Protein 5MDN (pdb70)

Solvent-accessible surface area: 67435 Å² total; per-residue (Å²): 78,111,0,3,2,1,7,7,27,80,35,53,78,78,40,40,0,10,1,51,3,2,1,0,7,24,160,50,103,27,1,0,0,1,17,89,199,21,57,8,12,0,6,3,47,18,83,162,74,68,21,88,129,20,75,82,91,4,56,185,46,7,70,16,69,30,15,85,76,22,119,68,99,29,57,22,142,94,40,73,0,9,42,1,16,0,74,20,22,104,15,16,163,99,0,79,120,27,8,87,30,59,123,19,10,93,52,6,12,11,11,63,21,59,10,29,0,12,1,2,1,13,78,18,0,23,2,4,12,16,0,59,3,116,22,143,139,42,56,144,46,55,89,12,32,18,23,45,10,82,121,23,57,42,75,61,138,43,81,33,19,122,28,72,16,0,0,1,13,9,31,9,7,18,88,81,40,29,31,42,19,132,176,3,1,0,0,2,0,0,0,40,2,59,96,55,101,55,86,30,37,54,8,106,60,129,66,1,132,133,0,0,74,14,0,0,61,18,0,87,137,7,42,0,0,0,0,0,0,25,53,0,14,52,77,10,0,28,12,0,18,93,8,5,154,49,30,66,15,67,5,79,0,11,18,62,36,22,54,6,104,113,50,44,67,38,4,16,20,1,36,0,4,0,0,3,3,0,72,39,7,0,83,67,39,88,38,15,71,66,35,51,19,21,77,0,0,67,34,52,60,41,41,120,76,104,142,24,46,77,12,45,42,34,38,2,24,57,40,4,83,47,108,83,70,71,90,46,0,58,132,31,0,20,11,9,0,79,0,0,9,12,0,2,117,106,15,12,47,18,0,14,14,2,0,16,11,4,1,0,2,1,7,3,0,6,23,2,42,35,0,2,4,0,2,8,4,0,8,30,38,2,69,151,62,26,13,1,0,10,55,39,152,75,124,130,29,46,113,49,90,52,40,56,36,39,106,4,141,67,10,32,34,41,57,1,7,7,1,32,2,21,25,0,1,6,39,8,0,32,150,61,10,0,0,7,30,2,36,6,80,124,87,89,99,82,21,140,92,21,32,32,98,2,49,187,54,44,34,55,0,61,123,25,81,73,1,11,0,0,26,0,0,88,75,3,43,109,65,38,162,55,10,88,112,80,11,171,144,64,85,100,119,11,80,61,57,118,49,20,67,42,45,21,106,0,2,48,49,1,8,16,8,0,10,0,0,3,10,2,96,2,8,12,7,64,50,113,35,1,14,67,0,2,44,22,16,0,110,49,31,3,91,43,0,18,100,58,0,132,177,28,75,8,91,20,9,0,3,2,3,32,11,1,0,0,72,96,41,25,14,10,61,55,2,35,133,35,2,88,134,138,32,41,8,77,10,115,65,82,38,39,1,55,12,0,1,1,28,81,44,120,65,29,9,4,0,8,14,108,72,38,82,44,2,15,15,38,189,143,52,4,63,6,0,89,84,0,7,72,48,0,11,63,39,5,0,101,0,73,34,59,36,11,3,92,82,63,2,33,76,50,11,70,86,8,7,114,58,0,118,64,115,145,28,84,43,30,54,1,0,10,80,84,65,24,119,95,97,62,86,77,157,106,69,154,18,24,37,42,33,0,4,101,49,34,105,103,203,25,199,63,55,46,121,48,20,47,24,0,13,0,0,17,144,40,145,54,140,105,29,42,55,0,58,11,35,106,48,19,120,151,37,60,122,0,27,13,81,28,2,18,125,101,39,1,19,43,0,3,56,101,8,39,51,43,20,42,107,78,153,80,97,0,1,0,3,6,6,29,80,41,55,84,78,39,49,0,8,1,39,2,4,1,1,12,36,160,46,114,35,1,0,0,1,14,88,184,22,54,8,13,0,6,4,45,20,102,85,83,52,22,84,98,14,76,67,78,7,54,188,66,7,67,11,77,32,15,82,80,22,116,73,96,33,60,21,147,92,41,73,0,8,42,2,15,0,74,18,21,98,14,15,150,101,0,73,127,19,4,88,17,44,100,4,12,90,49,2,14,12,8,54,21,58,11,28,0,12,1,1,1,12,76,19,0,25,1,4,11,12,0,56,4,115,21,169,123,61,46,150,47,56,91,12,20,24,29,63,8,74,117,21,54,45,78,76,166,44,78,34,19,122,28,69,17,0,0,0,12,9,32,11,10,16,104,81,36,35,36,27,22,125,148,18,0,0,0,0,0,0,0,46,2,59,88,57,98,66,81,32,38,69,9,108,38,124,74,0,114,130,0,0,72,14,0,0,62,17,0,87,130,6,46,0,0,0,0,0,0,24,52,0,14,50,74,10,0,30,10,0,19,98,8,5,154,49,26,61,14,68,5,75,0,12,19,65,41,22,55,6,106,114,51,44,69,38,3,15,20,1,32,1,4,0,0,2,3,0,76,40,6,0,91,65,38,88,36,20,61,66,36,60,18,27,70,0,0,68,32,51,62,42,40,121,65,63,110,4,10,62,13,48,41,40,41,3,42,50,39,2,74,47,102,84,68,79,40,25,0,55,58,30,0,20,11,9,0,79,0,1,10,11,0,2,118,102,15,10,47,19,0,14,15,2,0,12,9,5,1,0,1,1,7,4,0,6,22,2,42,35,0,24,6,0,12,21,3,0,11,31,36,2,66,146,63,25,14,2,0,10,56,66,130,122,129,107,48,59,102,142,64,15,53,52,48,45,119,5,145,66,12,33,33,39,58,0,13,8,1,33,4,29,17,0,6,7,40,0,0,44,96,68,13,0,0,9,27,3,42,8,93,120,86,118,91,81,20,143,93,19,33,24,85,2,52,146,56,39,32,45,0,59,105,26,81,72,2,10,0,0,26,0,0,101,81,2,66,101,70,33,136,48,25,84,101,51,10,171,146,58,86,102,128,11,80,67,62,120,52,18,69,38,65,21,105,0,2,30,48,3,8,28,15,0,23,12,0,3,19,9,92,2,7,16,12,65,66,112,38,0,16,67,0,1,49,9,15,1,101,44,23,3,74,49,2,25,122,72,0,148,208,40,63,5,89,20,6,0,3,0,6,44,6,2,0,0,67,96,50,64,13,4,108,147,4,35,132,36,2,92,129,140,18,40,2,63,9,96,66,82,37,40,1,52,22,0,1,0,27,105,39,118,37,34,10,3,0,9,15,113,97,35,78,42,2,15,13,33,192,124,75,0,70,10,0,87,77,0,8,47,48,0,13,65,36,4,0,95,0,99,72,48,38,34,3,109,126,20,2,37,122,39,0,164,87,2,19,107,74,0,126,62,81,126,40,83,35,26,56,0,0,0,74,73,66,12,98,14,57,42,101,77,187,118,35,206,15,31,36,11,38,0,11,70,48,16,97,115,198,29,209,39,95,8,107,39,15,44,10,0,5,0,2,17,107,43,151,43,130,62,19,107,41,0,41,0,30,89,36,15,99,123,52,76,81,2,17,6,83,36,0,22,114,99,3,0,17,52,0,2,52,91,4,38,54,63,29,35,113,164,79

Nearest PDB structures (foldseek):
  5mdn-assembly1_A  TM=9.981E-01  e=0.000E+00  Pyrobaculum calidifontis
  2xhb-assembly1_A  TM=8.305E-01  e=7.853E-60  Thermococcus gorgonarius
  7b07-assembly1_A  TM=7.246E-01  e=1.461E-57  Thermococcus gorgonarius
  7b06-assembly1_A  TM=7.761E-01  e=1.149E-50  Thermococcus gorgonarius
  1s5j-assembly1_A  TM=7.352E-01  e=2.933E-34  Saccharolobus solfataricus

InterPro domains:
  IPR006133 DNA-directed DNA polymerase, family B, exonuclease domain [PF03104] (106-293)
  IPR006134 DNA-directed DNA polymerase, family B, multifunctional domain [PF00136] (365-760)
  IPR006172 DNA-directed DNA polymerase, family B [PR00106] (416-429)
  IPR006172 DNA-directed DNA polymerase, family B [PR00106] (504-516)
  IPR006172 DNA-directed DNA polymerase, family B [PR00106] (556-564)
  IPR006172 DNA-directed DNA polymerase, family B [SM00486] (161-570)
  IPR012337 Ribonuclease H-like superfamily [SSF53098] (4-390)
  IPR017964 DNA-directed DNA polymerase, family B, conserved site [PS00116] (558-566)
  IPR023211 DNA polymerase, palm domain superfamily [G3DSA:3.90.1600.10] (388-615)
  IPR036397 Ribonuclease H superfamily [G3DSA:3.30.420.10] (149-368)
  IPR042087 DNA polymerase family B, thumb domain [G3DSA:1.10.132.60] (618-782)
  IPR043502 DNA/RNA polymerase superfamily [SSF56672] (387-769)
  IPR050240 DNA polymerase type-B [PTHR10322] (14-774)

Structure (mmCIF, N/CA/C/O backbone):
data_5MDN
#
_entry.id   5MDN
#
_cell.length_a   74.190
_cell.length_b   100.742
_cell.length_c   119.335
_cell.angle_alpha   90.00
_cell.angle_beta   94.72
_cell.angle_gamma   90.00
#
_symmetry.space_group_name_H-M   'P 1 21 1'
#
loop_
_entity.id
_entity.type
_entity.pdbx_description
1 polymer 'DNA polymerase'
2 non-polymer 'MAGNESIUM ION'
3 water water
#
loop_
_atom_site.group_PDB
_atom_site.id
_atom_site.type_symbol
_atom_site.label_atom_id
_atom_site.label_alt_id
_atom_site.label_comp_id
_atom_site.label_asym_id
_atom_site.label_entity_id
_atom_site.label_seq_id
_atom_site.pdbx_PDB_ins_code
_atom_site.Cartn_x
_atom_site.Cartn_y
_atom_site.Cartn_z
_atom_site.occupancy
_atom_site.B_iso_or_equiv
_atom_site.auth_seq_id
_atom_site.auth_comp_id
_atom_site.auth_asym_id
_atom_site.auth_atom_id
_atom_site.pdbx_PDB_model_num
ATOM 1 N N . MET A 1 1 ? 80.959 17.993 -74.578 1.00 72.99 1 MET A N 1
ATOM 2 C CA . MET A 1 1 ? 80.233 17.978 -73.313 1.00 71.68 1 MET A CA 1
ATOM 3 C C . MET A 1 1 ? 80.818 16.940 -72.346 1.00 69.68 1 MET A C 1
ATOM 4 O O . MET A 1 1 ? 81.527 16.023 -72.762 1.00 67.30 1 MET A O 1
ATOM 9 N N . ARG A 1 2 ? 80.509 17.096 -71.059 1.00 69.71 2 ARG A N 1
ATOM 10 C CA . ARG A 1 2 ? 80.868 16.146 -70.013 1.00 72.14 2 ARG A CA 1
ATOM 11 C C . ARG A 1 2 ? 79.583 15.550 -69.448 1.00 68.94 2 ARG A C 1
ATOM 12 O O . ARG A 1 2 ? 78.602 16.269 -69.237 1.00 68.19 2 ARG A O 1
ATOM 20 N N . PHE A 1 3 ? 79.577 14.234 -69.212 1.00 66.34 3 PHE A N 1
ATOM 21 C CA . PHE A 1 3 ? 78.316 13.497 -69.250 1.00 61.00 3 PHE A CA 1
ATOM 22 C C . PHE A 1 3 ? 77.942 12.783 -67.958 1.00 63.20 3 PHE A C 1
ATOM 23 O O . PHE A 1 3 ? 76.789 12.889 -67.532 1.00 71.91 3 PHE A O 1
ATOM 31 N N . TRP A 1 4 ? 78.851 12.002 -67.353 1.00 59.77 4 TRP A N 1
ATOM 32 C CA . TRP A 1 4 ? 78.530 11.248 -66.136 1.00 58.42 4 TRP A CA 1
ATOM 33 C C . TRP A 1 4 ? 77.368 10.277 -66.331 1.00 51.79 4 TRP A C 1
ATOM 34 O O . TRP A 1 4 ? 76.206 10.666 -66.161 1.00 46.03 4 TRP A O 1
ATOM 45 N N . PRO A 1 5 ? 77.628 9.007 -66.649 1.00 52.53 5 PRO A N 1
ATOM 46 C CA . PRO A 1 5 ? 76.526 8.078 -66.946 1.00 53.67 5 PRO A CA 1
ATOM 47 C C . PRO A 1 5 ? 75.914 7.499 -65.675 1.00 54.60 5 PRO A C 1
ATOM 48 O O . PRO A 1 5 ? 76.628 7.076 -64.763 1.00 58.51 5 PRO A O 1
ATOM 52 N N . LEU A 1 6 ? 74.581 7.492 -65.619 1.00 53.08 6 LEU A N 1
ATOM 53 C CA . LEU A 1 6 ? 73.827 6.812 -64.568 1.00 52.96 6 LEU A CA 1
ATOM 54 C C . LEU A 1 6 ? 73.393 5.407 -64.978 1.00 53.54 6 LEU A C 1
ATOM 55 O O . LEU A 1 6 ? 73.649 4.438 -64.256 1.00 58.13 6 LEU A O 1
ATOM 60 N N . ASP A 1 7 ? 72.726 5.285 -66.125 1.00 48.57 7 ASP A N 1
ATOM 61 C CA . ASP A 1 7 ? 72.125 4.033 -66.557 1.00 49.82 7 ASP A CA 1
ATOM 62 C C . ASP A 1 7 ? 72.318 3.874 -68.058 1.00 48.08 7 ASP A C 1
ATOM 63 O O . ASP A 1 7 ? 72.437 4.860 -68.791 1.00 46.52 7 ASP A O 1
ATOM 68 N N . ALA A 1 8 ? 72.358 2.621 -68.509 1.00 52.80 8 ALA A N 1
ATOM 69 C CA . ALA A 1 8 ? 72.504 2.304 -69.922 1.00 52.84 8 ALA A CA 1
ATOM 70 C C . ALA A 1 8 ? 71.513 1.220 -70.314 1.00 54.87 8 ALA A C 1
ATOM 71 O O . ALA A 1 8 ? 71.301 0.261 -69.567 1.00 55.95 8 ALA A O 1
ATOM 73 N N . THR A 1 9 ? 70.914 1.375 -71.496 1.00 57.89 9 THR A N 1
ATOM 74 C CA . THR A 1 9 ? 69.943 0.430 -72.036 1.00 58.96 9 THR A CA 1
ATOM 75 C C . THR A 1 9 ? 70.195 0.278 -73.530 1.00 58.84 9 THR A C 1
ATOM 76 O O . THR A 1 9 ? 71.106 0.893 -74.092 1.00 54.87 9 THR A O 1
ATOM 80 N N . TYR A 1 10 ? 69.382 -0.554 -74.180 1.00 59.57 10 TYR A N 1
ATOM 81 C CA . TYR A 1 10 ? 69.400 -0.624 -75.634 1.00 59.47 10 TYR A CA 1
ATOM 82 C C . TYR A 1 10 ? 68.067 -1.164 -76.131 1.00 60.09 10 TYR A C 1
ATOM 83 O O . TYR A 1 10 ? 67.419 -1.973 -75.461 1.00 57.58 10 TYR A O 1
ATOM 92 N N . SER A 1 11 ? 67.673 -0.701 -77.313 1.00 61.43 11 SER A N 1
ATOM 93 C CA . SER A 1 11 ? 66.521 -1.211 -78.038 1.00 64.82 11 SER A CA 1
ATOM 94 C C . SER A 1 11 ? 66.968 -1.714 -79.406 1.00 67.47 11 SER A C 1
ATOM 95 O O . SER A 1 11 ? 68.125 -1.555 -79.806 1.00 66.25 11 SER A O 1
ATOM 98 N N . VAL A 1 12 ? 66.038 -2.328 -80.126 1.00 68.93 12 VAL A N 1
ATOM 99 C CA . VAL A 1 12 ? 66.272 -2.790 -81.494 1.00 71.51 12 VAL A CA 1
ATOM 100 C C . VAL A 1 12 ? 65.250 -2.077 -82.373 1.00 75.67 12 VAL A C 1
ATOM 101 O O . VAL A 1 12 ? 64.159 -2.591 -82.639 1.00 77.11 12 VAL A O 1
ATOM 105 N N . VAL A 1 13 ? 65.600 -0.878 -82.835 1.00 75.01 13 VAL A N 1
ATOM 106 C CA . VAL A 1 13 ? 64.691 -0.059 -83.629 1.00 78.61 13 VAL A CA 1
ATOM 107 C C . VAL A 1 13 ? 64.659 -0.578 -85.065 1.00 79.88 13 VAL A C 1
ATOM 108 O O . VAL A 1 13 ? 65.424 -0.133 -85.927 1.00 78.04 13 VAL A O 1
ATOM 112 N N . GLY A 1 14 ? 63.766 -1.527 -85.331 1.00 80.17 14 GLY A N 1
ATOM 113 C CA . GLY A 1 14 ? 63.622 -2.093 -86.658 1.00 77.61 14 GLY A CA 1
ATOM 114 C C . GLY A 1 14 ? 64.875 -2.731 -87.226 1.00 78.13 14 GLY A C 1
ATOM 115 O O . GLY A 1 14 ? 65.382 -2.302 -88.267 1.00 72.60 14 GLY A O 1
ATOM 116 N N . GLY A 1 15 ? 65.384 -3.759 -86.551 1.00 78.53 15 GLY A N 1
ATOM 117 C CA . GLY A 1 15 ? 66.497 -4.535 -87.058 1.00 76.56 15 GLY A CA 1
ATOM 118 C C . GLY A 1 15 ? 67.869 -3.914 -86.921 1.00 74.05 15 GLY A C 1
ATOM 119 O O . GLY A 1 15 ? 68.831 -4.460 -87.476 1.00 76.47 15 GLY A O 1
ATOM 120 N N . VAL A 1 16 ? 68.004 -2.799 -86.201 1.00 75.87 16 VAL A N 1
ATOM 121 C CA . VAL A 1 16 ? 69.297 -2.185 -85.937 1.00 73.98 16 VAL A CA 1
ATOM 122 C C . VAL A 1 16 ? 69.373 -1.837 -84.456 1.00 67.02 16 VAL A C 1
ATOM 123 O O . VAL A 1 16 ? 68.534 -1.082 -83.955 1.00 71.02 16 VAL A O 1
ATOM 127 N N . PRO A 1 17 ? 70.343 -2.365 -83.709 1.00 61.71 17 PRO A N 1
ATOM 128 C CA . PRO A 1 17 ? 70.383 -2.127 -82.263 1.00 59.95 17 PRO A CA 1
ATOM 129 C C . PRO A 1 17 ? 70.912 -0.740 -81.941 1.00 60.42 17 PRO A C 1
ATOM 130 O O . PRO A 1 17 ? 71.837 -0.237 -82.583 1.00 66.77 17 PRO A O 1
ATOM 134 N N . GLU A 1 18 ? 70.307 -0.122 -80.931 1.00 59.46 18 GLU A N 1
ATOM 135 C CA . GLU A 1 18 ? 70.571 1.267 -80.582 1.00 60.96 18 GLU A CA 1
ATOM 136 C C . GLU A 1 18 ? 70.878 1.357 -79.093 1.00 58.95 18 GLU A C 1
ATOM 137 O O . GLU A 1 18 ? 70.040 0.989 -78.264 1.00 60.30 18 GLU A O 1
ATOM 143 N N . VAL A 1 19 ? 72.068 1.858 -78.755 1.00 59.52 19 VAL A N 1
ATOM 144 C CA . VAL A 1 19 ? 72.512 1.959 -77.366 1.00 56.20 19 VAL A CA 1
ATOM 145 C C . VAL A 1 19 ? 72.133 3.325 -76.810 1.00 53.54 19 VAL A C 1
ATOM 146 O O . VAL A 1 19 ? 72.383 4.357 -77.445 1.00 51.04 19 VAL A O 1
ATOM 150 N N . ARG A 1 20 ? 71.535 3.333 -75.620 1.00 53.93 20 ARG A N 1
ATOM 151 C CA . ARG A 1 20 ? 71.185 4.558 -74.915 1.00 55.04 20 ARG A CA 1
ATOM 152 C C . ARG A 1 20 ? 71.946 4.635 -73.598 1.00 52.75 20 ARG A C 1
ATOM 153 O O . ARG A 1 20 ? 72.093 3.630 -72.895 1.00 56.16 20 ARG A O 1
ATOM 161 N N . VAL A 1 21 ? 72.431 5.832 -73.268 1.00 52.25 21 VAL A N 1
ATOM 162 C CA . VAL A 1 21 ? 73.135 6.087 -72.014 1.00 51.78 21 VAL A CA 1
ATOM 163 C C . VAL A 1 21 ? 72.529 7.332 -71.380 1.00 52.66 21 VAL A C 1
ATOM 164 O O . VAL A 1 21 ? 72.535 8.408 -71.990 1.00 53.76 21 VAL A O 1
ATOM 168 N N . PHE A 1 22 ? 72.005 7.187 -70.165 1.00 50.76 22 PHE A N 1
ATOM 169 C CA . PHE A 1 22 ? 71.380 8.282 -69.435 1.00 50.86 22 PHE A CA 1
ATOM 170 C C . PHE A 1 22 ? 72.359 8.849 -68.412 1.00 53.12 22 PHE A C 1
ATOM 171 O O . PHE A 1 22 ? 73.062 8.096 -67.731 1.00 51.56 22 PHE A O 1
ATOM 179 N N . GLY A 1 23 ? 72.394 10.170 -68.297 1.00 54.48 23 GLY A N 1
ATOM 180 C CA . GLY A 1 23 ? 73.357 10.797 -67.417 1.00 57.49 23 GLY A CA 1
ATOM 181 C C . GLY A 1 23 ? 73.051 12.255 -67.150 1.00 59.06 23 GLY A C 1
ATOM 182 O O . GLY A 1 23 ? 71.944 12.732 -67.401 1.00 63.98 23 GLY A O 1
ATOM 183 N N . VAL A 1 24 ? 74.060 12.957 -66.633 1.00 60.78 24 VAL A N 1
ATOM 184 C CA . VAL A 1 24 ? 73.928 14.327 -66.138 1.00 62.87 24 VAL A CA 1
ATOM 185 C C . VAL A 1 24 ? 75.012 15.176 -66.791 1.00 65.06 24 VAL A C 1
ATOM 186 O O . VAL A 1 24 ? 76.182 15.101 -66.398 1.00 65.03 24 VAL A O 1
ATOM 190 N N . ASP A 1 25 ? 74.620 16.021 -67.742 1.00 64.85 25 ASP A N 1
ATOM 191 C CA . ASP A 1 25 ? 75.589 16.794 -68.508 1.00 69.96 25 ASP A CA 1
ATOM 192 C C . ASP A 1 25 ? 76.312 17.804 -67.612 1.00 71.67 25 ASP A C 1
ATOM 193 O O . ASP A 1 25 ? 76.032 17.943 -66.418 1.00 68.46 25 ASP A O 1
ATOM 198 N N . GLY A 1 26 ? 77.266 18.519 -68.213 1.00 74.72 26 GLY A N 1
ATOM 199 C CA . GLY A 1 26 ? 78.051 19.500 -67.485 1.00 75.68 26 GLY A CA 1
ATOM 200 C C . GLY A 1 26 ? 77.260 20.658 -66.920 1.00 77.55 26 GLY A C 1
ATOM 201 O O . GLY A 1 26 ? 77.710 21.293 -65.960 1.00 84.22 26 GLY A O 1
ATOM 202 N N . GLU A 1 27 ? 76.099 20.956 -67.492 1.00 76.22 27 GLU A N 1
ATOM 203 C CA . GLU A 1 27 ? 75.257 22.036 -67.000 1.00 77.44 27 GLU A CA 1
ATOM 204 C C . GLU A 1 27 ? 74.199 21.553 -66.014 1.00 77.12 27 GLU A C 1
ATOM 205 O O . GLU A 1 27 ? 73.305 22.325 -65.650 1.00 80.35 27 GLU A O 1
ATOM 211 N N . GLY A 1 28 ? 74.283 20.301 -65.576 1.00 76.84 28 GLY A N 1
ATOM 212 C CA . GLY A 1 28 ? 73.442 19.820 -64.497 1.00 73.75 28 GLY A CA 1
ATOM 213 C C . GLY A 1 28 ? 72.013 19.502 -64.874 1.00 70.07 28 GLY A C 1
ATOM 214 O O . GLY A 1 28 ? 71.101 19.732 -64.071 1.00 71.47 28 GLY A O 1
ATOM 215 N N . ARG A 1 29 ? 71.788 18.969 -66.072 1.00 73.31 29 ARG A N 1
ATOM 216 C CA . ARG A 1 29 ? 70.462 18.549 -66.503 1.00 73.46 29 ARG A CA 1
ATOM 217 C C . ARG A 1 29 ? 70.538 17.144 -67.081 1.00 69.32 29 ARG A C 1
ATOM 218 O O . ARG A 1 29 ? 71.538 16.758 -67.692 1.00 66.53 29 ARG A O 1
ATOM 226 N N . ARG A 1 30 ? 69.465 16.383 -66.884 1.00 63.73 30 ARG A N 1
ATOM 227 C CA . ARG A 1 30 ? 69.461 14.965 -67.216 1.00 64.09 30 ARG A CA 1
ATOM 228 C C . ARG A 1 30 ? 69.195 14.793 -68.706 1.00 64.18 30 ARG A C 1
ATOM 229 O O . ARG A 1 30 ? 68.171 15.256 -69.217 1.00 68.45 30 ARG A O 1
ATOM 237 N N . VAL A 1 31 ? 70.114 14.123 -69.402 1.00 62.88 31 VAL A N 1
ATOM 238 C CA . VAL A 1 31 ? 70.041 13.932 -70.844 1.00 60.06 31 VAL A CA 1
ATOM 239 C C . VAL A 1 31 ? 70.287 12.460 -71.151 1.00 58.57 31 VAL A C 1
ATOM 240 O O . VAL A 1 31 ? 70.591 11.659 -70.268 1.00 53.83 31 VAL A O 1
ATOM 244 N N . VAL A 1 32 ? 70.141 12.111 -72.427 1.00 61.36 32 VAL A N 1
ATOM 245 C CA . VAL A 1 32 ? 70.349 10.746 -72.896 1.00 58.59 32 VAL A CA 1
ATOM 246 C C . VAL A 1 32 ? 71.178 10.795 -74.174 1.00 56.36 32 VAL A C 1
ATOM 247 O O . VAL A 1 32 ? 70.862 11.549 -75.102 1.00 54.89 32 VAL A O 1
ATOM 251 N N . LEU A 1 33 ? 72.245 10.000 -74.215 1.00 52.55 33 LEU A N 1
ATOM 252 C CA . LEU A 1 33 ? 73.124 9.902 -75.370 1.00 56.31 33 LEU A CA 1
ATOM 253 C C . LEU A 1 33 ? 72.845 8.595 -76.096 1.00 58.66 33 LEU A C 1
ATOM 254 O O . LEU A 1 33 ? 72.630 7.557 -75.464 1.00 57.65 33 LEU A O 1
ATOM 259 N N . VAL A 1 34 ? 72.855 8.648 -77.426 1.00 62.22 34 VAL A N 1
ATOM 260 C CA . VAL A 1 34 ? 72.444 7.517 -78.244 1.00 59.04 34 VAL A CA 1
ATOM 261 C C . VAL A 1 34 ? 73.497 7.220 -79.305 1.00 56.78 34 VAL A C 1
ATOM 262 O O . VAL A 1 34 ? 74.185 8.118 -79.802 1.00 51.99 34 VAL A O 1
ATOM 266 N N . ASP A 1 35 ? 73.640 5.933 -79.625 1.00 53.22 35 ASP A N 1
ATOM 267 C CA . ASP A 1 35 ? 74.548 5.475 -80.673 1.00 56.37 35 ASP A CA 1
ATOM 268 C C . ASP A 1 35 ? 73.876 4.346 -81.438 1.00 58.52 35 ASP A C 1
ATOM 269 O O . ASP A 1 35 ? 73.532 3.316 -80.850 1.00 58.54 35 ASP A O 1
ATOM 274 N N . ARG A 1 36 ? 73.693 4.538 -82.743 1.00 59.45 36 ARG A N 1
ATOM 275 C CA . ARG A 1 36 ? 73.091 3.526 -83.598 1.00 63.59 36 ARG A CA 1
ATOM 276 C C . ARG A 1 36 ? 74.112 2.735 -84.406 1.00 62.24 36 ARG A C 1
ATOM 277 O O . ARG A 1 36 ? 73.749 1.718 -85.007 1.00 62.61 36 ARG A O 1
ATOM 285 N N . ARG A 1 37 ? 75.368 3.178 -84.446 1.00 61.53 37 ARG A N 1
ATOM 286 C CA . ARG A 1 37 ? 76.358 2.595 -85.341 1.00 63.41 37 ARG A CA 1
ATOM 287 C C . ARG A 1 37 ? 77.082 1.385 -84.760 1.00 63.94 37 ARG A C 1
ATOM 288 O O . ARG A 1 37 ? 77.644 0.596 -85.530 1.00 69.08 37 ARG A O 1
ATOM 296 N N . PHE A 1 38 ? 77.097 1.219 -83.439 1.00 58.38 38 PHE A N 1
ATOM 297 C CA . PHE A 1 38 ? 77.740 0.055 -82.845 1.00 55.08 38 PHE A CA 1
ATOM 298 C C . PHE A 1 38 ? 76.905 -1.200 -83.087 1.00 51.25 38 PHE A C 1
ATOM 299 O O . PHE A 1 38 ? 75.677 -1.145 -83.184 1.00 46.86 38 PHE A O 1
ATOM 307 N N . ARG A 1 39 ? 77.585 -2.344 -83.172 1.00 51.11 39 ARG A N 1
ATOM 308 C CA . ARG A 1 39 ? 76.937 -3.620 -83.452 1.00 53.76 39 ARG A CA 1
ATOM 309 C C . ARG A 1 39 ? 77.641 -4.730 -82.686 1.00 49.62 39 ARG A C 1
ATOM 310 O O . ARG A 1 39 ? 78.861 -4.667 -82.487 1.00 47.01 39 ARG A O 1
ATOM 318 N N . PRO A 1 40 ? 76.909 -5.754 -82.250 1.00 53.87 40 PRO A N 1
ATOM 319 C CA . PRO A 1 40 ? 77.525 -6.830 -81.466 1.00 52.02 40 PRO A CA 1
ATOM 320 C C . PRO A 1 40 ? 78.407 -7.723 -82.324 1.00 50.25 40 PRO A C 1
ATOM 321 O O . PRO A 1 40 ? 78.280 -7.786 -83.549 1.00 49.16 40 PRO A O 1
ATOM 325 N N . TYR A 1 41 ? 79.312 -8.432 -81.652 1.00 49.57 41 TYR A N 1
ATOM 326 C CA . TYR A 1 41 ? 80.287 -9.269 -82.337 1.00 47.96 41 TYR A CA 1
ATOM 327 C C . TYR A 1 41 ? 80.841 -10.302 -81.365 1.00 46.64 41 TYR A C 1
ATOM 328 O O . TYR A 1 41 ? 80.654 -10.209 -80.150 1.00 45.63 41 TYR A O 1
ATOM 337 N N . PHE A 1 42 ? 81.526 -11.297 -81.926 1.00 49.84 42 PHE A N 1
ATOM 338 C CA . PHE A 1 42 ? 82.332 -12.226 -81.148 1.00 51.78 42 PHE A CA 1
ATOM 339 C C . PHE A 1 42 ? 83.479 -12.716 -82.022 1.00 53.24 42 PHE A C 1
ATOM 340 O O . PHE A 1 42 ? 83.468 -12.553 -83.245 1.00 53.33 42 PHE A O 1
ATOM 348 N N . TYR A 1 43 ? 84.472 -13.323 -81.381 1.00 56.73 43 TYR A N 1
ATOM 349 C CA . TYR A 1 43 ? 85.663 -13.800 -82.066 1.00 55.74 43 TYR A CA 1
ATOM 350 C C . TYR A 1 43 ? 85.594 -15.305 -82.297 1.00 59.90 43 TYR A C 1
ATOM 351 O O . TYR A 1 43 ? 84.945 -16.043 -81.551 1.00 59.32 43 TYR A O 1
ATOM 360 N N . ALA A 1 44 ? 86.270 -15.749 -83.354 1.00 61.09 44 ALA A N 1
ATOM 361 C CA . ALA A 1 44 ? 86.391 -17.163 -83.684 1.00 63.27 44 ALA A CA 1
ATOM 362 C C . ALA A 1 44 ? 87.847 -17.437 -84.024 1.00 68.50 44 ALA A C 1
ATOM 363 O O . ALA A 1 44 ? 88.390 -16.830 -84.951 1.00 71.18 44 ALA A O 1
ATOM 365 N N . LYS A 1 45 ? 88.474 -18.354 -83.288 1.00 66.99 45 LYS A N 1
ATOM 366 C CA . LYS A 1 45 ? 89.900 -18.624 -83.458 1.00 72.87 45 LYS A CA 1
ATOM 367 C C . LYS A 1 45 ? 90.088 -19.605 -84.611 1.00 80.45 45 LYS A C 1
ATOM 368 O O . LYS A 1 45 ? 89.717 -20.779 -84.510 1.00 81.55 45 LYS A O 1
ATOM 374 N N . CYS A 1 46 ? 90.683 -19.124 -85.699 1.00 78.32 46 CYS A N 1
ATOM 375 C CA . CYS A 1 46 ? 90.801 -19.873 -86.942 1.00 86.11 46 CYS A CA 1
ATOM 376 C C . CYS A 1 46 ? 92.155 -20.558 -87.066 1.00 87.68 46 CYS A C 1
ATOM 377 O O . CYS A 1 46 ? 93.192 -19.983 -86.717 1.00 80.63 46 CYS A O 1
ATOM 380 N N . ASP A 1 47 ? 92.136 -21.792 -87.564 1.00 93.33 47 ASP A N 1
ATOM 381 C CA . ASP A 1 47 ? 93.357 -22.429 -88.040 1.00 93.15 47 ASP A CA 1
ATOM 382 C C . ASP A 1 47 ? 93.671 -22.043 -89.485 1.00 88.83 47 ASP A C 1
ATOM 383 O O . ASP A 1 47 ? 94.837 -21.818 -89.826 1.00 85.20 47 ASP A O 1
ATOM 388 N N . LYS A 1 48 ? 92.655 -21.971 -90.343 1.00 89.05 48 LYS A N 1
ATOM 389 C CA . LYS A 1 48 ? 92.755 -21.311 -91.640 1.00 87.74 48 LYS A CA 1
ATOM 390 C C . LYS A 1 48 ? 91.719 -20.197 -91.678 1.00 85.17 48 LYS A C 1
ATOM 391 O O . LYS A 1 48 ? 90.565 -20.407 -91.289 1.00 87.11 48 LYS A O 1
ATOM 397 N N . CYS A 1 49 ? 92.125 -19.020 -92.146 1.00 85.08 49 CYS A N 1
ATOM 398 C CA . CYS A 1 49 ? 91.305 -17.814 -92.057 1.00 85.38 49 CYS A CA 1
ATOM 399 C C . CYS A 1 49 ? 90.711 -17.494 -93.428 1.00 82.84 49 CYS A C 1
ATOM 400 O O . CYS A 1 49 ? 91.421 -17.047 -94.334 1.00 85.31 49 CYS A O 1
ATOM 403 N N . ASP A 1 50 ? 89.408 -17.727 -93.576 1.00 84.36 50 ASP A N 1
ATOM 404 C CA . ASP A 1 50 ? 88.666 -17.362 -94.782 1.00 80.67 50 ASP A CA 1
ATOM 405 C C . ASP A 1 50 ? 87.379 -16.679 -94.327 1.00 78.13 50 ASP A C 1
ATOM 406 O O . ASP A 1 50 ? 86.411 -17.350 -93.958 1.00 74.59 50 ASP A O 1
ATOM 411 N N . ALA A 1 51 ? 87.369 -15.344 -94.349 1.00 76.35 51 ALA A N 1
ATOM 412 C CA . ALA A 1 51 ? 86.201 -14.608 -93.871 1.00 73.37 51 ALA A CA 1
ATOM 413 C C . ALA A 1 51 ? 85.014 -14.745 -94.821 1.00 73.63 51 ALA A C 1
ATOM 414 O O . ALA A 1 51 ? 83.867 -14.864 -94.372 1.00 75.29 51 ALA A O 1
ATOM 416 N N . SER A 1 52 ? 85.264 -14.722 -96.133 1.00 75.92 52 SER A N 1
ATOM 417 C CA . SER A 1 52 ? 84.165 -14.812 -97.091 1.00 74.96 52 SER A CA 1
ATOM 418 C C . SER A 1 52 ? 83.499 -16.180 -97.032 1.00 71.44 52 SER A C 1
ATOM 419 O O . SER A 1 52 ? 82.266 -16.279 -97.054 1.00 69.39 52 SER A O 1
ATOM 422 N N . LEU A 1 53 ? 84.299 -17.246 -96.964 1.00 75.25 53 LEU A N 1
ATOM 423 C CA . LEU A 1 53 ? 83.746 -18.577 -96.741 1.00 72.43 53 LEU A CA 1
ATOM 424 C C . LEU A 1 53 ? 82.985 -18.640 -95.423 1.00 72.71 53 LEU A C 1
ATOM 425 O O . LEU A 1 53 ? 81.893 -19.215 -95.355 1.00 81.33 53 LEU A O 1
ATOM 430 N N . ALA A 1 54 ? 83.556 -18.068 -94.362 1.00 75.61 54 ALA A N 1
ATOM 431 C CA . ALA A 1 54 ? 82.890 -18.057 -93.062 1.00 69.97 54 ALA A CA 1
ATOM 432 C C . ALA A 1 54 ? 81.564 -17.307 -93.119 1.00 67.14 54 ALA A C 1
ATOM 433 O O . ALA A 1 54 ? 80.535 -17.813 -92.657 1.00 67.49 54 ALA A O 1
ATOM 435 N N . LYS A 1 55 ? 81.580 -16.079 -93.649 1.00 62.61 55 LYS A N 1
ATOM 436 C CA . LYS A 1 55 ? 80.377 -15.249 -93.675 1.00 63.16 55 LYS A CA 1
ATOM 437 C C . LYS A 1 55 ? 79.207 -15.968 -94.337 1.00 69.03 55 LYS A C 1
ATOM 438 O O . LYS A 1 55 ? 78.107 -16.036 -93.777 1.00 67.42 55 LYS A O 1
ATOM 444 N N . SER A 1 56 ? 79.422 -16.492 -95.546 1.00 71.87 56 SER A N 1
ATOM 445 C CA . SER A 1 56 ? 78.340 -17.162 -96.261 1.00 76.39 56 SER A CA 1
ATOM 446 C C . SER A 1 56 ? 77.838 -18.381 -95.498 1.00 78.22 56 SER A C 1
ATOM 447 O O . SER A 1 56 ? 76.639 -18.684 -95.518 1.00 78.94 56 SER A O 1
ATOM 450 N N . TYR A 1 57 ? 78.741 -19.103 -94.829 1.00 76.90 57 TYR A N 1
ATOM 451 C CA . TYR A 1 57 ? 78.320 -20.240 -94.017 1.00 80.40 57 TYR A CA 1
ATOM 452 C C . TYR A 1 57 ? 77.440 -19.785 -92.861 1.00 79.58 57 TYR A C 1
ATOM 453 O O . TYR A 1 57 ? 76.406 -20.396 -92.573 1.00 82.25 57 TYR A O 1
ATOM 462 N N . LEU A 1 58 ? 77.846 -18.717 -92.171 1.00 78.16 58 LEU A N 1
ATOM 463 C CA . LEU A 1 58 ? 77.065 -18.213 -91.049 1.00 73.96 58 LEU A CA 1
ATOM 464 C C . LEU A 1 58 ? 75.777 -17.529 -91.489 1.00 74.62 58 LEU A C 1
ATOM 465 O O . LEU A 1 58 ? 74.835 -17.443 -90.695 1.00 75.65 58 LEU A O 1
ATOM 470 N N . SER A 1 59 ? 75.713 -17.036 -92.727 1.00 75.14 59 SER A N 1
ATOM 471 C CA . SER A 1 59 ? 74.529 -16.326 -93.200 1.00 70.20 59 SER A CA 1
ATOM 472 C C . SER A 1 59 ? 73.299 -17.218 -93.329 1.00 70.54 59 SER A C 1
ATOM 473 O O . SER A 1 59 ? 72.189 -16.691 -93.461 1.00 67.19 59 SER A O 1
ATOM 476 N N . ARG A 1 60 ? 73.457 -18.543 -93.298 1.00 73.58 60 ARG A N 1
ATOM 477 C CA . ARG A 1 60 ? 72.302 -19.427 -93.404 1.00 75.39 60 ARG A CA 1
ATOM 478 C C . ARG A 1 60 ? 71.531 -19.562 -92.097 1.00 72.26 60 ARG A C 1
ATOM 479 O O . ARG A 1 60 ? 70.376 -19.999 -92.124 1.00 75.30 60 ARG A O 1
ATOM 487 N N . VAL A 1 61 ? 72.136 -19.214 -90.962 1.00 73.01 61 VAL A N 1
ATOM 488 C CA . VAL A 1 61 ? 71.492 -19.415 -89.668 1.00 70.23 61 VAL A CA 1
ATOM 489 C C . VAL A 1 61 ? 70.942 -18.096 -89.135 1.00 66.89 61 VAL A C 1
ATOM 490 O O . VAL A 1 61 ? 69.965 -18.083 -88.378 1.00 64.41 61 VAL A O 1
ATOM 494 N N . ALA A 1 62 ? 71.540 -16.982 -89.542 1.00 67.21 62 ALA A N 1
ATOM 495 C CA . ALA A 1 62 ? 71.146 -15.665 -89.059 1.00 64.87 62 ALA A CA 1
ATOM 496 C C . ALA A 1 62 ? 71.827 -14.610 -89.928 1.00 64.09 62 ALA A C 1
ATOM 497 O O . ALA A 1 62 ? 72.850 -14.894 -90.557 1.00 66.60 62 ALA A O 1
ATOM 499 N N . PRO A 1 63 ? 71.280 -13.394 -89.972 1.00 60.66 63 PRO A N 1
ATOM 500 C CA . PRO A 1 63 ? 71.926 -12.330 -90.752 1.00 60.45 63 PRO A CA 1
ATOM 501 C C . PRO A 1 63 ? 73.231 -11.884 -90.110 1.00 61.46 63 PRO A C 1
ATOM 502 O O . PRO A 1 63 ? 73.337 -11.770 -88.887 1.00 61.27 63 PRO A O 1
ATOM 506 N N . VAL A 1 64 ? 74.230 -11.633 -90.953 1.00 63.09 64 VAL A N 1
ATOM 507 C CA . VAL A 1 64 ? 75.570 -11.260 -90.518 1.00 58.73 64 VAL A CA 1
ATOM 508 C C . VAL A 1 64 ? 75.924 -9.914 -91.136 1.00 59.59 64 VAL A C 1
ATOM 509 O O . VAL A 1 64 ? 75.746 -9.713 -92.343 1.00 61.78 64 VAL A O 1
ATOM 513 N N . GLU A 1 65 ? 76.419 -8.993 -90.306 1.00 58.24 65 GLU A N 1
ATOM 514 C CA . GLU A 1 65 ? 76.832 -7.687 -90.810 1.00 59.58 65 GLU A CA 1
ATOM 515 C C . GLU A 1 65 ? 78.152 -7.780 -91.565 1.00 58.52 65 GLU A C 1
ATOM 516 O O . GLU A 1 65 ? 78.288 -7.236 -92.668 1.00 63.10 65 GLU A O 1
ATOM 522 N N . ALA A 1 66 ? 79.133 -8.472 -90.992 1.00 57.47 66 ALA A N 1
ATOM 523 C CA . ALA A 1 66 ? 80.443 -8.627 -91.612 1.00 57.03 66 ALA A CA 1
ATOM 524 C C . ALA A 1 66 ? 81.189 -9.737 -90.886 1.00 56.14 66 ALA A C 1
ATOM 525 O O . ALA A 1 66 ? 80.802 -10.163 -89.795 1.00 55.31 66 ALA A O 1
ATOM 527 N N . VAL A 1 67 ? 82.266 -10.204 -91.514 1.00 55.62 67 VAL A N 1
ATOM 528 C CA . VAL A 1 67 ? 83.223 -11.117 -90.896 1.00 56.36 67 VAL A CA 1
ATOM 529 C C . VAL A 1 67 ? 84.613 -10.577 -91.199 1.00 62.50 67 VAL A C 1
ATOM 530 O O . VAL A 1 67 ? 85.085 -10.669 -92.340 1.00 68.41 67 VAL A O 1
ATOM 534 N N . GLU A 1 68 ? 85.258 -9.997 -90.195 1.00 58.65 68 GLU A N 1
ATOM 535 C CA . GLU A 1 68 ? 86.578 -9.407 -90.354 1.00 59.80 68 GLU A CA 1
ATOM 536 C C . GLU A 1 68 ? 87.655 -10.349 -89.829 1.00 60.04 68 GLU A C 1
ATOM 537 O O . GLU A 1 68 ? 87.391 -11.259 -89.039 1.00 59.25 68 GLU A O 1
ATOM 543 N N . VAL A 1 69 ? 88.882 -10.117 -90.286 1.00 63.70 69 VAL A N 1
ATOM 544 C CA . VAL A 1 69 ? 90.062 -10.822 -89.801 1.00 60.93 69 VAL A CA 1
ATOM 545 C C . VAL A 1 69 ? 90.834 -9.861 -88.907 1.00 56.55 69 VAL A C 1
ATOM 546 O O . VAL A 1 69 ? 91.227 -8.772 -89.345 1.00 50.80 69 VAL A O 1
ATOM 550 N N . VAL A 1 70 ? 91.053 -10.262 -87.654 1.00 57.17 70 VAL A N 1
ATOM 551 C CA . VAL A 1 70 ? 91.735 -9.423 -86.680 1.00 60.44 70 VAL A CA 1
ATOM 552 C C . VAL A 1 70 ? 92.891 -10.199 -86.065 1.00 61.51 70 VAL A C 1
ATOM 553 O O . VAL A 1 70 ? 92.909 -11.432 -86.044 1.00 56.19 70 VAL A O 1
ATOM 557 N N . GLU A 1 71 ? 93.864 -9.448 -85.555 1.00 60.20 71 GLU A N 1
ATOM 558 C CA . GLU A 1 71 ? 94.989 -9.992 -84.806 1.00 63.07 71 GLU A CA 1
ATOM 559 C C . GLU A 1 71 ? 94.915 -9.466 -83.382 1.00 59.76 71 GLU A C 1
ATOM 560 O O . GLU A 1 71 ? 94.986 -8.251 -83.164 1.00 52.73 71 GLU A O 1
ATOM 566 N N . ARG A 1 72 ? 94.766 -10.373 -82.419 1.00 58.74 72 ARG A N 1
ATOM 567 C CA . ARG A 1 72 ? 94.719 -10.000 -81.015 1.00 58.51 72 ARG A CA 1
ATOM 568 C C . ARG A 1 72 ? 95.550 -10.987 -80.208 1.00 58.34 72 ARG A C 1
ATOM 569 O O . ARG A 1 72 ? 96.039 -11.996 -80.724 1.00 56.84 72 ARG A O 1
ATOM 577 N N . ARG A 1 73 ? 95.704 -10.684 -78.925 1.00 62.74 73 ARG A N 1
ATOM 578 C CA . ARG A 1 73 ? 96.465 -11.529 -78.020 1.00 59.56 73 ARG A CA 1
ATOM 579 C C . ARG A 1 73 ? 95.556 -12.553 -77.353 1.00 56.69 73 ARG A C 1
ATOM 580 O O . ARG A 1 73 ? 94.370 -12.305 -77.124 1.00 56.79 73 ARG A O 1
ATOM 588 N N . PHE A 1 74 ? 96.128 -13.713 -77.040 1.00 57.39 74 PHE A N 1
ATOM 589 C CA . PHE A 1 74 ? 95.416 -14.766 -76.321 1.00 58.09 74 PHE A CA 1
ATOM 590 C C . PHE A 1 74 ? 96.407 -15.397 -75.354 1.00 62.83 74 PHE A C 1
ATOM 591 O O . PHE A 1 74 ? 97.312 -16.122 -75.782 1.00 65.37 74 PHE A O 1
ATOM 599 N N . PHE A 1 75 ? 96.232 -15.124 -74.059 1.00 64.36 75 PHE A N 1
ATOM 600 C CA . PHE A 1 75 ? 97.231 -15.453 -73.040 1.00 66.03 75 PHE A CA 1
ATOM 601 C C . PHE A 1 75 ? 98.609 -14.922 -73.427 1.00 70.98 75 PHE A C 1
ATOM 602 O O . PHE A 1 75 ? 99.629 -15.594 -73.262 1.00 76.57 75 PHE A O 1
ATOM 610 N N . GLY A 1 76 ? 98.638 -13.696 -73.947 1.00 66.19 76 GLY A N 1
ATOM 611 C CA . GLY A 1 76 ? 99.867 -13.044 -74.341 1.00 69.89 76 GLY A CA 1
ATOM 612 C C . GLY A 1 76 ? 100.308 -13.336 -75.762 1.00 72.46 76 GLY A C 1
ATOM 613 O O . GLY A 1 76 ? 100.863 -12.455 -76.425 1.00 72.43 76 GLY A O 1
ATOM 614 N N . ARG A 1 77 ? 100.069 -14.553 -76.243 1.00 65.23 77 ARG A N 1
ATOM 615 C CA . ARG A 1 77 ? 100.487 -14.919 -77.591 1.00 73.73 77 ARG A CA 1
ATOM 616 C C . ARG A 1 77 ? 99.588 -14.241 -78.619 1.00 73.05 77 ARG A C 1
ATOM 617 O O . ARG A 1 77 ? 98.357 -14.358 -78.534 1.00 76.42 77 ARG A O 1
ATOM 625 N N . PRO A 1 78 ? 100.153 -13.536 -79.601 1.00 73.50 78 PRO A N 1
ATOM 626 C CA . PRO A 1 78 ? 99.332 -12.901 -80.641 1.00 71.14 78 PRO A CA 1
ATOM 627 C C . PRO A 1 78 ? 98.847 -13.942 -81.640 1.00 65.58 78 PRO A C 1
ATOM 628 O O . PRO A 1 78 ? 99.649 -14.617 -82.289 1.00 65.30 78 PRO A O 1
ATOM 632 N N . THR A 1 79 ? 97.529 -14.078 -81.755 1.00 70.00 79 THR A N 1
ATOM 633 C CA . THR A 1 79 ? 96.910 -15.028 -82.666 1.00 67.33 79 THR A CA 1
ATOM 634 C C . THR A 1 79 ? 95.916 -14.304 -83.565 1.00 62.56 79 THR A C 1
ATOM 635 O O . THR A 1 79 ? 95.570 -13.141 -83.343 1.00 57.68 79 THR A O 1
ATOM 639 N N . ILE A 1 80 ? 95.458 -15.012 -84.595 1.00 65.93 80 ILE A N 1
ATOM 640 C CA . ILE A 1 80 ? 94.501 -14.487 -85.563 1.00 63.81 80 ILE A CA 1
ATOM 641 C C . ILE A 1 80 ? 93.107 -14.974 -85.194 1.00 61.94 80 ILE A C 1
ATOM 642 O O . ILE A 1 80 ? 92.928 -16.127 -84.776 1.00 60.43 80 ILE A O 1
ATOM 647 N N . PHE A 1 81 ? 92.112 -14.101 -85.355 1.00 61.37 81 PHE A N 1
ATOM 648 C CA . PHE A 1 81 ? 90.717 -14.444 -85.117 1.00 64.28 81 PHE A CA 1
ATOM 649 C C . PHE A 1 81 ? 89.852 -13.952 -86.269 1.00 62.06 81 PHE A C 1
ATOM 650 O O . PHE A 1 81 ? 90.212 -13.024 -86.998 1.00 60.84 81 PHE A O 1
ATOM 658 N N . LEU A 1 82 ? 88.699 -14.599 -86.422 1.00 60.55 82 LEU A N 1
ATOM 659 C CA . LEU A 1 82 ? 87.601 -14.056 -87.208 1.00 60.62 82 LEU A CA 1
ATOM 660 C C . LEU A 1 82 ? 86.677 -13.281 -86.276 1.00 57.46 82 LEU A C 1
ATOM 661 O O . LEU A 1 82 ? 86.190 -13.828 -85.282 1.00 58.96 82 LEU A O 1
ATOM 666 N N . LYS A 1 83 ? 86.433 -12.014 -86.598 1.00 54.84 83 LYS A N 1
ATOM 667 C CA . LYS A 1 83 ? 85.522 -11.176 -85.820 1.00 52.31 83 LYS A CA 1
ATOM 668 C C . LYS A 1 83 ? 84.161 -11.201 -86.509 1.00 52.85 83 LYS A C 1
ATOM 669 O O . LYS A 1 83 ? 83.886 -10.421 -87.422 1.00 55.11 83 LYS A O 1
ATOM 675 N N . VAL A 1 84 ? 83.302 -12.113 -86.063 1.00 50.85 84 VAL A N 1
ATOM 676 C CA . VAL A 1 84 ? 81.964 -12.249 -86.628 1.00 51.88 84 VAL A CA 1
ATOM 677 C C . VAL A 1 84 ? 81.071 -11.177 -86.020 1.00 50.94 84 VAL A C 1
ATOM 678 O O . VAL A 1 84 ? 80.949 -11.078 -84.795 1.00 53.16 84 VAL A O 1
ATOM 682 N N . VAL A 1 85 ? 80.438 -10.379 -86.874 1.00 50.96 85 VAL A N 1
ATOM 683 C CA . VAL A 1 85 ? 79.646 -9.231 -86.449 1.00 51.54 85 VAL A CA 1
ATOM 684 C C . VAL A 1 85 ? 78.191 -9.513 -86.803 1.00 54.37 85 VAL A C 1
ATOM 685 O O . VAL A 1 85 ? 77.824 -9.554 -87.984 1.00 56.19 85 VAL A O 1
ATOM 689 N N . ALA A 1 86 ? 77.363 -9.708 -85.781 1.00 50.84 86 ALA A N 1
ATOM 690 C CA . ALA A 1 86 ? 75.939 -9.926 -85.969 1.00 51.05 86 ALA A CA 1
ATOM 691 C C . ALA A 1 86 ? 75.217 -8.605 -86.218 1.00 53.80 86 ALA A C 1
ATOM 692 O O . ALA A 1 86 ? 75.740 -7.519 -85.952 1.00 55.60 86 ALA A O 1
ATOM 694 N N . LYS A 1 87 ? 73.994 -8.710 -86.741 1.00 59.55 87 LYS A N 1
ATOM 695 C CA . LYS A 1 87 ? 73.190 -7.512 -86.959 1.00 61.84 87 LYS A CA 1
ATOM 696 C C . LYS A 1 87 ? 72.499 -7.065 -85.677 1.00 55.36 87 LYS A C 1
ATOM 697 O O . LYS A 1 87 ? 72.435 -5.864 -85.396 1.00 49.19 87 LYS A O 1
ATOM 703 N N . VAL A 1 88 ? 71.989 -8.005 -84.884 1.00 57.89 88 VAL A N 1
ATOM 704 C CA . VAL A 1 88 ? 71.339 -7.676 -83.616 1.00 59.07 88 VAL A CA 1
ATOM 705 C C . VAL A 1 88 ? 71.852 -8.621 -82.533 1.00 57.53 88 VAL A C 1
ATOM 706 O O . VAL A 1 88 ? 72.275 -9.744 -82.842 1.00 58.85 88 VAL A O 1
ATOM 710 N N . PRO A 1 89 ? 71.846 -8.208 -81.260 1.00 55.11 89 PRO A N 1
ATOM 711 C CA . PRO A 1 89 ? 72.401 -9.074 -80.201 1.00 55.91 89 PRO A CA 1
ATOM 712 C C . PRO A 1 89 ? 71.697 -10.412 -80.050 1.00 58.54 89 PRO A C 1
ATOM 713 O O . PRO A 1 89 ? 72.328 -11.386 -79.620 1.00 58.50 89 PRO A O 1
ATOM 717 N N . GLU A 1 90 ? 70.400 -10.484 -80.356 1.00 56.07 90 GLU A N 1
ATOM 718 C CA . GLU A 1 90 ? 69.649 -11.717 -80.139 1.00 61.26 90 GLU A CA 1
ATOM 719 C C . GLU A 1 90 ? 70.209 -12.885 -80.946 1.00 59.34 90 GLU A C 1
ATOM 720 O O . GLU A 1 90 ? 70.142 -14.035 -80.497 1.00 56.93 90 GLU A O 1
ATOM 726 N N . ASP A 1 91 ? 70.755 -12.621 -82.133 1.00 68.08 91 ASP A N 1
ATOM 727 C CA . ASP A 1 91 ? 71.234 -13.683 -83.012 1.00 67.30 91 ASP A CA 1
ATOM 728 C C . ASP A 1 91 ? 72.610 -14.220 -82.629 1.00 60.75 91 ASP A C 1
ATOM 729 O O . ASP A 1 91 ? 73.099 -15.139 -83.296 1.00 59.48 91 ASP A O 1
ATOM 734 N N . VAL A 1 92 ? 73.246 -13.677 -81.586 1.00 59.19 92 VAL A N 1
ATOM 735 C CA . VAL A 1 92 ? 74.628 -14.045 -81.286 1.00 58.96 92 VAL A CA 1
ATOM 736 C C . VAL A 1 92 ? 74.741 -15.503 -80.844 1.00 62.63 92 VAL A C 1
ATOM 737 O O . VAL A 1 92 ? 75.740 -16.168 -81.145 1.00 65.12 92 VAL A O 1
ATOM 741 N N . ARG A 1 93 ? 73.729 -16.037 -80.153 1.00 70.15 93 ARG A N 1
ATOM 742 C CA . ARG A 1 93 ? 73.785 -17.441 -79.747 1.00 74.87 93 ARG A CA 1
ATOM 743 C C . ARG A 1 93 ? 73.699 -18.369 -80.952 1.00 71.36 93 ARG A C 1
ATOM 744 O O . ARG A 1 93 ? 74.466 -19.332 -81.062 1.00 68.19 93 ARG A O 1
ATOM 752 N N . LYS A 1 94 ? 72.753 -18.105 -81.859 1.00 68.54 94 LYS A N 1
ATOM 753 C CA . LYS A 1 94 ? 72.637 -18.906 -83.074 1.00 69.80 94 LYS A CA 1
ATOM 754 C C . LYS A 1 94 ? 73.942 -18.905 -83.857 1.00 68.17 94 LYS A C 1
ATOM 755 O O . LYS A 1 94 ? 74.372 -19.947 -84.365 1.00 70.46 94 LYS A O 1
ATOM 761 N N . LEU A 1 95 ? 74.586 -17.742 -83.966 1.00 64.23 95 LEU A N 1
ATOM 762 C CA . LEU A 1 95 ? 75.833 -17.656 -84.716 1.00 64.27 95 LEU A CA 1
ATOM 763 C C . LEU A 1 95 ? 76.985 -18.299 -83.953 1.00 70.18 95 LEU A C 1
ATOM 764 O O . LEU A 1 95 ? 77.869 -18.910 -84.561 1.00 70.93 95 LEU A O 1
ATOM 769 N N . ARG A 1 96 ? 76.997 -18.165 -82.623 1.00 69.40 96 ARG A N 1
ATOM 770 C CA . ARG A 1 96 ? 78.034 -18.800 -81.813 1.00 75.50 96 ARG A CA 1
ATOM 771 C C . ARG A 1 96 ? 78.064 -20.309 -82.030 1.00 76.01 96 ARG A C 1
ATOM 772 O O . ARG A 1 96 ? 79.114 -20.884 -82.341 1.00 75.38 96 ARG A O 1
ATOM 780 N N . GLU A 1 97 ? 76.918 -20.969 -81.856 1.00 78.29 97 GLU A N 1
ATOM 781 C CA . GLU A 1 97 ? 76.868 -22.420 -81.995 1.00 80.74 97 GLU A CA 1
ATOM 782 C C . GLU A 1 97 ? 77.138 -22.850 -83.432 1.00 80.66 97 GLU A C 1
ATOM 783 O O . GLU A 1 97 ? 77.873 -23.816 -83.671 1.00 85.19 97 GLU A O 1
ATOM 789 N N . ALA A 1 98 ? 76.542 -22.151 -84.401 1.00 75.30 98 ALA A N 1
ATOM 790 C CA . ALA A 1 98 ? 76.764 -22.485 -85.804 1.00 76.72 98 ALA A CA 1
ATOM 791 C C . ALA A 1 98 ? 78.221 -22.286 -86.204 1.00 82.00 98 ALA A C 1
ATOM 792 O O . ALA A 1 98 ? 78.755 -23.048 -87.018 1.00 95.67 98 ALA A O 1
ATOM 794 N N . ALA A 1 99 ? 78.871 -21.247 -85.664 1.00 86.02 99 ALA A N 1
ATOM 795 C CA . ALA A 1 99 ? 80.250 -20.941 -86.041 1.00 81.12 99 ALA A CA 1
ATOM 796 C C . ALA A 1 99 ? 81.172 -22.136 -85.841 1.00 84.53 99 ALA A C 1
ATOM 797 O O . ALA A 1 99 ? 82.064 -22.381 -86.661 1.00 90.64 99 ALA A O 1
ATOM 799 N N . LEU A 1 100 ? 81.039 -22.686 -84.658 1.00 81.39 100 LEU A N 1
ATOM 800 C CA . LEU A 1 100 ? 81.858 -23.766 -84.237 1.00 86.82 100 LEU A CA 1
ATOM 801 C C . LEU A 1 100 ? 82.146 -24.667 -85.380 1.00 95.77 100 LEU A C 1
ATOM 802 O O . LEU A 1 100 ? 83.270 -25.087 -85.556 1.00 104.07 100 LEU A O 1
ATOM 807 N N . GLY A 1 101 ? 81.126 -24.946 -86.175 1.00 92.04 101 GLY A N 1
ATOM 808 C CA . GLY A 1 101 ? 81.234 -25.841 -87.309 1.00 94.44 101 GLY A CA 1
ATOM 809 C C . GLY A 1 101 ? 82.017 -25.295 -88.468 1.00 102.58 101 GLY A C 1
ATOM 810 O O . GLY A 1 101 ? 82.279 -24.094 -88.542 1.00 93.08 101 GLY A O 1
ATOM 811 N N . ALA A 1 102 ? 82.338 -26.213 -89.378 1.00 101.56 102 ALA A N 1
ATOM 812 C CA . ALA A 1 102 ? 83.127 -25.998 -90.600 1.00 105.69 102 ALA A CA 1
ATOM 813 C C . ALA A 1 102 ? 84.508 -25.531 -90.229 1.00 111.21 102 ALA A C 1
ATOM 814 O O . ALA A 1 102 ? 84.868 -24.362 -90.379 1.00 105.24 102 ALA A O 1
ATOM 816 N N . PRO A 1 103 ? 85.287 -26.491 -89.757 1.00 114.26 103 PRO A N 1
ATOM 817 C CA . PRO A 1 103 ? 86.640 -26.248 -89.298 1.00 109.43 103 PRO A CA 1
ATOM 818 C C . PRO A 1 103 ? 87.526 -25.347 -90.146 1.00 104.87 103 PRO A C 1
ATOM 819 O O . PRO A 1 103 ? 88.247 -25.658 -91.088 1.00 112.97 103 PRO A O 1
ATOM 823 N N . GLY A 1 104 ? 87.381 -24.121 -89.720 1.00 112.92 104 GLY A N 1
ATOM 824 C CA . GLY A 1 104 ? 88.128 -22.951 -90.085 1.00 103.47 104 GLY A CA 1
ATOM 825 C C . GLY A 1 104 ? 88.577 -22.723 -88.645 1.00 98.92 104 GLY A C 1
ATOM 826 O O . GLY A 1 104 ? 89.721 -22.924 -88.311 1.00 84.27 104 GLY A O 1
ATOM 827 N N . VAL A 1 105 ? 87.639 -22.347 -87.781 1.00 94.73 105 VAL A N 1
ATOM 828 C CA . VAL A 1 105 ? 87.886 -22.166 -86.400 1.00 91.48 105 VAL A CA 1
ATOM 829 C C . VAL A 1 105 ? 87.743 -23.415 -85.584 1.00 89.36 105 VAL A C 1
ATOM 830 O O . VAL A 1 105 ? 87.052 -24.343 -85.936 1.00 94.36 105 VAL A O 1
ATOM 834 N N . VAL A 1 106 ? 88.361 -23.326 -84.434 1.00 90.47 106 VAL A N 1
ATOM 835 C CA . VAL A 1 106 ? 88.463 -24.327 -83.388 1.00 87.00 106 VAL A CA 1
ATOM 836 C C . VAL A 1 106 ? 87.740 -23.914 -82.107 1.00 79.13 106 VAL A C 1
ATOM 837 O O . VAL A 1 106 ? 87.304 -24.791 -81.351 1.00 72.96 106 VAL A O 1
ATOM 841 N N . ASP A 1 107 ? 87.600 -22.617 -81.834 1.00 79.15 107 ASP A N 1
ATOM 842 C CA . ASP A 1 107 ? 86.927 -22.172 -80.621 1.00 76.96 107 ASP A CA 1
ATOM 843 C C . ASP A 1 107 ? 86.409 -20.754 -80.821 1.00 70.67 107 ASP A C 1
ATOM 844 O O . ASP A 1 107 ? 86.910 -20.003 -81.660 1.00 69.23 107 ASP A O 1
ATOM 849 N N . VAL A 1 108 ? 85.418 -20.389 -80.010 1.00 74.09 108 VAL A N 1
ATOM 850 C CA . VAL A 1 108 ? 84.772 -19.083 -80.082 1.00 69.61 108 VAL A CA 1
ATOM 851 C C . VAL A 1 108 ? 84.915 -18.390 -78.734 1.00 66.41 108 VAL A C 1
ATOM 852 O O . VAL A 1 108 ? 84.928 -19.035 -77.681 1.00 66.27 108 VAL A O 1
ATOM 856 N N . TYR A 1 109 ? 85.037 -17.062 -78.770 1.00 63.91 109 TYR A N 1
ATOM 857 C CA . TYR A 1 109 ? 85.370 -16.297 -77.578 1.00 61.15 109 TYR A CA 1
ATOM 858 C C . TYR A 1 109 ? 84.565 -15.006 -77.524 1.00 58.32 109 TYR A C 1
ATOM 859 O O . TYR A 1 109 ? 84.245 -14.409 -78.555 1.00 56.13 109 TYR A O 1
ATOM 868 N N . GLU A 1 110 ? 84.244 -14.588 -76.296 1.00 56.88 110 GLU A N 1
ATOM 869 C CA . GLU A 1 110 ? 83.552 -13.326 -76.017 1.00 54.58 110 GLU A CA 1
ATOM 870 C C . GLU A 1 110 ? 82.188 -13.247 -76.697 1.00 52.91 110 GLU A C 1
ATOM 871 O O . GLU A 1 110 ? 81.749 -12.169 -77.106 1.00 51.60 110 GLU A O 1
ATOM 877 N N . ALA A 1 111 ? 81.503 -14.378 -76.823 1.00 53.43 111 ALA A N 1
ATOM 878 C CA . ALA A 1 111 ? 80.170 -14.400 -77.407 1.00 57.78 111 ALA A CA 1
ATOM 879 C C . ALA A 1 111 ? 79.062 -14.137 -76.395 1.00 59.53 111 ALA A C 1
ATOM 880 O O . ALA A 1 111 ? 77.921 -13.891 -76.801 1.00 61.21 111 ALA A O 1
ATOM 882 N N . ASP A 1 112 ? 79.363 -14.184 -75.097 1.00 65.95 112 ASP A N 1
ATOM 883 C CA . ASP A 1 112 ? 78.356 -14.068 -74.049 1.00 63.48 112 ASP A CA 1
ATOM 884 C C . ASP A 1 112 ? 78.466 -12.757 -73.274 1.00 55.16 112 ASP A C 1
ATOM 885 O O . ASP A 1 112 ? 78.098 -12.695 -72.098 1.00 55.25 112 ASP A O 1
ATOM 890 N N . ILE A 1 113 ? 78.968 -11.702 -73.907 1.00 50.45 113 ILE A N 1
ATOM 891 C CA . ILE A 1 113 ? 79.100 -10.405 -73.251 1.00 50.75 113 ILE A CA 1
ATOM 892 C C . ILE A 1 113 ? 77.851 -9.595 -73.577 1.00 50.75 113 ILE A C 1
ATOM 893 O O . ILE A 1 113 ? 77.543 -9.361 -74.751 1.00 53.19 113 ILE A O 1
ATOM 898 N N . ARG A 1 114 ? 77.117 -9.185 -72.542 1.00 54.01 114 ARG A N 1
ATOM 899 C CA . ARG A 1 114 ? 75.865 -8.472 -72.760 1.00 53.49 114 ARG A CA 1
ATOM 900 C C . ARG A 1 114 ? 76.123 -7.155 -73.487 1.00 51.69 114 ARG A C 1
ATOM 901 O O . ARG A 1 114 ? 77.142 -6.492 -73.275 1.00 51.86 114 ARG A O 1
ATOM 909 N N . TYR A 1 115 ? 75.185 -6.799 -74.365 1.00 48.42 115 TYR A N 1
ATOM 910 C CA . TYR A 1 115 ? 75.452 -5.836 -75.429 1.00 51.12 115 TYR A CA 1
ATOM 911 C C . TYR A 1 115 ? 75.846 -4.464 -74.886 1.00 52.94 115 TYR A C 1
ATOM 912 O O . TYR A 1 115 ? 76.845 -3.882 -75.324 1.00 53.54 115 TYR A O 1
ATOM 921 N N . TYR A 1 116 ? 75.072 -3.916 -73.943 1.00 47.84 116 TYR A N 1
ATOM 922 C CA . TYR A 1 116 ? 75.375 -2.562 -73.485 1.00 52.20 116 TYR A CA 1
ATOM 923 C C . TYR A 1 116 ? 76.637 -2.497 -72.630 1.00 50.33 116 TYR A C 1
ATOM 924 O O . TYR A 1 116 ? 77.216 -1.414 -72.488 1.00 48.84 116 TYR A O 1
ATOM 933 N N . MET A 1 117 ? 77.081 -3.621 -72.060 1.00 52.91 117 MET A N 1
ATOM 934 C CA . MET A 1 117 ? 78.406 -3.656 -71.447 1.00 52.25 117 MET A CA 1
ATOM 935 C C . MET A 1 117 ? 79.501 -3.734 -72.505 1.00 51.33 117 MET A C 1
ATOM 936 O O . MET A 1 117 ? 80.574 -3.143 -72.338 1.00 50.67 117 MET A O 1
ATOM 941 N N . ARG A 1 118 ? 79.248 -4.472 -73.589 1.00 50.77 118 ARG A N 1
ATOM 942 C CA . ARG A 1 118 ? 80.168 -4.495 -74.723 1.00 45.04 118 ARG A CA 1
ATOM 943 C C . ARG A 1 118 ? 80.432 -3.087 -75.244 1.00 44.48 118 ARG A C 1
ATOM 944 O O . ARG A 1 118 ? 81.577 -2.722 -75.534 1.00 44.34 118 ARG A O 1
ATOM 952 N N . TYR A 1 119 ? 79.374 -2.284 -75.380 1.00 48.66 119 TYR A N 1
ATOM 953 C CA . TYR A 1 119 ? 79.522 -0.929 -75.904 1.00 48.98 119 TYR A CA 1
ATOM 954 C C . TYR A 1 119 ? 80.394 -0.071 -74.996 1.00 49.31 119 TYR A C 1
ATOM 955 O O . TYR A 1 119 ? 81.325 0.597 -75.461 1.00 46.94 119 TYR A O 1
ATOM 964 N N . MET A 1 120 ? 80.100 -0.064 -73.694 1.00 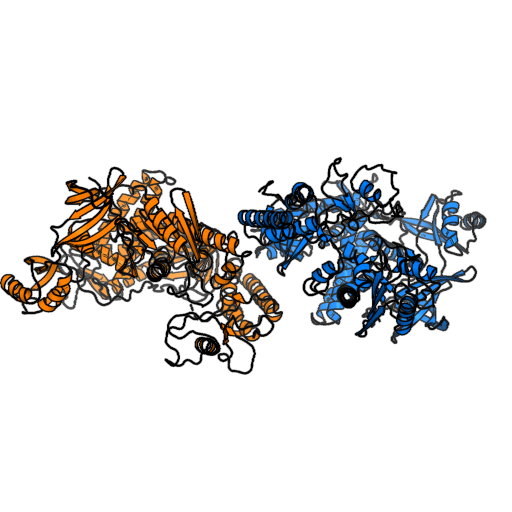50.12 120 MET A N 1
ATOM 965 C CA . MET A 1 120 ? 80.838 0.804 -72.780 1.00 51.81 120 MET A CA 1
ATOM 966 C C . MET A 1 120 ? 82.296 0.377 -72.668 1.00 50.57 120 MET A C 1
ATOM 967 O O . MET A 1 120 ? 83.186 1.224 -72.533 1.00 48.91 120 MET A O 1
ATOM 972 N N . ILE A 1 121 ? 82.558 -0.931 -72.704 1.00 46.79 121 ILE A N 1
ATOM 973 C CA . ILE A 1 121 ? 83.937 -1.415 -72.696 1.00 45.88 121 ILE A CA 1
ATOM 974 C C . ILE A 1 121 ? 84.679 -0.938 -73.940 1.00 42.94 121 ILE A C 1
ATOM 975 O O . ILE A 1 121 ? 85.775 -0.372 -73.852 1.00 41.34 121 ILE A O 1
ATOM 980 N N . ASP A 1 122 ? 84.095 -1.165 -75.120 1.00 47.42 122 ASP A N 1
ATOM 981 C CA . ASP A 1 122 ? 84.793 -0.860 -76.366 1.00 45.79 122 ASP A CA 1
ATOM 982 C C . ASP A 1 122 ? 84.970 0.641 -76.561 1.00 47.27 122 ASP A C 1
ATOM 983 O O . ASP A 1 122 ? 86.010 1.089 -77.058 1.00 50.12 122 ASP A O 1
ATOM 988 N N . LYS A 1 123 ? 83.973 1.435 -76.182 1.00 46.92 123 LYS A N 1
ATOM 989 C CA . LYS A 1 123 ? 84.037 2.881 -76.346 1.00 49.18 123 LYS A CA 1
ATOM 990 C C . LYS A 1 123 ? 84.662 3.588 -75.151 1.00 50.93 123 LYS A C 1
ATOM 991 O O . LYS A 1 123 ? 84.855 4.807 -75.202 1.00 54.58 123 LYS A O 1
ATOM 997 N N . GLY A 1 124 ? 84.989 2.859 -74.088 1.00 53.67 124 GLY A N 1
ATOM 998 C CA . GLY A 1 124 ? 85.582 3.468 -72.914 1.00 52.72 124 GLY A CA 1
ATOM 999 C C . GLY A 1 124 ? 84.626 4.293 -72.083 1.00 52.96 124 GLY A C 1
ATOM 1000 O O . GLY A 1 124 ? 85.056 5.232 -71.407 1.00 55.59 124 GLY A O 1
ATOM 1001 N N . VAL A 1 125 ? 83.337 3.967 -72.113 1.00 51.57 125 VAL A N 1
ATOM 1002 C CA . VAL A 1 125 ? 82.353 4.662 -71.291 1.00 52.68 125 VAL A CA 1
ATOM 1003 C C . VAL A 1 125 ? 82.431 4.105 -69.876 1.00 53.67 125 VAL A C 1
ATOM 1004 O O . VAL A 1 125 ? 82.186 2.915 -69.651 1.00 59.23 125 VAL A O 1
ATOM 1008 N N . VAL A 1 126 ? 82.766 4.962 -68.922 1.00 53.10 126 VAL A N 1
ATOM 1009 C CA . VAL A 1 126 ? 82.902 4.574 -67.522 1.00 55.12 126 VAL A CA 1
ATOM 1010 C C . VAL A 1 126 ? 81.709 5.139 -66.758 1.00 53.81 126 VAL A C 1
ATOM 1011 O O . VAL A 1 126 ? 81.489 6.358 -66.775 1.00 50.95 126 VAL A O 1
ATOM 1015 N N . PRO A 1 127 ? 80.903 4.304 -66.105 1.00 50.84 127 PRO A N 1
ATOM 1016 C CA . PRO A 1 127 ? 79.754 4.823 -65.356 1.00 50.78 127 PRO A CA 1
ATOM 1017 C C . PRO A 1 127 ? 80.199 5.539 -64.092 1.00 52.51 127 PRO A C 1
ATOM 1018 O O . PRO A 1 127 ? 81.254 5.248 -63.523 1.00 52.12 127 PRO A O 1
ATOM 1022 N N . CYS A 1 128 ? 79.371 6.489 -63.657 1.00 54.98 128 CYS A N 1
ATOM 1023 C CA . CYS A 1 128 ? 79.643 7.277 -62.456 1.00 58.14 128 CYS A CA 1
ATOM 1024 C C . CYS A 1 128 ? 81.007 7.956 -62.544 1.00 62.63 128 CYS A C 1
ATOM 1025 O O . CYS A 1 128 ? 81.790 7.963 -61.593 1.00 62.15 128 CYS A O 1
ATOM 1028 N N . ALA A 1 129 ? 81.288 8.533 -63.710 1.00 65.09 129 ALA A N 1
ATOM 1029 C CA . ALA A 1 129 ? 82.509 9.291 -63.934 1.00 62.89 129 ALA A CA 1
ATOM 1030 C C . ALA A 1 129 ? 82.276 10.213 -65.120 1.00 61.88 129 ALA A C 1
ATOM 1031 O O . ALA A 1 129 ? 81.615 9.827 -66.087 1.00 64.15 129 ALA A O 1
ATOM 1033 N N . TRP A 1 130 ? 82.818 11.424 -65.041 1.00 73.49 130 TRP A N 1
ATOM 1034 C CA . TRP A 1 130 ? 82.639 12.393 -66.115 1.00 71.99 130 TRP A CA 1
ATOM 1035 C C . TRP A 1 130 ? 83.374 11.933 -67.369 1.00 73.04 130 TRP A C 1
ATOM 1036 O O . TRP A 1 130 ? 84.605 11.825 -67.372 1.00 71.38 130 TRP A O 1
ATOM 1047 N N . ASN A 1 131 ? 82.622 11.666 -68.429 1.00 68.08 131 ASN A N 1
ATOM 1048 C CA . ASN A 1 131 ? 83.181 11.326 -69.728 1.00 67.34 131 ASN A CA 1
ATOM 1049 C C . ASN A 1 131 ? 83.156 12.544 -70.643 1.00 68.04 131 ASN A C 1
ATOM 1050 O O . ASN A 1 131 ? 82.379 13.479 -70.448 1.00 68.96 131 ASN A O 1
ATOM 1055 N N . VAL A 1 132 ? 84.019 12.522 -71.655 1.00 68.07 132 VAL A N 1
ATOM 1056 C CA . VAL A 1 132 ? 84.092 13.579 -72.657 1.00 69.68 132 VAL A CA 1
ATOM 1057 C C . VAL A 1 132 ? 83.520 13.035 -73.957 1.00 68.01 132 VAL A C 1
ATOM 1058 O O . VAL A 1 132 ? 83.936 11.969 -74.428 1.00 64.41 132 VAL A O 1
ATOM 1062 N N . VAL A 1 133 ? 82.571 13.765 -74.537 1.00 67.53 133 VAL A N 1
ATOM 1063 C CA . VAL A 1 133 ? 81.820 13.293 -75.695 1.00 70.25 133 VAL A CA 1
ATOM 1064 C C . VAL A 1 133 ? 81.639 14.440 -76.675 1.00 72.06 133 VAL A C 1
ATOM 1065 O O . VAL A 1 133 ? 81.283 15.555 -76.278 1.00 71.93 133 VAL A O 1
ATOM 1069 N N . GLU A 1 134 ? 81.888 14.164 -77.951 1.00 71.15 134 GLU A N 1
ATOM 1070 C CA . GLU A 1 134 ? 81.390 14.991 -79.039 1.00 74.91 134 GLU A CA 1
ATOM 1071 C C . GLU A 1 134 ? 80.058 14.397 -79.473 1.00 72.17 134 GLU A C 1
ATOM 1072 O O . GLU A 1 134 ? 80.008 13.253 -79.938 1.00 69.89 134 GLU A O 1
ATOM 1078 N N . ALA A 1 135 ? 78.982 15.163 -79.319 1.00 72.04 135 ALA A N 1
ATOM 1079 C CA . ALA A 1 135 ? 77.649 14.619 -79.541 1.00 76.17 135 ALA A CA 1
ATOM 1080 C C . ALA A 1 135 ? 76.724 15.695 -80.086 1.00 78.43 135 ALA A C 1
ATOM 1081 O O . ALA A 1 135 ? 76.578 16.762 -79.483 1.00 81.53 135 ALA A O 1
ATOM 1083 N N . ARG A 1 136 ? 76.107 15.398 -81.227 1.00 79.74 136 ARG A N 1
ATOM 1084 C CA . ARG A 1 136 ? 75.153 16.306 -81.846 1.00 79.79 136 ARG A CA 1
ATOM 1085 C C . ARG A 1 136 ? 73.830 16.305 -81.098 1.00 78.72 136 ARG A C 1
ATOM 1086 O O . ARG A 1 136 ? 73.325 15.254 -80.701 1.00 76.01 136 ARG A O 1
ATOM 1094 N N . GLU A 1 137 ? 73.260 17.487 -80.903 1.00 78.77 137 GLU A N 1
ATOM 1095 C CA . GLU A 1 137 ? 71.989 17.568 -80.195 1.00 76.96 137 GLU A CA 1
ATOM 1096 C C . GLU A 1 137 ? 70.873 17.349 -81.219 1.00 72.98 137 GLU A C 1
ATOM 1097 O O . GLU A 1 137 ? 70.723 18.134 -82.164 1.00 73.94 137 GLU A O 1
ATOM 1103 N N . ALA A 1 138 ? 70.117 16.261 -81.067 1.00 71.30 138 ALA A N 1
ATOM 1104 C CA . ALA A 1 138 ? 69.122 15.861 -82.066 1.00 66.93 138 ALA A CA 1
ATOM 1105 C C . ALA A 1 138 ? 67.756 15.675 -81.404 1.00 65.15 138 ALA A C 1
ATOM 1106 O O . ALA A 1 138 ? 67.230 14.565 -81.308 1.00 65.82 138 ALA A O 1
ATOM 1108 N N . GLY A 1 139 ? 67.182 16.783 -80.945 1.00 66.48 139 GLY A N 1
ATOM 1109 C CA . GLY A 1 139 ? 65.840 16.775 -80.395 1.00 66.15 139 GLY A CA 1
ATOM 1110 C C . GLY A 1 139 ? 65.723 15.975 -79.111 1.00 67.73 139 GLY A C 1
ATOM 1111 O O . GLY A 1 139 ? 66.688 15.440 -78.573 1.00 67.67 139 GLY A O 1
ATOM 1112 N N . LYS A 1 140 ? 64.495 15.927 -78.605 1.00 67.31 140 LYS A N 1
ATOM 1113 C CA . LYS A 1 140 ? 64.177 15.233 -77.368 1.00 66.93 140 LYS A CA 1
ATOM 1114 C C . LYS A 1 140 ? 63.916 13.744 -77.610 1.00 66.02 140 LYS A C 1
ATOM 1115 O O . LYS A 1 140 ? 63.690 13.294 -78.737 1.00 63.89 140 LYS A O 1
ATOM 1121 N N . LEU A 1 141 ? 63.946 12.980 -76.518 1.00 68.33 141 LEU A N 1
ATOM 1122 C CA . LEU A 1 141 ? 63.452 11.604 -76.483 1.00 65.36 141 LEU A CA 1
ATOM 1123 C C . LEU A 1 141 ? 62.553 11.526 -75.254 1.00 65.99 141 LEU A C 1
ATOM 1124 O O . LEU A 1 141 ? 63.042 11.451 -74.123 1.00 67.22 141 LEU A O 1
ATOM 1129 N N . GLY A 1 142 ? 61.242 11.551 -75.472 1.00 66.79 142 GLY A N 1
ATOM 1130 C CA . GLY A 1 142 ? 60.314 11.744 -74.386 1.00 67.08 142 GLY A CA 1
ATOM 1131 C C . GLY A 1 142 ? 60.510 13.122 -73.787 1.00 67.89 142 GLY A C 1
ATOM 1132 O O . GLY A 1 142 ? 60.531 14.132 -74.497 1.00 68.02 142 GLY A O 1
ATOM 1133 N N . PRO A 1 143 ? 60.672 13.191 -72.462 1.00 71.16 143 PRO A N 1
ATOM 1134 C CA . PRO A 1 143 ? 60.974 14.483 -71.829 1.00 70.79 143 PRO A CA 1
ATOM 1135 C C . PRO A 1 143 ? 62.448 14.850 -71.853 1.00 68.02 143 PRO A C 1
ATOM 1136 O O . PRO A 1 143 ? 62.775 16.022 -71.624 1.00 68.75 143 PRO A O 1
ATOM 1140 N N . LEU A 1 144 ? 63.342 13.894 -72.118 1.00 65.67 144 LEU A N 1
ATOM 1141 C CA . LEU A 1 144 ? 64.788 14.057 -72.005 1.00 64.69 144 LEU A CA 1
ATOM 1142 C C . LEU A 1 144 ? 65.381 14.564 -73.316 1.00 62.13 144 LEU A C 1
ATOM 1143 O O . LEU A 1 144 ? 64.977 14.117 -74.394 1.00 60.70 144 LEU A O 1
ATOM 1148 N N . PRO A 1 145 ? 66.324 15.500 -73.243 1.00 61.22 145 PRO A N 1
ATOM 1149 C CA . PRO A 1 145 ? 67.080 15.879 -74.444 1.00 62.80 145 PRO A CA 1
ATOM 1150 C C . PRO A 1 145 ? 67.907 14.707 -74.953 1.00 65.01 145 PRO A C 1
ATOM 1151 O O . PRO A 1 145 ? 68.652 14.076 -74.199 1.00 62.59 145 PRO A O 1
ATOM 1155 N N . LEU A 1 146 ? 67.776 14.423 -76.244 1.00 64.54 146 LEU A N 1
ATOM 1156 C CA . LEU A 1 146 ? 68.516 13.350 -76.890 1.00 65.24 146 LEU A CA 1
ATOM 1157 C C . LEU A 1 146 ? 69.738 13.904 -77.613 1.00 64.25 146 LEU A C 1
ATOM 1158 O O . LEU A 1 146 ? 69.727 15.027 -78.122 1.00 66.00 146 LEU A O 1
ATOM 1163 N N . TYR A 1 147 ? 70.795 13.096 -77.653 1.00 63.80 147 TYR A N 1
ATOM 1164 C CA . TYR A 1 147 ? 72.053 13.468 -78.287 1.00 63.97 147 TYR A CA 1
ATOM 1165 C C . TYR A 1 147 ? 72.588 12.281 -79.070 1.00 64.37 147 TYR A C 1
ATOM 1166 O O . TYR A 1 147 ? 72.663 11.170 -78.536 1.00 62.92 147 TYR A O 1
ATOM 1175 N N . GLU A 1 148 ? 72.952 12.510 -80.329 1.00 66.85 148 GLU A N 1
ATOM 1176 C CA . GLU A 1 148 ? 73.641 11.500 -81.121 1.00 69.24 148 GLU A CA 1
ATOM 1177 C C . GLU A 1 148 ? 75.133 11.609 -80.845 1.00 66.57 148 GLU A C 1
ATOM 1178 O O . GLU A 1 148 ? 75.734 12.660 -81.085 1.00 68.04 148 GLU A O 1
ATOM 1184 N N . VAL A 1 149 ? 75.731 10.528 -80.360 1.00 62.37 149 VAL A N 1
ATOM 1185 C CA . VAL A 1 149 ? 77.153 10.545 -80.039 1.00 63.51 149 VAL A CA 1
ATOM 1186 C C . VAL A 1 149 ? 77.946 10.450 -81.335 1.00 62.36 149 VAL A C 1
ATOM 1187 O O . VAL A 1 149 ? 77.620 9.655 -82.227 1.00 61.32 149 VAL A O 1
ATOM 1191 N N . VAL A 1 150 ? 78.948 11.308 -81.474 1.00 67.78 150 VAL A N 1
ATOM 1192 C CA . VAL A 1 150 ? 79.877 11.207 -82.593 1.00 66.07 150 VAL A CA 1
ATOM 1193 C C . VAL A 1 150 ? 81.091 10.369 -82.221 1.00 66.70 150 VAL A C 1
ATOM 1194 O O . VAL A 1 150 ? 81.445 9.421 -82.927 1.00 67.37 150 VAL A O 1
ATOM 1198 N N . GLU A 1 151 ? 81.746 10.701 -81.111 1.00 68.26 151 GLU A N 1
ATOM 1199 C CA . GLU A 1 151 ? 82.912 9.951 -80.671 1.00 71.05 151 GLU A CA 1
ATOM 1200 C C . GLU A 1 151 ? 83.101 10.164 -79.176 1.00 67.35 151 GLU A C 1
ATOM 1201 O O . GLU A 1 151 ? 82.974 11.288 -78.682 1.00 67.37 151 GLU A O 1
ATOM 1207 N N . TRP A 1 152 ? 83.403 9.080 -78.465 1.00 65.33 152 TRP A N 1
ATOM 1208 C CA . TRP A 1 152 ? 83.762 9.154 -77.057 1.00 65.31 152 TRP A CA 1
ATOM 1209 C C . TRP A 1 152 ? 85.252 9.435 -76.910 1.00 67.20 152 TRP A C 1
ATOM 1210 O O . TRP A 1 152 ? 86.085 8.765 -77.531 1.00 67.30 152 TRP A O 1
ATOM 1221 N N . ALA A 1 153 ? 85.584 10.425 -76.087 1.00 68.79 153 ALA A N 1
ATOM 1222 C CA . ALA A 1 153 ? 86.964 10.628 -75.670 1.00 67.86 153 ALA A CA 1
ATOM 1223 C C . ALA A 1 153 ? 87.234 9.837 -74.397 1.00 70.65 153 ALA A C 1
ATOM 1224 O O . ALA A 1 153 ? 86.692 8.742 -74.214 1.00 77.14 153 ALA A O 1
ATOM 1226 N N . GLY A 1 154 ? 88.064 10.375 -73.516 1.00 72.56 154 GLY A N 1
ATOM 1227 C CA . GLY A 1 154 ? 88.372 9.739 -72.251 1.00 72.93 154 GLY A CA 1
ATOM 1228 C C . GLY A 1 154 ? 87.452 10.183 -71.135 1.00 72.20 154 GLY A C 1
ATOM 1229 O O . GLY A 1 154 ? 86.296 10.557 -71.358 1.00 69.47 154 GLY A O 1
ATOM 1230 N N . VAL A 1 155 ? 87.976 10.135 -69.912 1.00 66.74 155 VAL A N 1
ATOM 1231 C CA . VAL A 1 155 ? 87.276 10.594 -68.721 1.00 70.80 155 VAL A CA 1
ATOM 1232 C C . VAL A 1 155 ? 88.104 11.701 -68.079 1.00 74.00 155 VAL A C 1
ATOM 1233 O O . VAL A 1 155 ? 89.337 11.704 -68.163 1.00 78.64 155 VAL A O 1
ATOM 1237 N N . GLU A 1 156 ? 87.423 12.645 -67.434 1.00 69.87 156 GLU A N 1
ATOM 1238 C CA . GLU A 1 156 ? 88.086 13.721 -66.714 1.00 76.78 156 GLU A CA 1
ATOM 1239 C C . GLU A 1 156 ? 87.932 13.496 -65.218 1.00 79.04 156 GLU A C 1
ATOM 1240 O O . GLU A 1 156 ? 86.882 13.041 -64.751 1.00 80.45 156 GLU A O 1
ATOM 1246 N N . GLU A 1 157 ? 88.999 13.762 -64.472 1.00 85.79 157 GLU A N 1
ATOM 1247 C CA . GLU A 1 157 ? 88.890 13.738 -63.022 1.00 86.72 157 GLU A CA 1
ATOM 1248 C C . GLU A 1 157 ? 87.920 14.821 -62.573 1.00 84.59 157 GLU A C 1
ATOM 1249 O O . GLU A 1 157 ? 88.025 15.978 -62.992 1.00 85.88 157 GLU A O 1
ATOM 1255 N N . GLY A 1 158 ? 86.973 14.447 -61.721 1.00 87.31 158 GLY A N 1
ATOM 1256 C CA . GLY A 1 158 ? 85.943 15.377 -61.305 1.00 82.58 158 GLY A CA 1
ATOM 1257 C C . GLY A 1 158 ? 84.964 14.757 -60.333 1.00 78.07 158 GLY A C 1
ATOM 1258 O O . GLY A 1 158 ? 84.695 13.553 -60.389 1.00 82.34 158 GLY A O 1
ATOM 1259 N N . PHE A 1 159 ? 84.432 15.567 -59.438 1.00 73.35 159 PHE A N 1
ATOM 1260 C CA . PHE A 1 159 ? 83.587 15.043 -58.382 1.00 73.46 159 PHE A CA 1
ATOM 1261 C C . PHE A 1 159 ? 82.170 14.789 -58.890 1.00 68.11 159 PHE A C 1
ATOM 1262 O O . PHE A 1 159 ? 81.725 15.417 -59.855 1.00 67.83 159 PHE A O 1
ATOM 1270 N N . PRO A 1 160 ? 81.456 13.857 -58.265 1.00 68.07 160 PRO A N 1
ATOM 1271 C CA . PRO A 1 160 ? 80.103 13.553 -58.711 1.00 67.94 160 PRO A CA 1
ATOM 1272 C C . PRO A 1 160 ? 79.203 14.772 -58.585 1.00 67.48 160 PRO A C 1
ATOM 1273 O O . PRO A 1 160 ? 79.376 15.599 -57.673 1.00 71.69 160 PRO A O 1
ATOM 1277 N N . PRO A 1 161 ? 78.237 14.914 -59.482 1.00 65.74 161 PRO A N 1
ATOM 1278 C CA . PRO A 1 161 ? 77.275 16.006 -59.366 1.00 65.26 161 PRO A CA 1
ATOM 1279 C C . PRO A 1 161 ? 76.255 15.699 -58.286 1.00 63.95 161 PRO A C 1
ATOM 1280 O O . PRO A 1 161 ? 76.165 14.554 -57.816 1.00 64.74 161 PRO A O 1
ATOM 1284 N N . PRO A 1 162 ? 75.480 16.689 -57.851 1.00 64.21 162 PRO A N 1
ATOM 1285 C CA . PRO A 1 162 ? 74.398 16.398 -56.905 1.00 64.88 162 PRO A CA 1
ATOM 1286 C C . PRO A 1 162 ? 73.356 15.495 -57.549 1.00 63.56 162 PRO A C 1
ATOM 1287 O O . PRO A 1 162 ? 72.907 15.739 -58.671 1.00 68.43 162 PRO A O 1
ATOM 1291 N N . LEU A 1 163 ? 72.972 14.448 -56.827 1.00 59.70 163 LEU A N 1
ATOM 1292 C CA . LEU A 1 163 ? 71.988 13.486 -57.300 1.00 61.63 163 LEU A CA 1
ATOM 1293 C C . LEU A 1 163 ? 70.735 13.562 -56.441 1.00 61.95 163 LEU A C 1
ATOM 1294 O O . LEU A 1 163 ? 70.814 13.750 -55.223 1.00 64.24 163 LEU A O 1
ATOM 1299 N N . ARG A 1 164 ? 69.579 13.416 -57.082 1.00 59.70 164 ARG A N 1
ATOM 1300 C CA . ARG A 1 164 ? 68.305 13.349 -56.378 1.00 62.78 164 ARG A CA 1
ATOM 1301 C C . ARG A 1 164 ? 68.075 11.901 -55.958 1.00 63.58 164 ARG A C 1
ATOM 1302 O O . ARG A 1 164 ? 67.841 11.030 -56.803 1.00 67.81 164 ARG A O 1
ATOM 1310 N N . VAL A 1 165 ? 68.142 11.647 -54.653 1.00 62.70 165 VAL A N 1
ATOM 1311 C CA . VAL A 1 165 ? 68.042 10.306 -54.094 1.00 59.13 165 VAL A CA 1
ATOM 1312 C C . VAL A 1 165 ? 66.674 10.142 -53.451 1.00 60.00 165 VAL A C 1
ATOM 1313 O O . VAL A 1 165 ? 66.180 11.051 -52.771 1.00 65.24 165 VAL A O 1
ATOM 1317 N N . LEU A 1 166 ? 66.062 8.980 -53.669 1.00 58.18 166 LEU A N 1
ATOM 1318 C CA . LEU A 1 166 ? 64.763 8.649 -53.098 1.00 56.75 166 LEU A CA 1
ATOM 1319 C C . LEU A 1 166 ? 64.860 7.302 -52.397 1.00 56.96 166 LEU A C 1
ATOM 1320 O O . LEU A 1 166 ? 65.158 6.287 -53.036 1.00 59.37 166 LEU A O 1
ATOM 1325 N N . ALA A 1 167 ? 64.613 7.298 -51.091 1.00 57.86 167 ALA A N 1
ATOM 1326 C CA . ALA A 1 167 ? 64.459 6.073 -50.322 1.00 56.69 167 ALA A CA 1
ATOM 1327 C C . ALA A 1 167 ? 62.979 5.728 -50.212 1.00 56.71 167 ALA A C 1
ATOM 1328 O O . ALA A 1 167 ? 62.124 6.612 -50.117 1.00 54.97 167 ALA A O 1
ATOM 1330 N N . PHE A 1 168 ? 62.679 4.432 -50.228 1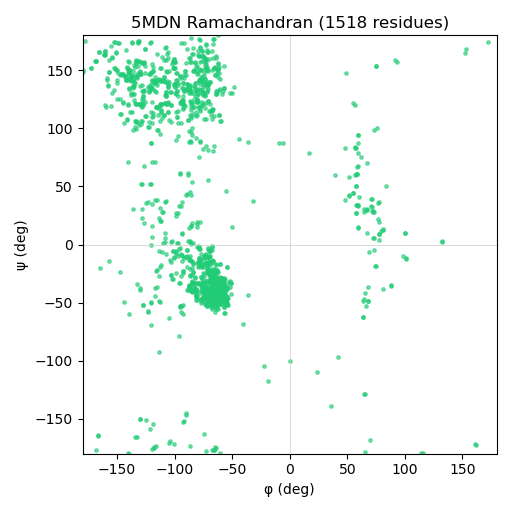.00 56.68 168 PHE A N 1
ATOM 1331 C CA . PHE A 1 168 ? 61.297 3.994 -50.108 1.00 57.15 168 PHE A CA 1
ATOM 1332 C C . PHE A 1 168 ? 61.238 2.675 -49.353 1.00 62.73 168 PHE A C 1
ATOM 1333 O O . PHE A 1 168 ? 62.144 1.841 -49.448 1.00 65.02 168 PHE A O 1
ATOM 1341 N N . ASP A 1 169 ? 60.158 2.507 -48.594 1.00 60.37 169 ASP A N 1
ATOM 1342 C CA . ASP A 1 169 ? 59.899 1.299 -47.827 1.00 63.10 169 ASP A CA 1
ATOM 1343 C C . ASP A 1 169 ? 58.420 0.965 -47.946 1.00 58.73 169 ASP A C 1
ATOM 1344 O O . ASP A 1 169 ? 57.582 1.858 -48.099 1.00 58.13 169 ASP A O 1
ATOM 1349 N N . ILE A 1 170 ? 58.099 -0.328 -47.874 1.00 62.28 170 ILE A N 1
ATOM 1350 C CA . ILE A 1 170 ? 56.718 -0.783 -47.946 1.00 61.92 170 ILE A CA 1
ATOM 1351 C C . ILE A 1 170 ? 56.442 -1.760 -46.812 1.00 65.97 170 ILE A C 1
ATOM 1352 O O . ILE A 1 170 ? 57.351 -2.367 -46.242 1.00 75.28 170 ILE A O 1
ATOM 1357 N N . GLU A 1 171 ? 55.158 -1.895 -46.485 1.00 67.88 171 GLU A N 1
ATOM 1358 C CA . GLU A 1 171 ? 54.677 -2.968 -45.628 1.00 66.97 171 GLU A CA 1
ATOM 1359 C C . GLU A 1 171 ? 53.396 -3.542 -46.215 1.00 65.43 171 GLU A C 1
ATOM 1360 O O . GLU A 1 171 ? 52.518 -2.798 -46.660 1.00 67.15 171 GLU A O 1
ATOM 1366 N N . VAL A 1 172 ? 53.301 -4.868 -46.216 1.00 67.23 172 VAL A N 1
ATOM 1367 C CA . VAL A 1 172 ? 52.242 -5.598 -46.901 1.00 67.80 172 VAL A CA 1
ATOM 1368 C C . VAL A 1 172 ? 51.445 -6.366 -45.856 1.00 74.32 172 VAL A C 1
ATOM 1369 O O . VAL A 1 172 ? 52.027 -6.935 -44.928 1.00 79.02 172 VAL A O 1
ATOM 1373 N N . TYR A 1 173 ? 50.120 -6.406 -46.033 1.00 76.87 173 TYR A N 1
ATOM 1374 C CA . TYR A 1 173 ? 49.157 -6.975 -45.090 1.00 78.62 173 TYR A CA 1
ATOM 1375 C C . TYR A 1 173 ? 49.627 -8.274 -44.438 1.00 83.75 173 TYR A C 1
ATOM 1376 O O . TYR A 1 173 ? 49.862 -8.300 -43.227 1.00 88.79 173 TYR A O 1
ATOM 1385 N N . ASN A 1 174 ? 49.728 -9.356 -45.213 1.00 85.22 174 ASN A N 1
ATOM 1386 C CA . ASN A 1 174 ? 50.362 -10.614 -44.796 1.00 85.87 174 ASN A CA 1
ATOM 1387 C C . ASN A 1 174 ? 49.634 -11.330 -43.648 1.00 83.68 174 ASN A C 1
ATOM 1388 O O . ASN A 1 174 ? 50.248 -12.103 -42.908 1.00 80.32 174 ASN A O 1
ATOM 1393 N N . GLU A 1 175 ? 48.315 -11.137 -43.514 1.00 86.19 175 GLU A N 1
ATOM 1394 C CA . GLU A 1 175 ? 47.567 -11.829 -42.460 1.00 89.99 175 GLU A CA 1
ATOM 1395 C C . GLU A 1 175 ? 47.837 -13.328 -42.482 1.00 90.47 175 GLU A C 1
ATOM 1396 O O . GLU A 1 175 ? 48.016 -13.954 -41.430 1.00 91.83 175 GLU A O 1
ATOM 1402 N N . ARG A 1 176 ? 47.859 -13.920 -43.673 1.00 89.68 176 ARG A N 1
ATOM 1403 C CA . ARG A 1 176 ? 48.309 -15.294 -43.864 1.00 92.31 176 ARG A CA 1
ATOM 1404 C C . ARG A 1 176 ? 49.785 -15.290 -44.259 1.00 95.17 176 ARG A C 1
ATOM 1405 O O . ARG A 1 176 ? 50.128 -14.978 -45.405 1.00 102.94 176 ARG A O 1
ATOM 1413 N N . GLY A 1 177 ? 50.649 -15.644 -43.303 1.00 103.52 177 GLY A N 1
ATOM 1414 C CA . GLY A 1 177 ? 52.095 -15.723 -43.455 1.00 98.84 177 GLY A CA 1
ATOM 1415 C C . GLY A 1 177 ? 52.747 -14.902 -44.549 1.00 93.69 177 GLY A C 1
ATOM 1416 O O . GLY A 1 177 ? 52.812 -13.672 -44.465 1.00 88.57 177 GLY A O 1
ATOM 1417 N N . SER A 1 178 ? 53.235 -15.580 -45.582 1.00 101.22 178 SER A N 1
ATOM 1418 C CA . SER A 1 178 ? 53.855 -14.901 -46.712 1.00 97.42 178 SER A CA 1
ATOM 1419 C C . SER A 1 178 ? 52.771 -14.362 -47.636 1.00 94.36 178 SER A C 1
ATOM 1420 O O . SER A 1 178 ? 51.927 -15.137 -48.100 1.00 99.21 178 SER A O 1
ATOM 1423 N N . PRO A 1 179 ? 52.752 -13.065 -47.924 1.00 81.15 179 PRO A N 1
ATOM 1424 C CA . PRO A 1 179 ? 51.629 -12.484 -48.669 1.00 81.77 179 PRO A CA 1
ATOM 1425 C C . PRO A 1 179 ? 51.635 -12.901 -50.132 1.00 83.15 179 PRO A C 1
ATOM 1426 O O . PRO A 1 179 ? 52.614 -13.419 -50.673 1.00 86.22 179 PRO A O 1
ATOM 1430 N N . ASP A 1 180 ? 50.494 -12.654 -50.775 1.00 80.62 180 ASP A N 1
ATOM 1431 C CA . ASP A 1 180 ? 50.293 -12.940 -52.185 1.00 77.34 180 ASP A CA 1
ATOM 1432 C C . ASP A 1 180 ? 49.774 -11.672 -52.853 1.00 77.33 180 ASP A C 1
ATOM 1433 O O . ASP A 1 180 ? 48.762 -11.107 -52.404 1.00 73.82 180 ASP A O 1
ATOM 1438 N N . PRO A 1 181 ? 50.426 -11.193 -53.916 1.00 75.16 181 PRO A N 1
ATOM 1439 C CA . PRO A 1 181 ? 50.021 -9.912 -54.515 1.00 77.63 181 PRO A CA 1
ATOM 1440 C C . PRO A 1 181 ? 48.651 -9.937 -55.179 1.00 80.12 181 PRO A C 1
ATOM 1441 O O . PRO A 1 181 ? 48.129 -8.862 -55.500 1.00 80.72 181 PRO A O 1
ATOM 1445 N N . LEU A 1 182 ? 48.055 -11.109 -55.405 1.00 78.29 182 LEU A N 1
ATOM 1446 C CA . LEU A 1 182 ? 46.768 -11.147 -56.093 1.00 79.01 182 LEU A CA 1
ATOM 1447 C C . LEU A 1 182 ? 45.631 -10.569 -55.253 1.00 79.92 182 LEU A C 1
ATOM 1448 O O . LEU A 1 182 ? 44.680 -10.013 -55.816 1.00 80.54 182 LEU A O 1
ATOM 1453 N N . ARG A 1 183 ? 45.697 -10.682 -53.921 1.00 81.35 183 ARG A N 1
ATOM 1454 C CA . ARG A 1 183 ? 44.643 -10.127 -53.069 1.00 82.39 183 ARG A CA 1
ATOM 1455 C C . ARG A 1 183 ? 45.185 -9.307 -51.902 1.00 81.49 183 ARG A C 1
ATOM 1456 O O . ARG A 1 183 ? 44.554 -8.323 -51.502 1.00 84.20 183 ARG A O 1
ATOM 1464 N N . ASP A 1 184 ? 46.335 -9.678 -51.345 1.00 81.11 184 ASP A N 1
ATOM 1465 C CA . ASP A 1 184 ? 46.847 -8.972 -50.167 1.00 77.78 184 ASP A CA 1
ATOM 1466 C C . ASP A 1 184 ? 47.365 -7.594 -50.563 1.00 73.31 184 ASP A C 1
ATOM 1467 O O . ASP A 1 184 ? 48.266 -7.498 -51.406 1.00 69.80 184 ASP A O 1
ATOM 1472 N N . PRO A 1 185 ? 46.836 -6.515 -49.990 1.00 72.62 185 PRO A N 1
ATOM 1473 C CA . PRO A 1 185 ? 47.169 -5.169 -50.462 1.00 71.91 185 PRO A CA 1
ATOM 1474 C C . PRO A 1 185 ? 48.430 -4.597 -49.827 1.00 69.39 185 PRO A C 1
ATOM 1475 O O . PRO A 1 185 ? 48.857 -4.994 -48.741 1.00 69.25 185 PRO A O 1
ATOM 1479 N N . VAL A 1 186 ? 49.022 -3.639 -50.540 1.00 68.56 186 VAL A N 1
ATOM 1480 C CA . VAL A 1 186 ? 50.127 -2.846 -50.005 1.00 66.04 186 VAL A CA 1
ATOM 1481 C C . VAL A 1 186 ? 49.549 -1.855 -48.997 1.00 65.51 186 VAL A C 1
ATOM 1482 O O . VAL A 1 186 ? 48.876 -0.892 -49.373 1.00 64.88 186 VAL A O 1
ATOM 1486 N N . VAL A 1 187 ? 49.808 -2.095 -47.712 1.00 69.22 187 VAL A N 1
ATOM 1487 C CA . VAL A 1 187 ? 49.134 -1.350 -46.652 1.00 70.00 187 VAL A CA 1
ATOM 1488 C C . VAL A 1 187 ? 49.728 0.048 -46.498 1.00 68.61 187 VAL A C 1
ATOM 1489 O O . VAL A 1 187 ? 48.997 1.042 -46.421 1.00 66.26 187 VAL A O 1
ATOM 1493 N N . MET A 1 188 ? 51.057 0.150 -46.454 1.00 67.94 188 MET A N 1
ATOM 1494 C CA . MET A 1 188 ? 51.724 1.433 -46.294 1.00 69.18 188 MET A CA 1
ATOM 1495 C C . MET A 1 188 ? 52.950 1.487 -47.192 1.00 67.35 188 MET A C 1
ATOM 1496 O O . MET A 1 188 ? 53.578 0.464 -47.477 1.00 67.25 188 MET A O 1
ATOM 1501 N N . LEU A 1 189 ? 53.280 2.696 -47.639 1.00 66.60 189 LEU A N 1
ATOM 1502 C CA . LEU A 1 189 ? 54.478 2.918 -48.445 1.00 64.06 189 LEU A CA 1
ATOM 1503 C C . LEU A 1 189 ? 54.999 4.311 -48.123 1.00 63.74 189 LEU A C 1
ATOM 1504 O O . LEU A 1 189 ? 54.346 5.306 -48.452 1.00 66.18 189 LEU A O 1
ATOM 1509 N N . ALA A 1 190 ? 56.165 4.383 -47.490 1.00 62.38 190 ALA A N 1
ATOM 1510 C CA . ALA A 1 190 ? 56.803 5.654 -47.190 1.00 62.74 190 ALA A CA 1
ATOM 1511 C C . ALA A 1 190 ? 57.900 5.958 -48.200 1.00 62.67 190 ALA A C 1
ATOM 1512 O O . ALA A 1 190 ? 58.510 5.054 -48.777 1.00 59.98 190 ALA A O 1
ATOM 1514 N N . VAL A 1 191 ? 58.144 7.249 -48.407 1.00 59.98 191 VAL A N 1
ATOM 1515 C CA . VAL A 1 191 ? 59.238 7.726 -49.240 1.00 60.07 191 VAL A CA 1
ATOM 1516 C C . VAL A 1 191 ? 59.965 8.834 -48.492 1.00 60.98 191 VAL A C 1
ATOM 1517 O O . VAL A 1 191 ? 59.345 9.617 -47.763 1.00 62.88 191 VAL A O 1
ATOM 1521 N N . LYS A 1 192 ? 61.286 8.882 -48.652 1.00 62.23 192 LYS A N 1
ATOM 1522 C CA . LYS A 1 192 ? 62.103 9.952 -48.102 1.00 61.51 192 LYS A CA 1
ATOM 1523 C C . LYS A 1 192 ? 63.131 10.349 -49.150 1.00 59.89 192 LYS A C 1
ATOM 1524 O O . LYS A 1 192 ? 63.614 9.508 -49.912 1.00 55.23 192 LYS A O 1
ATOM 1530 N N . THR A 1 193 ? 63.465 11.636 -49.179 1.00 59.27 193 THR A N 1
ATOM 1531 C CA . THR A 1 193 ? 64.185 12.224 -50.297 1.00 64.90 193 THR A CA 1
ATOM 1532 C C . THR A 1 193 ? 65.391 13.001 -49.791 1.00 66.86 193 THR A C 1
ATOM 1533 O O . THR A 1 193 ? 65.447 13.426 -48.635 1.00 69.84 193 THR A O 1
ATOM 1537 N N . SER A 1 194 ? 66.364 13.178 -50.685 1.00 69.68 194 SER A N 1
ATOM 1538 C CA . SER A 1 194 ? 67.556 13.941 -50.335 1.00 69.44 194 SER A CA 1
ATOM 1539 C C . SER A 1 194 ? 67.244 15.421 -50.148 1.00 72.57 194 SER A C 1
ATOM 1540 O O . SER A 1 194 ? 67.974 16.117 -49.433 1.00 75.69 194 SER A O 1
ATOM 1543 N N . ASP A 1 195 ? 66.190 15.924 -50.797 1.00 73.07 195 ASP A N 1
ATOM 1544 C CA . ASP A 1 195 ? 65.723 17.280 -50.521 1.00 76.70 195 ASP A CA 1
ATOM 1545 C C . ASP A 1 195 ? 65.380 17.453 -49.046 1.00 76.80 195 ASP A C 1
ATOM 1546 O O . ASP A 1 195 ? 65.753 18.452 -48.421 1.00 86.18 195 ASP A O 1
ATOM 1551 N N . GLY A 1 196 ? 64.669 16.482 -48.474 1.00 78.21 196 GLY A N 1
ATOM 1552 C CA . GLY A 1 196 ? 64.193 16.597 -47.111 1.00 74.64 196 GLY A CA 1
ATOM 1553 C C . GLY A 1 196 ? 62.729 16.236 -46.969 1.00 72.79 196 GLY A C 1
ATOM 1554 O O . GLY A 1 196 ? 62.160 16.342 -45.877 1.00 74.68 196 GLY A O 1
ATOM 1555 N N . ARG A 1 197 ? 62.104 15.815 -48.066 1.00 67.08 197 ARG A N 1
ATOM 1556 C CA . ARG A 1 197 ? 60.694 15.457 -48.041 1.00 70.68 197 ARG A CA 1
ATOM 1557 C C . ARG A 1 197 ? 60.495 14.059 -47.468 1.00 70.19 197 ARG A C 1
ATOM 1558 O O . ARG A 1 197 ? 61.334 13.167 -47.631 1.00 71.25 197 ARG A O 1
ATOM 1566 N N . GLU A 1 198 ? 59.361 13.877 -46.790 1.00 66.45 198 GLU A N 1
ATOM 1567 C CA . GLU A 1 198 ? 58.872 12.558 -46.419 1.00 68.67 198 GLU A CA 1
ATOM 1568 C C . GLU A 1 198 ? 57.363 12.517 -46.598 1.00 68.50 198 GLU A C 1
ATOM 1569 O O . GLU A 1 198 ? 56.672 13.491 -46.290 1.00 76.45 198 GLU A O 1
ATOM 1575 N N . GLU A 1 199 ? 56.858 11.380 -47.072 1.00 67.49 199 GLU A N 1
ATOM 1576 C CA . GLU A 1 199 ? 55.424 11.153 -47.189 1.00 73.20 199 GLU A CA 1
ATOM 1577 C C . GLU A 1 199 ? 55.145 9.665 -47.052 1.00 68.89 199 GLU A C 1
ATOM 1578 O O . GLU A 1 199 ? 55.976 8.824 -47.404 1.00 68.13 199 GLU A O 1
ATOM 1584 N N . VAL A 1 200 ? 53.962 9.354 -46.529 1.00 73.98 200 VAL A N 1
ATOM 1585 C CA . VAL A 1 200 ? 53.498 7.983 -46.357 1.00 73.77 200 VAL A CA 1
ATOM 1586 C C . VAL A 1 200 ? 52.128 7.871 -47.006 1.00 71.80 200 VAL A C 1
ATOM 1587 O O . VAL A 1 200 ? 51.195 8.587 -46.622 1.00 73.18 200 VAL A O 1
ATOM 1591 N N . PHE A 1 201 ? 52.006 6.980 -47.982 1.00 65.92 201 PHE A N 1
ATOM 1592 C CA . PHE A 1 201 ? 50.735 6.701 -48.634 1.00 68.25 201 PHE A CA 1
ATOM 1593 C C . PHE A 1 201 ? 50.128 5.465 -47.983 1.00 68.97 201 PHE A C 1
ATOM 1594 O O . PHE A 1 201 ? 50.684 4.366 -48.086 1.00 66.47 201 PHE A O 1
ATOM 1602 N N . GLU A 1 202 ? 48.990 5.642 -47.316 1.00 74.20 202 GLU A N 1
ATOM 1603 C CA . GLU A 1 202 ? 48.275 4.540 -46.695 1.00 75.93 202 GLU A CA 1
ATOM 1604 C C . GLU A 1 202 ? 47.044 4.194 -47.518 1.00 72.65 202 GLU A C 1
ATOM 1605 O O . GLU A 1 202 ? 46.438 5.055 -48.161 1.00 70.42 202 GLU A O 1
ATOM 1611 N N . ALA A 1 203 ? 46.678 2.920 -47.481 1.00 69.82 203 ALA A N 1
ATOM 1612 C CA . ALA A 1 203 ? 45.522 2.436 -48.208 1.00 76.51 203 ALA A CA 1
ATOM 1613 C C . ALA A 1 203 ? 44.225 2.784 -47.477 1.00 84.18 203 ALA A C 1
ATOM 1614 O O . ALA A 1 203 ? 44.216 3.218 -46.321 1.00 83.72 203 ALA A O 1
ATOM 1616 N N . GLU A 1 204 ? 43.114 2.575 -48.179 1.00 81.84 204 GLU A N 1
ATOM 1617 C CA . GLU A 1 204 ? 41.804 2.476 -47.553 1.00 85.64 204 GLU A CA 1
ATOM 1618 C C . GLU A 1 204 ? 41.506 1.011 -47.283 1.00 86.46 204 GLU A C 1
ATOM 1619 O O . GLU A 1 204 ? 41.545 0.191 -48.207 1.00 84.97 204 GLU A O 1
ATOM 1625 N N . GLY A 1 205 ? 41.208 0.699 -46.019 1.00 87.84 205 GLY A N 1
ATOM 1626 C CA . GLY A 1 205 ? 40.926 -0.641 -45.533 1.00 86.89 205 GLY A CA 1
ATOM 1627 C C . GLY A 1 205 ? 40.767 -1.722 -46.582 1.00 83.67 205 GLY A C 1
ATOM 1628 O O . GLY A 1 205 ? 39.660 -1.970 -47.070 1.00 89.43 205 GLY A O 1
ATOM 1629 N N . ARG A 1 206 ? 41.896 -2.328 -46.966 1.00 85.61 206 ARG A N 1
ATOM 1630 C CA . ARG A 1 206 ? 42.083 -3.425 -47.930 1.00 83.36 206 ARG A CA 1
ATOM 1631 C C . ARG A 1 206 ? 42.046 -2.994 -49.393 1.00 81.12 206 ARG A C 1
ATOM 1632 O O . ARG A 1 206 ? 41.972 -3.869 -50.266 1.00 75.82 206 ARG A O 1
ATOM 1640 N N . ASP A 1 207 ? 42.091 -1.699 -49.703 1.00 81.68 207 ASP A N 1
ATOM 1641 C CA . ASP A 1 207 ? 42.142 -1.231 -51.085 1.00 85.84 207 ASP A CA 1
ATOM 1642 C C . ASP A 1 207 ? 43.339 -0.304 -51.236 1.00 85.83 207 ASP A C 1
ATOM 1643 O O . ASP A 1 207 ? 43.422 0.720 -50.549 1.00 83.64 207 ASP A O 1
ATOM 1648 N N . ASP A 1 208 ? 44.239 -0.636 -52.159 1.00 86.71 208 ASP A N 1
ATOM 1649 C CA . ASP A 1 208 ? 45.552 -0.012 -52.235 1.00 83.27 208 ASP A CA 1
ATOM 1650 C C . ASP A 1 208 ? 45.791 0.620 -53.602 1.00 81.12 208 ASP A C 1
ATOM 1651 O O . ASP A 1 208 ? 46.903 0.589 -54.137 1.00 82.25 208 ASP A O 1
ATOM 1656 N N . ARG A 1 209 ? 44.740 1.189 -54.196 1.00 81.51 209 ARG A N 1
ATOM 1657 C CA . ARG A 1 209 ? 44.917 1.943 -55.433 1.00 82.02 209 ARG A CA 1
ATOM 1658 C C . ARG A 1 209 ? 45.535 3.309 -55.167 1.00 77.40 209 ARG A C 1
ATOM 1659 O O . ARG A 1 209 ? 46.383 3.769 -55.939 1.00 75.45 209 ARG A O 1
ATOM 1667 N N . ARG A 1 210 ? 45.109 3.972 -54.087 1.00 80.86 210 ARG A N 1
ATOM 1668 C CA . ARG A 1 210 ? 45.620 5.302 -53.766 1.00 78.36 210 ARG A CA 1
ATOM 1669 C C . ARG A 1 210 ? 47.125 5.309 -53.518 1.00 75.10 210 ARG A C 1
ATOM 1670 O O . ARG A 1 210 ? 47.791 6.309 -53.809 1.00 69.94 210 ARG A O 1
ATOM 1678 N N . VAL A 1 211 ? 47.679 4.219 -52.979 1.00 71.19 211 VAL A N 1
ATOM 1679 C CA . VAL A 1 211 ? 49.083 4.219 -52.576 1.00 72.26 211 VAL A CA 1
ATOM 1680 C C . VAL A 1 211 ? 49.998 3.972 -53.772 1.00 66.12 211 VAL A C 1
ATOM 1681 O O . VAL A 1 211 ? 51.013 4.658 -53.942 1.00 62.58 211 VAL A O 1
ATOM 1685 N N . ILE A 1 212 ? 49.663 2.996 -54.621 1.00 65.61 212 ILE A N 1
ATOM 1686 C CA . ILE A 1 212 ? 50.468 2.763 -55.818 1.00 65.74 212 ILE A CA 1
ATOM 1687 C C . ILE A 1 212 ? 50.406 3.975 -56.737 1.00 68.19 212 ILE A C 1
ATOM 1688 O O . ILE A 1 212 ? 51.417 4.384 -57.322 1.00 70.35 212 ILE A O 1
ATOM 1693 N N . ARG A 1 213 ? 49.220 4.570 -56.874 1.00 65.95 213 ARG A N 1
ATOM 1694 C CA . ARG A 1 213 ? 49.093 5.810 -57.630 1.00 67.13 213 ARG A CA 1
ATOM 1695 C C . ARG A 1 213 ? 49.934 6.919 -57.008 1.00 65.78 213 ARG A C 1
ATOM 1696 O O . ARG A 1 213 ? 50.594 7.685 -57.720 1.00 66.07 213 ARG A O 1
ATOM 1704 N N . GLY A 1 214 ? 49.919 7.020 -55.676 1.00 69.06 214 GLY A N 1
ATOM 1705 C CA . GLY A 1 214 ? 50.698 8.052 -55.010 1.00 68.87 214 GLY A CA 1
ATOM 1706 C C . GLY A 1 214 ? 52.195 7.844 -55.143 1.00 68.03 214 GLY A C 1
ATOM 1707 O O . GLY A 1 214 ? 52.950 8.805 -55.322 1.00 65.45 214 GLY A O 1
ATOM 1708 N N . PHE A 1 215 ? 52.648 6.592 -55.039 1.00 67.01 215 PHE A N 1
ATOM 1709 C CA . PHE A 1 215 ? 54.067 6.295 -55.218 1.00 65.22 215 PHE A CA 1
ATOM 1710 C C . PHE A 1 215 ? 54.534 6.673 -56.620 1.00 62.28 215 PHE A C 1
ATOM 1711 O O . PHE A 1 215 ? 55.556 7.349 -56.786 1.00 59.31 215 PHE A O 1
ATOM 1719 N N . VAL A 1 216 ? 53.800 6.229 -57.644 1.00 63.03 216 VAL A N 1
ATOM 1720 C CA . VAL A 1 216 ? 54.188 6.506 -59.026 1.00 62.74 216 VAL A CA 1
ATOM 1721 C C . VAL A 1 216 ? 54.218 8.009 -59.281 1.00 63.85 216 VAL A C 1
ATOM 1722 O O . VAL A 1 216 ? 55.161 8.536 -59.882 1.00 68.67 216 VAL A O 1
ATOM 1726 N N . ASP A 1 217 ? 53.183 8.722 -58.828 1.00 61.25 217 ASP A N 1
ATOM 1727 C CA . ASP A 1 217 ? 53.133 10.166 -59.042 1.00 63.52 217 ASP A CA 1
ATOM 1728 C C . ASP A 1 217 ? 54.278 10.877 -58.330 1.00 66.25 217 ASP A C 1
ATOM 1729 O O . ASP A 1 217 ? 54.827 11.854 -58.852 1.00 67.64 217 ASP A O 1
ATOM 1734 N N . PHE A 1 218 ? 54.652 10.406 -57.137 1.00 66.25 218 PHE A N 1
ATOM 1735 C CA . PHE A 1 218 ? 55.741 11.050 -56.407 1.00 65.59 218 PHE A CA 1
ATOM 1736 C C . PHE A 1 218 ? 57.077 10.855 -57.118 1.00 63.55 218 PHE A C 1
ATOM 1737 O O . PHE A 1 218 ? 57.876 11.794 -57.212 1.00 62.29 218 PHE A O 1
ATOM 1745 N N . VAL A 1 219 ? 57.346 9.639 -57.603 1.00 63.06 219 VAL A N 1
ATOM 1746 C CA . VAL A 1 219 ? 58.591 9.385 -58.324 1.00 64.38 219 VAL A CA 1
ATOM 1747 C C . VAL A 1 219 ? 58.675 10.263 -59.566 1.00 63.83 219 VAL A C 1
ATOM 1748 O O . VAL A 1 219 ? 59.723 10.851 -59.860 1.00 62.58 219 VAL A O 1
ATOM 1752 N N . LYS A 1 220 ? 57.572 10.375 -60.307 1.00 63.66 220 LYS A N 1
ATOM 1753 C CA . LYS A 1 220 ? 57.551 11.251 -61.473 1.00 63.99 220 LYS A CA 1
ATOM 1754 C C . LYS A 1 220 ? 57.658 12.716 -61.065 1.00 63.49 220 LYS A C 1
ATOM 1755 O O . LYS A 1 220 ? 58.259 13.522 -61.787 1.00 66.54 220 LYS A O 1
ATOM 1761 N N . GLU A 1 221 ? 57.086 13.071 -59.915 1.00 70.81 221 GLU A N 1
ATOM 1762 C CA . GLU A 1 221 ? 57.105 14.455 -59.453 1.00 74.49 221 GLU A CA 1
ATOM 1763 C C . GLU A 1 221 ? 58.511 14.853 -59.014 1.00 72.18 221 GLU A C 1
ATOM 1764 O O . GLU A 1 221 ? 59.024 15.908 -59.405 1.00 75.18 221 GLU A O 1
ATOM 1770 N N . PHE A 1 222 ? 59.151 14.006 -58.202 1.00 70.63 222 PHE A N 1
ATOM 1771 C CA . PHE A 1 222 ? 60.488 14.285 -57.686 1.00 68.83 222 PHE A CA 1
ATOM 1772 C C . PHE A 1 222 ? 61.573 14.049 -58.735 1.00 66.26 222 PHE A C 1
ATOM 1773 O O . PHE A 1 222 ? 62.576 14.772 -58.762 1.00 61.74 222 PHE A O 1
ATOM 1781 N N . ASP A 1 223 ? 61.395 13.037 -59.595 1.00 65.97 223 ASP A N 1
ATOM 1782 C CA . ASP A 1 223 ? 62.359 12.646 -60.622 1.00 64.32 223 ASP A CA 1
ATOM 1783 C C . ASP A 1 223 ? 63.699 12.273 -59.995 1.00 60.88 223 ASP A C 1
ATOM 1784 O O . ASP A 1 223 ? 64.691 12.991 -60.177 1.00 58.45 223 ASP A O 1
ATOM 1789 N N . PRO A 1 224 ? 63.771 11.173 -59.249 1.00 59.40 224 PRO A N 1
ATOM 1790 C CA . PRO A 1 224 ? 65.035 10.803 -58.610 1.00 58.41 224 PRO A CA 1
ATOM 1791 C C . PRO A 1 224 ? 66.015 10.186 -59.593 1.00 59.31 224 PRO A C 1
ATOM 1792 O O . PRO A 1 224 ? 65.637 9.540 -60.574 1.00 62.49 224 PRO A O 1
ATOM 1796 N N . ASP A 1 225 ? 67.300 10.396 -59.311 1.00 58.29 225 ASP A N 1
ATOM 1797 C CA . ASP A 1 225 ? 68.363 9.759 -60.077 1.00 57.97 225 ASP A CA 1
ATOM 1798 C C . ASP A 1 225 ? 68.722 8.389 -59.516 1.00 57.93 225 ASP A C 1
ATOM 1799 O O . ASP A 1 225 ? 69.056 7.474 -60.277 1.00 56.58 225 ASP A O 1
ATOM 1804 N N . VAL A 1 226 ? 68.669 8.239 -58.194 1.00 56.61 226 VAL A N 1
ATOM 1805 C CA . VAL A 1 226 ? 68.902 6.968 -57.521 1.00 54.99 226 VAL A CA 1
ATOM 1806 C C . VAL A 1 226 ? 67.675 6.631 -56.684 1.00 55.82 226 VAL A C 1
ATOM 1807 O O . VAL A 1 226 ? 67.123 7.497 -55.995 1.00 57.87 226 VAL A O 1
ATOM 1811 N N . ILE A 1 227 ? 67.248 5.372 -56.748 1.00 53.34 227 ILE A N 1
ATOM 1812 C CA . ILE A 1 227 ? 66.196 4.847 -55.886 1.00 52.47 227 ILE A CA 1
ATOM 1813 C C . ILE A 1 227 ? 66.820 3.787 -54.990 1.00 53.28 227 ILE A C 1
ATOM 1814 O O . ILE A 1 227 ? 67.320 2.766 -55.480 1.00 55.17 227 ILE A O 1
ATOM 1819 N N . VAL A 1 228 ? 66.793 4.023 -53.681 1.00 50.24 228 VAL A N 1
ATOM 1820 C CA . VAL A 1 228 ? 67.404 3.129 -52.706 1.00 52.90 228 VAL A CA 1
ATOM 1821 C C . VAL A 1 228 ? 66.313 2.465 -51.881 1.00 52.05 228 VAL A C 1
ATOM 1822 O O . VAL A 1 228 ? 65.313 3.097 -51.522 1.00 55.19 228 VAL A O 1
ATOM 1826 N N . GLY A 1 229 ? 66.509 1.180 -51.591 1.00 49.77 229 GLY A N 1
ATOM 1827 C CA . GLY A 1 229 ? 65.646 0.443 -50.692 1.00 51.51 229 GLY A CA 1
ATOM 1828 C C . GLY A 1 229 ? 66.462 -0.615 -49.986 1.00 52.03 229 GLY A C 1
ATOM 1829 O O . GLY A 1 229 ? 67.638 -0.830 -50.291 1.00 53.88 229 GLY A O 1
ATOM 1830 N N . TYR A 1 230 ? 65.825 -1.281 -49.030 1.00 56.99 230 TYR A N 1
ATOM 1831 C CA . TYR A 1 230 ? 66.438 -2.395 -48.319 1.00 54.00 230 TYR A CA 1
ATOM 1832 C C . TYR A 1 230 ? 65.701 -3.670 -48.705 1.00 52.40 230 TYR A C 1
ATOM 1833 O O . TYR A 1 230 ? 64.508 -3.813 -48.417 1.00 53.98 230 TYR A O 1
ATOM 1842 N N . ASN A 1 231 ? 66.412 -4.584 -49.369 1.00 52.66 231 ASN A N 1
ATOM 1843 C CA . ASN A 1 231 ? 65.819 -5.775 -49.978 1.00 51.37 231 ASN A CA 1
ATOM 1844 C C . ASN A 1 231 ? 64.746 -5.400 -50.998 1.00 52.69 231 ASN A C 1
ATOM 1845 O O . ASN A 1 231 ? 63.747 -6.107 -51.159 1.00 54.65 231 ASN A O 1
ATOM 1850 N N . SER A 1 232 ? 64.947 -4.275 -51.690 1.00 51.99 232 SER A N 1
ATOM 1851 C CA . SER A 1 232 ? 63.984 -3.836 -52.695 1.00 50.56 232 SER A CA 1
ATOM 1852 C C . SER A 1 232 ? 63.956 -4.782 -53.888 1.00 49.97 232 SER A C 1
ATOM 1853 O O . SER A 1 232 ? 62.889 -5.037 -54.459 1.00 53.35 232 SER A O 1
ATOM 1856 N N . ASN A 1 233 ? 65.116 -5.309 -54.285 1.00 49.92 233 ASN A N 1
ATOM 1857 C CA . ASN A 1 233 ? 65.145 -6.298 -55.357 1.00 51.23 233 ASN A CA 1
ATOM 1858 C C . ASN A 1 233 ? 64.558 -7.629 -54.904 1.00 52.09 233 ASN A C 1
ATOM 1859 O O . ASN A 1 233 ? 63.971 -8.354 -55.714 1.00 51.79 233 ASN A O 1
ATOM 1864 N N . GLY A 1 234 ? 64.705 -7.968 -53.626 1.00 53.56 234 GLY A N 1
ATOM 1865 C CA . GLY A 1 234 ? 64.242 -9.251 -53.133 1.00 53.68 234 GLY A CA 1
ATOM 1866 C C . GLY A 1 234 ? 62.736 -9.339 -52.969 1.00 53.06 234 GLY A C 1
ATOM 1867 O O . GLY A 1 234 ? 62.123 -10.335 -53.365 1.00 53.17 234 GLY A O 1
ATOM 1868 N N . PHE A 1 235 ? 62.126 -8.312 -52.376 1.00 51.65 235 PHE A N 1
ATOM 1869 C CA . PHE A 1 235 ? 60.697 -8.339 -52.080 1.00 52.59 235 PHE A CA 1
ATOM 1870 C C . PHE A 1 235 ? 59.945 -7.177 -52.716 1.00 52.25 235 PHE A C 1
ATOM 1871 O O . PHE A 1 235 ? 58.985 -7.409 -53.459 1.00 52.06 235 PHE A O 1
ATOM 1879 N N . ASP A 1 236 ? 60.332 -5.933 -52.417 1.00 51.58 236 ASP A N 1
ATOM 1880 C CA . ASP A 1 236 ? 59.494 -4.775 -52.724 1.00 52.96 236 ASP A CA 1
ATOM 1881 C C . ASP A 1 236 ? 59.150 -4.698 -54.208 1.00 51.91 236 ASP A C 1
ATOM 1882 O O . ASP A 1 236 ? 57.973 -4.695 -54.584 1.00 56.91 236 ASP A O 1
ATOM 1887 N N . TRP A 1 237 ? 60.166 -4.621 -55.069 1.00 50.17 237 TRP A N 1
ATOM 1888 C CA . TRP A 1 237 ? 59.897 -4.509 -56.503 1.00 49.04 237 TRP A CA 1
ATOM 1889 C C . TRP A 1 237 ? 59.132 -5.704 -57.058 1.00 49.78 237 TRP A C 1
ATOM 1890 O O . TRP A 1 237 ? 58.149 -5.487 -57.788 1.00 48.11 237 TRP A O 1
ATOM 1901 N N . PRO A 1 238 ? 59.509 -6.961 -56.789 1.00 51.79 238 PRO A N 1
ATOM 1902 C CA . PRO A 1 238 ? 58.674 -8.075 -57.273 1.00 52.97 238 PRO A CA 1
ATOM 1903 C C . PRO A 1 238 ? 57.234 -8.008 -56.796 1.00 57.23 238 PRO A C 1
ATOM 1904 O O . PRO A 1 238 ? 56.327 -8.409 -57.537 1.00 60.34 238 PRO A O 1
ATOM 1908 N N . TYR A 1 239 ? 56.990 -7.519 -55.579 1.00 59.22 239 TYR A N 1
ATOM 1909 C CA . TYR A 1 239 ? 55.621 -7.445 -55.081 1.00 62.86 239 TYR A CA 1
ATOM 1910 C C . TYR A 1 239 ? 54.845 -6.325 -55.764 1.00 62.23 239 TYR A C 1
ATOM 1911 O O . TYR A 1 239 ? 53.737 -6.544 -56.268 1.00 66.95 239 TYR A O 1
ATOM 1920 N N . LEU A 1 240 ? 55.406 -5.112 -55.782 1.00 58.14 240 LEU A N 1
ATOM 1921 C CA . LEU A 1 240 ? 54.722 -3.990 -56.420 1.00 58.76 240 LEU A CA 1
ATOM 1922 C C . LEU A 1 240 ? 54.494 -4.249 -57.905 1.00 60.60 240 LEU A C 1
ATOM 1923 O O . LEU A 1 240 ? 53.463 -3.853 -58.458 1.00 63.70 240 LEU A O 1
ATOM 1928 N N . SER A 1 241 ? 55.451 -4.901 -58.569 1.00 63.10 241 SER A N 1
ATOM 1929 C CA . SER A 1 241 ? 55.280 -5.242 -59.979 1.00 62.65 241 SER A CA 1
ATOM 1930 C C . SER A 1 241 ? 54.051 -6.120 -60.186 1.00 65.77 241 SER A C 1
ATOM 1931 O O . SER A 1 241 ? 53.205 -5.835 -61.042 1.00 67.27 241 SER A O 1
ATOM 1934 N N . GLU A 1 242 ? 53.942 -7.203 -59.416 1.00 62.78 242 GLU A N 1
ATOM 1935 C CA . GLU A 1 242 ? 52.818 -8.117 -59.573 1.00 66.11 242 GLU A CA 1
ATOM 1936 C C . GLU A 1 242 ? 51.541 -7.571 -58.942 1.00 71.08 242 GLU A C 1
ATOM 1937 O O . GLU A 1 242 ? 50.440 -7.911 -59.391 1.00 68.68 242 GLU A O 1
ATOM 1943 N N . ARG A 1 243 ? 51.659 -6.734 -57.907 1.00 71.26 243 ARG A N 1
ATOM 1944 C CA . ARG A 1 243 ? 50.474 -6.100 -57.335 1.00 71.57 243 ARG A CA 1
ATOM 1945 C C . ARG A 1 243 ? 49.884 -5.069 -58.290 1.00 71.94 243 ARG A C 1
ATOM 1946 O O . ARG A 1 243 ? 48.659 -4.980 -58.434 1.00 76.08 243 ARG A O 1
ATOM 1954 N N . ALA A 1 244 ? 50.738 -4.275 -58.942 1.00 74.58 244 ALA A N 1
ATOM 1955 C CA . ALA A 1 244 ? 50.250 -3.252 -59.862 1.00 75.43 244 ALA A CA 1
ATOM 1956 C C . ALA A 1 244 ? 49.516 -3.863 -61.047 1.00 73.64 244 ALA A C 1
ATOM 1957 O O . ALA A 1 244 ? 48.623 -3.228 -61.620 1.00 69.90 244 ALA A O 1
ATOM 1959 N N . LYS A 1 245 ? 49.883 -5.085 -61.435 1.00 73.14 245 LYS A N 1
ATOM 1960 C CA . LYS A 1 245 ? 49.161 -5.773 -62.498 1.00 77.35 245 LYS A CA 1
ATOM 1961 C C . LYS A 1 245 ? 47.769 -6.188 -62.035 1.00 76.81 245 LYS A C 1
ATOM 1962 O O . LYS A 1 245 ? 46.781 -6.000 -62.755 1.00 78.01 245 LYS A O 1
ATOM 1968 N N . ALA A 1 246 ? 47.679 -6.768 -60.835 1.00 80.43 246 ALA A N 1
ATOM 1969 C CA . ALA A 1 246 ? 46.401 -7.255 -60.325 1.00 75.53 246 ALA A CA 1
ATOM 1970 C C . ALA A 1 246 ? 45.388 -6.127 -60.157 1.00 76.26 246 ALA A C 1
ATOM 1971 O O . ALA A 1 246 ? 44.189 -6.322 -60.386 1.00 78.65 246 ALA A O 1
ATOM 1973 N N . LEU A 1 247 ? 45.847 -4.940 -59.763 1.00 76.32 247 LEU A N 1
ATOM 1974 C CA . LEU A 1 247 ? 44.959 -3.797 -59.590 1.00 76.54 247 LEU A CA 1
ATOM 1975 C C . LEU A 1 247 ? 44.741 -3.006 -60.872 1.00 78.70 247 LEU A C 1
ATOM 1976 O O . LEU A 1 247 ? 43.865 -2.135 -60.901 1.00 81.35 247 LEU A O 1
ATOM 1981 N N . GLY A 1 248 ? 45.500 -3.287 -61.927 1.00 76.39 248 GLY A N 1
ATOM 1982 C CA . GLY A 1 248 ? 45.359 -2.564 -63.176 1.00 80.03 248 GLY A CA 1
ATOM 1983 C C . GLY A 1 248 ? 45.736 -1.102 -63.106 1.00 83.30 248 GLY A C 1
ATOM 1984 O O . GLY A 1 248 ? 45.181 -0.288 -63.852 1.00 89.05 248 GLY A O 1
ATOM 1985 N N . VAL A 1 249 ? 46.667 -0.744 -62.233 1.00 77.43 249 VAL A N 1
ATOM 1986 C CA . VAL A 1 249 ? 47.287 0.576 -62.219 1.00 77.84 249 VAL A CA 1
ATOM 1987 C C . VAL A 1 249 ? 48.753 0.405 -62.609 1.00 80.20 249 VAL A C 1
ATOM 1988 O O . VAL A 1 249 ? 49.481 -0.349 -61.949 1.00 78.30 249 VAL A O 1
ATOM 1992 N N . PRO A 1 250 ? 49.219 1.045 -63.680 1.00 76.44 250 PRO A N 1
ATOM 1993 C CA . PRO A 1 250 ? 50.574 0.760 -64.170 1.00 72.64 250 PRO A CA 1
ATOM 1994 C C . PRO A 1 250 ? 51.644 1.368 -63.275 1.00 67.19 250 PRO A C 1
ATOM 1995 O O . PRO A 1 250 ? 51.487 2.468 -62.739 1.00 65.90 250 PRO A O 1
ATOM 1999 N N . LEU A 1 251 ? 52.741 0.630 -63.117 1.00 64.69 251 LEU A N 1
ATOM 2000 C CA . LEU A 1 251 ? 53.841 1.034 -62.240 1.00 58.64 251 LEU A CA 1
ATOM 2001 C C . LEU A 1 251 ? 54.918 1.761 -63.049 1.00 54.88 251 LEU A C 1
ATOM 2002 O O . LEU A 1 251 ? 56.070 1.341 -63.137 1.00 54.44 251 LEU A O 1
ATOM 2007 N N . ARG A 1 252 ? 54.510 2.874 -63.655 1.00 55.91 252 ARG A N 1
ATOM 2008 C CA . ARG A 1 252 ? 55.351 3.611 -64.600 1.00 57.79 252 ARG A CA 1
ATOM 2009 C C . ARG A 1 252 ? 56.220 4.588 -63.819 1.00 55.43 252 ARG A C 1
ATOM 2010 O O . ARG A 1 252 ? 55.847 5.738 -63.594 1.00 55.83 252 ARG A O 1
ATOM 2018 N N . VAL A 1 253 ? 57.400 4.128 -63.405 1.00 57.73 253 VAL A N 1
ATOM 2019 C CA . VAL A 1 253 ? 58.282 4.932 -62.569 1.00 55.59 253 VAL A CA 1
ATOM 2020 C C . VAL A 1 253 ? 59.566 5.366 -63.273 1.00 55.45 253 VAL A C 1
ATOM 2021 O O . VAL A 1 253 ? 60.218 6.307 -62.796 1.00 55.97 253 VAL A O 1
ATOM 2025 N N . ASP A 1 254 ? 59.957 4.727 -64.375 1.00 53.95 254 ASP A N 1
ATOM 2026 C CA . ASP A 1 254 ? 61.215 5.096 -65.008 1.00 54.19 254 ASP A CA 1
ATOM 2027 C C . ASP A 1 254 ? 61.053 6.384 -65.820 1.00 53.48 254 ASP A C 1
ATOM 2028 O O . ASP A 1 254 ? 59.959 6.941 -65.949 1.00 55.53 254 ASP A O 1
ATOM 2033 N N . ARG A 1 255 ? 62.165 6.870 -66.375 1.00 55.54 255 ARG A N 1
ATOM 2034 C CA . ARG A 1 255 ? 62.184 8.178 -67.022 1.00 58.06 255 ARG A CA 1
ATOM 2035 C C . ARG A 1 255 ? 61.547 8.194 -68.407 1.00 60.08 255 ARG A C 1
ATOM 2036 O O . ARG A 1 255 ? 61.388 9.280 -68.975 1.00 67.64 255 ARG A O 1
ATOM 2044 N N . LEU A 1 256 ? 61.193 7.043 -68.972 1.00 58.49 256 LEU A N 1
ATOM 2045 C CA . LEU A 1 256 ? 60.463 6.994 -70.236 1.00 58.18 256 LEU A CA 1
ATOM 2046 C C . LEU A 1 256 ? 59.075 6.397 -70.033 1.00 58.71 256 LEU A C 1
ATOM 2047 O O . LEU A 1 256 ? 58.556 5.670 -70.885 1.00 58.78 256 LEU A O 1
ATOM 2052 N N . GLY A 1 257 ? 58.450 6.735 -68.907 1.00 55.33 257 GLY A N 1
ATOM 2053 C CA . GLY A 1 257 ? 57.105 6.271 -68.606 1.00 56.92 257 GLY A CA 1
ATOM 2054 C C . GLY A 1 257 ? 56.935 4.771 -68.588 1.00 55.75 257 GLY A C 1
ATOM 2055 O O . GLY A 1 257 ? 55.832 4.278 -68.844 1.00 57.45 257 GLY A O 1
ATOM 2056 N N . GLY A 1 258 ? 57.997 4.025 -68.286 1.00 55.22 258 GLY A N 1
ATOM 2057 C CA . GLY A 1 258 ? 57.965 2.581 -68.307 1.00 55.53 258 GLY A CA 1
ATOM 2058 C C . GLY A 1 258 ? 57.993 1.983 -66.907 1.00 54.21 258 GLY A C 1
ATOM 2059 O O . GLY A 1 258 ? 58.219 2.663 -65.908 1.00 54.21 258 GLY A O 1
ATOM 2060 N N . VAL A 1 259 ? 57.762 0.674 -66.857 1.00 51.83 259 VAL A N 1
ATOM 2061 C CA . VAL A 1 259 ? 57.656 -0.059 -65.597 1.00 53.91 259 VAL A CA 1
ATOM 2062 C C . VAL A 1 259 ? 58.972 -0.775 -65.312 1.00 54.44 259 VAL A C 1
ATOM 2063 O O . VAL A 1 259 ? 59.753 -1.028 -66.243 1.00 55.21 259 VAL A O 1
ATOM 2067 N N . PRO A 1 260 ? 59.270 -1.099 -64.053 1.00 54.84 260 PRO A N 1
ATOM 2068 C CA . PRO A 1 260 ? 60.513 -1.818 -63.754 1.00 51.94 260 PRO A CA 1
ATOM 2069 C C . PRO A 1 260 ? 60.523 -3.214 -64.360 1.00 50.56 260 PRO A C 1
ATOM 2070 O O . PRO A 1 260 ? 59.493 -3.887 -64.451 1.00 54.02 260 PRO A O 1
ATOM 2074 N N . GLN A 1 261 ? 61.710 -3.643 -64.777 1.00 49.37 261 GLN A N 1
ATOM 2075 C CA . GLN A 1 261 ? 61.940 -4.981 -65.300 1.00 50.76 261 GLN A CA 1
ATOM 2076 C C . GLN A 1 261 ? 62.958 -5.691 -64.419 1.00 46.77 261 GLN A C 1
ATOM 2077 O O . GLN A 1 261 ? 63.923 -5.075 -63.955 1.00 43.41 261 GLN A O 1
ATOM 2083 N N . GLN A 1 262 ? 62.745 -6.985 -64.188 1.00 44.55 262 GLN A N 1
ATOM 2084 C CA . GLN A 1 262 ? 63.739 -7.797 -63.497 1.00 45.70 262 GLN A CA 1
ATOM 2085 C C . GLN A 1 262 ? 64.843 -8.188 -64.471 1.00 47.66 262 GLN A C 1
ATOM 2086 O O . GLN A 1 262 ? 64.569 -8.698 -65.562 1.00 49.56 262 GLN A O 1
ATOM 2092 N N . SER A 1 263 ? 66.092 -7.955 -64.074 1.00 49.59 263 SER A N 1
ATOM 2093 C CA . SER A 1 263 ? 67.212 -8.149 -64.985 1.00 48.73 263 SER A CA 1
ATOM 2094 C C . SER A 1 263 ? 68.321 -8.995 -64.367 1.00 50.39 263 SER A C 1
ATOM 2095 O O . SER A 1 263 ? 68.061 -9.865 -63.529 1.00 48.70 263 SER A O 1
ATOM 2098 N N . VAL A 1 264 ? 69.563 -8.740 -64.788 1.00 50.00 264 VAL A N 1
ATOM 2099 C CA . VAL A 1 264 ? 70.680 -9.594 -64.409 1.00 48.74 264 VAL A CA 1
ATOM 2100 C C . VAL A 1 264 ? 70.934 -9.522 -62.902 1.00 47.40 264 VAL A C 1
ATOM 2101 O O . VAL A 1 264 ? 70.636 -8.517 -62.240 1.00 44.00 264 VAL A O 1
ATOM 2105 N N . TYR A 1 265 ? 71.478 -10.612 -62.357 1.00 45.24 265 TYR A N 1
ATOM 2106 C CA . TYR A 1 265 ? 71.725 -10.817 -60.931 1.00 45.38 265 TYR A CA 1
ATOM 2107 C C . TYR A 1 265 ? 70.454 -10.747 -60.095 1.00 44.99 265 TYR A C 1
ATOM 2108 O O . TYR A 1 265 ? 70.532 -10.632 -58.866 1.00 44.77 265 TYR A O 1
ATOM 2117 N N . GLY A 1 266 ? 69.285 -10.817 -60.724 1.00 48.42 266 GLY A N 1
ATOM 2118 C CA . GLY A 1 266 ? 68.048 -10.579 -60.014 1.00 48.66 266 GLY A CA 1
ATOM 2119 C C . GLY A 1 266 ? 67.789 -9.134 -59.657 1.00 47.08 266 GLY A C 1
ATOM 2120 O O . GLY A 1 266 ? 66.815 -8.852 -58.953 1.00 49.45 266 GLY A O 1
ATOM 2121 N N . HIS A 1 267 ? 68.630 -8.209 -60.115 1.00 47.54 267 HIS A N 1
ATOM 2122 C CA . HIS A 1 267 ? 68.381 -6.798 -59.870 1.00 48.75 267 HIS A CA 1
ATOM 2123 C C . HIS A 1 267 ? 67.228 -6.315 -60.744 1.00 47.58 267 HIS A C 1
ATOM 2124 O O . HIS A 1 267 ? 66.908 -6.904 -61.780 1.00 47.94 267 HIS A O 1
ATOM 2131 N N . TRP A 1 268 ? 66.599 -5.228 -60.312 1.00 49.12 268 TRP A N 1
ATOM 2132 C CA . TRP A 1 268 ? 65.446 -4.667 -61.003 1.00 49.42 268 TRP A CA 1
ATOM 2133 C C . TRP A 1 268 ? 65.851 -3.366 -61.678 1.00 48.47 268 TRP A C 1
ATOM 2134 O O . TRP A 1 268 ? 66.324 -2.437 -61.013 1.00 43.87 268 TRP A O 1
ATOM 2145 N N . SER A 1 269 ? 65.668 -3.307 -62.995 1.00 44.57 269 SER A N 1
ATOM 2146 C CA . SER A 1 269 ? 66.051 -2.146 -63.783 1.00 45.00 269 SER A CA 1
ATOM 2147 C C . SER A 1 269 ? 64.926 -1.120 -63.788 1.00 45.20 269 SER A C 1
ATOM 2148 O O . SER A 1 269 ? 63.762 -1.462 -64.020 1.00 47.20 269 SER A O 1
ATOM 2151 N N . VAL A 1 270 ? 65.280 0.134 -63.531 1.00 44.75 270 VAL A N 1
ATOM 2152 C CA . VAL A 1 270 ? 64.382 1.269 -63.698 1.00 44.55 270 VAL A CA 1
ATOM 2153 C C . VAL A 1 270 ? 65.083 2.201 -64.677 1.00 43.95 270 VAL A C 1
ATOM 2154 O O . VAL A 1 270 ? 66.008 2.930 -64.297 1.00 47.27 270 VAL A O 1
ATOM 2158 N N . VAL A 1 271 ? 64.655 2.164 -65.943 1.00 44.96 271 VAL A N 1
ATOM 2159 C CA . VAL A 1 271 ? 65.399 2.801 -67.026 1.00 46.03 271 VAL A CA 1
ATOM 2160 C C . VAL A 1 271 ? 65.602 4.282 -66.736 1.00 48.12 271 VAL A C 1
ATOM 2161 O O . VAL A 1 271 ? 64.673 4.991 -66.330 1.00 49.15 271 VAL A O 1
ATOM 2165 N N . GLY A 1 272 ? 66.827 4.755 -66.951 1.00 46.48 272 GLY A N 1
ATOM 2166 C CA . GLY A 1 272 ? 67.168 6.147 -66.746 1.00 48.25 272 GLY A CA 1
ATOM 2167 C C . GLY A 1 272 ? 67.447 6.540 -65.315 1.00 49.91 272 GLY A C 1
ATOM 2168 O O . GLY A 1 272 ? 67.510 7.740 -65.022 1.00 55.05 272 GLY A O 1
ATOM 2169 N N . ARG A 1 273 ? 67.628 5.574 -64.417 1.00 50.46 273 ARG A N 1
ATOM 2170 C CA . ARG A 1 273 ? 67.976 5.866 -63.034 1.00 52.10 273 ARG A CA 1
ATOM 2171 C C . ARG A 1 273 ? 68.566 4.613 -62.403 1.00 53.16 273 ARG A C 1
ATOM 2172 O O . ARG A 1 273 ? 68.425 3.505 -62.927 1.00 51.37 273 ARG A O 1
ATOM 2180 N N . ALA A 1 274 ? 69.237 4.807 -61.269 1.00 50.64 274 ALA A N 1
ATOM 2181 C CA . ALA A 1 274 ? 69.956 3.739 -60.581 1.00 49.17 274 ALA A CA 1
ATOM 2182 C C . ALA A 1 274 ? 69.089 3.191 -59.450 1.00 47.30 274 ALA A C 1
ATOM 2183 O O . ALA A 1 274 ? 68.867 3.871 -58.443 1.00 50.25 274 ALA A O 1
ATOM 2185 N N . ASN A 1 275 ? 68.599 1.965 -59.619 1.00 46.66 275 ASN A N 1
ATOM 2186 C CA . ASN A 1 275 ? 67.906 1.251 -58.552 1.00 47.46 275 ASN A CA 1
ATOM 2187 C C . ASN A 1 275 ? 68.942 0.482 -57.738 1.00 49.96 275 ASN A C 1
ATOM 2188 O O . ASN A 1 275 ? 69.482 -0.529 -58.202 1.00 53.13 275 ASN A O 1
ATOM 2193 N N . VAL A 1 276 ? 69.218 0.958 -56.525 1.00 52.33 276 VAL A N 1
ATOM 2194 C CA . VAL A 1 276 ? 70.198 0.346 -55.636 1.00 50.83 276 VAL A CA 1
ATOM 2195 C C . VAL A 1 276 ? 69.460 -0.347 -54.499 1.00 48.45 276 VAL A C 1
ATOM 2196 O O . VAL A 1 276 ? 68.573 0.244 -53.871 1.00 48.63 276 VAL A O 1
ATOM 2200 N N . ASP A 1 277 ? 69.831 -1.596 -54.236 1.00 49.59 277 ASP A N 1
ATOM 2201 C CA . ASP A 1 277 ? 69.316 -2.362 -53.106 1.00 49.87 277 ASP A CA 1
ATOM 2202 C C . ASP A 1 277 ? 70.450 -2.509 -52.099 1.00 49.54 277 ASP A C 1
ATOM 2203 O O . ASP A 1 277 ? 71.438 -3.201 -52.366 1.00 50.06 277 ASP A O 1
ATOM 2208 N N . LEU A 1 278 ? 70.305 -1.855 -50.944 1.00 50.31 278 LEU A N 1
ATOM 2209 C CA . LEU A 1 278 ? 71.375 -1.849 -49.953 1.00 49.90 278 LEU A CA 1
ATOM 2210 C C . LEU A 1 278 ? 71.613 -3.226 -49.351 1.00 50.00 278 LEU A C 1
ATOM 2211 O O . LEU A 1 278 ? 72.713 -3.489 -48.857 1.00 51.20 278 LEU A O 1
ATOM 2216 N N . TYR A 1 279 ? 70.614 -4.109 -49.370 1.00 51.66 279 TYR A N 1
ATOM 2217 C CA . TYR A 1 279 ? 70.836 -5.464 -48.880 1.00 52.72 279 TYR A CA 1
ATOM 2218 C C . TYR A 1 279 ? 71.818 -6.235 -49.755 1.00 51.62 279 TYR A C 1
ATOM 2219 O O . TYR A 1 279 ? 72.431 -7.196 -49.279 1.00 50.00 279 TYR A O 1
ATOM 2228 N N . ASN A 1 280 ? 71.975 -5.839 -51.020 1.00 51.24 280 ASN A N 1
ATOM 2229 C CA . ASN A 1 280 ? 72.980 -6.462 -51.874 1.00 52.43 280 ASN A CA 1
ATOM 2230 C C . ASN A 1 280 ? 74.387 -6.265 -51.320 1.00 53.24 280 ASN A C 1
ATOM 2231 O O . ASN A 1 280 ? 75.200 -7.196 -51.329 1.00 51.61 280 ASN A O 1
ATOM 2236 N N . ILE A 1 281 ? 74.698 -5.063 -50.839 1.00 53.73 281 ILE A N 1
ATOM 2237 C CA . ILE A 1 281 ? 76.057 -4.781 -50.389 1.00 58.05 281 ILE A CA 1
ATOM 2238 C C . ILE A 1 281 ? 76.294 -5.207 -48.939 1.00 60.91 281 ILE A C 1
ATOM 2239 O O . ILE A 1 281 ? 77.400 -5.641 -48.599 1.00 64.02 281 ILE A O 1
ATOM 2244 N N . VAL A 1 282 ? 75.284 -5.107 -48.068 1.00 56.49 282 VAL A N 1
ATOM 2245 C CA . VAL A 1 282 ? 75.481 -5.468 -46.669 1.00 59.36 282 VAL A CA 1
ATOM 2246 C C . VAL A 1 282 ? 75.609 -6.975 -46.490 1.00 64.47 282 VAL A C 1
ATOM 2247 O O . VAL A 1 282 ? 76.153 -7.431 -45.477 1.00 70.89 282 VAL A O 1
ATOM 2251 N N . ASP A 1 283 ? 75.104 -7.763 -47.443 1.00 63.00 283 ASP A N 1
ATOM 2252 C CA . ASP A 1 283 ? 75.279 -9.210 -47.383 1.00 68.54 283 ASP A CA 1
ATOM 2253 C C . ASP A 1 283 ? 76.755 -9.587 -47.405 1.00 66.78 283 ASP A C 1
ATOM 2254 O O . ASP A 1 283 ? 77.137 -10.636 -46.875 1.00 69.78 283 ASP A O 1
ATOM 2259 N N . GLU A 1 284 ? 77.596 -8.748 -48.012 1.00 65.76 284 GLU A N 1
ATOM 2260 C CA . GLU A 1 284 ? 79.025 -9.014 -48.106 1.00 66.30 284 GLU A CA 1
ATOM 2261 C C . GLU A 1 284 ? 79.781 -8.694 -46.822 1.00 62.81 284 GLU A C 1
ATOM 2262 O O . GLU A 1 284 ? 80.951 -9.074 -46.704 1.00 61.43 284 GLU A O 1
ATOM 2268 N N . PHE A 1 285 ? 79.155 -8.007 -45.864 1.00 67.44 285 PHE A N 1
ATOM 2269 C CA . PHE A 1 285 ? 79.801 -7.687 -44.594 1.00 66.24 285 PHE A CA 1
ATOM 2270 C C . PHE A 1 285 ? 79.749 -8.886 -43.655 1.00 63.53 285 PHE A C 1
ATOM 2271 O O . PHE A 1 285 ? 78.667 -9.261 -43.183 1.00 61.99 285 PHE A O 1
ATOM 2279 N N . PRO A 1 286 ? 80.889 -9.511 -43.352 1.00 65.44 286 PRO A N 1
ATOM 2280 C CA . PRO A 1 286 ? 80.881 -10.717 -42.516 1.00 66.10 286 PRO A CA 1
ATOM 2281 C C . PRO A 1 286 ? 80.719 -10.457 -41.026 1.00 67.93 286 PRO A C 1
ATOM 2282 O O . PRO A 1 286 ? 80.641 -11.423 -40.257 1.00 65.67 286 PRO A O 1
ATOM 2286 N N . GLU A 1 287 ? 80.675 -9.196 -40.591 1.00 66.42 287 GLU A N 1
ATOM 2287 C CA . GLU A 1 287 ? 80.610 -8.884 -39.167 1.00 66.47 287 GLU A CA 1
ATOM 2288 C C . GLU A 1 287 ? 79.194 -8.923 -38.597 1.00 65.89 287 GLU A C 1
ATOM 2289 O O . GLU A 1 287 ? 79.038 -9.113 -37.386 1.00 67.31 287 GLU A O 1
ATOM 2295 N N . ILE A 1 288 ? 78.166 -8.750 -39.431 1.00 63.65 288 ILE A N 1
ATOM 2296 C CA . ILE A 1 288 ? 76.854 -8.359 -38.921 1.00 65.62 288 ILE A CA 1
ATOM 2297 C C . ILE A 1 288 ? 76.058 -9.568 -38.430 1.00 70.84 288 ILE A C 1
ATOM 2298 O O . ILE A 1 288 ? 75.337 -9.479 -37.429 1.00 79.88 288 ILE A O 1
ATOM 2303 N N . LYS A 1 289 ? 76.153 -10.698 -39.139 1.00 77.10 289 LYS A N 1
ATOM 2304 C CA . LYS A 1 289 ? 75.638 -11.998 -38.703 1.00 78.13 289 LYS A CA 1
ATOM 2305 C C . LYS A 1 289 ? 74.116 -12.125 -38.786 1.00 76.68 289 LYS A C 1
ATOM 2306 O O . LYS A 1 289 ? 73.594 -13.245 -38.822 1.00 78.24 289 LYS A O 1
ATOM 2312 N N . VAL A 1 290 ? 73.391 -11.008 -38.856 1.00 75.72 290 VAL A N 1
ATOM 2313 C CA . VAL A 1 290 ? 71.932 -11.075 -38.881 1.00 74.82 290 VAL A CA 1
ATOM 2314 C C . VAL A 1 290 ? 71.381 -10.289 -40.067 1.00 73.81 290 VAL A C 1
ATOM 2315 O O . VAL A 1 290 ? 70.569 -10.811 -40.840 1.00 77.04 290 VAL A O 1
ATOM 2319 N N . LYS A 1 291 ? 71.799 -9.027 -40.205 1.00 70.69 291 LYS A N 1
ATOM 2320 C CA . LYS A 1 291 ? 71.607 -8.234 -41.422 1.00 66.87 291 LYS A CA 1
ATOM 2321 C C . LYS A 1 291 ? 70.152 -7.826 -41.651 1.00 62.65 291 LYS A C 1
ATOM 2322 O O . LYS A 1 291 ? 69.709 -7.727 -42.797 1.00 62.21 291 LYS A O 1
ATOM 2328 N N . THR A 1 292 ? 69.392 -7.590 -40.586 1.00 60.93 292 THR A N 1
ATOM 2329 C CA . THR A 1 292 ? 68.125 -6.889 -40.739 1.00 60.92 292 THR A CA 1
ATOM 2330 C C . THR A 1 292 ? 68.372 -5.383 -40.782 1.00 61.85 292 THR A C 1
ATOM 2331 O O . THR A 1 292 ? 69.396 -4.885 -40.307 1.00 63.92 292 THR A O 1
ATOM 2335 N N . LEU A 1 293 ? 67.422 -4.658 -41.383 1.00 58.37 293 LEU A N 1
ATOM 2336 C CA . LEU A 1 293 ? 67.565 -3.210 -41.534 1.00 59.57 293 LEU A CA 1
ATOM 2337 C C . LEU A 1 293 ? 67.832 -2.527 -40.197 1.00 60.82 293 LEU A C 1
ATOM 2338 O O . LEU A 1 293 ? 68.717 -1.671 -40.090 1.00 57.12 293 LEU A O 1
ATOM 2343 N N . ASP A 1 294 ? 67.074 -2.895 -39.161 1.00 64.00 294 ASP A N 1
ATOM 2344 C CA . ASP A 1 294 ? 67.217 -2.231 -37.868 1.00 66.68 294 ASP A CA 1
ATOM 2345 C C . ASP A 1 294 ? 68.583 -2.501 -37.247 1.00 69.45 294 ASP A C 1
ATOM 2346 O O . ASP A 1 294 ? 69.182 -1.607 -36.637 1.00 70.39 294 ASP A O 1
ATOM 2351 N N . ARG A 1 295 ? 69.093 -3.726 -37.389 1.00 67.96 295 ARG A N 1
ATOM 2352 C CA . ARG A 1 295 ? 70.371 -4.066 -36.774 1.00 66.14 295 ARG A CA 1
ATOM 2353 C C . ARG A 1 295 ? 71.557 -3.565 -37.590 1.00 65.13 295 ARG A C 1
ATOM 2354 O O . ARG A 1 295 ? 72.590 -3.209 -37.012 1.00 60.60 295 ARG A O 1
ATOM 2362 N N . VAL A 1 296 ? 71.439 -3.533 -38.920 1.00 58.64 296 VAL A N 1
ATOM 2363 C CA . VAL A 1 296 ? 72.484 -2.922 -39.735 1.00 58.23 296 VAL A CA 1
ATOM 2364 C C . VAL A 1 296 ? 72.514 -1.415 -39.513 1.00 57.91 296 VAL A C 1
ATOM 2365 O O . VAL A 1 296 ? 73.587 -0.801 -39.461 1.00 57.39 296 VAL A O 1
ATOM 2369 N N . ALA A 1 297 ? 71.337 -0.795 -39.390 1.00 61.87 297 ALA A N 1
ATOM 2370 C CA . ALA A 1 297 ? 71.268 0.635 -39.107 1.00 61.62 297 ALA A CA 1
ATOM 2371 C C . ALA A 1 297 ? 72.019 0.989 -37.829 1.00 63.98 297 ALA A C 1
ATOM 2372 O O . ALA A 1 297 ? 72.695 2.023 -37.764 1.00 63.25 297 ALA A O 1
ATOM 2374 N N . GLU A 1 298 ? 71.911 0.145 -36.800 1.00 65.46 298 GLU A N 1
ATOM 2375 C CA . GLU A 1 298 ? 72.616 0.407 -35.550 1.00 67.10 298 GLU A CA 1
ATOM 2376 C C . GLU A 1 298 ? 74.124 0.266 -35.720 1.00 67.75 298 GLU A C 1
ATOM 2377 O O . GLU A 1 298 ? 74.891 1.081 -35.191 1.00 75.73 298 GLU A O 1
ATOM 2383 N N . TYR A 1 299 ? 74.569 -0.780 -36.425 1.00 63.87 299 TYR A N 1
ATOM 2384 C CA . TYR A 1 299 ? 76.002 -1.008 -36.601 1.00 62.02 299 TYR A CA 1
ATOM 2385 C C . TYR A 1 299 ? 76.686 0.200 -37.230 1.00 61.15 299 TYR A C 1
ATOM 2386 O O . TYR A 1 299 ? 77.768 0.608 -36.792 1.00 59.49 299 TYR A O 1
ATOM 2395 N N . PHE A 1 300 ? 76.073 0.782 -38.257 1.00 63.02 300 PHE A N 1
ATOM 2396 C CA . PHE A 1 300 ? 76.628 1.950 -38.924 1.00 60.19 300 PHE A CA 1
ATOM 2397 C C . PHE A 1 300 ? 76.223 3.257 -38.255 1.00 60.10 300 PHE A C 1
ATOM 2398 O O . PHE A 1 300 ? 76.590 4.329 -38.751 1.00 58.95 300 PHE A O 1
ATOM 2406 N N . GLY A 1 301 ? 75.484 3.194 -37.152 1.00 58.38 301 GLY A N 1
ATOM 2407 C CA . GLY A 1 301 ? 75.216 4.376 -36.351 1.00 61.97 301 GLY A CA 1
ATOM 2408 C C . GLY A 1 301 ? 74.287 5.396 -36.971 1.00 65.19 301 GLY A C 1
ATOM 2409 O O . GLY A 1 301 ? 74.523 6.603 -36.832 1.00 70.86 301 GLY A O 1
ATOM 2410 N N . VAL A 1 302 ? 73.238 4.950 -37.658 1.00 62.86 302 VAL A N 1
ATOM 2411 C CA . VAL A 1 302 ? 72.282 5.889 -38.235 1.00 61.62 302 VAL A CA 1
ATOM 2412 C C . VAL A 1 302 ? 71.042 5.960 -37.349 1.00 60.55 302 VAL A C 1
ATOM 2413 O O . VAL A 1 302 ? 70.367 6.994 -37.294 1.00 59.47 302 VAL A O 1
ATOM 2417 N N . MET A 1 303 ? 70.723 4.862 -36.662 1.00 57.82 303 MET A N 1
ATOM 2418 C CA . MET A 1 303 ? 69.575 4.845 -35.764 1.00 63.66 303 MET A CA 1
ATOM 2419 C C . MET A 1 303 ? 69.769 3.795 -34.682 1.00 67.19 303 MET A C 1
ATOM 2420 O O . MET A 1 303 ? 70.100 2.645 -34.986 1.00 68.84 303 MET A O 1
ATOM 2425 N N . LYS A 1 304 ? 69.557 4.189 -33.429 1.00 70.06 304 LYS A N 1
ATOM 2426 C CA . LYS A 1 304 ? 69.736 3.265 -32.320 1.00 69.41 304 LYS A CA 1
ATOM 2427 C C . LYS A 1 304 ? 68.484 2.408 -32.187 1.00 67.93 304 LYS A C 1
ATOM 2428 O O . LYS A 1 304 ? 67.365 2.927 -32.123 1.00 67.77 304 LYS A O 1
ATOM 2434 N N . ARG A 1 305 ? 68.683 1.090 -32.160 1.00 70.68 305 ARG A N 1
ATOM 2435 C CA . ARG A 1 305 ? 67.572 0.148 -32.087 1.00 72.95 305 ARG A CA 1
ATOM 2436 C C . ARG A 1 305 ? 66.718 0.359 -30.842 1.00 77.31 305 ARG A C 1
ATOM 2437 O O . ARG A 1 305 ? 65.496 0.171 -30.889 1.00 70.48 305 ARG A O 1
ATOM 2445 N N . SER A 1 306 ? 67.331 0.760 -29.727 1.00 82.93 306 SER A N 1
ATOM 2446 C CA . SER A 1 306 ? 66.571 1.018 -28.508 1.00 80.26 306 SER A CA 1
ATOM 2447 C C . SER A 1 306 ? 65.858 2.365 -28.504 1.00 78.85 306 SER A C 1
ATOM 2448 O O . SER A 1 306 ? 64.966 2.568 -27.675 1.00 83.99 306 SER A O 1
ATOM 2451 N N . GLU A 1 307 ? 66.219 3.287 -29.397 1.00 76.02 307 GLU A N 1
ATOM 2452 C CA . GLU A 1 307 ? 65.515 4.557 -29.532 1.00 76.36 307 GLU A CA 1
ATOM 2453 C C . GLU A 1 307 ? 64.514 4.539 -30.683 1.00 71.48 307 GLU A C 1
ATOM 2454 O O . GLU A 1 307 ? 64.213 5.589 -31.261 1.00 72.80 307 GLU A O 1
ATOM 2460 N N . ARG A 1 308 ? 64.002 3.361 -31.034 1.00 70.83 308 ARG A N 1
ATOM 2461 C CA . ARG A 1 308 ? 63.267 3.165 -32.275 1.00 71.36 308 ARG A CA 1
ATOM 2462 C C . ARG A 1 308 ? 62.104 2.212 -32.044 1.00 68.67 308 ARG A C 1
ATOM 2463 O O . ARG A 1 308 ? 62.194 1.274 -31.248 1.00 69.52 308 ARG A O 1
ATOM 2471 N N . VAL A 1 309 ? 61.001 2.475 -32.748 1.00 71.89 309 VAL A N 1
ATOM 2472 C CA . VAL A 1 309 ? 59.831 1.612 -32.681 1.00 72.46 309 VAL A CA 1
ATOM 2473 C C . VAL A 1 309 ? 60.121 0.316 -33.425 1.00 72.86 309 VAL A C 1
ATOM 2474 O O . VAL A 1 309 ? 60.716 0.322 -34.511 1.00 74.61 309 VAL A O 1
ATOM 2478 N N . LEU A 1 310 ? 59.688 -0.806 -32.853 1.00 72.70 310 LEU A N 1
ATOM 2479 C CA . LEU A 1 310 ? 59.936 -2.121 -33.441 1.00 73.04 310 LEU A CA 1
ATOM 2480 C C . LEU A 1 310 ? 58.673 -2.965 -33.342 1.00 73.61 310 LEU A C 1
ATOM 2481 O O . LEU A 1 310 ? 58.235 -3.312 -32.241 1.00 74.56 310 LEU A O 1
ATOM 2486 N N . ILE A 1 311 ? 58.095 -3.291 -34.493 1.00 78.65 311 ILE A N 1
ATOM 2487 C CA . ILE A 1 311 ? 56.940 -4.182 -34.580 1.00 79.41 311 ILE A CA 1
ATOM 2488 C C . ILE A 1 311 ? 57.432 -5.563 -35.001 1.00 81.52 311 ILE A C 1
ATOM 2489 O O . ILE A 1 311 ? 58.305 -5.665 -35.878 1.00 80.04 311 ILE A O 1
ATOM 2494 N N . PRO A 1 312 ? 56.922 -6.648 -34.411 1.00 86.53 312 PRO A N 1
ATOM 2495 C CA . PRO A 1 312 ? 57.185 -7.976 -34.981 1.00 86.25 312 PRO A CA 1
ATOM 2496 C C . PRO A 1 312 ? 56.623 -8.068 -36.389 1.00 83.90 312 PRO A C 1
ATOM 2497 O O . PRO A 1 312 ? 55.404 -8.055 -36.581 1.00 81.14 312 PRO A O 1
ATOM 2501 N N . GLY A 1 313 ? 57.522 -8.141 -37.378 1.00 82.97 313 GLY A N 1
ATOM 2502 C CA . GLY A 1 313 ? 57.125 -8.009 -38.772 1.00 84.90 313 GLY A CA 1
ATOM 2503 C C . GLY A 1 313 ? 55.975 -8.903 -39.190 1.00 85.13 313 GLY A C 1
ATOM 2504 O O . GLY A 1 313 ? 55.176 -8.528 -40.052 1.00 83.81 313 GLY A O 1
ATOM 2505 N N . HIS A 1 314 ? 55.880 -10.097 -38.611 1.00 86.01 314 HIS A N 1
ATOM 2506 C CA . HIS A 1 314 ? 54.805 -11.016 -38.967 1.00 89.55 314 HIS A CA 1
ATOM 2507 C C . HIS A 1 314 ? 53.423 -10.538 -38.533 1.00 86.64 314 HIS A C 1
ATOM 2508 O O . HIS A 1 314 ? 52.439 -11.238 -38.810 1.00 80.20 314 HIS A O 1
ATOM 2515 N N . LYS A 1 315 ? 53.308 -9.393 -37.863 1.00 84.94 315 LYS A N 1
ATOM 2516 C CA . LYS A 1 315 ? 52.024 -8.877 -37.392 1.00 86.60 315 LYS A CA 1
ATOM 2517 C C . LYS A 1 315 ? 51.818 -7.427 -37.820 1.00 85.26 315 LYS A C 1
ATOM 2518 O O . LYS A 1 315 ? 51.516 -6.553 -37.004 1.00 82.56 315 LYS A O 1
ATOM 2524 N N . VAL A 1 316 ? 51.970 -7.140 -39.114 1.00 84.35 316 VAL A N 1
ATOM 2525 C CA . VAL A 1 316 ? 51.587 -5.809 -39.576 1.00 80.70 316 VAL A CA 1
ATOM 2526 C C . VAL A 1 316 ? 50.083 -5.743 -39.827 1.00 79.11 316 VAL A C 1
ATOM 2527 O O . VAL A 1 316 ? 49.483 -4.666 -39.729 1.00 83.17 316 VAL A O 1
ATOM 2531 N N . TYR A 1 317 ? 49.455 -6.874 -40.170 1.00 78.45 317 TYR A N 1
ATOM 2532 C CA . TYR A 1 317 ? 48.001 -6.901 -40.295 1.00 78.84 317 TYR A CA 1
ATOM 2533 C C . TYR A 1 317 ? 47.337 -6.550 -38.970 1.00 77.51 317 TYR A C 1
ATOM 2534 O O . TYR A 1 317 ? 46.351 -5.807 -38.937 1.00 79.39 317 TYR A O 1
ATOM 2543 N N . GLU A 1 318 ? 47.870 -7.077 -37.864 1.00 82.22 318 GLU A N 1
ATOM 2544 C CA . GLU A 1 318 ? 47.271 -6.837 -36.556 1.00 83.30 318 GLU A CA 1
ATOM 2545 C C . GLU A 1 318 ? 47.335 -5.360 -36.183 1.00 77.99 318 GLU A C 1
ATOM 2546 O O . GLU A 1 318 ? 46.357 -4.799 -35.673 1.00 81.26 318 GLU A O 1
ATOM 2552 N N . TYR A 1 319 ? 48.478 -4.714 -36.425 1.00 75.89 319 TYR A N 1
ATOM 2553 C CA . TYR A 1 319 ? 48.587 -3.284 -36.164 1.00 76.66 319 TYR A CA 1
ATOM 2554 C C . TYR A 1 319 ? 47.789 -2.453 -37.162 1.00 77.81 319 TYR A C 1
ATOM 2555 O O . TYR A 1 319 ? 47.546 -1.268 -36.908 1.00 73.05 319 TYR A O 1
ATOM 2564 N N . TRP A 1 320 ? 47.380 -3.042 -38.286 1.00 72.29 320 TRP A N 1
ATOM 2565 C CA . TRP A 1 320 ? 46.626 -2.337 -39.317 1.00 74.54 320 TRP A CA 1
ATOM 2566 C C . TRP A 1 320 ? 45.124 -2.363 -39.061 1.00 77.84 320 TRP A C 1
ATOM 2567 O O . TRP A 1 320 ? 44.435 -1.373 -39.329 1.00 74.42 320 TRP A O 1
ATOM 2578 N N . ASN A 1 321 ? 44.599 -3.479 -38.552 1.00 81.38 321 ASN A N 1
ATOM 2579 C CA . ASN A 1 321 ? 43.183 -3.605 -38.235 1.00 82.01 321 ASN A CA 1
ATOM 2580 C C . ASN A 1 321 ? 42.843 -3.076 -36.845 1.00 83.62 321 ASN A C 1
ATOM 2581 O O . ASN A 1 321 ? 41.762 -3.378 -36.323 1.00 85.18 321 ASN A O 1
ATOM 2586 N N . ASP A 1 322 ? 43.732 -2.296 -36.241 1.00 79.94 322 ASP A N 1
ATOM 2587 C CA . ASP A 1 322 ? 43.534 -1.768 -34.893 1.00 80.99 322 ASP A CA 1
ATOM 2588 C C . ASP A 1 322 ? 43.888 -0.288 -34.912 1.00 83.09 322 ASP A C 1
ATOM 2589 O O . ASP A 1 322 ? 45.087 0.055 -34.977 1.00 88.28 322 ASP A O 1
ATOM 2594 N N . PRO A 1 323 ? 42.902 0.612 -34.869 1.00 86.28 323 PRO A N 1
ATOM 2595 C CA . PRO A 1 323 ? 43.217 2.050 -34.916 1.00 84.53 323 PRO A CA 1
ATOM 2596 C C . PRO A 1 323 ? 44.088 2.531 -33.768 1.00 83.11 323 PRO A C 1
ATOM 2597 O O . PRO A 1 323 ? 44.665 3.621 -33.867 1.00 80.52 323 PRO A O 1
ATOM 2601 N N . ALA A 1 324 ? 44.199 1.765 -32.680 1.00 81.03 324 ALA A N 1
ATOM 2602 C CA . ALA A 1 324 ? 45.146 2.121 -31.629 1.00 84.49 324 ALA A CA 1
ATOM 2603 C C . ALA A 1 324 ? 46.584 1.841 -32.047 1.00 87.73 324 ALA A C 1
ATOM 2604 O O . ALA A 1 324 ? 47.500 2.560 -31.632 1.00 85.41 324 ALA A O 1
ATOM 2606 N N . LYS A 1 325 ? 46.800 0.809 -32.862 1.00 86.09 325 LYS A N 1
ATOM 2607 C CA . LYS A 1 325 ? 48.137 0.374 -33.241 1.00 83.85 325 LYS A CA 1
ATOM 2608 C C . LYS A 1 325 ? 48.573 0.883 -34.610 1.00 84.90 325 LYS A C 1
ATOM 2609 O O . LYS A 1 325 ? 49.732 0.678 -34.988 1.00 90.96 325 LYS A O 1
ATOM 2615 N N . ARG A 1 326 ? 47.679 1.536 -35.359 1.00 87.54 326 ARG A N 1
ATOM 2616 C CA . ARG A 1 326 ? 48.068 2.056 -36.670 1.00 84.04 326 ARG A CA 1
ATOM 2617 C C . ARG A 1 326 ? 49.090 3.184 -36.568 1.00 84.88 326 ARG A C 1
ATOM 2618 O O . ARG A 1 326 ? 50.079 3.155 -37.322 1.00 85.01 326 ARG A O 1
ATOM 2626 N N . PRO A 1 327 ? 48.931 4.196 -35.702 1.00 80.69 327 PRO A N 1
ATOM 2627 C CA . PRO A 1 327 ? 49.924 5.285 -35.677 1.00 84.73 327 PRO A CA 1
ATOM 2628 C C . PRO A 1 327 ? 51.321 4.836 -35.280 1.00 88.45 327 PRO A C 1
ATOM 2629 O O . PRO A 1 327 ? 52.292 5.524 -35.619 1.00 84.70 327 PRO A O 1
ATOM 2633 N N . THR A 1 328 ? 51.461 3.713 -34.577 1.00 84.23 328 THR A N 1
ATOM 2634 C CA . THR A 1 328 ? 52.788 3.193 -34.272 1.00 85.05 328 THR A CA 1
ATOM 2635 C C . THR A 1 328 ? 53.322 2.309 -35.391 1.00 86.40 328 THR A C 1
ATOM 2636 O O . THR A 1 328 ? 54.543 2.186 -35.543 1.00 88.35 328 THR A O 1
ATOM 2640 N N . LEU A 1 329 ? 52.434 1.684 -36.171 1.00 87.01 329 LEU A N 1
ATOM 2641 C CA . LEU A 1 329 ? 52.870 1.000 -37.382 1.00 82.20 329 LEU A CA 1
ATOM 2642 C C . LEU A 1 329 ? 53.414 1.990 -38.401 1.00 77.80 329 LEU A C 1
ATOM 2643 O O . LEU A 1 329 ? 54.311 1.651 -39.180 1.00 71.49 329 LEU A O 1
ATOM 2648 N N . MET A 1 330 ? 52.888 3.217 -38.402 1.00 76.01 330 MET A N 1
ATOM 2649 C CA . MET A 1 330 ? 53.415 4.251 -39.285 1.00 80.30 330 MET A CA 1
ATOM 2650 C C . MET A 1 330 ? 54.839 4.626 -38.896 1.00 81.37 330 MET A C 1
ATOM 2651 O O . MET A 1 330 ? 55.741 4.634 -39.741 1.00 90.83 330 MET A O 1
ATOM 2656 N N . ARG A 1 331 ? 55.068 4.906 -37.610 1.00 84.89 331 ARG A N 1
ATOM 2657 C CA . ARG A 1 331 ? 56.405 5.293 -37.171 1.00 82.55 331 ARG A CA 1
ATOM 2658 C C . ARG A 1 331 ? 57.408 4.166 -37.372 1.00 76.42 331 ARG A C 1
ATOM 2659 O O . ARG A 1 331 ? 58.594 4.425 -37.611 1.00 72.62 331 ARG A O 1
ATOM 2667 N N . TYR A 1 332 ? 56.957 2.915 -37.276 1.00 78.81 332 TYR A N 1
ATOM 2668 C CA . TYR A 1 332 ? 57.798 1.795 -37.682 1.00 74.81 332 TYR A CA 1
ATOM 2669 C C . TYR A 1 332 ? 58.216 1.943 -39.141 1.00 69.85 332 TYR A C 1
ATOM 2670 O O . TYR A 1 332 ? 59.384 1.736 -39.491 1.00 72.33 332 TYR A O 1
ATOM 2679 N N . VAL A 1 333 ? 57.264 2.293 -40.008 1.00 69.33 333 VAL A N 1
ATOM 2680 C CA . VAL A 1 333 ? 57.569 2.482 -41.422 1.00 68.44 333 VAL A CA 1
ATOM 2681 C C . VAL A 1 333 ? 58.476 3.695 -41.621 1.00 68.95 333 VAL A C 1
ATOM 2682 O O . VAL A 1 333 ? 59.392 3.667 -42.452 1.00 72.67 333 VAL A O 1
ATOM 2686 N N . LEU A 1 334 ? 58.248 4.773 -40.860 1.00 67.76 334 LEU A N 1
ATOM 2687 C CA . LEU A 1 334 ? 59.104 5.952 -40.988 1.00 70.22 334 LEU A CA 1
ATOM 2688 C C . LEU A 1 334 ? 60.521 5.669 -40.505 1.00 69.80 334 LEU A C 1
ATOM 2689 O O . LEU A 1 334 ? 61.492 6.119 -41.123 1.00 68.05 334 LEU A O 1
ATOM 2694 N N . ASP A 1 335 ? 60.662 4.931 -39.402 1.00 68.84 335 ASP A N 1
ATOM 2695 C CA . ASP A 1 335 ? 61.995 4.570 -38.934 1.00 70.80 335 ASP A CA 1
ATOM 2696 C C . ASP A 1 335 ? 62.710 3.661 -39.925 1.00 65.97 335 ASP A C 1
ATOM 2697 O O . ASP A 1 335 ? 63.943 3.681 -40.006 1.00 64.07 335 ASP A O 1
ATOM 2702 N N . ASP A 1 336 ? 61.960 2.854 -40.678 1.00 66.50 336 ASP A N 1
ATOM 2703 C CA . ASP A 1 336 ? 62.561 2.065 -41.749 1.00 63.82 336 ASP A CA 1
ATOM 2704 C C . ASP A 1 336 ? 63.146 2.964 -42.833 1.00 62.31 336 ASP A C 1
ATOM 2705 O O . ASP A 1 336 ? 64.331 2.864 -43.170 1.00 61.00 336 ASP A O 1
ATOM 2710 N N . VAL A 1 337 ? 62.320 3.851 -43.396 1.00 59.92 337 VAL A N 1
ATOM 2711 C CA . VAL A 1 337 ? 62.765 4.670 -44.522 1.00 61.74 337 VAL A CA 1
ATOM 2712 C C . VAL A 1 337 ? 63.808 5.693 -44.082 1.00 61.99 337 VAL A C 1
ATOM 2713 O O . VAL A 1 337 ? 64.707 6.042 -44.857 1.00 64.79 337 VAL A O 1
ATOM 2717 N N . ARG A 1 338 ? 63.721 6.188 -42.843 1.00 63.40 338 ARG A N 1
ATOM 2718 C CA . ARG A 1 338 ? 64.754 7.092 -42.346 1.00 60.82 338 ARG A CA 1
ATOM 2719 C C . ARG A 1 338 ? 66.084 6.368 -42.182 1.00 58.34 338 ARG A C 1
ATOM 2720 O O . ARG A 1 338 ? 67.146 6.939 -42.456 1.00 57.55 338 ARG A O 1
ATOM 2728 N N . SER A 1 339 ? 66.048 5.113 -41.726 1.00 60.42 339 SER A N 1
ATOM 2729 C CA . SER A 1 339 ? 67.267 4.312 -41.674 1.00 60.70 339 SER A CA 1
ATOM 2730 C C . SER A 1 339 ? 67.785 4.003 -43.075 1.00 58.73 339 SER A C 1
ATOM 2731 O O . SER A 1 339 ? 69.000 4.009 -43.309 1.00 58.13 339 SER A O 1
ATOM 2734 N N . THR A 1 340 ? 66.878 3.716 -44.014 1.00 58.49 340 THR A N 1
ATOM 2735 C CA . THR A 1 340 ? 67.289 3.382 -45.375 1.00 55.13 340 THR A CA 1
ATOM 2736 C C . THR A 1 340 ? 68.043 4.538 -46.021 1.00 53.40 340 THR A C 1
ATOM 2737 O O . THR A 1 340 ? 69.116 4.347 -46.604 1.00 53.92 340 THR A O 1
ATOM 2741 N N . LEU A 1 341 ? 67.495 5.752 -45.928 1.00 52.57 341 LEU A N 1
ATOM 2742 C CA . LEU A 1 341 ? 68.209 6.913 -46.447 1.00 56.71 341 LEU A CA 1
ATOM 2743 C C . LEU A 1 341 ? 69.452 7.215 -45.621 1.00 57.73 341 LEU A C 1
ATOM 2744 O O . LEU A 1 341 ? 70.444 7.723 -46.157 1.00 59.73 341 LEU A O 1
ATOM 2749 N N . GLY A 1 342 ? 69.417 6.918 -44.320 1.00 56.30 342 GLY A N 1
ATOM 2750 C CA . GLY A 1 342 ? 70.608 7.079 -43.502 1.00 57.15 342 GLY A CA 1
ATOM 2751 C C . GLY A 1 342 ? 71.738 6.167 -43.939 1.00 57.18 342 GLY A C 1
ATOM 2752 O O . GLY A 1 342 ? 72.883 6.603 -44.088 1.00 59.62 342 GLY A O 1
ATOM 2753 N N . LEU A 1 343 ? 71.432 4.880 -44.131 1.00 52.04 343 LEU A N 1
ATOM 2754 C CA . LEU A 1 343 ? 72.426 3.947 -44.657 1.00 54.81 343 LEU A CA 1
ATOM 2755 C C . LEU A 1 343 ? 72.957 4.407 -46.009 1.00 56.72 343 LEU A C 1
ATOM 2756 O O . LEU A 1 343 ? 74.163 4.326 -46.271 1.00 58.96 343 LEU A O 1
ATOM 2761 N N . ALA A 1 344 ? 72.064 4.870 -46.890 1.00 56.88 344 ALA A N 1
ATOM 2762 C CA . ALA A 1 344 ? 72.483 5.321 -48.214 1.00 57.21 344 ALA A CA 1
ATOM 2763 C C . ALA A 1 344 ? 73.525 6.429 -48.123 1.00 57.38 344 ALA A C 1
ATOM 2764 O O . ALA A 1 344 ? 74.528 6.407 -48.845 1.00 55.64 344 ALA A O 1
ATOM 2766 N N . GLU A 1 345 ? 73.313 7.401 -47.233 1.00 56.27 345 GLU A N 1
ATOM 2767 C CA . GLU A 1 345 ? 74.282 8.481 -47.072 1.00 58.28 345 GLU A CA 1
ATOM 2768 C C . GLU A 1 345 ? 75.670 7.957 -46.718 1.00 56.92 345 GLU A C 1
ATOM 2769 O O . GLU A 1 345 ? 76.677 8.586 -47.063 1.00 55.37 345 GLU A O 1
ATOM 2775 N N . LYS A 1 346 ? 75.746 6.817 -46.034 1.00 58.45 346 LYS A N 1
ATOM 2776 C CA . LYS A 1 346 ? 77.030 6.228 -45.668 1.00 58.52 346 LYS A CA 1
ATOM 2777 C C . LYS A 1 346 ? 77.583 5.293 -46.740 1.00 56.39 346 LYS A C 1
ATOM 2778 O O . LYS A 1 346 ? 78.796 5.275 -46.973 1.00 55.25 346 LYS A O 1
ATOM 2784 N N . LEU A 1 347 ? 76.726 4.504 -47.389 1.00 55.67 347 LEU A N 1
ATOM 2785 C CA . LEU A 1 347 ? 77.185 3.482 -48.323 1.00 55.14 347 LEU A CA 1
ATOM 2786 C C . LEU A 1 347 ? 77.190 3.932 -49.778 1.00 56.66 347 LEU A C 1
ATOM 2787 O O . LEU A 1 347 ? 78.051 3.489 -50.546 1.00 55.07 347 LEU A O 1
ATOM 2792 N N . LEU A 1 348 ? 76.254 4.793 -50.179 1.00 53.38 348 LEU A N 1
ATOM 2793 C CA . LEU A 1 348 ? 76.147 5.160 -51.590 1.00 55.82 348 LEU A CA 1
ATOM 2794 C C . LEU A 1 348 ? 77.381 5.870 -52.140 1.00 56.59 348 LEU A C 1
ATOM 2795 O O . LEU A 1 348 ? 77.740 5.598 -53.299 1.00 61.49 348 LEU A O 1
ATOM 2800 N N . PRO A 1 349 ? 78.052 6.781 -51.416 1.00 57.00 349 PRO A N 1
ATOM 2801 C CA . PRO A 1 349 ? 79.284 7.366 -51.977 1.00 56.85 349 PRO A CA 1
ATOM 2802 C C . PRO A 1 349 ? 80.336 6.328 -52.331 1.00 56.98 349 PRO A C 1
ATOM 2803 O O . PRO A 1 349 ? 81.055 6.494 -53.325 1.00 54.76 349 PRO A O 1
ATOM 2807 N N . PHE A 1 350 ? 80.448 5.260 -51.539 1.00 55.74 350 PHE A N 1
ATOM 2808 C CA . PHE A 1 350 ? 81.385 4.188 -51.861 1.00 53.22 350 PHE A CA 1
ATOM 2809 C C . PHE A 1 350 ? 80.965 3.449 -53.127 1.00 54.62 350 PHE A C 1
ATOM 2810 O O . PHE A 1 350 ? 81.797 3.162 -53.997 1.00 56.05 350 PHE A O 1
ATOM 2818 N N . LEU A 1 351 ? 79.675 3.118 -53.237 1.00 53.57 351 LEU A N 1
ATOM 2819 C CA . LEU A 1 351 ? 79.194 2.356 -54.385 1.00 54.22 351 LEU A CA 1
ATOM 2820 C C . LEU A 1 351 ? 79.391 3.122 -55.689 1.00 52.96 351 LEU A C 1
ATOM 2821 O O . LEU A 1 351 ? 79.652 2.518 -56.736 1.00 52.22 351 LEU A O 1
ATOM 2826 N N . ILE A 1 352 ? 79.257 4.451 -55.649 1.00 54.20 352 ILE A N 1
ATOM 2827 C CA . ILE A 1 352 ? 79.480 5.256 -56.848 1.00 52.65 352 ILE A CA 1
ATOM 2828 C C . ILE A 1 352 ? 80.924 5.124 -57.316 1.00 52.68 352 ILE A C 1
ATOM 2829 O O . ILE A 1 352 ? 81.193 4.986 -58.516 1.00 53.29 352 ILE A O 1
ATOM 2834 N N . GLN A 1 353 ? 81.874 5.152 -56.378 1.00 54.65 353 GLN A N 1
ATOM 2835 C CA . GLN A 1 353 ? 83.275 4.986 -56.749 1.00 54.38 353 GLN A CA 1
ATOM 2836 C C . GLN A 1 353 ? 83.564 3.551 -57.169 1.00 53.54 353 GLN A C 1
ATOM 2837 O O . GLN A 1 353 ? 84.313 3.317 -58.125 1.00 56.45 353 GLN A O 1
ATOM 2843 N N . LEU A 1 354 ? 82.977 2.578 -56.469 1.00 54.26 354 LEU A N 1
ATOM 2844 C CA . LEU A 1 354 ? 83.115 1.186 -56.876 1.00 51.32 354 LEU A CA 1
ATOM 2845 C C . LEU A 1 354 ? 82.475 0.925 -58.233 1.00 49.36 354 LEU A C 1
ATOM 2846 O O . LEU A 1 354 ? 82.761 -0.105 -58.853 1.00 49.31 354 LEU A O 1
ATOM 2851 N N . SER A 1 355 ? 81.596 1.820 -58.695 1.00 50.17 355 SER A N 1
ATOM 2852 C CA . SER A 1 355 ? 81.023 1.702 -60.032 1.00 49.83 355 SER A CA 1
ATOM 2853 C C . SER A 1 355 ? 81.963 2.256 -61.099 1.00 51.98 355 SER A C 1
ATOM 2854 O O . SER A 1 355 ? 82.057 1.695 -62.196 1.00 52.44 355 SER A O 1
ATOM 2857 N N . SER A 1 356 ? 82.655 3.361 -60.800 1.00 52.30 356 SER A N 1
ATOM 2858 C CA . SER A 1 356 ? 83.588 3.929 -61.768 1.00 51.84 356 SER A CA 1
ATOM 2859 C C . SER A 1 356 ? 84.849 3.081 -61.868 1.00 51.27 356 SER A C 1
ATOM 2860 O O . SER A 1 356 ? 85.417 2.924 -62.957 1.00 56.06 356 SER A O 1
ATOM 2863 N N . VAL A 1 357 ? 85.296 2.516 -60.745 1.00 49.13 357 VAL A N 1
ATOM 2864 C CA . VAL A 1 357 ? 86.164 1.351 -60.806 1.00 52.04 357 VAL A CA 1
ATOM 2865 C C . VAL A 1 357 ? 85.325 0.137 -61.200 1.00 54.10 357 VAL A C 1
ATOM 2866 O O . VAL A 1 357 ? 84.091 0.152 -61.124 1.00 61.88 357 VAL A O 1
ATOM 2870 N N . SER A 1 358 ? 86.001 -0.903 -61.694 1.00 52.63 358 SER A N 1
ATOM 2871 C CA . SER A 1 358 ? 85.345 -2.139 -62.122 1.00 53.61 358 SER A CA 1
ATOM 2872 C C . SER A 1 358 ? 84.484 -1.918 -63.364 1.00 50.84 358 SER A C 1
ATOM 2873 O O . SER A 1 358 ? 84.572 -2.686 -64.327 1.00 49.81 358 SER A O 1
ATOM 2876 N N . GLY A 1 359 ? 83.649 -0.882 -63.355 1.00 48.70 359 GLY A N 1
ATOM 2877 C CA . GLY A 1 359 ? 82.952 -0.436 -64.542 1.00 49.16 359 GLY A CA 1
ATOM 2878 C C . GLY A 1 359 ? 81.512 -0.874 -64.690 1.00 50.05 359 GLY A C 1
ATOM 2879 O O . GLY A 1 359 ? 80.932 -0.663 -65.761 1.00 53.12 359 GLY A O 1
ATOM 2880 N N . LEU A 1 360 ? 80.910 -1.465 -63.656 1.00 47.01 360 LEU A N 1
ATOM 2881 C CA . LEU A 1 360 ? 79.499 -1.810 -63.741 1.00 46.91 360 LEU A CA 1
ATOM 2882 C C . LEU A 1 360 ? 78.622 -0.610 -63.385 1.00 46.87 360 LEU A C 1
ATOM 2883 O O . LEU A 1 360 ? 79.019 0.247 -62.589 1.00 48.22 360 LEU A O 1
ATOM 2888 N N . PRO A 1 361 ? 77.426 -0.521 -63.968 1.00 46.48 361 PRO A N 1
ATOM 2889 C CA . PRO A 1 361 ? 76.511 0.568 -63.606 1.00 47.02 361 PRO A CA 1
ATOM 2890 C C . PRO A 1 361 ? 76.070 0.474 -62.151 1.00 46.38 361 PRO A C 1
ATOM 2891 O O . PRO A 1 361 ? 76.203 -0.562 -61.492 1.00 44.32 361 PRO A O 1
ATOM 2895 N N . LEU A 1 362 ? 75.549 1.596 -61.648 1.00 45.19 362 LEU A N 1
ATOM 2896 C CA . LEU A 1 362 ? 75.262 1.717 -60.223 1.00 45.65 362 LEU A CA 1
ATOM 2897 C C . LEU A 1 362 ? 74.205 0.717 -59.768 1.00 48.19 362 LEU A C 1
ATOM 2898 O O . LEU A 1 362 ? 74.252 0.244 -58.626 1.00 48.29 362 LEU A O 1
ATOM 2903 N N . ASP A 1 363 ? 73.242 0.394 -60.635 1.00 45.00 363 ASP A N 1
ATOM 2904 C 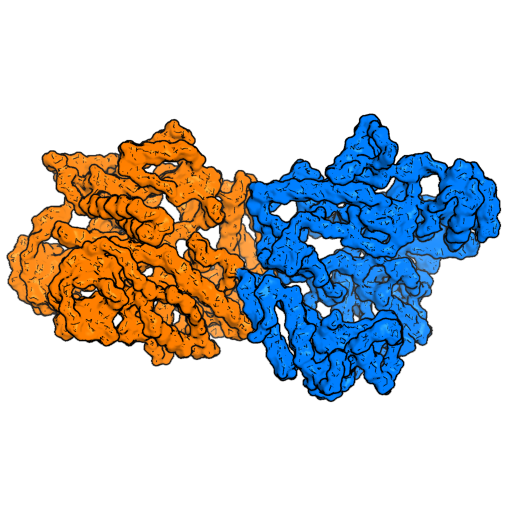CA . ASP A 1 363 ? 72.201 -0.561 -60.284 1.00 47.85 363 ASP A CA 1
ATOM 2905 C C . ASP A 1 363 ? 72.683 -2.009 -60.281 1.00 47.62 363 ASP A C 1
ATOM 2906 O O . ASP A 1 363 ? 71.937 -2.887 -59.832 1.00 47.86 363 ASP A O 1
ATOM 2911 N N . GLN A 1 364 ? 73.894 -2.284 -60.770 1.00 50.94 364 GLN A N 1
ATOM 2912 C CA . GLN A 1 364 ? 74.413 -3.644 -60.834 1.00 49.77 364 GLN A CA 1
ATOM 2913 C C . GLN A 1 364 ? 75.645 -3.893 -59.977 1.00 49.55 364 GLN A C 1
ATOM 2914 O O . GLN A 1 364 ? 75.920 -5.056 -59.659 1.00 50.35 364 GLN A O 1
ATOM 2920 N N . VAL A 1 365 ? 76.407 -2.853 -59.628 1.00 52.27 365 VAL A N 1
ATOM 2921 C CA . VAL A 1 365 ? 77.697 -3.049 -58.969 1.00 49.36 365 VAL A CA 1
ATOM 2922 C C . VAL A 1 365 ? 77.532 -3.811 -57.657 1.00 48.43 365 VAL A C 1
ATOM 2923 O O . VAL A 1 365 ? 78.343 -4.684 -57.325 1.00 48.45 365 VAL A O 1
ATOM 2927 N N . ALA A 1 366 ? 76.480 -3.504 -56.893 1.00 50.80 366 ALA A N 1
ATOM 2928 C CA . ALA A 1 366 ? 76.264 -4.189 -55.623 1.00 50.55 366 ALA A CA 1
ATOM 2929 C C . ALA A 1 366 ? 75.566 -5.533 -55.800 1.00 48.72 366 ALA A C 1
ATOM 2930 O O . ALA A 1 366 ? 75.824 -6.465 -55.029 1.00 49.43 366 ALA A O 1
ATOM 2932 N N . ALA A 1 367 ? 74.684 -5.652 -56.796 1.00 47.07 367 ALA A N 1
ATOM 2933 C CA . ALA A 1 367 ? 73.967 -6.905 -57.007 1.00 46.23 367 ALA A CA 1
ATOM 2934 C C . ALA A 1 367 ? 74.897 -8.023 -57.455 1.00 46.89 367 ALA A C 1
ATOM 2935 O O . ALA A 1 367 ? 74.662 -9.193 -57.129 1.00 45.60 367 ALA A O 1
ATOM 2937 N N . ALA A 1 368 ? 75.946 -7.688 -58.201 1.00 48.28 368 ALA A N 1
ATOM 2938 C CA . ALA A 1 368 ? 76.889 -8.686 -58.678 1.00 49.15 368 ALA A CA 1
ATOM 2939 C C . ALA A 1 368 ? 77.773 -9.187 -57.541 1.00 50.80 368 ALA A C 1
ATOM 2940 O O . ALA A 1 368 ? 78.008 -8.493 -56.548 1.00 52.93 368 ALA A O 1
ATOM 2942 N N . SER A 1 369 ? 78.270 -10.411 -57.695 1.00 47.28 369 SER A N 1
ATOM 2943 C CA . SER A 1 369 ? 79.188 -10.971 -56.718 1.00 48.11 369 SER A CA 1
ATOM 2944 C C . SER A 1 369 ? 80.571 -10.345 -56.879 1.00 49.71 369 SER A C 1
ATOM 2945 O O . SER A 1 369 ? 80.889 -9.729 -57.902 1.00 50.99 369 SER A O 1
ATOM 2948 N N . VAL A 1 370 ? 81.389 -10.493 -55.833 1.00 52.12 370 VAL A N 1
ATOM 2949 C CA . VAL A 1 370 ? 82.727 -9.903 -55.834 1.00 49.92 370 VAL A CA 1
ATOM 2950 C C . VAL A 1 370 ? 83.523 -10.379 -57.044 1.00 50.17 370 VAL A C 1
ATOM 2951 O O . VAL A 1 370 ? 84.169 -9.582 -57.737 1.00 49.95 370 VAL A O 1
ATOM 2955 N N . GLY A 1 371 ? 83.488 -11.687 -57.315 1.00 49.65 371 GLY A N 1
ATOM 2956 C CA . GLY A 1 371 ? 84.182 -12.211 -58.480 1.00 50.96 371 GLY A CA 1
ATOM 2957 C C . GLY A 1 371 ? 83.557 -11.747 -59.777 1.00 50.96 371 GLY A C 1
ATOM 2958 O O . GLY A 1 371 ? 84.260 -11.454 -60.747 1.00 52.11 371 GLY A O 1
ATOM 2959 N N . ASN A 1 372 ? 82.229 -11.689 -59.820 1.00 50.55 372 ASN A N 1
ATOM 2960 C CA . ASN A 1 372 ? 81.577 -11.142 -61.000 1.00 52.55 372 ASN A CA 1
ATOM 2961 C C . ASN A 1 372 ? 81.975 -9.680 -61.217 1.00 51.43 372 ASN A C 1
ATOM 2962 O O . ASN A 1 372 ? 82.202 -9.259 -62.356 1.00 51.82 372 ASN A O 1
ATOM 2967 N N . ARG A 1 373 ? 82.097 -8.900 -60.138 1.00 49.90 373 ARG A N 1
ATOM 2968 C CA . ARG A 1 373 ? 82.515 -7.503 -60.266 1.00 50.13 373 ARG A CA 1
ATOM 2969 C C . ARG A 1 373 ? 83.945 -7.397 -60.796 1.00 46.93 373 ARG A C 1
ATOM 2970 O O . ARG A 1 373 ? 84.240 -6.552 -61.650 1.00 43.57 373 ARG A O 1
ATOM 2978 N N . VAL A 1 374 ? 84.850 -8.242 -60.290 1.00 52.55 374 VAL A N 1
ATOM 2979 C CA . VAL A 1 374 ? 86.249 -8.196 -60.713 1.00 49.67 374 VAL A CA 1
ATOM 2980 C C . VAL A 1 374 ? 86.385 -8.625 -62.170 1.00 51.17 374 VAL A C 1
ATOM 2981 O O . VAL A 1 374 ? 87.194 -8.070 -62.923 1.00 54.08 374 VAL A O 1
ATOM 2985 N N . GLU A 1 375 ? 85.582 -9.602 -62.596 1.00 48.74 375 GLU A N 1
ATOM 2986 C CA . GLU A 1 375 ? 85.692 -10.103 -63.961 1.00 47.81 375 GLU A CA 1
ATOM 2987 C C . GLU A 1 375 ? 85.253 -9.065 -64.987 1.00 48.05 375 GLU A C 1
ATOM 2988 O O . GLU A 1 375 ? 85.809 -9.015 -66.090 1.00 51.80 375 GLU A O 1
ATOM 2994 N N . TRP A 1 376 ? 84.270 -8.228 -64.650 1.00 47.80 376 TRP A N 1
ATOM 2995 C CA . TRP A 1 376 ? 83.894 -7.134 -65.538 1.00 49.08 376 TRP A CA 1
ATOM 2996 C C . TRP A 1 376 ? 84.955 -6.044 -65.594 1.00 48.56 376 TRP A C 1
ATOM 2997 O O . TRP A 1 376 ? 85.021 -5.311 -66.587 1.00 49.83 376 TRP A O 1
ATOM 3008 N N . MET A 1 377 ? 85.778 -5.916 -64.553 1.00 48.12 377 MET A N 1
ATOM 3009 C CA . MET A 1 377 ? 86.930 -5.022 -64.625 1.00 48.34 377 MET A CA 1
ATOM 3010 C C . MET A 1 377 ? 87.997 -5.584 -65.555 1.00 48.38 377 MET A C 1
ATOM 3011 O O . MET A 1 377 ? 88.523 -4.869 -66.416 1.00 49.35 377 MET A O 1
ATOM 3016 N N . LEU A 1 378 ? 88.341 -6.865 -65.384 1.00 49.63 378 LEU A N 1
ATOM 3017 C CA . LEU A 1 378 ? 89.391 -7.470 -66.198 1.00 48.50 378 LEU A CA 1
ATOM 3018 C C . LEU A 1 378 ? 89.017 -7.498 -67.675 1.00 48.60 378 LEU A C 1
ATOM 3019 O O . LEU A 1 378 ? 89.895 -7.371 -68.535 1.00 48.57 378 LEU A O 1
ATOM 3024 N N . LEU A 1 379 ? 87.727 -7.665 -67.990 1.00 47.96 379 LEU A N 1
ATOM 3025 C CA . LEU A 1 379 ? 87.292 -7.570 -69.381 1.00 47.69 379 LEU A CA 1
ATOM 3026 C C . LEU A 1 379 ? 87.562 -6.183 -69.944 1.00 49.57 379 LEU A C 1
ATOM 3027 O O . LEU A 1 379 ? 87.949 -6.040 -71.109 1.00 52.24 379 LEU A O 1
ATOM 3032 N N . ARG A 1 380 ? 87.361 -5.146 -69.128 1.00 45.48 380 ARG A N 1
ATOM 3033 C CA . ARG A 1 380 ? 87.629 -3.785 -69.577 1.00 45.89 380 ARG A CA 1
ATOM 3034 C C . ARG A 1 380 ? 89.120 -3.570 -69.800 1.00 46.65 380 ARG A C 1
ATOM 3035 O O . ARG A 1 380 ? 89.524 -2.972 -70.803 1.00 50.39 380 ARG A O 1
ATOM 3043 N N . TYR A 1 381 ? 89.952 -4.044 -68.870 1.00 50.53 381 TYR A N 1
ATOM 3044 C CA . TYR A 1 381 ? 91.398 -3.967 -69.057 1.00 49.88 381 TYR A CA 1
ATOM 3045 C C . TYR A 1 381 ? 91.852 -4.817 -70.237 1.00 51.97 381 TYR A C 1
ATOM 3046 O O . TYR A 1 381 ? 92.725 -4.403 -71.009 1.00 55.22 381 TYR A O 1
ATOM 3055 N N . ALA A 1 382 ? 91.288 -6.021 -70.379 1.00 49.10 382 ALA A N 1
ATOM 3056 C CA . ALA A 1 382 ? 91.677 -6.901 -71.477 1.00 51.41 382 ALA A CA 1
ATOM 3057 C C . ALA A 1 382 ? 91.438 -6.259 -72.837 1.00 54.03 382 ALA A C 1
ATOM 3058 O O . ALA A 1 382 ? 92.189 -6.521 -73.784 1.00 54.36 382 ALA A O 1
ATOM 3060 N N . TYR A 1 383 ? 90.402 -5.424 -72.962 1.00 52.33 383 TYR A N 1
ATOM 3061 C CA . TYR A 1 383 ? 90.134 -4.777 -74.243 1.00 53.43 383 TYR A CA 1
ATOM 3062 C C . TYR A 1 383 ? 91.225 -3.769 -74.589 1.00 58.63 383 TYR A C 1
ATOM 3063 O O . TYR A 1 383 ? 91.818 -3.828 -75.673 1.00 59.87 383 TYR A O 1
ATOM 3072 N N . ARG A 1 384 ? 91.502 -2.830 -73.680 1.00 53.56 384 ARG A N 1
ATOM 3073 C CA . ARG A 1 384 ? 92.487 -1.794 -73.968 1.00 56.08 384 ARG A CA 1
ATOM 3074 C C . ARG A 1 384 ? 93.910 -2.329 -74.032 1.00 52.87 384 ARG A C 1
ATOM 3075 O O . ARG A 1 384 ? 94.810 -1.592 -74.446 1.00 52.92 384 ARG A O 1
ATOM 3083 N N . MET A 1 385 ? 94.138 -3.576 -73.628 1.00 54.34 385 MET A N 1
ATOM 3084 C CA . MET A 1 385 ? 95.423 -4.230 -73.817 1.00 53.85 385 MET A CA 1
ATOM 3085 C C . MET A 1 385 ? 95.442 -5.133 -75.042 1.00 55.19 385 MET A C 1
ATOM 3086 O O . MET A 1 385 ? 96.466 -5.766 -75.314 1.00 59.80 385 MET A O 1
ATOM 3091 N N . GLY A 1 386 ? 94.339 -5.204 -75.783 1.00 57.29 386 GLY A N 1
ATOM 3092 C CA . GLY A 1 386 ? 94.286 -6.028 -76.975 1.00 55.21 386 GLY A CA 1
ATOM 3093 C C . GLY A 1 386 ? 94.252 -7.516 -76.711 1.00 56.07 386 GLY A C 1
ATOM 3094 O O . GLY A 1 386 ? 94.730 -8.295 -77.542 1.00 57.20 386 GLY A O 1
ATOM 3095 N N . GLU A 1 387 ? 93.695 -7.935 -75.578 1.00 57.28 387 GLU A N 1
ATOM 3096 C CA . GLU A 1 387 ? 93.668 -9.335 -75.179 1.00 59.47 387 GLU A CA 1
ATOM 3097 C C . GLU A 1 387 ? 92.259 -9.890 -75.319 1.00 59.00 387 GLU A C 1
ATOM 3098 O O . GLU A 1 387 ? 91.300 -9.296 -74.813 1.00 58.13 387 GLU A O 1
ATOM 3104 N N . VAL A 1 388 ? 92.139 -11.024 -76.002 1.00 57.56 388 VAL A N 1
ATOM 3105 C CA . VAL A 1 388 ? 90.871 -11.739 -76.082 1.00 57.24 388 VAL A CA 1
ATOM 3106 C C . VAL A 1 388 ? 90.649 -12.494 -74.780 1.00 55.72 388 VAL A C 1
ATOM 3107 O O . VAL A 1 388 ? 91.577 -13.091 -74.221 1.00 53.38 388 VAL A O 1
ATOM 3111 N N . ALA A 1 389 ? 89.414 -12.468 -74.290 1.00 59.15 389 ALA A N 1
ATOM 3112 C CA . ALA A 1 389 ? 89.097 -13.074 -73.007 1.00 60.55 389 ALA A CA 1
ATOM 3113 C C . ALA A 1 389 ? 88.884 -14.580 -73.157 1.00 59.49 389 ALA A C 1
ATOM 3114 O O . ALA A 1 389 ? 88.265 -15.028 -74.126 1.00 60.30 389 ALA A O 1
ATOM 3116 N N . PRO A 1 390 ? 89.393 -15.380 -72.218 1.00 55.03 390 PRO A N 1
ATOM 3117 C CA . PRO A 1 390 ? 89.072 -16.815 -72.214 1.00 58.12 390 PRO A CA 1
ATOM 3118 C C . PRO A 1 390 ? 87.597 -17.071 -71.933 1.00 63.42 390 PRO A C 1
ATOM 3119 O O . PRO A 1 390 ? 86.809 -16.131 -71.792 1.00 64.70 390 PRO A O 1
ATOM 3123 N N . ASN A 1 391 ? 87.213 -18.339 -71.837 1.00 65.69 391 ASN A N 1
ATOM 3124 C CA . ASN A 1 391 ? 85.823 -18.734 -71.663 1.00 67.21 391 ASN A CA 1
ATOM 3125 C C . ASN A 1 391 ? 85.555 -19.207 -70.240 1.00 72.00 391 ASN A C 1
ATOM 3126 O O . ASN A 1 391 ? 86.470 -19.481 -69.460 1.00 69.73 391 ASN A O 1
ATOM 3131 N N . ARG A 1 392 ? 84.268 -19.295 -69.914 1.00 64.29 392 ARG A N 1
ATOM 3132 C CA . ARG A 1 392 ? 83.797 -19.593 -68.570 1.00 69.11 392 ARG A CA 1
ATOM 3133 C C . ARG A 1 392 ? 83.166 -20.976 -68.525 1.00 75.61 392 ARG A C 1
ATOM 3134 O O . ARG A 1 392 ? 82.787 -21.547 -69.552 1.00 78.78 392 ARG A O 1
ATOM 3142 N N . GLU A 1 393 ? 83.056 -21.510 -67.308 1.00 84.04 393 GLU A N 1
ATOM 3143 C CA . GLU A 1 393 ? 82.271 -22.713 -67.058 1.00 93.21 393 GLU A CA 1
ATOM 3144 C C . GLU A 1 393 ? 80.941 -22.403 -66.378 1.00 100.15 393 GLU A C 1
ATOM 3145 O O . GLU A 1 393 ? 79.879 -22.655 -66.949 1.00 106.22 393 GLU A O 1
ATOM 3151 N N . GLU A 1 394 ? 80.974 -21.867 -65.162 1.00 102.04 394 GLU A N 1
ATOM 3152 C CA . GLU A 1 394 ? 79.737 -21.533 -64.473 1.00 104.44 394 GLU A CA 1
ATOM 3153 C C . GLU A 1 394 ? 80.017 -20.434 -63.469 1.00 113.60 394 GLU A C 1
ATOM 3154 O O . GLU A 1 394 ? 81.167 -20.053 -63.232 1.00 119.72 394 GLU A O 1
ATOM 3160 N N . ARG A 1 395 ? 78.944 -19.905 -62.901 1.00 101.38 395 ARG A N 1
ATOM 3161 C CA . ARG A 1 395 ? 79.029 -19.024 -61.741 1.00 97.49 395 ARG A CA 1
ATOM 3162 C C . ARG A 1 395 ? 78.427 -19.708 -60.516 1.00 88.59 395 ARG A C 1
ATOM 3163 O O . ARG A 1 395 ? 77.256 -20.101 -60.533 1.00 90.79 395 ARG A O 1
ATOM 3171 N N . GLU A 1 396 ? 79.238 -19.861 -59.477 1.00 96.08 396 GLU A N 1
ATOM 3172 C CA . GLU A 1 396 ? 78.942 -20.229 -58.100 1.00 91.02 396 GLU A CA 1
ATOM 3173 C C . GLU A 1 396 ? 79.600 -19.239 -57.133 1.00 81.01 396 GLU A C 1
ATOM 3174 O O . GLU A 1 396 ? 78.970 -18.804 -56.153 1.00 85.44 396 GLU A O 1
ATOM 3180 N N . TYR A 1 397 ? 80.819 -18.799 -57.443 1.00 83.97 397 TYR A N 1
ATOM 3181 C CA . TYR A 1 397 ? 81.695 -17.932 -56.654 1.00 81.16 397 TYR A CA 1
ATOM 3182 C C . TYR A 1 397 ? 81.838 -18.376 -55.203 1.00 86.85 397 TYR A C 1
ATOM 3183 O O . TYR A 1 397 ? 80.902 -18.906 -54.596 1.00 86.83 397 TYR A O 1
ATOM 3192 N N . GLU A 1 398 ? 83.015 -18.135 -54.629 1.00 76.52 398 GLU A N 1
ATOM 3193 C CA . GLU A 1 398 ? 83.336 -18.611 -53.289 1.00 84.84 398 GLU A CA 1
ATOM 3194 C C . GLU A 1 398 ? 84.191 -17.558 -52.572 1.00 88.39 398 GLU A C 1
ATOM 3195 O O . GLU A 1 398 ? 85.369 -17.353 -52.908 1.00 87.42 398 GLU A O 1
ATOM 3201 N N . PRO A 1 399 ? 83.603 -16.814 -51.643 1.00 84.38 399 PRO A N 1
ATOM 3202 C CA . PRO A 1 399 ? 84.278 -15.623 -51.099 1.00 88.80 399 PRO A CA 1
ATOM 3203 C C . PRO A 1 399 ? 85.536 -15.881 -50.281 1.00 95.61 399 PRO A C 1
ATOM 3204 O O . PRO A 1 399 ? 85.500 -15.931 -49.046 1.00 90.72 399 PRO A O 1
ATOM 3208 N N . TYR A 1 400 ? 86.646 -16.101 -50.996 1.00 88.45 400 TYR A N 1
ATOM 3209 C CA . TYR A 1 400 ? 87.989 -15.664 -50.618 1.00 93.02 400 TYR A CA 1
ATOM 3210 C C . TYR A 1 400 ? 88.847 -16.737 -49.956 1.00 94.81 400 TYR A C 1
ATOM 3211 O O . TYR A 1 400 ? 90.042 -16.513 -49.790 1.00 86.01 400 TYR A O 1
ATOM 3220 N N . LYS A 1 401 ? 88.289 -17.903 -49.593 1.00 112.15 401 LYS A N 1
ATOM 3221 C CA . LYS A 1 401 ? 89.099 -19.022 -49.070 1.00 104.91 401 LYS A CA 1
ATOM 3222 C C . LYS A 1 401 ? 90.118 -18.683 -47.975 1.00 99.87 401 LYS A C 1
ATOM 3223 O O . LYS A 1 401 ? 91.315 -18.528 -48.250 1.00 99.83 401 LYS A O 1
ATOM 3229 N N . GLY A 1 402 ? 89.670 -18.614 -46.728 1.00 105.47 402 GLY A N 1
ATOM 3230 C CA . GLY A 1 402 ? 90.587 -18.342 -45.639 1.00 98.63 402 GLY A CA 1
ATOM 3231 C C . GLY A 1 402 ? 91.360 -19.552 -45.145 1.00 95.84 402 GLY A C 1
ATOM 3232 O O . GLY A 1 402 ? 90.897 -20.285 -44.265 1.00 93.02 402 GLY A O 1
ATOM 3233 N N . ALA A 1 403 ? 92.547 -19.767 -45.717 1.00 99.73 403 ALA A N 1
ATOM 3234 C CA . ALA A 1 403 ? 93.413 -20.885 -45.350 1.00 96.06 403 ALA A CA 1
ATOM 3235 C C . ALA A 1 403 ? 94.125 -20.592 -44.032 1.00 96.61 403 ALA A C 1
ATOM 3236 O O . ALA A 1 403 ? 94.877 -19.616 -43.928 1.00 98.09 403 ALA A O 1
ATOM 3238 N N . ILE A 1 404 ? 93.885 -21.438 -43.028 1.00 98.86 404 ILE A N 1
ATOM 3239 C CA . ILE A 1 404 ? 94.439 -21.230 -41.695 1.00 93.93 404 ILE A CA 1
ATOM 3240 C C . ILE A 1 404 ? 95.943 -21.477 -41.702 1.00 88.65 404 ILE A C 1
ATOM 3241 O O . ILE A 1 404 ? 96.436 -22.415 -42.344 1.00 86.90 404 ILE A O 1
ATOM 3246 N N . VAL A 1 405 ? 96.682 -20.631 -40.984 1.00 88.48 405 VAL A N 1
ATOM 3247 C CA . VAL A 1 405 ? 98.120 -20.788 -40.800 1.00 88.46 405 VAL A CA 1
ATOM 3248 C C . VAL A 1 405 ? 98.463 -21.116 -39.349 1.00 88.99 405 VAL A C 1
ATOM 3249 O O . VAL A 1 405 ? 99.203 -22.062 -39.077 1.00 92.77 405 VAL A O 1
ATOM 3253 N N . LEU A 1 406 ? 97.933 -20.340 -38.404 1.00 85.01 406 LEU A N 1
ATOM 3254 C CA . LEU A 1 406 ? 98.137 -20.569 -36.976 1.00 82.43 406 LEU A CA 1
ATOM 3255 C C . LEU A 1 406 ? 96.774 -20.806 -36.339 1.00 80.46 406 LEU A C 1
ATOM 3256 O O . LEU A 1 406 ? 95.966 -19.877 -36.230 1.00 82.28 406 LEU A O 1
ATOM 3261 N N . GLU A 1 407 ? 96.518 -22.042 -35.921 1.00 80.66 407 GLU A N 1
ATOM 3262 C CA . GLU A 1 407 ? 95.242 -22.354 -35.295 1.00 83.49 407 GLU A CA 1
ATOM 3263 C C . GLU A 1 407 ? 95.175 -21.738 -33.899 1.00 83.99 407 GLU A C 1
ATOM 3264 O O . GLU A 1 407 ? 96.142 -21.819 -33.134 1.00 86.27 407 GLU A O 1
ATOM 3270 N N . PRO A 1 408 ? 94.054 -21.122 -33.540 1.00 79.79 408 PRO A N 1
ATOM 3271 C CA . PRO A 1 408 ? 93.927 -20.511 -32.215 1.00 79.88 408 PRO A CA 1
ATOM 3272 C C . PRO A 1 408 ? 93.511 -21.519 -31.153 1.00 79.47 408 PRO A C 1
ATOM 3273 O O . PRO A 1 408 ? 93.033 -22.619 -31.441 1.00 80.26 408 PRO A O 1
ATOM 3277 N N . LYS A 1 409 ? 93.708 -21.116 -29.899 1.00 82.36 409 LYS A N 1
ATOM 3278 C CA . LYS A 1 409 ? 93.201 -21.883 -28.770 1.00 80.45 409 LYS A CA 1
ATOM 3279 C C . LYS A 1 409 ? 91.824 -21.342 -28.413 1.00 74.44 409 LYS A C 1
ATOM 3280 O O . LYS A 1 409 ? 91.704 -20.143 -28.128 1.00 66.94 409 LYS A O 1
ATOM 3286 N N . PRO A 1 410 ? 90.767 -22.154 -28.439 1.00 77.05 410 PRO A N 1
ATOM 3287 C CA . PRO A 1 410 ? 89.447 -21.637 -28.050 1.00 75.00 410 PRO A CA 1
ATOM 3288 C C . PRO A 1 410 ? 89.473 -21.099 -26.626 1.00 73.73 410 PRO A C 1
ATOM 3289 O O . PRO A 1 410 ? 89.925 -21.773 -25.697 1.00 73.91 410 PRO A O 1
ATOM 3293 N N . GLY A 1 411 ? 88.979 -19.880 -26.458 1.00 71.40 411 GLY A N 1
ATOM 3294 C CA . GLY A 1 411 ? 88.977 -19.253 -25.154 1.00 70.79 411 GLY A CA 1
ATOM 3295 C C . GLY A 1 411 ? 88.816 -17.749 -25.268 1.00 70.06 411 GLY A C 1
ATOM 3296 O O . GLY A 1 411 ? 88.557 -17.207 -26.343 1.00 71.58 411 GLY A O 1
ATOM 3297 N N . LEU A 1 412 ? 88.975 -17.091 -24.121 1.00 62.65 412 LEU A N 1
ATOM 3298 C CA . LEU A 1 412 ? 88.759 -15.658 -23.986 1.00 64.50 412 LEU A CA 1
ATOM 3299 C C . LEU A 1 412 ? 90.090 -14.916 -24.015 1.00 63.03 412 LEU A C 1
ATOM 3300 O O . LEU A 1 412 ? 91.056 -15.326 -23.365 1.00 71.06 412 LEU A O 1
ATOM 3305 N N . TYR A 1 413 ? 90.133 -13.820 -24.774 1.00 67.62 413 TYR A N 1
ATOM 3306 C CA . TYR A 1 413 ? 91.329 -13.000 -24.906 1.00 66.37 413 TYR A CA 1
ATOM 3307 C C . TYR A 1 413 ? 90.940 -11.532 -24.813 1.00 67.88 413 TYR A C 1
ATOM 3308 O O . TYR A 1 413 ? 89.953 -11.108 -25.420 1.00 70.24 413 TYR A O 1
ATOM 3317 N N . SER A 1 414 ? 91.719 -10.761 -24.059 1.00 65.59 414 SER A N 1
ATOM 3318 C CA . SER A 1 414 ? 91.449 -9.347 -23.831 1.00 68.71 414 SER A CA 1
ATOM 3319 C C . SER A 1 414 ? 92.477 -8.484 -24.553 1.00 70.99 414 SER A C 1
ATOM 3320 O O . SER A 1 414 ? 93.654 -8.848 -24.640 1.00 72.45 414 SER A O 1
ATOM 3323 N N . ASP A 1 415 ? 92.019 -7.337 -25.065 1.00 70.29 415 ASP A N 1
ATOM 3324 C CA . ASP A 1 415 ? 92.857 -6.378 -25.781 1.00 69.10 415 ASP A CA 1
ATOM 3325 C C . ASP A 1 415 ? 93.547 -7.020 -26.979 1.00 63.96 415 ASP A C 1
ATOM 3326 O O . ASP A 1 415 ? 94.714 -7.413 -26.892 1.00 66.78 415 ASP A O 1
ATOM 3331 N N . VAL A 1 416 ? 92.847 -7.113 -28.107 1.00 65.77 416 VAL A N 1
ATOM 3332 C CA . VAL A 1 416 ? 93.340 -7.813 -29.287 1.00 64.25 416 VAL A CA 1
ATOM 3333 C C . VAL A 1 416 ? 93.255 -6.879 -30.484 1.00 62.25 416 VAL A C 1
ATOM 3334 O O . VAL A 1 416 ? 92.221 -6.238 -30.704 1.00 61.50 416 VAL A O 1
ATOM 3338 N N . LEU A 1 417 ? 94.339 -6.802 -31.253 1.00 61.03 417 LEU A N 1
ATOM 3339 C CA . LEU A 1 417 ? 94.375 -6.067 -32.509 1.00 61.35 417 LEU A CA 1
ATOM 3340 C C . LEU A 1 417 ? 94.365 -7.045 -33.676 1.00 60.68 417 LEU A C 1
ATOM 3341 O O . LEU A 1 417 ? 95.083 -8.052 -33.663 1.00 56.82 417 LEU A O 1
ATOM 3346 N N . VAL A 1 418 ? 93.550 -6.744 -34.683 1.00 64.27 418 VAL A N 1
ATOM 3347 C CA . VAL A 1 418 ? 93.499 -7.516 -35.919 1.00 63.77 418 VAL A CA 1
ATOM 3348 C C . VAL A 1 418 ? 94.241 -6.737 -36.997 1.00 62.98 418 VAL A C 1
ATOM 3349 O O . VAL A 1 418 ? 93.866 -5.605 -37.328 1.00 61.25 418 VAL A O 1
ATOM 3353 N N . LEU A 1 419 ? 95.289 -7.340 -37.549 1.00 60.31 419 LEU A N 1
ATOM 3354 C CA . LEU A 1 419 ? 96.113 -6.701 -38.565 1.00 60.03 419 LEU A CA 1
ATOM 3355 C C . LEU A 1 419 ? 95.693 -7.195 -39.943 1.00 59.58 419 LEU A C 1
ATOM 3356 O O . LEU A 1 419 ? 95.601 -8.405 -40.174 1.00 54.90 419 LEU A O 1
ATOM 3361 N N . ASP A 1 420 ? 95.446 -6.256 -40.852 1.00 57.95 420 ASP A N 1
ATOM 3362 C CA . ASP A 1 420 ? 94.971 -6.569 -42.194 1.00 59.80 420 ASP A CA 1
ATOM 3363 C C . ASP A 1 420 ? 96.158 -6.876 -43.101 1.00 58.80 420 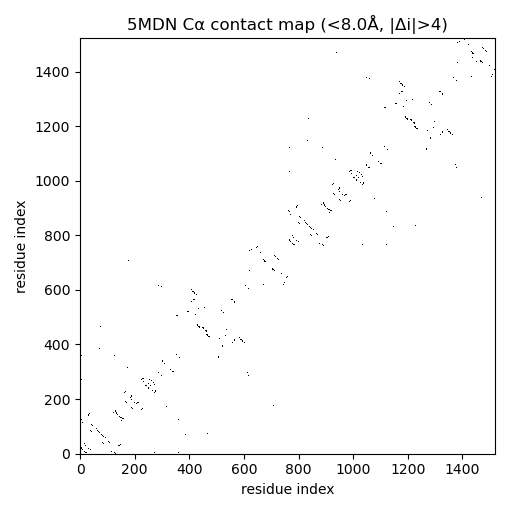ASP A C 1
ATOM 3364 O O . ASP A 1 420 ? 97.063 -6.048 -43.248 1.00 59.35 420 ASP A O 1
ATOM 3369 N N . PHE A 1 421 ? 96.152 -8.066 -43.704 1.00 58.89 421 PHE A N 1
ATOM 3370 C CA . PHE A 1 421 ? 97.195 -8.496 -44.627 1.00 62.81 421 PHE A CA 1
ATOM 3371 C C . PHE A 1 421 ? 96.690 -8.626 -46.062 1.00 67.08 421 PHE A C 1
ATOM 3372 O O . PHE A 1 421 ? 97.299 -9.339 -46.865 1.00 69.52 421 PHE A O 1
ATOM 3380 N N . SER A 1 422 ? 95.575 -7.969 -46.397 1.00 64.01 422 SER A N 1
ATOM 3381 C CA . SER A 1 422 ? 94.960 -8.175 -47.706 1.00 61.60 422 SER A CA 1
ATOM 3382 C C . SER A 1 422 ? 95.801 -7.598 -48.841 1.00 56.93 422 SER A C 1
ATOM 3383 O O . SER A 1 422 ? 95.785 -8.137 -49.953 1.00 57.28 422 SER A O 1
ATOM 3386 N N . SER A 1 423 ? 96.540 -6.515 -48.589 1.00 52.64 423 SER A N 1
ATOM 3387 C CA . SER A 1 423 ? 97.393 -5.936 -49.621 1.00 50.92 423 SER A CA 1
ATOM 3388 C C . SER A 1 423 ? 98.591 -6.813 -49.960 1.00 50.92 423 SER A C 1
ATOM 3389 O O . SER A 1 423 ? 99.341 -6.480 -50.884 1.00 48.08 423 SER A O 1
ATOM 3392 N N . MET A 1 424 ? 98.788 -7.912 -49.231 1.00 56.37 424 MET A N 1
ATOM 3393 C CA . MET A 1 424 ? 99.896 -8.822 -49.508 1.00 59.38 424 MET A CA 1
ATOM 3394 C C . MET A 1 424 ? 99.780 -9.455 -50.891 1.00 59.06 424 MET A C 1
ATOM 3395 O O . MET A 1 424 ? 100.787 -9.628 -51.588 1.00 60.37 424 MET A O 1
ATOM 3400 N N . TYR A 1 425 ? 98.565 -9.816 -51.301 1.00 55.40 425 TYR A N 1
ATOM 3401 C CA . TYR A 1 425 ? 98.354 -10.613 -52.504 1.00 59.80 425 TYR A CA 1
ATOM 3402 C C . TYR A 1 425 ? 98.676 -9.851 -53.788 1.00 61.78 425 TYR A C 1
ATOM 3403 O O . TYR A 1 425 ? 99.316 -10.420 -54.683 1.00 66.02 425 TYR A O 1
ATOM 3412 N N . PRO A 1 426 ? 98.254 -8.589 -53.948 1.00 57.75 426 PRO A N 1
ATOM 3413 C CA . PRO A 1 426 ? 98.754 -7.829 -55.108 1.00 56.58 426 PRO A CA 1
ATOM 3414 C C . PRO A 1 426 ? 100.266 -7.703 -55.121 1.00 57.64 426 PRO A C 1
ATOM 3415 O O . PRO A 1 426 ? 100.887 -7.844 -56.183 1.00 60.32 426 PRO A O 1
ATOM 3419 N N . ASN A 1 427 ? 100.876 -7.432 -53.962 1.00 59.17 427 ASN A N 1
ATOM 3420 C CA . ASN A 1 427 ? 102.332 -7.365 -53.869 1.00 58.59 427 ASN A CA 1
ATOM 3421 C C . ASN A 1 427 ? 102.981 -8.647 -54.377 1.00 54.93 427 ASN A C 1
ATOM 3422 O O . ASN A 1 427 ? 103.902 -8.606 -55.200 1.00 53.33 427 ASN A O 1
ATOM 3427 N N . ILE A 1 428 ? 102.524 -9.797 -53.875 1.00 61.15 428 ILE A N 1
ATOM 3428 C CA . ILE A 1 428 ? 103.074 -11.083 -54.301 1.00 58.74 428 ILE A CA 1
ATOM 3429 C C . ILE A 1 428 ? 102.951 -11.246 -55.813 1.00 57.75 428 ILE A C 1
ATOM 3430 O O . ILE A 1 428 ? 103.905 -11.640 -56.496 1.00 59.04 428 ILE A O 1
ATOM 3435 N N . MET A 1 429 ? 101.770 -10.944 -56.360 1.00 52.39 429 MET A N 1
ATOM 3436 C CA . MET A 1 429 ? 101.534 -11.176 -57.781 1.00 55.46 429 MET A CA 1
ATOM 3437 C C . MET A 1 429 ? 102.288 -10.181 -58.657 1.00 55.60 429 MET A C 1
ATOM 3438 O O . MET A 1 429 ? 102.681 -10.523 -59.778 1.00 55.29 429 MET A O 1
ATOM 3443 N N . MET A 1 430 ? 102.488 -8.950 -58.181 1.00 54.50 430 MET A N 1
ATOM 3444 C CA . MET A 1 430 ? 103.274 -7.988 -58.948 1.00 56.02 430 MET A CA 1
ATOM 3445 C C . MET A 1 430 ? 104.768 -8.273 -58.836 1.00 59.65 430 MET A C 1
ATOM 3446 O O . MET A 1 430 ? 105.475 -8.317 -59.847 1.00 60.82 430 MET A O 1
ATOM 3451 N N . LYS A 1 431 ? 105.262 -8.467 -57.610 1.00 58.93 431 LYS A N 1
ATOM 3452 C CA . LYS A 1 431 ? 106.700 -8.609 -57.395 1.00 61.10 431 LYS A CA 1
ATOM 3453 C C . LYS A 1 431 ? 107.244 -9.904 -57.989 1.00 58.56 431 LYS A C 1
ATOM 3454 O O . LYS A 1 431 ? 108.418 -9.962 -58.374 1.00 58.52 431 LYS A O 1
ATOM 3460 N N . TYR A 1 432 ? 106.415 -10.942 -58.085 1.00 59.61 432 TYR A N 1
ATOM 3461 C CA . TYR A 1 432 ? 106.827 -12.211 -58.669 1.00 59.84 432 TYR A CA 1
ATOM 3462 C C . TYR A 1 432 ? 106.172 -12.488 -60.014 1.00 58.25 432 TYR A C 1
ATOM 3463 O O . TYR A 1 432 ? 106.420 -13.548 -60.601 1.00 58.48 432 TYR A O 1
ATOM 3472 N N . ASN A 1 433 ? 105.351 -11.565 -60.515 1.00 58.66 433 ASN A N 1
ATOM 3473 C CA . ASN A 1 433 ? 104.807 -11.626 -61.871 1.00 58.74 433 ASN A CA 1
ATOM 3474 C C . ASN A 1 433 ? 104.024 -12.919 -62.105 1.00 59.55 433 ASN A C 1
ATOM 3475 O O . ASN A 1 433 ? 104.230 -13.631 -63.091 1.00 54.28 433 ASN A O 1
ATOM 3480 N N . LEU A 1 434 ? 103.111 -13.219 -61.185 1.00 59.02 434 LEU A N 1
ATOM 3481 C CA . LEU A 1 434 ? 102.262 -14.398 -61.296 1.00 58.56 434 LEU A CA 1
ATOM 3482 C C . LEU A 1 434 ? 101.034 -14.067 -62.136 1.00 58.20 434 LEU A C 1
ATOM 3483 O O . LEU A 1 434 ? 100.367 -13.055 -61.898 1.00 59.45 434 LEU A O 1
ATOM 3488 N N . SER A 1 435 ? 100.730 -14.934 -63.104 1.00 59.31 435 SER A N 1
ATOM 3489 C CA . SER A 1 435 ? 99.631 -14.728 -64.040 1.00 58.20 435 SER A CA 1
ATOM 3490 C C . SER A 1 435 ? 99.448 -15.987 -64.879 1.00 58.64 435 SER A C 1
ATOM 3491 O O . SER A 1 435 ? 100.408 -16.746 -65.070 1.00 59.78 435 SER A O 1
ATOM 3494 N N . PRO A 1 436 ? 98.234 -16.263 -65.369 1.00 61.12 436 PRO A N 1
ATOM 3495 C CA . PRO A 1 436 ? 98.058 -17.437 -66.243 1.00 61.80 436 PRO A CA 1
ATOM 3496 C C . PRO A 1 436 ? 98.974 -17.431 -67.455 1.00 60.01 436 PRO A C 1
ATOM 3497 O O . PRO A 1 436 ? 99.463 -18.492 -67.865 1.00 58.82 436 PRO A O 1
ATOM 3501 N N . ASP A 1 437 ? 99.224 -16.261 -68.044 1.00 57.12 437 ASP A N 1
ATOM 3502 C CA . ASP A 1 437 ? 100.031 -16.165 -69.253 1.00 60.10 437 ASP A CA 1
ATOM 3503 C C . ASP A 1 437 ? 101.531 -16.256 -68.994 1.00 61.52 437 ASP A C 1
ATOM 3504 O O . ASP A 1 437 ? 102.293 -16.434 -69.951 1.00 64.58 437 ASP A O 1
ATOM 3509 N N . THR A 1 438 ? 101.976 -16.139 -67.742 1.00 61.69 438 THR A N 1
ATOM 3510 C CA . THR A 1 438 ? 103.395 -16.228 -67.418 1.00 61.88 438 THR A CA 1
ATOM 3511 C C . THR A 1 438 ? 103.799 -17.582 -66.848 1.00 63.34 438 THR A C 1
ATOM 3512 O O . THR A 1 438 ? 104.995 -17.814 -66.638 1.00 65.10 438 THR A O 1
ATOM 3516 N N . TYR A 1 439 ? 102.842 -18.470 -66.596 1.00 64.04 439 TYR A N 1
ATOM 3517 C CA . TYR A 1 439 ? 103.152 -19.804 -66.102 1.00 68.26 439 TYR A CA 1
ATOM 3518 C C . TYR A 1 439 ? 103.790 -20.650 -67.201 1.00 73.43 439 TYR A C 1
ATOM 3519 O O . TYR A 1 439 ? 103.520 -20.471 -68.392 1.00 77.77 439 TYR A O 1
ATOM 3528 N N . LEU A 1 440 ? 104.650 -21.580 -66.791 1.00 77.89 440 LEU A N 1
ATOM 3529 C CA . LEU A 1 440 ? 105.365 -22.441 -67.721 1.00 80.81 440 LEU A CA 1
ATOM 3530 C C . LEU A 1 440 ? 105.001 -23.898 -67.467 1.00 91.50 440 LEU A C 1
ATOM 3531 O O . LEU A 1 440 ? 104.657 -24.286 -66.347 1.00 102.57 440 LEU A O 1
ATOM 3536 N N . GLU A 1 441 ? 105.103 -24.706 -68.522 1.00 95.41 441 GLU A N 1
ATOM 3537 C CA . GLU A 1 441 ? 104.429 -25.996 -68.628 1.00 101.54 441 GLU A CA 1
ATOM 3538 C C . GLU A 1 441 ? 105.477 -27.080 -68.925 1.00 109.18 441 GLU A C 1
ATOM 3539 O O . GLU A 1 441 ? 106.622 -26.898 -68.489 1.00 103.98 441 GLU A O 1
ATOM 3545 N N . PRO A 1 442 ? 105.196 -28.205 -69.612 1.00 114.01 442 PRO A N 1
ATOM 3546 C CA . PRO A 1 442 ? 106.298 -29.148 -69.856 1.00 115.39 442 PRO A CA 1
ATOM 3547 C C . PRO A 1 442 ? 107.324 -28.659 -70.859 1.00 116.26 442 PRO A C 1
ATOM 3548 O O . PRO A 1 442 ? 108.317 -29.358 -71.082 1.00 112.23 442 PRO A O 1
ATOM 3552 N N . HIS A 1 443 ? 107.127 -27.504 -71.484 1.00 115.85 443 HIS A N 1
ATOM 3553 C CA . HIS A 1 443 ? 108.231 -26.807 -72.126 1.00 112.75 443 HIS A CA 1
ATOM 3554 C C . HIS A 1 443 ? 108.914 -25.941 -71.070 1.00 106.57 443 HIS A C 1
ATOM 3555 O O . HIS A 1 443 ? 108.284 -25.056 -70.480 1.00 108.79 443 HIS A O 1
ATOM 3562 N N . GLU A 1 444 ? 110.184 -26.218 -70.802 1.00 102.07 444 GLU A N 1
ATOM 3563 C CA . GLU A 1 444 ? 110.870 -25.466 -69.758 1.00 108.38 444 GLU A CA 1
ATOM 3564 C C . GLU A 1 444 ? 112.099 -24.678 -70.217 1.00 106.78 444 GLU A C 1
ATOM 3565 O O . GLU A 1 444 ? 113.060 -24.579 -69.447 1.00 113.63 444 GLU A O 1
ATOM 3571 N N . PRO A 1 445 ? 112.149 -24.107 -71.449 1.00 107.55 445 PRO A N 1
ATOM 3572 C CA . PRO A 1 445 ? 113.223 -23.141 -71.711 1.00 103.39 445 PRO A CA 1
ATOM 3573 C C . PRO A 1 445 ? 113.045 -21.910 -70.841 1.00 93.41 445 PRO A C 1
ATOM 3574 O O . PRO A 1 445 ? 112.099 -21.139 -71.032 1.00 89.80 445 PRO A O 1
ATOM 3578 N N . ASP A 1 446 ? 113.935 -21.722 -69.880 1.00 94.84 446 ASP A N 1
ATOM 3579 C CA . ASP A 1 446 ? 113.979 -20.471 -69.137 1.00 94.50 446 ASP A CA 1
ATOM 3580 C C . ASP A 1 446 ? 114.406 -19.350 -70.073 1.00 95.28 446 ASP A C 1
ATOM 3581 O O . ASP A 1 446 ? 115.523 -19.395 -70.605 1.00 98.41 446 ASP A O 1
ATOM 3586 N N . PRO A 1 447 ? 113.566 -18.349 -70.317 1.00 89.61 447 PRO A N 1
ATOM 3587 C CA . PRO A 1 447 ? 113.962 -17.244 -71.192 1.00 89.54 447 PRO A CA 1
ATOM 3588 C C . PRO A 1 447 ? 115.147 -16.499 -70.608 1.00 87.62 447 PRO A C 1
ATOM 3589 O O . PRO A 1 447 ? 115.383 -16.551 -69.392 1.00 80.01 447 PRO A O 1
ATOM 3593 N N . PRO A 1 448 ? 115.933 -15.820 -71.447 1.00 86.83 448 PRO A N 1
ATOM 3594 C CA . PRO A 1 448 ? 117.084 -15.059 -70.927 1.00 89.86 448 PRO A CA 1
ATOM 3595 C C . PRO A 1 448 ? 116.736 -14.095 -69.804 1.00 88.01 448 PRO A C 1
ATOM 3596 O O . PRO A 1 448 ? 117.571 -13.868 -68.918 1.00 89.74 448 PRO A O 1
ATOM 3600 N N . GLU A 1 449 ? 115.530 -13.515 -69.813 1.00 85.86 449 GLU A N 1
ATOM 3601 C CA . GLU A 1 449 ? 115.150 -12.590 -68.748 1.00 81.54 449 GLU A CA 1
ATOM 3602 C C . GLU A 1 449 ? 115.082 -13.282 -67.391 1.00 77.09 449 GLU A C 1
ATOM 3603 O O . GLU A 1 449 ? 115.268 -12.630 -66.357 1.00 72.82 449 GLU A O 1
ATOM 3609 N N . GLY A 1 450 ? 114.823 -14.583 -67.367 1.00 77.28 450 GLY A N 1
ATOM 3610 C CA . GLY A 1 450 ? 114.879 -15.366 -66.149 1.00 78.76 450 GLY A CA 1
ATOM 3611 C C . GLY A 1 450 ? 113.528 -15.934 -65.758 1.00 79.80 450 GLY A C 1
ATOM 3612 O O . GLY A 1 450 ? 112.515 -15.744 -66.431 1.00 84.82 450 GLY A O 1
ATOM 3613 N N . VAL A 1 451 ? 113.541 -16.653 -64.631 1.00 80.78 451 VAL A N 1
ATOM 3614 C CA . VAL A 1 451 ? 112.374 -17.335 -64.086 1.00 76.84 451 VAL A CA 1
ATOM 3615 C C . VAL A 1 451 ? 112.392 -17.151 -62.573 1.00 73.70 451 VAL A C 1
ATOM 3616 O O . VAL A 1 451 ? 113.436 -16.900 -61.967 1.00 72.12 451 VAL A O 1
ATOM 3620 N N . VAL A 1 452 ? 111.215 -17.273 -61.962 1.00 71.09 452 VAL A N 1
ATOM 3621 C CA . VAL A 1 452 ? 111.073 -17.305 -60.512 1.00 72.42 452 VAL A CA 1
ATOM 3622 C C . VAL A 1 452 ? 110.293 -18.559 -60.146 1.00 73.71 452 VAL A C 1
ATOM 3623 O O . VAL A 1 452 ? 109.267 -18.863 -60.766 1.00 72.11 452 VAL A O 1
ATOM 3627 N N . VAL A 1 453 ? 110.790 -19.296 -59.158 1.00 79.71 453 VAL A N 1
ATOM 3628 C CA . VAL A 1 453 ? 110.192 -20.555 -58.735 1.00 78.87 453 VAL A CA 1
ATOM 3629 C C . VAL A 1 453 ? 109.423 -20.311 -57.448 1.00 75.57 453 VAL A C 1
ATOM 3630 O O . VAL A 1 453 ? 109.946 -19.699 -56.507 1.00 73.08 453 VAL A O 1
ATOM 3634 N N . ALA A 1 454 ? 108.191 -20.789 -57.405 1.00 78.04 454 ALA A N 1
ATOM 3635 C CA . ALA A 1 454 ? 107.339 -20.601 -56.239 1.00 78.87 454 ALA A CA 1
ATOM 3636 C C . ALA A 1 454 ? 107.786 -21.531 -55.120 1.00 77.80 454 ALA A C 1
ATOM 3637 O O . ALA A 1 454 ? 108.081 -22.703 -55.381 1.00 77.38 454 ALA A O 1
ATOM 3639 N N . PRO A 1 455 ? 107.873 -21.049 -53.879 1.00 77.76 455 PRO A N 1
ATOM 3640 C CA . PRO A 1 455 ? 108.350 -21.911 -52.789 1.00 79.23 455 PRO A CA 1
ATOM 3641 C C . PRO A 1 455 ? 107.505 -23.174 -52.645 1.00 81.34 455 PRO A C 1
ATOM 3642 O O . PRO A 1 455 ? 106.316 -23.196 -52.970 1.00 77.03 455 PRO A O 1
ATOM 3646 N N . GLU A 1 456 ? 108.144 -24.213 -52.107 1.00 86.29 456 GLU A N 1
ATOM 3647 C CA . GLU A 1 456 ? 108.030 -25.611 -52.508 1.00 94.90 456 GLU A CA 1
ATOM 3648 C C . GLU A 1 456 ? 106.684 -26.084 -53.057 1.00 97.06 456 GLU A C 1
ATOM 3649 O O . GLU A 1 456 ? 106.218 -27.181 -52.736 1.00 106.43 456 GLU A O 1
ATOM 3655 N N . VAL A 1 457 ? 106.007 -25.248 -53.831 1.00 90.51 457 VAL A N 1
ATOM 3656 C CA . VAL A 1 457 ? 104.990 -25.813 -54.701 1.00 87.10 457 VAL A CA 1
ATOM 3657 C C . VAL A 1 457 ? 105.636 -26.104 -56.047 1.00 81.14 457 VAL A C 1
ATOM 3658 O O . VAL A 1 457 ? 105.184 -26.990 -56.780 1.00 74.05 457 VAL A O 1
ATOM 3662 N N . GLY A 1 458 ? 106.714 -25.380 -56.359 1.00 79.24 458 GLY A N 1
ATOM 3663 C CA . GLY A 1 458 ? 107.576 -25.656 -57.488 1.00 80.66 458 GLY A CA 1
ATOM 3664 C C . GLY A 1 458 ? 107.062 -25.227 -58.840 1.00 83.58 458 GLY A C 1
ATOM 3665 O O . GLY A 1 458 ? 107.544 -25.732 -59.859 1.00 84.06 458 GLY A O 1
ATOM 3666 N N . HIS A 1 459 ? 106.104 -24.308 -58.893 1.00 85.26 459 HIS A N 1
ATOM 3667 C CA . HIS A 1 459 ? 105.665 -23.781 -60.176 1.00 79.05 459 HIS A CA 1
ATOM 3668 C C . HIS A 1 459 ? 106.587 -22.659 -60.644 1.00 77.90 459 HIS A C 1
ATOM 3669 O O . HIS A 1 459 ? 107.158 -21.917 -59.841 1.00 74.89 459 HIS A O 1
ATOM 3676 N N . ARG A 1 460 ? 106.724 -22.537 -61.963 1.00 76.18 460 ARG A N 1
ATOM 3677 C CA . ARG A 1 460 ? 107.694 -21.637 -62.573 1.00 77.38 460 ARG A CA 1
ATOM 3678 C C . ARG A 1 460 ? 106.984 -20.569 -63.392 1.00 73.70 460 ARG A C 1
ATOM 3679 O O . ARG A 1 460 ? 106.000 -20.851 -64.082 1.00 70.10 460 ARG A O 1
ATOM 3687 N N . PHE A 1 461 ? 107.489 -19.339 -63.308 1.00 71.90 461 PHE A N 1
ATOM 3688 C CA . PHE A 1 461 ? 106.846 -18.191 -63.928 1.00 68.74 461 PHE A CA 1
ATOM 3689 C C . PHE A 1 461 ? 107.876 -17.313 -64.622 1.00 67.91 461 PHE A C 1
ATOM 3690 O O . PHE A 1 461 ? 109.029 -17.207 -64.191 1.00 67.77 461 PHE A O 1
ATOM 3698 N N . ARG A 1 462 ? 107.472 -16.658 -65.668 1.00 64.89 462 ARG A N 1
ATOM 3699 C CA . ARG A 1 462 ? 108.400 -15.840 -66.336 1.00 65.42 462 ARG A CA 1
ATOM 3700 C C . ARG A 1 462 ? 108.505 -14.537 -65.694 1.00 61.05 462 ARG A C 1
ATOM 3701 O O . ARG A 1 462 ? 107.548 -13.965 -65.345 1.00 59.11 462 ARG A O 1
ATOM 3709 N N . LYS A 1 463 ? 109.717 -14.080 -65.544 1.00 63.50 463 LYS A N 1
ATOM 3710 C CA . LYS A 1 463 ? 110.023 -12.772 -65.035 1.00 66.88 463 LYS A CA 1
ATOM 3711 C C . LYS A 1 463 ? 109.775 -11.702 -66.096 1.00 65.47 463 LYS A C 1
ATOM 3712 O O . LYS A 1 463 ? 109.473 -10.584 -65.771 1.00 59.75 463 LYS A O 1
ATOM 3718 N N . ALA A 1 464 ? 109.946 -12.146 -67.348 1.00 67.78 464 ALA A N 1
ATOM 3719 C CA . ALA A 1 464 ? 109.877 -11.568 -68.691 1.00 65.48 464 ALA A CA 1
ATOM 3720 C C . ALA A 1 464 ? 109.162 -10.296 -68.927 1.00 64.88 464 ALA A C 1
ATOM 3721 O O . ALA A 1 464 ? 109.585 -9.265 -68.484 1.00 65.75 464 ALA A O 1
ATOM 3723 N N . PRO A 1 465 ? 108.128 -10.366 -69.729 1.00 64.05 465 PRO A N 1
ATOM 3724 C CA . PRO A 1 465 ? 107.230 -9.290 -70.057 1.00 62.09 465 PRO A CA 1
ATOM 3725 C C . PRO A 1 465 ? 106.128 -9.450 -69.047 1.00 58.66 465 PRO A C 1
ATOM 3726 O O . PRO A 1 465 ? 105.577 -10.498 -68.932 1.00 54.89 465 PRO A O 1
ATOM 3730 N N . THR A 1 466 ? 105.792 -8.400 -68.338 1.00 58.85 466 THR A N 1
ATOM 3731 C CA . THR A 1 466 ? 104.781 -8.431 -67.318 1.00 59.73 466 THR A CA 1
ATOM 3732 C C . THR A 1 466 ? 103.484 -9.075 -67.737 1.00 58.40 466 THR A C 1
ATOM 3733 O O . THR A 1 466 ? 103.002 -8.876 -68.800 1.00 62.08 466 THR A O 1
ATOM 3737 N N . GLY A 1 467 ? 102.948 -9.906 -66.891 1.00 52.08 467 GLY A N 1
ATOM 3738 C CA . GLY A 1 467 ? 101.741 -10.615 -67.182 1.00 51.43 467 GLY A CA 1
ATOM 3739 C C . GLY A 1 467 ? 100.528 -9.764 -67.146 1.00 50.08 467 GLY A C 1
ATOM 3740 O O . GLY A 1 467 ? 100.548 -8.670 -66.742 1.00 48.37 467 GLY A O 1
ATOM 3741 N N . PHE A 1 468 ? 99.427 -10.317 -67.540 1.00 49.83 468 PHE A N 1
ATOM 3742 C CA . PHE A 1 468 ? 98.181 -9.560 -67.614 1.00 50.91 468 PHE A CA 1
ATOM 3743 C C . PHE A 1 468 ? 97.711 -9.127 -66.231 1.00 49.15 468 PHE A C 1
ATOM 3744 O O . PHE A 1 468 ? 97.462 -7.940 -65.994 1.00 49.04 468 PHE A O 1
ATOM 3752 N N . ILE A 1 469 ? 97.578 -10.082 -65.304 1.00 50.84 469 ILE A N 1
ATOM 3753 C CA . ILE A 1 469 ? 97.105 -9.739 -63.959 1.00 50.13 469 ILE A CA 1
ATOM 3754 C C . ILE A 1 469 ? 98.064 -8.806 -63.240 1.00 47.21 469 ILE A C 1
ATOM 3755 O O . ILE A 1 469 ? 97.597 -7.838 -62.619 1.00 47.91 469 ILE A O 1
ATOM 3760 N N . PRO A 1 470 ? 99.389 -9.012 -63.258 1.00 50.24 470 PRO A N 1
ATOM 3761 C CA . PRO A 1 470 ? 100.268 -7.998 -62.653 1.00 49.83 470 PRO A CA 1
ATOM 3762 C C . PRO A 1 470 ? 100.118 -6.622 -63.278 1.00 50.55 470 PRO A C 1
ATOM 3763 O O . PRO A 1 470 ? 100.076 -5.623 -62.551 1.00 49.75 470 PRO A O 1
ATOM 3767 N N . ALA A 1 471 ? 100.001 -6.543 -64.606 1.00 49.13 471 ALA A N 1
ATOM 3768 C CA . ALA A 1 471 ? 99.852 -5.247 -65.261 1.00 51.46 471 ALA A CA 1
ATOM 3769 C C . ALA A 1 471 ? 98.608 -4.513 -64.771 1.00 52.46 471 ALA A C 1
ATOM 3770 O O . ALA A 1 471 ? 98.621 -3.285 -64.627 1.00 52.23 471 ALA A O 1
ATOM 3772 N N . VAL A 1 472 ? 97.522 -5.248 -64.515 1.00 52.00 472 VAL A N 1
ATOM 3773 C CA . VAL A 1 472 ? 96.290 -4.625 -64.034 1.00 51.71 472 VAL A CA 1
ATOM 3774 C C . VAL A 1 472 ? 96.469 -4.113 -62.610 1.00 52.11 472 VAL A C 1
ATOM 3775 O O . VAL A 1 472 ? 96.088 -2.981 -62.285 1.00 53.76 472 VAL A O 1
ATOM 3779 N N . LEU A 1 473 ? 97.051 -4.941 -61.741 1.00 49.21 473 LEU A N 1
ATOM 3780 C CA . LEU A 1 473 ? 97.285 -4.522 -60.365 1.00 49.70 473 LEU A CA 1
ATOM 3781 C C . LEU A 1 473 ? 98.228 -3.329 -60.311 1.00 52.95 473 LEU A C 1
ATOM 3782 O O . LEU A 1 473 ? 98.014 -2.398 -59.526 1.00 52.67 473 LEU A O 1
ATOM 3787 N N . LYS A 1 474 ? 99.289 -3.350 -61.125 1.00 53.12 474 LYS A N 1
ATOM 3788 C CA . LYS A 1 474 ? 100.213 -2.218 -61.180 1.00 55.28 474 LYS A CA 1
ATOM 3789 C C . LYS A 1 474 ? 99.478 -0.922 -61.499 1.00 52.33 474 LYS A C 1
ATOM 3790 O O . LYS A 1 474 ? 99.795 0.136 -60.945 1.00 49.10 474 LYS A O 1
ATOM 3796 N N . HIS A 1 475 ? 98.495 -0.987 -62.398 1.00 57.15 475 HIS A N 1
ATOM 3797 C CA . HIS A 1 475 ? 97.722 0.199 -62.751 1.00 57.89 475 HIS A CA 1
ATOM 3798 C C . HIS A 1 475 ? 96.799 0.619 -61.612 1.00 53.68 475 HIS A C 1
ATOM 3799 O O . HIS A 1 475 ? 96.652 1.816 -61.334 1.00 50.69 475 HIS A O 1
ATOM 3806 N N . LEU A 1 476 ? 96.156 -0.350 -60.954 1.00 53.29 476 LEU A N 1
ATOM 3807 C CA . LEU A 1 476 ? 95.306 -0.031 -59.810 1.00 52.76 476 LEU A CA 1
ATOM 3808 C C . LEU A 1 476 ? 96.116 0.593 -58.681 1.00 52.45 476 LEU A C 1
ATOM 3809 O O . LEU A 1 476 ? 95.662 1.544 -58.034 1.00 50.29 476 LEU A O 1
ATOM 3814 N N . VAL A 1 477 ? 97.317 0.067 -58.425 1.00 55.84 477 VAL A N 1
ATOM 3815 C CA . VAL A 1 477 ? 98.181 0.635 -57.393 1.00 56.30 477 VAL A CA 1
ATOM 3816 C C . VAL A 1 477 ? 98.566 2.067 -57.749 1.00 60.54 477 VAL A C 1
ATOM 3817 O O . VAL A 1 477 ? 98.554 2.960 -56.893 1.00 65.98 477 VAL A O 1
ATOM 3821 N N . GLU A 1 478 ? 98.913 2.310 -59.016 1.00 60.63 478 GLU A N 1
ATOM 3822 C CA . GLU A 1 478 ? 99.289 3.656 -59.439 1.00 64.13 478 GLU A CA 1
ATOM 3823 C C . GLU A 1 478 ? 98.118 4.623 -59.307 1.00 59.99 478 GLU A C 1
ATOM 3824 O O . GLU A 1 478 ? 98.277 5.742 -58.806 1.00 55.76 478 GLU A O 1
ATOM 3830 N N . LEU A 1 479 ? 96.935 4.215 -59.779 1.00 61.27 479 LEU A N 1
ATOM 3831 C CA . LEU A 1 479 ? 95.745 5.055 -59.659 1.00 61.67 479 LEU A CA 1
ATOM 3832 C C . LEU A 1 479 ? 95.488 5.445 -58.209 1.00 60.22 479 LEU A C 1
ATOM 3833 O O . LEU A 1 479 ? 95.252 6.619 -57.902 1.00 61.92 479 LEU A O 1
ATOM 3838 N N . ARG A 1 480 ? 95.533 4.468 -57.301 1.00 60.71 480 ARG A N 1
ATOM 3839 C CA . ARG A 1 480 ? 95.293 4.753 -55.890 1.00 63.77 480 ARG A CA 1
ATOM 3840 C C . ARG A 1 480 ? 96.381 5.648 -55.312 1.00 66.99 480 ARG A C 1
ATOM 3841 O O . ARG A 1 480 ? 96.086 6.591 -54.570 1.00 67.47 480 ARG A O 1
ATOM 3849 N N . ARG A 1 481 ? 97.644 5.354 -55.627 1.00 65.00 481 ARG A N 1
ATOM 3850 C CA . ARG A 1 481 ? 98.750 6.170 -55.134 1.00 67.71 481 ARG A CA 1
ATOM 3851 C C . ARG A 1 481 ? 98.602 7.625 -55.562 1.00 64.07 481 ARG A C 1
ATOM 3852 O O . ARG A 1 481 ? 98.937 8.541 -54.802 1.00 67.15 481 ARG A O 1
ATOM 3860 N N . ALA A 1 482 ? 98.104 7.858 -56.778 1.00 68.66 482 ALA A N 1
ATOM 3861 C CA . ALA A 1 482 ? 97.892 9.224 -57.245 1.00 66.75 482 ALA A CA 1
ATOM 3862 C C . ALA A 1 482 ? 96.725 9.877 -56.515 1.00 68.66 482 ALA A C 1
ATOM 3863 O O . ALA A 1 482 ? 96.811 11.038 -56.096 1.00 67.48 482 ALA A O 1
ATOM 3865 N N . VAL A 1 483 ? 95.615 9.149 -56.368 1.00 71.65 483 VAL A N 1
ATOM 3866 C CA . VAL A 1 483 ? 94.461 9.674 -55.642 1.00 71.72 483 VAL A CA 1
ATOM 3867 C C . VAL A 1 483 ? 94.825 9.946 -54.187 1.00 72.16 483 VAL A C 1
ATOM 3868 O O . VAL A 1 483 ? 94.442 10.974 -53.616 1.00 73.25 483 VAL A O 1
ATOM 3872 N N . ARG A 1 484 ? 95.575 9.030 -53.568 1.00 71.12 484 ARG A N 1
ATOM 3873 C CA . ARG A 1 484 ? 95.848 9.122 -52.137 1.00 72.46 484 ARG A CA 1
ATOM 3874 C C . ARG A 1 484 ? 96.687 10.347 -51.792 1.00 74.71 484 ARG A C 1
ATOM 3875 O O . ARG A 1 484 ? 96.486 10.951 -50.731 1.00 76.50 484 ARG A O 1
ATOM 3883 N N . GLU A 1 485 ? 97.622 10.736 -52.661 1.00 78.88 485 GLU A N 1
ATOM 3884 C CA . GLU A 1 485 ? 98.405 11.937 -52.392 1.00 82.21 485 GLU A CA 1
ATOM 3885 C C . GLU A 1 485 ? 97.605 13.206 -52.660 1.00 85.14 485 GLU A C 1
ATOM 3886 O O . GLU A 1 485 ? 97.823 14.222 -51.991 1.00 86.59 485 GLU A O 1
ATOM 3892 N N . GLU A 1 486 ? 96.688 13.173 -53.632 1.00 84.36 486 GLU A N 1
ATOM 3893 C CA . GLU A 1 486 ? 95.813 14.315 -53.865 1.00 82.88 486 GLU A CA 1
ATOM 3894 C C . GLU A 1 486 ? 94.901 14.583 -52.676 1.00 86.44 486 GLU A C 1
ATOM 3895 O O . GLU A 1 486 ? 94.407 15.707 -52.528 1.00 88.05 486 GLU A O 1
ATOM 3901 N N . ALA A 1 487 ? 94.664 13.576 -51.830 1.00 82.04 487 ALA A N 1
ATOM 3902 C CA . ALA A 1 487 ? 93.872 13.789 -50.624 1.00 85.06 487 ALA A CA 1
ATOM 3903 C C . ALA A 1 487 ? 94.605 14.668 -49.619 1.00 90.14 487 ALA A C 1
ATOM 3904 O O . ALA A 1 487 ? 93.967 15.329 -48.791 1.00 95.95 487 ALA A O 1
ATOM 3906 N N . LYS A 1 488 ? 95.939 14.689 -49.671 1.00 93.89 488 LYS A N 1
ATOM 3907 C CA . LYS A 1 488 ? 96.707 15.565 -48.797 1.00 95.53 488 LYS A CA 1
ATOM 3908 C C . LYS A 1 488 ? 96.475 17.041 -49.099 1.00 96.52 488 LYS A C 1
ATOM 3909 O O . LYS A 1 488 ? 96.728 17.884 -48.230 1.00 90.13 488 LYS A O 1
ATOM 3915 N N . LYS A 1 489 ? 96.016 17.373 -50.310 1.00 99.96 489 LYS A N 1
ATOM 3916 C CA . LYS A 1 489 ? 95.757 18.770 -50.648 1.00 96.13 489 LYS A CA 1
ATOM 3917 C C . LYS A 1 489 ? 94.628 19.347 -49.804 1.00 91.79 489 LYS A C 1
ATOM 3918 O O . LYS A 1 489 ? 94.678 20.515 -49.403 1.00 95.25 489 LYS A O 1
ATOM 3924 N N . TYR A 1 490 ? 93.610 18.547 -49.521 1.00 93.51 490 TYR A N 1
ATOM 3925 C CA . TYR A 1 490 ? 92.422 18.990 -48.813 1.00 92.34 490 TYR A CA 1
ATOM 3926 C C . TYR A 1 490 ? 92.488 18.610 -47.341 1.00 92.37 490 TYR A C 1
ATOM 3927 O O . TYR A 1 490 ? 93.205 17.680 -46.957 1.00 94.02 490 TYR A O 1
ATOM 3936 N N . PRO A 1 491 ? 91.746 19.308 -46.482 1.00 92.98 491 PRO A N 1
ATOM 3937 C CA . PRO A 1 491 ? 91.748 18.976 -45.051 1.00 90.72 491 PRO A CA 1
ATOM 3938 C C . PRO A 1 491 ? 90.893 17.752 -44.776 1.00 92.41 491 PRO A C 1
ATOM 3939 O O . PRO A 1 491 ? 89.834 17.568 -45.395 1.00 88.56 491 PRO A O 1
ATOM 3943 N N . PRO A 1 492 ? 91.336 16.881 -43.858 1.00 88.54 492 PRO A N 1
ATOM 3944 C CA . PRO A 1 492 ? 90.679 15.577 -43.661 1.00 92.82 492 PRO A CA 1
ATOM 3945 C C . PRO A 1 492 ? 89.179 15.610 -43.381 1.00 95.55 492 PRO A C 1
ATOM 3946 O O . PRO A 1 492 ? 88.513 14.584 -43.554 1.00 93.40 492 PRO A O 1
ATOM 3950 N N . ASP A 1 493 ? 88.625 16.742 -42.946 1.00 99.16 493 ASP A N 1
ATOM 3951 C CA . ASP A 1 493 ? 87.200 16.839 -42.637 1.00 103.35 493 ASP A CA 1
ATOM 3952 C C . ASP A 1 493 ? 86.457 17.661 -43.687 1.00 103.84 493 ASP A C 1
ATOM 3953 O O . ASP A 1 493 ? 85.548 18.431 -43.370 1.00 93.24 493 ASP A O 1
ATOM 3958 N N . SER A 1 494 ? 86.836 17.521 -44.945 1.00 98.68 494 SER A N 1
ATOM 3959 C CA . SER A 1 494 ? 86.159 18.229 -46.015 1.00 98.03 494 SER A CA 1
ATOM 3960 C C . SER A 1 494 ? 85.321 17.264 -46.841 1.00 96.90 494 SER A C 1
ATOM 3961 O O . SER A 1 494 ? 85.564 16.053 -46.832 1.00 99.74 494 SER A O 1
ATOM 3964 N N . PRO A 1 495 ? 84.318 17.763 -47.569 1.00 99.17 495 PRO A N 1
ATOM 3965 C CA . PRO A 1 495 ? 83.639 16.883 -48.535 1.00 97.10 495 PRO A CA 1
ATOM 3966 C C . PRO A 1 495 ? 84.578 16.375 -49.613 1.00 94.65 495 PRO A C 1
ATOM 3967 O O . PRO A 1 495 ? 84.488 15.210 -50.015 1.00 93.18 495 PRO A O 1
ATOM 3971 N N . GLU A 1 496 ? 85.491 17.228 -50.085 1.00 93.13 496 GLU A N 1
ATOM 3972 C CA . GLU A 1 496 ? 86.424 16.826 -51.131 1.00 89.71 496 GLU A CA 1
ATOM 3973 C C . GLU A 1 496 ? 87.392 15.748 -50.653 1.00 84.23 496 GLU A C 1
ATOM 3974 O O . GLU A 1 496 ? 87.861 14.939 -51.461 1.00 84.19 496 GLU A O 1
ATOM 3980 N N . TYR A 1 497 ? 87.708 15.721 -49.354 1.00 88.32 497 TYR A N 1
ATOM 3981 C CA . TYR A 1 497 ? 88.594 14.682 -48.833 1.00 83.82 497 TYR A CA 1
ATOM 3982 C C . TYR A 1 497 ? 87.874 13.343 -48.730 1.00 80.56 497 TYR A C 1
ATOM 3983 O O . TYR A 1 497 ? 88.431 12.302 -49.099 1.00 77.91 497 TYR A O 1
ATOM 3992 N N . ARG A 1 498 ? 86.639 13.350 -48.222 1.00 76.83 498 ARG A N 1
ATOM 3993 C CA . ARG A 1 498 ? 85.900 12.106 -48.032 1.00 81.83 498 ARG A CA 1
ATOM 3994 C C . ARG A 1 498 ? 85.600 11.434 -49.366 1.00 80.98 498 ARG A C 1
ATOM 3995 O O . ARG A 1 498 ? 85.612 10.201 -49.467 1.00 83.69 498 ARG A O 1
ATOM 4003 N N . LEU A 1 499 ? 85.317 12.231 -50.398 1.00 81.10 499 LEU A N 1
ATOM 4004 C CA . LEU A 1 499 ? 85.075 11.666 -51.720 1.00 79.40 499 LEU A CA 1
ATOM 4005 C C . LEU A 1 499 ? 86.324 10.978 -52.254 1.00 75.41 499 LEU A C 1
ATOM 4006 O O . LEU A 1 499 ? 86.245 9.881 -52.818 1.00 76.51 499 LEU A O 1
ATOM 4011 N N . LEU A 1 500 ? 87.487 11.614 -52.089 1.00 72.01 500 LEU A N 1
ATOM 4012 C CA . LEU A 1 500 ? 88.743 11.007 -52.517 1.00 69.81 500 LEU A CA 1
ATOM 4013 C C . LEU A 1 500 ? 89.097 9.780 -51.685 1.00 70.14 500 LEU A C 1
ATOM 4014 O O . LEU A 1 500 ? 89.705 8.836 -52.203 1.00 70.66 500 LEU A O 1
ATOM 4019 N N . ASP A 1 501 ? 88.737 9.778 -50.398 1.00 68.58 501 ASP A N 1
ATOM 4020 C CA . ASP A 1 501 ? 88.991 8.614 -49.554 1.00 70.27 501 ASP A CA 1
ATOM 4021 C C . ASP A 1 501 ? 88.145 7.420 -49.980 1.00 69.07 501 ASP A C 1
ATOM 4022 O O . ASP A 1 501 ? 88.601 6.273 -49.908 1.00 70.45 501 ASP A O 1
ATOM 4027 N N . GLU A 1 502 ? 86.909 7.667 -50.419 1.00 67.10 502 GLU A N 1
ATOM 4028 C CA . GLU A 1 502 ? 86.072 6.585 -50.928 1.00 65.85 502 GLU A CA 1
ATOM 4029 C C . GLU A 1 502 ? 86.640 6.017 -52.224 1.00 62.58 502 GLU A C 1
ATOM 4030 O O . GLU A 1 502 ? 86.715 4.795 -52.398 1.00 60.22 502 GLU A O 1
ATOM 4036 N N . ARG A 1 503 ? 87.026 6.894 -53.154 1.00 62.77 503 ARG A N 1
ATOM 4037 C CA . ARG A 1 503 ? 87.658 6.441 -54.389 1.00 61.40 503 ARG A CA 1
ATOM 4038 C C . ARG A 1 503 ? 88.934 5.661 -54.101 1.00 56.57 503 ARG A C 1
ATOM 4039 O O . ARG A 1 503 ? 89.210 4.644 -54.749 1.00 53.31 503 ARG A O 1
ATOM 4047 N N . GLN A 1 504 ? 89.729 6.125 -53.133 1.00 59.10 504 GLN A N 1
ATOM 4048 C CA . GLN A 1 504 ? 90.943 5.405 -52.762 1.00 57.87 504 GLN A CA 1
ATOM 4049 C C . GLN A 1 504 ? 90.624 4.003 -52.256 1.00 57.00 504 GLN A C 1
ATOM 4050 O O . GLN A 1 504 ? 91.302 3.035 -52.623 1.00 55.92 504 GLN A O 1
ATOM 4056 N N . ARG A 1 505 ? 89.601 3.870 -51.407 1.00 55.50 505 ARG A N 1
ATOM 4057 C CA . ARG A 1 505 ? 89.263 2.552 -50.878 1.00 55.67 505 ARG A CA 1
ATOM 4058 C C . ARG A 1 505 ? 88.691 1.650 -51.966 1.00 51.79 505 ARG A C 1
ATOM 4059 O O . ARG A 1 505 ? 88.963 0.443 -51.985 1.00 48.29 505 ARG A O 1
ATOM 4067 N N . ALA A 1 506 ? 87.897 2.216 -52.881 1.00 54.77 506 ALA A N 1
ATOM 4068 C CA . ALA A 1 506 ? 87.302 1.411 -53.944 1.00 51.88 506 ALA A CA 1
ATOM 4069 C C . ALA A 1 506 ? 88.372 0.749 -54.801 1.00 48.26 506 ALA A C 1
ATOM 4070 O O . ALA A 1 506 ? 88.222 -0.407 -55.213 1.00 47.79 506 ALA A O 1
ATOM 4072 N N . LEU A 1 507 ? 89.460 1.468 -55.082 1.00 47.35 507 LEU A N 1
ATOM 4073 C CA . LEU A 1 507 ? 90.576 0.870 -55.808 1.00 49.41 507 LEU A CA 1
ATOM 4074 C C . LEU A 1 507 ? 91.233 -0.238 -54.991 1.00 51.78 507 LEU A C 1
ATOM 4075 O O . LEU A 1 507 ? 91.584 -1.292 -55.535 1.00 49.68 507 LEU A O 1
ATOM 4080 N N . LYS A 1 508 ? 91.425 -0.005 -53.688 1.00 50.41 508 LYS A N 1
ATOM 4081 C CA . LYS A 1 508 ? 91.998 -1.020 -52.807 1.00 51.63 508 LYS A CA 1
ATOM 4082 C C . LYS A 1 508 ? 91.180 -2.308 -52.827 1.00 50.06 508 LYS A C 1
ATOM 4083 O O . LYS A 1 508 ? 91.734 -3.407 -52.950 1.00 48.39 508 LYS A O 1
ATOM 4089 N N . VAL A 1 509 ? 89.855 -2.190 -52.694 1.00 49.57 509 VAL A N 1
ATOM 4090 C CA . VAL A 1 509 ? 89.007 -3.374 -52.578 1.00 48.98 509 VAL A CA 1
ATOM 4091 C C . VAL A 1 509 ? 89.068 -4.212 -53.849 1.00 50.43 509 VAL A C 1
ATOM 4092 O O . VAL A 1 509 ? 89.122 -5.447 -53.793 1.00 49.73 509 VAL A O 1
ATOM 4096 N N . MET A 1 510 ? 89.073 -3.560 -55.013 1.00 47.58 510 MET A N 1
ATOM 4097 C CA . MET A 1 510 ? 89.153 -4.304 -56.266 1.00 48.68 510 MET A CA 1
ATOM 4098 C C . MET A 1 510 ? 90.517 -4.966 -56.432 1.00 48.12 510 MET A C 1
ATOM 4099 O O . MET A 1 510 ? 90.609 -6.093 -56.933 1.00 51.39 510 MET A O 1
ATOM 4104 N N . ALA A 1 511 ? 91.588 -4.279 -56.028 1.00 52.19 511 ALA A N 1
ATOM 4105 C CA . ALA A 1 511 ? 92.919 -4.878 -56.071 1.00 51.77 511 ALA A CA 1
ATOM 4106 C C . ALA A 1 511 ? 93.012 -6.083 -55.141 1.00 53.45 511 ALA A C 1
ATOM 4107 O O . ALA A 1 511 ? 93.514 -7.145 -55.529 1.00 54.28 511 ALA A O 1
ATOM 4109 N N . ASN A 1 512 ? 92.537 -5.936 -53.901 1.00 52.19 512 ASN A N 1
ATOM 4110 C CA . ASN A 1 512 ? 92.617 -7.026 -52.935 1.00 53.68 512 ASN A CA 1
ATOM 4111 C C . ASN A 1 512 ? 91.625 -8.147 -53.229 1.00 56.06 512 ASN A C 1
ATOM 4112 O O . ASN A 1 512 ? 91.777 -9.248 -52.689 1.00 62.40 512 ASN A O 1
ATOM 4117 N N . ALA A 1 513 ? 90.616 -7.895 -54.063 1.00 53.36 513 ALA A N 1
ATOM 4118 C CA . ALA A 1 513 ? 89.672 -8.939 -54.441 1.00 52.41 513 ALA A CA 1
ATOM 4119 C C . ALA A 1 513 ? 90.236 -9.906 -55.474 1.00 52.54 513 ALA A C 1
ATOM 4120 O O . ALA A 1 513 ? 89.649 -10.973 -55.685 1.00 52.55 513 ALA A O 1
ATOM 4122 N N . MET A 1 514 ? 91.338 -9.541 -56.137 1.00 50.40 514 MET A N 1
ATOM 4123 C CA . MET A 1 514 ? 91.918 -10.378 -57.186 1.00 53.57 514 MET A CA 1
ATOM 4124 C C . MET A 1 514 ? 92.193 -11.797 -56.696 1.00 56.11 514 MET A C 1
ATOM 4125 O O . MET A 1 514 ? 91.873 -12.776 -57.381 1.00 57.54 514 MET A O 1
ATOM 4130 N N . TYR A 1 515 ? 92.807 -11.922 -55.514 1.00 59.91 515 TYR A N 1
ATOM 4131 C CA . TYR A 1 515 ? 93.218 -13.232 -55.011 1.00 62.77 515 TYR A CA 1
ATOM 4132 C C . TYR A 1 515 ? 92.033 -14.182 -54.872 1.00 60.72 515 TYR A C 1
ATOM 4133 O O . TYR A 1 515 ? 92.128 -15.361 -55.236 1.00 61.17 515 TYR A O 1
ATOM 4142 N N . GLY A 1 516 ? 90.912 -13.692 -54.340 1.00 63.95 516 GLY A N 1
ATOM 4143 C CA . GLY A 1 516 ? 89.719 -14.521 -54.269 1.00 61.11 516 GLY A CA 1
ATOM 4144 C C . GLY A 1 516 ? 89.194 -14.912 -55.638 1.00 59.70 516 GLY A C 1
ATOM 4145 O O . GLY A 1 516 ? 88.686 -16.021 -55.826 1.00 60.19 516 GLY A O 1
ATOM 4146 N N . TYR A 1 517 ? 89.300 -14.003 -56.610 1.00 59.30 517 TYR A N 1
ATOM 4147 C CA . TYR A 1 517 ? 88.787 -14.275 -57.949 1.00 57.60 517 TYR A CA 1
ATOM 4148 C C . TYR A 1 517 ? 89.590 -15.367 -58.645 1.00 57.43 517 TYR A C 1
ATOM 4149 O O . TYR A 1 517 ? 89.020 -16.273 -59.265 1.00 51.63 517 TYR A O 1
ATOM 4158 N N . LEU A 1 518 ? 90.920 -15.293 -58.566 1.00 52.65 518 LEU A N 1
ATOM 4159 C CA . LEU A 1 518 ? 91.771 -16.215 -59.310 1.00 58.08 518 LEU A CA 1
ATOM 4160 C C . LEU A 1 518 ? 91.722 -17.639 -58.774 1.00 61.34 518 LEU A C 1
ATOM 4161 O O . LEU A 1 518 ? 92.236 -18.545 -59.437 1.00 57.85 518 LEU A O 1
ATOM 4166 N N . GLY A 1 519 ? 91.125 -17.859 -57.604 1.00 65.45 519 GLY A N 1
ATOM 4167 C CA . GLY A 1 519 ? 90.924 -19.202 -57.093 1.00 63.72 519 GLY A CA 1
ATOM 4168 C C . GLY A 1 519 ? 89.577 -19.768 -57.487 1.00 61.59 519 GLY A C 1
ATOM 4169 O O . GLY A 1 519 ? 89.380 -20.987 -57.507 1.00 64.56 519 GLY A O 1
ATOM 4170 N N . TRP A 1 520 ? 88.639 -18.875 -57.797 1.00 64.37 520 TRP A N 1
ATOM 4171 C CA . TRP A 1 520 ? 87.305 -19.244 -58.254 1.00 66.70 520 TRP A CA 1
ATOM 4172 C C . TRP A 1 520 ? 87.407 -20.055 -59.539 1.00 70.93 520 TRP A C 1
ATOM 4173 O O . TRP A 1 520 ? 87.724 -19.507 -60.599 1.00 73.33 520 TRP A O 1
ATOM 4184 N N . VAL A 1 521 ? 87.162 -21.366 -59.444 1.00 69.14 521 VAL A N 1
ATOM 4185 C CA . VAL A 1 521 ? 87.379 -22.271 -60.572 1.00 70.09 521 VAL A CA 1
ATOM 4186 C C . VAL A 1 521 ? 86.578 -21.841 -61.795 1.00 70.10 521 VAL A C 1
ATOM 4187 O O . VAL A 1 521 ? 87.017 -22.037 -62.936 1.00 71.80 521 VAL A O 1
ATOM 4191 N N . GLY A 1 522 ? 85.415 -21.228 -61.590 1.00 71.26 522 GLY A N 1
ATOM 4192 C CA . GLY A 1 522 ? 84.612 -20.764 -62.704 1.00 72.55 522 GLY A CA 1
ATOM 4193 C C . GLY A 1 522 ? 84.946 -19.352 -63.139 1.00 71.62 522 GLY A C 1
ATOM 4194 O O . GLY A 1 522 ? 84.048 -18.548 -63.404 1.00 74.71 522 GLY A O 1
ATOM 4195 N N . ALA A 1 523 ? 86.235 -19.040 -63.223 1.00 67.37 523 ALA A N 1
ATOM 4196 C CA . ALA A 1 523 ? 86.700 -17.727 -63.641 1.00 66.03 523 ALA A CA 1
ATOM 4197 C C . ALA A 1 523 ? 87.383 -17.812 -65.000 1.00 64.16 523 ALA A C 1
ATOM 4198 O O . ALA A 1 523 ? 87.945 -18.846 -65.373 1.00 66.15 523 ALA A O 1
ATOM 4200 N N . ARG A 1 524 ? 87.319 -16.703 -65.737 1.00 63.91 524 ARG A N 1
ATOM 4201 C CA . ARG A 1 524 ? 87.908 -16.648 -67.070 1.00 61.78 524 ARG A CA 1
ATOM 4202 C C . ARG A 1 524 ? 89.422 -16.801 -67.006 1.00 60.74 524 ARG A C 1
ATOM 4203 O O . ARG A 1 524 ? 90.012 -17.597 -67.746 1.00 62.67 524 ARG A O 1
ATOM 4211 N N . TRP A 1 525 ? 90.068 -16.040 -66.123 1.00 61.35 525 TRP A N 1
ATOM 4212 C CA . TRP A 1 525 ? 91.510 -16.102 -65.931 1.00 57.59 525 TRP A CA 1
ATOM 4213 C C . TRP A 1 525 ? 91.897 -17.013 -64.771 1.00 57.85 525 TRP A C 1
ATOM 4214 O O . TRP A 1 525 ? 92.890 -16.754 -64.082 1.00 57.00 525 TRP A O 1
ATOM 4225 N N . TYR A 1 526 ? 91.126 -18.075 -64.546 1.00 61.97 526 TYR A N 1
ATOM 4226 C CA . TYR A 1 526 ? 91.459 -19.057 -63.525 1.00 64.72 526 TYR A CA 1
ATOM 4227 C C . TYR A 1 526 ? 92.599 -19.949 -63.997 1.00 66.41 526 TYR A C 1
ATOM 4228 O O . TYR A 1 526 ? 92.556 -20.503 -65.100 1.00 66.78 526 TYR A O 1
ATOM 4237 N N . LYS A 1 527 ? 93.620 -20.086 -63.155 1.00 62.80 527 LYS A N 1
ATOM 4238 C CA . LYS A 1 527 ? 94.675 -21.073 -63.353 1.00 69.21 527 LYS A CA 1
ATOM 4239 C C . LYS A 1 527 ? 95.105 -21.575 -61.985 1.00 72.78 527 LYS A C 1
ATOM 4240 O O . LYS A 1 527 ? 95.497 -20.777 -61.128 1.00 69.85 527 LYS A O 1
ATOM 4246 N N . LYS A 1 528 ? 95.016 -22.893 -61.780 1.00 77.63 528 LYS A N 1
ATOM 4247 C CA . LYS A 1 528 ? 95.269 -23.459 -60.457 1.00 79.99 528 LYS A CA 1
ATOM 4248 C C . LYS A 1 528 ? 96.689 -23.172 -59.986 1.00 72.12 528 LYS A C 1
ATOM 4249 O O . LYS A 1 528 ? 96.907 -22.856 -58.811 1.00 70.05 528 LYS A O 1
ATOM 4255 N N . GLU A 1 529 ? 97.668 -23.272 -60.887 1.00 78.96 529 GLU A N 1
ATOM 4256 C CA . GLU A 1 529 ? 99.059 -23.081 -60.493 1.00 74.63 529 GLU A CA 1
ATOM 4257 C C . GLU A 1 529 ? 99.357 -21.644 -60.089 1.00 72.52 529 GLU A C 1
ATOM 4258 O O . GLU A 1 529 ? 100.321 -21.409 -59.354 1.00 69.10 529 GLU A O 1
ATOM 4264 N N . VAL A 1 530 ? 98.557 -20.681 -60.547 1.00 67.02 530 VAL A N 1
ATOM 4265 C CA . VAL A 1 530 ? 98.720 -19.305 -60.088 1.00 66.27 530 VAL A CA 1
ATOM 4266 C C . VAL A 1 530 ? 98.252 -19.169 -58.645 1.00 69.51 530 VAL A C 1
ATOM 4267 O O . VAL A 1 530 ? 98.985 -18.671 -57.783 1.00 73.98 530 VAL A O 1
ATOM 4271 N N . ALA A 1 531 ? 97.023 -19.610 -58.362 1.00 68.27 531 ALA A N 1
ATOM 4272 C CA . ALA A 1 531 ? 96.486 -19.527 -57.006 1.00 69.01 531 ALA A CA 1
ATOM 4273 C C . ALA A 1 531 ? 97.385 -20.249 -56.010 1.00 68.91 531 ALA A C 1
ATOM 4274 O O . ALA A 1 531 ? 97.732 -19.701 -54.958 1.00 71.31 531 ALA A O 1
ATOM 4276 N N . GLU A 1 532 ? 97.778 -21.484 -56.330 1.00 73.14 532 GLU A N 1
ATOM 4277 C CA . GLU A 1 532 ? 98.636 -22.244 -55.427 1.00 72.59 532 GLU A CA 1
ATOM 4278 C C . GLU A 1 532 ? 99.988 -21.568 -55.227 1.00 70.34 532 GLU A C 1
ATOM 4279 O O . GLU A 1 532 ? 100.570 -21.652 -54.139 1.00 69.49 532 GLU A O 1
ATOM 4285 N N . SER A 1 533 ? 100.507 -20.903 -56.261 1.00 68.02 533 SER A N 1
ATOM 4286 C CA . SER A 1 533 ? 101.765 -20.177 -56.109 1.00 68.69 533 SER A CA 1
ATOM 4287 C C . SER A 1 533 ? 101.588 -18.937 -55.241 1.00 67.79 533 SER A C 1
ATOM 4288 O O . SER A 1 533 ? 102.485 -18.584 -54.467 1.00 66.67 533 SER A O 1
ATOM 4291 N N . VAL A 1 534 ? 100.445 -18.257 -55.362 1.00 63.18 534 VAL A N 1
ATOM 4292 C CA . VAL A 1 534 ? 100.197 -17.076 -54.540 1.00 67.75 534 VAL A CA 1
ATOM 4293 C C . VAL A 1 534 ? 100.093 -17.459 -53.068 1.00 71.94 534 VAL A C 1
ATOM 4294 O O . VAL A 1 534 ? 100.625 -16.763 -52.195 1.00 72.79 534 VAL A O 1
ATOM 4298 N N . THR A 1 535 ? 99.407 -18.567 -52.768 1.00 73.20 535 THR A N 1
ATOM 4299 C CA . THR A 1 535 ? 99.295 -19.018 -51.383 1.00 72.81 535 THR A CA 1
ATOM 4300 C C . THR A 1 535 ? 100.656 -19.390 -50.809 1.00 70.73 535 THR A C 1
ATOM 4301 O O . THR A 1 535 ? 100.972 -19.040 -49.665 1.00 67.61 535 THR A O 1
ATOM 4305 N N . ALA A 1 536 ? 101.473 -20.106 -51.587 1.00 68.49 536 ALA A N 1
ATOM 4306 C CA . ALA A 1 536 ? 102.753 -20.582 -51.074 1.00 67.63 536 ALA A CA 1
ATOM 4307 C C . ALA A 1 536 ? 103.690 -19.422 -50.769 1.00 69.12 536 ALA A C 1
ATOM 4308 O O . ALA A 1 536 ? 104.376 -19.426 -49.740 1.00 72.36 536 ALA A O 1
ATOM 4310 N N . PHE A 1 537 ? 103.738 -18.422 -51.653 1.00 65.71 537 PHE A N 1
ATOM 4311 C CA . PHE A 1 537 ? 104.438 -17.186 -51.319 1.00 67.59 537 PHE A CA 1
ATOM 4312 C C . PHE A 1 537 ? 103.822 -16.528 -50.092 1.00 66.91 537 PHE A C 1
ATOM 4313 O O . PHE A 1 537 ? 104.542 -16.033 -49.219 1.00 65.42 537 PHE A O 1
ATOM 4321 N N . ALA A 1 538 ? 102.489 -16.529 -50.005 1.00 68.63 538 ALA A N 1
ATOM 4322 C CA . ALA A 1 538 ? 101.808 -15.885 -48.885 1.00 70.37 538 ALA A CA 1
ATOM 4323 C C . ALA A 1 538 ? 102.100 -16.599 -47.572 1.00 67.93 538 ALA A C 1
ATOM 4324 O O . ALA A 1 538 ? 102.369 -15.952 -46.552 1.00 64.47 538 ALA A O 1
ATOM 4326 N N . ARG A 1 539 ? 102.032 -17.931 -47.572 1.00 67.51 539 ARG A N 1
ATOM 4327 C CA . ARG A 1 539 ? 102.294 -18.685 -46.352 1.00 73.07 539 ARG A CA 1
ATOM 4328 C C . ARG A 1 539 ? 103.727 -18.481 -45.872 1.00 74.07 539 ARG A C 1
ATOM 4329 O O . ARG A 1 539 ? 103.976 -18.373 -44.666 1.00 76.26 539 ARG A O 1
ATOM 4337 N N . ALA A 1 540 ? 104.682 -18.412 -46.805 1.00 75.29 540 ALA A N 1
ATOM 4338 C CA . ALA A 1 540 ? 106.093 -18.363 -46.429 1.00 72.52 540 ALA A CA 1
ATOM 4339 C C . ALA A 1 540 ? 106.435 -17.099 -45.647 1.00 72.99 540 ALA A C 1
ATOM 4340 O O . ALA A 1 540 ? 107.143 -17.163 -44.634 1.00 77.32 540 ALA A O 1
ATOM 4342 N N . ILE A 1 541 ? 105.939 -15.937 -46.088 1.00 71.22 541 ILE A N 1
ATOM 4343 C CA . ILE A 1 541 ? 106.288 -14.689 -45.411 1.00 74.51 541 ILE A CA 1
ATOM 4344 C C . ILE A 1 541 ? 105.386 -14.394 -44.223 1.00 72.50 541 ILE A C 1
ATOM 4345 O O . ILE A 1 541 ? 105.728 -13.527 -43.403 1.00 71.15 541 ILE A O 1
ATOM 4350 N N . LEU A 1 542 ? 104.250 -15.083 -44.093 1.00 74.89 542 LEU A N 1
ATOM 4351 C CA . LEU A 1 542 ? 103.488 -15.002 -42.851 1.00 73.96 542 LEU A CA 1
ATOM 4352 C C . LEU A 1 542 ? 104.238 -15.678 -41.711 1.00 74.94 542 LEU A C 1
ATOM 4353 O O . LEU A 1 542 ? 104.347 -15.123 -40.612 1.00 73.55 542 LEU A O 1
ATOM 4358 N N . LEU A 1 543 ? 104.766 -16.882 -41.959 1.00 78.58 543 LEU A N 1
ATOM 4359 C CA . LEU A 1 543 ? 105.597 -17.553 -40.962 1.00 76.60 543 LEU A CA 1
ATOM 4360 C C . LEU A 1 543 ? 106.802 -16.706 -40.575 1.00 75.29 543 LEU A C 1
ATOM 4361 O O . LEU A 1 543 ? 107.283 -16.791 -39.439 1.00 82.90 543 LEU A O 1
ATOM 4366 N N . ASP A 1 544 ? 107.314 -15.899 -41.506 1.00 71.28 544 ASP A N 1
ATOM 4367 C CA . ASP A 1 544 ? 108.393 -14.977 -41.170 1.00 72.51 544 ASP A CA 1
ATOM 4368 C C . ASP A 1 544 ? 107.911 -13.898 -40.207 1.00 75.99 544 ASP A C 1
ATOM 4369 O O . ASP A 1 544 ? 108.616 -13.549 -39.253 1.00 80.88 544 ASP A O 1
ATOM 4374 N N . VAL A 1 545 ? 106.714 -13.353 -40.445 1.00 75.91 545 VAL A N 1
ATOM 4375 C CA . VAL A 1 545 ? 106.223 -12.256 -39.617 1.00 73.76 545 VAL A CA 1
ATOM 4376 C C . VAL A 1 545 ? 105.778 -12.755 -38.245 1.00 70.67 545 VAL A C 1
ATOM 4377 O O . VAL A 1 545 ? 105.856 -12.014 -37.256 1.00 66.23 545 VAL A O 1
ATOM 4381 N N . VAL A 1 546 ? 105.341 -14.013 -38.139 1.00 71.68 546 VAL A N 1
ATOM 4382 C CA . VAL A 1 546 ? 105.016 -14.553 -36.821 1.00 73.96 546 VAL A CA 1
ATOM 4383 C C . VAL A 1 546 ? 106.291 -14.841 -36.034 1.00 78.28 546 VAL A C 1
ATOM 4384 O O . VAL A 1 546 ? 106.340 -14.644 -34.814 1.00 84.27 546 VAL A O 1
ATOM 4388 N N . GLU A 1 547 ? 107.342 -15.312 -36.713 1.00 79.32 547 GLU A N 1
ATOM 4389 C CA . GLU A 1 547 ? 108.608 -15.560 -36.032 1.00 76.80 547 GLU A CA 1
ATOM 4390 C C . GLU A 1 547 ? 109.264 -14.254 -35.599 1.00 73.31 547 GLU A C 1
ATOM 4391 O O . GLU A 1 547 ? 109.836 -14.174 -34.506 1.00 79.44 547 GLU A O 1
ATOM 4397 N N . TYR A 1 548 ? 109.188 -13.219 -36.440 1.00 67.69 548 TYR A N 1
ATOM 4398 C CA . TYR A 1 548 ? 109.721 -11.920 -36.046 1.00 69.06 548 TYR A CA 1
ATOM 4399 C C . TYR A 1 548 ? 108.883 -11.285 -34.944 1.00 73.24 548 TYR A C 1
ATOM 4400 O O . TYR A 1 548 ? 109.425 -10.575 -34.090 1.00 72.71 548 TYR A O 1
ATOM 4409 N N . ALA A 1 549 ? 107.568 -11.522 -34.949 1.00 75.77 549 ALA A N 1
ATOM 4410 C CA . ALA A 1 549 ? 106.716 -10.996 -33.886 1.00 74.87 549 ALA A CA 1
ATOM 4411 C C . ALA A 1 549 ? 107.135 -11.543 -32.528 1.00 73.91 549 ALA A C 1
ATOM 4412 O O . ALA A 1 549 ? 107.077 -10.835 -31.517 1.00 75.61 549 ALA A O 1
ATOM 4414 N N . LYS A 1 550 ? 107.553 -12.810 -32.489 1.00 76.48 550 LYS A N 1
ATOM 4415 C CA . LYS A 1 550 ? 107.996 -13.430 -31.246 1.00 76.86 550 LYS A CA 1
ATOM 4416 C C . LYS A 1 550 ? 109.287 -12.799 -30.739 1.00 74.27 550 LYS A C 1
ATOM 4417 O O . LYS A 1 550 ? 109.551 -12.811 -29.531 1.00 68.18 550 LYS A O 1
ATOM 4423 N N . ARG A 1 551 ? 110.104 -12.247 -31.642 1.00 69.96 551 ARG A N 1
ATOM 4424 C CA . ARG A 1 551 ? 111.301 -11.540 -31.207 1.00 75.25 551 ARG A CA 1
ATOM 4425 C C . ARG A 1 551 ? 110.939 -10.275 -30.446 1.00 77.40 551 ARG A C 1
ATOM 4426 O O . ARG A 1 551 ? 111.741 -9.790 -29.641 1.00 85.73 551 ARG A O 1
ATOM 4434 N N . LEU A 1 552 ? 109.755 -9.731 -30.698 1.00 78.64 552 LEU A N 1
ATOM 4435 C CA . LEU A 1 552 ? 109.179 -8.685 -29.876 1.00 76.44 552 LEU A CA 1
ATOM 4436 C C . LEU A 1 552 ? 108.250 -9.325 -28.845 1.00 78.75 552 LEU A C 1
ATOM 4437 O O . LEU A 1 552 ? 107.992 -10.530 -28.870 1.00 78.30 552 LEU A O 1
ATOM 4442 N N . GLY A 1 553 ? 107.741 -8.508 -27.931 1.00 80.29 553 GLY A N 1
ATOM 4443 C CA . GLY A 1 553 ? 106.856 -9.022 -26.906 1.00 81.21 553 GLY A CA 1
ATOM 4444 C C . GLY A 1 553 ? 105.418 -9.099 -27.381 1.00 82.30 553 GLY A C 1
ATOM 4445 O O . GLY A 1 553 ? 104.517 -8.568 -26.723 1.00 86.94 553 GLY A O 1
ATOM 4446 N N . ILE A 1 554 ? 105.184 -9.763 -28.511 1.00 81.68 554 ILE A N 1
ATOM 4447 C CA . ILE A 1 554 ? 103.879 -9.769 -29.167 1.00 76.60 554 ILE A CA 1
ATOM 4448 C C . ILE A 1 554 ? 103.348 -11.196 -29.230 1.00 74.04 554 ILE A C 1
ATOM 4449 O O . ILE A 1 554 ? 103.911 -12.049 -29.929 1.00 64.17 554 ILE A O 1
ATOM 4454 N N . GLU A 1 555 ? 102.264 -11.452 -28.498 1.00 70.94 555 GLU A N 1
ATOM 4455 C CA . GLU A 1 555 ? 101.561 -12.728 -28.560 1.00 72.33 555 GLU A CA 1
ATOM 4456 C C . GLU A 1 555 ? 100.679 -12.777 -29.804 1.00 69.40 555 GLU A C 1
ATOM 4457 O O . GLU A 1 555 ? 99.963 -11.816 -30.104 1.00 73.55 555 GLU A O 1
ATOM 4463 N N . VAL A 1 556 ? 100.730 -13.892 -30.528 1.00 69.46 556 VAL A N 1
ATOM 4464 C CA . VAL A 1 556 ? 99.935 -14.090 -31.736 1.00 65.24 556 VAL A CA 1
ATOM 4465 C C . VAL A 1 556 ? 98.891 -15.158 -31.433 1.00 66.00 556 VAL A C 1
ATOM 4466 O O . VAL A 1 556 ? 99.220 -16.343 -31.295 1.00 67.13 556 VAL A O 1
ATOM 4470 N N . ILE A 1 557 ? 97.629 -14.737 -31.326 1.00 67.86 557 ILE A N 1
ATOM 4471 C CA . ILE A 1 557 ? 96.556 -15.658 -30.964 1.00 69.45 557 ILE A CA 1
ATOM 4472 C C . ILE A 1 557 ? 96.039 -16.411 -32.183 1.00 67.70 557 ILE A C 1
ATOM 4473 O O . ILE A 1 557 ? 95.704 -17.598 -32.097 1.00 67.30 557 ILE A O 1
ATOM 4478 N N . TYR A 1 558 ? 95.978 -15.745 -33.333 1.00 68.40 558 TYR A N 1
ATOM 4479 C CA . TYR A 1 558 ? 95.391 -16.326 -34.530 1.00 71.48 558 TYR A CA 1
ATOM 4480 C C . TYR A 1 558 ? 96.094 -15.752 -35.747 1.00 70.13 558 TYR A C 1
ATOM 4481 O O . TYR A 1 558 ? 96.540 -14.602 -35.737 1.00 68.09 558 TYR A O 1
ATOM 4490 N N . GLY A 1 559 ? 96.204 -16.568 -36.791 1.00 71.97 559 GLY A N 1
ATOM 4491 C CA . GLY A 1 559 ? 96.768 -16.099 -38.037 1.00 75.14 559 GLY A CA 1
ATOM 4492 C C . GLY A 1 559 ? 96.384 -16.959 -39.220 1.00 78.92 559 GLY A C 1
ATOM 4493 O O . GLY A 1 559 ? 96.710 -18.148 -39.269 1.00 82.44 559 GLY A O 1
ATOM 4494 N N . ASP A 1 560 ? 95.691 -16.367 -40.180 1.00 81.76 560 ASP A N 1
ATOM 4495 C CA . ASP A 1 560 ? 95.379 -17.026 -41.437 1.00 80.42 560 ASP A CA 1
ATOM 4496 C C . ASP A 1 560 ? 95.993 -16.238 -42.593 1.00 82.67 560 ASP A C 1
ATOM 4497 O O . ASP A 1 560 ? 96.724 -15.262 -42.396 1.00 79.27 560 ASP A O 1
ATOM 4502 N N . THR A 1 561 ? 95.699 -16.692 -43.811 1.00 83.87 561 THR A N 1
ATOM 4503 C CA . THR A 1 561 ? 96.323 -16.126 -45.003 1.00 86.44 561 THR A CA 1
ATOM 4504 C C . THR A 1 561 ? 96.075 -14.626 -45.150 1.00 80.31 561 THR A C 1
ATOM 4505 O O . THR A 1 561 ? 96.939 -13.909 -45.668 1.00 76.40 561 THR A O 1
ATOM 4509 N N . ASP A 1 562 ? 94.917 -14.126 -44.714 1.00 84.58 562 ASP A N 1
ATOM 4510 C CA . ASP A 1 562 ? 94.570 -12.728 -44.941 1.00 81.95 562 ASP A CA 1
ATOM 4511 C C . ASP A 1 562 ? 94.720 -11.831 -43.712 1.00 73.87 562 ASP A C 1
ATOM 4512 O O . ASP A 1 562 ? 94.684 -10.602 -43.861 1.00 68.55 562 ASP A O 1
ATOM 4517 N N . SER A 1 563 ? 94.871 -12.390 -42.512 1.00 74.31 563 SER A N 1
ATOM 4518 C CA . SER A 1 563 ? 95.040 -11.562 -41.321 1.00 73.43 563 SER A CA 1
ATOM 4519 C C . SER A 1 563 ? 95.655 -12.390 -40.200 1.00 70.14 563 SER A C 1
ATOM 4520 O O . SER A 1 563 ? 95.685 -13.622 -40.254 1.00 64.86 563 SER A O 1
ATOM 4523 N N . LEU A 1 564 ? 96.179 -11.694 -39.193 1.00 67.51 564 LEU A N 1
ATOM 4524 C CA . LEU A 1 564 ? 96.563 -12.345 -37.947 1.00 66.85 564 LEU A CA 1
ATOM 4525 C C . LEU A 1 564 ? 96.170 -11.470 -36.764 1.00 64.08 564 LEU A C 1
ATOM 4526 O O . LEU A 1 564 ? 96.238 -10.240 -36.838 1.00 61.39 564 LEU A O 1
ATOM 4531 N N . PHE A 1 565 ? 95.742 -12.115 -35.683 1.00 65.32 565 PHE A N 1
ATOM 4532 C CA . PHE A 1 565 ? 95.308 -11.430 -34.472 1.00 65.32 565 PHE A CA 1
ATOM 4533 C C . PHE A 1 565 ? 96.465 -11.420 -33.482 1.00 65.48 565 PHE A C 1
ATOM 4534 O O . PHE A 1 565 ? 97.086 -12.459 -33.241 1.00 61.47 565 PHE A O 1
ATOM 4542 N N . VAL A 1 566 ? 96.751 -10.252 -32.906 1.00 61.63 566 VAL A N 1
ATOM 4543 C CA . VAL A 1 566 ? 97.849 -10.103 -31.959 1.00 61.82 566 VAL A CA 1
ATOM 4544 C C . VAL A 1 566 ? 97.367 -9.324 -30.743 1.00 64.17 566 VAL A C 1
ATOM 4545 O O . VAL A 1 566 ? 96.376 -8.592 -30.792 1.00 69.94 566 VAL A O 1
ATOM 4549 N N . LYS A 1 567 ? 98.091 -9.497 -29.640 1.00 61.53 567 LYS A N 1
ATOM 4550 C CA . LYS A 1 567 ? 97.784 -8.778 -28.413 1.00 64.08 567 LYS A CA 1
ATOM 4551 C C . LYS A 1 567 ? 98.229 -7.324 -28.529 1.00 60.51 567 LYS A C 1
ATOM 4552 O O . LYS A 1 567 ? 99.295 -7.025 -29.075 1.00 61.42 567 LYS A O 1
ATOM 4558 N N . LYS A 1 568 ? 97.404 -6.418 -28.010 1.00 62.77 568 LYS A N 1
ATOM 4559 C CA . LYS A 1 568 ? 97.669 -4.989 -28.129 1.00 64.20 568 LYS A CA 1
ATOM 4560 C C . LYS A 1 568 ? 98.854 -4.599 -27.252 1.00 68.85 568 LYS A C 1
ATOM 4561 O O . LYS A 1 568 ? 98.846 -4.837 -26.040 1.00 72.68 568 LYS A O 1
ATOM 4567 N N . SER A 1 569 ? 99.871 -4.002 -27.866 1.00 72.58 569 SER A N 1
ATOM 4568 C CA . SER A 1 569 ? 101.025 -3.499 -27.138 1.00 77.35 569 SER A CA 1
ATOM 4569 C C . SER A 1 569 ? 101.626 -2.338 -27.916 1.00 79.74 569 SER A C 1
ATOM 4570 O O . SER A 1 569 ? 101.198 -2.020 -29.027 1.00 85.62 569 SER A O 1
ATOM 4573 N N . GLY A 1 570 ? 102.623 -1.693 -27.310 1.00 81.84 570 GLY A N 1
ATOM 4574 C CA . GLY A 1 570 ? 103.401 -0.708 -28.040 1.00 80.87 570 GLY A CA 1
ATOM 4575 C C . GLY A 1 570 ? 104.267 -1.319 -29.123 1.00 80.07 570 GLY A C 1
ATOM 4576 O O . GLY A 1 570 ? 104.618 -0.646 -30.097 1.00 74.25 570 GLY A O 1
ATOM 4577 N N . ALA A 1 571 ? 104.631 -2.594 -28.965 1.00 76.32 571 ALA A N 1
ATOM 4578 C CA . ALA A 1 571 ? 105.531 -3.254 -29.903 1.00 77.68 571 ALA A CA 1
ATOM 4579 C C . ALA A 1 571 ? 104.917 -3.470 -31.283 1.00 78.54 571 ALA A C 1
ATOM 4580 O O . ALA A 1 571 ? 105.659 -3.748 -32.233 1.00 83.07 571 ALA A O 1
ATOM 4582 N N . VAL A 1 572 ? 103.590 -3.371 -31.417 1.00 79.80 572 VAL A N 1
ATOM 4583 C CA . VAL A 1 572 ? 102.951 -3.636 -32.707 1.00 78.08 572 VAL A CA 1
ATOM 4584 C C . VAL A 1 572 ? 103.465 -2.668 -33.766 1.00 76.84 572 VAL A C 1
ATOM 4585 O O . VAL A 1 572 ? 103.619 -3.031 -34.939 1.00 74.39 572 VAL A O 1
ATOM 4589 N N . ASP A 1 573 ? 103.727 -1.417 -33.372 1.00 74.53 573 ASP A N 1
ATOM 4590 C CA . ASP A 1 573 ? 104.182 -0.408 -34.324 1.00 75.04 573 ASP A CA 1
ATOM 4591 C C . ASP A 1 573 ? 105.488 -0.818 -34.990 1.00 72.70 573 ASP A C 1
ATOM 4592 O O . ASP A 1 573 ? 105.730 -0.477 -36.154 1.00 74.61 573 ASP A O 1
ATOM 4597 N N . ARG A 1 574 ? 106.339 -1.547 -34.269 1.00 71.70 574 ARG A N 1
ATOM 4598 C CA . ARG A 1 574 ? 107.577 -2.050 -34.850 1.00 71.69 574 ARG A CA 1
ATOM 4599 C C . ARG A 1 574 ? 107.330 -3.254 -35.748 1.00 68.14 574 ARG A C 1
ATOM 4600 O O . ARG A 1 574 ? 108.030 -3.429 -36.751 1.00 69.08 574 ARG A O 1
ATOM 4608 N N . LEU A 1 575 ? 106.351 -4.094 -35.402 1.00 69.46 575 LEU A N 1
ATOM 4609 C CA . LEU A 1 575 ? 105.984 -5.203 -36.277 1.00 69.09 575 LEU A CA 1
ATOM 4610 C C . LEU A 1 575 ? 105.405 -4.700 -37.594 1.00 69.38 575 LEU A C 1
ATOM 4611 O O . LEU A 1 575 ? 105.712 -5.242 -38.661 1.00 65.77 575 LEU A O 1
ATOM 4616 N N . VAL A 1 576 ? 104.568 -3.662 -37.539 1.00 67.13 576 VAL A N 1
ATOM 4617 C CA . VAL A 1 576 ? 103.990 -3.108 -38.759 1.00 67.46 576 VAL A CA 1
ATOM 4618 C C . VAL A 1 576 ? 105.066 -2.431 -39.598 1.00 67.76 576 VAL A C 1
ATOM 4619 O O . VAL A 1 576 ? 105.134 -2.616 -40.819 1.00 74.29 576 VAL A O 1
ATOM 4623 N N . LYS A 1 577 ? 105.921 -1.634 -38.955 1.00 74.18 577 LYS A N 1
ATOM 4624 C CA . LYS A 1 577 ? 107.011 -0.984 -39.674 1.00 73.02 577 LYS A CA 1
ATOM 4625 C C . LYS A 1 577 ? 108.006 -2.003 -40.217 1.00 66.88 577 LYS A C 1
ATOM 4626 O O . LYS A 1 577 ? 108.670 -1.742 -41.227 1.00 59.37 577 LYS A O 1
ATOM 4632 N N . TYR A 1 578 ? 108.129 -3.159 -39.558 1.00 64.45 578 TYR A N 1
ATOM 4633 C CA . TYR A 1 578 ? 108.979 -4.231 -40.070 1.00 63.87 578 TYR A CA 1
ATOM 4634 C C . TYR A 1 578 ? 108.457 -4.756 -41.403 1.00 64.14 578 TYR A C 1
ATOM 4635 O O . TYR A 1 578 ? 109.215 -4.885 -42.370 1.00 64.04 578 TYR A O 1
ATOM 4644 N N . VAL A 1 579 ? 107.157 -5.060 -41.472 1.00 63.05 579 VAL A N 1
ATOM 4645 C CA . VAL A 1 579 ? 106.590 -5.648 -42.684 1.00 67.95 579 VAL A CA 1
ATOM 4646 C C . VAL A 1 579 ? 106.690 -4.683 -43.859 1.00 67.97 579 VAL A C 1
ATOM 4647 O O . VAL A 1 579 ? 106.862 -5.107 -45.009 1.00 63.02 579 VAL A O 1
ATOM 4651 N N . GLU A 1 580 ? 106.595 -3.377 -43.599 1.00 61.15 580 GLU A N 1
ATOM 4652 C CA . GLU A 1 580 ? 106.783 -2.400 -44.666 1.00 68.28 580 GLU A CA 1
ATOM 4653 C C . GLU A 1 580 ? 108.227 -2.402 -45.160 1.00 72.96 580 GLU A C 1
ATOM 4654 O O . GLU A 1 580 ? 108.481 -2.494 -46.366 1.00 75.20 580 GLU A O 1
ATOM 4660 N N . GLU A 1 581 ? 109.187 -2.283 -44.242 1.00 77.73 581 GLU A N 1
ATOM 4661 C CA . GLU A 1 581 ? 110.590 -2.214 -44.642 1.00 75.52 581 GLU A CA 1
ATOM 4662 C C . GLU A 1 581 ? 111.076 -3.549 -45.201 1.00 69.14 581 GLU A C 1
ATOM 4663 O O . GLU A 1 581 ? 111.800 -3.583 -46.202 1.00 71.59 581 GLU A O 1
ATOM 4669 N N . ARG A 1 582 ? 110.685 -4.658 -44.571 1.00 70.24 582 ARG A N 1
ATOM 4670 C CA . ARG A 1 582 ? 111.165 -5.975 -44.984 1.00 67.95 582 ARG A CA 1
ATOM 4671 C C . ARG A 1 582 ? 110.446 -6.488 -46.225 1.00 69.03 582 ARG A C 1
ATOM 4672 O O . ARG A 1 582 ? 111.086 -6.973 -47.164 1.00 68.42 582 ARG A O 1
ATOM 4680 N N . HIS A 1 583 ? 109.118 -6.389 -46.252 1.00 67.18 583 HIS A N 1
ATOM 4681 C CA . HIS A 1 583 ? 108.337 -7.005 -47.311 1.00 65.63 583 HIS A CA 1
ATOM 4682 C C . HIS A 1 583 ? 107.679 -6.011 -48.259 1.00 61.94 583 HIS A C 1
ATOM 4683 O O . HIS A 1 583 ? 107.103 -6.436 -49.267 1.00 59.25 583 HIS A O 1
ATOM 4690 N N . GLY A 1 584 ? 107.749 -4.713 -47.975 1.00 63.12 584 GLY A N 1
ATOM 4691 C CA . GLY A 1 584 ? 107.118 -3.736 -48.842 1.00 61.61 584 GLY A CA 1
ATOM 4692 C C . GLY A 1 584 ? 105.610 -3.815 -48.859 1.00 62.75 584 GLY A C 1
ATOM 4693 O O . GLY A 1 584 ? 104.989 -3.484 -49.874 1.00 67.99 584 GLY A O 1
ATOM 4694 N N . ILE A 1 585 ? 105.000 -4.246 -47.758 1.00 63.72 585 ILE A N 1
ATOM 4695 C CA . ILE A 1 585 ? 103.557 -4.427 -47.665 1.00 61.46 585 ILE A CA 1
ATOM 4696 C C . ILE A 1 585 ? 103.024 -3.462 -46.617 1.00 62.95 585 ILE A C 1
ATOM 4697 O O . ILE A 1 585 ? 103.565 -3.386 -45.507 1.00 62.23 585 ILE A O 1
ATOM 4702 N N . GLU A 1 586 ? 101.967 -2.732 -46.965 1.00 64.96 586 GLU A N 1
ATOM 4703 C CA . GLU A 1 586 ? 101.323 -1.823 -46.024 1.00 67.86 586 GLU A CA 1
ATOM 4704 C C . GLU A 1 586 ? 100.329 -2.594 -45.164 1.00 64.97 586 GLU A C 1
ATOM 4705 O O . GLU A 1 586 ? 99.366 -3.171 -45.681 1.00 60.23 586 GLU A O 1
ATOM 4711 N N . ILE A 1 587 ? 100.562 -2.604 -43.855 1.00 62.75 587 ILE A N 1
ATOM 4712 C CA . ILE A 1 587 ? 99.689 -3.270 -42.896 1.00 63.33 587 ILE A CA 1
ATOM 4713 C C . ILE A 1 587 ? 98.964 -2.211 -42.077 1.00 66.95 587 ILE A C 1
ATOM 4714 O O . ILE A 1 587 ? 99.554 -1.189 -41.706 1.00 68.30 587 ILE A O 1
ATOM 4719 N N . LYS A 1 588 ? 97.686 -2.459 -41.794 1.00 69.14 588 LYS A N 1
ATOM 4720 C CA . LYS A 1 588 ? 96.866 -1.535 -41.024 1.00 71.67 588 LYS A CA 1
ATOM 4721 C C . LYS A 1 588 ? 96.026 -2.313 -40.024 1.00 69.61 588 LYS A C 1
ATOM 4722 O O . LYS A 1 588 ? 95.578 -3.429 -40.298 1.00 69.83 588 LYS A O 1
ATOM 4728 N N . VAL A 1 589 ? 95.814 -1.703 -38.860 1.00 69.53 589 VAL A N 1
ATOM 4729 C CA . VAL A 1 589 ? 94.976 -2.297 -37.826 1.00 68.80 589 VAL A CA 1
ATOM 4730 C C . VAL A 1 589 ? 93.530 -2.279 -38.301 1.00 72.00 589 VAL A C 1
ATOM 4731 O O . VAL A 1 589 ? 92.934 -1.212 -38.483 1.00 70.72 589 VAL A O 1
ATOM 4735 N N . ASP A 1 590 ? 92.959 -3.467 -38.505 1.00 72.96 590 ASP A N 1
ATOM 4736 C CA . ASP A 1 590 ? 91.586 -3.558 -38.982 1.00 73.58 590 ASP A CA 1
ATOM 4737 C C . ASP A 1 590 ? 90.589 -3.372 -37.844 1.00 69.68 590 ASP A C 1
ATOM 4738 O O . ASP A 1 590 ? 89.639 -2.592 -37.966 1.00 67.13 590 ASP A O 1
ATOM 4743 N N . LYS A 1 591 ? 90.792 -4.072 -36.729 1.00 68.40 591 LYS A N 1
ATOM 4744 C CA . LYS A 1 591 ? 89.881 -3.999 -35.596 1.00 64.84 591 LYS A CA 1
ATOM 4745 C C . LYS A 1 591 ? 90.673 -3.904 -34.301 1.00 61.12 591 LYS A C 1
ATOM 4746 O O . LYS A 1 591 ? 91.717 -4.545 -34.154 1.00 61.34 591 LYS A O 1
ATOM 4752 N N . ASP A 1 592 ? 90.168 -3.102 -33.366 1.00 61.29 592 ASP A N 1
ATOM 4753 C CA . ASP A 1 592 ? 90.715 -3.002 -32.014 1.00 63.06 592 ASP A CA 1
ATOM 4754 C C . ASP A 1 592 ? 89.646 -3.529 -31.063 1.00 58.85 592 ASP A C 1
ATOM 4755 O O . ASP A 1 592 ? 88.710 -2.805 -30.707 1.00 56.53 592 ASP A O 1
ATOM 4760 N N . TYR A 1 593 ? 89.788 -4.785 -30.651 1.00 61.33 593 TYR A N 1
ATOM 4761 C CA . TYR A 1 593 ? 88.811 -5.432 -29.787 1.00 62.67 593 TYR A CA 1
ATOM 4762 C C . TYR A 1 593 ? 89.209 -5.286 -28.323 1.00 65.60 593 TYR A C 1
ATOM 4763 O O . TYR A 1 593 ? 90.373 -5.493 -27.964 1.00 66.53 593 TYR A O 1
ATOM 4772 N N . GLU A 1 594 ? 88.236 -4.926 -27.484 1.00 66.95 594 GLU A N 1
ATOM 4773 C CA . GLU A 1 594 ? 88.458 -4.952 -26.043 1.00 65.65 594 GLU A CA 1
ATOM 4774 C C . GLU A 1 594 ? 88.571 -6.385 -25.536 1.00 65.31 594 GLU A C 1
ATOM 4775 O O . GLU A 1 594 ? 89.382 -6.674 -24.648 1.00 64.10 594 GLU A O 1
ATOM 4781 N N . ARG A 1 595 ? 87.765 -7.291 -26.086 1.00 61.73 595 ARG A N 1
ATOM 4782 C CA . ARG A 1 595 ? 87.809 -8.700 -25.726 1.00 62.32 595 ARG A CA 1
ATOM 4783 C C . ARG A 1 595 ? 87.327 -9.527 -26.910 1.00 60.26 595 ARG A C 1
ATOM 4784 O O . ARG A 1 595 ? 86.519 -9.067 -27.719 1.00 61.30 595 ARG A O 1
ATOM 4792 N N . VAL A 1 596 ? 87.829 -10.758 -26.998 1.00 61.07 596 VAL A N 1
ATOM 4793 C CA . VAL A 1 596 ? 87.542 -11.662 -28.110 1.00 60.61 596 VAL A CA 1
ATOM 4794 C C . VAL A 1 596 ? 87.292 -13.054 -27.549 1.00 59.45 596 VAL A C 1
ATOM 4795 O O . VAL A 1 596 ? 87.956 -13.482 -26.599 1.00 56.81 596 VAL A O 1
ATOM 4799 N N . LEU A 1 597 ? 86.328 -13.758 -28.136 1.00 61.36 597 LEU A N 1
ATOM 4800 C CA . LEU A 1 597 ? 85.967 -15.110 -27.725 1.00 65.16 597 LEU A CA 1
ATOM 4801 C C . LEU A 1 597 ? 86.041 -16.038 -28.932 1.00 67.61 597 LEU A C 1
ATOM 4802 O O . LEU A 1 597 ? 85.212 -15.945 -29.843 1.00 67.74 597 LEU A O 1
ATOM 4807 N N . PHE A 1 598 ? 87.025 -16.935 -28.932 1.00 69.38 598 PHE A N 1
ATOM 4808 C CA . PHE A 1 598 ? 87.099 -18.008 -29.915 1.00 72.99 598 PHE A CA 1
ATOM 4809 C C . PHE A 1 598 ? 86.379 -19.231 -29.361 1.00 79.98 598 PHE A C 1
ATOM 4810 O O . PHE A 1 598 ? 86.762 -19.762 -28.312 1.00 87.24 598 PHE A O 1
ATOM 4818 N N . THR A 1 599 ? 85.337 -19.676 -30.061 1.00 76.56 599 THR A N 1
ATOM 4819 C CA . THR A 1 599 ? 84.584 -20.848 -29.631 1.00 83.84 599 THR A CA 1
ATOM 4820 C C . THR A 1 599 ? 85.184 -22.145 -30.158 1.00 89.38 599 THR A C 1
ATOM 4821 O O . THR A 1 599 ? 85.148 -23.170 -29.467 1.00 94.53 599 THR A O 1
ATOM 4825 N N . GLU A 1 600 ? 85.735 -22.122 -31.368 1.00 86.56 600 GLU A N 1
ATOM 4826 C CA . GLU A 1 600 ? 86.334 -23.294 -31.984 1.00 86.34 600 GLU A CA 1
ATOM 4827 C C . GLU A 1 600 ? 87.707 -22.922 -32.524 1.00 84.64 600 GLU A C 1
ATOM 4828 O O . GLU A 1 600 ? 88.114 -21.758 -32.499 1.00 86.35 600 GLU A O 1
ATOM 4834 N N . ALA A 1 601 ? 88.424 -23.924 -33.027 1.00 83.69 601 ALA A N 1
ATOM 4835 C CA . ALA A 1 601 ? 89.770 -23.708 -33.556 1.00 85.84 601 ALA A CA 1
ATOM 4836 C C . ALA A 1 601 ? 89.749 -23.267 -35.013 1.00 87.31 601 ALA A C 1
ATOM 4837 O O . ALA A 1 601 ? 90.547 -23.735 -35.829 1.00 86.01 601 ALA A O 1
ATOM 4839 N N . LYS A 1 602 ? 88.839 -22.358 -35.361 1.00 86.02 602 LYS A N 1
ATOM 4840 C CA . LYS A 1 602 ? 88.744 -21.794 -36.703 1.00 87.27 602 LYS A CA 1
ATOM 4841 C C . LYS A 1 602 ? 88.583 -20.285 -36.578 1.00 87.50 602 LYS A C 1
ATOM 4842 O O . LYS A 1 602 ? 88.829 -19.720 -35.507 1.00 90.10 602 LYS A O 1
ATOM 4848 N N . LYS A 1 603 ? 88.185 -19.619 -37.660 1.00 84.38 603 LYS A N 1
ATOM 4849 C CA . LYS A 1 603 ? 87.819 -18.204 -37.584 1.00 82.10 603 LYS A CA 1
ATOM 4850 C C . LYS A 1 603 ? 86.334 -18.069 -37.237 1.00 78.91 603 LYS A C 1
ATOM 4851 O O . LYS A 1 603 ? 85.518 -17.529 -37.982 1.00 77.67 603 LYS A O 1
ATOM 4857 N N . ARG A 1 604 ? 85.997 -18.594 -36.065 1.00 75.79 604 ARG A N 1
ATOM 4858 C CA . ARG A 1 604 ? 84.661 -18.488 -35.486 1.00 74.43 604 ARG A CA 1
ATOM 4859 C C . ARG A 1 604 ? 84.824 -17.764 -34.155 1.00 64.79 604 ARG A C 1
ATOM 4860 O O . ARG A 1 604 ? 85.294 -18.355 -33.177 1.00 66.41 604 ARG A O 1
ATOM 4868 N N . TYR A 1 605 ? 84.442 -16.489 -34.113 1.00 73.36 605 TYR A N 1
ATOM 4869 C CA . TYR A 1 605 ? 84.686 -15.694 -32.923 1.00 65.11 605 TYR A CA 1
ATOM 4870 C C . TYR A 1 605 ? 83.678 -14.560 -32.836 1.00 61.88 605 TYR A C 1
ATOM 4871 O O . TYR A 1 605 ? 83.037 -14.185 -33.822 1.00 59.77 605 TYR A O 1
ATOM 4880 N N . ALA A 1 606 ? 83.551 -14.024 -31.627 1.00 58.18 606 ALA A N 1
ATOM 4881 C CA . ALA A 1 606 ? 82.856 -12.774 -31.373 1.00 57.27 606 ALA A CA 1
ATOM 4882 C C . ALA A 1 606 ? 83.840 -11.781 -30.772 1.00 57.30 606 ALA A C 1
ATOM 4883 O O . ALA A 1 606 ? 84.784 -12.168 -30.076 1.00 57.59 606 ALA A O 1
ATOM 4885 N N . GLY A 1 607 ? 83.616 -10.500 -31.041 1.00 58.04 607 GLY A N 1
ATOM 4886 C CA . GLY A 1 607 ? 84.540 -9.481 -30.584 1.00 57.79 607 GLY A CA 1
ATOM 4887 C C . GLY A 1 607 ? 83.859 -8.211 -30.124 1.00 57.45 607 GLY A C 1
ATOM 4888 O O . GLY A 1 607 ? 82.870 -7.774 -30.720 1.00 58.21 607 GLY A O 1
ATOM 4889 N N . LEU A 1 608 ? 84.384 -7.609 -29.059 1.00 57.01 608 LEU A N 1
ATOM 4890 C CA . LEU A 1 608 ? 83.807 -6.415 -28.450 1.00 58.85 608 LEU A CA 1
ATOM 4891 C C . LEU A 1 608 ? 84.680 -5.222 -28.817 1.00 60.35 608 LEU A C 1
ATOM 4892 O O . LEU A 1 608 ? 85.836 -5.138 -28.391 1.00 60.13 608 LEU A O 1
ATOM 4897 N N . LEU A 1 609 ? 84.126 -4.305 -29.604 1.00 61.26 609 LEU A N 1
ATOM 4898 C CA . LEU A 1 609 ? 84.852 -3.115 -30.015 1.00 63.13 609 LEU A CA 1
ATOM 4899 C C . LEU A 1 609 ? 84.863 -2.078 -28.894 1.00 66.80 609 LEU A C 1
ATOM 4900 O O . LEU A 1 609 ? 84.072 -2.135 -27.948 1.00 66.73 609 LEU A O 1
ATOM 4905 N N . ARG A 1 610 ? 85.790 -1.123 -29.011 1.00 66.75 610 ARG A N 1
ATOM 4906 C CA . ARG A 1 610 ? 85.945 -0.104 -27.978 1.00 68.94 610 ARG A CA 1
ATOM 4907 C C . ARG A 1 610 ? 84.683 0.735 -27.809 1.00 71.66 610 ARG A C 1
ATOM 4908 O O . ARG A 1 610 ? 84.387 1.188 -26.697 1.00 77.36 610 ARG A O 1
ATOM 4916 N N . ASP A 1 611 ? 83.931 0.954 -28.887 1.00 69.27 611 ASP A N 1
ATOM 4917 C CA . ASP A 1 611 ? 82.694 1.720 -28.806 1.00 67.98 611 ASP A CA 1
ATOM 4918 C C . ASP A 1 611 ? 81.522 0.911 -28.261 1.00 65.51 611 ASP A C 1
ATOM 4919 O O . ASP A 1 611 ? 80.426 1.463 -28.115 1.00 67.28 611 ASP A O 1
ATOM 4924 N N . GLY A 1 612 ? 81.721 -0.372 -27.962 1.00 64.20 612 GLY A N 1
ATOM 4925 C CA . GLY A 1 612 ? 80.691 -1.207 -27.383 1.00 65.45 612 GLY A CA 1
ATOM 4926 C C . GLY A 1 612 ? 79.993 -2.136 -28.355 1.00 64.10 612 GLY A C 1
ATOM 4927 O O . GLY A 1 612 ? 79.267 -3.034 -27.910 1.00 62.29 612 GLY A O 1
ATOM 4928 N N . ARG A 1 613 ? 80.187 -1.952 -29.658 1.00 63.73 613 ARG A N 1
ATOM 4929 C CA . ARG A 1 613 ? 79.552 -2.821 -30.640 1.00 65.15 613 ARG A CA 1
ATOM 4930 C C . ARG A 1 613 ? 80.196 -4.202 -30.641 1.00 67.25 613 ARG A C 1
ATOM 4931 O O . ARG A 1 613 ? 81.424 -4.331 -30.674 1.00 70.27 613 ARG A O 1
ATOM 4939 N N . ILE A 1 614 ? 79.365 -5.230 -30.593 1.00 67.71 614 ILE A N 1
ATOM 4940 C CA . ILE A 1 614 ? 79.802 -6.606 -30.796 1.00 66.31 614 ILE A CA 1
ATOM 4941 C C . ILE A 1 614 ? 79.630 -6.951 -32.271 1.00 63.07 614 ILE A C 1
ATOM 4942 O O . ILE A 1 614 ? 78.625 -6.585 -32.894 1.00 62.70 614 ILE A O 1
ATOM 4947 N N . ASP A 1 615 ? 80.604 -7.660 -32.838 1.00 63.26 615 ASP A N 1
ATOM 4948 C CA . ASP A 1 615 ? 80.443 -8.265 -34.151 1.00 65.10 615 ASP A CA 1
ATOM 4949 C C . ASP A 1 615 ? 80.847 -9.730 -34.091 1.00 62.92 615 ASP A C 1
ATOM 4950 O O . ASP A 1 615 ? 81.704 -10.127 -33.298 1.00 60.97 615 ASP A O 1
ATOM 4955 N N . ILE A 1 616 ? 80.195 -10.535 -34.924 1.00 70.87 616 ILE A N 1
ATOM 4956 C CA . ILE A 1 616 ? 80.261 -11.988 -34.831 1.00 69.02 616 ILE A CA 1
ATOM 4957 C C . ILE A 1 616 ? 80.638 -12.536 -36.198 1.00 69.00 616 ILE A C 1
ATOM 4958 O O . ILE A 1 616 ? 80.004 -12.199 -37.203 1.00 66.59 616 ILE A O 1
ATOM 4963 N N . VAL A 1 617 ? 81.667 -13.378 -36.236 1.00 65.86 617 VAL A N 1
ATOM 4964 C CA . VAL A 1 617 ? 82.207 -13.917 -37.478 1.00 69.24 617 VAL A CA 1
ATOM 4965 C C . VAL A 1 617 ? 82.116 -15.434 -37.419 1.00 70.85 617 VAL A C 1
ATOM 4966 O O . VAL A 1 617 ? 82.489 -16.043 -36.410 1.00 74.56 617 VAL A O 1
ATOM 4970 N N . GLY A 1 618 ? 81.623 -16.038 -38.495 1.00 76.06 618 GLY A N 1
ATOM 4971 C CA . GLY A 1 618 ? 81.374 -17.463 -38.520 1.00 78.46 618 GLY A CA 1
ATOM 4972 C C . GLY A 1 618 ? 79.959 -17.825 -38.096 1.00 84.43 618 GLY A C 1
ATOM 4973 O O . GLY A 1 618 ? 79.260 -17.068 -37.425 1.00 85.28 618 GLY A O 1
ATOM 4974 N N . PHE A 1 619 ? 79.540 -19.020 -38.502 1.00 91.96 619 PHE A N 1
ATOM 4975 C CA . PHE A 1 619 ? 78.166 -19.467 -38.298 1.00 96.34 619 PHE A CA 1
ATOM 4976 C C . PHE A 1 619 ? 77.909 -19.808 -36.833 1.00 99.74 619 PHE A C 1
ATOM 4977 O O . PHE A 1 619 ? 77.645 -18.926 -36.016 1.00 100.71 619 PHE A O 1
ATOM 4985 N N . ASP A 1 625 ? 67.362 -23.389 -37.225 1.00 117.44 625 ASP A N 1
ATOM 4986 C CA . ASP A 1 625 ? 65.914 -23.490 -37.109 1.00 121.28 625 ASP A CA 1
ATOM 4987 C C . ASP A 1 625 ? 65.481 -23.251 -35.669 1.00 127.43 625 ASP A C 1
ATOM 4988 O O . ASP A 1 625 ? 64.665 -23.992 -35.119 1.00 129.37 625 ASP A O 1
ATOM 4993 N N . TRP A 1 626 ? 66.038 -22.211 -35.058 1.00 118.96 626 TRP A N 1
ATOM 4994 C CA . TRP A 1 626 ? 65.680 -21.853 -33.698 1.00 116.81 626 TRP A CA 1
ATOM 4995 C C . TRP A 1 626 ? 64.494 -20.897 -33.682 1.00 112.75 626 TRP A C 1
ATOM 4996 O O . TRP A 1 626 ? 64.068 -20.365 -34.710 1.00 119.60 626 TRP A O 1
ATOM 5007 N N . CYS A 1 627 ? 63.944 -20.704 -32.486 1.00 108.33 627 CYS A N 1
ATOM 5008 C CA . CYS A 1 627 ? 62.993 -19.633 -32.245 1.00 106.98 627 CYS A CA 1
ATOM 5009 C C . CYS A 1 627 ? 63.740 -18.336 -31.938 1.00 103.76 627 CYS A C 1
ATOM 5010 O O . CYS A 1 627 ? 64.954 -18.323 -31.718 1.00 106.19 627 CYS A O 1
ATOM 5013 N N . GLU A 1 628 ? 62.995 -17.228 -31.924 1.00 104.95 628 GLU A N 1
ATOM 5014 C CA . GLU A 1 628 ? 63.618 -15.928 -31.704 1.00 101.10 628 GLU A CA 1
ATOM 5015 C C . GLU A 1 628 ? 64.041 -15.718 -30.256 1.00 96.06 628 GLU A C 1
ATOM 5016 O O . GLU A 1 628 ? 64.853 -14.827 -29.986 1.00 97.09 628 GLU A O 1
ATOM 5022 N N . LEU A 1 629 ? 63.519 -16.515 -29.322 1.00 99.91 629 LEU A N 1
ATOM 5023 C CA . LEU A 1 629 ? 64.033 -16.470 -27.957 1.00 96.67 629 LEU A CA 1
ATOM 5024 C C . LEU A 1 629 ? 65.412 -17.115 -27.873 1.00 93.50 629 LEU A C 1
ATOM 5025 O O . LEU A 1 629 ? 66.293 -16.619 -27.161 1.00 95.56 629 LEU A O 1
ATOM 5030 N N . ALA A 1 630 ? 65.613 -18.225 -28.589 1.00 91.90 630 ALA A N 1
ATOM 5031 C CA . ALA A 1 630 ? 66.930 -18.853 -28.633 1.00 93.16 630 ALA A CA 1
ATOM 5032 C C . ALA A 1 630 ? 67.966 -17.915 -29.241 1.00 93.93 630 ALA A C 1
ATOM 5033 O O . ALA A 1 630 ? 69.128 -17.901 -28.817 1.00 98.88 630 ALA A O 1
ATOM 5035 N N . LYS A 1 631 ? 67.565 -17.132 -30.246 1.00 94.98 631 LYS A N 1
ATOM 5036 C CA . LYS A 1 631 ? 68.466 -16.139 -30.822 1.00 92.31 631 LYS A CA 1
ATOM 5037 C C . LYS A 1 631 ? 68.803 -15.052 -29.808 1.00 89.56 631 LYS A C 1
ATOM 5038 O O . LYS A 1 631 ? 69.958 -14.619 -29.713 1.00 87.36 631 LYS A O 1
ATOM 5044 N N . GLU A 1 632 ? 67.801 -14.589 -29.056 1.00 86.18 632 GLU A N 1
ATOM 5045 C CA . GLU A 1 632 ? 68.044 -13.586 -28.024 1.00 86.09 632 GLU A CA 1
ATOM 5046 C C . GLU A 1 632 ? 69.013 -14.100 -26.964 1.00 84.94 632 GLU A C 1
ATOM 5047 O O . GLU A 1 632 ? 69.899 -13.362 -26.516 1.00 87.74 632 GLU A O 1
ATOM 5053 N N . VAL A 1 633 ? 68.859 -15.360 -26.548 1.00 86.07 633 VAL A N 1
ATOM 5054 C CA . VAL A 1 633 ? 69.750 -15.917 -25.531 1.00 84.44 633 VAL A CA 1
ATOM 5055 C C . VAL A 1 633 ? 71.087 -16.371 -26.107 1.00 80.41 633 VAL A C 1
ATOM 5056 O O . VAL A 1 633 ? 72.030 -16.594 -25.339 1.00 84.70 633 VAL A O 1
ATOM 5060 N N . GLN A 1 634 ? 71.207 -16.527 -27.430 1.00 84.11 634 GLN A N 1
ATOM 5061 C CA . GLN A 1 634 ? 72.534 -16.737 -28.004 1.00 86.18 634 GLN A CA 1
ATOM 5062 C C . GLN A 1 634 ? 73.345 -15.454 -27.955 1.00 82.56 634 GLN A C 1
ATOM 5063 O O . GLN A 1 634 ? 74.524 -15.465 -27.584 1.00 78.52 634 GLN A O 1
ATOM 5069 N N . LEU A 1 635 ? 72.728 -14.334 -28.327 1.00 76.08 635 LEU A N 1
ATOM 5070 C CA . LEU A 1 635 ? 73.207 -13.030 -27.888 1.00 76.06 635 LEU A CA 1
ATOM 5071 C C . LEU A 1 635 ? 73.058 -12.957 -26.370 1.00 77.55 635 LEU A C 1
ATOM 5072 O O . LEU A 1 635 ? 72.701 -13.955 -25.737 1.00 82.64 635 LEU A O 1
ATOM 5077 N N . ASN A 1 636 ? 73.346 -11.806 -25.764 1.00 73.13 636 ASN A N 1
ATOM 5078 C CA . ASN A 1 636 ? 73.337 -11.688 -24.306 1.00 77.26 636 ASN A CA 1
ATOM 5079 C C . ASN A 1 636 ? 74.408 -12.590 -23.697 1.00 77.20 636 ASN A C 1
ATOM 5080 O O . ASN A 1 636 ? 75.336 -12.098 -23.049 1.00 76.00 636 ASN A O 1
ATOM 5085 N N . VAL A 1 637 ? 74.287 -13.909 -23.901 1.00 70.30 637 VAL A N 1
ATOM 5086 C CA . VAL A 1 637 ? 75.331 -14.843 -23.471 1.00 70.16 637 VAL A CA 1
ATOM 5087 C C . VAL A 1 637 ? 76.678 -14.434 -24.053 1.00 68.25 637 VAL A C 1
ATOM 5088 O O . VAL A 1 637 ? 77.680 -14.326 -23.337 1.00 68.75 637 VAL A O 1
ATOM 5092 N N . VAL A 1 638 ? 76.722 -14.206 -25.369 1.00 69.27 638 VAL A N 1
ATOM 5093 C CA . VAL A 1 638 ? 77.938 -13.689 -25.989 1.00 66.12 638 VAL A CA 1
ATOM 5094 C C . VAL A 1 638 ? 78.307 -12.342 -25.381 1.00 66.39 638 VAL A C 1
ATOM 5095 O O . VAL A 1 638 ? 79.475 -12.086 -25.061 1.00 66.42 638 VAL A O 1
ATOM 5099 N N . GLU A 1 639 ? 77.317 -11.463 -25.206 1.00 66.81 639 GLU A N 1
ATOM 5100 C CA . GLU A 1 639 ? 77.584 -10.144 -24.643 1.00 67.35 639 GLU A CA 1
ATOM 5101 C C . GLU A 1 639 ? 77.973 -10.219 -23.171 1.00 63.66 639 GLU A C 1
ATOM 5102 O O . GLU A 1 639 ? 78.755 -9.387 -22.698 1.00 65.10 639 GLU A O 1
ATOM 5108 N N . LEU A 1 640 ? 77.447 -11.199 -22.431 1.00 64.16 640 LEU A N 1
ATOM 5109 C CA . LEU A 1 640 ? 77.855 -11.362 -21.039 1.00 63.86 640 LEU A CA 1
ATOM 5110 C C . LEU A 1 640 ? 79.289 -11.865 -20.942 1.00 63.22 640 LEU A C 1
ATOM 5111 O O . LEU A 1 640 ? 80.059 -11.403 -20.091 1.00 67.36 640 LEU A O 1
ATOM 5116 N N . ILE A 1 641 ? 79.663 -12.815 -21.801 1.00 60.18 641 ILE A N 1
ATOM 5117 C CA . ILE A 1 641 ? 81.019 -13.357 -21.773 1.00 60.78 641 ILE A CA 1
ATOM 5118 C C . ILE A 1 641 ? 82.029 -12.301 -22.206 1.00 60.69 641 ILE A C 1
ATOM 5119 O O . ILE A 1 641 ? 83.106 -12.172 -21.612 1.00 60.82 641 ILE A O 1
ATOM 5124 N N . LEU A 1 642 ? 81.695 -11.519 -23.236 1.00 60.18 642 LEU A N 1
ATOM 5125 C CA . LEU A 1 642 ? 82.632 -10.528 -23.753 1.00 63.36 642 LEU A CA 1
ATOM 5126 C C . LEU A 1 642 ? 82.828 -9.359 -22.798 1.00 62.71 642 LEU A C 1
ATOM 5127 O O . LEU A 1 642 ? 83.875 -8.704 -22.847 1.00 65.40 642 LEU A O 1
ATOM 5132 N N . LYS A 1 643 ? 81.855 -9.080 -21.934 1.00 57.59 643 LYS A N 1
ATOM 5133 C CA . LYS A 1 643 ? 81.956 -7.980 -20.986 1.00 63.25 643 LYS A CA 1
ATOM 5134 C C . LYS A 1 643 ? 82.450 -8.418 -19.615 1.00 62.90 643 LYS A C 1
ATOM 5135 O O . LYS A 1 643 ? 82.650 -7.566 -18.744 1.00 60.79 643 LYS A O 1
ATOM 5141 N N . SER A 1 644 ? 82.657 -9.716 -19.403 1.00 61.48 644 SER A N 1
ATOM 5142 C CA . SER A 1 644 ? 83.197 -10.219 -18.149 1.00 65.42 644 SER A CA 1
ATOM 5143 C C . SER A 1 644 ? 84.718 -10.281 -18.218 1.00 67.21 644 SER A C 1
ATOM 5144 O O . SER A 1 644 ? 85.284 -10.777 -19.197 1.00 70.83 644 SER A O 1
ATOM 5147 N N . LYS A 1 645 ? 85.374 -9.784 -17.173 1.00 70.19 645 LYS A N 1
ATOM 5148 C CA . LYS A 1 645 ? 86.795 -10.034 -16.974 1.00 67.17 645 LYS A CA 1
ATOM 5149 C C . LYS A 1 645 ? 86.977 -11.408 -16.335 1.00 68.32 645 LYS A C 1
ATOM 5150 O O . LYS A 1 645 ? 86.264 -11.752 -15.386 1.00 77.13 645 LYS A O 1
ATOM 5156 N N . SER A 1 646 ? 87.896 -12.205 -16.893 1.00 68.07 646 SER A N 1
ATOM 5157 C CA . SER A 1 646 ? 88.238 -13.543 -16.408 1.00 67.27 646 SER A CA 1
ATOM 5158 C C . SER A 1 646 ? 87.161 -14.565 -16.766 1.00 64.29 646 SER A C 1
ATOM 5159 O O . SER A 1 646 ? 85.988 -14.214 -16.945 1.00 62.40 646 SER A O 1
ATOM 5162 N N . VAL A 1 647 ? 87.561 -15.834 -16.880 1.00 65.15 647 VAL A N 1
ATOM 5163 C CA . VAL A 1 647 ? 86.640 -16.881 -17.314 1.00 66.31 647 VAL A CA 1
ATOM 5164 C C . VAL A 1 647 ? 85.671 -17.262 -16.196 1.00 70.04 647 VAL A C 1
ATOM 5165 O O . VAL A 1 647 ? 84.497 -17.560 -16.451 1.00 77.65 647 VAL A O 1
ATOM 5169 N N . GLY A 1 648 ? 86.138 -17.256 -14.944 1.00 75.69 648 GLY A N 1
ATOM 5170 C CA . GLY A 1 648 ? 85.267 -17.621 -13.834 1.00 73.98 648 GLY A CA 1
ATOM 5171 C C . GLY A 1 648 ? 84.043 -16.733 -13.733 1.00 72.96 648 GLY A C 1
ATOM 5172 O O . GLY A 1 648 ? 82.928 -17.214 -13.508 1.00 68.37 648 GLY A O 1
ATOM 5173 N N . GLU A 1 649 ? 84.236 -15.425 -13.898 1.00 71.44 649 GLU A N 1
ATOM 5174 C CA . GLU A 1 649 ? 83.111 -14.498 -13.950 1.00 70.17 649 GLU A CA 1
ATOM 5175 C C . GLU A 1 649 ? 82.145 -14.843 -15.081 1.00 68.85 649 GLU A C 1
ATOM 5176 O O . GLU A 1 649 ? 80.932 -14.652 -14.941 1.00 71.37 649 GLU A O 1
ATOM 5182 N N . ALA A 1 650 ? 82.663 -15.352 -16.204 1.00 69.86 650 ALA A N 1
ATOM 5183 C CA . ALA A 1 650 ? 81.823 -15.582 -17.377 1.00 71.09 650 ALA A CA 1
ATOM 5184 C C . ALA A 1 650 ? 80.744 -16.631 -17.121 1.00 72.28 650 ALA A C 1
ATOM 5185 O O . ALA A 1 650 ? 79.596 -16.450 -17.542 1.00 73.95 650 ALA A O 1
ATOM 5187 N N . ARG A 1 651 ? 81.079 -17.732 -16.437 1.00 69.88 651 ARG A N 1
ATOM 5188 C CA . ARG A 1 651 ? 80.059 -18.744 -16.164 1.00 76.84 651 ARG A CA 1
ATOM 5189 C C . ARG A 1 651 ? 78.964 -18.202 -15.258 1.00 75.21 651 ARG A C 1
ATOM 5190 O O . ARG A 1 651 ? 77.781 -18.212 -15.616 1.00 79.22 651 ARG A O 1
ATOM 5198 N N . GLU A 1 652 ? 79.349 -17.730 -14.071 1.00 72.64 652 GLU A N 1
ATOM 5199 C CA . GLU A 1 652 ? 78.376 -17.272 -13.088 1.00 75.82 652 GLU A CA 1
ATOM 5200 C C . GLU A 1 652 ? 77.446 -16.217 -13.673 1.00 75.95 652 GLU A C 1
ATOM 5201 O O . GLU A 1 652 ? 76.268 -16.155 -13.305 1.00 80.69 652 GLU A O 1
ATOM 5207 N N . ARG A 1 653 ? 77.952 -15.383 -14.583 1.00 70.74 653 ARG A N 1
ATOM 5208 C CA . ARG A 1 653 ? 77.080 -14.465 -15.309 1.00 69.59 653 ARG A CA 1
ATOM 5209 C C . ARG A 1 653 ? 76.160 -15.227 -16.258 1.00 67.24 653 ARG A C 1
ATOM 5210 O O . ARG A 1 653 ? 74.950 -14.973 -16.305 1.00 69.10 653 ARG A O 1
ATOM 5218 N N . VAL A 1 654 ? 76.723 -16.156 -17.037 1.00 74.02 654 VAL A N 1
ATOM 5219 C CA . VAL A 1 654 ? 75.937 -16.886 -18.030 1.00 73.82 654 VAL A CA 1
ATOM 5220 C C . VAL A 1 654 ? 74.912 -17.789 -17.352 1.00 74.26 654 VAL A C 1
ATOM 5221 O O . VAL A 1 654 ? 73.729 -17.784 -17.710 1.00 72.19 654 VAL A O 1
ATOM 5225 N N . VAL A 1 655 ? 75.343 -18.565 -16.352 1.00 73.61 655 VAL A N 1
ATOM 5226 C CA . VAL A 1 655 ? 74.440 -19.541 -15.748 1.00 78.11 655 VAL A CA 1
ATOM 5227 C C . VAL A 1 655 ? 73.318 -18.849 -14.987 1.00 78.66 655 VAL A C 1
ATOM 5228 O O . VAL A 1 655 ? 72.192 -19.358 -14.931 1.00 80.12 655 VAL A O 1
ATOM 5232 N N . LYS A 1 656 ? 73.589 -17.682 -14.402 1.00 79.93 656 LYS A N 1
ATOM 5233 C CA . LYS A 1 656 ? 72.521 -16.933 -13.751 1.00 79.59 656 LYS A CA 1
ATOM 5234 C C . LYS A 1 656 ? 71.507 -16.430 -14.772 1.00 78.71 656 LYS A C 1
ATOM 5235 O O . LYS A 1 656 ? 70.297 -16.470 -14.525 1.00 77.64 656 LYS A O 1
ATOM 5241 N N . TYR A 1 657 ? 71.983 -15.945 -15.922 1.00 84.08 657 TYR A N 1
ATOM 5242 C CA . TYR A 1 657 ? 71.076 -15.475 -16.965 1.00 82.49 657 TYR A CA 1
ATOM 5243 C C . TYR A 1 657 ? 70.274 -16.629 -17.555 1.00 79.63 657 TYR A C 1
ATOM 5244 O O . TYR A 1 657 ? 69.056 -16.522 -17.739 1.00 80.41 657 TYR A O 1
ATOM 5253 N N . VAL A 1 658 ? 70.945 -17.742 -17.866 1.00 77.46 658 VAL A N 1
ATOM 5254 C CA . VAL A 1 658 ? 70.257 -18.889 -18.450 1.00 80.64 658 VAL A CA 1
ATOM 5255 C C . VAL A 1 658 ? 69.261 -19.480 -17.459 1.00 81.70 658 VAL A C 1
ATOM 5256 O O . VAL A 1 658 ? 68.242 -20.058 -17.858 1.00 78.55 658 VAL A O 1
ATOM 5260 N N . ARG A 1 659 ? 69.523 -19.347 -16.160 1.00 80.89 659 ARG A N 1
ATOM 5261 C CA . ARG A 1 659 ? 68.557 -19.806 -15.168 1.00 83.52 659 ARG A CA 1
ATOM 5262 C C . ARG A 1 659 ? 67.399 -18.826 -15.009 1.00 83.71 659 ARG A C 1
ATOM 5263 O O . ARG A 1 659 ? 66.243 -19.247 -14.898 1.00 85.52 659 ARG A O 1
ATOM 5271 N N . GLU A 1 660 ? 67.690 -17.522 -14.988 1.00 80.81 660 GLU A N 1
ATOM 5272 C CA . GLU A 1 660 ? 66.632 -16.528 -14.826 1.00 84.05 660 GLU A CA 1
ATOM 5273 C C . GLU A 1 660 ? 65.639 -16.557 -15.984 1.00 87.45 660 GLU A C 1
ATOM 5274 O O . GLU A 1 660 ? 64.435 -16.368 -15.776 1.00 86.71 660 GLU A O 1
ATOM 5280 N N . VAL A 1 661 ? 66.118 -16.780 -17.211 1.00 92.87 661 VAL A N 1
ATOM 5281 C CA . VAL A 1 661 ? 65.193 -16.881 -18.338 1.00 93.56 661 VAL A CA 1
ATOM 5282 C C . VAL A 1 661 ? 64.297 -18.102 -18.169 1.00 96.20 661 VAL A C 1
ATOM 5283 O O . VAL A 1 661 ? 63.091 -18.046 -18.440 1.00 99.16 661 VAL A O 1
ATOM 5287 N N . VAL A 1 662 ? 64.867 -19.226 -17.723 1.00 99.94 662 VAL A N 1
ATOM 5288 C CA . VAL A 1 662 ? 64.065 -20.420 -17.470 1.00 100.13 662 VAL A CA 1
ATOM 5289 C C . VAL A 1 662 ? 63.083 -20.159 -16.334 1.00 100.87 662 VAL A C 1
ATOM 5290 O O . VAL A 1 662 ? 61.946 -20.648 -16.348 1.00 98.16 662 VAL A O 1
ATOM 5294 N N . GLU A 1 663 ? 63.503 -19.370 -15.339 1.00 97.49 663 GLU A N 1
ATOM 5295 C CA . GLU A 1 663 ? 62.637 -19.058 -14.206 1.00 102.81 663 GLU A CA 1
ATOM 5296 C C . GLU A 1 663 ? 61.400 -18.284 -14.655 1.00 106.08 663 GLU A C 1
ATOM 5297 O O . GLU A 1 663 ? 60.268 -18.663 -14.332 1.00 110.00 663 GLU A O 1
ATOM 5303 N N . ARG A 1 664 ? 61.590 -17.192 -15.406 1.00 109.12 664 ARG A N 1
ATOM 5304 C CA . ARG A 1 664 ? 60.429 -16.475 -15.925 1.00 105.21 664 ARG A CA 1
ATOM 5305 C C . ARG A 1 664 ? 59.679 -17.290 -16.969 1.00 100.20 664 ARG A C 1
ATOM 5306 O O . ARG A 1 664 ? 58.486 -17.056 -17.185 1.00 97.10 664 ARG A O 1
ATOM 5314 N N . LEU A 1 665 ? 60.355 -18.234 -17.629 1.00 98.77 665 LEU A N 1
ATOM 5315 C CA . LEU A 1 665 ? 59.696 -19.030 -18.657 1.00 103.18 665 LEU A CA 1
ATOM 5316 C C . LEU A 1 665 ? 58.761 -20.054 -18.033 1.00 112.01 665 LEU A C 1
ATOM 5317 O O . LEU A 1 665 ? 57.658 -20.286 -18.541 1.00 112.32 665 LEU A O 1
ATOM 5322 N N . LYS A 1 666 ? 59.179 -20.669 -16.926 1.00 118.00 666 LYS A N 1
ATOM 5323 C CA . LYS A 1 666 ? 58.303 -21.571 -16.193 1.00 112.02 666 LYS A CA 1
ATOM 5324 C C . LYS A 1 666 ? 57.255 -20.825 -15.377 1.00 108.57 666 LYS A C 1
ATOM 5325 O O . LYS A 1 666 ? 56.244 -21.424 -14.996 1.00 116.32 666 LYS A O 1
ATOM 5331 N N . ALA A 1 667 ? 57.471 -19.538 -15.107 1.00 111.27 667 ALA A N 1
ATOM 5332 C CA . ALA A 1 667 ? 56.489 -18.711 -14.416 1.00 108.65 667 ALA A CA 1
ATOM 5333 C C . ALA A 1 667 ? 55.440 -18.137 -15.358 1.00 107.75 667 ALA A C 1
ATOM 5334 O O . ALA A 1 667 ? 54.560 -17.397 -14.904 1.00 102.13 667 ALA A O 1
ATOM 5336 N N . TYR A 1 668 ? 55.521 -18.466 -16.647 1.00 106.19 668 TYR A N 1
ATOM 5337 C CA . TYR A 1 668 ? 54.552 -18.049 -17.658 1.00 110.71 668 TYR A CA 1
ATOM 5338 C C . TYR A 1 668 ? 54.457 -16.522 -17.738 1.00 109.91 668 TYR A C 1
ATOM 5339 O O . TYR A 1 668 ? 53.403 -15.921 -17.515 1.00 111.56 668 TYR A O 1
ATOM 5348 N N . LYS A 1 669 ? 55.591 -15.899 -18.071 1.00 109.99 669 LYS A N 1
ATOM 5349 C CA . LYS A 1 669 ? 55.648 -14.460 -18.306 1.00 105.78 669 LYS A CA 1
ATOM 5350 C C . LYS A 1 669 ? 56.268 -14.151 -19.666 1.00 100.56 669 LYS A C 1
ATOM 5351 O O . LYS A 1 669 ? 56.699 -13.019 -19.909 1.00 97.50 669 LYS A O 1
ATOM 5357 N N . PHE A 1 670 ? 56.313 -15.125 -20.563 1.00 103.50 670 PHE A N 1
ATOM 5358 C CA . PHE A 1 670 ? 56.894 -14.890 -21.872 1.00 105.08 670 PHE A CA 1
ATOM 5359 C C . PHE A 1 670 ? 55.928 -14.127 -22.773 1.00 107.33 670 PHE A C 1
ATOM 5360 O O . PHE A 1 670 ? 54.710 -14.132 -22.575 1.00 108.32 670 PHE A O 1
ATOM 5368 N N . ASP A 1 671 ? 56.497 -13.456 -23.769 1.00 110.64 671 ASP A N 1
ATOM 5369 C CA . ASP A 1 671 ? 55.729 -12.978 -24.906 1.00 109.33 671 ASP A CA 1
ATOM 5370 C C . ASP A 1 671 ? 55.708 -14.095 -25.939 1.00 105.26 671 ASP A C 1
ATOM 5371 O O . ASP A 1 671 ? 56.744 -14.707 -26.217 1.00 95.85 671 ASP A O 1
ATOM 5376 N N . LEU A 1 672 ? 54.527 -14.366 -26.498 1.00 114.34 672 LEU A N 1
ATOM 5377 C CA . LEU A 1 672 ? 54.388 -15.527 -27.368 1.00 108.35 672 LEU A CA 1
ATOM 5378 C C . LEU A 1 672 ? 55.215 -15.385 -28.639 1.00 105.30 672 LEU A C 1
ATOM 5379 O O . LEU A 1 672 ? 55.750 -16.383 -29.133 1.00 102.56 672 LEU A O 1
ATOM 5384 N N . ASP A 1 673 ? 55.357 -14.159 -29.155 1.00 106.55 673 ASP A N 1
ATOM 5385 C CA . ASP A 1 673 ? 56.124 -13.929 -30.379 1.00 104.25 673 ASP A CA 1
ATOM 5386 C C . ASP A 1 673 ? 57.519 -14.536 -30.301 1.00 104.53 673 ASP A C 1
ATOM 5387 O O . ASP A 1 673 ? 58.046 -15.035 -31.303 1.00 97.50 673 ASP A O 1
ATOM 5392 N N . ASP A 1 674 ? 58.138 -14.498 -29.120 1.00 107.64 674 ASP A N 1
ATOM 5393 C CA . ASP A 1 674 ? 59.491 -15.019 -28.971 1.00 103.87 674 ASP A CA 1
ATOM 5394 C C . ASP A 1 674 ? 59.551 -16.539 -29.082 1.00 102.72 674 ASP A C 1
ATOM 5395 O O . ASP A 1 674 ? 60.645 -17.091 -29.242 1.00 101.98 674 ASP A O 1
ATOM 5400 N N . LEU A 1 675 ? 58.412 -17.227 -28.992 1.00 108.42 675 LEU A N 1
ATOM 5401 C CA . LEU A 1 675 ? 58.388 -18.683 -29.038 1.00 110.03 675 LEU A CA 1
ATOM 5402 C C . LEU A 1 675 ? 58.138 -19.252 -30.432 1.00 109.85 675 LEU A C 1
ATOM 5403 O O . LEU A 1 675 ? 58.258 -20.468 -30.613 1.00 109.56 675 LEU A O 1
ATOM 5408 N N . ILE A 1 676 ? 57.792 -18.417 -31.416 1.00 112.10 676 ILE A N 1
ATOM 5409 C CA . ILE A 1 676 ? 57.508 -18.914 -32.760 1.00 112.63 676 ILE A CA 1
ATOM 5410 C C . ILE A 1 676 ? 58.796 -19.362 -33.440 1.00 112.28 676 ILE A C 1
ATOM 5411 O O . ILE A 1 676 ? 59.842 -18.705 -33.339 1.00 114.23 676 ILE A O 1
ATOM 5416 N N . ILE A 1 677 ? 58.721 -20.495 -34.137 1.00 112.28 677 ILE A N 1
ATOM 5417 C CA . ILE A 1 677 ? 59.834 -21.062 -34.891 1.00 117.23 677 ILE A CA 1
ATOM 5418 C C . ILE A 1 677 ? 59.486 -20.985 -36.373 1.00 122.12 677 ILE A C 1
ATOM 5419 O O . ILE A 1 677 ? 58.478 -21.553 -36.810 1.00 124.30 677 ILE A O 1
ATOM 5424 N N . TRP A 1 678 ? 60.313 -20.283 -37.147 1.00 111.93 678 TRP A N 1
ATOM 5425 C CA . TRP A 1 678 ? 60.050 -20.082 -38.567 1.00 119.72 678 TRP A CA 1
ATOM 5426 C C . TRP A 1 678 ? 60.698 -21.165 -39.422 1.00 127.51 678 TRP A C 1
ATOM 5427 O O . TRP A 1 678 ? 61.774 -21.681 -39.107 1.00 128.04 678 TRP A O 1
ATOM 5438 N N . LYS A 1 679 ? 60.018 -21.509 -40.514 1.00 129.24 679 LYS A N 1
ATOM 5439 C CA . LYS A 1 679 ? 60.614 -22.265 -41.607 1.00 140.37 679 LYS A CA 1
ATOM 5440 C C . LYS A 1 679 ? 59.891 -21.848 -42.882 1.00 147.28 679 LYS A C 1
ATOM 5441 O O . LYS A 1 679 ? 58.667 -21.691 -42.881 1.00 144.38 679 LYS A O 1
ATOM 5447 N N . THR A 1 680 ? 60.649 -21.676 -43.965 1.00 143.99 680 THR A N 1
ATOM 5448 C CA . THR A 1 680 ? 60.154 -20.933 -45.118 1.00 145.31 680 THR A CA 1
ATOM 5449 C C . THR A 1 680 ? 59.506 -21.785 -46.206 1.00 149.94 680 THR A C 1
ATOM 5450 O O . THR A 1 680 ? 58.829 -21.218 -47.070 1.00 158.28 680 THR A O 1
ATOM 5454 N N . LEU A 1 681 ? 59.687 -23.110 -46.194 1.00 152.15 681 LEU A N 1
ATOM 5455 C CA . LEU A 1 681 ? 59.099 -23.985 -47.210 1.00 148.30 681 LEU A CA 1
ATOM 5456 C C . LEU A 1 681 ? 59.523 -23.582 -48.619 1.00 147.33 681 LEU A C 1
ATOM 5457 O O . LEU A 1 681 ? 58.786 -22.865 -49.305 1.00 147.33 681 LEU A O 1
ATOM 5462 N N . ASP A 1 682 ? 60.696 -24.030 -49.067 1.00 149.30 682 ASP A N 1
ATOM 5463 C CA . ASP A 1 682 ? 61.187 -23.586 -50.369 1.00 151.78 682 ASP A CA 1
ATOM 5464 C C . ASP A 1 682 ? 60.571 -24.379 -51.518 1.00 161.75 682 ASP A C 1
ATOM 5465 O O . ASP A 1 682 ? 60.300 -23.819 -52.586 1.00 162.77 682 ASP A O 1
ATOM 5470 N N . LYS A 1 683 ? 60.343 -25.676 -51.320 1.00 160.75 683 LYS A N 1
ATOM 5471 C CA . LYS A 1 683 ? 59.860 -26.546 -52.389 1.00 156.27 683 LYS A CA 1
ATOM 5472 C C . LYS A 1 683 ? 58.505 -27.176 -52.072 1.00 155.25 683 LYS A C 1
ATOM 5473 O O . LYS A 1 683 ? 57.721 -26.623 -51.289 1.00 150.48 683 LYS A O 1
ATOM 5479 N N . GLU A 1 684 ? 58.229 -28.330 -52.685 1.00 157.78 684 GLU A N 1
ATOM 5480 C CA . GLU A 1 684 ? 56.946 -29.005 -52.543 1.00 159.63 684 GLU A CA 1
ATOM 5481 C C . GLU A 1 684 ? 56.797 -29.666 -51.181 1.00 161.80 684 GLU A C 1
ATOM 5482 O O . GLU A 1 684 ? 57.777 -30.053 -50.538 1.00 159.08 684 GLU A O 1
ATOM 5488 N N . LEU A 1 685 ? 55.545 -29.771 -50.740 1.00 159.19 685 LEU A N 1
ATOM 5489 C CA . LEU A 1 685 ? 55.202 -30.588 -49.585 1.00 158.57 685 LEU A CA 1
ATOM 5490 C C . LEU A 1 685 ? 55.144 -32.062 -49.979 1.00 168.83 685 LEU A C 1
ATOM 5491 O O . LEU A 1 685 ? 54.700 -32.405 -51.080 1.00 178.75 685 LEU A O 1
ATOM 5496 N N . ASP A 1 686 ? 55.618 -32.936 -49.087 1.00 167.93 686 ASP A N 1
ATOM 5497 C CA . ASP A 1 686 ? 55.667 -34.380 -49.313 1.00 163.20 686 ASP A CA 1
ATOM 5498 C C . ASP A 1 686 ? 56.641 -34.784 -50.414 1.00 162.92 686 ASP A C 1
ATOM 5499 O O . ASP A 1 686 ? 56.628 -35.946 -50.852 1.00 158.98 686 ASP A O 1
ATOM 5504 N N . GLU A 1 687 ? 57.472 -33.864 -50.897 1.00 174.10 687 GLU A N 1
ATOM 5505 C CA . GLU A 1 687 ? 58.513 -34.274 -51.829 1.00 168.58 687 GLU A CA 1
ATOM 5506 C C . GLU A 1 687 ? 59.702 -34.880 -51.101 1.00 175.22 687 GLU A C 1
ATOM 5507 O O . GLU A 1 687 ? 60.263 -35.879 -51.560 1.00 181.65 687 GLU A O 1
ATOM 5513 N N . TYR A 1 688 ? 60.085 -34.324 -49.955 1.00 173.70 688 TYR A N 1
ATOM 5514 C CA . TYR A 1 688 ? 61.212 -34.851 -49.200 1.00 166.10 688 TYR A CA 1
ATOM 5515 C C . TYR A 1 688 ? 60.753 -35.428 -47.870 1.00 166.30 688 TYR A C 1
ATOM 5516 O O . TYR A 1 688 ? 61.535 -35.534 -46.918 1.00 164.06 688 TYR A O 1
ATOM 5525 N N . LYS A 1 689 ? 59.470 -35.790 -47.830 1.00 163.11 689 LYS A N 1
ATOM 5526 C CA . LYS A 1 689 ? 58.770 -36.459 -46.741 1.00 164.11 689 LYS A CA 1
ATOM 5527 C C . LYS A 1 689 ? 59.532 -36.392 -45.412 1.00 169.14 689 LYS A C 1
ATOM 5528 O O . LYS A 1 689 ? 60.162 -37.376 -45.001 1.00 176.45 689 LYS A O 1
ATOM 5534 N N . ALA A 1 690 ? 59.455 -35.245 -44.724 1.00 164.97 690 ALA A N 1
ATOM 5535 C CA . ALA A 1 690 ? 60.323 -34.922 -43.592 1.00 163.15 690 ALA A CA 1
ATOM 5536 C C . ALA A 1 690 ? 59.828 -35.458 -42.252 1.00 165.78 690 ALA A C 1
ATOM 5537 O O . ALA A 1 690 ? 60.649 -35.894 -41.436 1.00 174.94 690 ALA A O 1
ATOM 5539 N N . TYR A 1 691 ? 58.518 -35.415 -41.990 1.00 169.09 691 TYR A N 1
ATOM 5540 C CA . TYR A 1 691 ? 57.871 -35.973 -40.791 1.00 164.97 691 TYR A CA 1
ATOM 5541 C C . TYR A 1 691 ? 58.034 -35.110 -39.549 1.00 164.66 691 TYR A C 1
ATOM 5542 O O . TYR A 1 691 ? 57.585 -35.511 -38.469 1.00 163.92 691 TYR A O 1
ATOM 5551 N N . GLY A 1 692 ? 58.654 -33.942 -39.668 1.00 162.35 692 GLY A N 1
ATOM 5552 C CA . GLY A 1 692 ? 59.018 -33.143 -38.524 1.00 153.83 692 GLY A CA 1
ATOM 5553 C C . GLY A 1 692 ? 57.873 -32.244 -38.120 1.00 148.47 692 GLY A C 1
ATOM 5554 O O . GLY A 1 692 ? 56.766 -32.340 -38.656 1.00 146.57 692 GLY A O 1
ATOM 5555 N N . PRO A 1 693 ? 58.115 -31.345 -37.163 1.00 149.65 693 PRO A N 1
ATOM 5556 C CA . PRO A 1 693 ? 57.067 -30.384 -36.797 1.00 144.65 693 PRO A CA 1
ATOM 5557 C C . PRO A 1 693 ? 56.806 -29.388 -37.896 1.00 139.62 693 PRO A C 1
ATOM 5558 O O . PRO A 1 693 ? 55.726 -28.786 -37.933 1.00 131.32 693 PRO A O 1
ATOM 5562 N N . HIS A 1 694 ? 57.787 -29.193 -38.777 1.00 139.98 694 HIS A N 1
ATOM 5563 C CA . HIS A 1 694 ? 57.643 -28.288 -39.907 1.00 143.12 694 HIS A CA 1
ATOM 5564 C C . HIS A 1 694 ? 56.500 -28.719 -40.817 1.00 147.17 694 HIS A C 1
ATOM 5565 O O . HIS A 1 694 ? 55.740 -27.878 -41.311 1.00 146.42 694 HIS A O 1
ATOM 5572 N N . VAL A 1 695 ? 56.362 -30.025 -41.055 1.00 150.46 695 VAL A N 1
ATOM 5573 C CA . VAL A 1 695 ? 55.287 -30.515 -41.914 1.00 147.33 695 VAL A CA 1
ATOM 5574 C C . VAL A 1 695 ? 53.984 -30.700 -41.134 1.00 145.37 695 VAL A C 1
ATOM 5575 O O . VAL A 1 695 ? 52.895 -30.518 -41.693 1.00 143.03 695 VAL A O 1
ATOM 5579 N N . HIS A 1 696 ? 54.063 -31.072 -39.852 1.00 141.49 696 HIS A N 1
ATOM 5580 C CA . HIS A 1 696 ? 52.851 -31.316 -39.074 1.00 141.10 696 HIS A CA 1
ATOM 5581 C C . HIS A 1 696 ? 52.102 -30.020 -38.790 1.00 149.29 696 HIS A C 1
ATOM 5582 O O . HIS A 1 696 ? 50.867 -29.986 -38.845 1.00 153.13 696 HIS A O 1
ATOM 5589 N N . ALA A 1 697 ? 52.830 -28.947 -38.468 1.00 141.72 697 ALA A N 1
ATOM 5590 C CA . ALA A 1 697 ? 52.195 -27.638 -38.349 1.00 144.23 697 ALA A CA 1
ATOM 5591 C C . ALA A 1 697 ? 51.605 -27.202 -39.683 1.00 148.65 697 ALA A C 1
ATOM 5592 O O . ALA A 1 697 ? 50.550 -26.558 -39.726 1.00 150.58 697 ALA A O 1
ATOM 5594 N N . ALA A 1 698 ? 52.274 -27.548 -40.782 1.00 144.89 698 ALA A N 1
ATOM 5595 C CA . ALA A 1 698 ? 51.769 -27.335 -42.129 1.00 145.44 698 ALA A CA 1
ATOM 5596 C C . ALA A 1 698 ? 50.776 -28.407 -42.557 1.00 145.65 698 ALA A C 1
ATOM 5597 O O . ALA A 1 698 ? 50.573 -28.612 -43.760 1.00 144.50 698 ALA A O 1
ATOM 5599 N N . LEU A 1 699 ? 50.200 -29.125 -41.597 1.00 139.81 699 LEU A N 1
ATOM 5600 C CA . LEU A 1 699 ? 49.097 -30.054 -41.808 1.00 137.93 699 LEU A CA 1
ATOM 5601 C C . LEU A 1 699 ? 47.833 -29.636 -41.075 1.00 139.56 699 LEU A C 1
ATOM 5602 O O . LEU A 1 699 ? 46.733 -29.783 -41.614 1.00 152.17 699 LEU A O 1
ATOM 5607 N N . GLU A 1 700 ? 47.966 -29.091 -39.865 1.00 151.98 700 GLU A N 1
ATOM 5608 C CA . GLU A 1 700 ? 46.833 -28.564 -39.116 1.00 145.03 700 GLU A CA 1
ATOM 5609 C C . GLU A 1 700 ? 46.223 -27.328 -39.760 1.00 140.25 700 GLU A C 1
ATOM 5610 O O . GLU A 1 700 ? 45.206 -26.829 -39.265 1.00 130.19 700 GLU A O 1
ATOM 5616 N N . LEU A 1 701 ? 46.820 -26.818 -40.834 1.00 146.20 701 LEU A N 1
ATOM 5617 C CA . LEU A 1 701 ? 46.253 -25.720 -41.601 1.00 144.11 701 LEU A CA 1
ATOM 5618 C C . LEU A 1 701 ? 45.292 -26.186 -42.692 1.00 148.18 701 LEU A C 1
ATOM 5619 O O . LEU A 1 701 ? 44.961 -25.399 -43.581 1.00 147.47 701 LEU A O 1
ATOM 5624 N N . LYS A 1 702 ? 44.844 -27.442 -42.656 1.00 141.46 702 LYS A N 1
ATOM 5625 C CA . LYS A 1 702 ? 43.862 -27.922 -43.623 1.00 141.05 702 LYS A CA 1
ATOM 5626 C C . LYS A 1 702 ? 42.430 -27.943 -43.114 1.00 142.59 702 LYS A C 1
ATOM 5627 O O . LYS A 1 702 ? 41.503 -27.872 -43.926 1.00 148.40 702 LYS A O 1
ATOM 5633 N N . ARG A 1 703 ? 42.210 -28.029 -41.815 1.00 136.53 703 ARG A N 1
ATOM 5634 C CA . ARG A 1 703 ? 40.916 -27.614 -41.306 1.00 135.91 703 ARG A CA 1
ATOM 5635 C C . ARG A 1 703 ? 40.812 -26.098 -41.460 1.00 139.17 703 ARG A C 1
ATOM 5636 O O . ARG A 1 703 ? 41.706 -25.363 -41.029 1.00 146.29 703 ARG A O 1
ATOM 5644 N N . ARG A 1 704 ? 39.807 -25.643 -42.208 1.00 153.36 704 ARG A N 1
ATOM 5645 C CA . ARG A 1 704 ? 39.534 -24.223 -42.434 1.00 148.78 704 ARG A CA 1
ATOM 5646 C C . ARG A 1 704 ? 40.640 -23.531 -43.226 1.00 147.71 704 ARG A C 1
ATOM 5647 O O . ARG A 1 704 ? 40.331 -22.711 -44.090 1.00 149.69 704 ARG A O 1
ATOM 5655 N N . GLY A 1 705 ? 41.917 -23.811 -42.943 1.00 148.02 705 GLY A N 1
ATOM 5656 C CA . GLY A 1 705 ? 42.987 -23.142 -43.658 1.00 144.17 705 GLY A CA 1
ATOM 5657 C C . GLY A 1 705 ? 43.084 -23.597 -45.102 1.00 142.76 705 GLY A C 1
ATOM 5658 O O . GLY A 1 705 ? 42.607 -24.667 -45.474 1.00 138.14 705 GLY A O 1
ATOM 5659 N N . TYR A 1 706 ? 43.720 -22.772 -45.938 1.00 137.57 706 TYR A N 1
ATOM 5660 C CA . TYR A 1 706 ? 43.666 -22.990 -47.378 1.00 140.98 706 TYR A CA 1
ATOM 5661 C C . TYR A 1 706 ? 45.022 -23.194 -48.052 1.00 143.15 706 TYR A C 1
ATOM 5662 O O . TYR A 1 706 ? 45.055 -23.399 -49.270 1.00 146.01 706 TYR A O 1
ATOM 5671 N N . LYS A 1 707 ? 46.135 -23.162 -47.322 1.00 137.85 707 LYS A N 1
ATOM 5672 C CA . LYS A 1 707 ? 47.439 -22.984 -47.950 1.00 136.83 707 LYS A CA 1
ATOM 5673 C C . LYS A 1 707 ? 48.349 -24.189 -47.748 1.00 144.48 707 LYS A C 1
ATOM 5674 O O . LYS A 1 707 ? 48.326 -24.829 -46.693 1.00 142.21 707 LYS A O 1
ATOM 5680 N N . VAL A 1 708 ? 49.149 -24.484 -48.778 1.00 146.97 708 VAL A N 1
ATOM 5681 C CA . VAL A 1 708 ? 50.154 -25.545 -48.775 1.00 146.84 708 VAL A CA 1
ATOM 5682 C C . VAL A 1 708 ? 51.313 -25.089 -49.658 1.00 147.05 708 VAL A C 1
ATOM 5683 O O . VAL A 1 708 ? 52.464 -25.502 -49.473 1.00 150.38 708 VAL A O 1
ATOM 5687 N N . GLY A 1 709 ? 51.015 -24.174 -50.579 1.00 156.02 709 GLY A N 1
ATOM 5688 C CA . GLY A 1 709 ? 51.865 -23.842 -51.707 1.00 147.72 709 GLY A CA 1
ATOM 5689 C C . GLY A 1 709 ? 53.258 -23.303 -51.464 1.00 144.12 709 GLY A C 1
ATOM 5690 O O . GLY A 1 709 ? 53.707 -23.129 -50.327 1.00 135.11 709 GLY A O 1
ATOM 5691 N N . LYS A 1 710 ? 53.945 -23.028 -52.569 1.00 145.59 710 LYS A N 1
ATOM 5692 C CA . LYS A 1 710 ? 55.360 -22.692 -52.549 1.00 146.44 710 LYS A CA 1
ATOM 5693 C C . LYS A 1 710 ? 55.586 -21.268 -52.063 1.00 145.29 710 LYS A C 1
ATOM 5694 O O . LYS A 1 710 ? 54.791 -20.365 -52.343 1.00 149.50 710 LYS A O 1
ATOM 5700 N N . GLY A 1 711 ? 56.673 -21.072 -51.325 1.00 134.81 711 GLY A N 1
ATOM 5701 C CA . GLY A 1 711 ? 56.955 -19.768 -50.763 1.00 136.71 711 GLY A CA 1
ATOM 5702 C C . GLY A 1 711 ? 55.958 -19.351 -49.704 1.00 143.15 711 GLY A C 1
ATOM 5703 O O . GLY A 1 711 ? 55.163 -18.433 -49.925 1.00 145.86 711 GLY A O 1
ATOM 5704 N N . THR A 1 712 ? 55.996 -20.008 -48.548 1.00 137.97 712 THR A N 1
ATOM 5705 C CA . THR A 1 712 ? 55.073 -19.700 -47.458 1.00 141.14 712 THR A CA 1
ATOM 5706 C C . THR A 1 712 ? 55.720 -20.119 -46.150 1.00 139.38 712 THR A C 1
ATOM 5707 O O . THR A 1 712 ? 56.018 -21.302 -45.958 1.00 143.05 712 THR A O 1
ATOM 5711 N N . THR A 1 713 ? 55.935 -19.156 -45.260 1.00 144.30 713 THR A N 1
ATOM 5712 C CA . THR A 1 713 ? 56.534 -19.418 -43.960 1.00 138.05 713 THR A CA 1
ATOM 5713 C C . THR A 1 713 ? 55.437 -19.818 -42.983 1.00 133.71 713 THR A C 1
ATOM 5714 O O . THR A 1 713 ? 54.354 -19.225 -42.974 1.00 122.85 713 THR A O 1
ATOM 5718 N N . VAL A 1 714 ? 55.716 -20.835 -42.166 1.00 134.26 714 VAL A N 1
ATOM 5719 C CA . VAL A 1 714 ? 54.666 -21.453 -41.363 1.00 137.44 714 VAL A CA 1
ATOM 5720 C C . VAL A 1 714 ? 54.563 -20.822 -39.975 1.00 134.56 714 VAL A C 1
ATOM 5721 O O . VAL A 1 714 ? 53.508 -20.283 -39.617 1.00 131.48 714 VAL A O 1
ATOM 5725 N N . GLY A 1 715 ? 55.637 -20.867 -39.188 1.00 134.36 715 GLY A N 1
ATOM 5726 C CA . GLY A 1 715 ? 55.603 -20.319 -37.847 1.00 135.15 715 GLY A CA 1
ATOM 5727 C C . GLY A 1 715 ? 54.800 -21.174 -36.888 1.00 130.51 715 GLY A C 1
ATOM 5728 O O . GLY A 1 715 ? 53.569 -21.080 -36.863 1.00 127.01 715 GLY A O 1
ATOM 5729 N N . TYR A 1 716 ? 55.468 -22.014 -36.100 1.00 139.58 716 TYR A N 1
ATOM 5730 C CA . TYR A 1 716 ? 54.783 -22.951 -35.221 1.00 131.95 716 TYR A CA 1
ATOM 5731 C C . TYR A 1 716 ? 55.306 -22.846 -33.794 1.00 125.18 716 TYR A C 1
ATOM 5732 O O . TYR A 1 716 ? 56.434 -22.409 -33.548 1.00 121.50 716 TYR A O 1
ATOM 5741 N N . VAL A 1 717 ? 54.457 -23.257 -32.852 1.00 119.10 717 VAL A N 1
ATOM 5742 C CA . VAL A 1 717 ? 54.795 -23.312 -31.435 1.00 123.72 717 VAL A CA 1
ATOM 5743 C C . VAL A 1 717 ? 54.415 -24.688 -30.900 1.00 128.27 717 VAL A C 1
ATOM 5744 O O . VAL A 1 717 ? 53.333 -25.204 -31.204 1.00 143.48 717 VAL A O 1
ATOM 5748 N N . ILE A 1 718 ? 55.302 -25.279 -30.105 1.00 132.38 718 ILE A N 1
ATOM 5749 C CA . ILE A 1 718 ? 55.031 -26.571 -29.482 1.00 127.35 718 ILE A CA 1
ATOM 5750 C C . ILE A 1 718 ? 54.158 -26.360 -28.249 1.00 123.09 718 ILE A C 1
ATOM 5751 O O . ILE A 1 718 ? 54.436 -25.491 -27.414 1.00 112.24 718 ILE A O 1
ATOM 5756 N N . VAL A 1 719 ? 53.105 -27.169 -28.127 1.00 126.50 719 VAL A N 1
ATOM 5757 C CA . VAL A 1 719 ? 52.098 -27.039 -27.082 1.00 126.70 719 VAL A CA 1
ATOM 5758 C C . VAL A 1 719 ? 51.975 -28.377 -26.365 1.00 130.49 719 VAL A C 1
ATOM 5759 O O . VAL A 1 719 ? 52.260 -29.434 -26.936 1.00 126.20 719 VAL A O 1
ATOM 5763 N N . ARG A 1 720 ? 51.559 -28.330 -25.099 1.00 124.93 720 ARG A N 1
ATOM 5764 C CA . ARG A 1 720 ? 51.446 -29.550 -24.312 1.00 129.79 720 ARG A CA 1
ATOM 5765 C C . ARG A 1 720 ? 50.401 -30.486 -24.904 1.00 142.19 720 ARG A C 1
ATOM 5766 O O . ARG A 1 720 ? 49.426 -30.059 -25.530 1.00 150.20 720 ARG A O 1
ATOM 5774 N N . GLY A 1 721 ? 50.619 -31.781 -24.699 1.00 139.22 721 GLY A N 1
ATOM 5775 C CA . GLY A 1 721 ? 49.687 -32.788 -25.137 1.00 144.35 721 GLY A CA 1
ATOM 5776 C C . GLY A 1 721 ? 50.357 -34.113 -25.430 1.00 149.12 721 GLY A C 1
ATOM 5777 O O . GLY A 1 721 ? 51.580 -34.206 -25.567 1.00 149.30 721 GLY A O 1
ATOM 5778 N N . PRO A 1 722 ? 49.553 -35.172 -25.531 1.00 150.69 722 PRO A N 1
ATOM 5779 C CA . PRO A 1 722 ? 50.088 -36.506 -25.840 1.00 149.06 722 PRO A CA 1
ATOM 5780 C C . PRO A 1 722 ? 50.368 -36.648 -27.331 1.00 148.22 722 PRO A C 1
ATOM 5781 O O . PRO A 1 722 ? 49.471 -36.467 -28.156 1.00 144.48 722 PRO A O 1
ATOM 5785 N N . GLY A 1 723 ? 51.613 -36.958 -27.681 1.00 155.62 723 GLY A N 1
ATOM 5786 C CA . GLY A 1 723 ? 51.931 -37.173 -29.086 1.00 151.05 723 GLY A CA 1
ATOM 5787 C C . GLY A 1 723 ? 53.382 -37.567 -29.294 1.00 148.35 723 GLY A C 1
ATOM 5788 O O . GLY A 1 723 ? 54.178 -37.609 -28.349 1.00 141.12 723 GLY A O 1
ATOM 5789 N N . LYS A 1 724 ? 53.697 -37.868 -30.569 1.00 151.04 724 LYS A N 1
ATOM 5790 C CA . LYS A 1 724 ? 55.000 -38.282 -31.074 1.00 152.51 724 LYS A CA 1
ATOM 5791 C C . LYS A 1 724 ? 55.989 -37.140 -30.982 1.00 158.26 724 LYS A C 1
ATOM 5792 O O . LYS A 1 724 ? 55.638 -35.991 -30.750 1.00 153.83 724 LYS A O 1
ATOM 5798 N N . VAL A 1 725 ? 57.262 -37.479 -31.148 1.00 154.60 725 VAL A N 1
ATOM 5799 C CA . VAL A 1 725 ? 58.305 -36.467 -31.054 1.00 154.20 725 VAL A CA 1
ATOM 5800 C C . VAL A 1 725 ? 58.061 -35.415 -32.125 1.00 153.58 725 VAL A C 1
ATOM 5801 O O . VAL A 1 725 ? 57.734 -35.746 -33.269 1.00 154.86 725 VAL A O 1
ATOM 5805 N N . SER A 1 726 ? 58.155 -34.139 -31.743 1.00 158.05 726 SER A N 1
ATOM 5806 C CA . SER A 1 726 ? 57.996 -33.006 -32.656 1.00 153.19 726 SER A CA 1
ATOM 5807 C C . SER A 1 726 ? 56.574 -32.829 -33.185 1.00 147.69 726 SER A C 1
ATOM 5808 O O . SER A 1 726 ? 56.301 -31.844 -33.874 1.00 139.54 726 SER A O 1
ATOM 5811 N N . GLU A 1 727 ? 55.657 -33.752 -32.889 1.00 147.43 727 GLU A N 1
ATOM 5812 C CA . GLU A 1 727 ? 54.319 -33.703 -33.504 1.00 148.05 727 GLU A CA 1
ATOM 5813 C C . GLU A 1 727 ? 53.284 -32.966 -32.658 1.00 147.66 727 GLU A C 1
ATOM 5814 O O . GLU A 1 727 ? 52.105 -33.334 -32.622 1.00 145.12 727 GLU A O 1
ATOM 5820 N N . ARG A 1 728 ? 53.700 -31.896 -31.983 1.00 149.79 728 ARG A N 1
ATOM 5821 C CA . ARG A 1 728 ? 52.800 -31.062 -31.195 1.00 144.60 728 ARG A CA 1
ATOM 5822 C C . ARG A 1 728 ? 52.962 -29.597 -31.581 1.00 136.93 728 ARG A C 1
ATOM 5823 O O . ARG A 1 728 ? 52.768 -28.702 -30.754 1.00 120.94 728 ARG A O 1
ATOM 5831 N N . ALA A 1 729 ? 53.317 -29.347 -32.840 1.00 131.89 729 ALA A N 1
ATOM 5832 C CA . ALA A 1 729 ? 53.596 -28.003 -33.344 1.00 137.00 729 ALA A CA 1
ATOM 5833 C C . ALA A 1 729 ? 52.301 -27.353 -33.815 1.00 138.73 729 ALA A C 1
ATOM 5834 O O . ALA A 1 729 ? 51.841 -27.592 -34.935 1.00 140.05 729 ALA A O 1
ATOM 5836 N N . MET A 1 730 ? 51.708 -26.530 -32.956 1.00 138.42 730 MET A N 1
ATOM 5837 C CA . MET A 1 730 ? 50.524 -25.746 -33.287 1.00 134.17 730 MET A CA 1
ATOM 5838 C C . MET A 1 730 ? 50.929 -24.416 -33.919 1.00 136.50 730 MET A C 1
ATOM 5839 O O . MET A 1 730 ? 51.850 -23.754 -33.431 1.00 147.84 730 MET A O 1
ATOM 5844 N N . PRO A 1 731 ? 50.273 -23.998 -35.002 1.00 142.34 731 PRO A N 1
ATOM 5845 C CA . PRO A 1 731 ? 50.522 -22.652 -35.534 1.00 135.76 731 PRO A CA 1
ATOM 5846 C C . PRO A 1 731 ? 50.138 -21.584 -34.518 1.00 127.76 731 PRO A C 1
ATOM 5847 O O . PRO A 1 731 ? 49.246 -21.774 -33.688 1.00 119.41 731 PRO A O 1
ATOM 5851 N N . TYR A 1 732 ? 50.831 -20.446 -34.594 1.00 126.00 732 TYR A N 1
ATOM 5852 C CA . TYR A 1 732 ? 50.758 -19.442 -33.538 1.00 124.11 732 TYR A CA 1
ATOM 5853 C C . TYR A 1 732 ? 49.438 -18.685 -33.498 1.00 125.80 732 TYR A C 1
ATOM 5854 O O . TYR A 1 732 ? 49.198 -17.957 -32.529 1.00 123.18 732 TYR A O 1
ATOM 5863 N N . ILE A 1 733 ? 48.578 -18.829 -34.510 1.00 128.25 733 ILE A N 1
ATOM 5864 C CA . ILE A 1 733 ? 47.282 -18.154 -34.495 1.00 129.72 733 ILE A CA 1
ATOM 5865 C C . ILE A 1 733 ? 46.207 -19.002 -33.832 1.00 132.39 733 ILE A C 1
ATOM 5866 O O . ILE A 1 733 ? 45.115 -18.493 -33.537 1.00 128.51 733 ILE A O 1
ATOM 5871 N N . PHE A 1 734 ? 46.491 -20.269 -33.551 1.00 138.17 734 PHE A N 1
ATOM 5872 C CA . PHE A 1 734 ? 45.493 -21.183 -33.023 1.00 134.68 734 PHE A CA 1
ATOM 5873 C C . PHE A 1 734 ? 45.620 -21.413 -31.522 1.00 137.87 734 PHE A C 1
ATOM 5874 O O . PHE A 1 734 ? 44.866 -22.220 -30.968 1.00 146.08 734 PHE A O 1
ATOM 5882 N N . VAL A 1 735 ? 46.555 -20.737 -30.854 1.00 136.45 735 VAL A N 1
ATOM 5883 C CA . VAL A 1 735 ? 46.582 -20.734 -29.396 1.00 136.95 735 VAL A CA 1
ATOM 5884 C C . VAL A 1 735 ? 45.614 -19.636 -28.977 1.00 143.98 735 VAL A C 1
ATOM 5885 O O . VAL A 1 735 ? 45.980 -18.457 -28.902 1.00 140.20 735 VAL A O 1
ATOM 5889 N N . ASP A 1 736 ? 44.365 -20.023 -28.715 1.00 143.53 736 ASP A N 1
ATOM 5890 C CA . ASP A 1 736 ? 43.281 -19.079 -28.447 1.00 145.05 736 ASP A CA 1
ATOM 5891 C C . ASP A 1 736 ? 43.396 -18.479 -27.048 1.00 150.80 736 ASP A C 1
ATOM 5892 O O . ASP A 1 736 ? 42.725 -18.895 -26.099 1.00 154.04 736 ASP A O 1
ATOM 5897 N N . ASP A 1 737 ? 44.241 -17.451 -26.937 1.00 150.58 737 ASP A N 1
ATOM 5898 C CA . ASP A 1 737 ? 44.442 -16.715 -25.686 1.00 148.06 737 ASP A CA 1
ATOM 5899 C C . ASP A 1 737 ? 44.654 -17.649 -24.498 1.00 149.30 737 ASP A C 1
ATOM 5900 O O . ASP A 1 737 ? 44.186 -17.393 -23.388 1.00 150.13 737 ASP A O 1
ATOM 5905 N N . ALA A 1 738 ? 45.377 -18.744 -24.726 1.00 144.52 738 ALA A N 1
ATOM 5906 C CA . ALA A 1 738 ? 45.564 -19.741 -23.682 1.00 139.29 738 ALA A CA 1
ATOM 5907 C C . ALA A 1 738 ? 46.856 -19.533 -22.909 1.00 139.65 738 ALA A C 1
ATOM 5908 O O . ALA A 1 738 ? 46.837 -19.445 -21.676 1.00 144.11 738 ALA A O 1
ATOM 5910 N N . SER A 1 739 ? 47.972 -19.436 -23.628 1.00 139.31 739 SER A N 1
ATOM 5911 C CA . SER A 1 739 ? 49.305 -19.306 -23.044 1.00 133.01 739 SER A CA 1
ATOM 5912 C C . SER A 1 739 ? 49.639 -20.510 -22.167 1.00 131.92 739 SER A C 1
ATOM 5913 O O . SER A 1 739 ? 50.222 -20.376 -21.090 1.00 132.25 739 SER A O 1
ATOM 5916 N N . LYS A 1 740 ? 49.266 -21.700 -22.632 1.00 132.70 740 LYS A N 1
ATOM 5917 C CA . LYS A 1 740 ? 49.716 -22.969 -22.055 1.00 133.09 740 LYS A CA 1
ATOM 5918 C C . LYS A 1 740 ? 50.616 -23.660 -23.075 1.00 139.84 740 LYS A C 1
ATOM 5919 O O . LYS A 1 740 ? 50.134 -24.283 -24.028 1.00 139.63 740 LYS A O 1
ATOM 5925 N N . VAL A 1 741 ? 51.920 -23.454 -22.913 1.00 129.38 741 VAL A N 1
ATOM 5926 C CA . VAL A 1 741 ? 52.941 -23.852 -23.873 1.00 132.92 741 VAL A CA 1
ATOM 5927 C C . VAL A 1 741 ? 53.859 -24.893 -23.239 1.00 128.11 741 VAL A C 1
ATOM 5928 O O . VAL A 1 741 ? 54.191 -24.795 -22.053 1.00 124.60 741 VAL A O 1
ATOM 5932 N N . ASP A 1 742 ? 54.272 -25.888 -24.028 1.00 133.37 742 ASP A N 1
ATOM 5933 C CA . ASP A 1 742 ? 55.170 -26.931 -23.531 1.00 128.20 742 ASP A CA 1
ATOM 5934 C C . ASP A 1 742 ? 56.517 -26.303 -23.200 1.00 121.25 742 ASP A C 1
ATOM 5935 O O . ASP A 1 742 ? 57.443 -26.304 -24.017 1.00 115.80 742 ASP A O 1
ATOM 5940 N N . VAL A 1 743 ? 56.624 -25.762 -21.985 1.00 118.11 743 VAL A N 1
ATOM 5941 C CA . VAL A 1 743 ? 57.853 -25.101 -21.555 1.00 119.19 743 VAL A CA 1
ATOM 5942 C C . VAL A 1 743 ? 59.014 -26.087 -21.498 1.00 117.22 743 VAL A C 1
ATOM 5943 O O . VAL A 1 743 ? 60.161 -25.718 -21.772 1.00 121.40 743 VAL A O 1
ATOM 5947 N N . ASP A 1 744 ? 58.743 -27.350 -21.150 1.00 123.31 744 ASP A N 1
ATOM 5948 C CA . ASP A 1 744 ? 59.807 -28.346 -21.071 1.00 123.58 744 ASP A CA 1
ATOM 5949 C C . ASP A 1 744 ? 60.525 -28.510 -22.405 1.00 122.29 744 ASP A C 1
ATOM 5950 O O . ASP A 1 744 ? 61.710 -28.859 -22.433 1.00 129.93 744 ASP A O 1
ATOM 5955 N N . TYR A 1 745 ? 59.830 -28.265 -23.516 1.00 124.42 745 TYR A N 1
ATOM 5956 C CA . TYR A 1 745 ? 60.483 -28.286 -24.821 1.00 124.11 745 TYR A CA 1
ATOM 5957 C C . TYR A 1 745 ? 61.460 -27.123 -24.958 1.00 130.92 745 TYR A C 1
ATOM 5958 O O . TYR A 1 745 ? 62.629 -27.317 -25.315 1.00 133.11 745 TYR A O 1
ATOM 5967 N N . TYR A 1 746 ? 60.996 -25.903 -24.674 1.00 121.97 746 TYR A N 1
ATOM 5968 C CA . TYR A 1 746 ? 61.792 -24.712 -24.945 1.00 119.99 746 TYR A CA 1
ATOM 5969 C C . TYR A 1 746 ? 62.974 -24.543 -23.999 1.00 115.87 746 TYR A C 1
ATOM 5970 O O . TYR A 1 746 ? 63.940 -23.867 -24.363 1.00 117.08 746 TYR A O 1
ATOM 5979 N N . ILE A 1 747 ? 62.937 -25.140 -22.809 1.00 118.04 747 ILE A N 1
ATOM 5980 C CA . ILE A 1 747 ? 64.110 -25.105 -21.940 1.00 114.00 747 ILE A CA 1
ATOM 5981 C C . ILE A 1 747 ? 65.123 -26.169 -22.340 1.00 113.48 747 ILE A C 1
ATOM 5982 O O . ILE A 1 747 ? 66.332 -25.910 -22.368 1.00 115.94 747 ILE A O 1
ATOM 5987 N N . GLU A 1 748 ? 64.654 -27.368 -22.686 1.00 117.59 748 GLU A N 1
ATOM 5988 C CA . GLU A 1 748 ? 65.569 -28.498 -22.790 1.00 122.55 748 GLU A CA 1
ATOM 5989 C C . GLU A 1 748 ? 66.325 -28.547 -24.113 1.00 127.35 748 GLU A C 1
ATOM 5990 O O . GLU A 1 748 ? 67.534 -28.799 -24.113 1.00 130.47 748 GLU A O 1
ATOM 5996 N N . LYS A 1 749 ? 65.671 -28.314 -25.251 1.00 118.66 749 LYS A N 1
ATOM 5997 C CA . LYS A 1 749 ? 66.347 -28.596 -26.512 1.00 124.10 749 LYS A CA 1
ATOM 5998 C C . LYS A 1 749 ? 66.754 -27.361 -27.307 1.00 127.93 749 LYS A C 1
ATOM 5999 O O . LYS A 1 749 ? 67.247 -27.518 -28.426 1.00 125.34 749 LYS A O 1
ATOM 6005 N N . GLN A 1 750 ? 66.589 -26.145 -26.771 1.00 119.97 750 GLN A N 1
ATOM 6006 C CA . GLN A 1 750 ? 67.160 -24.977 -27.447 1.00 119.03 750 GLN A CA 1
ATOM 6007 C C . GLN A 1 750 ? 67.704 -23.884 -26.531 1.00 105.23 750 GLN A C 1
ATOM 6008 O O . GLN A 1 750 ? 68.830 -23.429 -26.754 1.00 103.87 750 GLN A O 1
ATOM 6014 N N . VAL A 1 751 ? 66.952 -23.437 -25.523 1.00 107.37 751 VAL A N 1
ATOM 6015 C CA . VAL A 1 751 ? 67.447 -22.325 -24.712 1.00 102.35 751 VAL A CA 1
ATOM 6016 C C . VAL A 1 751 ? 68.752 -22.717 -24.026 1.00 101.89 751 VAL A C 1
ATOM 6017 O O . VAL A 1 751 ? 69.687 -21.912 -23.933 1.00 105.40 751 VAL A O 1
ATOM 6021 N N . ILE A 1 752 ? 68.847 -23.955 -23.551 1.00 109.79 752 ILE A N 1
ATOM 6022 C CA . ILE A 1 752 ? 70.112 -24.451 -23.008 1.00 104.46 752 ILE A CA 1
ATOM 6023 C C . ILE A 1 752 ? 71.092 -24.700 -24.159 1.00 102.70 752 ILE A C 1
ATOM 6024 O O . ILE A 1 752 ? 72.222 -24.195 -24.100 1.00 104.12 752 ILE A O 1
ATOM 6029 N N . PRO A 1 753 ? 70.736 -25.453 -25.217 1.00 100.65 753 PRO A N 1
ATOM 6030 C CA . PRO A 1 753 ? 71.703 -25.655 -26.316 1.00 104.69 753 PRO A CA 1
ATOM 6031 C C . PRO A 1 753 ? 72.168 -24.375 -26.993 1.00 109.69 753 PRO A C 1
ATOM 6032 O O . PRO A 1 753 ? 73.308 -24.331 -27.474 1.00 110.57 753 PRO A O 1
ATOM 6036 N N . ALA A 1 754 ? 71.331 -23.336 -27.065 1.00 107.19 754 ALA A N 1
ATOM 6037 C CA . ALA A 1 754 ? 71.796 -22.078 -27.641 1.00 104.60 754 ALA A CA 1
ATOM 6038 C C . ALA A 1 754 ? 72.890 -21.464 -26.779 1.00 99.55 754 ALA A C 1
ATOM 6039 O O . ALA A 1 754 ? 73.903 -20.980 -27.298 1.00 95.45 754 ALA A O 1
ATOM 6041 N N . ALA A 1 755 ? 72.702 -21.477 -25.458 1.00 96.14 755 ALA A N 1
ATOM 6042 C CA . ALA A 1 755 ? 73.770 -21.063 -24.558 1.00 95.59 755 ALA A CA 1
ATOM 6043 C C . ALA A 1 755 ? 74.933 -22.044 -24.592 1.00 96.89 755 ALA A C 1
ATOM 6044 O O . ALA A 1 755 ? 76.089 -21.639 -24.428 1.00 99.38 755 ALA A O 1
ATOM 6046 N N . LEU A 1 756 ? 74.648 -23.334 -24.796 1.00 97.48 756 LEU A N 1
ATOM 6047 C CA . LEU A 1 756 ? 75.706 -24.332 -24.896 1.00 97.25 756 LEU A CA 1
ATOM 6048 C C . LEU A 1 756 ? 76.457 -24.284 -26.218 1.00 94.99 756 LEU A C 1
ATOM 6049 O O . LEU A 1 756 ? 77.492 -24.946 -26.338 1.00 90.07 756 LEU A O 1
ATOM 6054 N N . ARG A 1 757 ? 75.972 -23.546 -27.218 1.00 91.28 757 ARG A N 1
ATOM 6055 C CA . ARG A 1 757 ? 76.822 -23.349 -28.384 1.00 94.74 757 ARG A CA 1
ATOM 6056 C C . ARG A 1 757 ? 77.986 -22.418 -28.075 1.00 96.61 757 ARG A C 1
ATOM 6057 O O . ARG A 1 757 ? 78.945 -22.360 -28.853 1.00 100.47 757 ARG A O 1
ATOM 6065 N N . ILE A 1 758 ? 77.931 -21.712 -26.949 1.00 97.04 758 ILE A N 1
ATOM 6066 C CA . ILE A 1 758 ? 79.107 -21.056 -26.401 1.00 94.06 758 ILE A CA 1
ATOM 6067 C C . ILE A 1 758 ? 79.371 -21.705 -25.052 1.00 93.98 758 ILE A C 1
ATOM 6068 O O . ILE A 1 758 ? 79.152 -21.102 -23.996 1.00 83.94 758 ILE A O 1
ATOM 6073 N N . ALA A 1 759 ? 79.822 -22.956 -25.083 1.00 98.43 759 ALA A N 1
ATOM 6074 C CA . ALA A 1 759 ? 80.084 -23.689 -23.853 1.00 96.81 759 ALA A CA 1
ATOM 6075 C C . ALA A 1 759 ? 81.536 -24.130 -23.814 1.00 95.18 759 ALA A C 1
ATOM 6076 O O . ALA A 1 759 ? 81.839 -25.307 -23.604 1.00 93.57 759 ALA A O 1
ATOM 6078 N N . GLU A 1 760 ? 82.443 -23.184 -24.025 1.00 99.77 760 GLU A N 1
ATOM 6079 C CA . GLU A 1 760 ? 83.871 -23.467 -23.991 1.00 97.83 760 GLU A CA 1
ATOM 6080 C C . GLU A 1 760 ? 84.409 -23.573 -22.572 1.00 97.82 760 GLU A C 1
ATOM 6081 O O . GLU A 1 760 ? 85.626 -23.377 -22.371 1.00 94.33 760 GLU A O 1
ATOM 6087 N N . VAL A 1 761 ? 83.526 -23.804 -21.588 1.00 93.34 761 VAL A N 1
ATOM 6088 C CA . VAL A 1 761 ? 83.901 -23.834 -20.175 1.00 95.95 761 VAL A CA 1
ATOM 6089 C C . VAL A 1 761 ? 82.824 -24.467 -19.282 1.00 101.27 761 VAL A C 1
ATOM 6090 O O . VAL A 1 761 ? 83.127 -24.906 -18.168 1.00 113.94 761 VAL A O 1
ATOM 6094 N N . LEU A 1 762 ? 81.569 -24.538 -19.744 1.00 99.39 762 LEU A N 1
ATOM 6095 C CA . LEU A 1 762 ? 80.466 -24.916 -18.856 1.00 95.76 762 LEU A CA 1
ATOM 6096 C C . LEU A 1 762 ? 79.545 -25.951 -19.496 1.00 96.61 762 LEU A C 1
ATOM 6097 O O . LEU A 1 762 ? 79.318 -25.947 -20.709 1.00 90.59 762 LEU A O 1
ATOM 6102 N N . GLY A 1 763 ? 79.019 -26.841 -18.646 1.00 99.03 763 GLY A N 1
ATOM 6103 C CA . GLY A 1 763 ? 78.158 -27.925 -19.069 1.00 100.36 763 GLY A CA 1
ATOM 6104 C C . GLY A 1 763 ? 76.690 -27.695 -18.734 1.00 104.09 763 GLY A C 1
ATOM 6105 O O . GLY A 1 763 ? 76.269 -26.606 -18.339 1.00 109.63 763 GLY A O 1
ATOM 6106 N N . VAL A 1 764 ? 75.824 -28.670 -18.897 1.00 110.79 764 VAL A N 1
ATOM 6107 C CA . VAL A 1 764 ? 74.420 -28.449 -18.569 1.00 105.77 764 VAL A CA 1
ATOM 6108 C C . VAL A 1 764 ? 74.216 -28.266 -17.083 1.00 105.47 764 VAL A C 1
ATOM 6109 O O . VAL A 1 764 ? 74.318 -29.189 -16.306 1.00 97.45 764 VAL A O 1
ATOM 6113 N N . LYS A 1 765 ? 73.925 -27.053 -16.679 1.00 102.12 765 LYS A N 1
ATOM 6114 C CA . LYS A 1 765 ? 73.754 -26.762 -15.283 1.00 103.52 765 LYS A CA 1
ATOM 6115 C C . LYS A 1 765 ? 72.403 -26.183 -14.896 1.00 104.50 765 LYS A C 1
ATOM 6116 O O . LYS A 1 765 ? 71.863 -25.335 -15.598 1.00 101.91 765 LYS A O 1
ATOM 6122 N N . GLU A 1 766 ? 71.859 -26.679 -13.777 1.00 111.21 766 GLU A N 1
ATOM 6123 C CA . GLU A 1 766 ? 70.888 -25.963 -12.947 1.00 102.32 766 GLU A CA 1
ATOM 6124 C C . GLU A 1 766 ? 71.273 -25.842 -11.470 1.00 99.80 766 GLU A C 1
ATOM 6125 O O . GLU A 1 766 ? 71.459 -24.728 -10.947 1.00 97.61 766 GLU A O 1
ATOM 6131 N N . MET B 1 1 ? 107.828 -24.562 30.518 1.00 73.45 1 MET B N 1
ATOM 6132 C CA . MET B 1 1 ? 107.026 -24.408 29.310 1.00 72.35 1 MET B CA 1
ATOM 6133 C C . MET B 1 1 ? 107.611 -23.361 28.371 1.00 68.56 1 MET B C 1
ATOM 6134 O O . MET B 1 1 ? 108.376 -22.492 28.794 1.00 65.50 1 MET B O 1
ATOM 6139 N N . ARG B 1 2 ? 107.247 -23.456 27.093 1.00 68.30 2 ARG B N 1
ATOM 6140 C CA . ARG B 1 2 ? 107.577 -22.445 26.097 1.00 65.78 2 ARG B CA 1
ATOM 6141 C C . ARG B 1 2 ? 106.281 -21.869 25.541 1.00 61.61 2 ARG B C 1
ATOM 6142 O O . ARG B 1 2 ? 105.309 -22.602 25.335 1.00 62.42 2 ARG B O 1
ATOM 6150 N N . PHE B 1 3 ? 106.258 -20.553 25.310 1.00 60.06 3 PHE B N 1
ATOM 6151 C CA . PHE B 1 3 ? 104.996 -19.818 25.310 1.00 58.81 3 PHE B CA 1
ATOM 6152 C C . PHE B 1 3 ? 104.666 -19.108 24.002 1.00 59.89 3 PHE B C 1
ATOM 6153 O O . PHE B 1 3 ? 103.533 -19.228 23.526 1.00 69.22 3 PHE B O 1
ATOM 6161 N N . TRP B 1 4 ? 105.587 -18.315 23.438 1.00 59.62 4 TRP B N 1
ATOM 6162 C CA . TRP B 1 4 ? 105.399 -17.578 22.182 1.00 56.65 4 TRP B CA 1
ATOM 6163 C C . TRP B 1 4 ? 104.210 -16.618 22.289 1.00 53.82 4 TRP B C 1
ATOM 6164 O O . TRP B 1 4 ? 103.066 -17.016 22.034 1.00 49.71 4 TRP B O 1
ATOM 6175 N N . PRO B 1 5 ? 104.441 -15.349 22.637 1.00 50.43 5 PRO B N 1
ATOM 6176 C CA . PRO B 1 5 ? 103.330 -14.422 22.916 1.00 50.29 5 PRO B CA 1
ATOM 6177 C C . PRO B 1 5 ? 102.729 -13.812 21.653 1.00 51.12 5 PRO B C 1
ATOM 6178 O O . PRO B 1 5 ? 103.451 -13.384 20.750 1.00 47.53 5 PRO B O 1
ATOM 6182 N N . LEU B 1 6 ? 101.393 -13.785 21.597 1.00 50.31 6 LEU B N 1
ATOM 6183 C CA . LEU B 1 6 ? 100.641 -13.078 20.561 1.00 50.61 6 LEU B CA 1
ATOM 6184 C C . LEU B 1 6 ? 100.222 -11.672 20.988 1.00 53.25 6 LEU B C 1
ATOM 6185 O O . LEU B 1 6 ? 100.496 -10.698 20.279 1.00 53.18 6 LEU B O 1
ATOM 6190 N N . ASP B 1 7 ? 99.548 -11.552 22.133 1.00 49.76 7 ASP B N 1
ATOM 6191 C CA . ASP B 1 7 ? 98.959 -10.294 22.572 1.00 53.66 7 ASP B CA 1
ATOM 6192 C C . ASP B 1 7 ? 99.142 -10.149 24.076 1.00 52.71 7 ASP B C 1
ATOM 6193 O O . ASP B 1 7 ? 99.231 -11.142 24.804 1.00 54.08 7 ASP B O 1
ATOM 6198 N N . ALA B 1 8 ? 99.202 -8.899 24.537 1.00 56.78 8 ALA B N 1
ATOM 6199 C CA . ALA B 1 8 ? 99.356 -8.594 25.953 1.00 60.49 8 ALA B CA 1
ATOM 6200 C C . ALA B 1 8 ? 98.397 -7.489 26.369 1.00 63.70 8 ALA B C 1
ATOM 6201 O O . ALA B 1 8 ? 98.198 -6.518 25.634 1.00 63.73 8 ALA B O 1
ATOM 6203 N N . THR B 1 9 ? 97.815 -7.639 27.560 1.00 66.34 9 THR B N 1
ATOM 6204 C CA . THR B 1 9 ? 96.890 -6.667 28.133 1.00 63.98 9 THR B CA 1
ATOM 6205 C C . THR B 1 9 ? 97.186 -6.540 29.622 1.00 63.57 9 THR B C 1
ATOM 6206 O O . THR B 1 9 ? 98.085 -7.199 30.155 1.00 59.38 9 THR B O 1
ATOM 6210 N N . TYR B 1 10 ? 96.425 -5.686 30.304 1.00 62.99 10 TYR B N 1
ATOM 6211 C CA . TYR B 1 10 ? 96.497 -5.628 31.757 1.00 62.80 10 TYR B CA 1
ATOM 6212 C C . TYR B 1 10 ? 95.203 -5.049 32.310 1.00 64.01 10 TYR B C 1
ATOM 6213 O O . TYR B 1 10 ? 94.550 -4.221 31.668 1.00 64.24 10 TYR B O 1
ATOM 6222 N N . SER B 1 11 ? 94.845 -5.503 33.508 1.00 73.53 11 SER B N 1
ATOM 6223 C CA . SER B 1 11 ? 93.730 -4.974 34.276 1.00 73.10 11 SER B CA 1
ATOM 6224 C C . SER B 1 11 ? 94.237 -4.458 35.618 1.00 71.09 11 SER B C 1
ATOM 6225 O O . SER B 1 11 ? 95.408 -4.615 35.970 1.00 66.07 11 SER B O 1
ATOM 6228 N N . VAL B 1 12 ? 93.338 -3.836 36.370 1.00 75.60 12 VAL B N 1
ATOM 6229 C CA . VAL B 1 12 ? 93.627 -3.368 37.725 1.00 77.71 12 VAL B CA 1
ATOM 6230 C C . VAL B 1 12 ? 92.643 -4.082 38.644 1.00 82.47 12 VAL B C 1
ATOM 6231 O O . VAL B 1 12 ? 91.560 -3.574 38.950 1.00 85.02 12 VAL B O 1
ATOM 6235 N N . VAL B 1 13 ? 93.019 -5.280 39.091 1.00 81.15 13 VAL B N 1
ATOM 6236 C CA . VAL B 1 13 ? 92.156 -6.114 39.920 1.00 83.35 13 VAL B CA 1
ATOM 6237 C C . VAL B 1 13 ? 92.169 -5.598 41.354 1.00 82.78 13 VAL B C 1
ATOM 6238 O O . VAL B 1 13 ? 92.984 -6.031 42.176 1.00 71.47 13 VAL B O 1
ATOM 6242 N N . GLY B 1 14 ? 91.266 -4.669 41.658 1.00 80.30 14 GLY B N 1
ATOM 6243 C CA . GLY B 1 14 ? 91.152 -4.109 42.991 1.00 81.17 14 GLY B CA 1
ATOM 6244 C C . GLY B 1 14 ? 92.419 -3.464 43.512 1.00 82.70 14 GLY B C 1
ATOM 6245 O O . GLY B 1 14 ? 92.959 -3.882 44.541 1.00 83.35 14 GLY B O 1
ATOM 6246 N N . GLY B 1 15 ? 92.901 -2.439 42.814 1.00 80.75 15 GLY B N 1
ATOM 6247 C CA . GLY B 1 15 ? 94.038 -1.671 43.277 1.00 78.69 15 GLY B CA 1
ATOM 6248 C C . GLY B 1 15 ? 95.390 -2.321 43.091 1.00 75.27 15 GLY B C 1
ATOM 6249 O O . GLY B 1 15 ? 96.383 -1.797 43.611 1.00 77.65 15 GLY B O 1
ATOM 6250 N N . VAL B 1 16 ? 95.469 -3.440 42.370 1.00 78.16 16 VAL B N 1
ATOM 6251 C CA . VAL B 1 16 ? 96.731 -4.099 42.073 1.00 74.59 16 VAL B CA 1
ATOM 6252 C C . VAL B 1 16 ? 96.756 -4.452 40.590 1.00 71.18 16 VAL B C 1
ATOM 6253 O O . VAL B 1 16 ? 95.885 -5.188 40.117 1.00 76.88 16 VAL B O 1
ATOM 6257 N N . PRO B 1 17 ? 97.721 -3.955 39.816 1.00 68.81 17 PRO B N 1
ATOM 6258 C CA . PRO B 1 17 ? 97.715 -4.204 38.370 1.00 65.84 17 PRO B CA 1
ATOM 6259 C C . PRO B 1 17 ? 98.205 -5.603 38.030 1.00 66.04 17 PRO B C 1
ATOM 6260 O O . PRO B 1 17 ? 99.142 -6.125 38.639 1.00 70.98 17 PRO B O 1
ATOM 6264 N N . GLU B 1 18 ? 97.552 -6.209 37.039 1.00 67.73 18 GLU B N 1
ATOM 6265 C CA . GLU B 1 18 ? 97.788 -7.596 36.655 1.00 65.07 18 GLU B CA 1
ATOM 6266 C C . GLU B 1 18 ? 98.032 -7.660 35.154 1.00 63.71 18 GLU B C 1
ATOM 6267 O O . GLU B 1 18 ? 97.170 -7.256 34.367 1.00 65.59 18 GLU B O 1
ATOM 6273 N N . VAL B 1 19 ? 99.194 -8.176 34.759 1.00 62.59 19 VAL B N 1
ATOM 6274 C CA . VAL B 1 19 ? 99.575 -8.268 33.353 1.00 56.52 19 VAL B CA 1
ATOM 6275 C C . VAL B 1 19 ? 99.140 -9.620 32.803 1.00 55.11 19 VAL B C 1
ATOM 6276 O O . VAL B 1 19 ? 99.382 -10.661 33.426 1.00 49.94 19 VAL B O 1
ATOM 6280 N N . ARG B 1 20 ? 98.498 -9.606 31.638 1.00 56.34 20 ARG B N 1
ATOM 6281 C CA . ARG B 1 20 ? 98.106 -10.821 30.940 1.00 58.69 20 ARG B CA 1
ATOM 6282 C C . ARG B 1 20 ? 98.836 -10.904 29.607 1.00 56.61 20 ARG B C 1
ATOM 6283 O O . ARG B 1 20 ? 98.984 -9.898 28.905 1.00 55.81 20 ARG B O 1
ATOM 6291 N N . VAL B 1 21 ? 99.296 -12.106 29.266 1.00 53.96 21 VAL B N 1
ATOM 6292 C CA . VAL B 1 21 ? 99.983 -12.369 28.006 1.00 54.10 21 VAL B CA 1
ATOM 6293 C C . VAL B 1 21 ? 99.346 -13.599 27.373 1.00 54.40 21 VAL B C 1
ATOM 6294 O O . VAL B 1 21 ? 99.332 -14.676 27.981 1.00 57.21 21 VAL B O 1
ATOM 6298 N N . PHE B 1 22 ? 98.817 -13.440 26.163 1.00 52.89 22 PHE B N 1
ATOM 6299 C CA . PHE B 1 22 ? 98.171 -14.522 25.433 1.00 53.31 22 PHE B CA 1
ATOM 6300 C C . PHE B 1 22 ? 99.137 -15.096 24.403 1.00 52.84 22 PHE B C 1
ATOM 6301 O O . PHE B 1 22 ? 99.834 -14.347 23.712 1.00 51.72 22 PHE B O 1
ATOM 6309 N N . GLY B 1 23 ? 99.164 -16.418 24.290 1.00 55.03 23 GLY B N 1
ATOM 6310 C CA . GLY B 1 23 ? 100.112 -17.057 23.401 1.00 55.20 23 GLY B CA 1
ATOM 6311 C C . GLY B 1 23 ? 99.785 -18.514 23.154 1.00 54.19 23 GLY B C 1
ATOM 6312 O O . GLY B 1 23 ? 98.680 -18.977 23.439 1.00 53.85 23 GLY B O 1
ATOM 6313 N N . VAL B 1 24 ? 100.772 -19.234 22.619 1.00 54.86 24 VAL B N 1
ATOM 6314 C CA . VAL B 1 24 ? 100.602 -20.605 22.138 1.00 57.75 24 VAL B CA 1
ATOM 6315 C C . VAL B 1 24 ? 101.689 -21.471 22.761 1.00 59.36 24 VAL B C 1
ATOM 6316 O O . VAL B 1 24 ? 102.847 -21.424 22.328 1.00 59.29 24 VAL B O 1
ATOM 6320 N N . ASP B 1 25 ? 101.310 -22.309 23.724 1.00 58.92 25 ASP B N 1
ATOM 6321 C CA . ASP B 1 25 ? 102.277 -23.095 24.479 1.00 65.08 25 ASP B CA 1
ATOM 6322 C C . ASP B 1 25 ? 102.988 -24.110 23.579 1.00 68.20 25 ASP B C 1
ATOM 6323 O O . ASP B 1 25 ? 102.697 -24.250 22.387 1.00 66.77 25 ASP B O 1
ATOM 6328 N N . GLY B 1 26 ? 103.943 -24.828 24.175 1.00 72.24 26 GLY B N 1
ATOM 6329 C CA . GLY B 1 26 ? 104.721 -25.816 23.446 1.00 70.61 26 GLY B CA 1
ATOM 6330 C C . GLY B 1 26 ? 103.909 -26.961 22.882 1.00 70.59 26 GLY B C 1
ATOM 6331 O O . GLY B 1 26 ? 104.346 -27.603 21.921 1.00 70.04 26 GLY B O 1
ATOM 6332 N N . GLU B 1 27 ? 102.740 -27.236 23.455 1.00 72.20 27 GLU B N 1
ATOM 6333 C CA . GLU B 1 27 ? 101.871 -28.296 22.964 1.00 78.01 27 GLU B CA 1
ATOM 6334 C C . GLU B 1 27 ? 100.821 -27.790 21.979 1.00 79.90 27 GLU B C 1
ATOM 6335 O O . GLU B 1 27 ? 99.914 -28.546 21.613 1.00 83.31 27 GLU B O 1
ATOM 6341 N N . GLY B 1 28 ? 100.924 -26.539 21.546 1.00 76.67 28 GLY B N 1
ATOM 6342 C CA . GLY B 1 28 ? 100.094 -26.041 20.466 1.00 74.10 28 GLY B CA 1
ATOM 6343 C C . GLY B 1 28 ? 98.665 -25.710 20.831 1.00 69.96 28 GLY B C 1
ATOM 6344 O O . GLY B 1 28 ? 97.758 -25.922 20.016 1.00 69.76 28 GLY B O 1
ATOM 6345 N N . ARG B 1 29 ? 98.430 -25.189 22.033 1.00 67.32 29 ARG B N 1
ATOM 6346 C CA . ARG B 1 29 ? 97.102 -24.751 22.438 1.00 68.92 29 ARG B CA 1
ATOM 6347 C C . ARG B 1 29 ? 97.192 -23.362 23.054 1.00 64.58 29 ARG B C 1
ATOM 6348 O O . ARG B 1 29 ? 98.192 -23.006 23.682 1.00 64.29 29 ARG B O 1
ATOM 6356 N N . ARG B 1 30 ? 96.132 -22.580 22.866 1.00 59.78 30 ARG B N 1
ATOM 6357 C CA . ARG B 1 30 ? 96.143 -21.167 23.225 1.00 58.14 30 ARG B CA 1
ATOM 6358 C C . ARG B 1 30 ? 95.889 -21.008 24.719 1.00 56.83 30 ARG B C 1
ATOM 6359 O O . ARG B 1 30 ? 94.863 -21.465 25.234 1.00 62.39 30 ARG B O 1
ATOM 6367 N N . VAL B 1 31 ? 96.824 -20.356 25.411 1.00 59.61 31 VAL B N 1
ATOM 6368 C CA . VAL B 1 31 ? 96.775 -20.177 26.856 1.00 55.33 31 VAL B CA 1
ATOM 6369 C C . VAL B 1 31 ? 97.045 -18.710 27.174 1.00 55.24 31 VAL B C 1
ATOM 6370 O O . VAL B 1 31 ? 97.365 -17.908 26.297 1.00 56.93 31 VAL B O 1
ATOM 6374 N N . VAL B 1 32 ? 96.905 -18.366 28.454 1.00 58.36 32 VAL B N 1
ATOM 6375 C CA . VAL B 1 32 ? 97.123 -17.005 28.933 1.00 56.90 32 VAL B CA 1
ATOM 6376 C C . VAL B 1 32 ? 97.929 -17.057 30.226 1.00 56.23 32 VAL B C 1
ATOM 6377 O O . VAL B 1 32 ? 97.594 -17.811 31.146 1.00 58.01 32 VAL B O 1
ATOM 6381 N N . LEU B 1 33 ? 99.002 -16.271 30.286 1.00 57.79 33 LEU B N 1
ATOM 6382 C CA . LEU B 1 33 ? 99.869 -16.181 31.454 1.00 56.42 33 LEU B CA 1
ATOM 6383 C C . LEU B 1 33 ? 99.644 -14.852 32.167 1.00 58.36 33 LEU B C 1
ATOM 6384 O O . LEU B 1 33 ? 99.467 -13.816 31.519 1.00 58.84 33 LEU B O 1
ATOM 6389 N N . VAL B 1 34 ? 99.651 -14.882 33.501 1.00 58.00 34 VAL B N 1
ATOM 6390 C CA . VAL B 1 34 ? 99.365 -13.700 34.308 1.00 60.03 34 VAL B CA 1
ATOM 6391 C C . VAL B 1 34 ? 100.454 -13.511 35.354 1.00 59.49 34 VAL B C 1
ATOM 6392 O O . VAL B 1 34 ? 101.033 -14.475 35.865 1.00 57.72 34 VAL B O 1
ATOM 6396 N N . ASP B 1 35 ? 100.729 -12.246 35.667 1.00 51.93 35 ASP B N 1
ATOM 6397 C CA . ASP B 1 35 ? 101.687 -11.873 36.702 1.00 56.08 35 ASP B CA 1
ATOM 6398 C C . ASP B 1 35 ? 101.116 -10.687 37.467 1.00 59.07 35 ASP B C 1
ATOM 6399 O O . ASP B 1 35 ? 100.848 -9.637 36.874 1.00 53.26 35 ASP B O 1
ATOM 6404 N N . ARG B 1 36 ? 100.925 -10.855 38.777 1.00 63.33 36 ARG B N 1
ATOM 6405 C CA . ARG B 1 36 ? 100.387 -9.797 39.623 1.00 61.94 36 ARG B CA 1
ATOM 6406 C C . ARG B 1 36 ? 101.448 -9.052 40.426 1.00 58.67 36 ARG B C 1
ATOM 6407 O O . ARG B 1 36 ? 101.133 -8.012 41.015 1.00 53.37 36 ARG B O 1
ATOM 6415 N N . ARG B 1 37 ? 102.686 -9.550 40.471 1.00 61.64 37 ARG B N 1
ATOM 6416 C CA . ARG B 1 37 ? 103.689 -8.991 41.372 1.00 62.81 37 ARG B CA 1
ATOM 6417 C C . ARG B 1 37 ? 104.413 -7.779 40.799 1.00 60.30 37 ARG B C 1
ATOM 6418 O O . ARG B 1 37 ? 104.996 -7.007 41.569 1.00 63.35 37 ARG B O 1
ATOM 6426 N N . PHE B 1 38 ? 104.399 -7.592 39.482 1.00 53.73 38 PHE B N 1
ATOM 6427 C CA . PHE B 1 38 ? 105.064 -6.438 38.895 1.00 54.56 38 PHE B CA 1
ATOM 6428 C C . PHE B 1 38 ? 104.292 -5.159 39.206 1.00 51.86 38 PHE B C 1
ATOM 6429 O O . PHE B 1 38 ? 103.070 -5.169 39.376 1.00 54.23 38 PHE B O 1
ATOM 6437 N N . ARG B 1 39 ? 105.019 -4.047 39.274 1.00 53.27 39 ARG B N 1
ATOM 6438 C CA . ARG B 1 39 ? 104.453 -2.751 39.616 1.00 55.02 39 ARG B CA 1
ATOM 6439 C C . ARG B 1 39 ? 105.143 -1.663 38.806 1.00 51.72 39 ARG B C 1
ATOM 6440 O O . ARG B 1 39 ? 106.345 -1.758 38.531 1.00 51.80 39 ARG B O 1
ATOM 6448 N N . PRO B 1 40 ? 104.411 -0.622 38.412 1.00 57.40 40 PRO B N 1
ATOM 6449 C CA . PRO B 1 40 ? 105.014 0.450 37.612 1.00 54.77 40 PRO B CA 1
ATOM 6450 C C . PRO B 1 40 ? 105.926 1.336 38.450 1.00 53.59 40 PRO B C 1
ATOM 6451 O O . PRO B 1 40 ? 105.825 1.401 39.677 1.00 53.34 40 PRO B O 1
ATOM 6455 N N . TYR B 1 41 ? 106.826 2.035 37.759 1.00 52.51 41 TYR B N 1
ATOM 6456 C CA . TYR B 1 41 ? 107.831 2.856 38.424 1.00 51.21 41 TYR B CA 1
ATOM 6457 C C . TYR B 1 41 ? 108.388 3.876 37.437 1.00 47.86 41 TYR B C 1
ATOM 6458 O O . TYR B 1 41 ? 108.179 3.779 36.226 1.00 47.89 41 TYR B O 1
ATOM 6467 N N . PHE B 1 42 ? 109.100 4.863 37.980 1.00 53.86 42 PHE B N 1
ATOM 6468 C CA . PHE B 1 42 ? 109.926 5.758 37.179 1.00 57.01 42 PHE B CA 1
ATOM 6469 C C . PHE B 1 42 ? 111.091 6.250 38.031 1.00 58.38 42 PHE B C 1
ATOM 6470 O O . PHE B 1 42 ? 111.091 6.116 39.257 1.00 61.09 42 PHE B O 1
ATOM 6478 N N . TYR B 1 43 ? 112.086 6.831 37.365 1.00 55.87 43 TYR B N 1
ATOM 6479 C CA . TYR B 1 43 ? 113.308 7.292 38.008 1.00 57.45 43 TYR B CA 1
ATOM 6480 C C . TYR B 1 43 ? 113.279 8.800 38.236 1.00 59.74 43 TYR B C 1
ATOM 6481 O O . TYR B 1 43 ? 112.631 9.550 37.503 1.00 62.37 43 TYR B O 1
ATOM 6490 N N . ALA B 1 44 ? 113.998 9.235 39.271 1.00 62.32 44 ALA B N 1
ATOM 6491 C CA . ALA B 1 44 ? 114.134 10.647 39.609 1.00 64.03 44 ALA B CA 1
ATOM 6492 C C . ALA B 1 44 ? 115.594 10.948 39.921 1.00 67.39 44 ALA B C 1
ATOM 6493 O O . ALA B 1 44 ? 116.183 10.309 40.799 1.00 74.22 44 ALA B O 1
ATOM 6495 N N . LYS B 1 45 ? 116.176 11.918 39.212 1.00 67.12 45 LYS B N 1
ATOM 6496 C CA . LYS B 1 45 ? 117.590 12.251 39.376 1.00 70.96 45 LYS B CA 1
ATOM 6497 C C . LYS B 1 45 ? 117.779 13.155 40.586 1.00 75.51 45 LYS B C 1
ATOM 6498 O O . LYS B 1 45 ? 117.338 14.309 40.579 1.00 74.51 45 LYS B O 1
ATOM 6504 N N . CYS B 1 46 ? 118.464 12.653 41.605 1.00 79.65 46 CYS B N 1
ATOM 6505 C CA . CYS B 1 46 ? 118.626 13.369 42.862 1.00 86.33 46 CYS B CA 1
ATOM 6506 C C . CYS B 1 46 ? 119.957 14.116 42.898 1.00 89.24 46 CYS B C 1
ATOM 6507 O O . CYS B 1 46 ? 120.989 13.586 42.474 1.00 86.88 46 CYS B O 1
ATOM 6510 N N . ASP B 1 47 ? 119.928 15.357 43.392 1.00 89.99 47 ASP B N 1
ATOM 6511 C CA . ASP B 1 47 ? 121.166 16.030 43.779 1.00 92.01 47 ASP B CA 1
ATOM 6512 C C . ASP B 1 47 ? 121.568 15.677 45.204 1.00 89.64 47 ASP B C 1
ATOM 6513 O O . ASP B 1 47 ? 122.755 15.490 45.495 1.00 92.50 47 ASP B O 1
ATOM 6518 N N . LYS B 1 48 ? 120.582 15.598 46.093 1.00 87.05 48 LYS B N 1
ATOM 6519 C CA . LYS B 1 48 ? 120.710 14.994 47.408 1.00 88.71 48 LYS B CA 1
ATOM 6520 C C . LYS B 1 48 ? 119.721 13.839 47.482 1.00 85.68 48 LYS B C 1
ATOM 6521 O O . LYS B 1 48 ? 118.587 13.952 47.003 1.00 88.99 48 LYS B O 1
ATOM 6527 N N . CYS B 1 49 ? 120.161 12.717 48.046 1.00 83.46 49 CYS B N 1
ATOM 6528 C CA . CYS B 1 49 ? 119.406 11.465 48.008 1.00 85.93 49 CYS B CA 1
ATOM 6529 C C . CYS B 1 49 ? 118.740 11.236 49.362 1.00 78.52 49 CYS B C 1
ATOM 6530 O O . CYS B 1 49 ? 119.400 10.887 50.344 1.00 84.11 49 CYS B O 1
ATOM 6533 N N . ASP B 1 50 ? 117.425 11.450 49.415 1.00 79.35 50 ASP B N 1
ATOM 6534 C CA . ASP B 1 50 ? 116.626 11.143 50.602 1.00 76.52 50 ASP B CA 1
ATOM 6535 C C . ASP B 1 50 ? 115.345 10.461 50.128 1.00 74.14 50 ASP B C 1
ATOM 6536 O O . ASP B 1 50 ? 114.396 11.133 49.712 1.00 69.10 50 ASP B O 1
ATOM 6541 N N . ALA B 1 51 ? 115.322 9.127 50.191 1.00 71.54 51 ALA B N 1
ATOM 6542 C CA . ALA B 1 51 ? 114.151 8.385 49.732 1.00 71.59 51 ALA B CA 1
ATOM 6543 C C . ALA B 1 51 ? 112.974 8.553 50.687 1.00 71.08 51 ALA B C 1
ATOM 6544 O O . ALA B 1 51 ? 111.823 8.669 50.248 1.00 70.59 51 ALA B O 1
ATOM 6546 N N . SER B 1 52 ? 113.240 8.560 51.997 1.00 73.13 52 SER B N 1
ATOM 6547 C CA . SER B 1 52 ? 112.161 8.667 52.974 1.00 72.95 52 SER B CA 1
ATOM 6548 C C . SER B 1 52 ? 111.490 10.033 52.909 1.00 72.33 52 SER B C 1
ATOM 6549 O O . SER B 1 52 ? 110.258 10.127 52.956 1.00 70.87 52 SER B O 1
ATOM 6552 N N . LEU B 1 53 ? 112.283 11.101 52.808 1.00 72.11 53 LEU B N 1
ATOM 6553 C CA . LEU B 1 53 ? 111.714 12.427 52.591 1.00 70.62 53 LEU B CA 1
ATOM 6554 C C . LEU B 1 53 ? 110.903 12.471 51.304 1.00 72.26 53 LEU B C 1
ATOM 6555 O O . LEU B 1 53 ? 109.808 13.042 51.270 1.00 80.28 53 LEU B O 1
ATOM 6560 N N . ALA B 1 54 ? 111.437 11.890 50.228 1.00 76.16 54 ALA B N 1
ATOM 6561 C CA . ALA B 1 54 ? 110.714 11.852 48.961 1.00 72.54 54 ALA B CA 1
ATOM 6562 C C . ALA B 1 54 ? 109.404 11.084 49.092 1.00 72.59 54 ALA B C 1
ATOM 6563 O O . ALA B 1 54 ? 108.341 11.582 48.706 1.00 72.98 54 ALA B O 1
ATOM 6565 N N . LYS B 1 55 ? 109.463 9.863 49.636 1.00 71.52 55 LYS B N 1
ATOM 6566 C CA . LYS B 1 55 ? 108.281 9.006 49.716 1.00 72.13 55 LYS B CA 1
ATOM 6567 C C . LYS B 1 55 ? 107.113 9.715 50.395 1.00 74.01 55 LYS B C 1
ATOM 6568 O O . LYS B 1 55 ? 105.996 9.742 49.867 1.00 74.62 55 LYS B O 1
ATOM 6574 N N . SER B 1 56 ? 107.351 10.279 51.582 1.00 75.85 56 SER B N 1
ATOM 6575 C CA . SER B 1 56 ? 106.280 10.957 52.306 1.00 81.33 56 SER B CA 1
ATOM 6576 C C . SER B 1 56 ? 105.742 12.147 51.518 1.00 82.76 56 SER B C 1
ATOM 6577 O O . SER B 1 56 ? 104.540 12.438 51.564 1.00 80.86 56 SER B O 1
ATOM 6580 N N . TYR B 1 57 ? 106.616 12.853 50.796 1.00 83.06 57 TYR B N 1
ATOM 6581 C CA . TYR B 1 57 ? 106.165 13.973 49.974 1.00 83.45 57 TYR B CA 1
ATOM 6582 C C . TYR B 1 57 ? 105.252 13.495 48.850 1.00 82.38 57 TYR B C 1
ATOM 6583 O O . TYR B 1 57 ? 104.193 14.084 48.602 1.00 83.35 57 TYR B O 1
ATOM 6592 N N . LEU B 1 58 ? 105.649 12.426 48.150 1.00 83.34 58 LEU B N 1
ATOM 6593 C CA . LEU B 1 58 ? 104.820 11.894 47.073 1.00 81.22 58 LEU B CA 1
ATOM 6594 C C . LEU B 1 58 ? 103.562 11.207 47.588 1.00 82.64 58 LEU B C 1
ATOM 6595 O O . LEU B 1 58 ? 102.586 11.091 46.839 1.00 81.24 58 LEU B O 1
ATOM 6600 N N . SER B 1 59 ? 103.561 10.740 48.837 1.00 77.99 59 SER B N 1
ATOM 6601 C CA . SER B 1 59 ? 102.392 10.053 49.372 1.00 80.78 59 SER B CA 1
ATOM 6602 C C . SER B 1 59 ? 101.184 10.969 49.515 1.00 82.32 59 SER B C 1
ATOM 6603 O O . SER B 1 59 ? 100.070 10.470 49.710 1.00 78.70 59 SER B O 1
ATOM 6606 N N . ARG B 1 60 ? 101.372 12.286 49.429 1.00 85.70 60 ARG B N 1
ATOM 6607 C CA . ARG B 1 60 ? 100.251 13.208 49.540 1.00 88.90 60 ARG B CA 1
ATOM 6608 C C . ARG B 1 60 ? 99.444 13.327 48.253 1.00 85.44 60 ARG B C 1
ATOM 6609 O O . ARG B 1 60 ? 98.295 13.770 48.307 1.00 89.42 60 ARG B O 1
ATOM 6617 N N . VAL B 1 61 ? 100.002 12.940 47.105 1.00 87.83 61 VAL B N 1
ATOM 6618 C CA . VAL B 1 61 ? 99.299 13.119 45.837 1.00 83.86 61 VAL B CA 1
ATOM 6619 C C . VAL B 1 61 ? 98.713 11.798 45.350 1.00 82.38 61 VAL B C 1
ATOM 6620 O O . VAL B 1 61 ? 97.710 11.786 44.627 1.00 91.20 61 VAL B O 1
ATOM 6624 N N . ALA B 1 62 ? 99.317 10.685 45.746 1.00 78.94 62 ALA B N 1
ATOM 6625 C CA . ALA B 1 62 ? 98.892 9.366 45.297 1.00 78.34 62 ALA B CA 1
ATOM 6626 C C . ALA B 1 62 ? 99.590 8.317 46.158 1.00 77.87 62 ALA B C 1
ATOM 6627 O O . ALA B 1 62 ? 100.632 8.601 46.754 1.00 84.27 62 ALA B O 1
ATOM 6629 N N . PRO B 1 63 ? 99.033 7.107 46.236 1.00 73.05 63 PRO B N 1
ATOM 6630 C CA . PRO B 1 63 ? 99.695 6.048 47.007 1.00 74.49 63 PRO B CA 1
ATOM 6631 C C . PRO B 1 63 ? 100.974 5.588 46.326 1.00 77.81 63 PRO B C 1
ATOM 6632 O O . PRO B 1 63 ? 101.036 5.455 45.102 1.00 80.14 63 PRO B O 1
ATOM 6636 N N . VAL B 1 64 ? 101.999 5.344 47.138 1.00 72.92 64 VAL B N 1
ATOM 6637 C CA . VAL B 1 64 ? 103.320 4.953 46.661 1.00 70.17 64 VAL B CA 1
ATOM 6638 C C . VAL B 1 64 ? 103.676 3.614 47.289 1.00 69.06 64 VAL B C 1
ATOM 6639 O O . VAL B 1 64 ? 103.531 3.436 48.504 1.00 73.94 64 VAL B O 1
ATOM 6643 N N . GLU B 1 65 ? 104.137 2.674 46.462 1.00 64.04 65 GLU B N 1
ATOM 6644 C CA . GLU B 1 65 ? 104.535 1.370 46.980 1.00 66.90 65 GLU B CA 1
ATOM 6645 C C . GLU B 1 65 ? 105.866 1.460 47.717 1.00 66.05 65 GLU B C 1
ATOM 6646 O O . GLU B 1 65 ? 106.010 0.931 48.826 1.00 69.44 65 GLU B O 1
ATOM 6652 N N . ALA B 1 66 ? 106.845 2.136 47.121 1.00 64.92 66 ALA B N 1
ATOM 6653 C CA . ALA B 1 66 ? 108.163 2.299 47.722 1.00 62.85 66 ALA B CA 1
ATOM 6654 C C . ALA B 1 66 ? 108.904 3.393 46.964 1.00 62.06 66 ALA B C 1
ATOM 6655 O O . ALA B 1 66 ? 108.504 3.797 45.869 1.00 67.77 66 ALA B O 1
ATOM 6657 N N . VAL B 1 67 ? 109.989 3.870 47.568 1.00 64.99 67 VAL B N 1
ATOM 6658 C CA . VAL B 1 67 ? 110.940 4.768 46.921 1.00 63.24 67 VAL B CA 1
ATOM 6659 C C . VAL B 1 67 ? 112.329 4.216 47.210 1.00 64.82 67 VAL B C 1
ATOM 6660 O O . VAL B 1 67 ? 112.830 4.338 48.336 1.00 67.36 67 VAL B O 1
ATOM 6664 N N . GLU B 1 68 ? 112.945 3.606 46.206 1.00 64.92 68 GLU B N 1
ATOM 6665 C CA . GLU B 1 68 ? 114.247 2.975 46.343 1.00 63.43 68 GLU B CA 1
ATOM 6666 C C . GLU B 1 68 ? 115.344 3.879 45.794 1.00 57.02 68 GLU B C 1
ATOM 6667 O O . GLU B 1 68 ? 115.095 4.787 44.996 1.00 54.15 68 GLU B O 1
ATOM 6673 N N . VAL B 1 69 ? 116.572 3.617 46.234 1.00 60.89 69 VAL B N 1
ATOM 6674 C CA . VAL B 1 69 ? 117.761 4.292 45.725 1.00 59.95 69 VAL B CA 1
ATOM 6675 C C . VAL B 1 69 ? 118.502 3.312 44.826 1.00 58.73 69 VAL B C 1
ATOM 6676 O O . VAL B 1 69 ? 118.888 2.222 45.267 1.00 57.14 69 VAL B O 1
ATOM 6680 N N . VAL B 1 70 ? 118.703 3.699 43.565 1.00 55.23 70 VAL B N 1
ATOM 6681 C CA . VAL B 1 70 ? 119.362 2.851 42.583 1.00 58.43 70 VAL B CA 1
ATOM 6682 C C . VAL B 1 70 ? 120.502 3.626 41.937 1.00 59.15 70 VAL B C 1
ATOM 6683 O O . VAL B 1 70 ? 120.516 4.859 41.914 1.00 60.67 70 VAL B O 1
ATOM 6687 N N . GLU B 1 71 ? 121.467 2.877 41.410 1.00 55.11 71 GLU B N 1
ATOM 6688 C CA . GLU B 1 71 ? 122.571 3.427 40.634 1.00 56.82 71 GLU B CA 1
ATOM 6689 C C . GLU B 1 71 ? 122.478 2.885 39.216 1.00 58.36 71 GLU B C 1
ATOM 6690 O O . GLU B 1 71 ? 122.560 1.669 39.007 1.00 58.13 71 GLU B O 1
ATOM 6696 N N . ARG B 1 72 ? 122.304 3.781 38.246 1.00 58.74 72 ARG B N 1
ATOM 6697 C CA . ARG B 1 72 ? 122.229 3.396 36.845 1.00 61.58 72 ARG B CA 1
ATOM 6698 C C . ARG B 1 72 ? 123.038 4.377 36.010 1.00 62.01 72 ARG B C 1
ATOM 6699 O O . ARG B 1 72 ? 123.549 5.384 36.509 1.00 67.05 72 ARG B O 1
ATOM 6707 N N . ARG B 1 73 ? 123.152 4.069 34.724 1.00 61.77 73 ARG B N 1
ATOM 6708 C CA . ARG B 1 73 ? 123.894 4.902 33.792 1.00 63.17 73 ARG B CA 1
ATOM 6709 C C . ARG B 1 73 ? 122.980 5.937 33.148 1.00 65.44 73 ARG B C 1
ATOM 6710 O O . ARG B 1 73 ? 121.788 5.701 32.945 1.00 67.85 73 ARG B O 1
ATOM 6718 N N . PHE B 1 74 ? 123.561 7.088 32.815 1.00 64.20 74 PHE B N 1
ATOM 6719 C CA . PHE B 1 74 ? 122.858 8.153 32.105 1.00 68.07 74 PHE B CA 1
ATOM 6720 C C . PHE B 1 74 ? 123.842 8.751 31.110 1.00 66.58 74 PHE B C 1
ATOM 6721 O O . PHE B 1 74 ? 124.768 9.464 31.509 1.00 62.20 74 PHE B O 1
ATOM 6729 N N . PHE B 1 75 ? 123.632 8.464 29.823 1.00 68.29 75 PHE B N 1
ATOM 6730 C CA . PHE B 1 75 ? 124.612 8.761 28.777 1.00 71.22 75 PHE B CA 1
ATOM 6731 C C . PHE B 1 75 ? 125.990 8.208 29.141 1.00 75.60 75 PHE B C 1
ATOM 6732 O O . PHE B 1 75 ? 127.019 8.861 28.948 1.00 75.19 75 PHE B O 1
ATOM 6740 N N . GLY B 1 76 ? 126.006 6.989 29.671 1.00 73.89 76 GLY B N 1
ATOM 6741 C CA . GLY B 1 76 ? 127.222 6.282 30.041 1.00 75.97 76 GLY B CA 1
ATOM 6742 C C . GLY B 1 76 ? 127.741 6.534 31.444 1.00 77.01 76 GLY B C 1
ATOM 6743 O O . GLY B 1 76 ? 128.266 5.620 32.085 1.00 78.66 76 GLY B O 1
ATOM 6744 N N . ARG B 1 77 ? 127.602 7.758 31.933 1.00 78.84 77 ARG B N 1
ATOM 6745 C CA . ARG B 1 77 ? 128.092 8.086 33.267 1.00 78.12 77 ARG B CA 1
ATOM 6746 C C . ARG B 1 77 ? 127.177 7.479 34.327 1.00 74.27 77 ARG B C 1
ATOM 6747 O O . ARG B 1 77 ? 125.957 7.676 34.273 1.00 76.50 77 ARG B O 1
ATOM 6755 N N . PRO B 1 78 ? 127.717 6.743 35.301 1.00 76.19 78 PRO B N 1
ATOM 6756 C CA . PRO B 1 78 ? 126.874 6.155 36.355 1.00 72.58 78 PRO B CA 1
ATOM 6757 C C . PRO B 1 78 ? 126.440 7.217 37.356 1.00 69.02 78 PRO B C 1
ATOM 6758 O O . PRO B 1 78 ? 127.273 7.866 37.992 1.00 69.14 78 PRO B O 1
ATOM 6762 N N . THR B 1 79 ? 125.128 7.396 37.490 1.00 70.08 79 THR B N 1
ATOM 6763 C CA . THR B 1 79 ? 124.553 8.364 38.413 1.00 66.18 79 THR B CA 1
ATOM 6764 C C . THR B 1 79 ? 123.558 7.666 39.333 1.00 61.55 79 THR B C 1
ATOM 6765 O O . THR B 1 79 ? 123.174 6.514 39.116 1.00 59.56 79 THR B O 1
ATOM 6769 N N . ILE B 1 80 ? 123.138 8.384 40.374 1.00 58.37 80 ILE B N 1
ATOM 6770 C CA . ILE B 1 80 ? 122.192 7.875 41.363 1.00 60.35 80 ILE B CA 1
ATOM 6771 C C . ILE B 1 80 ? 120.798 8.382 41.020 1.00 65.16 80 ILE B C 1
ATOM 6772 O O . ILE B 1 80 ? 120.627 9.535 40.603 1.00 67.92 80 ILE B O 1
ATOM 6777 N N . PHE B 1 81 ? 119.795 7.523 41.202 1.00 62.54 81 PHE B N 1
ATOM 6778 C CA . PHE B 1 81 ? 118.401 7.888 40.992 1.00 64.52 81 PHE B CA 1
ATOM 6779 C C . PHE B 1 81 ? 117.545 7.411 42.156 1.00 63.84 81 PHE B C 1
ATOM 6780 O O . PHE B 1 81 ? 117.903 6.482 42.886 1.00 67.80 81 PHE B O 1
ATOM 6788 N N . LEU B 1 82 ? 116.402 8.072 42.317 1.00 66.53 82 LEU B N 1
ATOM 6789 C CA . LEU B 1 82 ? 115.311 7.559 43.131 1.00 64.66 82 LEU B CA 1
ATOM 6790 C C . LEU B 1 82 ? 114.365 6.767 42.235 1.00 62.38 82 LEU B C 1
ATOM 6791 O O . LEU B 1 82 ? 113.845 7.302 41.249 1.00 62.35 82 LEU B O 1
ATOM 6796 N N . LYS B 1 83 ? 114.143 5.500 42.572 1.00 61.15 83 LYS B N 1
ATOM 6797 C CA . LYS B 1 83 ? 113.179 4.668 41.854 1.00 56.96 83 LYS B CA 1
ATOM 6798 C C . LYS B 1 83 ? 111.885 4.661 42.661 1.00 56.60 83 LYS B C 1
ATOM 6799 O O . LYS B 1 83 ? 111.676 3.815 43.532 1.00 57.15 83 LYS B O 1
ATOM 6805 N N . VAL B 1 84 ? 111.009 5.613 42.366 1.00 56.43 84 VAL B N 1
ATOM 6806 C CA . VAL B 1 84 ? 109.717 5.683 43.039 1.00 55.60 84 VAL B CA 1
ATOM 6807 C C . VAL B 1 84 ? 108.765 4.718 42.341 1.00 53.19 84 VAL B C 1
ATOM 6808 O O . VAL B 1 84 ? 108.686 4.681 41.106 1.00 50.30 84 VAL B O 1
ATOM 6812 N N . VAL B 1 85 ? 108.110 3.872 43.127 1.00 53.62 85 VAL B N 1
ATOM 6813 C CA . VAL B 1 85 ? 107.289 2.781 42.615 1.00 56.27 85 VAL B CA 1
ATOM 6814 C C . VAL B 1 85 ? 105.836 3.091 42.944 1.00 60.82 85 VAL B C 1
ATOM 6815 O O . VAL B 1 85 ? 105.443 3.112 44.118 1.00 59.79 85 VAL B O 1
ATOM 6819 N N . ALA B 1 86 ? 105.036 3.334 41.909 1.00 59.90 86 ALA B N 1
ATOM 6820 C CA . ALA B 1 86 ? 103.618 3.589 42.093 1.00 62.87 86 ALA B CA 1
ATOM 6821 C C . ALA B 1 86 ? 102.867 2.286 42.350 1.00 63.21 86 ALA B C 1
ATOM 6822 O O . ALA B 1 86 ? 103.356 1.187 42.075 1.00 60.87 86 ALA B O 1
ATOM 6824 N N . LYS B 1 87 ? 101.656 2.424 42.890 1.00 64.23 87 LYS B N 1
ATOM 6825 C CA . LYS B 1 87 ? 100.831 1.252 43.154 1.00 66.05 87 LYS B CA 1
ATOM 6826 C C . LYS B 1 87 ? 100.097 0.794 41.898 1.00 64.11 87 LYS B C 1
ATOM 6827 O O . LYS B 1 87 ? 99.998 -0.411 41.640 1.00 59.05 87 LYS B O 1
ATOM 6833 N N . VAL B 1 88 ? 99.579 1.735 41.111 1.00 68.04 88 VAL B N 1
ATOM 6834 C CA . VAL B 1 88 ? 98.894 1.408 39.858 1.00 65.88 88 VAL B CA 1
ATOM 6835 C C . VAL B 1 88 ? 99.365 2.357 38.770 1.00 65.31 88 VAL B C 1
ATOM 6836 O O . VAL B 1 88 ? 99.822 3.475 39.043 1.00 63.89 88 VAL B O 1
ATOM 6840 N N . PRO B 1 89 ? 99.287 1.918 37.509 1.00 63.03 89 PRO B N 1
ATOM 6841 C CA . PRO B 1 89 ? 99.775 2.771 36.409 1.00 62.42 89 PRO B CA 1
ATOM 6842 C C . PRO B 1 89 ? 99.069 4.113 36.304 1.00 66.60 89 PRO B C 1
ATOM 6843 O O . PRO B 1 89 ? 99.670 5.073 35.805 1.00 67.77 89 PRO B O 1
ATOM 6847 N N . GLU B 1 90 ? 97.805 4.204 36.729 1.00 70.36 90 GLU B N 1
ATOM 6848 C CA . GLU B 1 90 ? 97.051 5.444 36.558 1.00 73.25 90 GLU B CA 1
ATOM 6849 C C . GLU B 1 90 ? 97.712 6.610 37.285 1.00 76.22 90 GLU B C 1
ATOM 6850 O O . GLU B 1 90 ? 97.679 7.749 36.804 1.00 77.59 90 GLU B O 1
ATOM 6856 N N . ASP B 1 91 ? 98.318 6.346 38.442 1.00 75.46 91 ASP B N 1
ATOM 6857 C CA . ASP B 1 91 ? 98.865 7.395 39.295 1.00 77.95 91 ASP B CA 1
ATOM 6858 C C . ASP B 1 91 ? 100.237 7.896 38.859 1.00 75.78 91 ASP B C 1
ATOM 6859 O O . ASP B 1 91 ? 100.765 8.814 39.496 1.00 73.99 91 ASP B O 1
ATOM 6864 N N . VAL B 1 92 ? 100.827 7.328 37.804 1.00 74.90 92 VAL B N 1
ATOM 6865 C CA . VAL B 1 92 ? 102.199 7.686 37.454 1.00 72.44 92 VAL B CA 1
ATOM 6866 C C . VAL B 1 92 ? 102.281 9.137 36.994 1.00 75.21 92 VAL B C 1
ATOM 6867 O O . VAL B 1 92 ? 103.284 9.819 37.239 1.00 76.97 92 VAL B O 1
ATOM 6871 N N . ARG B 1 93 ? 101.231 9.640 36.347 1.00 82.02 93 ARG B N 1
ATOM 6872 C CA . ARG B 1 93 ? 101.235 11.026 35.891 1.00 85.18 93 ARG B CA 1
ATOM 6873 C C . ARG B 1 93 ? 101.171 11.995 37.068 1.00 85.27 93 ARG B C 1
ATOM 6874 O O . ARG B 1 93 ? 101.900 12.993 37.101 1.00 82.41 93 ARG B O 1
ATOM 6882 N N . LYS B 1 94 ? 100.284 11.730 38.032 1.00 84.99 94 LYS B N 1
ATOM 6883 C CA . LYS B 1 94 ? 100.235 12.553 39.239 1.00 84.77 94 LYS B CA 1
ATOM 6884 C C . LYS B 1 94 ? 101.579 12.564 39.960 1.00 81.91 94 LYS B C 1
ATOM 6885 O O . LYS B 1 94 ? 102.039 13.616 40.420 1.00 77.54 94 LYS B O 1
ATOM 6891 N N . LEU B 1 95 ? 102.223 11.399 40.070 1.00 78.58 95 LEU B N 1
ATOM 6892 C CA . LEU B 1 95 ? 103.488 11.315 40.793 1.00 76.64 95 LEU B CA 1
ATOM 6893 C C . LEU B 1 95 ? 104.631 11.939 40.002 1.00 76.71 95 LEU B C 1
ATOM 6894 O O . LEU B 1 95 ? 105.537 12.540 40.589 1.00 78.09 95 LEU B O 1
ATOM 6899 N N . ARG B 1 96 ? 104.619 11.792 38.674 1.00 74.50 96 ARG B N 1
ATOM 6900 C CA . ARG B 1 96 ? 105.647 12.414 37.842 1.00 79.76 96 ARG B CA 1
ATOM 6901 C C . ARG B 1 96 ? 105.695 13.922 38.062 1.00 82.99 96 ARG B C 1
ATOM 6902 O O . ARG B 1 96 ? 106.757 14.487 38.347 1.00 80.70 96 ARG B O 1
ATOM 6910 N N . GLU B 1 97 ? 104.550 14.592 37.920 1.00 88.00 97 GLU B N 1
ATOM 6911 C CA . GLU B 1 97 ? 104.511 16.043 38.077 1.00 93.09 97 GLU B CA 1
ATOM 6912 C C . GLU B 1 97 ? 104.813 16.459 39.512 1.00 92.38 97 GLU B C 1
ATOM 6913 O O . GLU B 1 97 ? 105.548 17.427 39.741 1.00 88.24 97 GLU B O 1
ATOM 6919 N N . ALA B 1 98 ? 104.245 15.751 40.490 1.00 89.97 98 ALA B N 1
ATOM 6920 C CA . ALA B 1 98 ? 104.501 16.080 41.890 1.00 91.86 98 ALA B CA 1
ATOM 6921 C C . ALA B 1 98 ? 105.967 15.882 42.255 1.00 91.32 98 ALA B C 1
ATOM 6922 O O . ALA B 1 98 ? 106.520 16.649 43.052 1.00 93.01 98 ALA B O 1
ATOM 6924 N N . ALA B 1 99 ? 106.603 14.840 41.708 1.00 92.23 99 ALA B N 1
ATOM 6925 C CA . ALA B 1 99 ? 107.988 14.536 42.063 1.00 90.13 99 ALA B CA 1
ATOM 6926 C C . ALA B 1 99 ? 108.905 15.730 41.830 1.00 88.77 99 ALA B C 1
ATOM 6927 O O . ALA B 1 99 ? 109.802 15.995 42.638 1.00 90.83 99 ALA B O 1
ATOM 6929 N N . LEU B 1 100 ? 108.827 16.303 40.651 1.00 92.39 100 LEU B N 1
ATOM 6930 C CA . LEU B 1 100 ? 109.704 17.412 40.422 1.00 93.73 100 LEU B CA 1
ATOM 6931 C C . LEU B 1 100 ? 109.604 18.413 41.545 1.00 100.52 100 LEU B C 1
ATOM 6932 O O . LEU B 1 100 ? 110.055 19.520 41.383 1.00 105.91 100 LEU B O 1
ATOM 6937 N N . GLY B 1 101 ? 109.019 18.016 42.676 1.00 103.57 101 GLY B N 1
ATOM 6938 C CA . GLY B 1 101 ? 108.845 18.823 43.857 1.00 105.53 101 GLY B CA 1
ATOM 6939 C C . GLY B 1 101 ? 109.805 18.378 44.929 1.00 107.90 101 GLY B C 1
ATOM 6940 O O . GLY B 1 101 ? 110.359 17.298 44.894 1.00 100.54 101 GLY B O 1
ATOM 6941 N N . ALA B 1 102 ? 109.975 19.240 45.917 1.00 110.45 102 ALA B N 1
ATOM 6942 C CA . ALA B 1 102 ? 110.924 19.044 47.029 1.00 113.48 102 ALA B CA 1
ATOM 6943 C C . ALA B 1 102 ? 112.267 18.723 46.460 1.00 114.07 102 ALA B C 1
ATOM 6944 O O . ALA B 1 102 ? 112.844 17.688 46.762 1.00 98.81 102 ALA B O 1
ATOM 6946 N N . PRO B 1 103 ? 112.756 19.653 45.639 1.00 110.30 103 PRO B N 1
ATOM 6947 C CA . PRO B 1 103 ? 114.032 19.536 44.969 1.00 107.68 103 PRO B CA 1
ATOM 6948 C C . PRO B 1 103 ? 115.173 18.884 45.678 1.00 103.68 103 PRO B C 1
ATOM 6949 O O . PRO B 1 103 ? 115.987 19.433 46.375 1.00 103.90 103 PRO B O 1
ATOM 6953 N N . GLY B 1 104 ? 115.118 17.604 45.442 1.00 103.24 104 GLY B N 1
ATOM 6954 C CA . GLY B 1 104 ? 116.062 16.568 45.724 1.00 96.68 104 GLY B CA 1
ATOM 6955 C C . GLY B 1 104 ? 116.388 16.106 44.289 1.00 94.17 104 GLY B C 1
ATOM 6956 O O . GLY B 1 104 ? 117.533 15.936 43.955 1.00 91.34 104 GLY B O 1
ATOM 6957 N N . VAL B 1 105 ? 115.367 15.942 43.441 1.00 94.34 105 VAL B N 1
ATOM 6958 C CA . VAL B 1 105 ? 115.429 15.539 42.067 1.00 91.34 105 VAL B CA 1
ATOM 6959 C C . VAL B 1 105 ? 115.450 16.737 41.156 1.00 85.18 105 VAL B C 1
ATOM 6960 O O . VAL B 1 105 ? 114.814 17.708 41.451 1.00 85.18 105 VAL B O 1
ATOM 6964 N N . VAL B 1 106 ? 116.197 16.669 40.064 1.00 84.99 106 VAL B N 1
ATOM 6965 C CA . VAL B 1 106 ? 116.228 17.746 39.127 1.00 80.78 106 VAL B CA 1
ATOM 6966 C C . VAL B 1 106 ? 115.618 17.357 37.815 1.00 81.98 106 VAL B C 1
ATOM 6967 O O . VAL B 1 106 ? 115.477 18.169 36.941 1.00 87.56 106 VAL B O 1
ATOM 6971 N N . ASP B 1 107 ? 115.262 16.105 37.671 1.00 77.24 107 ASP B N 1
ATOM 6972 C CA . ASP B 1 107 ? 114.557 15.655 36.477 1.00 77.03 107 ASP B CA 1
ATOM 6973 C C . ASP B 1 107 ? 114.034 14.243 36.700 1.00 75.35 107 ASP B C 1
ATOM 6974 O O . ASP B 1 107 ? 114.553 13.491 37.528 1.00 77.86 107 ASP B O 1
ATOM 6979 N N . VAL B 1 108 ? 113.020 13.881 35.917 1.00 76.27 108 VAL B N 1
ATOM 6980 C CA . VAL B 1 108 ? 112.363 12.583 36.014 1.00 76.00 108 VAL B CA 1
ATOM 6981 C C . VAL B 1 108 ? 112.461 11.879 34.667 1.00 71.33 108 VAL B C 1
ATOM 6982 O O . VAL B 1 108 ? 112.454 12.517 33.610 1.00 69.22 108 VAL B O 1
ATOM 6986 N N . TYR B 1 109 ? 112.567 10.551 34.711 1.00 67.11 109 TYR B N 1
ATOM 6987 C CA . TYR B 1 109 ? 112.859 9.771 33.518 1.00 63.79 109 TYR B CA 1
ATOM 6988 C C . TYR B 1 109 ? 112.037 8.490 33.493 1.00 62.46 109 TYR B C 1
ATOM 6989 O O . TYR B 1 109 ? 111.730 7.906 34.536 1.00 60.98 109 TYR B O 1
ATOM 6998 N N . GLU B 1 110 ? 111.684 8.068 32.275 1.00 56.18 110 GLU B N 1
ATOM 6999 C CA . GLU B 1 110 ? 110.967 6.815 32.016 1.00 55.40 110 GLU B CA 1
ATOM 7000 C C . GLU B 1 110 ? 109.614 6.759 32.720 1.00 57.54 110 GLU B C 1
ATOM 7001 O O . GLU B 1 110 ? 109.163 5.689 33.137 1.00 56.17 110 GLU B O 1
ATOM 7007 N N . ALA B 1 111 ? 108.949 7.903 32.855 1.00 60.08 111 ALA B N 1
ATOM 7008 C CA . ALA B 1 111 ? 107.625 7.951 33.458 1.00 60.33 111 ALA B CA 1
ATOM 7009 C C . ALA B 1 111 ? 106.497 7.723 32.459 1.00 61.25 111 ALA B C 1
ATOM 7010 O O . ALA B 1 111 ? 105.356 7.502 32.880 1.00 59.70 111 ALA B O 1
ATOM 7012 N N . ASP B 1 112 ? 106.781 7.771 31.157 1.00 67.49 112 ASP B N 1
ATOM 7013 C CA . ASP B 1 112 ? 105.761 7.693 30.117 1.00 67.02 112 ASP B CA 1
ATOM 7014 C C . ASP B 1 112 ? 105.823 6.381 29.339 1.00 62.57 112 ASP B C 1
ATOM 7015 O O . ASP B 1 112 ? 105.441 6.328 28.167 1.00 63.78 112 ASP B O 1
ATOM 7020 N N . ILE B 1 113 ? 106.298 5.316 29.974 1.00 59.66 113 ILE B N 1
ATOM 7021 C CA . ILE B 1 113 ? 106.419 4.013 29.327 1.00 58.58 113 ILE B CA 1
ATOM 7022 C C . ILE B 1 113 ? 105.160 3.210 29.631 1.00 56.39 113 ILE B C 1
ATOM 7023 O O . ILE B 1 113 ? 104.803 3.019 30.800 1.00 55.17 113 ILE B O 1
ATOM 7028 N N . ARG B 1 114 ? 104.473 2.761 28.580 1.00 56.79 114 ARG B N 1
ATOM 7029 C CA . ARG B 1 114 ? 103.220 2.040 28.755 1.00 58.92 114 ARG B CA 1
ATOM 7030 C C . ARG B 1 114 ? 103.450 0.770 29.565 1.00 60.28 114 ARG B C 1
ATOM 7031 O O . ARG B 1 114 ? 104.475 0.097 29.421 1.00 62.63 114 ARG B O 1
ATOM 7039 N N . TYR B 1 115 ? 102.486 0.455 30.433 1.00 60.08 115 TYR B N 1
ATOM 7040 C CA . TYR B 1 115 ? 102.727 -0.497 31.513 1.00 59.09 115 TYR B CA 1
ATOM 7041 C C . TYR B 1 115 ? 103.073 -1.883 30.978 1.00 61.97 115 TYR B C 1
ATOM 7042 O O . TYR B 1 115 ? 104.057 -2.494 31.411 1.00 64.71 115 TYR B O 1
ATOM 7051 N N . TYR B 1 116 ? 102.271 -2.408 30.046 1.00 53.35 116 TYR B N 1
ATOM 7052 C CA . TYR B 1 116 ? 102.528 -3.765 29.574 1.00 57.30 116 TYR B CA 1
ATOM 7053 C C . TYR B 1 116 ? 103.773 -3.845 28.695 1.00 52.52 116 TYR B C 1
ATOM 7054 O O . TYR B 1 116 ? 104.327 -4.937 28.529 1.00 52.11 116 TYR B O 1
ATOM 7063 N N . MET B 1 117 ? 104.226 -2.721 28.135 1.00 54.80 117 MET B N 1
ATOM 7064 C CA . MET B 1 117 ? 105.544 -2.692 27.509 1.00 53.57 117 MET B CA 1
ATOM 7065 C C . MET B 1 117 ? 106.649 -2.638 28.558 1.00 51.57 117 MET B C 1
ATOM 7066 O O . MET B 1 117 ? 107.708 -3.251 28.379 1.00 54.18 117 MET B O 1
ATOM 7071 N N . ARG B 1 118 ? 106.421 -1.901 29.649 1.00 52.09 118 ARG B N 1
ATOM 7072 C CA . ARG B 1 118 ? 107.351 -1.908 30.775 1.00 49.60 118 ARG B CA 1
ATOM 7073 C C . ARG B 1 118 ? 107.583 -3.323 31.289 1.00 48.25 118 ARG B C 1
ATOM 7074 O O . ARG B 1 118 ? 108.721 -3.711 31.576 1.00 52.05 118 ARG B O 1
ATOM 7082 N N . TYR B 1 119 ? 106.507 -4.102 31.427 1.00 50.19 119 TYR B N 1
ATOM 7083 C CA . TYR B 1 119 ? 106.626 -5.470 31.922 1.00 50.57 119 TYR B CA 1
ATOM 7084 C C . TYR B 1 119 ? 107.469 -6.323 30.982 1.00 53.07 119 TYR B C 1
ATOM 7085 O O . TYR B 1 119 ? 108.381 -7.034 31.419 1.00 58.67 119 TYR B O 1
ATOM 7094 N N . MET B 1 120 ? 107.171 -6.270 29.681 1.00 53.00 120 MET B N 1
ATOM 7095 C CA . MET B 1 120 ? 107.875 -7.117 28.723 1.00 54.95 120 MET B CA 1
ATOM 7096 C C . MET B 1 120 ? 109.349 -6.743 28.627 1.00 51.09 120 MET B C 1
ATOM 7097 O O . MET B 1 120 ? 110.207 -7.618 28.470 1.00 47.92 120 MET B O 1
ATOM 7102 N N . ILE B 1 121 ? 109.659 -5.447 28.703 1.00 49.24 121 ILE B N 1
ATOM 7103 C CA . ILE B 1 121 ? 111.052 -5.009 28.688 1.00 48.61 121 ILE B CA 1
ATOM 7104 C C . ILE B 1 121 ? 111.794 -5.545 29.907 1.00 48.98 121 ILE B C 1
ATOM 7105 O O . ILE B 1 121 ? 112.865 -6.152 29.788 1.00 53.56 121 ILE B O 1
ATOM 7110 N N . ASP B 1 122 ? 111.235 -5.324 31.099 1.00 49.67 122 ASP B N 1
ATOM 7111 C CA . ASP B 1 122 ? 111.938 -5.677 32.329 1.00 49.60 122 ASP B CA 1
ATOM 7112 C C . ASP B 1 122 ? 112.061 -7.188 32.496 1.00 50.92 122 ASP B C 1
ATOM 7113 O O . ASP B 1 122 ? 113.088 -7.682 32.975 1.00 55.15 122 ASP B O 1
ATOM 7118 N N . LYS B 1 123 ? 111.030 -7.938 32.116 1.00 51.58 123 LYS B N 1
ATOM 7119 C CA . LYS B 1 123 ? 111.043 -9.389 32.254 1.00 51.81 123 LYS B CA 1
ATOM 7120 C C . LYS B 1 123 ? 111.629 -10.101 31.041 1.00 51.40 123 LYS B C 1
ATOM 7121 O O . LYS B 1 123 ? 111.778 -11.326 31.073 1.00 52.96 123 LYS B O 1
ATOM 7127 N N . GLY B 1 124 ? 111.968 -9.371 29.982 1.00 48.91 124 GLY B N 1
ATOM 7128 C CA . GLY B 1 124 ? 112.524 -9.996 28.798 1.00 49.66 124 GLY B CA 1
ATOM 7129 C C . GLY B 1 124 ? 111.527 -10.785 27.980 1.00 50.19 124 GLY B C 1
ATOM 7130 O O . GLY B 1 124 ? 111.913 -11.738 27.296 1.00 51.34 124 GLY B O 1
ATOM 7131 N N . VAL B 1 125 ? 110.252 -10.414 28.028 1.00 51.71 125 VAL B N 1
ATOM 7132 C CA . VAL B 1 125 ? 109.231 -11.079 27.227 1.00 50.81 125 VAL B CA 1
ATOM 7133 C C . VAL B 1 125 ? 109.316 -10.547 25.804 1.00 50.62 125 VAL B C 1
ATOM 7134 O O . VAL B 1 125 ? 109.117 -9.351 25.563 1.00 51.25 125 VAL B O 1
ATOM 7138 N N . VAL B 1 126 ? 109.604 -11.431 24.860 1.00 48.48 126 VAL B N 1
ATOM 7139 C CA . VAL B 1 126 ? 109.755 -11.081 23.452 1.00 48.98 126 VAL B CA 1
ATOM 7140 C C . VAL B 1 126 ? 108.527 -11.593 22.708 1.00 47.46 126 VAL B C 1
ATOM 7141 O O . VAL B 1 126 ? 108.261 -12.802 22.728 1.00 44.45 126 VAL B O 1
ATOM 7145 N N . PRO B 1 127 ? 107.760 -10.729 22.048 1.00 45.55 127 PRO B N 1
ATOM 7146 C CA . PRO B 1 127 ? 106.579 -11.203 21.320 1.00 46.78 127 PRO B CA 1
ATOM 7147 C C . PRO B 1 127 ? 106.974 -11.958 20.063 1.00 47.77 127 PRO B C 1
ATOM 7148 O O . PRO B 1 127 ? 108.027 -11.715 19.469 1.00 48.08 127 PRO B O 1
ATOM 7152 N N . CYS B 1 128 ? 106.103 -12.884 19.664 1.00 48.07 128 CYS B N 1
ATOM 7153 C CA . CYS B 1 128 ? 106.296 -13.693 18.462 1.00 48.28 128 CYS B CA 1
ATOM 7154 C C . CYS B 1 128 ? 107.644 -14.415 18.491 1.00 50.72 128 CYS B C 1
ATOM 7155 O O . CYS B 1 128 ? 108.377 -14.466 17.501 1.00 57.54 128 CYS B O 1
ATOM 7158 N N . ALA B 1 129 ? 107.961 -14.990 19.650 1.00 53.43 129 ALA B N 1
ATOM 7159 C CA . ALA B 1 129 ? 109.180 -15.766 19.826 1.00 52.44 129 ALA B CA 1
ATOM 7160 C C . ALA B 1 129 ? 108.999 -16.682 21.027 1.00 52.31 129 ALA B C 1
ATOM 7161 O O . ALA B 1 129 ? 108.375 -16.293 22.017 1.00 56.51 129 ALA B O 1
ATOM 7163 N N . TRP B 1 130 ? 109.544 -17.893 20.933 1.00 58.39 130 TRP B N 1
ATOM 7164 C CA . TRP B 1 130 ? 109.407 -18.863 22.013 1.00 59.63 130 TRP B CA 1
ATOM 7165 C C . TRP B 1 130 ? 110.172 -18.396 23.246 1.00 60.18 130 TRP B C 1
ATOM 7166 O O . TRP B 1 130 ? 111.403 -18.288 23.222 1.00 57.50 130 TRP B O 1
ATOM 7177 N N . ASN B 1 131 ? 109.439 -18.118 24.318 1.00 58.72 131 ASN B N 1
ATOM 7178 C CA . ASN B 1 131 ? 110.005 -17.775 25.613 1.00 59.62 131 ASN B CA 1
ATOM 7179 C C . ASN B 1 131 ? 109.958 -18.990 26.532 1.00 62.69 131 ASN B C 1
ATOM 7180 O O . ASN B 1 131 ? 109.164 -19.909 26.336 1.00 65.30 131 ASN B O 1
ATOM 7185 N N . VAL B 1 132 ? 110.818 -18.984 27.546 1.00 64.76 132 VAL B N 1
ATOM 7186 C CA . VAL B 1 132 ? 110.868 -20.046 28.546 1.00 64.66 132 VAL B CA 1
ATOM 7187 C C . VAL B 1 132 ? 110.319 -19.493 29.854 1.00 63.51 132 VAL B C 1
ATOM 7188 O O . VAL B 1 132 ? 110.763 -18.439 30.324 1.00 59.13 132 VAL B O 1
ATOM 7192 N N . VAL B 1 133 ? 109.359 -20.205 30.443 1.00 62.58 133 VAL B N 1
ATOM 7193 C CA . VAL B 1 133 ? 108.624 -19.713 31.606 1.00 64.21 133 VAL B CA 1
ATOM 7194 C C . VAL B 1 133 ? 108.417 -20.847 32.599 1.00 63.67 133 VAL B C 1
ATOM 7195 O O . VAL B 1 133 ? 108.055 -21.963 32.211 1.00 65.69 133 VAL B O 1
ATOM 7199 N N . GLU B 1 134 ? 108.654 -20.561 33.877 1.00 61.31 134 GLU B N 1
ATOM 7200 C CA . GLU B 1 134 ? 108.145 -21.375 34.973 1.00 65.51 134 GLU B CA 1
ATOM 7201 C C . GLU B 1 134 ? 106.813 -20.790 35.430 1.00 65.91 134 GLU B C 1
ATOM 7202 O O . GLU B 1 134 ? 106.763 -19.641 35.881 1.00 66.80 134 GLU B O 1
ATOM 7208 N N . ALA B 1 135 ? 105.736 -21.561 35.298 1.00 62.85 135 ALA B N 1
ATOM 7209 C CA . ALA B 1 135 ? 104.402 -21.044 35.594 1.00 66.85 135 ALA B CA 1
ATOM 7210 C C . ALA B 1 135 ? 103.505 -22.171 36.080 1.00 68.12 135 ALA B C 1
ATOM 7211 O O . ALA B 1 135 ? 103.365 -23.188 35.397 1.00 63.56 135 ALA B O 1
ATOM 7213 N N . ARG B 1 136 ? 102.899 -21.996 37.252 1.00 70.94 136 ARG B N 1
ATOM 7214 C CA . ARG B 1 136 ? 101.950 -22.986 37.742 1.00 73.35 136 ARG B CA 1
ATOM 7215 C C . ARG B 1 136 ? 100.643 -22.869 36.962 1.00 72.11 136 ARG B C 1
ATOM 7216 O O . ARG B 1 136 ? 100.215 -21.771 36.598 1.00 70.83 136 ARG B O 1
ATOM 7224 N N . GLU B 1 137 ? 99.998 -24.014 36.725 1.00 67.66 137 GLU B N 1
ATOM 7225 C CA . GLU B 1 137 ? 98.905 -24.114 35.761 1.00 72.35 137 GLU B CA 1
ATOM 7226 C C . GLU B 1 137 ? 97.557 -23.585 36.243 1.00 71.74 137 GLU B C 1
ATOM 7227 O O . GLU B 1 137 ? 96.664 -23.427 35.407 1.00 82.01 137 GLU B O 1
ATOM 7233 N N . ALA B 1 138 ? 97.374 -23.322 37.538 1.00 67.60 138 ALA B N 1
ATOM 7234 C CA . ALA B 1 138 ? 96.100 -22.842 38.084 1.00 67.78 138 ALA B CA 1
ATOM 7235 C C . ALA B 1 138 ? 94.851 -23.423 37.410 1.00 72.68 138 ALA B C 1
ATOM 7236 O O . ALA B 1 138 ? 94.804 -24.621 37.111 1.00 80.33 138 ALA B O 1
ATOM 7238 N N . GLY B 1 139 ? 93.836 -22.578 37.180 1.00 68.26 139 GLY B N 1
ATOM 7239 C CA . GLY B 1 139 ? 92.595 -22.934 36.500 1.00 65.34 139 GLY B CA 1
ATOM 7240 C C . GLY B 1 139 ? 92.397 -22.137 35.215 1.00 65.51 139 GLY B C 1
ATOM 7241 O O . GLY B 1 139 ? 93.309 -21.414 34.819 1.00 71.29 139 GLY B O 1
ATOM 7242 N N . LYS B 1 140 ? 91.249 -22.262 34.547 1.00 67.09 140 LYS B N 1
ATOM 7243 C CA . LYS B 1 140 ? 91.053 -21.529 33.301 1.00 65.20 140 LYS B CA 1
ATOM 7244 C C . LYS B 1 140 ? 90.670 -20.071 33.562 1.00 59.68 140 LYS B C 1
ATOM 7245 O O . LYS B 1 140 ? 90.317 -19.675 34.676 1.00 62.04 140 LYS B O 1
ATOM 7251 N N . LEU B 1 141 ? 90.745 -19.265 32.502 1.00 60.26 141 LEU B N 1
ATOM 7252 C CA . LEU B 1 141 ? 90.211 -17.901 32.480 1.00 61.14 141 LEU B CA 1
ATOM 7253 C C . LEU B 1 141 ? 89.347 -17.817 31.227 1.00 65.40 141 LEU B C 1
ATOM 7254 O O . LEU B 1 141 ? 89.868 -17.724 30.112 1.00 66.19 141 LEU B O 1
ATOM 7259 N N . GLY B 1 142 ? 88.029 -17.863 31.408 1.00 67.46 142 GLY B N 1
ATOM 7260 C CA . GLY B 1 142 ? 87.129 -18.065 30.299 1.00 64.18 142 GLY B CA 1
ATOM 7261 C C . GLY B 1 142 ? 87.340 -19.441 29.696 1.00 63.35 142 GLY B C 1
ATOM 7262 O O . GLY B 1 142 ? 87.329 -20.458 30.398 1.00 57.59 142 GLY B O 1
ATOM 7263 N N . PRO B 1 143 ? 87.533 -19.503 28.375 1.00 67.64 143 PRO B N 1
ATOM 7264 C CA . PRO B 1 143 ? 87.851 -20.791 27.744 1.00 68.81 143 PRO B CA 1
ATOM 7265 C C . PRO B 1 143 ? 89.326 -21.151 27.792 1.00 68.98 143 PRO B C 1
ATOM 7266 O O . PRO B 1 143 ? 89.662 -22.325 27.580 1.00 68.82 143 PRO B O 1
ATOM 7270 N N . LEU B 1 144 ? 90.211 -20.190 28.066 1.00 63.13 144 LEU B N 1
ATOM 7271 C CA . LEU B 1 144 ? 91.658 -20.349 27.969 1.00 60.64 144 LEU B CA 1
ATOM 7272 C C . LEU B 1 144 ? 92.240 -20.850 29.286 1.00 56.94 144 LEU B C 1
ATOM 7273 O O . LEU B 1 144 ? 91.838 -20.390 30.359 1.00 57.40 144 LEU B O 1
ATOM 7278 N N . PRO B 1 145 ? 93.179 -21.793 29.227 1.00 61.87 145 PRO B N 1
ATOM 7279 C CA . PRO B 1 145 ? 93.929 -22.157 30.435 1.00 60.62 145 PRO B CA 1
ATOM 7280 C C . PRO B 1 145 ? 94.763 -20.981 30.920 1.00 61.13 145 PRO B C 1
ATOM 7281 O O . PRO B 1 145 ? 95.509 -20.368 30.153 1.00 62.87 145 PRO B O 1
ATOM 7285 N N . LEU B 1 146 ? 94.638 -20.673 32.204 1.00 62.62 146 LEU B N 1
ATOM 7286 C CA . LEU B 1 146 ? 95.379 -19.587 32.822 1.00 62.03 146 LEU B CA 1
ATOM 7287 C C . LEU B 1 146 ? 96.609 -20.137 33.532 1.00 62.28 146 LEU B C 1
ATOM 7288 O O . LEU B 1 146 ? 96.597 -21.253 34.049 1.00 60.25 146 LEU B O 1
ATOM 7293 N N . TYR B 1 147 ? 97.678 -19.345 33.548 1.00 61.35 147 TYR B N 1
ATOM 7294 C CA . TYR B 1 147 ? 98.929 -19.740 34.185 1.00 62.92 147 TYR B CA 1
ATOM 7295 C C . TYR B 1 147 ? 99.484 -18.551 34.951 1.00 63.90 147 TYR B C 1
ATOM 7296 O O . TYR B 1 147 ? 99.605 -17.457 34.395 1.00 60.26 147 TYR B O 1
ATOM 7305 N N . GLU B 1 148 ? 99.818 -18.766 36.220 1.00 66.78 148 GLU B N 1
ATOM 7306 C CA . GLU B 1 148 ? 100.463 -17.746 37.037 1.00 70.63 148 GLU B CA 1
ATOM 7307 C C . GLU B 1 148 ? 101.971 -17.819 36.837 1.00 68.15 148 GLU B C 1
ATOM 7308 O O . GLU B 1 148 ? 102.581 -18.867 37.060 1.00 65.42 148 GLU B O 1
ATOM 7314 N N . VAL B 1 149 ? 102.570 -16.701 36.431 1.00 65.25 149 VAL B N 1
ATOM 7315 C CA . VAL B 1 149 ? 103.994 -16.681 36.115 1.00 63.88 149 VAL B CA 1
ATOM 7316 C C . VAL B 1 149 ? 104.812 -16.707 37.398 1.00 65.37 149 VAL B C 1
ATOM 7317 O O . VAL B 1 149 ? 104.565 -15.930 38.331 1.00 66.31 149 VAL B O 1
ATOM 7321 N N . VAL B 1 150 ? 105.789 -17.609 37.454 1.00 65.67 150 VAL B N 1
ATOM 7322 C CA . VAL B 1 150 ? 106.766 -17.617 38.539 1.00 66.23 150 VAL B CA 1
ATOM 7323 C C . VAL B 1 150 ? 108.019 -16.839 38.157 1.00 66.32 150 VAL B C 1
ATOM 7324 O O . VAL B 1 150 ? 108.450 -15.938 38.881 1.00 66.85 150 VAL B O 1
ATOM 7328 N N . GLU B 1 151 ? 108.621 -17.174 37.016 1.00 66.09 151 GLU B N 1
ATOM 7329 C CA . GLU B 1 151 ? 109.825 -16.497 36.555 1.00 67.39 151 GLU B CA 1
ATOM 7330 C C . GLU B 1 151 ? 109.962 -16.673 35.049 1.00 62.57 151 GLU B C 1
ATOM 7331 O O . GLU B 1 151 ? 109.761 -17.772 34.526 1.00 57.81 151 GLU B O 1
ATOM 7337 N N . TRP B 1 152 ? 110.305 -15.585 34.364 1.00 62.68 152 TRP B N 1
ATOM 7338 C CA . TRP B 1 152 ? 110.653 -15.635 32.950 1.00 64.13 152 TRP B CA 1
ATOM 7339 C C . TRP B 1 152 ? 112.137 -15.938 32.789 1.00 64.21 152 TRP B C 1
ATOM 7340 O O . TRP B 1 152 ? 112.983 -15.291 33.417 1.00 63.65 152 TRP B O 1
ATOM 7351 N N . ALA B 1 153 ? 112.451 -16.916 31.944 1.00 66.13 153 ALA B N 1
ATOM 7352 C CA . ALA B 1 153 ? 113.828 -17.109 31.513 1.00 62.72 153 ALA B CA 1
ATOM 7353 C C . ALA B 1 153 ? 114.072 -16.286 30.256 1.00 63.07 153 ALA B C 1
ATOM 7354 O O . ALA B 1 153 ? 113.498 -15.202 30.098 1.00 66.83 153 ALA B O 1
ATOM 7356 N N . GLY B 1 154 ? 114.909 -16.780 29.357 1.00 63.31 154 GLY B N 1
ATOM 7357 C CA . GLY B 1 154 ? 115.180 -16.106 28.103 1.00 63.83 154 GLY B CA 1
ATOM 7358 C C . GLY B 1 154 ? 114.273 -16.577 26.989 1.00 62.59 154 GLY B C 1
ATOM 7359 O O . GLY B 1 154 ? 113.148 -17.033 27.219 1.00 60.13 154 GLY B O 1
ATOM 7360 N N . VAL B 1 155 ? 114.772 -16.469 25.760 1.00 59.90 155 VAL B N 1
ATOM 7361 C CA . VAL B 1 155 ? 114.073 -16.976 24.589 1.00 62.87 155 VAL B CA 1
ATOM 7362 C C . VAL B 1 155 ? 114.966 -18.010 23.921 1.00 61.47 155 VAL B C 1
ATOM 7363 O O . VAL B 1 155 ? 116.197 -17.917 23.960 1.00 62.32 155 VAL B O 1
ATOM 7367 N N . GLU B 1 156 ? 114.338 -19.012 23.321 1.00 60.41 156 GLU B N 1
ATOM 7368 C CA . GLU B 1 156 ? 115.043 -20.040 22.571 1.00 65.05 156 GLU B CA 1
ATOM 7369 C C . GLU B 1 156 ? 114.707 -19.921 21.091 1.00 65.02 156 GLU B C 1
ATOM 7370 O O . GLU B 1 156 ? 113.562 -19.640 20.723 1.00 66.95 156 GLU B O 1
ATOM 7376 N N . GLU B 1 157 ? 115.717 -20.121 20.249 1.00 73.40 157 GLU B N 1
ATOM 7377 C CA . GLU B 1 157 ? 115.517 -20.100 18.806 1.00 74.65 157 GLU B CA 1
ATOM 7378 C C . GLU B 1 157 ? 114.542 -21.190 18.378 1.00 70.17 157 GLU B C 1
ATOM 7379 O O . GLU B 1 157 ? 114.660 -22.348 18.791 1.00 70.88 157 GLU B O 1
ATOM 7385 N N . GLY B 1 158 ? 113.575 -20.815 17.545 1.00 65.92 158 GLY B N 1
ATOM 7386 C CA . GLY B 1 158 ? 112.528 -21.732 17.146 1.00 64.70 158 GLY B CA 1
ATOM 7387 C C . GLY B 1 158 ? 111.527 -21.114 16.194 1.00 63.18 158 GLY B C 1
ATOM 7388 O O . GLY B 1 158 ? 111.285 -19.904 16.232 1.00 66.11 158 GLY B O 1
ATOM 7389 N N . PHE B 1 159 ? 110.942 -21.942 15.332 1.00 61.07 159 PHE B N 1
ATOM 7390 C CA . PHE B 1 159 ? 110.059 -21.467 14.280 1.00 59.06 159 PHE B CA 1
ATOM 7391 C C . PHE B 1 159 ? 108.676 -21.149 14.844 1.00 56.76 159 PHE B C 1
ATOM 7392 O O . PHE B 1 159 ? 108.252 -21.742 15.839 1.00 56.38 159 PHE B O 1
ATOM 7400 N N . PRO B 1 160 ? 107.962 -20.207 14.230 1.00 55.32 160 PRO B N 1
ATOM 7401 C CA . PRO B 1 160 ? 106.627 -19.877 14.715 1.00 55.00 160 PRO B CA 1
ATOM 7402 C C . PRO B 1 160 ? 105.697 -21.063 14.585 1.00 53.77 160 PRO B C 1
ATOM 7403 O O . PRO B 1 160 ? 105.830 -21.885 13.658 1.00 51.56 160 PRO B O 1
ATOM 7407 N N . PRO B 1 161 ? 104.736 -21.200 15.495 1.00 54.54 161 PRO B N 1
ATOM 7408 C CA . PRO B 1 161 ? 103.751 -22.278 15.382 1.00 54.40 161 PRO B CA 1
ATOM 7409 C C . PRO B 1 161 ? 102.721 -21.956 14.315 1.00 53.29 161 PRO B C 1
ATOM 7410 O O . PRO B 1 161 ? 102.642 -20.812 13.843 1.00 50.62 161 PRO B O 1
ATOM 7414 N N . PRO B 1 162 ? 101.922 -22.936 13.896 1.00 55.92 162 PRO B N 1
ATOM 7415 C CA . PRO B 1 162 ? 100.840 -22.640 12.949 1.00 55.88 162 PRO B CA 1
ATOM 7416 C C . PRO B 1 162 ? 99.821 -21.693 13.566 1.00 53.27 162 PRO B C 1
ATOM 7417 O O . PRO B 1 162 ? 99.366 -21.892 14.695 1.00 52.03 162 PRO B O 1
ATOM 7421 N N . LEU B 1 163 ? 99.464 -20.658 12.813 1.00 54.06 163 LEU B N 1
ATOM 7422 C CA . LEU B 1 163 ? 98.506 -19.656 13.255 1.00 54.78 163 LEU B CA 1
ATOM 7423 C C . LEU B 1 163 ? 97.253 -19.711 12.391 1.00 53.34 163 LEU B C 1
ATOM 7424 O O . LEU B 1 163 ? 97.329 -19.926 11.177 1.00 52.23 163 LEU B O 1
ATOM 7429 N N . ARG B 1 164 ? 96.102 -19.518 13.028 1.00 51.27 164 ARG B N 1
ATOM 7430 C CA . ARG B 1 164 ? 94.826 -19.418 12.330 1.00 54.01 164 ARG B CA 1
ATOM 7431 C C . ARG B 1 164 ? 94.620 -17.967 11.906 1.00 51.88 164 ARG B C 1
ATOM 7432 O O . ARG B 1 164 ? 94.421 -17.087 12.750 1.00 50.06 164 ARG B O 1
ATOM 7440 N N . VAL B 1 165 ? 94.669 -17.718 10.599 1.00 50.23 165 VAL B N 1
ATOM 7441 C CA . VAL B 1 165 ? 94.581 -16.375 10.039 1.00 50.82 165 VAL B CA 1
ATOM 7442 C C . VAL B 1 165 ? 93.206 -16.186 9.415 1.00 49.69 165 VAL B C 1
ATOM 7443 O O . VAL B 1 165 ? 92.688 -17.083 8.737 1.00 51.55 165 VAL B O 1
ATOM 7447 N N . LEU B 1 166 ? 92.614 -15.015 9.648 1.00 45.90 166 LEU B N 1
ATOM 7448 C CA . LEU B 1 166 ? 91.313 -14.658 9.096 1.00 43.17 166 LEU B CA 1
ATOM 7449 C C . LEU B 1 166 ? 91.411 -13.300 8.418 1.00 42.03 166 LEU B C 1
ATOM 7450 O O . LEU B 1 166 ? 91.734 -12.300 9.070 1.00 40.74 166 LEU B O 1
ATOM 7455 N N . ALA B 1 167 ? 91.138 -13.267 7.116 1.00 45.04 167 ALA B N 1
ATOM 7456 C CA . ALA B 1 167 ? 90.986 -12.027 6.372 1.00 46.42 167 ALA B CA 1
ATOM 7457 C C . ALA B 1 167 ? 89.511 -11.652 6.293 1.00 46.40 167 ALA B C 1
ATOM 7458 O O . ALA B 1 167 ? 88.637 -12.517 6.196 1.00 43.88 167 ALA B O 1
ATOM 7460 N N . PHE B 1 168 ? 89.237 -10.349 6.328 1.00 43.49 168 PHE B N 1
ATOM 7461 C CA . PHE B 1 168 ? 87.865 -9.872 6.237 1.00 45.06 168 PHE B CA 1
ATOM 7462 C C . PHE B 1 168 ? 87.832 -8.547 5.490 1.00 47.00 168 PHE B C 1
ATOM 7463 O O . PHE B 1 168 ? 88.763 -7.740 5.577 1.00 44.14 168 PHE B O 1
ATOM 7471 N N . ASP B 1 169 ? 86.745 -8.340 4.749 1.00 48.47 169 ASP B N 1
ATOM 7472 C CA . ASP B 1 169 ? 86.520 -7.120 3.989 1.00 53.93 169 ASP B CA 1
ATOM 7473 C C . ASP B 1 169 ? 85.055 -6.728 4.112 1.00 54.99 169 ASP B C 1
ATOM 7474 O O . ASP B 1 169 ? 84.182 -7.584 4.280 1.00 57.03 169 ASP B O 1
ATOM 7479 N N . ILE B 1 170 ? 84.789 -5.422 4.033 1.00 55.63 170 ILE B N 1
ATOM 7480 C CA . ILE B 1 170 ? 83.428 -4.905 4.088 1.00 56.75 170 ILE B CA 1
ATOM 7481 C C . ILE B 1 170 ? 83.211 -3.910 2.955 1.00 60.83 170 ILE B C 1
ATOM 7482 O O . ILE B 1 170 ? 84.152 -3.338 2.400 1.00 66.18 170 ILE B O 1
ATOM 7487 N N . GLU B 1 171 ? 81.939 -3.720 2.612 1.00 61.60 171 GLU B N 1
ATOM 7488 C CA . GLU B 1 171 ? 81.492 -2.615 1.775 1.00 59.39 171 GLU B CA 1
ATOM 7489 C C . GLU B 1 171 ? 80.234 -2.034 2.398 1.00 57.05 171 GLU B C 1
ATOM 7490 O O . GLU B 1 171 ? 79.338 -2.777 2.808 1.00 55.03 171 GLU B O 1
ATOM 7496 N N . VAL B 1 172 ? 80.168 -0.708 2.472 1.00 58.42 172 VAL B N 1
ATOM 7497 C CA . VAL B 1 172 ? 79.130 -0.022 3.230 1.00 60.50 172 VAL B CA 1
ATOM 7498 C C . VAL B 1 172 ? 78.304 0.837 2.289 1.00 64.26 172 VAL B C 1
ATOM 7499 O O . VAL B 1 172 ? 78.860 1.536 1.434 1.00 63.50 172 VAL B O 1
ATOM 7503 N N . TYR B 1 173 ? 76.979 0.760 2.436 1.00 68.34 173 TYR B N 1
ATOM 7504 C CA . TYR B 1 173 ? 76.061 1.577 1.653 1.00 67.01 173 TYR B CA 1
ATOM 7505 C C . TYR B 1 173 ? 76.492 3.035 1.716 1.00 67.66 173 TYR B C 1
ATOM 7506 O O . TYR B 1 173 ? 76.740 3.570 2.799 1.00 67.35 173 TYR B O 1
ATOM 7515 N N . ASN B 1 174 ? 76.579 3.686 0.554 1.00 66.28 174 ASN B N 1
ATOM 7516 C CA . ASN B 1 174 ? 76.909 5.100 0.519 1.00 73.50 174 ASN B CA 1
ATOM 7517 C C . ASN B 1 174 ? 75.717 5.894 0.013 1.00 78.83 174 ASN B C 1
ATOM 7518 O O . ASN B 1 174 ? 74.865 6.310 0.823 1.00 83.81 174 ASN B O 1
ATOM 7523 N N . GLU B 1 175 ? 75.610 6.157 -1.294 1.00 76.35 175 GLU B N 1
ATOM 7524 C CA . GLU B 1 175 ? 74.578 7.004 -1.897 1.00 78.52 175 GLU B CA 1
ATOM 7525 C C . GLU B 1 175 ? 74.739 8.439 -1.413 1.00 79.22 175 GLU B C 1
ATOM 7526 O O . GLU B 1 175 ? 74.711 9.380 -2.211 1.00 79.65 175 GLU B O 1
ATOM 7532 N N . ARG B 1 176 ? 74.907 8.613 -0.107 1.00 83.31 176 ARG B N 1
ATOM 7533 C CA . ARG B 1 176 ? 75.372 9.865 0.477 1.00 88.86 176 ARG B CA 1
ATOM 7534 C C . ARG B 1 176 ? 76.874 9.700 0.690 1.00 91.38 176 ARG B C 1
ATOM 7535 O O . ARG B 1 176 ? 77.298 8.995 1.610 1.00 101.96 176 ARG B O 1
ATOM 7543 N N . GLY B 1 177 ? 77.666 10.340 -0.178 1.00 91.94 177 GLY B N 1
ATOM 7544 C CA . GLY B 1 177 ? 79.123 10.310 -0.188 1.00 92.97 177 GLY B CA 1
ATOM 7545 C C . GLY B 1 177 ? 79.819 9.482 0.873 1.00 90.75 177 GLY B C 1
ATOM 7546 O O . GLY B 1 177 ? 79.920 8.257 0.750 1.00 90.78 177 GLY B O 1
ATOM 7547 N N . SER B 1 178 ? 80.300 10.141 1.920 1.00 95.90 178 SER B N 1
ATOM 7548 C CA . SER B 1 178 ? 80.939 9.444 3.028 1.00 88.10 178 SER B CA 1
ATOM 7549 C C . SER B 1 178 ? 79.867 8.880 3.953 1.00 84.22 178 SER B C 1
ATOM 7550 O O . SER B 1 178 ? 79.017 9.640 4.431 1.00 90.13 178 SER B O 1
ATOM 7553 N N . PRO B 1 179 ? 79.863 7.578 4.224 1.00 74.27 179 PRO B N 1
ATOM 7554 C CA . PRO B 1 179 ? 78.747 6.979 4.966 1.00 75.39 179 PRO B CA 1
ATOM 7555 C C . PRO B 1 179 ? 78.749 7.391 6.431 1.00 78.35 179 PRO B C 1
ATOM 7556 O O . PRO B 1 179 ? 79.724 7.916 6.973 1.00 82.17 179 PRO B O 1
ATOM 7560 N N . ASP B 1 180 ? 77.609 7.136 7.073 1.00 78.87 180 ASP B N 1
ATOM 7561 C CA . ASP B 1 180 ? 77.400 7.425 8.482 1.00 74.95 180 ASP B CA 1
ATOM 7562 C C . ASP B 1 180 ? 76.883 6.161 9.158 1.00 68.99 180 ASP B C 1
ATOM 7563 O O . ASP B 1 180 ? 75.875 5.588 8.708 1.00 57.99 180 ASP B O 1
ATOM 7568 N N . PRO B 1 181 ? 77.534 5.689 10.227 1.00 67.51 181 PRO B N 1
ATOM 7569 C CA . PRO B 1 181 ? 77.122 4.411 10.829 1.00 68.78 181 PRO B CA 1
ATOM 7570 C C . PRO B 1 181 ? 75.755 4.458 11.485 1.00 70.37 181 PRO B C 1
ATOM 7571 O O . PRO B 1 181 ? 75.195 3.396 11.781 1.00 65.30 181 PRO B O 1
ATOM 7575 N N . LEU B 1 182 ? 75.205 5.646 11.737 1.00 68.81 182 LEU B N 1
ATOM 7576 C CA . LEU B 1 182 ? 73.903 5.723 12.386 1.00 72.86 182 LEU B CA 1
ATOM 7577 C C . LEU B 1 182 ? 72.775 5.241 11.479 1.00 74.13 182 LEU B C 1
ATOM 7578 O O . LEU B 1 182 ? 71.753 4.757 11.976 1.00 76.99 182 LEU B O 1
ATOM 7583 N N . ARG B 1 183 ? 72.928 5.364 10.164 1.00 71.04 183 ARG B N 1
ATOM 7584 C CA . ARG B 1 183 ? 71.851 4.942 9.272 1.00 72.48 183 ARG B CA 1
ATOM 7585 C C . ARG B 1 183 ? 72.310 4.036 8.142 1.00 67.82 183 ARG B C 1
ATOM 7586 O O . ARG B 1 183 ? 71.590 3.100 7.777 1.00 70.12 183 ARG B O 1
ATOM 7594 N N . ASP B 1 184 ? 73.487 4.283 7.580 1.00 71.51 184 ASP B N 1
ATOM 7595 C CA . ASP B 1 184 ? 73.943 3.530 6.417 1.00 67.50 184 ASP B CA 1
ATOM 7596 C C . ASP B 1 184 ? 74.413 2.140 6.830 1.00 64.50 184 ASP B C 1
ATOM 7597 O O . ASP B 1 184 ? 75.321 2.024 7.662 1.00 64.80 184 ASP B O 1
ATOM 7602 N N . PRO B 1 185 ? 73.837 1.074 6.281 1.00 62.33 185 PRO B N 1
ATOM 7603 C CA . PRO B 1 185 ? 74.132 -0.274 6.770 1.00 63.49 185 PRO B CA 1
ATOM 7604 C C . PRO B 1 185 ? 75.374 -0.881 6.131 1.00 65.86 185 PRO B C 1
ATOM 7605 O O . PRO B 1 185 ? 75.808 -0.496 5.043 1.00 67.93 185 PRO B O 1
ATOM 7609 N N . VAL B 1 186 ? 75.945 -1.851 6.843 1.00 65.99 186 VAL B N 1
ATOM 7610 C CA . VAL B 1 186 ? 77.022 -2.671 6.296 1.00 68.36 186 VAL B CA 1
ATOM 7611 C C . VAL B 1 186 ? 76.399 -3.619 5.275 1.00 66.07 186 VAL B C 1
ATOM 7612 O O . VAL B 1 186 ? 75.692 -4.563 5.637 1.00 64.65 186 VAL B O 1
ATOM 7616 N N . VAL B 1 187 ? 76.663 -3.368 3.994 1.00 68.10 187 VAL B N 1
ATOM 7617 C CA . VAL B 1 187 ? 75.938 -4.050 2.927 1.00 67.26 187 VAL B CA 1
ATOM 7618 C C . VAL B 1 187 ? 76.425 -5.486 2.766 1.00 63.68 187 VAL B C 1
ATOM 7619 O O . VAL B 1 187 ? 75.622 -6.425 2.707 1.00 63.76 187 VAL B O 1
ATOM 7623 N N . MET B 1 188 ? 77.739 -5.682 2.696 1.00 67.92 188 MET B N 1
ATOM 7624 C CA . MET B 1 188 ? 78.316 -7.010 2.556 1.00 63.53 188 MET B CA 1
ATOM 7625 C C . MET B 1 188 ? 79.567 -7.109 3.413 1.00 59.60 188 MET B C 1
ATOM 7626 O O . MET B 1 188 ? 80.251 -6.113 3.662 1.00 56.22 188 MET B O 1
ATOM 7631 N N . LEU B 1 189 ? 79.855 -8.324 3.869 1.00 52.73 189 LEU B N 1
ATOM 7632 C CA . LEU B 1 189 ? 81.064 -8.585 4.643 1.00 54.14 189 LEU B CA 1
ATOM 7633 C C . LEU B 1 189 ? 81.534 -9.990 4.298 1.00 53.97 189 LEU B C 1
ATOM 7634 O O . LEU B 1 189 ? 80.858 -10.969 4.629 1.00 51.68 189 LEU B O 1
ATOM 7639 N N . ALA B 1 190 ? 82.680 -10.086 3.635 1.00 54.62 190 ALA B N 1
ATOM 7640 C CA . ALA B 1 190 ? 83.275 -11.370 3.309 1.00 51.76 190 ALA B CA 1
ATOM 7641 C C . ALA B 1 190 ? 84.381 -11.703 4.300 1.00 50.26 190 ALA B C 1
ATOM 7642 O O . ALA B 1 190 ? 85.025 -10.815 4.865 1.00 50.31 190 ALA B O 1
ATOM 7644 N N . VAL B 1 191 ? 84.595 -12.997 4.502 1.00 47.82 191 VAL B N 1
ATOM 7645 C CA . VAL B 1 191 ? 85.688 -13.494 5.324 1.00 51.27 191 VAL B CA 1
ATOM 7646 C C . VAL B 1 191 ? 86.387 -14.605 4.558 1.00 54.09 191 VAL B C 1
ATOM 7647 O O . VAL B 1 191 ? 85.745 -15.377 3.838 1.00 62.91 191 VAL B O 1
ATOM 7651 N N . LYS B 1 192 ? 87.707 -14.673 4.698 1.00 57.27 192 LYS B N 1
ATOM 7652 C CA . LYS B 1 192 ? 88.487 -15.756 4.124 1.00 53.05 192 LYS B CA 1
ATOM 7653 C C . LYS B 1 192 ? 89.500 -16.201 5.163 1.00 51.39 192 LYS B C 1
ATOM 7654 O O . LYS B 1 192 ? 90.022 -15.390 5.932 1.00 47.23 192 LYS B O 1
ATOM 7660 N N . THR B 1 193 ? 89.770 -17.500 5.179 1.00 51.31 193 THR B N 1
ATOM 7661 C CA . THR B 1 193 ? 90.433 -18.131 6.305 1.00 56.82 193 THR B CA 1
ATOM 7662 C C . THR B 1 193 ? 91.578 -19.013 5.815 1.00 57.61 193 THR B C 1
ATOM 7663 O O . THR B 1 193 ? 91.566 -19.500 4.682 1.00 60.69 193 THR B O 1
ATOM 7667 N N . SER B 1 194 ? 92.577 -19.212 6.685 1.00 59.58 194 SER B N 1
ATOM 7668 C CA . SER B 1 194 ? 93.720 -20.052 6.334 1.00 61.78 194 SER B CA 1
ATOM 7669 C C . SER B 1 194 ? 93.339 -21.524 6.227 1.00 67.68 194 SER B C 1
ATOM 7670 O O . SER B 1 194 ? 94.023 -22.288 5.536 1.00 72.20 194 SER B O 1
ATOM 7673 N N . ASP B 1 195 ? 92.278 -21.945 6.920 1.00 65.91 195 ASP B N 1
ATOM 7674 C CA . ASP B 1 195 ? 91.739 -23.286 6.719 1.00 72.93 195 ASP B CA 1
ATOM 7675 C C . ASP B 1 195 ? 91.393 -23.515 5.254 1.00 70.95 195 ASP B C 1
ATOM 7676 O O . ASP B 1 195 ? 91.695 -24.574 4.691 1.00 72.55 195 ASP B O 1
ATOM 7681 N N . GLY B 1 196 ? 90.756 -22.530 4.623 1.00 70.41 196 GLY B N 1
ATOM 7682 C CA . GLY B 1 196 ? 90.294 -22.660 3.256 1.00 67.49 196 GLY B CA 1
ATOM 7683 C C . GLY B 1 196 ? 88.862 -22.205 3.074 1.00 65.93 196 GLY B C 1
ATOM 7684 O O . GLY B 1 196 ? 88.309 -22.287 1.973 1.00 65.53 196 GLY B O 1
ATOM 7685 N N . ARG B 1 197 ? 88.254 -21.724 4.154 1.00 65.38 197 ARG B N 1
ATOM 7686 C CA . ARG B 1 197 ? 86.874 -21.266 4.124 1.00 66.47 197 ARG B CA 1
ATOM 7687 C C . ARG B 1 197 ? 86.772 -19.853 3.564 1.00 60.68 197 ARG B C 1
ATOM 7688 O O . ARG B 1 197 ? 87.663 -19.017 3.750 1.00 55.79 197 ARG B O 1
ATOM 7696 N N . GLU B 1 198 ? 85.666 -19.594 2.868 1.00 62.71 198 GLU B N 1
ATOM 7697 C CA . GLU B 1 198 ? 85.252 -18.241 2.530 1.00 62.56 198 GLU B CA 1
ATOM 7698 C C . GLU B 1 198 ? 83.737 -18.157 2.641 1.00 59.39 198 GLU B C 1
ATOM 7699 O O . GLU B 1 198 ? 83.029 -19.102 2.284 1.00 55.77 198 GLU B O 1
ATOM 7705 N N . GLU B 1 199 ? 83.245 -17.017 3.122 1.00 58.15 199 GLU B N 1
ATOM 7706 C CA . GLU B 1 199 ? 81.814 -16.784 3.260 1.00 60.84 199 GLU B CA 1
ATOM 7707 C C . GLU B 1 199 ? 81.540 -15.296 3.102 1.00 55.99 199 GLU B C 1
ATOM 7708 O O . GLU B 1 199 ? 82.389 -14.459 3.419 1.00 55.01 199 GLU B O 1
ATOM 7714 N N . VAL B 1 200 ? 80.349 -14.974 2.603 1.00 58.16 200 VAL B N 1
ATOM 7715 C CA . VAL B 1 200 ? 79.907 -13.592 2.431 1.00 60.50 200 VAL B CA 1
ATOM 7716 C C . VAL B 1 200 ? 78.552 -13.437 3.107 1.00 64.60 200 VAL B C 1
ATOM 7717 O O . VAL B 1 200 ? 77.590 -14.122 2.739 1.00 69.29 200 VAL B O 1
ATOM 7721 N N . PHE B 1 201 ? 78.473 -12.541 4.088 1.00 61.05 201 PHE B N 1
ATOM 7722 C CA . PHE B 1 201 ? 77.219 -12.213 4.757 1.00 61.61 201 PHE B CA 1
ATOM 7723 C C . PHE B 1 201 ? 76.673 -10.925 4.146 1.00 63.73 201 PHE B C 1
ATOM 7724 O O . PHE B 1 201 ? 77.283 -9.860 4.287 1.00 59.63 201 PHE B O 1
ATOM 7732 N N . GLU B 1 202 ? 75.533 -11.018 3.465 1.00 67.26 202 GLU B N 1
ATOM 7733 C CA . GLU B 1 202 ? 74.871 -9.848 2.904 1.00 69.93 202 GLU B CA 1
ATOM 7734 C C . GLU B 1 202 ? 73.616 -9.514 3.703 1.00 66.43 202 GLU B C 1
ATOM 7735 O O . GLU B 1 202 ? 72.965 -10.397 4.271 1.00 68.20 202 GLU B O 1
ATOM 7741 N N . ALA B 1 203 ? 73.288 -8.226 3.748 1.00 68.14 203 ALA B N 1
ATOM 7742 C CA . ALA B 1 203 ? 72.127 -7.734 4.473 1.00 68.40 203 ALA B CA 1
ATOM 7743 C C . ALA B 1 203 ? 70.839 -7.984 3.684 1.00 71.79 203 ALA B C 1
ATOM 7744 O O . ALA B 1 203 ? 70.859 -8.372 2.513 1.00 73.74 203 ALA B O 1
ATOM 7746 N N . GLU B 1 204 ? 69.702 -7.770 4.348 1.00 79.37 204 GLU B N 1
ATOM 7747 C CA . GLU B 1 204 ? 68.418 -7.626 3.672 1.00 77.36 204 GLU B CA 1
ATOM 7748 C C . GLU B 1 204 ? 68.158 -6.142 3.470 1.00 73.11 204 GLU B C 1
ATOM 7749 O O . GLU B 1 204 ? 68.085 -5.387 4.446 1.00 65.29 204 GLU B O 1
ATOM 7755 N N . GLY B 1 205 ? 67.986 -5.739 2.215 1.00 68.28 205 GLY B N 1
ATOM 7756 C CA . GLY B 1 205 ? 67.760 -4.348 1.869 1.00 70.03 205 GLY B CA 1
ATOM 7757 C C . GLY B 1 205 ? 68.618 -3.339 2.607 1.00 70.36 205 GLY B C 1
ATOM 7758 O O . GLY B 1 205 ? 69.768 -3.089 2.231 1.00 79.06 205 GLY B O 1
ATOM 7759 N N . ARG B 1 206 ? 68.060 -2.762 3.675 1.00 70.93 206 ARG B N 1
ATOM 7760 C CA . ARG B 1 206 ? 68.735 -1.751 4.484 1.00 69.80 206 ARG B CA 1
ATOM 7761 C C . ARG B 1 206 ? 68.915 -2.183 5.939 1.00 72.48 206 ARG B C 1
ATOM 7762 O O . ARG B 1 206 ? 69.194 -1.341 6.799 1.00 75.56 206 ARG B O 1
ATOM 7770 N N . ASP B 1 207 ? 68.771 -3.473 6.241 1.00 70.75 207 ASP B N 1
ATOM 7771 C CA . ASP B 1 207 ? 68.902 -3.980 7.603 1.00 73.30 207 ASP B CA 1
ATOM 7772 C C . ASP B 1 207 ? 70.033 -4.997 7.647 1.00 71.59 207 ASP B C 1
ATOM 7773 O O . ASP B 1 207 ? 69.999 -6.001 6.926 1.00 67.40 207 ASP B O 1
ATOM 7778 N N . ASP B 1 208 ? 71.020 -4.740 8.507 1.00 70.69 208 ASP B N 1
ATOM 7779 C CA . ASP B 1 208 ? 72.307 -5.424 8.493 1.00 70.63 208 ASP B CA 1
ATOM 7780 C C . ASP B 1 208 ? 72.634 -6.065 9.839 1.00 74.13 208 ASP B C 1
ATOM 7781 O O . ASP B 1 208 ? 73.788 -6.075 10.274 1.00 72.70 208 ASP B O 1
ATOM 7786 N N . ARG B 1 209 ? 71.626 -6.587 10.540 1.00 70.96 209 ARG B N 1
ATOM 7787 C CA . ARG B 1 209 ? 71.929 -7.333 11.757 1.00 73.51 209 ARG B CA 1
ATOM 7788 C C . ARG B 1 209 ? 72.461 -8.723 11.438 1.00 69.90 209 ARG B C 1
ATOM 7789 O O . ARG B 1 209 ? 73.366 -9.215 12.122 1.00 71.29 209 ARG B O 1
ATOM 7797 N N . ARG B 1 210 ? 71.900 -9.370 10.413 1.00 69.98 210 ARG B N 1
ATOM 7798 C CA . ARG B 1 210 ? 72.330 -10.715 10.039 1.00 70.10 210 ARG B CA 1
ATOM 7799 C C . ARG B 1 210 ? 73.813 -10.782 9.689 1.00 68.02 210 ARG B C 1
ATOM 7800 O O . ARG B 1 210 ? 74.447 -11.824 9.892 1.00 60.90 210 ARG B O 1
ATOM 7808 N N . VAL B 1 211 ? 74.384 -9.701 9.153 1.00 68.73 211 VAL B N 1
ATOM 7809 C CA . VAL B 1 211 ? 75.778 -9.755 8.724 1.00 64.65 211 VAL B CA 1
ATOM 7810 C C . VAL B 1 211 ? 76.717 -9.566 9.913 1.00 62.34 211 VAL B C 1
ATOM 7811 O O . VAL B 1 211 ? 77.709 -10.291 10.052 1.00 69.17 211 VAL B O 1
ATOM 7815 N N . ILE B 1 212 ? 76.423 -8.602 10.790 1.00 64.84 212 ILE B N 1
ATOM 7816 C CA . ILE B 1 212 ? 77.239 -8.423 11.989 1.00 62.95 212 ILE B CA 1
ATOM 7817 C C . ILE B 1 212 ? 77.138 -9.649 12.888 1.00 62.32 212 ILE B C 1
ATOM 7818 O O . ILE B 1 212 ? 78.136 -10.101 13.463 1.00 62.29 212 ILE B O 1
ATOM 7823 N N . ARG B 1 213 ? 75.932 -10.206 13.025 1.00 62.22 213 ARG B N 1
ATOM 7824 C CA . ARG B 1 213 ? 75.768 -11.463 13.750 1.00 62.80 213 ARG B CA 1
ATOM 7825 C C . ARG B 1 213 ? 76.558 -12.589 13.093 1.00 58.84 213 ARG B C 1
ATOM 7826 O O . ARG B 1 213 ? 77.197 -13.394 13.782 1.00 58.72 213 ARG B O 1
ATOM 7834 N N . GLY B 1 214 ? 76.527 -12.663 11.761 1.00 61.65 214 GLY B N 1
ATOM 7835 C CA . GLY B 1 214 ? 77.270 -13.706 11.073 1.00 61.42 214 GLY B CA 1
ATOM 7836 C C . GLY B 1 214 ? 78.773 -13.543 11.209 1.00 58.19 214 GLY B C 1
ATOM 7837 O O . GLY B 1 214 ? 79.502 -14.528 11.362 1.00 54.62 214 GLY B O 1
ATOM 7838 N N . PHE B 1 215 ? 79.257 -12.301 11.137 1.00 56.40 215 PHE B N 1
ATOM 7839 C CA . PHE B 1 215 ? 80.684 -12.037 11.313 1.00 57.18 215 PHE B CA 1
ATOM 7840 C C . PHE B 1 215 ? 81.158 -12.456 12.701 1.00 57.29 215 PHE B C 1
ATOM 7841 O O . PHE B 1 215 ? 82.169 -13.155 12.840 1.00 55.10 215 PHE B O 1
ATOM 7849 N N . VAL B 1 216 ? 80.443 -12.021 13.743 1.00 60.44 216 VAL B N 1
ATOM 7850 C CA . VAL B 1 216 ? 80.843 -12.322 15.117 1.00 59.56 216 VAL B CA 1
ATOM 7851 C C . VAL B 1 216 ? 80.854 -13.828 15.361 1.00 58.02 216 VAL B C 1
ATOM 7852 O O . VAL B 1 216 ? 81.802 -14.373 15.939 1.00 58.83 216 VAL B O 1
ATOM 7856 N N . ASP B 1 217 ? 79.803 -14.527 14.922 1.00 57.45 217 ASP B N 1
ATOM 7857 C CA . ASP B 1 217 ? 79.732 -15.969 15.148 1.00 61.73 217 ASP B CA 1
ATOM 7858 C C . ASP B 1 217 ? 80.857 -16.706 14.431 1.00 58.81 217 ASP B C 1
ATOM 7859 O O . ASP B 1 217 ? 81.387 -17.697 14.950 1.00 50.72 217 ASP B O 1
ATOM 7864 N N . PHE B 1 218 ? 81.231 -16.244 13.235 1.00 61.65 218 PHE B N 1
ATOM 7865 C CA . PHE B 1 218 ? 82.303 -16.899 12.492 1.00 61.17 218 PHE B CA 1
ATOM 7866 C C . PHE B 1 218 ? 83.641 -16.741 13.201 1.00 57.93 218 PHE B C 1
ATOM 7867 O O . PHE B 1 218 ? 84.423 -17.696 13.283 1.00 52.75 218 PHE B O 1
ATOM 7875 N N . VAL B 1 219 ? 83.931 -15.537 13.700 1.00 55.14 219 VAL B N 1
ATOM 7876 C CA . VAL B 1 219 ? 85.181 -15.308 14.421 1.00 56.69 219 VAL B CA 1
ATOM 7877 C C . VAL B 1 219 ? 85.256 -16.202 15.653 1.00 56.29 219 VAL B C 1
ATOM 7878 O O . VAL B 1 219 ? 86.305 -16.785 15.952 1.00 56.73 219 VAL B O 1
ATOM 7882 N N . LYS B 1 220 ? 84.147 -16.325 16.386 1.00 58.59 220 LYS B N 1
ATOM 7883 C CA . LYS B 1 220 ? 84.131 -17.196 17.557 1.00 56.67 220 LYS B CA 1
ATOM 7884 C C . LYS B 1 220 ? 84.260 -18.664 17.163 1.00 56.51 220 LYS B C 1
ATOM 7885 O O . LYS B 1 220 ? 84.894 -19.450 17.876 1.00 55.72 220 LYS B O 1
ATOM 7891 N N . GLU B 1 221 ? 83.665 -19.054 16.035 1.00 61.30 221 GLU B N 1
ATOM 7892 C CA . GLU B 1 221 ? 83.767 -20.441 15.592 1.00 63.56 221 GLU B CA 1
ATOM 7893 C C . GLU B 1 221 ? 85.163 -20.773 15.090 1.00 61.54 221 GLU B C 1
ATOM 7894 O O . GLU B 1 221 ? 85.734 -21.809 15.454 1.00 58.40 221 GLU B O 1
ATOM 7900 N N . PHE B 1 222 ? 85.727 -19.914 14.243 1.00 59.68 222 PHE B N 1
ATOM 7901 C CA . PHE B 1 222 ? 87.046 -20.203 13.695 1.00 60.48 222 PHE B CA 1
ATOM 7902 C C . PHE B 1 222 ? 88.133 -19.998 14.739 1.00 58.77 222 PHE B C 1
ATOM 7903 O O . PHE B 1 222 ? 89.136 -20.722 14.746 1.00 57.56 222 PHE B O 1
ATOM 7911 N N . ASP B 1 223 ? 87.953 -19.013 15.620 1.00 60.03 223 ASP B N 1
ATOM 7912 C CA . ASP B 1 223 ? 88.907 -18.666 16.667 1.00 59.72 223 ASP B CA 1
ATOM 7913 C C . ASP B 1 223 ? 90.252 -18.319 16.041 1.00 56.76 223 ASP B C 1
ATOM 7914 O O . ASP B 1 223 ? 91.231 -19.056 16.222 1.00 57.30 223 ASP B O 1
ATOM 7919 N N . PRO B 1 224 ? 90.344 -17.221 15.297 1.00 56.57 224 PRO B N 1
ATOM 7920 C CA . PRO B 1 224 ? 91.610 -16.877 14.649 1.00 56.79 224 PRO B CA 1
ATOM 7921 C C . PRO B 1 224 ? 92.613 -16.281 15.623 1.00 54.35 224 PRO B C 1
ATOM 7922 O O . PRO B 1 224 ? 92.260 -15.637 16.614 1.00 52.66 224 PRO B O 1
ATOM 7926 N N . ASP B 1 225 ? 93.889 -16.514 15.322 1.00 53.02 225 ASP B N 1
ATOM 7927 C CA . ASP B 1 225 ? 94.978 -15.903 16.072 1.00 49.81 225 ASP B CA 1
ATOM 7928 C C . ASP B 1 225 ? 95.344 -14.535 15.513 1.00 51.52 225 ASP B C 1
ATOM 7929 O O . ASP B 1 225 ? 95.707 -13.629 16.273 1.00 51.90 225 ASP B O 1
ATOM 7934 N N . VAL B 1 226 ? 95.261 -14.376 14.194 1.00 46.97 226 VAL B N 1
ATOM 7935 C CA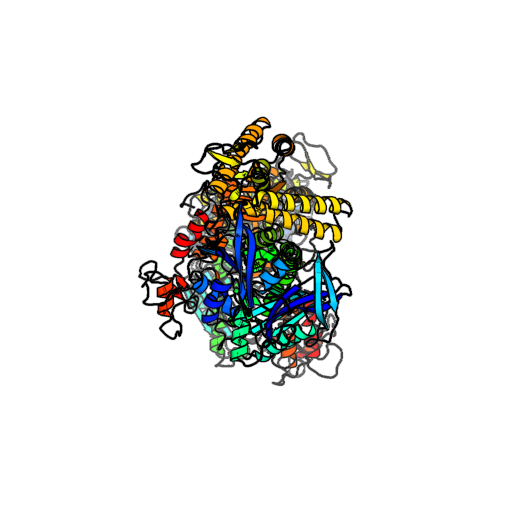 . VAL B 1 226 ? 95.508 -13.107 13.523 1.00 46.77 226 VAL B CA 1
ATOM 7936 C C . VAL B 1 226 ? 94.271 -12.731 12.718 1.00 46.47 226 VAL B C 1
ATOM 7937 O O . VAL B 1 226 ? 93.682 -13.576 12.034 1.00 47.30 226 VAL B O 1
ATOM 7941 N N . ILE B 1 227 ? 93.877 -11.463 12.803 1.00 45.00 227 ILE B N 1
ATOM 7942 C CA . ILE B 1 227 ? 92.822 -10.901 11.968 1.00 46.08 227 ILE B CA 1
ATOM 7943 C C . ILE B 1 227 ? 93.454 -9.841 11.077 1.00 43.29 227 ILE B C 1
ATOM 7944 O O . ILE B 1 227 ? 93.990 -8.842 11.574 1.00 42.09 227 ILE B O 1
ATOM 7949 N N . VAL B 1 228 ? 93.394 -10.055 9.765 1.00 42.46 228 VAL B N 1
ATOM 7950 C CA . VAL B 1 228 ? 94.009 -9.161 8.790 1.00 43.92 228 VAL B CA 1
ATOM 7951 C C . VAL B 1 228 ? 92.921 -8.459 7.992 1.00 43.43 228 VAL B C 1
ATOM 7952 O O . VAL B 1 228 ? 91.894 -9.059 7.653 1.00 43.00 228 VAL B O 1
ATOM 7956 N N . GLY B 1 229 ? 93.151 -7.179 7.704 1.00 43.24 229 GLY B N 1
ATOM 7957 C CA . GLY B 1 229 ? 92.292 -6.414 6.825 1.00 45.36 229 GLY B CA 1
ATOM 7958 C C . GLY B 1 229 ? 93.128 -5.384 6.099 1.00 47.09 229 GLY B C 1
ATOM 7959 O O . GLY B 1 229 ? 94.316 -5.207 6.381 1.00 51.05 229 GLY B O 1
ATOM 7960 N N . TYR B 1 230 ? 92.494 -4.698 5.154 1.00 50.51 230 TYR B N 1
ATOM 7961 C CA . TYR B 1 230 ? 93.131 -3.610 4.420 1.00 49.76 230 TYR B CA 1
ATOM 7962 C C . TYR B 1 230 ? 92.444 -2.313 4.827 1.00 47.19 230 TYR B C 1
ATOM 7963 O O . TYR B 1 230 ? 91.251 -2.128 4.564 1.00 50.14 230 TYR B O 1
ATOM 7972 N N . ASN B 1 231 ? 93.201 -1.425 5.475 1.00 49.12 231 ASN B N 1
ATOM 7973 C CA . ASN B 1 231 ? 92.660 -0.222 6.107 1.00 48.98 231 ASN B CA 1
ATOM 7974 C C . ASN B 1 231 ? 91.598 -0.573 7.146 1.00 48.66 231 ASN B C 1
ATOM 7975 O O . ASN B 1 231 ? 90.625 0.160 7.332 1.00 49.19 231 ASN B O 1
ATOM 7980 N N . SER B 1 232 ? 91.780 -1.708 7.825 1.00 43.91 232 SER B N 1
ATOM 7981 C CA . SER B 1 232 ? 90.825 -2.120 8.847 1.00 46.73 232 SER B CA 1
ATOM 7982 C C . SER B 1 232 ? 90.854 -1.178 10.045 1.00 49.43 232 SER B C 1
ATOM 7983 O O . SER B 1 232 ? 89.810 -0.890 10.641 1.00 56.16 232 SER B O 1
ATOM 7986 N N . ASN B 1 233 ? 92.040 -0.690 10.415 1.00 47.54 233 ASN B N 1
ATOM 7987 C CA . ASN B 1 233 ? 92.129 0.287 11.494 1.00 48.44 233 ASN B CA 1
ATOM 7988 C C . ASN B 1 233 ? 91.570 1.640 11.072 1.00 46.74 233 ASN B C 1
ATOM 7989 O O . ASN B 1 233 ? 91.012 2.368 11.902 1.00 46.59 233 ASN B O 1
ATOM 7994 N N . GLY B 1 234 ? 91.708 1.987 9.794 1.00 49.05 234 GLY B N 1
ATOM 7995 C CA . GLY B 1 234 ? 91.295 3.283 9.302 1.00 50.63 234 GLY B CA 1
ATOM 7996 C C . GLY B 1 234 ? 89.797 3.436 9.151 1.00 51.74 234 GLY B C 1
ATOM 7997 O O . GLY B 1 234 ? 89.235 4.456 9.565 1.00 53.29 234 GLY B O 1
ATOM 7998 N N . PHE B 1 235 ? 89.137 2.432 8.570 1.00 51.36 235 PHE B N 1
ATOM 7999 C CA . PHE B 1 235 ? 87.707 2.501 8.290 1.00 49.80 235 PHE B CA 1
ATOM 8000 C C . PHE B 1 235 ? 86.925 1.363 8.934 1.00 48.40 235 PHE B C 1
ATOM 8001 O O . PHE B 1 235 ? 85.989 1.623 9.699 1.00 45.24 235 PHE B O 1
ATOM 8009 N N . ASP B 1 236 ? 87.266 0.109 8.622 1.00 46.68 236 ASP B N 1
ATOM 8010 C CA . ASP B 1 236 ? 86.394 -1.025 8.925 1.00 49.35 236 ASP B CA 1
ATOM 8011 C C . ASP B 1 236 ? 86.054 -1.103 10.411 1.00 51.77 236 ASP B C 1
ATOM 8012 O O . ASP B 1 236 ? 84.879 -1.074 10.792 1.00 54.37 236 ASP B O 1
ATOM 8017 N N . TRP B 1 237 ? 87.069 -1.216 11.269 1.00 50.47 237 TRP B N 1
ATOM 8018 C CA . TRP B 1 237 ? 86.798 -1.329 12.702 1.00 47.44 237 TRP B CA 1
ATOM 8019 C C . TRP B 1 237 ? 86.074 -0.113 13.266 1.00 46.20 237 TRP B C 1
ATOM 8020 O O . TRP B 1 237 ? 85.082 -0.301 13.991 1.00 46.22 237 TRP B O 1
ATOM 8031 N N . PRO B 1 238 ? 86.496 1.134 13.006 1.00 47.55 238 PRO B N 1
ATOM 8032 C CA . PRO B 1 238 ? 85.700 2.271 13.507 1.00 49.02 238 PRO B CA 1
ATOM 8033 C C . PRO B 1 238 ? 84.258 2.262 13.029 1.00 51.67 238 PRO B C 1
ATOM 8034 O O . PRO B 1 238 ? 83.363 2.677 13.776 1.00 52.50 238 PRO B O 1
ATOM 8038 N N . TYR B 1 239 ? 84.000 1.806 11.801 1.00 53.05 239 TYR B N 1
ATOM 8039 C CA . TYR B 1 239 ? 82.626 1.776 11.313 1.00 54.82 239 TYR B CA 1
ATOM 8040 C C . TYR B 1 239 ? 81.834 0.658 11.980 1.00 56.37 239 TYR B C 1
ATOM 8041 O O . TYR B 1 239 ? 80.730 0.887 12.487 1.00 58.25 239 TYR B O 1
ATOM 8050 N N . LEU B 1 240 ? 82.379 -0.562 11.980 1.00 55.08 240 LEU B N 1
ATOM 8051 C CA . LEU B 1 240 ? 81.689 -1.684 12.613 1.00 57.17 240 LEU B CA 1
ATOM 8052 C C . LEU B 1 240 ? 81.470 -1.436 14.100 1.00 58.92 240 LEU B C 1
ATOM 8053 O O . LEU B 1 240 ? 80.436 -1.825 14.653 1.00 61.64 240 LEU B O 1
ATOM 8058 N N . SER B 1 241 ? 82.438 -0.803 14.768 1.00 58.51 241 SER B N 1
ATOM 8059 C CA . SER B 1 241 ? 82.272 -0.468 16.180 1.00 59.61 241 SER B CA 1
ATOM 8060 C C . SER B 1 241 ? 81.064 0.437 16.393 1.00 61.11 241 SER B C 1
ATOM 8061 O O . SER B 1 241 ? 80.204 0.160 17.237 1.00 59.48 241 SER B O 1
ATOM 8064 N N . GLU B 1 242 ? 80.985 1.530 15.633 1.00 62.65 242 GLU B N 1
ATOM 8065 C CA . GLU B 1 242 ? 79.889 2.477 15.798 1.00 62.90 242 GLU B CA 1
ATOM 8066 C C . GLU B 1 242 ? 78.592 1.979 15.169 1.00 60.97 242 GLU B C 1
ATOM 8067 O O . GLU B 1 242 ? 77.506 2.362 15.619 1.00 64.69 242 GLU B O 1
ATOM 8073 N N . ARG B 1 243 ? 78.677 1.139 14.133 1.00 62.40 243 ARG B N 1
ATOM 8074 C CA . ARG B 1 243 ? 77.469 0.543 13.569 1.00 65.93 243 ARG B CA 1
ATOM 8075 C C . ARG B 1 243 ? 76.852 -0.468 14.528 1.00 69.54 243 ARG B C 1
ATOM 8076 O O . ARG B 1 243 ? 75.626 -0.512 14.686 1.00 75.19 243 ARG B O 1
ATOM 8084 N N . ALA B 1 244 ? 77.684 -1.294 15.170 1.00 69.63 244 ALA B N 1
ATOM 8085 C CA . ALA B 1 244 ? 77.166 -2.298 16.093 1.00 67.63 244 ALA B CA 1
ATOM 8086 C C . ALA B 1 244 ? 76.477 -1.664 17.295 1.00 66.24 244 ALA B C 1
ATOM 8087 O O . ALA B 1 244 ? 75.547 -2.253 17.858 1.00 62.91 244 ALA B O 1
ATOM 8089 N N . LYS B 1 245 ? 76.914 -0.471 17.706 1.00 67.06 245 LYS B N 1
ATOM 8090 C CA . LYS B 1 245 ? 76.226 0.232 18.786 1.00 69.51 245 LYS B CA 1
ATOM 8091 C C . LYS B 1 245 ? 74.864 0.739 18.327 1.00 70.28 245 LYS B C 1
ATOM 8092 O O . LYS B 1 245 ? 73.869 0.611 19.050 1.00 73.64 245 LYS B O 1
ATOM 8098 N N . ALA B 1 246 ? 74.807 1.338 17.134 1.00 69.43 246 ALA B N 1
ATOM 8099 C CA . ALA B 1 246 ? 73.546 1.880 16.637 1.00 70.11 246 ALA B CA 1
ATOM 8100 C C . ALA B 1 246 ? 72.494 0.787 16.495 1.00 70.79 246 ALA B C 1
ATOM 8101 O O . ALA B 1 246 ? 71.303 1.028 16.723 1.00 79.23 246 ALA B O 1
ATOM 8103 N N . LEU B 1 247 ? 72.912 -0.418 16.112 1.00 72.35 247 LEU B N 1
ATOM 8104 C CA . LEU B 1 247 ? 71.994 -1.542 15.998 1.00 69.55 247 LEU B CA 1
ATOM 8105 C C . LEU B 1 247 ? 71.825 -2.305 17.305 1.00 70.01 247 LEU B C 1
ATOM 8106 O O . LEU B 1 247 ? 70.907 -3.123 17.412 1.00 69.50 247 LEU B O 1
ATOM 8111 N N . GLY B 1 248 ? 72.664 -2.047 18.304 1.00 69.85 248 GLY B N 1
ATOM 8112 C CA . GLY B 1 248 ? 72.549 -2.754 19.568 1.00 71.93 248 GLY B CA 1
ATOM 8113 C C . GLY B 1 248 ? 72.819 -4.238 19.474 1.00 74.08 248 GLY B C 1
ATOM 8114 O O . GLY B 1 248 ? 72.241 -5.017 20.242 1.00 73.78 248 GLY B O 1
ATOM 8115 N N . VAL B 1 249 ? 73.681 -4.654 18.557 1.00 70.41 249 VAL B N 1
ATOM 8116 C CA . VAL B 1 249 ? 74.185 -6.022 18.495 1.00 70.74 249 VAL B CA 1
ATOM 8117 C C . VAL B 1 249 ? 75.664 -5.987 18.867 1.00 70.93 249 VAL B C 1
ATOM 8118 O O . VAL B 1 249 ? 76.445 -5.278 18.218 1.00 66.82 249 VAL B O 1
ATOM 8122 N N . PRO B 1 250 ? 76.087 -6.700 19.909 1.00 72.08 250 PRO B N 1
ATOM 8123 C CA . PRO B 1 250 ? 77.461 -6.533 20.398 1.00 69.30 250 PRO B CA 1
ATOM 8124 C C . PRO B 1 250 ? 78.480 -7.166 19.464 1.00 68.13 250 PRO B C 1
ATOM 8125 O O . PRO B 1 250 ? 78.254 -8.236 18.894 1.00 62.36 250 PRO B O 1
ATOM 8129 N N . LEU B 1 251 ? 79.615 -6.487 19.321 1.00 64.50 251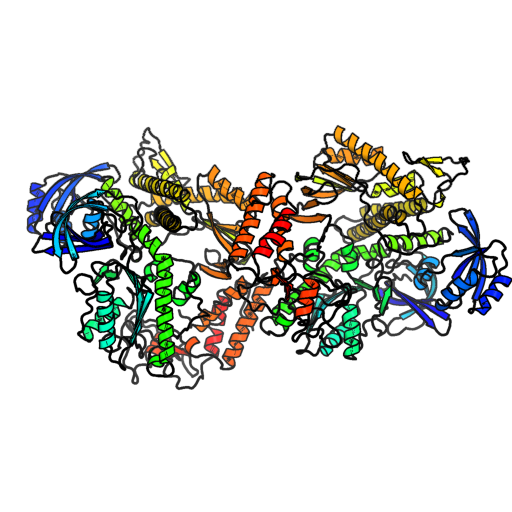 LEU B N 1
ATOM 8130 C CA . LEU B 1 251 ? 80.681 -6.907 18.411 1.00 61.77 251 LEU B CA 1
ATOM 8131 C C . LEU B 1 251 ? 81.730 -7.721 19.174 1.00 59.83 251 LEU B C 1
ATOM 8132 O O . LEU B 1 251 ? 82.899 -7.354 19.277 1.00 55.79 251 LEU B O 1
ATOM 8137 N N . ARG B 1 252 ? 81.281 -8.852 19.719 1.00 61.82 252 ARG B N 1
ATOM 8138 C CA . ARG B 1 252 ? 82.079 -9.668 20.638 1.00 65.42 252 ARG B CA 1
ATOM 8139 C C . ARG B 1 252 ? 82.955 -10.611 19.824 1.00 63.86 252 ARG B C 1
ATOM 8140 O O . ARG B 1 252 ? 82.582 -11.749 19.541 1.00 61.18 252 ARG B O 1
ATOM 8148 N N . VAL B 1 253 ? 84.144 -10.140 19.453 1.00 61.81 253 VAL B N 1
ATOM 8149 C CA . VAL B 1 253 ? 85.031 -10.907 18.589 1.00 59.39 253 VAL B CA 1
ATOM 8150 C C . VAL B 1 253 ? 86.306 -11.372 19.288 1.00 54.08 253 VAL B C 1
ATOM 8151 O O . VAL B 1 253 ? 86.947 -12.313 18.796 1.00 49.53 253 VAL B O 1
ATOM 8155 N N . ASP B 1 254 ? 86.697 -10.763 20.407 1.00 58.16 254 ASP B N 1
ATOM 8156 C CA . ASP B 1 254 ? 87.945 -11.165 21.040 1.00 56.04 254 ASP B CA 1
ATOM 8157 C C . ASP B 1 254 ? 87.755 -12.456 21.843 1.00 52.81 254 ASP B C 1
ATOM 8158 O O . ASP B 1 254 ? 86.652 -13.000 21.959 1.00 51.46 254 ASP B O 1
ATOM 8163 N N . ARG B 1 255 ? 88.856 -12.949 22.409 1.00 50.18 255 ARG B N 1
ATOM 8164 C CA . ARG B 1 255 ? 88.888 -14.272 23.019 1.00 54.23 255 ARG B CA 1
ATOM 8165 C C . ARG B 1 255 ? 88.196 -14.319 24.375 1.00 55.84 255 ARG B C 1
ATOM 8166 O O . ARG B 1 255 ? 87.953 -15.417 24.888 1.00 59.64 255 ARG B O 1
ATOM 8174 N N . LEU B 1 256 ? 87.869 -13.169 24.962 1.00 57.33 256 LEU B N 1
ATOM 8175 C CA . LEU B 1 256 ? 87.161 -13.104 26.236 1.00 58.90 256 LEU B CA 1
ATOM 8176 C C . LEU B 1 256 ? 85.795 -12.444 26.081 1.00 58.43 256 LEU B C 1
ATOM 8177 O O . LEU B 1 256 ? 85.343 -11.696 26.951 1.00 61.99 256 LEU B O 1
ATOM 8182 N N . GLY B 1 257 ? 85.113 -12.737 24.975 1.00 62.68 257 GLY B N 1
ATOM 8183 C CA . GLY B 1 257 ? 83.784 -12.198 24.734 1.00 60.03 257 GLY B CA 1
ATOM 8184 C C . GLY B 1 257 ? 83.694 -10.689 24.735 1.00 56.28 257 GLY B C 1
ATOM 8185 O O . GLY B 1 257 ? 82.630 -10.141 25.038 1.00 56.87 257 GLY B O 1
ATOM 8186 N N . GLY B 1 258 ? 84.782 -9.996 24.398 1.00 55.19 258 GLY B N 1
ATOM 8187 C CA . GLY B 1 258 ? 84.823 -8.553 24.424 1.00 54.14 258 GLY B CA 1
ATOM 8188 C C . GLY B 1 258 ? 84.837 -7.949 23.025 1.00 52.21 258 GLY B C 1
ATOM 8189 O O . GLY B 1 258 ? 85.010 -8.633 22.018 1.00 50.87 258 GLY B O 1
ATOM 8190 N N . VAL B 1 259 ? 84.652 -6.633 22.987 1.00 50.15 259 VAL B N 1
ATOM 8191 C CA . VAL B 1 259 ? 84.543 -5.882 21.737 1.00 50.56 259 VAL B CA 1
ATOM 8192 C C . VAL B 1 259 ? 85.868 -5.187 21.441 1.00 52.80 259 VAL B C 1
ATOM 8193 O O . VAL B 1 259 ? 86.672 -4.971 22.361 1.00 59.66 259 VAL B O 1
ATOM 8197 N N . PRO B 1 260 ? 86.150 -4.842 20.184 1.00 53.06 260 PRO B N 1
ATOM 8198 C CA . PRO B 1 260 ? 87.402 -4.142 19.877 1.00 52.83 260 PRO B CA 1
ATOM 8199 C C . PRO B 1 260 ? 87.456 -2.761 20.518 1.00 54.94 260 PRO B C 1
ATOM 8200 O O . PRO B 1 260 ? 86.444 -2.068 20.646 1.00 58.14 260 PRO B O 1
ATOM 8204 N N . GLN B 1 261 ? 88.662 -2.370 20.920 1.00 52.52 261 GLN B N 1
ATOM 8205 C CA . GLN B 1 261 ? 88.936 -1.052 21.473 1.00 56.64 261 GLN B CA 1
ATOM 8206 C C . GLN B 1 261 ? 89.953 -0.344 20.589 1.00 55.73 261 GLN B C 1
ATOM 8207 O O . GLN B 1 261 ? 90.893 -0.971 20.091 1.00 57.79 261 GLN B O 1
ATOM 8213 N N . GLN B 1 262 ? 89.766 0.959 20.389 1.00 54.03 262 GLN B N 1
ATOM 8214 C CA . GLN B 1 262 ? 90.771 1.760 19.701 1.00 53.57 262 GLN B CA 1
ATOM 8215 C C . GLN B 1 262 ? 91.889 2.114 20.673 1.00 54.45 262 GLN B C 1
ATOM 8216 O O . GLN B 1 262 ? 91.632 2.610 21.774 1.00 53.16 262 GLN B O 1
ATOM 8222 N N . SER B 1 263 ? 93.132 1.862 20.265 1.00 55.02 263 SER B N 1
ATOM 8223 C CA . SER B 1 263 ? 94.263 2.022 21.170 1.00 53.73 263 SER B CA 1
ATOM 8224 C C . SER B 1 263 ? 95.383 2.851 20.550 1.00 51.92 263 SER B C 1
ATOM 8225 O O . SER B 1 263 ? 95.131 3.737 19.727 1.00 52.23 263 SER B O 1
ATOM 8228 N N . VAL B 1 264 ? 96.625 2.569 20.955 1.00 55.51 264 VAL B N 1
ATOM 8229 C CA . VAL B 1 264 ? 97.766 3.391 20.569 1.00 53.68 264 VAL B CA 1
ATOM 8230 C C . VAL B 1 264 ? 97.998 3.305 19.062 1.00 52.17 264 VAL B C 1
ATOM 8231 O O . VAL B 1 264 ? 97.661 2.306 18.409 1.00 45.94 264 VAL B O 1
ATOM 8235 N N . TYR B 1 265 ? 98.568 4.374 18.503 1.00 53.47 265 TYR B N 1
ATOM 8236 C CA . TYR B 1 265 ? 98.803 4.564 17.072 1.00 54.31 265 TYR B CA 1
ATOM 8237 C C . TYR B 1 265 ? 97.520 4.527 16.251 1.00 56.62 265 TYR B C 1
ATOM 8238 O O . TYR B 1 265 ? 97.581 4.400 15.023 1.00 60.38 265 TYR B O 1
ATOM 8247 N N . GLY B 1 266 ? 96.360 4.633 16.892 1.00 54.50 266 GLY B N 1
ATOM 8248 C CA . GLY B 1 266 ? 95.113 4.432 16.189 1.00 53.83 266 GLY B CA 1
ATOM 8249 C C . GLY B 1 266 ? 94.820 2.997 15.824 1.00 52.40 266 GLY B C 1
ATOM 8250 O O . GLY B 1 266 ? 93.828 2.738 15.135 1.00 55.97 266 GLY B O 1
ATOM 8251 N N . HIS B 1 267 ? 95.646 2.052 16.266 1.00 51.02 267 HIS B N 1
ATOM 8252 C CA . HIS B 1 267 ? 95.367 0.651 16.010 1.00 49.57 267 HIS B CA 1
ATOM 8253 C C . HIS B 1 267 ? 94.206 0.187 16.882 1.00 50.32 267 HIS B C 1
ATOM 8254 O O . HIS B 1 267 ? 93.905 0.769 17.928 1.00 55.96 267 HIS B O 1
ATOM 8261 N N . TRP B 1 268 ? 93.548 -0.877 16.437 1.00 48.24 268 TRP B N 1
ATOM 8262 C CA . TRP B 1 268 ? 92.382 -1.419 17.121 1.00 48.63 268 TRP B CA 1
ATOM 8263 C C . TRP B 1 268 ? 92.751 -2.743 17.773 1.00 50.26 268 TRP B C 1
ATOM 8264 O O . TRP B 1 268 ? 93.190 -3.677 17.092 1.00 53.41 268 TRP B O 1
ATOM 8275 N N . SER B 1 269 ? 92.573 -2.813 19.089 1.00 50.49 269 SER B N 1
ATOM 8276 C CA . SER B 1 269 ? 92.927 -3.992 19.865 1.00 48.68 269 SER B CA 1
ATOM 8277 C C . SER B 1 269 ? 91.778 -4.990 19.865 1.00 45.39 269 SER B C 1
ATOM 8278 O O . SER B 1 269 ? 90.620 -4.619 20.084 1.00 46.46 269 SER B O 1
ATOM 8281 N N . VAL B 1 270 ? 92.102 -6.251 19.604 1.00 47.81 270 VAL B N 1
ATOM 8282 C CA . VAL B 1 270 ? 91.183 -7.367 19.777 1.00 46.72 270 VAL B CA 1
ATOM 8283 C C . VAL B 1 270 ? 91.880 -8.320 20.740 1.00 46.12 270 VAL B C 1
ATOM 8284 O O . VAL B 1 270 ? 92.782 -9.066 20.342 1.00 49.66 270 VAL B O 1
ATOM 8288 N N . VAL B 1 271 ? 91.476 -8.279 22.015 1.00 45.53 271 VAL B N 1
ATOM 8289 C CA . VAL B 1 271 ? 92.225 -8.939 23.081 1.00 46.69 271 VAL B CA 1
ATOM 8290 C C . VAL B 1 271 ? 92.391 -10.421 22.782 1.00 47.17 271 VAL B C 1
ATOM 8291 O O . VAL B 1 271 ? 91.441 -11.109 22.386 1.00 47.97 271 VAL B O 1
ATOM 8295 N N . GLY B 1 272 ? 93.610 -10.921 22.978 1.00 46.95 272 GLY B N 1
ATOM 8296 C CA . GLY B 1 272 ? 93.926 -12.316 22.762 1.00 46.17 272 GLY B CA 1
ATOM 8297 C C . GLY B 1 272 ? 94.185 -12.704 21.326 1.00 47.14 272 GLY B C 1
ATOM 8298 O O . GLY B 1 272 ? 94.257 -13.901 21.029 1.00 47.25 272 GLY B O 1
ATOM 8299 N N . ARG B 1 273 ? 94.362 -11.735 20.431 1.00 46.92 273 ARG B N 1
ATOM 8300 C CA . ARG B 1 273 ? 94.685 -12.029 19.043 1.00 48.39 273 ARG B CA 1
ATOM 8301 C C . ARG B 1 273 ? 95.290 -10.784 18.412 1.00 48.46 273 ARG B C 1
ATOM 8302 O O . ARG B 1 273 ? 95.185 -9.678 18.950 1.00 46.44 273 ARG B O 1
ATOM 8310 N N . ALA B 1 274 ? 95.937 -10.983 17.266 1.00 45.65 274 ALA B N 1
ATOM 8311 C CA . ALA B 1 274 ? 96.667 -9.924 16.577 1.00 46.96 274 ALA B CA 1
ATOM 8312 C C . ALA B 1 274 ? 95.793 -9.344 15.470 1.00 45.40 274 ALA B C 1
ATOM 8313 O O . ALA B 1 274 ? 95.536 -10.007 14.459 1.00 46.66 274 ALA B O 1
ATOM 8315 N N . ASN B 1 275 ? 95.335 -8.108 15.664 1.00 45.62 275 ASN B N 1
ATOM 8316 C CA . ASN B 1 275 ? 94.640 -7.362 14.621 1.00 44.34 275 ASN B CA 1
ATOM 8317 C C . ASN B 1 275 ? 95.681 -6.616 13.796 1.00 42.69 275 ASN B C 1
ATOM 8318 O O . ASN B 1 275 ? 96.263 -5.629 14.261 1.00 40.88 275 ASN B O 1
ATOM 8323 N N . VAL B 1 276 ? 95.915 -7.084 12.574 1.00 43.01 276 VAL B N 1
ATOM 8324 C CA . VAL B 1 276 ? 96.903 -6.499 11.678 1.00 45.85 276 VAL B CA 1
ATOM 8325 C C . VAL B 1 276 ? 96.176 -5.763 10.564 1.00 46.38 276 VAL B C 1
ATOM 8326 O O . VAL B 1 276 ? 95.255 -6.310 9.943 1.00 42.99 276 VAL B O 1
ATOM 8330 N N . ASP B 1 277 ? 96.593 -4.529 10.307 1.00 46.68 277 ASP B N 1
ATOM 8331 C CA . ASP B 1 277 ? 96.093 -3.743 9.186 1.00 46.74 277 ASP B CA 1
ATOM 8332 C C . ASP B 1 277 ? 97.221 -3.641 8.165 1.00 46.60 277 ASP B C 1
ATOM 8333 O O . ASP B 1 277 ? 98.238 -2.988 8.421 1.00 46.51 277 ASP B O 1
ATOM 8338 N N . LEU B 1 278 ? 97.038 -4.289 7.012 1.00 46.81 278 LEU B N 1
ATOM 8339 C CA . LEU B 1 278 ? 98.094 -4.341 6.009 1.00 45.93 278 LEU B CA 1
ATOM 8340 C C . LEU B 1 278 ? 98.383 -2.977 5.400 1.00 46.15 278 LEU B C 1
ATOM 8341 O O . LEU B 1 278 ? 99.487 -2.761 4.894 1.00 49.66 278 LEU B O 1
ATOM 8346 N N . TYR B 1 279 ? 97.418 -2.057 5.424 1.00 48.22 279 TYR B N 1
ATOM 8347 C CA . TYR B 1 279 ? 97.674 -0.709 4.933 1.00 49.19 279 TYR B CA 1
ATOM 8348 C C . TYR B 1 279 ? 98.670 0.043 5.806 1.00 49.04 279 TYR B C 1
ATOM 8349 O O . TYR B 1 279 ? 99.293 0.997 5.331 1.00 49.43 279 TYR B O 1
ATOM 8358 N N . ASN B 1 280 ? 98.823 -0.354 7.073 1.00 49.51 280 ASN B N 1
ATOM 8359 C CA . ASN B 1 280 ? 99.840 0.254 7.926 1.00 50.79 280 ASN B CA 1
ATOM 8360 C C . ASN B 1 280 ? 101.242 0.041 7.363 1.00 51.45 280 ASN B C 1
ATOM 8361 O O . ASN B 1 280 ? 102.070 0.961 7.374 1.00 52.68 280 ASN B O 1
ATOM 8366 N N . ILE B 1 281 ? 101.530 -1.166 6.874 1.00 51.45 281 ILE B N 1
ATOM 8367 C CA . ILE B 1 281 ? 102.877 -1.465 6.396 1.00 52.55 281 ILE B CA 1
ATOM 8368 C C . ILE B 1 281 ? 103.062 -1.014 4.948 1.00 53.49 281 ILE B C 1
ATOM 8369 O O . ILE B 1 281 ? 104.168 -0.624 4.554 1.00 55.59 281 ILE B O 1
ATOM 8374 N N . VAL B 1 282 ? 101.999 -1.043 4.138 1.00 54.07 282 VAL B N 1
ATOM 8375 C CA . VAL B 1 282 ? 102.123 -0.681 2.730 1.00 56.11 282 VAL B CA 1
ATOM 8376 C C . VAL B 1 282 ? 102.394 0.811 2.556 1.00 56.47 282 VAL B C 1
ATOM 8377 O O . VAL B 1 282 ? 102.970 1.219 1.540 1.00 56.12 282 VAL B O 1
ATOM 8381 N N . ASP B 1 283 ? 102.034 1.636 3.544 1.00 56.05 283 ASP B N 1
ATOM 8382 C CA . ASP B 1 283 ? 102.368 3.056 3.480 1.00 62.91 283 ASP B CA 1
ATOM 8383 C C . ASP B 1 283 ? 103.875 3.275 3.420 1.00 62.79 283 ASP B C 1
ATOM 8384 O O . ASP B 1 283 ? 104.339 4.259 2.831 1.00 62.60 283 ASP B O 1
ATOM 8389 N N . GLU B 1 284 ? 104.653 2.366 4.004 1.00 63.80 284 GLU B N 1
ATOM 8390 C CA . GLU B 1 284 ? 106.101 2.510 4.044 1.00 65.18 284 GLU B CA 1
ATOM 8391 C C . GLU B 1 284 ? 106.784 2.123 2.738 1.00 61.69 284 GLU B C 1
ATOM 8392 O O . GLU B 1 284 ? 107.977 2.403 2.581 1.00 60.15 284 GLU B O 1
ATOM 8398 N N . PHE B 1 285 ? 106.070 1.489 1.806 1.00 63.77 285 PHE B N 1
ATOM 8399 C CA . PHE B 1 285 ? 106.639 1.126 0.512 1.00 62.92 285 PHE B CA 1
ATOM 8400 C C . PHE B 1 285 ? 106.617 2.331 -0.424 1.00 61.87 285 PHE B C 1
ATOM 8401 O O . PHE B 1 285 ? 105.540 2.756 -0.861 1.00 60.17 285 PHE B O 1
ATOM 8409 N N . PRO B 1 286 ? 107.775 2.904 -0.762 1.00 61.29 286 PRO B N 1
ATOM 8410 C CA . PRO B 1 286 ? 107.794 4.103 -1.607 1.00 60.13 286 PRO B CA 1
ATOM 8411 C C . PRO B 1 286 ? 107.588 3.829 -3.090 1.00 60.97 286 PRO B C 1
ATOM 8412 O O . PRO B 1 286 ? 107.527 4.786 -3.870 1.00 62.17 286 PRO B O 1
ATOM 8416 N N . GLU B 1 287 ? 107.485 2.563 -3.501 1.00 60.65 287 GLU B N 1
ATOM 8417 C CA . GLU B 1 287 ? 107.385 2.215 -4.914 1.00 61.69 287 GLU B CA 1
ATOM 8418 C C . GLU B 1 287 ? 105.967 2.298 -5.473 1.00 61.60 287 GLU B C 1
ATOM 8419 O O . GLU B 1 287 ? 105.810 2.469 -6.687 1.00 59.44 287 GLU B O 1
ATOM 8425 N N . ILE B 1 288 ? 104.938 2.187 -4.628 1.00 60.10 288 ILE B N 1
ATOM 8426 C CA . ILE B 1 288 ? 103.600 1.849 -5.110 1.00 58.60 288 ILE B CA 1
ATOM 8427 C C . ILE B 1 288 ? 102.846 3.085 -5.596 1.00 63.14 288 ILE B C 1
ATOM 8428 O O . ILE B 1 288 ? 102.103 3.017 -6.583 1.00 71.70 288 ILE B O 1
ATOM 8433 N N . LYS B 1 289 ? 102.997 4.215 -4.897 1.00 58.63 289 LYS B N 1
ATOM 8434 C CA . LYS B 1 289 ? 102.540 5.532 -5.345 1.00 62.04 289 LYS B CA 1
ATOM 8435 C C . LYS B 1 289 ? 101.025 5.740 -5.250 1.00 58.92 289 LYS B C 1
ATOM 8436 O O . LYS B 1 289 ? 100.563 6.887 -5.249 1.00 58.29 289 LYS B O 1
ATOM 8442 N N . VAL B 1 290 ? 100.237 4.668 -5.149 1.00 61.20 290 VAL B N 1
ATOM 8443 C CA . VAL B 1 290 ? 98.783 4.820 -5.095 1.00 61.35 290 VAL B CA 1
ATOM 8444 C C . VAL B 1 290 ? 98.225 4.080 -3.886 1.00 60.66 290 VAL B C 1
ATOM 8445 O O . VAL B 1 290 ? 97.460 4.649 -3.098 1.00 64.23 290 VAL B O 1
ATOM 8449 N N . LYS B 1 291 ? 98.585 2.801 -3.751 1.00 61.82 291 LYS B N 1
ATOM 8450 C CA . LYS B 1 291 ? 98.382 2.025 -2.526 1.00 57.64 291 LYS B CA 1
ATOM 8451 C C . LYS B 1 291 ? 96.915 1.680 -2.274 1.00 52.89 291 LYS B C 1
ATOM 8452 O O . LYS B 1 291 ? 96.483 1.604 -1.122 1.00 54.41 291 LYS B O 1
ATOM 8458 N N . THR B 1 292 ? 96.133 1.476 -3.330 1.00 51.66 292 THR B N 1
ATOM 8459 C CA . THR B 1 292 ? 94.844 0.822 -3.165 1.00 50.17 292 THR B CA 1
ATOM 8460 C C . THR B 1 292 ? 95.039 -0.692 -3.132 1.00 52.08 292 THR B C 1
ATOM 8461 O O . THR B 1 292 ? 96.038 -1.222 -3.626 1.00 55.55 292 THR B O 1
ATOM 8465 N N . LEU B 1 293 ? 94.077 -1.387 -2.519 1.00 52.18 293 LEU B N 1
ATOM 8466 C CA . LEU B 1 293 ? 94.177 -2.839 -2.377 1.00 50.37 293 LEU B CA 1
ATOM 8467 C C . LEU B 1 293 ? 94.401 -3.519 -3.724 1.00 49.40 293 LEU B C 1
ATOM 8468 O O . LEU B 1 293 ? 95.254 -4.404 -3.852 1.00 46.25 293 LEU B O 1
ATOM 8473 N N . ASP B 1 294 ? 93.642 -3.113 -4.744 1.00 48.46 294 ASP B N 1
ATOM 8474 C CA . ASP B 1 294 ? 93.743 -3.766 -6.047 1.00 52.78 294 ASP B CA 1
ATOM 8475 C C . ASP B 1 294 ? 95.110 -3.540 -6.684 1.00 55.68 294 ASP B C 1
ATOM 8476 O O . ASP B 1 294 ? 95.662 -4.448 -7.317 1.00 58.33 294 ASP B O 1
ATOM 8481 N N . ARG B 1 295 ? 95.673 -2.338 -6.536 1.00 52.86 295 ARG B N 1
ATOM 8482 C CA . ARG B 1 295 ? 96.962 -2.057 -7.157 1.00 52.32 295 ARG B CA 1
ATOM 8483 C C . ARG B 1 295 ? 98.125 -2.621 -6.350 1.00 49.75 295 ARG B C 1
ATOM 8484 O O . ARG B 1 295 ? 99.135 -3.027 -6.935 1.00 51.13 295 ARG B O 1
ATOM 8492 N N . VAL B 1 296 ? 98.012 -2.652 -5.021 1.00 50.33 296 VAL B N 1
ATOM 8493 C CA . VAL B 1 296 ? 99.033 -3.309 -4.210 1.00 48.33 296 VAL B CA 1
ATOM 8494 C C . VAL B 1 296 ? 99.000 -4.815 -4.436 1.00 47.33 296 VAL B C 1
ATOM 8495 O O . VAL B 1 296 ? 100.046 -5.473 -4.489 1.00 44.95 296 VAL B O 1
ATOM 8499 N N . ALA B 1 297 ? 97.797 -5.384 -4.561 1.00 48.66 297 ALA B N 1
ATOM 8500 C CA . ALA B 1 297 ? 97.665 -6.810 -4.847 1.00 47.99 297 ALA B CA 1
ATOM 8501 C C . ALA B 1 297 ? 98.405 -7.197 -6.121 1.00 49.33 297 ALA B C 1
ATOM 8502 O O . ALA B 1 297 ? 99.025 -8.265 -6.187 1.00 50.47 297 ALA B O 1
ATOM 8504 N N . GLU B 1 298 ? 98.345 -6.347 -7.149 1.00 50.78 298 GLU B N 1
ATOM 8505 C CA . GLU B 1 298 ? 99.046 -6.645 -8.395 1.00 50.31 298 GLU B CA 1
ATOM 8506 C C . GLU B 1 298 ? 100.558 -6.583 -8.217 1.00 47.69 298 GLU B C 1
ATOM 8507 O O . GLU B 1 298 ? 101.283 -7.442 -8.732 1.00 47.95 298 GLU B O 1
ATOM 8513 N N . TYR B 1 299 ? 101.052 -5.558 -7.515 1.00 50.14 299 TYR B N 1
ATOM 8514 C CA . TYR B 1 299 ? 102.494 -5.400 -7.336 1.00 51.92 299 TYR B CA 1
ATOM 8515 C C . TYR B 1 299 ? 103.119 -6.638 -6.704 1.00 52.61 299 TYR B C 1
ATOM 8516 O O . TYR B 1 299 ? 104.183 -7.094 -7.138 1.00 52.96 299 TYR B O 1
ATOM 8525 N N . PHE B 1 300 ? 102.477 -7.191 -5.679 1.00 48.80 300 PHE B N 1
ATOM 8526 C CA . PHE B 1 300 ? 102.978 -8.384 -5.015 1.00 46.80 300 PHE B CA 1
ATOM 8527 C C . PHE B 1 300 ? 102.517 -9.668 -5.694 1.00 46.53 300 PHE B C 1
ATOM 8528 O O . PHE B 1 300 ? 102.823 -10.759 -5.200 1.00 48.69 300 PHE B O 1
ATOM 8536 N N . GLY B 1 301 ? 101.797 -9.563 -6.807 1.00 43.99 301 GLY B N 1
ATOM 8537 C CA . GLY B 1 301 ? 101.479 -10.720 -7.630 1.00 44.14 301 GLY B CA 1
ATOM 8538 C C . GLY B 1 301 ? 100.479 -11.702 -7.061 1.00 45.66 301 GLY B C 1
ATOM 8539 O O . GLY B 1 301 ? 100.665 -12.917 -7.208 1.00 48.65 301 GLY B O 1
ATOM 8540 N N . VAL B 1 302 ? 99.429 -11.216 -6.400 1.00 45.90 302 VAL B N 1
ATOM 8541 C CA . VAL B 1 302 ? 98.395 -12.104 -5.877 1.00 46.57 302 VAL B CA 1
ATOM 8542 C C . VAL B 1 302 ? 97.167 -12.066 -6.784 1.00 46.52 302 VAL B C 1
ATOM 8543 O O . VAL B 1 302 ? 96.425 -13.051 -6.880 1.00 45.56 302 VAL B O 1
ATOM 8547 N N . MET B 1 303 ? 96.938 -10.933 -7.451 1.00 46.08 303 MET B N 1
ATOM 8548 C CA . MET B 1 303 ? 95.804 -10.784 -8.358 1.00 50.40 303 MET B CA 1
ATOM 8549 C C . MET B 1 303 ? 96.179 -9.746 -9.408 1.00 52.27 303 MET B C 1
ATOM 8550 O O . MET B 1 303 ? 96.674 -8.669 -9.065 1.00 48.33 303 MET B O 1
ATOM 8555 N N . LYS B 1 304 ? 95.922 -10.066 -10.680 1.00 57.68 304 LYS B N 1
ATOM 8556 C CA . LYS B 1 304 ? 96.459 -9.289 -11.796 1.00 60.25 304 LYS B CA 1
ATOM 8557 C C . LYS B 1 304 ? 95.698 -7.995 -12.083 1.00 58.05 304 LYS B C 1
ATOM 8558 O O . LYS B 1 304 ? 96.240 -7.133 -12.787 1.00 63.62 304 LYS B O 1
ATOM 8564 N N . ARG B 1 305 ? 94.471 -7.849 -11.568 1.00 51.52 305 ARG B N 1
ATOM 8565 C CA . ARG B 1 305 ? 93.595 -6.683 -11.729 1.00 53.31 305 ARG B CA 1
ATOM 8566 C C . ARG B 1 305 ? 92.834 -6.676 -13.054 1.00 57.52 305 ARG B C 1
ATOM 8567 O O . ARG B 1 305 ? 91.667 -6.271 -13.090 1.00 61.29 305 ARG B O 1
ATOM 8575 N N . SER B 1 306 ? 93.463 -7.109 -14.148 1.00 63.10 306 SER B N 1
ATOM 8576 C CA . SER B 1 306 ? 92.719 -7.239 -15.397 1.00 64.57 306 SER B CA 1
ATOM 8577 C C . SER B 1 306 ? 91.898 -8.517 -15.425 1.00 68.95 306 SER B C 1
ATOM 8578 O O . SER B 1 306 ? 91.008 -8.656 -16.271 1.00 73.81 306 SER B O 1
ATOM 8581 N N . GLU B 1 307 ? 92.192 -9.442 -14.515 1.00 62.55 307 GLU B N 1
ATOM 8582 C CA . GLU B 1 307 ? 91.457 -10.680 -14.319 1.00 66.70 307 GLU B CA 1
ATOM 8583 C C . GLU B 1 307 ? 90.472 -10.575 -13.160 1.00 62.33 307 GLU B C 1
ATOM 8584 O O . GLU B 1 307 ? 90.110 -11.598 -12.567 1.00 66.48 307 GLU B O 1
ATOM 8590 N N . ARG B 1 308 ? 90.033 -9.361 -12.824 1.00 64.92 308 ARG B N 1
ATOM 8591 C CA . ARG B 1 308 ? 89.371 -9.108 -11.552 1.00 60.97 308 ARG B CA 1
ATOM 8592 C C . ARG B 1 308 ? 88.275 -8.067 -11.729 1.00 57.86 308 ARG B C 1
ATOM 8593 O O . ARG B 1 308 ? 88.404 -7.136 -12.528 1.00 58.69 308 ARG B O 1
ATOM 8601 N N . VAL B 1 309 ? 87.188 -8.242 -10.974 1.00 54.65 309 VAL B N 1
ATOM 8602 C CA . VAL B 1 309 ? 86.075 -7.303 -11.012 1.00 54.50 309 VAL B CA 1
ATOM 8603 C C . VAL B 1 309 ? 86.472 -6.015 -10.303 1.00 52.44 309 VAL B C 1
ATOM 8604 O O . VAL B 1 309 ? 87.131 -6.042 -9.257 1.00 53.29 309 VAL B O 1
ATOM 8608 N N . LEU B 1 310 ? 86.078 -4.876 -10.872 1.00 50.64 310 LEU B N 1
ATOM 8609 C CA . LEU B 1 310 ? 86.403 -3.570 -10.301 1.00 53.67 310 LEU B CA 1
ATOM 8610 C C . LEU B 1 310 ? 85.182 -2.666 -10.399 1.00 56.99 310 LEU B C 1
ATOM 8611 O O . LEU B 1 310 ? 84.754 -2.309 -11.502 1.00 60.29 310 LEU B O 1
ATOM 8616 N N . ILE B 1 311 ? 84.624 -2.298 -9.250 1.00 58.50 311 ILE B N 1
ATOM 8617 C CA . ILE B 1 311 ? 83.512 -1.351 -9.181 1.00 62.76 311 ILE B CA 1
ATOM 8618 C C . ILE B 1 311 ? 84.061 0.017 -8.788 1.00 65.96 311 ILE B C 1
ATOM 8619 O O . ILE B 1 311 ? 84.928 0.105 -7.904 1.00 71.07 311 ILE B O 1
ATOM 8624 N N . PRO B 1 312 ? 83.601 1.107 -9.411 1.00 69.01 312 PRO B N 1
ATOM 8625 C CA . PRO B 1 312 ? 83.908 2.438 -8.871 1.00 69.87 312 PRO B CA 1
ATOM 8626 C C . PRO B 1 312 ? 83.329 2.591 -7.475 1.00 69.74 312 PRO B C 1
ATOM 8627 O O . PRO B 1 312 ? 82.107 2.632 -7.302 1.00 72.57 312 PRO B O 1
ATOM 8631 N N . GLY B 1 313 ? 84.215 2.659 -6.476 1.00 71.03 313 GLY B N 1
ATOM 8632 C CA . GLY B 1 313 ? 83.797 2.574 -5.084 1.00 70.31 313 GLY B CA 1
ATOM 8633 C C . GLY B 1 313 ? 82.669 3.509 -4.697 1.00 67.15 313 GLY B C 1
ATOM 8634 O O . GLY B 1 313 ? 81.852 3.175 -3.836 1.00 63.76 313 GLY B O 1
ATOM 8635 N N . HIS B 1 314 ? 82.613 4.693 -5.303 1.00 69.51 314 HIS B N 1
ATOM 8636 C CA . HIS B 1 314 ? 81.560 5.647 -4.970 1.00 67.83 314 HIS B CA 1
ATOM 8637 C C . HIS B 1 314 ? 80.167 5.189 -5.394 1.00 66.80 314 HIS B C 1
ATOM 8638 O O . HIS B 1 314 ? 79.199 5.922 -5.149 1.00 67.43 314 HIS B O 1
ATOM 8645 N N . LYS B 1 315 ? 80.028 4.022 -6.021 1.00 66.02 315 LYS B N 1
ATOM 8646 C CA . LYS B 1 315 ? 78.739 3.507 -6.476 1.00 67.51 315 LYS B CA 1
ATOM 8647 C C . LYS B 1 315 ? 78.505 2.082 -5.984 1.00 64.10 315 LYS B C 1
ATOM 8648 O O . LYS B 1 315 ? 78.190 1.179 -6.762 1.00 66.63 315 LYS B O 1
ATOM 8654 N N . VAL B 1 316 ? 78.644 1.848 -4.678 1.00 64.42 316 VAL B N 1
ATOM 8655 C CA . VAL B 1 316 ? 78.230 0.546 -4.162 1.00 68.90 316 VAL B CA 1
ATOM 8656 C C . VAL B 1 316 ? 76.723 0.523 -3.921 1.00 68.80 316 VAL B C 1
ATOM 8657 O O . VAL B 1 316 ? 76.096 -0.541 -3.994 1.00 67.03 316 VAL B O 1
ATOM 8661 N N . TYR B 1 317 ? 76.122 1.679 -3.621 1.00 69.29 317 TYR B N 1
ATOM 8662 C CA . TYR B 1 317 ? 74.669 1.757 -3.512 1.00 69.88 317 TYR B CA 1
ATOM 8663 C C . TYR B 1 317 ? 74.003 1.400 -4.836 1.00 72.77 317 TYR B C 1
ATOM 8664 O O . TYR B 1 317 ? 72.969 0.722 -4.856 1.00 77.32 317 TYR B O 1
ATOM 8673 N N . GLU B 1 318 ? 74.579 1.858 -5.952 1.00 70.82 318 GLU B N 1
ATOM 8674 C CA . GLU B 1 318 ? 73.996 1.595 -7.264 1.00 71.52 318 GLU B CA 1
ATOM 8675 C C . GLU B 1 318 ? 73.952 0.101 -7.551 1.00 65.60 318 GLU B C 1
ATOM 8676 O O . GLU B 1 318 ? 72.933 -0.431 -8.007 1.00 71.41 318 GLU B O 1
ATOM 8682 N N . TYR B 1 319 ? 75.063 -0.591 -7.295 1.00 67.42 319 TYR B N 1
ATOM 8683 C CA . TYR B 1 319 ? 75.120 -2.028 -7.517 1.00 68.13 319 TYR B CA 1
ATOM 8684 C C . TYR B 1 319 ? 74.308 -2.801 -6.489 1.00 66.75 319 TYR B C 1
ATOM 8685 O O . TYR B 1 319 ? 74.011 -3.979 -6.711 1.00 66.09 319 TYR B O 1
ATOM 8694 N N . TRP B 1 320 ? 73.942 -2.168 -5.374 1.00 65.84 320 TRP B N 1
ATOM 8695 C CA . TRP B 1 320 ? 73.180 -2.834 -4.326 1.00 68.53 320 TRP B CA 1
ATOM 8696 C C . TRP B 1 320 ? 71.676 -2.759 -4.559 1.00 71.06 320 TRP B C 1
ATOM 8697 O O . TRP B 1 320 ? 70.957 -3.717 -4.259 1.00 69.88 320 TRP B O 1
ATOM 8708 N N . ASN B 1 321 ? 71.181 -1.635 -5.078 1.00 66.31 321 ASN B N 1
ATOM 8709 C CA . ASN B 1 321 ? 69.762 -1.470 -5.362 1.00 69.98 321 ASN B CA 1
ATOM 8710 C C . ASN B 1 321 ? 69.370 -2.015 -6.733 1.00 76.54 321 ASN B C 1
ATOM 8711 O O . ASN B 1 321 ? 68.282 -1.696 -7.229 1.00 84.09 321 ASN B O 1
ATOM 8716 N N . ASP B 1 322 ? 70.219 -2.830 -7.346 1.00 72.38 322 ASP B N 1
ATOM 8717 C CA . ASP B 1 322 ? 69.971 -3.364 -8.685 1.00 72.70 322 ASP B CA 1
ATOM 8718 C C . ASP B 1 322 ? 70.279 -4.854 -8.674 1.00 70.97 322 ASP B C 1
ATOM 8719 O O . ASP B 1 322 ? 71.468 -5.234 -8.637 1.00 73.09 322 ASP B O 1
ATOM 8724 N N . PRO B 1 323 ? 69.265 -5.724 -8.696 1.00 70.06 323 PRO B N 1
ATOM 8725 C CA . PRO B 1 323 ? 69.537 -7.171 -8.661 1.00 69.55 323 PRO B CA 1
ATOM 8726 C C . PRO B 1 323 ? 70.367 -7.670 -9.832 1.00 66.84 323 PRO B C 1
ATOM 8727 O O . PRO B 1 323 ? 70.914 -8.777 -9.753 1.00 67.60 323 PRO B O 1
ATOM 8731 N N . ALA B 1 324 ? 70.476 -6.900 -10.917 1.00 66.73 324 ALA B N 1
ATOM 8732 C CA . ALA B 1 324 ? 71.390 -7.271 -11.991 1.00 70.61 324 ALA B CA 1
ATOM 8733 C C . ALA B 1 324 ? 72.842 -7.030 -11.601 1.00 70.59 324 ALA B C 1
ATOM 8734 O O . ALA B 1 324 ? 73.732 -7.766 -12.041 1.00 68.80 324 ALA B O 1
ATOM 8736 N N . LYS B 1 325 ? 73.099 -6.010 -10.781 1.00 69.98 325 LYS B N 1
ATOM 8737 C CA . LYS B 1 325 ? 74.452 -5.617 -10.416 1.00 67.45 325 LYS B CA 1
ATOM 8738 C C . LYS B 1 325 ? 74.887 -6.154 -9.058 1.00 64.68 325 LYS B C 1
ATOM 8739 O O . LYS B 1 325 ? 76.050 -5.969 -8.680 1.00 66.88 325 LYS B O 1
ATOM 8745 N N . ARG B 1 326 ? 73.984 -6.804 -8.317 1.00 62.28 326 ARG B N 1
ATOM 8746 C CA . ARG B 1 326 ? 74.361 -7.355 -7.015 1.00 64.04 326 ARG B CA 1
ATOM 8747 C C . ARG B 1 326 ? 75.366 -8.495 -7.127 1.00 60.17 326 ARG B C 1
ATOM 8748 O O . ARG B 1 326 ? 76.366 -8.479 -6.387 1.00 61.09 326 ARG B O 1
ATOM 8756 N N . PRO B 1 327 ? 75.183 -9.500 -7.994 1.00 60.99 327 PRO B N 1
ATOM 8757 C CA . PRO B 1 327 ? 76.144 -10.617 -8.022 1.00 63.37 327 PRO B CA 1
ATOM 8758 C C . PRO B 1 327 ? 77.549 -10.209 -8.421 1.00 62.22 327 PRO B C 1
ATOM 8759 O O . PRO B 1 327 ? 78.501 -10.930 -8.095 1.00 59.70 327 PRO B O 1
ATOM 8763 N N . THR B 1 328 ? 77.718 -9.086 -9.113 1.00 60.87 328 THR B N 1
ATOM 8764 C CA . THR B 1 328 ? 79.056 -8.618 -9.446 1.00 63.08 328 THR B CA 1
ATOM 8765 C C . THR B 1 328 ? 79.664 -7.767 -8.338 1.00 63.74 328 THR B C 1
ATOM 8766 O O . THR B 1 328 ? 80.894 -7.709 -8.219 1.00 66.74 328 THR B O 1
ATOM 8770 N N . LEU B 1 329 ? 78.834 -7.098 -7.529 1.00 65.75 329 LEU B N 1
ATOM 8771 C CA . LEU B 1 329 ? 79.350 -6.425 -6.343 1.00 61.72 329 LEU B CA 1
ATOM 8772 C C . LEU B 1 329 ? 79.863 -7.424 -5.312 1.00 56.79 329 LEU B C 1
ATOM 8773 O O . LEU B 1 329 ? 80.812 -7.123 -4.579 1.00 52.16 329 LEU B O 1
ATOM 8778 N N . MET B 1 330 ? 79.255 -8.612 -5.241 1.00 54.60 330 MET B N 1
ATOM 8779 C CA . MET B 1 330 ? 79.756 -9.651 -4.345 1.00 57.51 330 MET B CA 1
ATOM 8780 C C . MET B 1 330 ? 81.121 -10.153 -4.805 1.00 57.26 330 MET B C 1
ATOM 8781 O O . MET B 1 330 ? 82.041 -10.312 -3.994 1.00 58.66 330 MET B O 1
ATOM 8786 N N . ARG B 1 331 ? 81.266 -10.426 -6.106 1.00 59.49 331 ARG B N 1
ATOM 8787 C CA . ARG B 1 331 ? 82.555 -10.871 -6.629 1.00 62.77 331 ARG B CA 1
ATOM 8788 C C . ARG B 1 331 ? 83.628 -9.808 -6.434 1.00 54.60 331 ARG B C 1
ATOM 8789 O O . ARG B 1 331 ? 84.801 -10.138 -6.223 1.00 52.01 331 ARG B O 1
ATOM 8797 N N . TYR B 1 332 ? 83.245 -8.532 -6.499 1.00 54.80 332 TYR B N 1
ATOM 8798 C CA . TYR B 1 332 ? 84.151 -7.452 -6.119 1.00 53.79 332 TYR B CA 1
ATOM 8799 C C . TYR B 1 332 ? 84.600 -7.600 -4.670 1.00 53.43 332 TYR B C 1
ATOM 8800 O O . TYR B 1 332 ? 85.787 -7.461 -4.356 1.00 56.39 332 TYR B O 1
ATOM 8809 N N . VAL B 1 333 ? 83.653 -7.874 -3.769 1.00 53.97 333 VAL B N 1
ATOM 8810 C CA . VAL B 1 333 ? 83.984 -8.051 -2.359 1.00 52.81 333 VAL B CA 1
ATOM 8811 C C . VAL B 1 333 ? 84.835 -9.300 -2.164 1.00 52.35 333 VAL B C 1
ATOM 8812 O O . VAL B 1 333 ? 85.775 -9.312 -1.358 1.00 50.92 333 VAL B O 1
ATOM 8816 N N . LEU B 1 334 ? 84.529 -10.368 -2.906 1.00 53.16 334 LEU B N 1
ATOM 8817 C CA . LEU B 1 334 ? 85.294 -11.605 -2.786 1.00 56.05 334 LEU B CA 1
ATOM 8818 C C . LEU B 1 334 ? 86.716 -11.437 -3.309 1.00 57.93 334 LEU B C 1
ATOM 8819 O O . LEU B 1 334 ? 87.664 -11.964 -2.717 1.00 60.16 334 LEU B O 1
ATOM 8824 N N . ASP B 1 335 ? 86.885 -10.717 -4.420 1.00 50.93 335 ASP B N 1
ATOM 8825 C CA . ASP B 1 335 ? 88.229 -10.449 -4.918 1.00 52.44 335 ASP B CA 1
ATOM 8826 C C . ASP B 1 335 ? 89.020 -9.582 -3.946 1.00 50.65 335 ASP B C 1
ATOM 8827 O O . ASP B 1 335 ? 90.250 -9.686 -3.880 1.00 49.22 335 ASP B O 1
ATOM 8832 N N . ASP B 1 336 ? 88.337 -8.720 -3.190 1.00 52.30 336 ASP B N 1
ATOM 8833 C CA . ASP B 1 336 ? 89.004 -7.954 -2.142 1.00 52.40 336 ASP B CA 1
ATOM 8834 C C . ASP B 1 336 ? 89.567 -8.871 -1.062 1.00 52.29 336 ASP B C 1
ATOM 8835 O O . ASP B 1 336 ? 90.758 -8.807 -0.737 1.00 54.62 336 ASP B O 1
ATOM 8840 N N . VAL B 1 337 ? 88.718 -9.725 -0.484 1.00 53.87 337 VAL B N 1
ATOM 8841 C CA . VAL B 1 337 ? 89.153 -10.557 0.633 1.00 52.95 337 VAL B CA 1
ATOM 8842 C C . VAL B 1 337 ? 90.160 -11.607 0.172 1.00 48.28 337 VAL B C 1
ATOM 8843 O O . VAL B 1 337 ? 91.053 -11.995 0.935 1.00 49.15 337 VAL B O 1
ATOM 8847 N N . ARG B 1 338 ? 90.045 -12.085 -1.071 1.00 48.54 338 ARG B N 1
ATOM 8848 C CA . ARG B 1 338 ? 91.044 -13.013 -1.593 1.00 49.22 338 ARG B CA 1
ATOM 8849 C C . ARG B 1 338 ? 92.395 -12.331 -1.764 1.00 46.74 338 ARG B C 1
ATOM 8850 O O . ARG B 1 338 ? 93.440 -12.938 -1.503 1.00 45.69 338 ARG B O 1
ATOM 8858 N N . SER B 1 339 ? 92.395 -11.071 -2.208 1.00 48.56 339 SER B N 1
ATOM 8859 C CA . SER B 1 339 ? 93.639 -10.310 -2.276 1.00 47.48 339 SER B CA 1
ATOM 8860 C C . SER B 1 339 ? 94.195 -10.035 -0.883 1.00 46.38 339 SER B C 1
ATOM 8861 O O . SER B 1 339 ? 95.413 -10.084 -0.674 1.00 44.77 339 SER B O 1
ATOM 8864 N N . THR B 1 340 ? 93.317 -9.728 0.078 1.00 47.85 340 THR B N 1
ATOM 8865 C CA . THR B 1 340 ? 93.765 -9.423 1.435 1.00 48.37 340 THR B CA 1
ATOM 8866 C C . THR B 1 340 ? 94.496 -10.608 2.054 1.00 47.95 340 THR B C 1
ATOM 8867 O O . THR B 1 340 ? 95.585 -10.454 2.619 1.00 47.86 340 THR B O 1
ATOM 8871 N N . LEU B 1 341 ? 93.911 -11.805 1.958 1.00 44.60 341 LEU B N 1
ATOM 8872 C CA . LEU B 1 341 ? 94.600 -12.991 2.454 1.00 46.90 341 LEU B CA 1
ATOM 8873 C C . LEU B 1 341 ? 95.829 -13.312 1.612 1.00 48.20 341 LEU B C 1
ATOM 8874 O O . LEU B 1 341 ? 96.813 -13.847 2.134 1.00 50.00 341 LEU B O 1
ATOM 8879 N N . GLY B 1 342 ? 95.790 -12.997 0.316 1.00 49.50 342 GLY B N 1
ATOM 8880 C CA . GLY B 1 342 ? 96.971 -13.175 -0.513 1.00 48.96 342 GLY B CA 1
ATOM 8881 C C . GLY B 1 342 ? 98.124 -12.297 -0.069 1.00 49.48 342 GLY B C 1
ATOM 8882 O O . GLY B 1 342 ? 99.261 -12.759 0.061 1.00 48.97 342 GLY B O 1
ATOM 8883 N N . LEU B 1 343 ? 97.847 -11.007 0.149 1.00 44.62 343 LEU B N 1
ATOM 8884 C CA . LEU B 1 343 ? 98.866 -10.103 0.678 1.00 46.88 343 LEU B CA 1
ATOM 8885 C C . LEU B 1 343 ? 99.400 -10.587 2.021 1.00 46.87 343 LEU B C 1
ATOM 8886 O O . LEU B 1 343 ? 100.612 -10.547 2.266 1.00 48.01 343 LEU B O 1
ATOM 8891 N N . ALA B 1 344 ? 98.507 -11.030 2.912 1.00 45.83 344 ALA B N 1
ATOM 8892 C CA . ALA B 1 344 ? 98.932 -11.494 4.229 1.00 46.30 344 ALA B CA 1
ATOM 8893 C C . ALA B 1 344 ? 99.944 -12.627 4.119 1.00 45.91 344 ALA B C 1
ATOM 8894 O O . ALA B 1 344 ? 100.955 -12.636 4.829 1.00 46.59 344 ALA B O 1
ATOM 8896 N N . GLU B 1 345 ? 99.695 -13.587 3.226 1.00 47.47 345 GLU B N 1
ATOM 8897 C CA . GLU B 1 345 ? 100.634 -14.687 3.038 1.00 49.57 345 GLU B CA 1
ATOM 8898 C C . GLU B 1 345 ? 102.026 -14.188 2.665 1.00 47.55 345 GLU B C 1
ATOM 8899 O O . GLU B 1 345 ? 103.025 -14.850 2.972 1.00 44.31 345 GLU B O 1
ATOM 8905 N N . LYS B 1 346 ? 102.113 -13.038 1.998 1.00 46.77 346 LYS B N 1
ATOM 8906 C CA . LYS B 1 346 ? 103.395 -12.471 1.595 1.00 46.30 346 LYS B CA 1
ATOM 8907 C C . LYS B 1 346 ? 104.007 -11.555 2.653 1.00 47.54 346 LYS B C 1
ATOM 8908 O O . LYS B 1 346 ? 105.228 -11.572 2.848 1.00 49.80 346 LYS B O 1
ATOM 8914 N N . LEU B 1 347 ? 103.193 -10.746 3.334 1.00 49.77 347 LEU B N 1
ATOM 8915 C CA . LEU B 1 347 ? 103.703 -9.743 4.264 1.00 48.36 347 LEU B CA 1
ATOM 8916 C C . LEU B 1 347 ? 103.726 -10.198 5.717 1.00 46.60 347 LEU B C 1
ATOM 8917 O O . LEU B 1 347 ? 104.615 -9.779 6.466 1.00 45.48 347 LEU B O 1
ATOM 8922 N N . LEU B 1 348 ? 102.776 -11.034 6.137 1.00 45.02 348 LEU B N 1
ATOM 8923 C CA . LEU B 1 348 ? 102.681 -11.397 7.550 1.00 47.17 348 LEU B CA 1
ATOM 8924 C C . LEU B 1 348 ? 103.902 -12.139 8.090 1.00 47.05 348 LEU B C 1
ATOM 8925 O O . LEU B 1 348 ? 104.282 -11.870 9.243 1.00 51.16 348 LEU B O 1
ATOM 8930 N N . PRO B 1 349 ? 104.538 -13.072 7.366 1.00 47.58 349 PRO B N 1
ATOM 8931 C CA . PRO B 1 349 ? 105.758 -13.692 7.919 1.00 46.78 349 PRO B CA 1
ATOM 8932 C C . PRO B 1 349 ? 106.844 -12.687 8.264 1.00 47.27 349 PRO B C 1
ATOM 8933 O O . PRO B 1 349 ? 107.569 -12.875 9.250 1.00 47.61 349 PRO B O 1
ATOM 8937 N N . PHE B 1 350 ? 106.981 -11.623 7.472 1.00 45.36 350 PHE B N 1
ATOM 8938 C CA . PHE B 1 350 ? 107.952 -10.580 7.785 1.00 46.26 350 PHE B CA 1
ATOM 8939 C C . PHE B 1 350 ? 107.568 -9.832 9.057 1.00 49.06 350 PHE B C 1
ATOM 8940 O O . PHE B 1 350 ? 108.416 -9.575 9.919 1.00 50.93 350 PHE B O 1
ATOM 8948 N N . LEU B 1 351 ? 106.290 -9.460 9.183 1.00 48.36 351 LEU B N 1
ATOM 8949 C CA . LEU B 1 351 ? 105.845 -8.699 10.347 1.00 49.34 351 LEU B CA 1
ATOM 8950 C C . LEU B 1 351 ? 106.030 -9.479 11.642 1.00 48.83 351 LEU B C 1
ATOM 8951 O O . LEU B 1 351 ? 106.299 -8.880 12.690 1.00 44.90 351 LEU B O 1
ATOM 8956 N N . ILE B 1 352 ? 105.872 -10.805 11.598 1.00 49.42 352 ILE B N 1
ATOM 8957 C CA . ILE B 1 352 ? 106.090 -11.618 12.792 1.00 49.15 352 ILE B CA 1
ATOM 8958 C C . ILE B 1 352 ? 107.539 -11.509 13.253 1.00 49.25 352 ILE B C 1
ATOM 8959 O O . ILE B 1 352 ? 107.817 -11.375 14.452 1.00 50.76 352 ILE B O 1
ATOM 8964 N N . GLN B 1 353 ? 108.484 -11.550 12.309 1.00 52.60 353 GLN B N 1
ATOM 8965 C CA . GLN B 1 353 ? 109.892 -11.416 12.669 1.00 51.80 353 GLN B CA 1
ATOM 8966 C C . GLN B 1 353 ? 110.218 -9.991 13.093 1.00 50.45 353 GLN B C 1
ATOM 8967 O O . GLN B 1 353 ? 110.988 -9.779 14.038 1.00 52.70 353 GLN B O 1
ATOM 8973 N N . LEU B 1 354 ? 109.644 -9.000 12.407 1.00 49.51 354 LEU B N 1
ATOM 8974 C CA . LEU B 1 354 ? 109.822 -7.614 12.821 1.00 48.71 354 LEU B CA 1
ATOM 8975 C C . LEU B 1 354 ? 109.217 -7.353 14.194 1.00 50.70 354 LEU B C 1
ATOM 8976 O O . LEU B 1 354 ? 109.530 -6.331 14.815 1.00 50.67 354 LEU B O 1
ATOM 8981 N N . SER B 1 355 ? 108.338 -8.241 14.668 1.00 50.64 355 SER B N 1
ATOM 8982 C CA . SER B 1 355 ? 107.791 -8.125 16.015 1.00 49.05 355 SER B CA 1
ATOM 8983 C C . SER B 1 355 ? 108.741 -8.698 17.063 1.00 50.66 355 SER B C 1
ATOM 8984 O O . SER B 1 355 ? 108.863 -8.143 18.160 1.00 54.95 355 SER B O 1
ATOM 8987 N N . SER B 1 356 ? 109.412 -9.812 16.750 1.00 51.19 356 SER B N 1
ATOM 8988 C CA . SER B 1 356 ? 110.344 -10.399 17.708 1.00 51.07 356 SER B CA 1
ATOM 8989 C C . SER B 1 356 ? 111.626 -9.577 17.792 1.00 53.13 356 SER B C 1
ATOM 8990 O O . SER B 1 356 ? 112.207 -9.429 18.874 1.00 55.64 356 SER B O 1
ATOM 8993 N N . VAL B 1 357 ? 112.078 -9.024 16.664 1.00 52.35 357 VAL B N 1
ATOM 8994 C CA . VAL B 1 357 ? 112.977 -7.882 16.719 1.00 54.03 357 VAL B CA 1
ATOM 8995 C C . VAL B 1 357 ? 112.174 -6.646 17.117 1.00 56.41 357 VAL B C 1
ATOM 8996 O O . VAL B 1 357 ? 110.941 -6.628 17.050 1.00 66.76 357 VAL B O 1
ATOM 9000 N N . SER B 1 358 ? 112.882 -5.624 17.608 1.00 55.40 358 SER B N 1
ATOM 9001 C CA . SER B 1 358 ? 112.263 -4.372 18.044 1.00 54.86 358 SER B CA 1
ATOM 9002 C C . SER B 1 358 ? 111.405 -4.575 19.293 1.00 53.78 358 SER B C 1
ATOM 9003 O O . SER B 1 358 ? 111.529 -3.817 20.259 1.00 54.59 358 SER B O 1
ATOM 9006 N N . GLY B 1 359 ? 110.540 -5.587 19.289 1.00 50.35 359 GLY B N 1
ATOM 9007 C CA . GLY B 1 359 ? 109.846 -6.017 20.486 1.00 49.07 359 GLY B CA 1
ATOM 9008 C C . GLY B 1 359 ? 108.420 -5.542 20.661 1.00 47.21 359 GLY B C 1
ATOM 9009 O O . GLY B 1 359 ? 107.858 -5.734 21.746 1.00 50.92 359 GLY B O 1
ATOM 9010 N N . LEU B 1 360 ? 107.812 -4.943 19.640 1.00 49.15 360 LEU B N 1
ATOM 9011 C CA . LEU B 1 360 ? 106.414 -4.557 19.760 1.00 46.67 360 LEU B CA 1
ATOM 9012 C C . LEU B 1 360 ? 105.497 -5.738 19.446 1.00 47.39 360 LEU B C 1
ATOM 9013 O O . LEU B 1 360 ? 105.852 -6.616 18.654 1.00 49.43 360 LEU B O 1
ATOM 9018 N N . PRO B 1 361 ? 104.313 -5.787 20.058 1.00 45.99 361 PRO B N 1
ATOM 9019 C CA . PRO B 1 361 ? 103.364 -6.854 19.722 1.00 46.41 361 PRO B CA 1
ATOM 9020 C C . PRO B 1 361 ? 102.920 -6.745 18.271 1.00 46.95 361 PRO B C 1
ATOM 9021 O O . PRO B 1 361 ? 103.041 -5.698 17.629 1.00 48.52 361 PRO B O 1
ATOM 9025 N N . LEU B 1 362 ? 102.401 -7.861 17.756 1.00 42.83 362 LEU B N 1
ATOM 9026 C CA . LEU B 1 362 ? 102.160 -7.968 16.322 1.00 42.85 362 LEU B CA 1
ATOM 9027 C C . LEU B 1 362 ? 101.108 -6.959 15.862 1.00 44.20 362 LEU B C 1
ATOM 9028 O O . LEU B 1 362 ? 101.196 -6.435 14.746 1.00 39.67 362 LEU B O 1
ATOM 9033 N N . ASP B 1 363 ? 100.127 -6.650 16.715 1.00 44.65 363 ASP B N 1
ATOM 9034 C CA . ASP B 1 363 ? 99.085 -5.693 16.363 1.00 47.90 363 ASP B CA 1
ATOM 9035 C C . ASP B 1 363 ? 99.566 -4.243 16.361 1.00 48.19 363 ASP B C 1
ATOM 9036 O O . ASP B 1 363 ? 98.822 -3.365 15.909 1.00 53.66 363 ASP B O 1
ATOM 9041 N N . GLN B 1 364 ? 100.779 -3.971 16.848 1.00 50.73 364 GLN B N 1
ATOM 9042 C CA . GLN B 1 364 ? 101.313 -2.618 16.911 1.00 50.65 364 GLN B CA 1
ATOM 9043 C C . GLN B 1 364 ? 102.536 -2.383 16.036 1.00 48.22 364 GLN B C 1
ATOM 9044 O O . GLN B 1 364 ? 102.821 -1.224 15.712 1.00 45.62 364 GLN B O 1
ATOM 9050 N N . VAL B 1 365 ? 103.273 -3.435 15.668 1.00 48.85 365 VAL B N 1
ATOM 9051 C CA . VAL B 1 365 ? 104.558 -3.264 14.989 1.00 48.16 365 VAL B CA 1
ATOM 9052 C C . VAL B 1 365 ? 104.391 -2.492 13.683 1.00 47.61 365 VAL B C 1
ATOM 9053 O O . VAL B 1 365 ? 105.220 -1.640 13.342 1.00 45.62 365 VAL B O 1
ATOM 9057 N N . ALA B 1 366 ? 103.322 -2.770 12.932 1.00 47.54 366 ALA B N 1
ATOM 9058 C CA . ALA B 1 366 ? 103.106 -2.070 11.670 1.00 47.87 366 ALA B CA 1
ATOM 9059 C C . ALA B 1 366 ? 102.455 -0.707 11.871 1.00 48.54 366 ALA B C 1
ATOM 9060 O O . ALA B 1 366 ? 102.727 0.224 11.104 1.00 49.67 366 ALA B O 1
ATOM 9062 N N . ALA B 1 367 ? 101.596 -0.572 12.885 1.00 49.75 367 ALA B N 1
ATOM 9063 C CA . ALA B 1 367 ? 100.927 0.703 13.124 1.00 48.06 367 ALA B CA 1
ATOM 9064 C C . ALA B 1 367 ? 101.903 1.781 13.576 1.00 47.65 367 ALA B C 1
ATOM 9065 O O . ALA B 1 367 ? 101.710 2.961 13.260 1.00 49.50 367 ALA B O 1
ATOM 9067 N N . ALA B 1 368 ? 102.946 1.406 14.310 1.00 50.82 368 ALA B N 1
ATOM 9068 C CA . ALA B 1 368 ? 103.921 2.383 14.769 1.00 50.93 368 ALA B CA 1
ATOM 9069 C C . ALA B 1 368 ? 104.802 2.849 13.616 1.00 50.91 368 ALA B C 1
ATOM 9070 O O . ALA B 1 368 ? 105.005 2.136 12.629 1.00 50.52 368 ALA B O 1
ATOM 9072 N N . SER B 1 369 ? 105.335 4.059 13.750 1.00 50.64 369 SER B N 1
ATOM 9073 C CA . SER B 1 369 ? 106.246 4.589 12.751 1.00 51.09 369 SER B CA 1
ATOM 9074 C C . SER B 1 369 ? 107.617 3.934 12.887 1.00 52.12 369 SER B C 1
ATOM 9075 O O . SER B 1 369 ? 107.940 3.311 13.903 1.00 55.21 369 SER B O 1
ATOM 9078 N N . VAL B 1 370 ? 108.417 4.060 11.825 1.00 57.48 370 VAL B N 1
ATOM 9079 C CA . VAL B 1 370 ? 109.745 3.446 11.803 1.00 55.00 370 VAL B CA 1
ATOM 9080 C C . VAL B 1 370 ? 110.573 3.916 12.993 1.00 55.93 370 VAL B C 1
ATOM 9081 O O . VAL B 1 370 ? 111.212 3.113 13.684 1.00 58.72 370 VAL B O 1
ATOM 9085 N N . GLY B 1 371 ? 110.570 5.225 13.252 1.00 54.96 371 GLY B N 1
ATOM 9086 C CA . GLY B 1 371 ? 111.316 5.743 14.387 1.00 57.62 371 GLY B CA 1
ATOM 9087 C C . GLY B 1 371 ? 110.724 5.318 15.718 1.00 61.21 371 GLY B C 1
ATOM 9088 O O . GLY B 1 371 ? 111.455 5.025 16.669 1.00 63.06 371 GLY B O 1
ATOM 9089 N N . ASN B 1 372 ? 109.394 5.306 15.815 1.00 55.26 372 ASN B N 1
ATOM 9090 C CA . ASN B 1 372 ? 108.751 4.792 17.019 1.00 53.82 372 ASN B CA 1
ATOM 9091 C C . ASN B 1 372 ? 109.083 3.320 17.232 1.00 53.53 372 ASN B C 1
ATOM 9092 O O . ASN B 1 372 ? 109.272 2.879 18.370 1.00 55.42 372 ASN B O 1
ATOM 9097 N N . ARG B 1 373 ? 109.155 2.543 16.146 1.00 51.71 373 ARG B N 1
ATOM 9098 C CA . ARG B 1 373 ? 109.465 1.119 16.259 1.00 51.43 373 ARG B CA 1
ATOM 9099 C C . ARG B 1 373 ? 110.874 0.894 16.801 1.00 51.52 373 ARG B C 1
ATOM 9100 O O . ARG B 1 373 ? 111.084 0.050 17.680 1.00 55.95 373 ARG B O 1
ATOM 9108 N N . VAL B 1 374 ? 111.859 1.627 16.272 1.00 53.73 374 VAL B N 1
ATOM 9109 C CA . VAL B 1 374 ? 113.237 1.438 16.723 1.00 52.15 374 VAL B CA 1
ATOM 9110 C C . VAL B 1 374 ? 113.418 1.942 18.151 1.00 53.86 374 VAL B C 1
ATOM 9111 O O . VAL B 1 374 ? 114.229 1.394 18.908 1.00 55.05 374 VAL B O 1
ATOM 9115 N N . GLU B 1 375 ? 112.689 2.992 18.546 1.00 55.62 375 GLU B N 1
ATOM 9116 C CA . GLU B 1 375 ? 112.837 3.512 19.902 1.00 53.92 375 GLU B CA 1
ATOM 9117 C C . GLU B 1 375 ? 112.372 2.503 20.943 1.00 49.35 375 GLU B C 1
ATOM 9118 O O . GLU B 1 375 ? 112.931 2.451 22.044 1.00 47.00 375 GLU B O 1
ATOM 9124 N N . TRP B 1 376 ? 111.360 1.696 20.620 1.00 49.31 376 TRP B N 1
ATOM 9125 C CA . TRP B 1 376 ? 110.970 0.619 21.519 1.00 49.99 376 TRP B CA 1
ATOM 9126 C C . TRP B 1 376 ? 112.007 -0.494 21.559 1.00 49.87 376 TRP B C 1
ATOM 9127 O O . TRP B 1 376 ? 112.074 -1.228 22.551 1.00 48.85 376 TRP B O 1
ATOM 9138 N N . MET B 1 377 ? 112.813 -0.638 20.506 1.00 51.61 377 MET B N 1
ATOM 9139 C CA . MET B 1 377 ? 113.953 -1.547 20.563 1.00 51.79 377 MET B CA 1
ATOM 9140 C C . MET B 1 377 ? 115.041 -0.998 21.478 1.00 50.22 377 MET B C 1
ATOM 9141 O O . MET B 1 377 ? 115.572 -1.719 22.331 1.00 48.82 377 MET B O 1
ATOM 9146 N N . LEU B 1 378 ? 115.398 0.278 21.299 1.00 50.43 378 LEU B N 1
ATOM 9147 C CA . LEU B 1 378 ? 116.467 0.874 22.096 1.00 50.59 378 LEU B CA 1
ATOM 9148 C C . LEU B 1 378 ? 116.116 0.916 23.579 1.00 51.11 378 LEU B C 1
ATOM 9149 O O . LEU B 1 378 ? 117.006 0.788 24.427 1.00 51.32 378 LEU B O 1
ATOM 9154 N N . LEU B 1 379 ? 114.834 1.103 23.913 1.00 50.74 379 LEU B N 1
ATOM 9155 C CA . LEU B 1 379 ? 114.422 1.028 25.312 1.00 50.17 379 LEU B CA 1
ATOM 9156 C C . LEU B 1 379 ? 114.681 -0.358 25.885 1.00 50.43 379 LEU B C 1
ATOM 9157 O O . LEU B 1 379 ? 115.085 -0.494 27.045 1.00 53.19 379 LEU B O 1
ATOM 9162 N N . ARG B 1 380 ? 114.459 -1.400 25.082 1.00 47.42 380 ARG B N 1
ATOM 9163 C CA . ARG B 1 380 ? 114.709 -2.763 25.538 1.00 49.54 380 ARG B CA 1
ATOM 9164 C C . ARG B 1 380 ? 116.197 -3.009 25.749 1.00 53.94 380 ARG B C 1
ATOM 9165 O O . ARG B 1 380 ? 116.597 -3.610 26.752 1.00 56.79 380 ARG B O 1
ATOM 9173 N N . TYR B 1 381 ? 117.031 -2.562 24.807 1.00 55.29 381 TYR B N 1
ATOM 9174 C CA . TYR B 1 381 ? 118.477 -2.678 24.975 1.00 54.46 381 TYR B CA 1
ATOM 9175 C C . TYR B 1 381 ? 118.972 -1.836 26.145 1.00 53.25 381 TYR B C 1
ATOM 9176 O O . TYR B 1 381 ? 119.846 -2.270 26.905 1.00 51.54 381 TYR B O 1
ATOM 9185 N N . ALA B 1 382 ? 118.442 -0.618 26.290 1.00 58.02 382 ALA B N 1
ATOM 9186 C CA . ALA B 1 382 ? 118.870 0.259 27.377 1.00 55.76 382 ALA B CA 1
ATOM 9187 C C . ALA B 1 382 ? 118.636 -0.365 28.747 1.00 53.43 382 ALA B C 1
ATOM 9188 O O . ALA B 1 382 ? 119.399 -0.099 29.684 1.00 50.93 382 ALA B O 1
ATOM 9190 N N . TYR B 1 383 ? 117.591 -1.181 28.892 1.00 52.56 383 TYR B N 1
ATOM 9191 C CA . TYR B 1 383 ? 117.312 -1.795 30.187 1.00 56.12 383 TYR B CA 1
ATOM 9192 C C . TYR B 1 383 ? 118.389 -2.801 30.574 1.00 61.38 383 TYR B C 1
ATOM 9193 O O . TYR B 1 383 ? 118.990 -2.704 31.650 1.00 67.97 383 TYR B O 1
ATOM 9202 N N . ARG B 1 384 ? 118.640 -3.787 29.708 1.00 58.32 384 ARG B N 1
ATOM 9203 C CA . ARG B 1 384 ? 119.594 -4.843 30.031 1.00 58.46 384 ARG B CA 1
ATOM 9204 C C . ARG B 1 384 ? 121.035 -4.349 30.041 1.00 55.18 384 ARG B C 1
ATOM 9205 O O . ARG B 1 384 ? 121.919 -5.088 30.486 1.00 54.80 384 ARG B O 1
ATOM 9213 N N . MET B 1 385 ? 121.289 -3.127 29.575 1.00 60.43 385 MET B N 1
ATOM 9214 C CA . MET B 1 385 ? 122.593 -2.491 29.703 1.00 57.54 385 MET B CA 1
ATOM 9215 C C . MET B 1 385 ? 122.671 -1.552 30.900 1.00 57.80 385 MET B C 1
ATOM 9216 O O . MET B 1 385 ? 123.715 -0.929 31.117 1.00 59.88 385 MET B O 1
ATOM 9221 N N . GLY B 1 386 ? 121.595 -1.436 31.676 1.00 55.51 386 GLY B N 1
ATOM 9222 C CA . GLY B 1 386 ? 121.594 -0.580 32.847 1.00 57.15 386 GLY B CA 1
ATOM 9223 C C . GLY B 1 386 ? 121.578 0.903 32.553 1.00 58.03 386 GLY B C 1
ATOM 9224 O O . GLY B 1 386 ? 122.083 1.691 33.358 1.00 59.18 386 GLY B O 1
ATOM 9225 N N . GLU B 1 387 ? 121.008 1.308 31.422 1.00 55.59 387 GLU B N 1
ATOM 9226 C CA . GLU B 1 387 ? 120.969 2.704 31.010 1.00 58.65 387 GLU B CA 1
ATOM 9227 C C . GLU B 1 387 ? 119.552 3.239 31.159 1.00 58.15 387 GLU B C 1
ATOM 9228 O O . GLU B 1 387 ? 118.602 2.640 30.643 1.00 56.30 387 GLU B O 1
ATOM 9234 N N . VAL B 1 388 ? 119.410 4.361 31.859 1.00 60.34 388 VAL B N 1
ATOM 9235 C CA . VAL B 1 388 ? 118.124 5.043 31.936 1.00 62.39 388 VAL B CA 1
ATOM 9236 C C . VAL B 1 388 ? 117.905 5.827 30.650 1.00 60.57 388 VAL B C 1
ATOM 9237 O O . VAL B 1 388 ? 118.843 6.400 30.079 1.00 57.95 388 VAL B O 1
ATOM 9241 N N . ALA B 1 389 ? 116.674 5.826 30.173 1.00 60.88 389 ALA B N 1
ATOM 9242 C CA . ALA B 1 389 ? 116.377 6.462 28.900 1.00 61.96 389 ALA B CA 1
ATOM 9243 C C . ALA B 1 389 ? 116.218 7.971 29.075 1.00 61.81 389 ALA B C 1
ATOM 9244 O O . ALA B 1 389 ? 115.616 8.425 30.053 1.00 64.82 389 ALA B O 1
ATOM 9246 N N . PRO B 1 390 ? 116.752 8.768 28.148 1.00 60.40 390 PRO B N 1
ATOM 9247 C CA . PRO B 1 390 ? 116.486 10.214 28.174 1.00 62.72 390 PRO B CA 1
ATOM 9248 C C . PRO B 1 390 ? 115.020 10.521 27.908 1.00 66.37 390 PRO B C 1
ATOM 9249 O O . PRO B 1 390 ? 114.203 9.608 27.752 1.00 65.37 390 PRO B O 1
ATOM 9253 N N . ASN B 1 391 ? 114.670 11.801 27.841 1.00 69.73 391 ASN B N 1
ATOM 9254 C CA . ASN B 1 391 ? 113.290 12.198 27.628 1.00 72.20 391 ASN B CA 1
ATOM 9255 C C . ASN B 1 391 ? 113.104 12.695 26.201 1.00 79.14 391 ASN B C 1
ATOM 9256 O O . ASN B 1 391 ? 114.060 13.060 25.511 1.00 79.89 391 ASN B O 1
ATOM 9261 N N . ARG B 1 392 ? 111.849 12.702 25.769 1.00 79.83 392 ARG B N 1
ATOM 9262 C CA . ARG B 1 392 ? 111.489 12.999 24.394 1.00 83.50 392 ARG B CA 1
ATOM 9263 C C . ARG B 1 392 ? 110.675 14.283 24.303 1.00 86.85 392 ARG B C 1
ATOM 9264 O O . ARG B 1 392 ? 110.138 14.786 25.295 1.00 83.32 392 ARG B O 1
ATOM 9272 N N . GLU B 1 393 ? 110.598 14.802 23.087 1.00 88.16 393 GLU B N 1
ATOM 9273 C CA . GLU B 1 393 ? 109.667 15.852 22.725 1.00 93.29 393 GLU B CA 1
ATOM 9274 C C . GLU B 1 393 ? 108.490 15.201 22.006 1.00 100.30 393 GLU B C 1
ATOM 9275 O O . GLU B 1 393 ? 108.367 13.972 21.961 1.00 101.58 393 GLU B O 1
ATOM 9281 N N . GLU B 1 394 ? 107.609 16.017 21.434 1.00 101.90 394 GLU B N 1
ATOM 9282 C CA . GLU B 1 394 ? 106.521 15.439 20.666 1.00 106.12 394 GLU B CA 1
ATOM 9283 C C . GLU B 1 394 ? 107.094 14.777 19.409 1.00 108.25 394 GLU B C 1
ATOM 9284 O O . GLU B 1 394 ? 108.310 14.744 19.179 1.00 105.89 394 GLU B O 1
ATOM 9290 N N . ARG B 1 395 ? 106.199 14.252 18.574 1.00 103.02 395 ARG B N 1
ATOM 9291 C CA . ARG B 1 395 ? 106.509 13.080 17.763 1.00 100.71 395 ARG B CA 1
ATOM 9292 C C . ARG B 1 395 ? 106.961 13.462 16.361 1.00 96.28 395 ARG B C 1
ATOM 9293 O O . ARG B 1 395 ? 108.165 13.451 16.084 1.00 105.63 395 ARG B O 1
ATOM 9301 N N . GLU B 1 396 ? 106.015 13.804 15.490 1.00 100.59 396 GLU B N 1
ATOM 9302 C CA . GLU B 1 396 ? 106.263 14.327 14.143 1.00 97.36 396 GLU B CA 1
ATOM 9303 C C . GLU B 1 396 ? 107.438 13.629 13.445 1.00 91.71 396 GLU B C 1
ATOM 9304 O O . GLU B 1 396 ? 108.423 14.247 13.043 1.00 92.48 396 GLU B O 1
ATOM 9310 N N . TYR B 1 397 ? 107.303 12.316 13.274 1.00 88.14 397 TYR B N 1
ATOM 9311 C CA . TYR B 1 397 ? 108.352 11.533 12.629 1.00 88.74 397 TYR B CA 1
ATOM 9312 C C . TYR B 1 397 ? 108.535 11.948 11.172 1.00 95.58 397 TYR B C 1
ATOM 9313 O O . TYR B 1 397 ? 107.609 12.443 10.524 1.00 94.90 397 TYR B O 1
ATOM 9322 N N . GLU B 1 398 ? 109.750 11.753 10.661 1.00 96.85 398 GLU B N 1
ATOM 9323 C CA . GLU B 1 398 ? 110.115 12.190 9.312 1.00 100.46 398 GLU B CA 1
ATOM 9324 C C . GLU B 1 398 ? 110.862 11.058 8.605 1.00 100.20 398 GLU B C 1
ATOM 9325 O O . GLU B 1 398 ? 112.042 10.788 8.900 1.00 90.70 398 GLU B O 1
ATOM 9331 N N . PRO B 1 399 ? 110.185 10.321 7.722 1.00 99.92 399 PRO B N 1
ATOM 9332 C CA . PRO B 1 399 ? 110.828 9.137 7.130 1.00 106.95 399 PRO B CA 1
ATOM 9333 C C . PRO B 1 399 ? 111.963 9.470 6.172 1.00 113.00 399 PRO B C 1
ATOM 9334 O O . PRO B 1 399 ? 113.022 8.830 6.227 1.00 113.59 399 PRO B O 1
ATOM 9338 N N . TYR B 1 400 ? 111.764 10.452 5.291 1.00 109.32 400 TYR B N 1
ATOM 9339 C CA . TYR B 1 400 ? 112.594 10.639 4.105 1.00 115.34 400 TYR B CA 1
ATOM 9340 C C . TYR B 1 400 ? 113.728 11.634 4.341 1.00 115.11 400 TYR B C 1
ATOM 9341 O O . TYR B 1 400 ? 113.493 12.788 4.718 1.00 125.44 400 TYR B O 1
ATOM 9350 N N . LYS B 1 401 ? 114.970 11.166 4.127 1.00 117.32 401 LYS B N 1
ATOM 9351 C CA . LYS B 1 401 ? 116.162 12.014 4.103 1.00 110.87 401 LYS B CA 1
ATOM 9352 C C . LYS B 1 401 ? 117.091 11.535 2.981 1.00 110.22 401 LYS B C 1
ATOM 9353 O O . LYS B 1 401 ? 118.162 10.974 3.208 1.00 110.44 401 LYS B O 1
ATOM 9359 N N . GLY B 1 402 ? 116.681 11.780 1.742 1.00 105.67 402 GLY B N 1
ATOM 9360 C CA . GLY B 1 402 ? 117.523 11.438 0.620 1.00 106.44 402 GLY B CA 1
ATOM 9361 C C . GLY B 1 402 ? 118.477 12.568 0.301 1.00 105.58 402 GLY B C 1
ATOM 9362 O O . GLY B 1 402 ? 118.165 13.424 -0.531 1.00 108.19 402 GLY B O 1
ATOM 9363 N N . ALA B 1 403 ? 119.647 12.581 0.937 1.00 110.19 403 ALA B N 1
ATOM 9364 C CA . ALA B 1 403 ? 120.617 13.641 0.703 1.00 99.97 403 ALA B CA 1
ATOM 9365 C C . ALA B 1 403 ? 121.329 13.379 -0.617 1.00 95.16 403 ALA B C 1
ATOM 9366 O O . ALA B 1 403 ? 122.030 12.371 -0.761 1.00 90.61 403 ALA B O 1
ATOM 9368 N N . ILE B 1 404 ? 121.152 14.287 -1.577 1.00 95.37 404 ILE B N 1
ATOM 9369 C CA . ILE B 1 404 ? 121.712 14.083 -2.906 1.00 90.73 404 ILE B CA 1
ATOM 9370 C C . ILE B 1 404 ? 123.226 14.234 -2.861 1.00 86.96 404 ILE B C 1
ATOM 9371 O O . ILE B 1 404 ? 123.765 15.145 -2.216 1.00 97.09 404 ILE B O 1
ATOM 9376 N N . VAL B 1 405 ? 123.918 13.334 -3.550 1.00 86.18 405 VAL B N 1
ATOM 9377 C CA . VAL B 1 405 ? 125.363 13.390 -3.712 1.00 82.58 405 VAL B CA 1
ATOM 9378 C C . VAL B 1 405 ? 125.741 13.648 -5.166 1.00 79.32 405 VAL B C 1
ATOM 9379 O O . VAL B 1 405 ? 126.550 14.529 -5.461 1.00 80.56 405 VAL B O 1
ATOM 9383 N N . LEU B 1 406 ? 125.155 12.888 -6.089 1.00 75.93 406 LEU B N 1
ATOM 9384 C CA . LEU B 1 406 ? 125.374 13.055 -7.522 1.00 75.05 406 LEU B CA 1
ATOM 9385 C C . LEU B 1 406 ? 124.029 13.391 -8.153 1.00 74.32 406 LEU B C 1
ATOM 9386 O O . LEU B 1 406 ? 123.134 12.541 -8.211 1.00 74.51 406 LEU B O 1
ATOM 9391 N N . GLU B 1 407 ? 123.887 14.626 -8.615 1.00 75.74 407 GLU B N 1
ATOM 9392 C CA . GLU B 1 407 ? 122.637 15.053 -9.228 1.00 79.12 407 GLU B CA 1
ATOM 9393 C C . GLU B 1 407 ? 122.472 14.388 -10.588 1.00 79.89 407 GLU B C 1
ATOM 9394 O O . GLU B 1 407 ? 123.426 14.353 -11.375 1.00 81.55 407 GLU B O 1
ATOM 9400 N N . PRO B 1 408 ? 121.299 13.847 -10.902 1.00 79.35 408 PRO B N 1
ATOM 9401 C CA . PRO B 1 408 ? 121.087 13.243 -12.218 1.00 76.23 408 PRO B CA 1
ATOM 9402 C C . PRO B 1 408 ? 120.647 14.269 -13.255 1.00 71.91 408 PRO B C 1
ATOM 9403 O O . PRO B 1 408 ? 120.165 15.358 -12.936 1.00 69.18 408 PRO B O 1
ATOM 9407 N N . LYS B 1 409 ? 120.825 13.893 -14.519 1.00 68.96 409 LYS B N 1
ATOM 9408 C CA . LYS B 1 409 ? 120.247 14.646 -15.625 1.00 68.44 409 LYS B CA 1
ATOM 9409 C C . LYS B 1 409 ? 118.906 14.038 -16.011 1.00 62.96 409 LYS B C 1
ATOM 9410 O O . LYS B 1 409 ? 118.849 12.839 -16.319 1.00 59.28 409 LYS B O 1
ATOM 9416 N N . PRO B 1 410 ? 117.817 14.803 -15.980 1.00 66.12 410 PRO B N 1
ATOM 9417 C CA . PRO B 1 410 ? 116.508 14.251 -16.357 1.00 66.82 410 PRO B CA 1
ATOM 9418 C C . PRO B 1 410 ? 116.519 13.691 -17.772 1.00 63.68 410 PRO B C 1
ATOM 9419 O O . PRO B 1 410 ? 116.985 14.339 -18.713 1.00 61.52 410 PRO B O 1
ATOM 9423 N N . GLY B 1 411 ? 116.001 12.480 -17.913 1.00 63.22 411 GLY B N 1
ATOM 9424 C CA . GLY B 1 411 ? 115.962 11.827 -19.204 1.00 62.38 411 GLY B CA 1
ATOM 9425 C C . GLY B 1 411 ? 115.750 10.333 -19.049 1.00 62.44 411 GLY B C 1
ATOM 9426 O O . GLY B 1 411 ? 115.489 9.829 -17.957 1.00 57.43 411 GLY B O 1
ATOM 9427 N N . LEU B 1 412 ? 115.866 9.641 -20.180 1.00 56.82 412 LEU B N 1
ATOM 9428 C CA . LEU B 1 412 ? 115.597 8.214 -20.264 1.00 56.76 412 LEU B CA 1
ATOM 9429 C C . LEU B 1 412 ? 116.903 7.431 -20.230 1.00 54.61 412 LEU B C 1
ATOM 9430 O O . LEU B 1 412 ? 117.873 7.792 -20.902 1.00 60.47 412 LEU B O 1
ATOM 9435 N N . TYR B 1 413 ? 116.920 6.358 -19.442 1.00 58.65 413 TYR B N 1
ATOM 9436 C CA . TYR B 1 413 ? 118.093 5.507 -19.301 1.00 59.98 413 TYR B CA 1
ATOM 9437 C C . TYR B 1 413 ? 117.663 4.050 -19.365 1.00 61.70 413 TYR B C 1
ATOM 9438 O O . TYR B 1 413 ? 116.664 3.663 -18.753 1.00 61.41 413 TYR B O 1
ATOM 9447 N N . SER B 1 414 ? 118.420 3.246 -20.108 1.00 59.81 414 SER B N 1
ATOM 9448 C CA . SER B 1 414 ? 118.111 1.838 -20.315 1.00 64.28 414 SER B CA 1
ATOM 9449 C C . SER B 1 414 ? 119.113 0.962 -19.574 1.00 67.33 414 SER B C 1
ATOM 9450 O O . SER B 1 414 ? 120.299 1.297 -19.489 1.00 70.43 414 SER B O 1
ATOM 9453 N N . ASP B 1 415 ? 118.622 -0.159 -19.040 1.00 69.56 415 ASP B N 1
ATOM 9454 C CA . ASP B 1 415 ? 119.437 -1.124 -18.309 1.00 67.50 415 ASP B CA 1
ATOM 9455 C C . ASP B 1 415 ? 120.152 -0.467 -17.134 1.00 64.59 415 ASP B C 1
ATOM 9456 O O . ASP B 1 415 ? 121.323 -0.091 -17.243 1.00 67.87 415 ASP B O 1
ATOM 9461 N N . VAL B 1 416 ? 119.458 -0.329 -16.006 1.00 63.32 416 VAL B N 1
ATOM 9462 C CA . VAL B 1 416 ? 119.969 0.387 -14.843 1.00 59.45 416 VAL B CA 1
ATOM 9463 C C . VAL B 1 416 ? 119.860 -0.517 -13.623 1.00 57.72 416 VAL B C 1
ATOM 9464 O O . VAL B 1 416 ? 118.810 -1.125 -13.387 1.00 57.22 416 VAL B O 1
ATOM 9468 N N . LEU B 1 417 ? 120.943 -0.602 -12.853 1.00 60.60 417 LEU B N 1
ATOM 9469 C CA . LEU B 1 417 ? 120.964 -1.311 -11.582 1.00 57.67 417 LEU B CA 1
ATOM 9470 C C . LEU B 1 417 ? 120.978 -0.313 -10.432 1.00 56.48 417 LEU B C 1
ATOM 9471 O O . LEU B 1 417 ? 121.711 0.682 -10.468 1.00 55.64 417 LEU B O 1
ATOM 9476 N N . VAL B 1 418 ? 120.163 -0.582 -9.417 1.00 58.56 418 VAL B N 1
ATOM 9477 C CA . VAL B 1 418 ? 120.135 0.210 -8.193 1.00 60.25 418 VAL B CA 1
ATOM 9478 C C . VAL B 1 418 ? 120.864 -0.570 -7.106 1.00 58.52 418 VAL B C 1
ATOM 9479 O O . VAL B 1 418 ? 120.465 -1.688 -6.757 1.00 53.41 418 VAL B O 1
ATOM 9483 N N . LEU B 1 419 ? 121.928 0.018 -6.566 1.00 56.76 419 LEU B N 1
ATOM 9484 C CA . LEU B 1 419 ? 122.746 -0.620 -5.543 1.00 59.72 419 LEU B CA 1
ATOM 9485 C C . LEU B 1 419 ? 122.360 -0.096 -4.166 1.00 59.69 419 LEU B C 1
ATOM 9486 O O . LEU B 1 419 ? 122.278 1.119 -3.957 1.00 60.78 419 LEU B O 1
ATOM 9491 N N . ASP B 1 420 ? 122.126 -1.015 -3.234 1.00 60.56 420 ASP B N 1
ATOM 9492 C CA . ASP B 1 420 ? 121.695 -0.670 -1.885 1.00 63.33 420 ASP B CA 1
ATOM 9493 C C . ASP B 1 420 ? 122.913 -0.355 -1.023 1.00 60.71 420 ASP B C 1
ATOM 9494 O O . ASP B 1 420 ? 123.808 -1.193 -0.875 1.00 57.37 420 ASP B O 1
ATOM 9499 N N . PHE B 1 421 ? 122.943 0.854 -0.460 1.00 59.65 421 PHE B N 1
ATOM 9500 C CA . PHE B 1 421 ? 124.013 1.297 0.426 1.00 62.80 421 PHE B CA 1
ATOM 9501 C C . PHE B 1 421 ? 123.535 1.494 1.862 1.00 61.57 421 PHE B C 1
ATOM 9502 O O . PHE B 1 421 ? 124.174 2.220 2.628 1.00 61.60 421 PHE B O 1
ATOM 9510 N N . SER B 1 422 ? 122.411 0.877 2.237 1.00 64.94 422 SER B N 1
ATOM 9511 C CA . SER B 1 422 ? 121.825 1.140 3.549 1.00 62.92 422 SER B CA 1
ATOM 9512 C C . SER B 1 422 ? 122.681 0.584 4.683 1.00 63.51 422 SER B C 1
ATOM 9513 O O . SER B 1 422 ? 122.684 1.146 5.784 1.00 66.05 422 SER B O 1
ATOM 9516 N N . SER B 1 423 ? 123.410 -0.509 4.441 1.00 57.77 423 SER B N 1
ATOM 9517 C CA . SER B 1 423 ? 124.282 -1.073 5.466 1.00 56.25 423 SER B CA 1
ATOM 9518 C C . SER B 1 423 ? 125.490 -0.194 5.762 1.00 58.88 423 SER B C 1
ATOM 9519 O O . SER B 1 423 ? 126.254 -0.511 6.679 1.00 62.94 423 SER B O 1
ATOM 9522 N N . MET B 1 424 ? 125.681 0.887 5.007 1.00 61.89 424 MET B N 1
ATOM 9523 C CA . MET B 1 424 ? 126.799 1.791 5.255 1.00 63.50 424 MET B CA 1
ATOM 9524 C C . MET B 1 424 ? 126.701 2.452 6.627 1.00 62.84 424 MET B C 1
ATOM 9525 O O . MET B 1 424 ? 127.714 2.613 7.317 1.00 68.25 424 MET B O 1
ATOM 9530 N N . TYR B 1 425 ? 125.493 2.834 7.045 1.00 66.74 425 TYR B N 1
ATOM 9531 C CA . TYR B 1 425 ? 125.319 3.656 8.239 1.00 64.36 425 TYR B CA 1
ATOM 9532 C C . TYR B 1 425 ? 125.654 2.913 9.532 1.00 62.78 425 TYR B C 1
ATOM 9533 O O . TYR B 1 425 ? 126.327 3.485 10.399 1.00 64.22 425 TYR B O 1
ATOM 9542 N N . PRO B 1 426 ? 125.211 1.662 9.725 1.00 61.61 426 PRO B N 1
ATOM 9543 C CA . PRO B 1 426 ? 125.714 0.913 10.891 1.00 60.94 426 PRO B CA 1
ATOM 9544 C C . PRO B 1 426 ? 127.223 0.754 10.886 1.00 61.32 426 PRO B C 1
ATOM 9545 O O . PRO B 1 426 ? 127.858 0.880 11.941 1.00 63.37 426 PRO B O 1
ATOM 9549 N N . ASN B 1 427 ? 127.814 0.459 9.725 1.00 61.79 427 ASN B N 1
ATOM 9550 C CA . ASN B 1 427 ? 129.268 0.364 9.623 1.00 64.26 427 ASN B CA 1
ATOM 9551 C C . ASN B 1 427 ? 129.944 1.647 10.098 1.00 61.90 427 ASN B C 1
ATOM 9552 O O . ASN B 1 427 ? 130.874 1.606 10.912 1.00 60.12 427 ASN B O 1
ATOM 9557 N N . ILE B 1 428 ? 129.502 2.797 9.578 1.00 61.05 428 ILE B N 1
ATOM 9558 C CA . ILE B 1 428 ? 130.077 4.081 9.983 1.00 60.45 428 ILE B CA 1
ATOM 9559 C C . ILE B 1 428 ? 129.969 4.266 11.494 1.00 60.54 428 ILE B C 1
ATOM 9560 O O . ILE B 1 428 ? 130.937 4.654 12.161 1.00 62.01 428 ILE B O 1
ATOM 9565 N N . MET B 1 429 ? 128.791 3.990 12.057 1.00 59.24 429 MET B N 1
ATOM 9566 C CA . MET B 1 429 ? 128.579 4.237 13.480 1.00 58.76 429 MET B CA 1
ATOM 9567 C C . MET B 1 429 ? 129.319 3.228 14.352 1.00 59.41 429 MET B C 1
ATOM 9568 O O . MET B 1 429 ? 129.732 3.565 15.468 1.00 57.26 429 MET B O 1
ATOM 9573 N N . MET B 1 430 ? 129.487 1.992 13.876 1.00 59.43 430 MET B N 1
ATOM 9574 C CA . MET B 1 430 ? 130.234 1.000 14.645 1.00 60.64 430 MET B CA 1
ATOM 9575 C C . MET B 1 430 ? 131.739 1.231 14.552 1.00 62.95 430 MET B C 1
ATOM 9576 O O . MET B 1 430 ? 132.428 1.276 15.576 1.00 68.71 430 MET B O 1
ATOM 9581 N N . LYS B 1 431 ? 132.265 1.381 13.333 1.00 62.14 431 LYS B N 1
ATOM 9582 C CA . LYS B 1 431 ? 133.712 1.481 13.160 1.00 63.80 431 LYS B CA 1
ATOM 9583 C C . LYS B 1 431 ? 134.265 2.795 13.704 1.00 63.06 431 LYS B C 1
ATOM 9584 O O . LYS B 1 431 ? 135.437 2.854 14.092 1.00 64.39 431 LYS B O 1
ATOM 9590 N N . TYR B 1 432 ? 133.452 3.853 13.746 1.00 63.92 432 TYR B N 1
ATOM 9591 C CA . TYR B 1 432 ? 133.882 5.134 14.292 1.00 64.32 432 TYR B CA 1
ATOM 9592 C C . TYR B 1 432 ? 133.231 5.461 15.629 1.00 65.34 432 TYR B C 1
ATOM 9593 O O . TYR B 1 432 ? 133.491 6.535 16.181 1.00 65.72 432 TYR B O 1
ATOM 9602 N N . ASN B 1 433 ? 132.398 4.563 16.160 1.00 67.63 433 ASN B N 1
ATOM 9603 C CA . ASN B 1 433 ? 131.864 4.668 17.519 1.00 67.05 433 ASN B CA 1
ATOM 9604 C C . ASN B 1 433 ? 131.104 5.979 17.730 1.00 65.19 433 ASN B C 1
ATOM 9605 O O . ASN B 1 433 ? 131.333 6.712 18.695 1.00 60.38 433 ASN B O 1
ATOM 9610 N N . LEU B 1 434 ? 130.187 6.274 16.811 1.00 63.50 434 LEU B N 1
ATOM 9611 C CA . LEU B 1 434 ? 129.360 7.470 16.907 1.00 66.49 434 LEU B CA 1
ATOM 9612 C C . LEU B 1 434 ? 128.135 7.174 17.762 1.00 65.06 434 LEU B C 1
ATOM 9613 O O . LEU B 1 434 ? 127.450 6.168 17.549 1.00 60.64 434 LEU B O 1
ATOM 9618 N N . SER B 1 435 ? 127.858 8.062 18.717 1.00 68.69 435 SER B N 1
ATOM 9619 C CA . SER B 1 435 ? 126.770 7.895 19.674 1.00 66.48 435 SER B CA 1
ATOM 9620 C C . SER B 1 435 ? 126.627 9.175 20.489 1.00 65.71 435 SER B C 1
ATOM 9621 O O . SER B 1 435 ? 127.606 9.914 20.654 1.00 66.63 435 SER B O 1
ATOM 9624 N N . PRO B 1 436 ? 125.427 9.486 20.988 1.00 67.14 436 PRO B N 1
ATOM 9625 C CA . PRO B 1 436 ? 125.283 10.681 21.837 1.00 67.14 436 PRO B CA 1
ATOM 9626 C C . PRO B 1 436 ? 126.207 10.687 23.044 1.00 65.58 436 PRO B C 1
ATOM 9627 O O . PRO B 1 436 ? 126.722 11.748 23.418 1.00 61.27 436 PRO B O 1
ATOM 9631 N N . ASP B 1 437 ? 126.436 9.529 23.664 1.00 64.84 437 ASP B N 1
ATOM 9632 C CA . ASP B 1 437 ? 127.242 9.459 24.876 1.00 64.29 437 ASP B CA 1
ATOM 9633 C C . ASP B 1 437 ? 128.742 9.529 24.615 1.00 63.44 437 ASP B C 1
ATOM 9634 O O . ASP B 1 437 ? 129.507 9.723 25.566 1.00 67.78 437 ASP B O 1
ATOM 9639 N N . THR B 1 438 ? 129.184 9.374 23.367 1.00 64.42 438 THR B N 1
ATOM 9640 C CA . THR B 1 438 ? 130.602 9.443 23.037 1.00 66.64 438 THR B CA 1
ATOM 9641 C C . THR B 1 438 ? 131.013 10.777 22.429 1.00 68.57 438 THR B C 1
ATOM 9642 O O . THR B 1 438 ? 132.209 10.992 22.199 1.00 70.44 438 THR B O 1
ATOM 9646 N N . TYR B 1 439 ? 130.062 11.670 22.169 1.00 70.06 439 TYR B N 1
ATOM 9647 C CA . TYR B 1 439 ? 130.373 12.983 21.626 1.00 74.26 439 TYR B CA 1
ATOM 9648 C C . TYR B 1 439 ? 131.053 13.859 22.678 1.00 78.49 439 TYR B C 1
ATOM 9649 O O . TYR B 1 439 ? 130.804 13.734 23.880 1.00 85.94 439 TYR B O 1
ATOM 9658 N N . LEU B 1 440 ? 131.920 14.757 22.210 1.00 81.80 440 LEU B N 1
ATOM 9659 C CA . LEU B 1 440 ? 132.691 15.634 23.078 1.00 84.13 440 LEU B CA 1
ATOM 9660 C C . LEU B 1 440 ? 132.382 17.100 22.788 1.00 91.63 440 LEU B C 1
ATOM 9661 O O . LEU B 1 440 ? 131.973 17.470 21.684 1.00 94.66 440 LEU B O 1
ATOM 9666 N N . GLU B 1 441 ? 132.600 17.932 23.810 1.00 99.17 441 GLU B N 1
ATOM 9667 C CA . GLU B 1 441 ? 132.014 19.260 23.956 1.00 106.63 441 GLU B CA 1
ATOM 9668 C C . GLU B 1 441 ? 133.123 20.322 24.048 1.00 109.04 441 GLU B C 1
ATOM 9669 O O . GLU B 1 441 ? 134.236 20.033 23.585 1.00 97.66 441 GLU B O 1
ATOM 9675 N N . PRO B 1 442 ? 132.918 21.536 24.594 1.00 116.17 442 PRO B N 1
ATOM 9676 C CA . PRO B 1 442 ? 134.039 22.493 24.618 1.00 112.90 442 PRO B CA 1
ATOM 9677 C C . PRO B 1 442 ? 135.154 22.150 25.590 1.00 109.14 442 PRO B C 1
ATOM 9678 O O . PRO B 1 442 ? 136.154 22.874 25.625 1.00 102.78 442 PRO B O 1
ATOM 9682 N N . HIS B 1 443 ? 135.039 21.084 26.371 1.00 100.80 443 HIS B N 1
ATOM 9683 C CA . HIS B 1 443 ? 136.208 20.544 27.046 1.00 108.98 443 HIS B CA 1
ATOM 9684 C C . HIS B 1 443 ? 136.952 19.635 26.074 1.00 111.04 443 HIS B C 1
ATOM 9685 O O . HIS B 1 443 ? 136.364 18.715 25.494 1.00 105.16 443 HIS B O 1
ATOM 9692 N N . GLU B 1 444 ? 138.240 19.908 25.872 1.00 106.23 444 GLU B N 1
ATOM 9693 C CA . GLU B 1 444 ? 138.951 19.159 24.844 1.00 106.28 444 GLU B CA 1
ATOM 9694 C C . GLU B 1 444 ? 140.039 18.211 25.354 1.00 95.46 444 GLU B C 1
ATOM 9695 O O . GLU B 1 444 ? 141.030 18.012 24.642 1.00 91.85 444 GLU B O 1
ATOM 9701 N N . PRO B 1 445 ? 139.932 17.595 26.564 1.00 102.67 445 PRO B N 1
ATOM 9702 C CA . PRO B 1 445 ? 140.854 16.489 26.859 1.00 99.46 445 PRO B CA 1
ATOM 9703 C C . PRO B 1 445 ? 140.579 15.270 25.995 1.00 90.73 445 PRO B C 1
ATOM 9704 O O . PRO B 1 445 ? 139.536 14.625 26.145 1.00 82.26 445 PRO B O 1
ATOM 9708 N N . ASP B 1 446 ? 141.485 14.953 25.084 1.00 94.11 446 ASP B N 1
ATOM 9709 C CA . ASP B 1 446 ? 141.435 13.664 24.409 1.00 92.87 446 ASP B CA 1
ATOM 9710 C C . ASP B 1 446 ? 141.745 12.577 25.429 1.00 91.76 446 ASP B C 1
ATOM 9711 O O . ASP B 1 446 ? 142.855 12.560 25.978 1.00 92.36 446 ASP B O 1
ATOM 9716 N N . PRO B 1 447 ? 140.817 11.672 25.726 1.00 85.75 447 PRO B N 1
ATOM 9717 C CA . PRO B 1 447 ? 141.101 10.606 26.687 1.00 84.31 447 PRO B CA 1
ATOM 9718 C C . PRO B 1 447 ? 142.224 9.719 26.185 1.00 85.18 447 PRO B C 1
ATOM 9719 O O . PRO B 1 447 ? 142.485 9.665 24.974 1.00 80.38 447 PRO B O 1
ATOM 9723 N N . PRO B 1 448 ? 142.932 9.034 27.086 1.00 83.76 448 PRO B N 1
ATOM 9724 C CA . PRO B 1 448 ? 143.999 8.120 26.644 1.00 86.42 448 PRO B CA 1
ATOM 9725 C C . PRO B 1 448 ? 143.550 7.124 25.589 1.00 84.43 448 PRO B C 1
ATOM 9726 O O . PRO B 1 448 ? 144.363 6.717 24.748 1.00 85.22 448 PRO B O 1
ATOM 9730 N N . GLU B 1 449 ? 142.279 6.710 25.614 1.00 87.05 449 GLU B N 1
ATOM 9731 C CA . GLU B 1 449 ? 141.790 5.764 24.617 1.00 82.26 449 GLU B CA 1
ATOM 9732 C C . GLU B 1 449 ? 141.837 6.346 23.209 1.00 74.61 449 GLU B C 1
ATOM 9733 O O . GLU B 1 449 ? 141.973 5.598 22.234 1.00 66.18 449 GLU B O 1
ATOM 9739 N N . GLY B 1 450 ? 141.727 7.662 23.079 1.00 76.62 450 GLY B N 1
ATOM 9740 C CA . GLY B 1 450 ? 141.876 8.341 21.806 1.00 74.91 450 GLY B CA 1
ATOM 9741 C C . GLY B 1 450 ? 140.574 8.981 21.354 1.00 74.36 450 GLY B C 1
ATOM 9742 O O . GLY B 1 450 ? 139.541 8.912 22.023 1.00 78.47 450 GLY B O 1
ATOM 9743 N N . VAL B 1 451 ? 140.648 9.619 20.182 1.00 77.27 451 VAL B N 1
ATOM 9744 C CA . VAL B 1 451 ? 139.512 10.313 19.587 1.00 74.27 451 VAL B CA 1
ATOM 9745 C C . VAL B 1 451 ? 139.509 10.071 18.084 1.00 72.72 451 VAL B C 1
ATOM 9746 O O . VAL B 1 451 ? 140.532 9.744 17.478 1.00 78.26 451 VAL B O 1
ATOM 9750 N N . VAL B 1 452 ? 138.332 10.236 17.487 1.00 73.92 452 VAL B N 1
ATOM 9751 C CA . VAL B 1 452 ? 138.159 10.229 16.040 1.00 75.05 452 VAL B CA 1
ATOM 9752 C C . VAL B 1 452 ? 137.394 11.489 15.657 1.00 74.57 452 VAL B C 1
ATOM 9753 O O . VAL B 1 452 ? 136.380 11.817 16.282 1.00 73.11 452 VAL B O 1
ATOM 9757 N N . VAL B 1 453 ? 137.890 12.202 14.648 1.00 75.99 453 VAL B N 1
ATOM 9758 C CA . VAL B 1 453 ? 137.312 13.470 14.217 1.00 75.70 453 VAL B CA 1
ATOM 9759 C C . VAL B 1 453 ? 136.524 13.241 12.935 1.00 74.82 453 VAL B C 1
ATOM 9760 O O . VAL B 1 453 ? 137.024 12.612 11.994 1.00 69.68 453 VAL B O 1
ATOM 9764 N N . ALA B 1 454 ? 135.297 13.749 12.895 1.00 72.94 454 ALA B N 1
ATOM 9765 C CA . ALA B 1 454 ? 134.462 13.584 11.712 1.00 74.54 454 ALA B CA 1
ATOM 9766 C C . ALA B 1 454 ? 134.925 14.540 10.617 1.00 76.91 454 ALA B C 1
ATOM 9767 O O . ALA B 1 454 ? 135.125 15.728 10.888 1.00 76.05 454 ALA B O 1
ATOM 9769 N N . PRO B 1 455 ? 135.118 14.064 9.387 1.00 75.50 455 PRO B N 1
ATOM 9770 C CA . PRO B 1 455 ? 135.577 14.958 8.316 1.00 75.83 455 PRO B CA 1
ATOM 9771 C C . PRO B 1 455 ? 134.595 16.087 8.027 1.00 76.09 455 PRO B C 1
ATOM 9772 O O . PRO B 1 455 ? 133.387 15.969 8.250 1.00 74.02 455 PRO B O 1
ATOM 9776 N N . GLU B 1 456 ? 135.145 17.201 7.537 1.00 76.01 456 GLU B N 1
ATOM 9777 C CA . GLU B 1 456 ? 134.388 18.386 7.137 1.00 82.38 456 GLU B CA 1
ATOM 9778 C C . GLU B 1 456 ? 133.674 19.118 8.275 1.00 82.73 456 GLU B C 1
ATOM 9779 O O . GLU B 1 456 ? 133.848 20.333 8.433 1.00 87.95 456 GLU B O 1
ATOM 9785 N N . VAL B 1 457 ? 132.866 18.406 9.065 1.00 81.80 457 VAL B N 1
ATOM 9786 C CA . VAL B 1 457 ? 132.167 19.047 10.178 1.00 81.53 457 VAL B CA 1
ATOM 9787 C C . VAL B 1 457 ? 133.009 19.126 11.452 1.00 78.78 457 VAL B C 1
ATOM 9788 O O . VAL B 1 457 ? 132.793 20.023 12.273 1.00 77.69 457 VAL B O 1
ATOM 9792 N N . GLY B 1 458 ? 133.970 18.225 11.647 1.00 77.99 458 GLY B N 1
ATOM 9793 C CA . GLY B 1 458 ? 134.912 18.395 12.741 1.00 78.40 458 GLY B CA 1
ATOM 9794 C C . GLY B 1 458 ? 134.416 18.056 14.132 1.00 80.07 458 GLY B C 1
ATOM 9795 O O . GLY B 1 458 ? 134.988 18.544 15.113 1.00 81.72 458 GLY B O 1
ATOM 9796 N N . HIS B 1 459 ? 133.375 17.239 14.260 1.00 81.30 459 HIS B N 1
ATOM 9797 C CA . HIS B 1 459 ? 132.938 16.785 15.573 1.00 79.14 459 HIS B CA 1
ATOM 9798 C C . HIS B 1 459 ? 133.818 15.635 16.055 1.00 81.17 459 HIS B C 1
ATOM 9799 O O . HIS B 1 459 ? 134.338 14.847 15.261 1.00 82.41 459 HIS B O 1
ATOM 9806 N N . ARG B 1 460 ? 133.982 15.546 17.373 1.00 81.85 460 ARG B N 1
ATOM 9807 C CA . ARG B 1 460 ? 134.940 14.641 17.991 1.00 81.12 460 ARG B CA 1
ATOM 9808 C C . ARG B 1 460 ? 134.213 13.615 18.852 1.00 76.24 460 ARG B C 1
ATOM 9809 O O . ARG B 1 460 ? 133.244 13.945 19.541 1.00 73.82 460 ARG B O 1
ATOM 9817 N N . PHE B 1 461 ? 134.630 12.370 18.838 1.00 73.41 461 PHE B N 1
ATOM 9818 C CA . PHE B 1 461 ? 133.985 11.361 19.636 1.00 72.57 461 PHE B CA 1
ATOM 9819 C C . PHE B 1 461 ? 134.987 10.442 20.214 1.00 70.33 461 PHE B C 1
ATOM 9820 O O . PHE B 1 461 ? 135.930 10.130 19.576 1.00 72.46 461 PHE B O 1
ATOM 9828 N N . ARG B 1 462 ? 134.729 9.912 21.378 1.00 70.56 462 ARG B N 1
ATOM 9829 C CA . ARG B 1 462 ? 135.664 9.027 21.999 1.00 69.59 462 ARG B CA 1
ATOM 9830 C C . ARG B 1 462 ? 135.657 7.673 21.425 1.00 68.45 462 ARG B C 1
ATOM 9831 O O . ARG B 1 462 ? 134.646 7.197 21.067 1.00 69.39 462 ARG B O 1
ATOM 9839 N N . LYS B 1 463 ? 136.806 7.049 21.341 1.00 67.49 463 LYS B N 1
ATOM 9840 C CA . LYS B 1 463 ? 136.865 5.675 20.926 1.00 68.37 463 LYS B CA 1
ATOM 9841 C C . LYS B 1 463 ? 136.750 4.716 22.058 1.00 65.04 463 LYS B C 1
ATOM 9842 O O . LYS B 1 463 ? 136.489 3.594 21.832 1.00 66.73 463 LYS B O 1
ATOM 9848 N N . ALA B 1 464 ? 137.007 5.216 23.253 1.00 69.69 464 ALA B N 1
ATOM 9849 C CA . ALA B 1 464 ? 137.046 4.611 24.571 1.00 72.23 464 ALA B CA 1
ATOM 9850 C C . ALA B 1 464 ? 136.292 3.343 24.819 1.00 72.12 464 ALA B C 1
ATOM 9851 O O . ALA B 1 464 ? 136.734 2.254 24.510 1.00 71.44 464 ALA B O 1
ATOM 9853 N N . PRO B 1 465 ? 135.193 3.492 25.501 1.00 68.56 465 PRO B N 1
ATOM 9854 C CA . PRO B 1 465 ? 134.251 2.451 25.818 1.00 68.94 465 PRO B CA 1
ATOM 9855 C C . PRO B 1 465 ? 133.207 2.592 24.757 1.00 67.36 465 PRO B C 1
ATOM 9856 O O . PRO B 1 465 ? 132.702 3.678 24.553 1.00 66.95 465 PRO B O 1
ATOM 9860 N N . THR B 1 466 ? 132.904 1.506 24.083 1.00 63.16 466 THR B N 1
ATOM 9861 C CA . THR B 1 466 ? 131.936 1.510 23.031 1.00 63.32 466 THR B CA 1
ATOM 9862 C C . THR B 1 466 ? 130.628 2.113 23.454 1.00 64.40 466 THR B C 1
ATOM 9863 O O . THR B 1 466 ? 130.066 1.719 24.412 1.00 64.13 466 THR B O 1
ATOM 9867 N N . GLY B 1 467 ? 130.114 3.039 22.672 1.00 61.34 467 GLY B N 1
ATOM 9868 C CA . GLY B 1 467 ? 128.886 3.736 22.954 1.00 61.28 467 GLY B CA 1
ATOM 9869 C C . GLY B 1 467 ? 127.638 2.928 22.922 1.00 62.76 467 GLY B C 1
ATOM 9870 O O . GLY B 1 467 ? 127.600 1.812 22.497 1.00 66.45 467 GLY B O 1
ATOM 9871 N N . PHE B 1 468 ? 126.551 3.529 23.326 1.00 66.14 468 PHE B N 1
ATOM 9872 C CA . PHE B 1 468 ? 125.293 2.795 23.424 1.00 59.76 468 PHE B CA 1
ATOM 9873 C C . PHE B 1 468 ? 124.803 2.351 22.050 1.00 55.01 468 PHE B C 1
ATOM 9874 O O . PHE B 1 468 ? 124.519 1.167 21.835 1.00 52.34 468 PHE B O 1
ATOM 9882 N N . ILE B 1 469 ? 124.692 3.291 21.108 1.00 52.73 469 ILE B N 1
ATOM 9883 C CA . ILE B 1 469 ? 124.201 2.943 19.771 1.00 54.45 469 ILE B CA 1
ATOM 9884 C C . ILE B 1 469 ? 125.125 1.968 19.057 1.00 54.34 469 ILE B C 1
ATOM 9885 O O . ILE B 1 469 ? 124.624 1.004 18.458 1.00 58.93 469 ILE B O 1
ATOM 9890 N N . PRO B 1 470 ? 126.455 2.138 19.056 1.00 53.41 470 PRO B N 1
ATOM 9891 C CA . PRO B 1 470 ? 127.307 1.091 18.464 1.00 52.10 470 PRO B CA 1
ATOM 9892 C C . PRO B 1 470 ? 127.135 -0.270 19.119 1.00 52.48 470 PRO B C 1
ATOM 9893 O O . PRO B 1 470 ? 127.146 -1.292 18.421 1.00 55.44 470 PRO B O 1
ATOM 9897 N N . ALA B 1 471 ? 126.999 -0.312 20.448 1.00 49.67 471 ALA B N 1
ATOM 989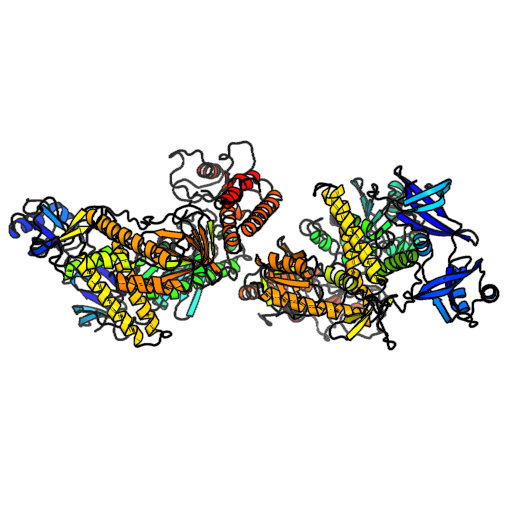8 C CA . ALA B 1 471 ? 126.813 -1.587 21.138 1.00 51.81 471 ALA B CA 1
ATOM 9899 C C . ALA B 1 471 ? 125.547 -2.291 20.670 1.00 51.93 471 ALA B C 1
ATOM 9900 O O . ALA B 1 471 ? 125.525 -3.520 20.532 1.00 52.01 471 ALA B O 1
ATOM 9902 N N . VAL B 1 472 ? 124.481 -1.530 20.420 1.00 52.41 472 VAL B N 1
ATOM 9903 C CA . VAL B 1 472 ? 123.242 -2.130 19.936 1.00 53.12 472 VAL B CA 1
ATOM 9904 C C . VAL B 1 472 ? 123.434 -2.661 18.519 1.00 51.76 472 VAL B C 1
ATOM 9905 O O . VAL B 1 472 ? 122.995 -3.769 18.189 1.00 47.81 472 VAL B O 1
ATOM 9909 N N . LEU B 1 473 ? 124.091 -1.874 17.657 1.00 53.21 473 LEU B N 1
ATOM 9910 C CA . LEU B 1 473 ? 124.299 -2.297 16.272 1.00 54.50 473 LEU B CA 1
ATOM 9911 C C . LEU B 1 473 ? 125.178 -3.542 16.178 1.00 57.02 473 LEU B C 1
ATOM 9912 O O . LEU B 1 473 ? 124.883 -4.455 15.397 1.00 55.64 473 LEU B O 1
ATOM 9917 N N . LYS B 1 474 ? 126.268 -3.590 16.954 1.00 55.08 474 LYS B N 1
ATOM 9918 C CA . LYS B 1 474 ? 127.096 -4.794 17.019 1.00 57.43 474 LYS B CA 1
ATOM 9919 C C . LYS B 1 474 ? 126.269 -6.020 17.399 1.00 54.30 474 LYS B C 1
ATOM 9920 O O . LYS B 1 474 ? 126.483 -7.116 16.865 1.00 54.01 474 LYS B O 1
ATOM 9926 N N . HIS B 1 475 ? 125.311 -5.855 18.316 1.00 57.43 475 HIS B N 1
ATOM 9927 C CA . HIS B 1 475 ? 124.488 -6.994 18.709 1.00 56.31 475 HIS B CA 1
ATOM 9928 C C . HIS B 1 475 ? 123.547 -7.401 17.583 1.00 51.01 475 HIS B C 1
ATOM 9929 O O . HIS B 1 475 ? 123.370 -8.596 17.319 1.00 44.69 475 HIS B O 1
ATOM 9936 N N . LEU B 1 476 ? 122.942 -6.423 16.901 1.00 52.92 476 LEU B N 1
ATOM 9937 C CA . LEU B 1 476 ? 122.074 -6.737 15.769 1.00 53.71 476 LEU B CA 1
ATOM 9938 C C . LEU B 1 476 ? 122.848 -7.403 14.636 1.00 53.59 476 LEU B C 1
ATOM 9939 O O . LEU B 1 476 ? 122.355 -8.353 14.017 1.00 55.69 476 LEU B O 1
ATOM 9944 N N . VAL B 1 477 ? 124.056 -6.912 14.343 1.00 53.04 477 VAL B N 1
ATOM 9945 C CA . VAL B 1 477 ? 124.871 -7.512 13.288 1.00 54.60 477 VAL B CA 1
ATOM 9946 C C . VAL B 1 477 ? 125.224 -8.952 13.637 1.00 54.42 477 VAL B C 1
ATOM 9947 O O . VAL B 1 477 ? 125.157 -9.849 12.786 1.00 53.85 477 VAL B O 1
ATOM 9951 N N . GLU B 1 478 ? 125.609 -9.198 14.891 1.00 55.57 478 GLU B N 1
ATOM 9952 C CA . GLU B 1 478 ? 125.968 -10.550 15.307 1.00 61.17 478 GLU B CA 1
ATOM 9953 C C . GLU B 1 478 ? 124.766 -11.487 15.230 1.00 61.82 478 GLU B C 1
ATOM 9954 O O . GLU B 1 478 ? 124.883 -12.624 14.758 1.00 62.12 478 GLU B O 1
ATOM 9960 N N . LEU B 1 479 ? 123.604 -11.035 15.719 1.00 60.07 479 LEU B N 1
ATOM 9961 C CA . LEU B 1 479 ? 122.385 -11.838 15.629 1.00 57.62 479 LEU B CA 1
ATOM 9962 C C . LEU B 1 479 ? 122.097 -12.244 14.189 1.00 57.27 479 LEU B C 1
ATOM 9963 O O . LEU B 1 479 ? 121.805 -13.410 13.904 1.00 57.57 479 LEU B O 1
ATOM 9968 N N . ARG B 1 480 ? 122.172 -11.282 13.267 1.00 59.22 480 ARG B N 1
ATOM 9969 C CA . ARG B 1 480 ? 121.920 -11.573 11.859 1.00 61.53 480 ARG B CA 1
ATOM 9970 C C . ARG B 1 480 ? 122.978 -12.511 11.292 1.00 63.76 480 ARG B C 1
ATOM 9971 O O . ARG B 1 480 ? 122.654 -13.441 10.545 1.00 62.12 480 ARG B O 1
ATOM 9979 N N . ARG B 1 481 ? 124.250 -12.267 11.622 1.00 63.99 481 ARG B N 1
ATOM 9980 C CA . ARG B 1 481 ? 125.329 -13.128 11.148 1.00 66.98 481 ARG B CA 1
ATOM 9981 C C . ARG B 1 481 ? 125.104 -14.578 11.562 1.00 63.46 481 ARG B C 1
ATOM 9982 O O . ARG B 1 481 ? 125.397 -15.503 10.795 1.00 60.02 481 ARG B O 1
ATOM 9990 N N . ALA B 1 482 ? 124.585 -14.797 12.772 1.00 69.19 482 ALA B N 1
ATOM 9991 C CA . ALA B 1 482 ? 124.314 -16.156 13.229 1.00 68.70 482 ALA B CA 1
ATOM 9992 C C . ALA B 1 482 ? 123.119 -16.757 12.497 1.00 69.45 482 ALA B C 1
ATOM 9993 O O . ALA B 1 482 ? 123.158 -17.918 12.072 1.00 71.75 482 ALA B O 1
ATOM 9995 N N . VAL B 1 483 ? 122.039 -15.984 12.356 1.00 68.86 483 VAL B N 1
ATOM 9996 C CA . VAL B 1 483 ? 120.861 -16.467 11.639 1.00 65.53 483 VAL B CA 1
ATOM 9997 C C . VAL B 1 483 ? 121.208 -16.767 10.186 1.00 66.36 483 VAL B C 1
ATOM 9998 O O . VAL B 1 483 ? 120.796 -17.792 9.631 1.00 64.31 483 VAL B O 1
ATOM 10002 N N . ARG B 1 484 ? 121.977 -15.878 9.551 1.00 67.32 484 ARG B N 1
ATOM 10003 C CA . ARG B 1 484 ? 122.253 -16.006 8.125 1.00 70.26 484 ARG B CA 1
ATOM 10004 C C . ARG B 1 484 ? 123.080 -17.248 7.816 1.00 72.09 484 ARG B C 1
ATOM 10005 O O . ARG B 1 484 ? 122.885 -17.876 6.769 1.00 67.70 484 ARG B O 1
ATOM 10013 N N . GLU B 1 485 ? 123.998 -17.623 8.710 1.00 73.90 485 GLU B N 1
ATOM 10014 C CA . GLU B 1 485 ? 124.795 -18.824 8.490 1.00 78.64 485 GLU B CA 1
ATOM 10015 C C . GLU B 1 485 ? 123.999 -20.098 8.757 1.00 76.34 485 GLU B C 1
ATOM 10016 O O . GLU B 1 485 ? 124.240 -21.120 8.104 1.00 78.24 485 GLU B O 1
ATOM 10022 N N . GLU B 1 486 ? 123.061 -20.068 9.710 1.00 82.34 486 GLU B N 1
ATOM 10023 C CA . GLU B 1 486 ? 122.185 -21.217 9.913 1.00 81.41 486 GLU B CA 1
ATOM 10024 C C . GLU B 1 486 ? 121.270 -21.458 8.720 1.00 79.41 486 GLU B C 1
ATOM 10025 O O . GLU B 1 486 ? 120.764 -22.573 8.559 1.00 70.00 486 GLU B O 1
ATOM 10031 N N . ALA B 1 487 ? 121.037 -20.439 7.889 1.00 73.72 487 ALA B N 1
ATOM 10032 C CA . ALA B 1 487 ? 120.228 -20.633 6.691 1.00 79.80 487 ALA B CA 1
ATOM 10033 C C . ALA B 1 487 ? 120.928 -21.534 5.681 1.00 85.00 487 ALA B C 1
ATOM 10034 O O . ALA B 1 487 ? 120.263 -22.179 4.861 1.00 87.90 487 ALA B O 1
ATOM 10036 N N . LYS B 1 488 ? 122.260 -21.591 5.723 1.00 87.47 488 LYS B N 1
ATOM 10037 C CA . LYS B 1 488 ? 123.004 -22.496 4.856 1.00 84.03 488 LYS B CA 1
ATOM 10038 C C . LYS B 1 488 ? 122.725 -23.956 5.186 1.00 81.19 488 LYS B C 1
ATOM 10039 O O . LYS B 1 488 ? 122.944 -24.828 4.337 1.00 81.90 488 LYS B O 1
ATOM 10045 N N . LYS B 1 489 ? 122.254 -24.232 6.403 1.00 82.52 489 LYS B N 1
ATOM 10046 C CA . LYS B 1 489 ? 121.941 -25.598 6.807 1.00 82.52 489 LYS B CA 1
ATOM 10047 C C . LYS B 1 489 ? 120.802 -26.173 5.974 1.00 81.35 489 LYS B C 1
ATOM 10048 O O . LYS B 1 489 ? 120.801 -27.367 5.652 1.00 83.39 489 LYS B O 1
ATOM 10054 N N . TYR B 1 490 ? 119.822 -25.342 5.621 1.00 88.65 490 TYR B N 1
ATOM 10055 C CA . TYR B 1 490 ? 118.640 -25.749 4.878 1.00 85.90 490 TYR B CA 1
ATOM 10056 C C . TYR B 1 490 ? 118.780 -25.390 3.403 1.00 86.34 490 TYR B C 1
ATOM 10057 O O . TYR B 1 490 ? 119.547 -24.493 3.040 1.00 85.87 490 TYR B O 1
ATOM 10066 N N . PRO B 1 491 ? 118.050 -26.072 2.520 1.00 84.11 491 PRO B N 1
ATOM 10067 C CA . PRO B 1 491 ? 118.128 -25.760 1.084 1.00 82.73 491 PRO B CA 1
ATOM 10068 C C . PRO B 1 491 ? 117.327 -24.516 0.745 1.00 84.40 491 PRO B C 1
ATOM 10069 O O . PRO B 1 491 ? 116.251 -24.280 1.315 1.00 84.25 491 PRO B O 1
ATOM 10073 N N . PRO B 1 492 ? 117.837 -23.682 -0.170 1.00 83.65 492 PRO B N 1
ATOM 10074 C CA . PRO B 1 492 ? 117.223 -22.369 -0.436 1.00 83.19 492 PRO B CA 1
ATOM 10075 C C . PRO B 1 492 ? 115.740 -22.375 -0.797 1.00 83.55 492 PRO B C 1
ATOM 10076 O O . PRO B 1 492 ? 115.092 -21.328 -0.703 1.00 83.47 492 PRO B O 1
ATOM 10080 N N . ASP B 1 493 ? 115.187 -23.508 -1.226 1.00 86.29 493 ASP B N 1
ATOM 10081 C CA . ASP B 1 493 ? 113.786 -23.583 -1.630 1.00 88.13 493 ASP B CA 1
ATOM 10082 C C . ASP B 1 493 ? 112.945 -24.354 -0.613 1.00 85.00 493 ASP B C 1
ATOM 10083 O O . ASP B 1 493 ? 112.025 -25.091 -0.973 1.00 81.34 493 ASP B O 1
ATOM 10088 N N . SER B 1 494 ? 113.257 -24.197 0.668 1.00 81.19 494 SER B N 1
ATOM 10089 C CA . SER B 1 494 ? 112.532 -24.843 1.750 1.00 82.96 494 SER B CA 1
ATOM 10090 C C . SER B 1 494 ? 111.713 -23.832 2.542 1.00 81.82 494 SER B C 1
ATOM 10091 O O . SER B 1 494 ? 111.989 -22.628 2.507 1.00 82.73 494 SER B O 1
ATOM 10094 N N . PRO B 1 495 ? 110.686 -24.288 3.267 1.00 84.04 495 PRO B N 1
ATOM 10095 C CA . PRO B 1 495 ? 110.010 -23.377 4.207 1.00 81.51 495 PRO B CA 1
ATOM 10096 C C . PRO B 1 495 ? 110.927 -22.877 5.307 1.00 77.89 495 PRO B C 1
ATOM 10097 O O . PRO B 1 495 ? 110.872 -21.697 5.669 1.00 74.31 495 PRO B O 1
ATOM 10101 N N . GLU B 1 496 ? 111.789 -23.746 5.839 1.00 72.62 496 GLU B N 1
ATOM 10102 C CA . GLU B 1 496 ? 112.687 -23.337 6.913 1.00 74.03 496 GLU B CA 1
ATOM 10103 C C . GLU B 1 496 ? 113.689 -22.287 6.447 1.00 72.39 496 GLU B C 1
ATOM 10104 O O . GLU B 1 496 ? 114.166 -21.487 7.258 1.00 71.38 496 GLU B O 1
ATOM 10110 N N . TYR B 1 497 ? 114.022 -22.273 5.156 1.00 73.11 497 TYR B N 1
ATOM 10111 C CA . TYR B 1 497 ? 114.944 -21.262 4.645 1.00 72.29 497 TYR B CA 1
ATOM 10112 C C . TYR B 1 497 ? 114.281 -19.892 4.562 1.00 72.11 497 TYR B C 1
ATOM 10113 O O . TYR B 1 497 ? 114.897 -18.878 4.912 1.00 70.28 497 TYR B O 1
ATOM 10122 N N . ARG B 1 498 ? 113.035 -19.839 4.085 1.00 67.63 498 ARG B N 1
ATOM 10123 C CA . ARG B 1 498 ? 112.376 -18.553 3.873 1.00 69.53 498 ARG B CA 1
ATOM 10124 C C . ARG B 1 498 ? 112.148 -17.810 5.185 1.00 66.07 498 ARG B C 1
ATOM 10125 O O . ARG B 1 498 ? 112.277 -16.581 5.236 1.00 66.30 498 ARG B O 1
ATOM 10133 N N . LEU B 1 499 ? 111.800 -18.534 6.255 1.00 67.15 499 LEU B N 1
ATOM 10134 C CA . LEU B 1 499 ? 111.592 -17.882 7.546 1.00 66.52 499 LEU B CA 1
ATOM 10135 C C . LEU B 1 499 ? 112.883 -17.276 8.082 1.00 63.71 499 LEU B C 1
ATOM 10136 O O . LEU B 1 499 ? 112.876 -16.148 8.589 1.00 62.30 499 LEU B O 1
ATOM 10141 N N . LEU B 1 500 ? 114.001 -18.003 7.984 1.00 65.46 500 LEU B N 1
ATOM 10142 C CA . LEU B 1 500 ? 115.274 -17.420 8.403 1.00 63.05 500 LEU B CA 1
ATOM 10143 C C . LEU B 1 500 ? 115.665 -16.247 7.516 1.00 61.95 500 LEU B C 1
ATOM 10144 O O . LEU B 1 500 ? 116.317 -15.309 7.988 1.00 59.60 500 LEU B O 1
ATOM 10149 N N . ASP B 1 501 ? 115.292 -16.284 6.236 1.00 59.63 501 ASP B N 1
ATOM 10150 C CA . ASP B 1 501 ? 115.546 -15.138 5.370 1.00 63.44 501 ASP B CA 1
ATOM 10151 C C . ASP B 1 501 ? 114.710 -13.939 5.800 1.00 60.03 501 ASP B C 1
ATOM 10152 O O . ASP B 1 501 ? 115.166 -12.793 5.712 1.00 58.13 501 ASP B O 1
ATOM 10157 N N . GLU B 1 502 ? 113.481 -14.184 6.265 1.00 59.99 502 GLU B N 1
ATOM 10158 C CA . GLU B 1 502 ? 112.659 -13.105 6.804 1.00 57.92 502 GLU B CA 1
ATOM 10159 C C . GLU B 1 502 ? 113.249 -12.563 8.101 1.00 54.17 502 GLU B C 1
ATOM 10160 O O . GLU B 1 502 ? 113.353 -11.345 8.287 1.00 49.00 502 GLU B O 1
ATOM 10166 N N . ARG B 1 503 ? 113.630 -13.460 9.016 1.00 55.19 503 ARG B N 1
ATOM 10167 C CA . ARG B 1 503 ? 114.269 -13.036 10.259 1.00 55.18 503 ARG B CA 1
ATOM 10168 C C . ARG B 1 503 ? 115.560 -12.274 9.987 1.00 53.92 503 ARG B C 1
ATOM 10169 O O . ARG B 1 503 ? 115.846 -11.268 10.648 1.00 53.12 503 ARG B O 1
ATOM 10177 N N . GLN B 1 504 ? 116.355 -12.741 9.021 1.00 55.38 504 GLN B N 1
ATOM 10178 C CA . GLN B 1 504 ? 117.582 -12.036 8.663 1.00 56.94 504 GLN B CA 1
ATOM 10179 C C . GLN B 1 504 ? 117.286 -10.625 8.169 1.00 53.19 504 GLN B C 1
ATOM 10180 O O . GLN B 1 504 ? 117.975 -9.669 8.544 1.00 46.63 504 GLN B O 1
ATOM 10186 N N . ARG B 1 505 ? 116.263 -10.476 7.324 1.00 51.46 505 ARG B N 1
ATOM 10187 C CA . ARG B 1 505 ? 115.913 -9.159 6.802 1.00 53.37 505 ARG B CA 1
ATOM 10188 C C . ARG B 1 505 ? 115.354 -8.253 7.894 1.00 51.68 505 ARG B C 1
ATOM 10189 O O . ARG B 1 505 ? 115.632 -7.048 7.908 1.00 50.99 505 ARG B O 1
ATOM 10197 N N . ALA B 1 506 ? 114.565 -8.813 8.815 1.00 53.44 506 ALA B N 1
ATOM 10198 C CA . ALA B 1 506 ? 113.980 -8.006 9.883 1.00 49.92 506 ALA B CA 1
ATOM 10199 C C . ALA B 1 506 ? 115.054 -7.366 10.754 1.00 48.05 506 ALA B C 1
ATOM 10200 O O . ALA B 1 506 ? 114.902 -6.225 11.204 1.00 47.20 506 ALA B O 1
ATOM 10202 N N . LEU B 1 507 ? 116.135 -8.095 11.027 1.00 48.11 507 LEU B N 1
ATOM 10203 C CA . LEU B 1 507 ? 117.240 -7.516 11.782 1.00 48.30 507 LEU B CA 1
ATOM 10204 C C . LEU B 1 507 ? 117.924 -6.395 11.007 1.00 50.10 507 LEU B C 1
ATOM 10205 O O . LEU B 1 507 ? 118.241 -5.345 11.578 1.00 47.85 507 LEU B O 1
ATOM 10210 N N . LYS B 1 508 ? 118.180 -6.605 9.712 1.00 54.27 508 LYS B N 1
ATOM 10211 C CA . LYS B 1 508 ? 118.844 -5.578 8.911 1.00 55.43 508 LYS B CA 1
ATOM 10212 C C . LYS B 1 508 ? 118.037 -4.280 8.868 1.00 52.93 508 LYS B C 1
ATOM 10213 O O . LYS B 1 508 ? 118.603 -3.191 9.013 1.00 48.35 508 LYS B O 1
ATOM 10219 N N . VAL B 1 509 ? 116.718 -4.369 8.656 1.00 51.25 509 VAL B N 1
ATOM 10220 C CA . VAL B 1 509 ? 115.914 -3.155 8.516 1.00 51.97 509 VAL B CA 1
ATOM 10221 C C . VAL B 1 509 ? 115.949 -2.335 9.803 1.00 53.40 509 VAL B C 1
ATOM 10222 O O . VAL B 1 509 ? 115.990 -1.099 9.765 1.00 59.48 509 VAL B O 1
ATOM 10226 N N . MET B 1 510 ? 115.927 -3.001 10.960 1.00 51.88 510 MET B N 1
ATOM 10227 C CA . MET B 1 510 ? 116.038 -2.283 12.226 1.00 51.82 510 MET B CA 1
ATOM 10228 C C . MET B 1 510 ? 117.423 -1.667 12.390 1.00 51.06 510 MET B C 1
ATOM 10229 O O . MET B 1 510 ? 117.555 -0.548 12.899 1.00 48.66 510 MET B O 1
ATOM 10234 N N . ALA B 1 511 ? 118.468 -2.386 11.974 1.00 52.63 511 ALA B N 1
ATOM 10235 C CA . ALA B 1 511 ? 119.814 -1.822 12.006 1.00 52.84 511 ALA B CA 1
ATOM 10236 C C . ALA B 1 511 ? 119.931 -0.627 11.065 1.00 54.84 511 ALA B C 1
ATOM 10237 O O . ALA B 1 511 ? 120.455 0.428 11.442 1.00 55.19 511 ALA B O 1
ATOM 10239 N N . ASN B 1 512 ? 119.447 -0.774 9.829 1.00 55.75 512 ASN B N 1
ATOM 10240 C CA . ASN B 1 512 ? 119.559 0.308 8.858 1.00 56.79 512 ASN B CA 1
ATOM 10241 C C . ASN B 1 512 ? 118.600 1.458 9.143 1.00 54.88 512 ASN B C 1
ATOM 10242 O O . ASN B 1 512 ? 118.776 2.545 8.582 1.00 51.43 512 ASN B O 1
ATOM 10247 N N . ALA B 1 513 ? 117.586 1.245 9.982 1.00 55.61 513 ALA B N 1
ATOM 10248 C CA . ALA B 1 513 ? 116.674 2.322 10.343 1.00 55.64 513 ALA B CA 1
ATOM 10249 C C . ALA B 1 513 ? 117.268 3.291 11.357 1.00 55.20 513 ALA B C 1
ATOM 10250 O O . ALA B 1 513 ? 116.710 4.377 11.548 1.00 52.12 513 ALA B O 1
ATOM 10252 N N . MET B 1 514 ? 118.361 2.909 12.025 1.00 60.69 514 MET B N 1
ATOM 10253 C CA . MET B 1 514 ? 118.966 3.758 13.051 1.00 64.64 514 MET B CA 1
ATOM 10254 C C . MET B 1 514 ? 119.268 5.155 12.521 1.00 64.25 514 MET B C 1
ATOM 10255 O O . MET B 1 514 ? 118.976 6.160 13.180 1.00 64.55 514 MET B O 1
ATOM 10260 N N . TYR B 1 515 ? 119.870 5.232 11.331 1.00 64.41 515 TYR B N 1
ATOM 10261 C CA . TYR B 1 515 ? 120.299 6.516 10.783 1.00 64.32 515 TYR B CA 1
ATOM 10262 C C . TYR B 1 515 ? 119.128 7.482 10.641 1.00 63.31 515 TYR B C 1
ATOM 10263 O O . TYR B 1 515 ? 119.252 8.670 10.964 1.00 61.21 515 TYR B O 1
ATOM 10272 N N . GLY B 1 516 ? 117.986 6.996 10.151 1.00 67.64 516 GLY B N 1
ATOM 10273 C CA . GLY B 1 516 ? 116.804 7.841 10.091 1.00 68.24 516 GLY B CA 1
ATOM 10274 C C . GLY B 1 516 ? 116.314 8.266 11.462 1.00 68.73 516 GLY B C 1
ATOM 10275 O O . GLY B 1 516 ? 115.830 9.387 11.638 1.00 69.85 516 GLY B O 1
ATOM 10276 N N . TYR B 1 517 ? 116.427 7.374 12.448 1.00 66.13 517 TYR B N 1
ATOM 10277 C CA . TYR B 1 517 ? 115.939 7.673 13.792 1.00 64.80 517 TYR B CA 1
ATOM 10278 C C . TYR B 1 517 ? 116.768 8.765 14.458 1.00 63.94 517 TYR B C 1
ATOM 10279 O O . TYR B 1 517 ? 116.220 9.687 15.072 1.00 61.05 517 TYR B O 1
ATOM 10288 N N . LEU B 1 518 ? 118.095 8.673 14.354 1.00 62.27 518 LEU B N 1
ATOM 10289 C CA . LEU B 1 518 ? 118.967 9.597 15.067 1.00 67.32 518 LEU B CA 1
ATOM 10290 C C . LEU B 1 518 ? 118.910 11.014 14.513 1.00 68.76 518 LEU B C 1
ATOM 10291 O O . LEU B 1 518 ? 119.451 11.926 15.145 1.00 66.06 518 LEU B O 1
ATOM 10296 N N . GLY B 1 519 ? 118.276 11.218 13.360 1.00 71.62 519 GLY B N 1
ATOM 10297 C CA . GLY B 1 519 ? 118.058 12.553 12.837 1.00 69.57 519 GLY B CA 1
ATOM 10298 C C . GLY B 1 519 ? 116.721 13.123 13.265 1.00 71.15 519 GLY B C 1
ATOM 10299 O O . GLY B 1 519 ? 116.528 14.342 13.276 1.00 73.36 519 GLY B O 1
ATOM 10300 N N . TRP B 1 520 ? 115.787 12.237 13.611 1.00 73.28 520 TRP B N 1
ATOM 10301 C CA . TRP B 1 520 ? 114.473 12.626 14.107 1.00 73.43 520 TRP B CA 1
ATOM 10302 C C . TRP B 1 520 ? 114.620 13.434 15.391 1.00 74.99 520 TRP B C 1
ATOM 10303 O O . TRP B 1 520 ? 114.941 12.878 16.446 1.00 76.69 520 TRP B O 1
ATOM 10314 N N . VAL B 1 521 ? 114.407 14.751 15.299 1.00 77.09 521 VAL B N 1
ATOM 10315 C CA . VAL B 1 521 ? 114.666 15.649 16.422 1.00 75.56 521 VAL B CA 1
ATOM 10316 C C . VAL B 1 521 ? 113.859 15.258 17.655 1.00 71.27 521 VAL B C 1
ATOM 10317 O O . VAL B 1 521 ? 114.298 15.484 18.789 1.00 71.14 521 VAL B O 1
ATOM 10321 N N . GLY B 1 522 ? 112.677 14.676 17.466 1.00 73.49 522 GLY B N 1
ATOM 10322 C CA . GLY B 1 522 ? 111.864 14.256 18.590 1.00 76.67 522 GLY B CA 1
ATOM 10323 C C . GLY B 1 522 ? 112.134 12.839 19.057 1.00 76.46 522 GLY B C 1
ATOM 10324 O O . GLY B 1 522 ? 111.201 12.085 19.346 1.00 79.56 522 GLY B O 1
ATOM 10325 N N . ALA B 1 523 ? 113.408 12.468 19.134 1.00 69.40 523 ALA B N 1
ATOM 10326 C CA . ALA B 1 523 ? 113.825 11.150 19.585 1.00 68.29 523 ALA B CA 1
ATOM 10327 C C . ALA B 1 523 ? 114.557 11.252 20.918 1.00 67.71 523 ALA B C 1
ATOM 10328 O O . ALA B 1 523 ? 115.173 12.275 21.230 1.00 69.18 523 ALA B O 1
ATOM 10330 N N . ARG B 1 524 ? 114.482 10.176 21.707 1.00 65.66 524 ARG B N 1
ATOM 10331 C CA . ARG B 1 524 ? 115.161 10.165 23.000 1.00 64.54 524 ARG B CA 1
ATOM 10332 C C . ARG B 1 524 ? 116.671 10.275 22.834 1.00 64.59 524 ARG B C 1
ATOM 10333 O O . ARG B 1 524 ? 117.324 11.084 23.502 1.00 66.90 524 ARG B O 1
ATOM 10341 N N . TRP B 1 525 ? 117.248 9.465 21.948 1.00 61.05 525 TRP B N 1
ATOM 10342 C CA . TRP B 1 525 ? 118.685 9.489 21.703 1.00 63.20 525 TRP B CA 1
ATOM 10343 C C . TRP B 1 525 ? 119.061 10.377 20.526 1.00 66.35 525 TRP B C 1
ATOM 10344 O O . TRP B 1 525 ? 120.026 10.078 19.808 1.00 69.45 525 TRP B O 1
ATOM 10355 N N . TYR B 1 526 ? 118.324 11.465 20.317 1.00 70.55 526 TYR B N 1
ATOM 10356 C CA . TYR B 1 526 ? 118.656 12.426 19.275 1.00 71.62 526 TYR B CA 1
ATOM 10357 C C . TYR B 1 526 ? 119.842 13.288 19.691 1.00 72.45 526 TYR B C 1
ATOM 10358 O O . TYR B 1 526 ? 119.854 13.866 20.783 1.00 69.86 526 TYR B O 1
ATOM 10367 N N . LYS B 1 527 ? 120.838 13.371 18.815 1.00 70.48 527 LYS B N 1
ATOM 10368 C CA . LYS B 1 527 ? 121.920 14.338 18.957 1.00 76.17 527 LYS B CA 1
ATOM 10369 C C . LYS B 1 527 ? 122.321 14.777 17.559 1.00 76.01 527 LYS B C 1
ATOM 10370 O O . LYS B 1 527 ? 122.696 13.939 16.733 1.00 74.49 527 LYS B O 1
ATOM 10376 N N . LYS B 1 528 ? 122.228 16.083 17.297 1.00 81.11 528 LYS B N 1
ATOM 10377 C CA . LYS B 1 528 ? 122.448 16.588 15.944 1.00 80.68 528 LYS B CA 1
ATOM 10378 C C . LYS B 1 528 ? 123.862 16.295 15.460 1.00 77.91 528 LYS B C 1
ATOM 10379 O O . LYS B 1 528 ? 124.066 15.946 14.292 1.00 69.16 528 LYS B O 1
ATOM 10385 N N . GLU B 1 529 ? 124.854 16.428 16.344 1.00 76.16 529 GLU B N 1
ATOM 10386 C CA . GLU B 1 529 ? 126.241 16.223 15.942 1.00 77.16 529 GLU B CA 1
ATOM 10387 C C . GLU B 1 529 ? 126.535 14.774 15.578 1.00 75.84 529 GLU B C 1
ATOM 10388 O O . GLU B 1 529 ? 127.498 14.518 14.848 1.00 72.24 529 GLU B O 1
ATOM 10394 N N . VAL B 1 530 ? 125.736 13.824 16.065 1.00 73.89 530 VAL B N 1
ATOM 10395 C CA . VAL B 1 530 ? 125.894 12.436 15.639 1.00 73.42 530 VAL B CA 1
ATOM 10396 C C . VAL B 1 530 ? 125.417 12.264 14.202 1.00 72.63 530 VAL B C 1
ATOM 10397 O O . VAL B 1 530 ? 126.141 11.737 13.350 1.00 73.11 530 VAL B O 1
ATOM 10401 N N . ALA B 1 531 ? 124.188 12.703 13.915 1.00 75.77 531 ALA B N 1
ATOM 10402 C CA . ALA B 1 531 ? 123.642 12.588 12.565 1.00 76.54 531 ALA B CA 1
ATOM 10403 C C . ALA B 1 531 ? 124.539 13.280 11.544 1.00 75.81 531 ALA B C 1
ATOM 10404 O O . ALA B 1 531 ? 124.874 12.704 10.503 1.00 69.57 531 ALA B O 1
ATOM 10406 N N . GLU B 1 532 ? 124.941 14.521 11.830 1.00 75.98 532 GLU B N 1
ATOM 10407 C CA . GLU B 1 532 ? 125.795 15.255 10.902 1.00 74.93 532 GLU B CA 1
ATOM 10408 C C . GLU B 1 532 ? 127.141 14.566 10.707 1.00 71.20 532 GLU B C 1
ATOM 10409 O O . GLU B 1 532 ? 127.716 14.625 9.614 1.00 71.44 532 GLU B O 1
ATOM 10415 N N . SER B 1 533 ? 127.663 13.918 11.751 1.00 70.56 533 SER B N 1
ATOM 10416 C CA . SER B 1 533 ? 128.916 13.183 11.606 1.00 73.18 533 SER B CA 1
ATOM 10417 C C . SER B 1 533 ? 128.730 11.934 10.753 1.00 73.41 533 SER B C 1
ATOM 10418 O O . SER B 1 533 ? 129.622 11.565 9.981 1.00 73.37 533 SER B O 1
ATOM 10421 N N . VAL B 1 534 ? 127.581 11.264 10.885 1.00 71.89 534 VAL B N 1
ATOM 10422 C CA . VAL B 1 534 ? 127.322 10.072 10.082 1.00 72.47 534 VAL B CA 1
ATOM 10423 C C . VAL B 1 534 ? 127.215 10.433 8.605 1.00 71.87 534 VAL B C 1
ATOM 10424 O O . VAL B 1 534 ? 127.735 9.717 7.740 1.00 66.07 534 VAL B O 1
ATOM 10428 N N . THR B 1 535 ? 126.542 11.544 8.289 1.00 74.02 535 THR B N 1
ATOM 10429 C CA . THR B 1 535 ? 126.420 11.969 6.896 1.00 74.74 535 THR B CA 1
ATOM 10430 C C . THR B 1 535 ? 127.781 12.297 6.297 1.00 71.72 535 THR B C 1
ATOM 10431 O O . THR B 1 535 ? 128.076 11.915 5.159 1.00 69.52 535 THR B O 1
ATOM 10435 N N . ALA B 1 536 ? 128.624 13.010 7.050 1.00 70.47 536 ALA B N 1
ATOM 10436 C CA . ALA B 1 536 ? 129.911 13.440 6.516 1.00 69.18 536 ALA B CA 1
ATOM 10437 C C . ALA B 1 536 ? 130.816 12.248 6.235 1.00 69.09 536 ALA B C 1
ATOM 10438 O O . ALA B 1 536 ? 131.499 12.209 5.206 1.00 66.06 536 ALA B O 1
ATOM 10440 N N . PHE B 1 537 ? 130.841 11.270 7.143 1.00 71.03 537 PHE B N 1
ATOM 10441 C CA . PHE B 1 537 ? 131.512 10.010 6.846 1.00 69.81 537 PHE B CA 1
ATOM 10442 C C . PHE B 1 537 ? 130.876 9.320 5.645 1.00 70.29 537 PHE B C 1
ATOM 10443 O O . PHE B 1 537 ? 131.578 8.747 4.804 1.00 72.48 537 PHE B O 1
ATOM 10451 N N . ALA B 1 538 ? 129.544 9.355 5.558 1.00 71.94 538 ALA B N 1
ATOM 10452 C CA . ALA B 1 538 ? 128.842 8.663 4.480 1.00 69.52 538 ALA B CA 1
ATOM 10453 C C . ALA B 1 538 ? 129.130 9.295 3.122 1.00 70.25 538 ALA B C 1
ATOM 10454 O O . ALA B 1 538 ? 129.422 8.589 2.149 1.00 62.09 538 ALA B O 1
ATOM 10456 N N . ARG B 1 539 ? 129.046 10.626 3.032 1.00 64.88 539 ARG B N 1
ATOM 10457 C CA . ARG B 1 539 ? 129.290 11.289 1.753 1.00 73.67 539 ARG B CA 1
ATOM 10458 C C . ARG B 1 539 ? 130.725 11.079 1.283 1.00 76.44 539 ARG B C 1
ATOM 10459 O O . ARG B 1 539 ? 130.971 10.901 0.086 1.00 78.20 539 ARG B O 1
ATOM 10467 N N . ALA B 1 540 ? 131.684 11.091 2.213 1.00 76.37 540 ALA B N 1
ATOM 10468 C CA . ALA B 1 540 ? 133.091 11.029 1.829 1.00 74.91 540 ALA B CA 1
ATOM 10469 C C . ALA B 1 540 ? 133.416 9.721 1.117 1.00 72.22 540 ALA B C 1
ATOM 10470 O O . ALA B 1 540 ? 134.139 9.716 0.114 1.00 73.31 540 ALA B O 1
ATOM 10472 N N . ILE B 1 541 ? 132.888 8.598 1.616 1.00 72.94 541 ILE B N 1
ATOM 10473 C CA . ILE B 1 541 ? 133.183 7.305 1.007 1.00 73.62 541 ILE B CA 1
ATOM 10474 C C . ILE B 1 541 ? 132.258 6.993 -0.161 1.00 72.48 541 ILE B C 1
ATOM 10475 O O . ILE B 1 541 ? 132.552 6.072 -0.941 1.00 69.56 541 ILE B O 1
ATOM 10480 N N . LEU B 1 542 ? 131.150 7.724 -0.310 1.00 75.08 542 LEU B N 1
ATOM 10481 C CA . LEU B 1 542 ? 130.374 7.642 -1.544 1.00 74.66 542 LEU B CA 1
ATOM 10482 C C . LEU B 1 542 ? 131.134 8.274 -2.704 1.00 74.29 542 LEU B C 1
ATOM 10483 O O . LEU B 1 542 ? 131.175 7.721 -3.808 1.00 72.58 542 LEU B O 1
ATOM 10488 N N . LEU B 1 543 ? 131.717 9.455 -2.480 1.00 77.69 543 LEU B N 1
ATOM 10489 C CA . LEU B 1 543 ? 132.564 10.061 -3.502 1.00 74.19 543 LEU B CA 1
ATOM 10490 C C . LEU B 1 543 ? 133.730 9.154 -3.877 1.00 72.10 543 LEU B C 1
ATOM 10491 O O . LEU B 1 543 ? 134.181 9.172 -5.027 1.00 74.76 543 LEU B O 1
ATOM 10496 N N . ASP B 1 544 ? 134.226 8.353 -2.931 1.00 71.28 544 ASP B N 1
ATOM 10497 C CA . ASP B 1 544 ? 135.297 7.413 -3.249 1.00 70.45 544 ASP B CA 1
ATOM 10498 C C . ASP B 1 544 ? 134.819 6.313 -4.192 1.00 70.08 544 ASP B C 1
ATOM 10499 O O . ASP B 1 544 ? 135.512 5.976 -5.159 1.00 75.80 544 ASP B O 1
ATOM 10504 N N . VAL B 1 545 ? 133.641 5.738 -3.931 1.00 68.96 545 VAL B N 1
ATOM 10505 C CA . VAL B 1 545 ? 133.170 4.636 -4.762 1.00 69.32 545 VAL B CA 1
ATOM 10506 C C . VAL B 1 545 ? 132.679 5.130 -6.117 1.00 69.55 545 VAL B C 1
ATOM 10507 O O . VAL B 1 545 ? 132.683 4.364 -7.086 1.00 64.60 545 VAL B O 1
ATOM 10511 N N . VAL B 1 546 ? 132.251 6.391 -6.214 1.00 68.88 546 VAL B N 1
ATOM 10512 C CA . VAL B 1 546 ? 131.904 6.949 -7.517 1.00 69.94 546 VAL B CA 1
ATOM 10513 C C . VAL B 1 546 ? 133.165 7.203 -8.336 1.00 71.08 546 VAL B C 1
ATOM 10514 O O . VAL B 1 546 ? 133.190 6.973 -9.551 1.00 72.12 546 VAL B O 1
ATOM 10518 N N . GLU B 1 547 ? 134.234 7.670 -7.685 1.00 72.78 547 GLU B N 1
ATOM 10519 C CA . GLU B 1 547 ? 135.493 7.882 -8.393 1.00 74.31 547 GLU B CA 1
ATOM 10520 C C . GLU B 1 547 ? 136.117 6.557 -8.813 1.00 71.87 547 GLU B C 1
ATOM 10521 O O . GLU B 1 547 ? 136.679 6.449 -9.910 1.00 74.79 547 GLU B O 1
ATOM 10527 N N . TYR B 1 548 ? 136.035 5.539 -7.952 1.00 68.20 548 TYR B N 1
ATOM 10528 C CA . TYR B 1 548 ? 136.530 4.221 -8.328 1.00 69.60 548 TYR B CA 1
ATOM 10529 C C . TYR B 1 548 ? 135.660 3.583 -9.401 1.00 71.28 548 TYR B C 1
ATOM 10530 O O . TYR B 1 548 ? 136.167 2.829 -10.240 1.00 69.69 548 TYR B O 1
ATOM 10539 N N . ALA B 1 549 ? 134.356 3.870 -9.391 1.00 69.57 549 ALA B N 1
ATOM 10540 C CA . ALA B 1 549 ? 133.467 3.317 -10.408 1.00 70.42 549 ALA B CA 1
ATOM 10541 C C . ALA B 1 549 ? 133.878 3.752 -11.809 1.00 70.85 549 ALA B C 1
ATOM 10542 O O . ALA B 1 549 ? 133.765 2.973 -12.762 1.00 76.57 549 ALA B O 1
ATOM 10544 N N . LYS B 1 550 ? 134.347 4.993 -11.963 1.00 73.89 550 LYS B N 1
ATOM 10545 C CA . LYS B 1 550 ? 134.750 5.445 -13.291 1.00 72.46 550 LYS B CA 1
ATOM 10546 C C . LYS B 1 550 ? 135.995 4.720 -13.790 1.00 70.59 550 LYS B C 1
ATOM 10547 O O . LYS B 1 550 ? 136.195 4.601 -15.005 1.00 68.41 550 LYS B O 1
ATOM 10553 N N . ARG B 1 551 ? 136.844 4.240 -12.880 1.00 71.45 551 ARG B N 1
ATOM 10554 C CA . ARG B 1 551 ? 138.029 3.491 -13.285 1.00 74.32 551 ARG B CA 1
ATOM 10555 C C . ARG B 1 551 ? 137.692 2.140 -13.908 1.00 71.79 551 ARG B C 1
ATOM 10556 O O . ARG B 1 551 ? 138.516 1.601 -14.655 1.00 75.97 551 ARG B O 1
ATOM 10564 N N . LEU B 1 552 ? 136.511 1.584 -13.631 1.00 70.27 552 LEU B N 1
ATOM 10565 C CA . LEU B 1 552 ? 136.070 0.362 -14.293 1.00 72.35 552 LEU B CA 1
ATOM 10566 C C . LEU B 1 552 ? 135.238 0.615 -15.541 1.00 72.41 552 LEU B C 1
ATOM 10567 O O . LEU B 1 552 ? 134.973 -0.331 -16.291 1.00 71.27 552 LEU B O 1
ATOM 10572 N N . GLY B 1 553 ? 134.826 1.854 -15.784 1.00 70.06 553 GLY B N 1
ATOM 10573 C CA . GLY B 1 553 ? 133.980 2.157 -16.920 1.00 71.96 553 GLY B CA 1
ATOM 10574 C C . GLY B 1 553 ? 132.521 1.893 -16.618 1.00 69.99 553 GLY B C 1
ATOM 10575 O O . GLY B 1 553 ? 131.822 1.209 -17.372 1.00 71.57 553 GLY B O 1
ATOM 10576 N N . ILE B 1 554 ? 132.058 2.441 -15.500 1.00 73.11 554 ILE B N 1
ATOM 10577 C CA . ILE B 1 554 ? 130.704 2.242 -15.001 1.00 70.33 554 ILE B CA 1
ATOM 10578 C C . ILE B 1 554 ? 130.066 3.620 -14.919 1.00 70.11 554 ILE B C 1
ATOM 10579 O O . ILE B 1 554 ? 130.499 4.464 -14.123 1.00 66.16 554 ILE B O 1
ATOM 10584 N N . GLU B 1 555 ? 129.042 3.855 -15.734 1.00 65.96 555 GLU B N 1
ATOM 10585 C CA . GLU B 1 555 ? 128.339 5.127 -15.694 1.00 68.31 555 GLU B CA 1
ATOM 10586 C C . GLU B 1 555 ? 127.429 5.188 -14.474 1.00 66.62 555 GLU B C 1
ATOM 10587 O O . GLU B 1 555 ? 126.660 4.258 -14.210 1.00 70.82 555 GLU B O 1
ATOM 10593 N N . VAL B 1 556 ? 127.523 6.285 -13.730 1.00 63.28 556 VAL B N 1
ATOM 10594 C CA . VAL B 1 556 ? 126.707 6.516 -12.547 1.00 62.96 556 VAL B CA 1
ATOM 10595 C C . VAL B 1 556 ? 125.782 7.683 -12.860 1.00 66.30 556 VAL B C 1
ATOM 10596 O O . VAL B 1 556 ? 126.221 8.838 -12.905 1.00 65.65 556 VAL B O 1
ATOM 10600 N N . ILE B 1 557 ? 124.501 7.387 -13.077 1.00 68.71 557 ILE B N 1
ATOM 10601 C CA . ILE B 1 557 ? 123.560 8.444 -13.427 1.00 70.60 557 ILE B CA 1
ATOM 10602 C C . ILE B 1 557 ? 123.022 9.138 -12.178 1.00 69.78 557 ILE B C 1
ATOM 10603 O O . ILE B 1 557 ? 122.736 10.340 -12.211 1.00 73.77 557 ILE B O 1
ATOM 10608 N N . TYR B 1 558 ? 122.875 8.412 -11.071 1.00 69.97 558 TYR B N 1
ATOM 10609 C CA . TYR B 1 558 ? 122.289 8.973 -9.863 1.00 69.66 558 TYR B CA 1
ATOM 10610 C C . TYR B 1 558 ? 122.938 8.324 -8.650 1.00 69.83 558 TYR B C 1
ATOM 10611 O O . TYR B 1 558 ? 123.306 7.146 -8.678 1.00 65.35 558 TYR B O 1
ATOM 10620 N N . GLY B 1 559 ? 123.078 9.111 -7.586 1.00 70.64 559 GLY B N 1
ATOM 10621 C CA . GLY B 1 559 ? 123.598 8.617 -6.328 1.00 71.66 559 GLY B CA 1
ATOM 10622 C C . GLY B 1 559 ? 123.243 9.509 -5.159 1.00 74.74 559 GLY B C 1
ATOM 10623 O O . GLY B 1 559 ? 123.621 10.685 -5.137 1.00 83.03 559 GLY B O 1
ATOM 10624 N N . ASP B 1 560 ? 122.529 8.970 -4.179 1.00 77.38 560 ASP B N 1
ATOM 10625 C CA . ASP B 1 560 ? 122.242 9.697 -2.950 1.00 78.93 560 ASP B CA 1
ATOM 10626 C C . ASP B 1 560 ? 122.864 8.964 -1.764 1.00 80.49 560 ASP B C 1
ATOM 10627 O O . ASP B 1 560 ? 123.591 7.977 -1.918 1.00 81.25 560 ASP B O 1
ATOM 10632 N N . THR B 1 561 ? 122.582 9.484 -0.571 1.00 83.53 561 THR B N 1
ATOM 10633 C CA . THR B 1 561 ? 123.197 8.966 0.645 1.00 81.65 561 THR B CA 1
ATOM 10634 C C . THR B 1 561 ? 122.911 7.479 0.860 1.00 81.33 561 THR B C 1
ATOM 10635 O O . THR B 1 561 ? 123.746 6.772 1.436 1.00 81.39 561 THR B O 1
ATOM 10639 N N . ASP B 1 562 ? 121.752 6.979 0.419 1.00 77.02 562 ASP B N 1
ATOM 10640 C CA . ASP B 1 562 ? 121.389 5.594 0.702 1.00 75.65 562 ASP B CA 1
ATOM 10641 C C . ASP B 1 562 ? 121.569 4.650 -0.481 1.00 72.05 562 ASP B C 1
ATOM 10642 O O . ASP B 1 562 ? 121.546 3.429 -0.282 1.00 69.62 562 ASP B O 1
ATOM 10647 N N . SER B 1 563 ? 121.725 5.166 -1.698 1.00 70.34 563 SER B N 1
ATOM 10648 C CA . SER B 1 563 ? 121.875 4.307 -2.866 1.00 69.33 563 SER B CA 1
ATOM 10649 C C . SER B 1 563 ? 122.487 5.102 -4.011 1.00 70.12 563 SER B C 1
ATOM 10650 O O . SER B 1 563 ? 122.516 6.336 -3.991 1.00 73.12 563 SER B O 1
ATOM 10653 N N . LEU B 1 564 ? 122.992 4.375 -5.007 1.00 69.47 564 LEU B N 1
ATOM 10654 C CA . LEU B 1 564 ? 123.374 4.983 -6.275 1.00 67.55 564 LEU B CA 1
ATOM 10655 C C . LEU B 1 564 ? 122.950 4.082 -7.427 1.00 62.62 564 LEU B C 1
ATOM 10656 O O . LEU B 1 564 ? 122.990 2.852 -7.317 1.00 55.57 564 LEU B O 1
ATOM 10661 N N . PHE B 1 565 ? 122.524 4.706 -8.521 1.00 66.76 565 PHE B N 1
ATOM 10662 C CA . PHE B 1 565 ? 122.057 4.002 -9.708 1.00 64.84 565 PHE B CA 1
ATOM 10663 C C . PHE B 1 565 ? 123.199 3.943 -10.716 1.00 65.32 565 PHE B C 1
ATOM 10664 O O . PHE B 1 565 ? 123.840 4.963 -10.989 1.00 65.68 565 PHE B O 1
ATOM 10672 N N . VAL B 1 566 ? 123.450 2.758 -11.273 1.00 62.25 566 VAL B N 1
ATOM 10673 C CA . VAL B 1 566 ? 124.532 2.570 -12.231 1.00 62.19 566 VAL B CA 1
ATOM 10674 C C . VAL B 1 566 ? 124.019 1.779 -13.427 1.00 62.70 566 VAL B C 1
ATOM 10675 O O . VAL B 1 566 ? 123.016 1.065 -13.350 1.00 66.07 566 VAL B O 1
ATOM 10679 N N . LYS B 1 567 ? 124.726 1.922 -14.546 1.00 62.13 567 LYS B N 1
ATOM 10680 C CA . LYS B 1 567 ? 124.385 1.177 -15.749 1.00 63.02 567 LYS B CA 1
ATOM 10681 C C . LYS B 1 567 ? 124.826 -0.275 -15.611 1.00 62.00 567 LYS B C 1
ATOM 10682 O O . LYS B 1 567 ? 125.911 -0.568 -15.098 1.00 61.11 567 LYS B O 1
ATOM 10688 N N . LYS B 1 568 ? 123.976 -1.187 -16.076 1.00 63.25 568 LYS B N 1
ATOM 10689 C CA . LYS B 1 568 ? 124.223 -2.615 -15.913 1.00 64.94 568 LYS B CA 1
ATOM 10690 C C . LYS B 1 568 ? 125.367 -3.065 -16.814 1.00 68.01 568 LYS B C 1
ATOM 10691 O O . LYS B 1 568 ? 125.325 -2.866 -18.033 1.00 67.77 568 LYS B O 1
ATOM 10697 N N . SER B 1 569 ? 126.390 -3.667 -16.212 1.00 71.55 569 SER B N 1
ATOM 10698 C CA . SER B 1 569 ? 127.510 -4.225 -16.955 1.00 71.69 569 SER B CA 1
ATOM 10699 C C . SER B 1 569 ? 128.099 -5.380 -16.158 1.00 74.92 569 SER B C 1
ATOM 10700 O O . SER B 1 569 ? 127.700 -5.647 -15.022 1.00 75.77 569 SER B O 1
ATOM 10703 N N . GLY B 1 570 ? 129.059 -6.073 -16.773 1.00 70.55 570 GLY B N 1
ATOM 10704 C CA . GLY B 1 570 ? 129.818 -7.074 -16.043 1.00 74.20 570 GLY B CA 1
ATOM 10705 C C . GLY B 1 570 ? 130.729 -6.484 -14.986 1.00 76.19 570 GLY B C 1
ATOM 10706 O O . GLY B 1 570 ? 131.073 -7.159 -14.010 1.00 80.85 570 GLY B O 1
ATOM 10707 N N . ALA B 1 571 ? 131.143 -5.229 -15.170 1.00 73.27 571 ALA B N 1
ATOM 10708 C CA . ALA B 1 571 ? 132.073 -4.588 -14.249 1.00 72.66 571 ALA B CA 1
ATOM 10709 C C . ALA B 1 571 ? 131.468 -4.327 -12.873 1.00 73.94 571 ALA B C 1
ATOM 10710 O O . ALA B 1 571 ? 132.214 -4.041 -11.929 1.00 74.23 571 ALA B O 1
ATOM 10712 N N . VAL B 1 572 ? 130.139 -4.401 -12.743 1.00 76.58 572 VAL B N 1
ATOM 10713 C CA . VAL B 1 572 ? 129.485 -4.074 -11.476 1.00 74.45 572 VAL B CA 1
ATOM 10714 C C . VAL B 1 572 ? 129.977 -4.984 -10.355 1.00 71.97 572 VAL B C 1
ATOM 10715 O O . VAL B 1 572 ? 130.185 -4.534 -9.221 1.00 69.03 572 VAL B O 1
ATOM 10719 N N . ASP B 1 573 ? 130.178 -6.274 -10.649 1.00 70.79 573 ASP B N 1
ATOM 10720 C CA . ASP B 1 573 ? 130.597 -7.209 -9.608 1.00 73.84 573 ASP B CA 1
ATOM 10721 C C . ASP B 1 573 ? 131.944 -6.829 -9.005 1.00 71.10 573 ASP B C 1
ATOM 10722 O O . ASP B 1 573 ? 132.187 -7.090 -7.821 1.00 70.03 573 ASP B O 1
ATOM 10727 N N . ARG B 1 574 ? 132.831 -6.214 -9.789 1.00 74.98 574 ARG B N 1
ATOM 10728 C CA . ARG B 1 574 ? 134.095 -5.754 -9.225 1.00 74.00 574 ARG B CA 1
ATOM 10729 C C . ARG B 1 574 ? 133.916 -4.491 -8.393 1.00 69.88 574 ARG B C 1
ATOM 10730 O O . ARG B 1 574 ? 134.642 -4.296 -7.411 1.00 67.30 574 ARG B O 1
ATOM 10738 N N . LEU B 1 575 ? 132.975 -3.621 -8.771 1.00 68.35 575 LEU B N 1
ATOM 10739 C CA . LEU B 1 575 ? 132.661 -2.472 -7.928 1.00 65.54 575 LEU B CA 1
ATOM 10740 C C . LEU B 1 575 ? 132.089 -2.924 -6.590 1.00 67.03 575 LEU B C 1
ATOM 10741 O O . LEU B 1 575 ? 132.422 -2.360 -5.541 1.00 66.49 575 LEU B O 1
ATOM 10746 N N . VAL B 1 576 ? 131.231 -3.946 -6.609 1.00 63.97 576 VAL B N 1
ATOM 10747 C CA . VAL B 1 576 ? 130.681 -4.479 -5.367 1.00 64.02 576 VAL B CA 1
ATOM 10748 C C . VAL B 1 576 ? 131.776 -5.162 -4.556 1.00 65.30 576 VAL B C 1
ATOM 10749 O O . VAL B 1 576 ? 131.857 -4.998 -3.333 1.00 76.34 576 VAL B O 1
ATOM 10753 N N . LYS B 1 577 ? 132.632 -5.942 -5.222 1.00 67.56 577 LYS B N 1
ATOM 10754 C CA . LYS B 1 577 ? 133.755 -6.571 -4.534 1.00 66.41 577 LYS B CA 1
ATOM 10755 C C . LYS B 1 577 ? 134.720 -5.536 -3.972 1.00 62.97 577 LYS B C 1
ATOM 10756 O O . LYS B 1 577 ? 135.375 -5.787 -2.954 1.00 62.41 577 LYS B O 1
ATOM 10762 N N . TYR B 1 578 ? 134.825 -4.375 -4.622 1.00 66.03 578 TYR B N 1
ATOM 10763 C CA . TYR B 1 578 ? 135.671 -3.301 -4.110 1.00 63.91 578 TYR B CA 1
ATOM 10764 C C . TYR B 1 578 ? 135.145 -2.764 -2.783 1.00 61.16 578 TYR B C 1
ATOM 10765 O O . TYR B 1 578 ? 135.900 -2.625 -1.814 1.00 62.24 578 TYR B O 1
ATOM 10774 N N . VAL B 1 579 ? 133.847 -2.448 -2.724 1.00 63.10 579 VAL B N 1
ATOM 10775 C CA . VAL B 1 579 ? 133.279 -1.837 -1.524 1.00 65.40 579 VAL B CA 1
ATOM 10776 C C . VAL B 1 579 ? 133.359 -2.787 -0.338 1.00 65.72 579 VAL B C 1
ATOM 10777 O O . VAL B 1 579 ? 133.532 -2.351 0.808 1.00 58.74 579 VAL B O 1
ATOM 10781 N N . GLU B 1 580 ? 133.243 -4.093 -0.583 1.00 60.24 580 GLU B N 1
ATOM 10782 C CA . GLU B 1 580 ? 133.415 -5.062 0.495 1.00 66.57 580 GLU B CA 1
ATOM 10783 C C . GLU B 1 580 ? 134.857 -5.085 0.991 1.00 69.36 580 GLU B C 1
ATOM 10784 O O . GLU B 1 580 ? 135.112 -4.978 2.195 1.00 67.63 580 GLU B O 1
ATOM 10790 N N . GLU B 1 581 ? 135.816 -5.238 0.076 1.00 75.04 581 GLU B N 1
ATOM 10791 C CA . GLU B 1 581 ? 137.209 -5.368 0.491 1.00 72.85 581 GLU B CA 1
ATOM 10792 C C . GLU B 1 581 ? 137.760 -4.061 1.053 1.00 68.84 581 GLU B C 1
ATOM 10793 O O . GLU B 1 581 ? 138.451 -4.065 2.079 1.00 70.33 581 GLU B O 1
ATOM 10799 N N . ARG B 1 582 ? 137.476 -2.933 0.398 1.00 65.76 582 ARG B N 1
ATOM 10800 C CA . ARG B 1 582 ? 138.088 -1.679 0.826 1.00 65.94 582 ARG B CA 1
ATOM 10801 C C . ARG B 1 582 ? 137.349 -1.065 2.014 1.00 64.44 582 ARG B C 1
ATOM 10802 O O . ARG B 1 582 ? 137.987 -0.593 2.962 1.00 69.65 582 ARG B O 1
ATOM 10810 N N . HIS B 1 583 ? 136.011 -1.060 1.990 1.00 72.39 583 HIS B N 1
ATOM 10811 C CA . HIS B 1 583 ? 135.220 -0.384 3.013 1.00 69.68 583 HIS B CA 1
ATOM 10812 C C . HIS B 1 583 ? 134.507 -1.324 3.978 1.00 67.64 583 HIS B C 1
ATOM 10813 O O . HIS B 1 583 ? 133.939 -0.845 4.966 1.00 65.06 583 HIS B O 1
ATOM 10820 N N . GLY B 1 584 ? 134.522 -2.631 3.734 1.00 68.10 584 GLY B N 1
ATOM 10821 C CA . GLY B 1 584 ? 133.849 -3.555 4.630 1.00 68.35 584 GLY B CA 1
ATOM 10822 C C . GLY B 1 584 ? 132.341 -3.434 4.661 1.00 67.82 584 GLY B C 1
ATOM 10823 O O . GLY B 1 584 ? 131.727 -3.708 5.697 1.00 70.25 584 GLY B O 1
ATOM 10824 N N . ILE B 1 585 ? 131.725 -3.029 3.554 1.00 65.20 585 ILE B N 1
ATOM 10825 C CA . ILE B 1 585 ? 130.284 -2.819 3.473 1.00 63.95 585 ILE B CA 1
ATOM 10826 C C . ILE B 1 585 ? 129.707 -3.799 2.463 1.00 65.65 585 ILE B C 1
ATOM 10827 O O . ILE B 1 585 ? 130.239 -3.939 1.355 1.00 65.12 585 ILE B O 1
ATOM 10832 N N . GLU B 1 586 ? 128.624 -4.474 2.843 1.00 64.05 586 GLU B N 1
ATOM 10833 C CA . GLU B 1 586 ? 127.926 -5.371 1.930 1.00 66.14 586 GLU B CA 1
ATOM 10834 C C . GLU B 1 586 ? 126.963 -4.568 1.063 1.00 63.90 586 GLU B C 1
ATOM 10835 O O . GLU B 1 586 ? 126.034 -3.934 1.577 1.00 61.48 586 GLU B O 1
ATOM 10841 N N . ILE B 1 587 ? 127.182 -4.597 -0.248 1.00 63.09 587 ILE B N 1
ATOM 10842 C CA . ILE B 1 587 ? 126.332 -3.916 -1.214 1.00 62.87 587 ILE B CA 1
ATOM 10843 C C . ILE B 1 587 ? 125.550 -4.971 -1.981 1.00 64.65 587 ILE B C 1
ATOM 10844 O O . ILE B 1 587 ? 126.086 -6.036 -2.310 1.00 59.12 587 ILE B O 1
ATOM 10849 N N . LYS B 1 588 ? 124.282 -4.680 -2.264 1.00 66.08 588 LYS B N 1
ATOM 10850 C CA . LYS B 1 588 ? 123.428 -5.630 -2.957 1.00 68.58 588 LYS B CA 1
ATOM 10851 C C . LYS B 1 588 ? 122.601 -4.897 -4.003 1.00 66.20 588 LYS B C 1
ATOM 10852 O O . LYS B 1 588 ? 122.190 -3.751 -3.798 1.00 67.14 588 LYS B O 1
ATOM 10858 N N . VAL B 1 589 ? 122.365 -5.565 -5.131 1.00 66.37 589 VAL B N 1
ATOM 10859 C CA . VAL B 1 589 ? 121.529 -5.001 -6.188 1.00 62.79 589 VAL B CA 1
ATOM 10860 C C . VAL B 1 589 ? 120.087 -4.973 -5.690 1.00 62.93 589 VAL B C 1
ATOM 10861 O O . VAL B 1 589 ? 119.478 -6.021 -5.460 1.00 64.93 589 VAL B O 1
ATOM 10865 N N . ASP B 1 590 ? 119.538 -3.769 -5.520 1.00 65.24 590 ASP B N 1
ATOM 10866 C CA . ASP B 1 590 ? 118.169 -3.637 -5.031 1.00 65.76 590 ASP B CA 1
ATOM 10867 C C . ASP B 1 590 ? 117.154 -3.818 -6.154 1.00 62.44 590 ASP B C 1
ATOM 10868 O O . ASP B 1 590 ? 116.185 -4.570 -6.010 1.00 63.58 590 ASP B O 1
ATOM 10873 N N . LYS B 1 591 ? 117.363 -3.140 -7.281 1.00 61.75 591 LYS B N 1
ATOM 10874 C CA . LYS B 1 591 ? 116.441 -3.194 -8.405 1.00 61.74 591 LYS B CA 1
ATOM 10875 C C . LYS B 1 591 ? 117.219 -3.336 -9.703 1.00 61.81 591 LYS B C 1
ATOM 10876 O O . LYS B 1 591 ? 118.283 -2.733 -9.868 1.00 60.64 591 LYS B O 1
ATOM 10882 N N . ASP B 1 592 ? 116.681 -4.136 -10.620 1.00 62.95 592 ASP B N 1
ATOM 10883 C CA . ASP B 1 592 ? 117.210 -4.278 -11.974 1.00 62.57 592 ASP B CA 1
ATOM 10884 C C . ASP B 1 592 ? 116.147 -3.735 -12.923 1.00 59.57 592 ASP B C 1
ATOM 10885 O O . ASP B 1 592 ? 115.184 -4.435 -13.255 1.00 53.74 592 ASP B O 1
ATOM 10890 N N . TYR B 1 593 ? 116.322 -2.491 -13.359 1.00 61.29 593 TYR B N 1
ATOM 10891 C CA . TYR B 1 593 ? 115.352 -1.828 -14.220 1.00 62.19 593 TYR B CA 1
ATOM 10892 C C . TYR B 1 593 ? 115.714 -2.019 -15.687 1.00 63.51 593 TYR B C 1
ATOM 10893 O O . TYR B 1 593 ? 116.877 -1.863 -16.075 1.00 66.17 593 TYR B O 1
ATOM 10902 N N . GLU B 1 594 ? 114.710 -2.359 -16.496 1.00 63.34 594 GLU B N 1
ATOM 10903 C CA . GLU B 1 594 ? 114.898 -2.376 -17.941 1.00 61.65 594 GLU B CA 1
ATOM 10904 C C . GLU B 1 594 ? 115.054 -0.962 -18.487 1.00 59.30 594 GLU B C 1
ATOM 10905 O O . GLU B 1 594 ? 115.849 -0.729 -19.405 1.00 60.33 594 GLU B O 1
ATOM 10911 N N . ARG B 1 595 ? 114.304 -0.007 -17.937 1.00 55.86 595 ARG B N 1
ATOM 10912 C CA . ARG B 1 595 ? 114.397 1.383 -18.355 1.00 58.37 595 ARG B CA 1
ATOM 10913 C C . ARG B 1 595 ? 114.008 2.264 -17.175 1.00 57.75 595 ARG B C 1
ATOM 10914 O O . ARG B 1 595 ? 113.221 1.857 -16.317 1.00 58.04 595 ARG B O 1
ATOM 10922 N N . VAL B 1 596 ? 114.556 3.478 -17.142 1.00 54.33 596 VAL B N 1
ATOM 10923 C CA . VAL B 1 596 ? 114.328 4.418 -16.047 1.00 56.31 596 VAL B CA 1
ATOM 10924 C C . VAL B 1 596 ? 114.113 5.805 -16.636 1.00 56.28 596 VAL B C 1
ATOM 10925 O O . VAL B 1 596 ? 114.782 6.193 -17.599 1.00 57.78 596 VAL B O 1
ATOM 10929 N N . LEU B 1 597 ? 113.174 6.552 -16.056 1.00 58.67 597 LEU B N 1
ATOM 10930 C CA . LEU B 1 597 ? 112.845 7.903 -16.500 1.00 60.05 597 LEU B CA 1
ATOM 10931 C C . LEU B 1 597 ? 112.941 8.861 -15.319 1.00 60.48 597 LEU B C 1
ATOM 10932 O O . LEU B 1 597 ? 112.109 8.813 -14.407 1.00 58.83 597 LEU B O 1
ATOM 10937 N N . PHE B 1 598 ? 113.946 9.734 -15.341 1.00 64.81 598 PHE B N 1
ATOM 10938 C CA . PHE B 1 598 ? 114.052 10.829 -14.383 1.00 65.95 598 PHE B CA 1
ATOM 10939 C C . PHE B 1 598 ? 113.373 12.065 -14.964 1.00 70.34 598 PHE B C 1
ATOM 10940 O O . PHE B 1 598 ? 113.765 12.550 -16.031 1.00 72.00 598 PHE B O 1
ATOM 10948 N N . THR B 1 599 ? 112.355 12.570 -14.268 1.00 71.80 599 THR B N 1
ATOM 10949 C CA . THR B 1 599 ? 111.655 13.763 -14.730 1.00 76.13 599 THR B CA 1
ATOM 10950 C C . THR B 1 599 ? 112.323 15.045 -14.247 1.00 78.63 599 THR B C 1
ATOM 10951 O O . THR B 1 599 ? 112.340 16.046 -14.974 1.00 80.43 599 THR B O 1
ATOM 10955 N N . GLU B 1 600 ? 112.869 15.036 -13.033 1.00 81.61 600 GLU B N 1
ATOM 10956 C CA . GLU B 1 600 ? 113.571 16.178 -12.464 1.00 82.51 600 GLU B CA 1
ATOM 10957 C C . GLU B 1 600 ? 114.899 15.715 -11.876 1.00 82.88 600 GLU B C 1
ATOM 10958 O O . GLU B 1 600 ? 115.211 14.522 -11.841 1.00 86.63 600 GLU B O 1
ATOM 10964 N N . ALA B 1 601 ? 115.686 16.681 -11.412 1.00 87.02 601 ALA B N 1
ATOM 10965 C CA . ALA B 1 601 ? 117.010 16.411 -10.850 1.00 84.51 601 ALA B CA 1
ATOM 10966 C C . ALA B 1 601 ? 116.935 16.071 -9.364 1.00 84.24 601 ALA B C 1
ATOM 10967 O O . ALA B 1 601 ? 117.717 16.556 -8.547 1.00 79.59 601 ALA B O 1
ATOM 10969 N N . LYS B 1 602 ? 115.978 15.214 -9.009 1.00 81.69 602 LYS B N 1
ATOM 10970 C CA . LYS B 1 602 ? 115.809 14.743 -7.639 1.00 82.49 602 LYS B CA 1
ATOM 10971 C C . LYS B 1 602 ? 115.636 13.230 -7.657 1.00 79.47 602 LYS B C 1
ATOM 10972 O O . LYS B 1 602 ? 115.917 12.578 -8.669 1.00 81.43 602 LYS B O 1
ATOM 10978 N N . LYS B 1 603 ? 115.182 12.654 -6.545 1.00 79.52 603 LYS B N 1
ATOM 10979 C CA . LYS B 1 603 ? 114.800 11.241 -6.531 1.00 77.43 603 LYS B CA 1
ATOM 10980 C C . LYS B 1 603 ? 113.328 11.105 -6.929 1.00 70.86 603 LYS B C 1
ATOM 10981 O O . LYS B 1 603 ? 112.480 10.606 -6.188 1.00 71.55 603 LYS B O 1
ATOM 10987 N N . ARG B 1 604 ? 113.040 11.582 -8.138 1.00 73.38 604 ARG B N 1
ATOM 10988 C CA . ARG B 1 604 ? 111.723 11.477 -8.757 1.00 71.64 604 ARG B CA 1
ATOM 10989 C C . ARG B 1 604 ? 111.889 10.736 -10.075 1.00 67.57 604 ARG B C 1
ATOM 10990 O O . ARG B 1 604 ? 112.391 11.303 -11.052 1.00 68.48 604 ARG B O 1
ATOM 10998 N N . TYR B 1 605 ? 111.466 9.475 -10.108 1.00 63.42 605 TYR B N 1
ATOM 10999 C CA . TYR B 1 605 ? 111.689 8.651 -11.284 1.00 62.23 605 TYR B CA 1
ATOM 11000 C C . TYR B 1 605 ? 110.630 7.564 -11.362 1.00 63.81 605 TYR B C 1
ATOM 11001 O O . TYR B 1 605 ? 109.972 7.230 -10.373 1.00 68.25 605 TYR B O 1
ATOM 11010 N N . ALA B 1 606 ? 110.478 7.018 -12.564 1.00 59.56 606 ALA B N 1
ATOM 11011 C CA . ALA B 1 606 ? 109.715 5.804 -12.798 1.00 57.91 606 ALA B CA 1
ATOM 11012 C C . ALA B 1 606 ? 110.638 4.744 -13.380 1.00 57.17 606 ALA B C 1
ATOM 11013 O O . ALA B 1 606 ? 111.595 5.059 -14.093 1.00 60.44 606 ALA B O 1
ATOM 11015 N N . GLY B 1 607 ? 110.340 3.482 -13.082 1.00 57.20 607 GLY B N 1
ATOM 11016 C CA . GLY B 1 607 ? 111.206 2.404 -13.516 1.00 55.56 607 GLY B CA 1
ATOM 11017 C C . GLY B 1 607 ? 110.472 1.154 -13.950 1.00 54.50 607 GLY B C 1
ATOM 11018 O O . GLY B 1 607 ? 109.465 0.771 -13.349 1.00 52.35 607 GLY B O 1
ATOM 11019 N N . LEU B 1 608 ? 110.976 0.509 -15.000 1.00 53.49 608 LEU B N 1
ATOM 11020 C CA . LEU B 1 608 ? 110.361 -0.678 -15.582 1.00 53.69 608 LEU B CA 1
ATOM 11021 C C . LEU B 1 608 ? 111.198 -1.888 -15.191 1.00 50.65 608 LEU B C 1
ATOM 11022 O O . LEU B 1 608 ? 112.349 -2.019 -15.620 1.00 52.13 608 LEU B O 1
ATOM 11027 N N . LEU B 1 609 ? 110.619 -2.769 -14.382 1.00 49.47 609 LEU B N 1
ATOM 11028 C CA . LEU B 1 609 ? 111.309 -3.974 -13.951 1.00 53.41 609 LEU B CA 1
ATOM 11029 C C . LEU B 1 609 ? 111.271 -5.035 -15.048 1.00 55.81 609 LEU B C 1
ATOM 11030 O O . LEU B 1 609 ? 110.477 -4.967 -15.990 1.00 56.40 609 LEU B O 1
ATOM 11035 N N . ARG B 1 610 ? 112.163 -6.022 -14.918 1.00 55.87 610 ARG B N 1
ATOM 11036 C CA . ARG B 1 610 ? 112.268 -7.067 -15.931 1.00 59.23 610 ARG B CA 1
ATOM 11037 C C . ARG B 1 610 ? 110.972 -7.856 -16.072 1.00 62.09 610 ARG B C 1
ATOM 11038 O O . ARG B 1 610 ? 110.647 -8.319 -17.171 1.00 63.83 610 ARG B O 1
ATOM 11046 N N . ASP B 1 611 ? 110.220 -8.020 -14.985 1.00 61.08 611 ASP B N 1
ATOM 11047 C CA . ASP B 1 611 ? 108.949 -8.731 -15.050 1.00 61.74 611 ASP B CA 1
ATOM 11048 C C . ASP B 1 611 ? 107.817 -7.877 -15.609 1.00 57.31 611 ASP B C 1
ATOM 11049 O O . ASP B 1 611 ? 106.695 -8.377 -15.744 1.00 56.37 611 ASP B O 1
ATOM 11054 N N . GLY B 1 612 ? 108.078 -6.609 -15.930 1.00 60.10 612 GLY B N 1
ATOM 11055 C CA . GLY B 1 612 ? 107.093 -5.736 -16.529 1.00 57.58 612 GLY B CA 1
ATOM 11056 C C . GLY B 1 612 ? 106.433 -4.762 -15.576 1.00 55.57 612 GLY B C 1
ATOM 11057 O O . GLY B 1 612 ? 105.755 -3.836 -16.039 1.00 55.83 612 GLY B O 1
ATOM 11058 N N . ARG B 1 613 ? 106.611 -4.936 -14.269 1.00 56.11 613 ARG B N 1
ATOM 11059 C CA . ARG B 1 613 ? 106.004 -4.031 -13.304 1.00 54.35 613 ARG B CA 1
ATOM 11060 C C . ARG B 1 613 ? 106.700 -2.676 -13.319 1.00 54.61 613 ARG B C 1
ATOM 11061 O O . ARG B 1 613 ? 107.931 -2.593 -13.280 1.00 56.04 613 ARG B O 1
ATOM 11069 N N . ILE B 1 614 ? 105.909 -1.619 -13.382 1.00 55.31 614 ILE B N 1
ATOM 11070 C CA . ILE B 1 614 ? 106.398 -0.257 -13.205 1.00 57.42 614 ILE B CA 1
ATOM 11071 C C . ILE B 1 614 ? 106.250 0.118 -11.735 1.00 58.13 614 ILE B C 1
ATOM 11072 O O . ILE B 1 614 ? 105.239 -0.204 -11.096 1.00 59.51 614 ILE B O 1
ATOM 11077 N N . ASP B 1 615 ? 107.254 0.801 -11.188 1.00 57.01 615 ASP B N 1
ATOM 11078 C CA . ASP B 1 615 ? 107.130 1.436 -9.885 1.00 57.04 615 ASP B CA 1
ATOM 11079 C C . ASP B 1 615 ? 107.598 2.880 -9.976 1.00 57.75 615 ASP B C 1
ATOM 11080 O O . ASP B 1 615 ? 108.463 3.224 -10.786 1.00 57.23 615 ASP B O 1
ATOM 11085 N N . ILE B 1 616 ? 106.992 3.728 -9.150 1.00 63.08 616 ILE B N 1
ATOM 11086 C CA . ILE B 1 616 ? 107.118 5.175 -9.265 1.00 63.06 616 ILE B CA 1
ATOM 11087 C C . ILE B 1 616 ? 107.542 5.726 -7.913 1.00 65.09 616 ILE B C 1
ATOM 11088 O O . ILE B 1 616 ? 106.913 5.430 -6.892 1.00 68.26 616 ILE B O 1
ATOM 11093 N N . VAL B 1 617 ? 108.605 6.525 -7.909 1.00 61.73 617 VAL B N 1
ATOM 11094 C CA . VAL B 1 617 ? 109.197 7.062 -6.691 1.00 63.39 617 VAL B CA 1
ATOM 11095 C C . VAL B 1 617 ? 109.146 8.579 -6.775 1.00 64.32 617 VAL B C 1
ATOM 11096 O O . VAL B 1 617 ? 109.479 9.160 -7.815 1.00 68.57 617 VAL B O 1
ATOM 11100 N N . GLY B 1 618 ? 108.734 9.211 -5.684 1.00 67.33 618 GLY B N 1
ATOM 11101 C CA . GLY B 1 618 ? 108.456 10.630 -5.658 1.00 72.03 618 GLY B CA 1
ATOM 11102 C C . GLY B 1 618 ? 106.990 10.925 -5.927 1.00 79.25 618 GLY B C 1
ATOM 11103 O O . GLY B 1 618 ? 106.262 10.137 -6.529 1.00 82.51 618 GLY B O 1
ATOM 11104 N N . PHE B 1 619 ? 106.555 12.090 -5.461 1.00 87.16 619 PHE B N 1
ATOM 11105 C CA . PHE B 1 619 ? 105.139 12.439 -5.497 1.00 91.07 619 PHE B CA 1
ATOM 11106 C C . PHE B 1 619 ? 104.679 12.795 -6.905 1.00 90.52 619 PHE B C 1
ATOM 11107 O O . PHE B 1 619 ? 104.768 11.986 -7.826 1.00 91.73 619 PHE B O 1
ATOM 11115 N N . ASP B 1 625 ? 94.476 18.666 -7.728 1.00 108.31 625 ASP B N 1
ATOM 11116 C CA . ASP B 1 625 ? 93.066 18.405 -7.619 1.00 104.90 625 ASP B CA 1
ATOM 11117 C C . ASP B 1 625 ? 92.768 17.782 -8.951 1.00 99.96 625 ASP B C 1
ATOM 11118 O O . ASP B 1 625 ? 92.198 18.379 -9.805 1.00 97.82 625 ASP B O 1
ATOM 11123 N N . TRP B 1 626 ? 93.163 16.548 -9.115 1.00 93.80 626 TRP B N 1
ATOM 11124 C CA . TRP B 1 626 ? 93.032 15.870 -10.364 1.00 87.61 626 TRP B CA 1
ATOM 11125 C C . TRP B 1 626 ? 91.922 14.939 -10.422 1.00 74.74 626 TRP B C 1
ATOM 11126 O O . TRP B 1 626 ? 91.518 14.433 -9.430 1.00 74.54 626 TRP B O 1
ATOM 11137 N N . CYS B 1 627 ? 91.454 14.675 -11.614 1.00 75.32 627 CYS B N 1
ATOM 11138 C CA . CYS B 1 627 ? 90.405 13.718 -11.771 1.00 73.85 627 CYS B CA 1
ATOM 11139 C C . CYS B 1 627 ? 90.939 12.352 -12.020 1.00 67.83 627 CYS B C 1
ATOM 11140 O O . CYS B 1 627 ? 92.071 12.140 -12.207 1.00 69.92 627 CYS B O 1
ATOM 11143 N N . GLU B 1 628 ? 90.095 11.385 -12.049 1.00 74.25 628 GLU B N 1
ATOM 11144 C CA . GLU B 1 628 ? 90.626 10.038 -12.213 1.00 72.46 628 GLU B CA 1
ATOM 11145 C C . GLU B 1 628 ? 91.047 9.761 -13.650 1.00 70.29 628 GLU B C 1
ATOM 11146 O O . GLU B 1 628 ? 91.803 8.814 -13.891 1.00 70.36 628 GLU B O 1
ATOM 11152 N N . LEU B 1 629 ? 90.582 10.569 -14.605 1.00 75.39 629 LEU B N 1
ATOM 11153 C CA . LEU B 1 629 ? 91.081 10.467 -15.972 1.00 73.60 629 LEU B CA 1
ATOM 11154 C C . LEU B 1 629 ? 92.499 11.017 -16.086 1.00 73.49 629 LEU B C 1
ATOM 11155 O O . LEU B 1 629 ? 93.334 10.453 -16.803 1.00 75.30 629 LEU B O 1
ATOM 11160 N N . ALA B 1 630 ? 92.784 12.126 -15.397 1.00 71.97 630 ALA B N 1
ATOM 11161 C CA . ALA B 1 630 ? 94.131 12.689 -15.412 1.00 71.13 630 ALA B CA 1
ATOM 11162 C C . ALA B 1 630 ? 95.150 11.723 -14.820 1.00 72.57 630 ALA B C 1
ATOM 11163 O O . ALA B 1 630 ? 96.289 11.643 -15.295 1.00 69.12 630 ALA B O 1
ATOM 11165 N N . LYS B 1 631 ? 94.764 10.989 -13.775 1.00 70.83 631 LYS B N 1
ATOM 11166 C CA . LYS B 1 631 ? 95.664 10.001 -13.189 1.00 69.89 631 LYS B CA 1
ATOM 11167 C C . LYS B 1 631 ? 95.933 8.854 -14.159 1.00 69.71 631 LYS B C 1
ATOM 11168 O O . LYS B 1 631 ? 97.077 8.409 -14.308 1.00 74.08 631 LYS B O 1
ATOM 11174 N N . GLU B 1 632 ? 94.884 8.348 -14.819 1.00 70.60 632 GLU B N 1
ATOM 11175 C CA . GLU B 1 632 ? 95.078 7.294 -15.813 1.00 74.43 632 GLU B CA 1
ATOM 11176 C C . GLU B 1 632 ? 95.946 7.779 -16.969 1.00 71.62 632 GLU B C 1
ATOM 11177 O O . GLU B 1 632 ? 96.785 7.029 -17.483 1.00 69.13 632 GLU B O 1
ATOM 11183 N N . VAL B 1 633 ? 95.752 9.028 -17.400 1.00 69.35 633 VAL B N 1
ATOM 11184 C CA . VAL B 1 633 ? 96.550 9.562 -18.498 1.00 72.39 633 VAL B CA 1
ATOM 11185 C C . VAL B 1 633 ? 97.952 9.942 -18.036 1.00 70.70 633 VAL B C 1
ATOM 11186 O O . VAL B 1 633 ? 98.875 10.013 -18.859 1.00 64.46 633 VAL B O 1
ATOM 11190 N N . GLN B 1 634 ? 98.152 10.136 -16.730 1.00 74.98 634 GLN B N 1
ATOM 11191 C CA . GLN B 1 634 ? 99.499 10.322 -16.202 1.00 72.87 634 GLN B CA 1
ATOM 11192 C C . GLN B 1 634 ? 100.258 9.002 -16.165 1.00 71.04 634 GLN B C 1
ATOM 11193 O O . GLN B 1 634 ? 101.439 8.953 -16.525 1.00 69.86 634 GLN B O 1
ATOM 11199 N N . LEU B 1 635 ? 99.603 7.924 -15.727 1.00 67.12 635 LEU B N 1
ATOM 11200 C CA . LEU B 1 635 ? 100.019 6.583 -16.125 1.00 66.92 635 LEU B CA 1
ATOM 11201 C C . LEU B 1 635 ? 99.820 6.447 -17.632 1.00 69.56 635 LEU B C 1
ATOM 11202 O O . LEU B 1 635 ? 99.493 7.430 -18.305 1.00 69.76 635 LEU B O 1
ATOM 11207 N N . ASN B 1 636 ? 100.030 5.253 -18.185 1.00 72.79 636 ASN B N 1
ATOM 11208 C CA . ASN B 1 636 ? 99.980 5.058 -19.633 1.00 71.01 636 ASN B CA 1
ATOM 11209 C C . ASN B 1 636 ? 101.086 5.861 -20.308 1.00 65.46 636 ASN B C 1
ATOM 11210 O O . ASN B 1 636 ? 101.966 5.284 -20.952 1.00 68.20 636 ASN B O 1
ATOM 11215 N N . VAL B 1 637 ? 101.046 7.192 -20.169 1.00 62.91 637 VAL B N 1
ATOM 11216 C CA . VAL B 1 637 ? 102.135 8.036 -20.662 1.00 61.72 637 VAL B CA 1
ATOM 11217 C C . VAL B 1 637 ? 103.465 7.569 -20.084 1.00 60.49 637 VAL B C 1
ATOM 11218 O O . VAL B 1 637 ? 104.442 7.362 -20.812 1.00 58.31 637 VAL B O 1
ATOM 11222 N N . VAL B 1 638 ? 103.519 7.398 -18.760 1.00 61.43 638 VAL B N 1
ATOM 11223 C CA . VAL B 1 638 ? 104.710 6.831 -18.133 1.00 60.44 638 VAL B CA 1
ATOM 11224 C C . VAL B 1 638 ? 104.980 5.435 -18.679 1.00 60.29 638 VAL B C 1
ATOM 11225 O O . VAL B 1 638 ? 106.123 5.086 -19.001 1.00 62.06 638 VAL B O 1
ATOM 11229 N N . GLU B 1 639 ? 103.932 4.617 -18.798 1.00 58.99 639 GLU B N 1
ATOM 11230 C CA . GLU B 1 639 ? 104.105 3.257 -19.294 1.00 61.19 639 GLU B CA 1
ATOM 11231 C C . GLU B 1 639 ? 104.489 3.236 -20.769 1.00 58.09 639 GLU B C 1
ATOM 11232 O O . GLU B 1 639 ? 105.203 2.328 -21.208 1.00 56.68 639 GLU B O 1
ATOM 11238 N N . LEU B 1 640 ? 104.029 4.220 -21.548 1.00 56.71 640 LEU B N 1
ATOM 11239 C CA . LEU B 1 640 ? 104.438 4.307 -22.947 1.00 59.61 640 LEU B CA 1
ATOM 11240 C C . LEU B 1 640 ? 105.900 4.717 -23.071 1.00 59.21 640 LEU B C 1
ATOM 11241 O O . LEU B 1 640 ? 106.636 4.175 -23.904 1.00 59.04 640 LEU B O 1
ATOM 11246 N N . ILE B 1 641 ? 106.334 5.679 -22.254 1.00 59.18 641 ILE B N 1
ATOM 11247 C CA . ILE B 1 641 ? 107.713 6.156 -22.319 1.00 60.12 641 ILE B CA 1
ATOM 11248 C C . ILE B 1 641 ? 108.686 5.077 -21.858 1.00 60.84 641 ILE B C 1
ATOM 11249 O O . ILE B 1 641 ? 109.745 4.879 -22.464 1.00 64.06 641 ILE B O 1
ATOM 11254 N N . LEU B 1 642 ? 108.341 4.355 -20.789 1.00 58.33 642 LEU B N 1
ATOM 11255 C CA . LEU B 1 642 ? 109.254 3.356 -20.243 1.00 59.66 642 LEU B CA 1
ATOM 11256 C C . LEU B 1 642 ? 109.388 2.134 -21.141 1.00 57.32 642 LEU B C 1
ATOM 11257 O O . LEU B 1 642 ? 110.412 1.446 -21.084 1.00 58.91 642 LEU B O 1
ATOM 11262 N N . LYS B 1 643 ? 108.387 1.849 -21.966 1.00 59.01 643 LYS B N 1
ATOM 11263 C CA . LYS B 1 643 ? 108.423 0.699 -22.857 1.00 62.44 643 LYS B CA 1
ATOM 11264 C C . LYS B 1 643 ? 108.913 1.048 -24.255 1.00 62.92 643 LYS B C 1
ATOM 11265 O O . LYS B 1 643 ? 109.033 0.153 -25.097 1.00 61.55 643 LYS B O 1
ATOM 11271 N N . SER B 1 644 ? 109.192 2.320 -24.522 1.00 62.14 644 SER B N 1
ATOM 11272 C CA . SER B 1 644 ? 109.730 2.742 -25.806 1.00 66.37 644 SER B CA 1
ATOM 11273 C C . SER B 1 644 ? 111.253 2.706 -25.773 1.00 71.41 644 SER B C 1
ATOM 11274 O O . SER B 1 644 ? 111.871 3.185 -24.816 1.00 71.68 644 SER B O 1
ATOM 11277 N N . LYS B 1 645 ? 111.855 2.138 -26.814 1.00 76.42 645 LYS B N 1
ATOM 11278 C CA . LYS B 1 645 ? 113.282 2.316 -27.042 1.00 74.65 645 LYS B CA 1
ATOM 11279 C C . LYS B 1 645 ? 113.505 3.662 -27.722 1.00 72.34 645 LYS B C 1
ATOM 11280 O O . LYS B 1 645 ? 112.793 4.007 -28.671 1.00 74.46 645 LYS B O 1
ATOM 11286 N N . SER B 1 646 ? 114.459 4.438 -27.197 1.00 68.78 646 SER B N 1
ATOM 11287 C CA . SER B 1 646 ? 114.842 5.749 -27.720 1.00 68.49 646 SER B CA 1
ATOM 11288 C C . SER B 1 646 ? 113.809 6.818 -27.374 1.00 61.37 646 SER B C 1
ATOM 11289 O O . SER B 1 646 ? 112.627 6.517 -27.170 1.00 53.97 646 SER B O 1
ATOM 11292 N N . VAL B 1 647 ? 114.260 8.073 -27.300 1.00 62.48 647 VAL B N 1
ATOM 11293 C CA . VAL B 1 647 ? 113.389 9.168 -26.885 1.00 63.04 647 VAL B CA 1
ATOM 11294 C C . VAL B 1 647 ? 112.415 9.541 -27.998 1.00 68.58 647 VAL B C 1
ATOM 11295 O O . VAL B 1 647 ? 111.253 9.879 -27.734 1.00 70.79 647 VAL B O 1
ATOM 11299 N N . GLY B 1 648 ? 112.863 9.477 -29.256 1.00 69.95 648 GLY B N 1
ATOM 11300 C CA . GLY B 1 648 ? 111.986 9.831 -30.363 1.00 70.80 648 GLY B CA 1
ATOM 11301 C C . GLY B 1 648 ? 110.731 8.981 -30.420 1.00 72.44 648 GLY B C 1
ATOM 11302 O O . GLY B 1 648 ? 109.631 9.490 -30.658 1.00 77.55 648 GLY B O 1
ATOM 11303 N N . GLU B 1 649 ? 110.880 7.671 -30.221 1.00 70.83 649 GLU B N 1
ATOM 11304 C CA . GLU B 1 649 ? 109.718 6.791 -30.155 1.00 70.87 649 GLU B CA 1
ATOM 11305 C C . GLU B 1 649 ? 108.773 7.193 -29.028 1.00 71.82 649 GLU B C 1
ATOM 11306 O O . GLU B 1 649 ? 107.549 7.098 -29.176 1.00 73.41 649 GLU B O 1
ATOM 11312 N N . ALA B 1 650 ? 109.323 7.643 -27.894 1.00 69.67 650 ALA B N 1
ATOM 11313 C CA . ALA B 1 650 ? 108.492 7.991 -26.743 1.00 69.59 650 ALA B CA 1
ATOM 11314 C C . ALA B 1 650 ? 107.576 9.162 -27.069 1.00 72.86 650 ALA B C 1
ATOM 11315 O O . ALA B 1 650 ? 106.417 9.202 -26.637 1.00 72.47 650 ALA B O 1
ATOM 11317 N N . ARG B 1 651 ? 108.089 10.127 -27.831 1.00 71.76 651 ARG B N 1
ATOM 11318 C CA . ARG B 1 651 ? 107.299 11.281 -28.239 1.00 75.15 651 ARG B CA 1
ATOM 11319 C C . ARG B 1 651 ? 106.116 10.830 -29.084 1.00 80.32 651 ARG B C 1
ATOM 11320 O O . ARG B 1 651 ? 104.955 11.136 -28.785 1.00 78.71 651 ARG B O 1
ATOM 11328 N N . GLU B 1 652 ? 106.412 10.099 -30.161 1.00 78.84 652 GLU B N 1
ATOM 11329 C CA . GLU B 1 652 ? 105.396 9.624 -31.091 1.00 80.92 652 GLU B CA 1
ATOM 11330 C C . GLU B 1 652 ? 104.308 8.822 -30.388 1.00 78.70 652 GLU B C 1
ATOM 11331 O O . GLU B 1 652 ? 103.127 8.913 -30.742 1.00 80.08 652 GLU B O 1
ATOM 11337 N N . ARG B 1 653 ? 104.689 8.036 -29.379 1.00 76.13 653 ARG B N 1
ATOM 11338 C CA . ARG B 1 653 ? 103.710 7.286 -28.598 1.00 73.26 653 ARG B CA 1
ATOM 11339 C C . ARG B 1 653 ? 102.853 8.210 -27.738 1.00 70.38 653 ARG B C 1
ATOM 11340 O O . ARG B 1 653 ? 101.623 8.082 -27.708 1.00 63.33 653 ARG B O 1
ATOM 11348 N N . VAL B 1 654 ? 103.488 9.141 -27.022 1.00 72.59 654 VAL B N 1
ATOM 11349 C CA . VAL B 1 654 ? 102.757 10.002 -26.095 1.00 69.70 654 VAL B CA 1
ATOM 11350 C C . VAL B 1 654 ? 101.801 10.919 -26.849 1.00 69.91 654 VAL B C 1
ATOM 11351 O O . VAL B 1 654 ? 100.622 11.034 -26.495 1.00 72.11 654 VAL B O 1
ATOM 11355 N N . VAL B 1 655 ? 102.286 11.570 -27.910 1.00 75.01 655 VAL B N 1
ATOM 11356 C CA . VAL B 1 655 ? 101.452 12.539 -28.615 1.00 76.46 655 VAL B CA 1
ATOM 11357 C C . VAL B 1 655 ? 100.296 11.844 -29.322 1.00 73.57 655 VAL B C 1
ATOM 11358 O O . VAL B 1 655 ? 99.208 12.417 -29.454 1.00 74.27 655 VAL B O 1
ATOM 11362 N N . LYS B 1 656 ? 100.493 10.604 -29.771 1.00 72.33 656 LYS B N 1
ATOM 11363 C CA . LYS B 1 656 ? 99.381 9.849 -30.339 1.00 72.85 656 LYS B CA 1
ATOM 11364 C C . LYS B 1 656 ? 98.326 9.542 -29.286 1.00 73.12 656 LYS B C 1
ATOM 11365 O O . LYS B 1 656 ? 97.126 9.695 -29.535 1.00 73.85 656 LYS B O 1
ATOM 11371 N N . TYR B 1 657 ? 98.759 9.116 -28.099 1.00 74.88 657 TYR B N 1
ATOM 11372 C CA . TYR B 1 657 ? 97.822 8.769 -27.036 1.00 71.66 657 TYR B CA 1
ATOM 11373 C C . TYR B 1 657 ? 97.106 10.002 -26.497 1.00 68.40 657 TYR B C 1
ATOM 11374 O O . TYR B 1 657 ? 95.882 9.992 -26.321 1.00 67.34 657 TYR B O 1
ATOM 11383 N N . VAL B 1 658 ? 97.853 11.076 -26.225 1.00 69.98 658 VAL B N 1
ATOM 11384 C CA . VAL B 1 658 ? 97.238 12.285 -25.684 1.00 72.08 658 VAL B CA 1
ATOM 11385 C C . VAL B 1 658 ? 96.286 12.909 -26.699 1.00 75.86 658 VAL B C 1
ATOM 11386 O O . VAL B 1 658 ? 95.285 13.531 -26.321 1.00 75.65 658 VAL B O 1
ATOM 11390 N N . ARG B 1 659 ? 96.552 12.729 -27.993 1.00 75.98 659 ARG B N 1
ATOM 11391 C CA . ARG B 1 659 ? 95.626 13.207 -29.014 1.00 78.07 659 ARG B CA 1
ATOM 11392 C C . ARG B 1 659 ? 94.402 12.304 -29.112 1.00 75.87 659 ARG B C 1
ATOM 11393 O O . ARG B 1 659 ? 93.277 12.792 -29.269 1.00 74.53 659 ARG B O 1
ATOM 11401 N N . GLU B 1 660 ? 94.606 10.988 -29.023 1.00 78.20 660 GLU B N 1
ATOM 11402 C CA . GLU B 1 660 ? 93.485 10.057 -29.077 1.00 78.27 660 GLU B CA 1
ATOM 11403 C C . GLU B 1 660 ? 92.511 10.308 -27.932 1.00 74.55 660 GLU B C 1
ATOM 11404 O O . GLU B 1 660 ? 91.293 10.185 -28.103 1.00 72.20 660 GLU B O 1
ATOM 11410 N N . VAL B 1 661 ? 93.033 10.658 -26.754 1.00 79.20 661 VAL B N 1
ATOM 11411 C CA . VAL B 1 661 ? 92.175 10.976 -25.617 1.00 77.72 661 VAL B CA 1
ATOM 11412 C C . VAL B 1 661 ? 91.374 12.247 -25.881 1.00 76.18 661 VAL B C 1
ATOM 11413 O O . VAL B 1 661 ? 90.176 12.315 -25.583 1.00 76.13 661 VAL B O 1
ATOM 11417 N N . VAL B 1 662 ? 92.019 13.277 -26.435 1.00 77.29 662 VAL B N 1
ATOM 11418 C CA . VAL B 1 662 ? 91.332 14.542 -26.681 1.00 78.30 662 VAL B CA 1
ATOM 11419 C C . VAL B 1 662 ? 90.243 14.388 -27.741 1.00 79.96 662 VAL B C 1
ATOM 11420 O O . VAL B 1 662 ? 89.168 14.991 -27.632 1.00 70.45 662 VAL B O 1
ATOM 11424 N N . GLU B 1 663 ? 90.487 13.578 -28.778 1.00 75.21 663 GLU B N 1
ATOM 11425 C CA . GLU B 1 663 ? 89.480 13.409 -29.824 1.00 84.65 663 GLU B CA 1
ATOM 11426 C C . GLU B 1 663 ? 88.213 12.774 -29.265 1.00 86.73 663 GLU B C 1
ATOM 11427 O O . GLU B 1 663 ? 87.104 13.286 -29.468 1.00 91.13 663 GLU B O 1
ATOM 11433 N N . ARG B 1 664 ? 88.361 11.651 -28.557 1.00 80.19 664 ARG B N 1
ATOM 11434 C CA . ARG B 1 664 ? 87.218 11.016 -27.917 1.00 82.81 664 ARG B CA 1
ATOM 11435 C C . ARG B 1 664 ? 86.631 11.886 -26.816 1.00 80.90 664 ARG B C 1
ATOM 11436 O O . ARG B 1 664 ? 85.456 11.723 -26.469 1.00 81.33 664 ARG B O 1
ATOM 11444 N N . LEU B 1 665 ? 87.422 12.812 -26.265 1.00 85.61 665 LEU B N 1
ATOM 11445 C CA . LEU B 1 665 ? 86.907 13.737 -25.262 1.00 83.48 665 LEU B CA 1
ATOM 11446 C C . LEU B 1 665 ? 86.076 14.841 -25.906 1.00 81.96 665 LEU B C 1
ATOM 11447 O O . LEU B 1 665 ? 85.040 15.234 -25.360 1.00 82.32 665 LEU B O 1
ATOM 11452 N N . LYS B 1 666 ? 86.508 15.352 -27.065 1.00 88.89 666 LYS B N 1
ATOM 11453 C CA . LYS B 1 666 ? 85.715 16.333 -27.798 1.00 85.02 666 LYS B CA 1
ATOM 11454 C C . LYS B 1 666 ? 84.530 15.714 -28.526 1.00 82.09 666 LYS B C 1
ATOM 11455 O O . LYS B 1 666 ? 83.591 16.436 -28.876 1.00 79.09 666 LYS B O 1
ATOM 11461 N N . ALA B 1 667 ? 84.554 14.408 -28.768 1.00 84.17 667 ALA B N 1
ATOM 11462 C CA . ALA B 1 667 ? 83.420 13.718 -29.364 1.00 85.29 667 ALA B CA 1
ATOM 11463 C C . ALA B 1 667 ? 82.383 13.285 -28.336 1.00 87.31 667 ALA B C 1
ATOM 11464 O O . ALA B 1 667 ? 81.377 12.676 -28.716 1.00 87.65 667 ALA B O 1
ATOM 11466 N N . TYR B 1 668 ? 82.606 13.579 -27.052 1.00 93.63 668 TYR B N 1
ATOM 11467 C CA . TYR B 1 668 ? 81.668 13.245 -25.976 1.00 93.84 668 TYR B CA 1
ATOM 11468 C C . TYR B 1 668 ? 81.368 11.745 -25.944 1.00 100.61 668 TYR B C 1
ATOM 11469 O O . TYR B 1 668 ? 80.228 11.303 -26.095 1.00 105.02 668 TYR B O 1
ATOM 11478 N N . LYS B 1 669 ? 82.431 10.962 -25.744 1.00 89.46 669 LYS B N 1
ATOM 11479 C CA . LYS B 1 669 ? 82.308 9.517 -25.577 1.00 98.52 669 LYS B CA 1
ATOM 11480 C C . LYS B 1 669 ? 83.026 9.059 -24.310 1.00 96.58 669 LYS B C 1
ATOM 11481 O O . LYS B 1 669 ? 83.406 7.890 -24.192 1.00 96.06 669 LYS B O 1
ATOM 11487 N N . PHE B 1 670 ? 83.217 9.975 -23.360 1.00 96.31 670 PHE B N 1
ATOM 11488 C CA . PHE B 1 670 ? 83.825 9.681 -22.073 1.00 91.51 670 PHE B CA 1
ATOM 11489 C C . PHE B 1 670 ? 82.837 8.964 -21.153 1.00 89.82 670 PHE B C 1
ATOM 11490 O O . PHE B 1 670 ? 81.615 9.044 -21.318 1.00 91.70 670 PHE B O 1
ATOM 11498 N N . ASP B 1 671 ? 83.385 8.251 -20.171 1.00 92.49 671 ASP B N 1
ATOM 11499 C CA . ASP B 1 671 ? 82.605 7.782 -19.035 1.00 88.71 671 ASP B CA 1
ATOM 11500 C C . ASP B 1 671 ? 82.627 8.859 -17.957 1.00 83.16 671 ASP B C 1
ATOM 11501 O O . ASP B 1 671 ? 83.686 9.418 -17.654 1.00 79.00 671 ASP B O 1
ATOM 11506 N N . LEU B 1 672 ? 81.457 9.147 -17.382 1.00 85.72 672 LEU B N 1
ATOM 11507 C CA . LEU B 1 672 ? 81.350 10.262 -16.446 1.00 82.99 672 LEU B CA 1
ATOM 11508 C C . LEU B 1 672 ? 82.151 10.018 -15.173 1.00 81.93 672 LEU B C 1
ATOM 11509 O O . LEU B 1 672 ? 82.666 10.973 -14.578 1.00 82.36 672 LEU B O 1
ATOM 11514 N N . ASP B 1 673 ? 82.247 8.760 -14.729 1.00 80.46 673 ASP B N 1
ATOM 11515 C CA . ASP B 1 673 ? 83.009 8.442 -13.523 1.00 78.50 673 ASP B CA 1
ATOM 11516 C C . ASP B 1 673 ? 84.436 8.971 -13.598 1.00 77.80 673 ASP B C 1
ATOM 11517 O O . ASP B 1 673 ? 84.991 9.433 -12.593 1.00 79.29 673 ASP B O 1
ATOM 11522 N N . ASP B 1 674 ? 85.048 8.911 -14.783 1.00 79.23 674 ASP B N 1
ATOM 11523 C CA . ASP B 1 674 ? 86.435 9.334 -14.938 1.00 79.27 674 ASP B CA 1
ATOM 11524 C C . ASP B 1 674 ? 86.614 10.843 -14.824 1.00 75.00 674 ASP B C 1
ATOM 11525 O O . ASP B 1 674 ? 87.744 11.305 -14.636 1.00 73.87 674 ASP B O 1
ATOM 11530 N N . LEU B 1 675 ? 85.537 11.619 -14.936 1.00 72.71 675 LEU B N 1
ATOM 11531 C CA . LEU B 1 675 ? 85.632 13.072 -14.885 1.00 76.82 675 LEU B CA 1
ATOM 11532 C C . LEU B 1 675 ? 85.388 13.647 -13.497 1.00 75.66 675 LEU B C 1
ATOM 11533 O O . LEU B 1 675 ? 85.598 14.849 -13.299 1.00 71.06 675 LEU B O 1
ATOM 11538 N N . ILE B 1 676 ? 84.956 12.830 -12.537 1.00 77.59 676 ILE B N 1
ATOM 11539 C CA . ILE B 1 676 ? 84.626 13.335 -11.211 1.00 76.68 676 ILE B CA 1
ATOM 11540 C C . ILE B 1 676 ? 85.901 13.729 -10.476 1.00 73.06 676 ILE B C 1
ATOM 11541 O O . ILE B 1 676 ? 86.914 13.016 -10.520 1.00 73.02 676 ILE B O 1
ATOM 11546 N N . ILE B 1 677 ? 85.859 14.871 -9.795 1.00 78.09 677 ILE B N 1
ATOM 11547 C CA . ILE B 1 677 ? 86.972 15.357 -8.986 1.00 78.20 677 ILE B CA 1
ATOM 11548 C C . ILE B 1 677 ? 86.541 15.309 -7.526 1.00 79.51 677 ILE B C 1
ATOM 11549 O O . ILE B 1 677 ? 85.575 15.975 -7.133 1.00 76.28 677 ILE B O 1
ATOM 11554 N N . TRP B 1 678 ? 87.258 14.525 -6.727 1.00 83.89 678 TRP B N 1
ATOM 11555 C CA . TRP B 1 678 ? 86.927 14.322 -5.323 1.00 80.45 678 TRP B CA 1
ATOM 11556 C C . TRP B 1 678 ? 87.659 15.325 -4.438 1.00 84.53 678 TRP B C 1
ATOM 11557 O O . TRP B 1 678 ? 88.814 15.679 -4.697 1.00 80.75 678 TRP B O 1
ATOM 11568 N N . LYS B 1 679 ? 86.978 15.772 -3.384 1.00 83.01 679 LYS B N 1
ATOM 11569 C CA . LYS B 1 679 ? 87.583 16.581 -2.334 1.00 90.35 679 LYS B CA 1
ATOM 11570 C C . LYS B 1 679 ? 86.859 16.320 -1.021 1.00 90.80 679 LYS B C 1
ATOM 11571 O O . LYS B 1 679 ? 85.635 16.168 -1.001 1.00 86.61 679 LYS B O 1
ATOM 11577 N N . THR B 1 680 ? 87.623 16.277 0.070 1.00 93.84 680 THR B N 1
ATOM 11578 C CA . THR B 1 680 ? 87.153 15.731 1.337 1.00 97.82 680 THR B CA 1
ATOM 11579 C C . THR B 1 680 ? 86.535 16.764 2.275 1.00 100.88 680 THR B C 1
ATOM 11580 O O . THR B 1 680 ? 85.925 16.365 3.273 1.00 111.81 680 THR B O 1
ATOM 11584 N N . LEU B 1 681 ? 86.684 18.063 1.995 1.00 104.46 681 LEU B N 1
ATOM 11585 C CA . LEU B 1 681 ? 86.132 19.119 2.843 1.00 103.27 681 LEU B CA 1
ATOM 11586 C C . LEU B 1 681 ? 86.680 19.039 4.264 1.00 109.91 681 LEU B C 1
ATOM 11587 O O . LEU B 1 681 ? 86.070 18.412 5.137 1.00 106.82 681 LEU B O 1
ATOM 11592 N N . ASP B 1 682 ? 87.827 19.677 4.506 1.00 111.47 682 ASP B N 1
ATOM 11593 C CA . ASP B 1 682 ? 88.490 19.552 5.799 1.00 112.26 682 ASP B CA 1
ATOM 11594 C C . ASP B 1 682 ? 87.852 20.418 6.879 1.00 112.97 682 ASP B C 1
ATOM 11595 O O . ASP B 1 682 ? 87.833 20.016 8.048 1.00 112.30 682 ASP B O 1
ATOM 11600 N N . LYS B 1 683 ? 87.335 21.594 6.540 1.00 123.82 683 LYS B N 1
ATOM 11601 C CA . LYS B 1 683 ? 86.805 22.481 7.567 1.00 116.57 683 LYS B CA 1
ATOM 11602 C C . LYS B 1 683 ? 85.303 22.685 7.377 1.00 115.80 683 LYS B C 1
ATOM 11603 O O . LYS B 1 683 ? 84.670 22.059 6.521 1.00 112.91 683 LYS B O 1
ATOM 11609 N N . GLU B 1 684 ? 84.739 23.586 8.180 1.00 111.73 684 GLU B N 1
ATOM 11610 C CA . GLU B 1 684 ? 83.332 23.929 8.064 1.00 110.71 684 GLU B CA 1
ATOM 11611 C C . GLU B 1 684 ? 83.137 24.940 6.944 1.00 113.41 684 GLU B C 1
ATOM 11612 O O . GLU B 1 684 ? 84.033 25.727 6.627 1.00 119.23 684 GLU B O 1
ATOM 11618 N N . LEU B 1 685 ? 81.947 24.928 6.356 1.00 106.60 685 LEU B N 1
ATOM 11619 C CA . LEU B 1 685 ? 81.597 25.972 5.412 1.00 114.53 685 LEU B CA 1
ATOM 11620 C C . LEU B 1 685 ? 81.304 27.266 6.167 1.00 126.17 685 LEU B C 1
ATOM 11621 O O . LEU B 1 685 ? 80.844 27.254 7.313 1.00 137.13 685 LEU B O 1
ATOM 11626 N N . ASP B 1 686 ? 81.628 28.384 5.515 1.00 122.87 686 ASP B N 1
ATOM 11627 C CA . ASP B 1 686 ? 81.652 29.744 6.056 1.00 126.42 686 ASP B CA 1
ATOM 11628 C C . ASP B 1 686 ? 82.845 29.931 6.992 1.00 129.56 686 ASP B C 1
ATOM 11629 O O . ASP B 1 686 ? 83.087 31.041 7.471 1.00 132.70 686 ASP B O 1
ATOM 11634 N N . GLU B 1 687 ? 83.600 28.866 7.250 1.00 127.85 687 GLU B N 1
ATOM 11635 C CA . GLU B 1 687 ? 84.926 28.975 7.838 1.00 128.80 687 GLU B CA 1
ATOM 11636 C C . GLU B 1 687 ? 85.920 29.086 6.693 1.00 134.82 687 GLU B C 1
ATOM 11637 O O . GLU B 1 687 ? 85.721 28.485 5.633 1.00 127.29 687 GLU B O 1
ATOM 11643 N N . TYR B 1 688 ? 86.992 29.858 6.905 1.00 137.69 688 TYR B N 1
ATOM 11644 C CA . TYR B 1 688 ? 88.011 30.081 5.878 1.00 138.71 688 TYR B CA 1
ATOM 11645 C C . TYR B 1 688 ? 87.454 30.802 4.656 1.00 136.96 688 TYR B C 1
ATOM 11646 O O . TYR B 1 688 ? 88.070 31.756 4.170 1.00 134.25 688 TYR B O 1
ATOM 11655 N N . LYS B 1 689 ? 86.316 30.331 4.134 1.00 141.60 689 LYS B N 1
ATOM 11656 C CA . LYS B 1 689 ? 85.633 30.915 2.981 1.00 137.65 689 LYS B CA 1
ATOM 11657 C C . LYS B 1 689 ? 86.492 30.941 1.728 1.00 140.96 689 LYS B C 1
ATOM 11658 O O . LYS B 1 689 ? 87.073 31.971 1.378 1.00 141.39 689 LYS B O 1
ATOM 11664 N N . ALA B 1 690 ? 86.592 29.798 1.069 1.00 138.57 690 ALA B N 1
ATOM 11665 C CA . ALA B 1 690 ? 87.467 29.622 -0.074 1.00 134.65 690 ALA B CA 1
ATOM 11666 C C . ALA B 1 690 ? 86.734 29.973 -1.367 1.00 130.14 690 ALA B C 1
ATOM 11667 O O . ALA B 1 690 ? 85.503 29.927 -1.449 1.00 118.40 690 ALA B O 1
ATOM 11669 N N . TYR B 1 691 ? 87.515 30.326 -2.387 1.00 130.41 691 TYR B N 1
ATOM 11670 C CA . TYR B 1 691 ? 86.988 30.612 -3.714 1.00 131.35 691 TYR B CA 1
ATOM 11671 C C . TYR B 1 691 ? 86.875 29.383 -4.603 1.00 123.76 691 TYR B C 1
ATOM 11672 O O . TYR B 1 691 ? 86.475 29.522 -5.764 1.00 126.45 691 TYR B O 1
ATOM 11681 N N . GLY B 1 692 ? 87.195 28.192 -4.111 1.00 121.90 692 GLY B N 1
ATOM 11682 C CA . GLY B 1 692 ? 87.375 27.081 -5.013 1.00 117.01 692 GLY B CA 1
ATOM 11683 C C . GLY B 1 692 ? 86.111 26.338 -5.388 1.00 108.71 692 GLY B C 1
ATOM 11684 O O . GLY B 1 692 ? 85.007 26.635 -4.920 1.00 102.84 692 GLY B O 1
ATOM 11685 N N . PRO B 1 693 ? 86.271 25.335 -6.255 1.00 103.10 693 PRO B N 1
ATOM 11686 C CA . PRO B 1 693 ? 85.123 24.506 -6.642 1.00 102.26 693 PRO B CA 1
ATOM 11687 C C . PRO B 1 693 ? 84.704 23.525 -5.566 1.00 101.10 693 PRO B C 1
ATOM 11688 O O . PRO B 1 693 ? 83.544 23.094 -5.556 1.00 96.44 693 PRO B O 1
ATOM 11692 N N . HIS B 1 694 ? 85.621 23.148 -4.674 1.00 100.03 694 HIS B N 1
ATOM 11693 C CA . HIS B 1 694 ? 85.289 22.211 -3.606 1.00 97.47 694 HIS B CA 1
ATOM 11694 C C . HIS B 1 694 ? 84.196 22.761 -2.696 1.00 94.72 694 HIS B C 1
ATOM 11695 O O . HIS B 1 694 ? 83.305 22.017 -2.272 1.00 87.62 694 HIS B O 1
ATOM 11702 N N . VAL B 1 695 ? 84.245 24.056 -2.382 1.00 106.74 695 VAL B N 1
ATOM 11703 C CA . VAL B 1 695 ? 83.225 24.626 -1.506 1.00 101.21 695 VAL B CA 1
ATOM 11704 C C . VAL B 1 695 ? 81.970 24.996 -2.293 1.00 98.02 695 VAL B C 1
ATOM 11705 O O . VAL B 1 695 ? 80.855 24.905 -1.765 1.00 97.87 695 VAL B O 1
ATOM 11709 N N . HIS B 1 696 ? 82.121 25.419 -3.551 1.00 96.82 696 HIS B N 1
ATOM 11710 C CA . HIS B 1 696 ? 80.961 25.818 -4.339 1.00 95.37 696 HIS B CA 1
ATOM 11711 C C . HIS B 1 696 ? 80.108 24.611 -4.714 1.00 91.14 696 HIS B C 1
ATOM 11712 O O . HIS B 1 696 ? 78.873 24.687 -4.694 1.00 87.87 696 HIS B O 1
ATOM 11719 N N . ALA B 1 697 ? 80.748 23.494 -5.072 1.00 94.70 697 ALA B N 1
ATOM 11720 C CA . ALA B 1 697 ? 80.002 22.260 -5.301 1.00 94.21 697 ALA B CA 1
ATOM 11721 C C . ALA B 1 697 ? 79.314 21.794 -4.026 1.00 96.11 697 ALA B C 1
ATOM 11722 O O . ALA B 1 697 ? 78.198 21.262 -4.071 1.00 96.46 697 ALA B O 1
ATOM 11724 N N . ALA B 1 698 ? 79.963 21.988 -2.879 1.00 96.63 698 ALA B N 1
ATOM 11725 C CA . ALA B 1 698 ? 79.349 21.727 -1.587 1.00 99.63 698 ALA B CA 1
ATOM 11726 C C . ALA B 1 698 ? 78.452 22.870 -1.132 1.00 102.40 698 ALA B C 1
ATOM 11727 O O . ALA B 1 698 ? 78.118 22.956 0.055 1.00 114.22 698 ALA B O 1
ATOM 11729 N N . LEU B 1 699 ? 78.060 23.743 -2.057 1.00 107.23 699 LEU B N 1
ATOM 11730 C CA . LEU B 1 699 ? 77.067 24.783 -1.822 1.00 106.04 699 LEU B CA 1
ATOM 11731 C C . LEU B 1 699 ? 75.810 24.594 -2.651 1.00 107.71 699 LEU B C 1
ATOM 11732 O O . LEU B 1 699 ? 74.713 24.881 -2.172 1.00 110.39 699 LEU B O 1
ATOM 11737 N N . GLU B 1 700 ? 75.937 24.126 -3.894 1.00 103.47 700 GLU B N 1
ATOM 11738 C CA . GLU B 1 700 ? 74.752 23.781 -4.667 1.00 107.75 700 GLU B CA 1
ATOM 11739 C C . GLU B 1 700 ? 74.050 22.546 -4.119 1.00 108.78 700 GLU B C 1
ATOM 11740 O O . GLU B 1 700 ? 72.975 22.190 -4.615 1.00 108.41 700 GLU B O 1
ATOM 11746 N N . LEU B 1 701 ? 74.636 21.888 -3.116 1.00 109.73 701 LEU B N 1
ATOM 11747 C CA . LEU B 1 701 ? 73.997 20.820 -2.368 1.00 110.87 701 LEU B CA 1
ATOM 11748 C C . LEU B 1 701 ? 73.146 21.354 -1.238 1.00 114.56 701 LEU B C 1
ATOM 11749 O O . LEU B 1 701 ? 72.830 20.620 -0.298 1.00 114.34 701 LEU B O 1
ATOM 11754 N N . LYS B 1 702 ? 72.788 22.633 -1.304 1.00 113.19 702 LYS B N 1
ATOM 11755 C CA . LYS B 1 702 ? 71.912 23.238 -0.316 1.00 114.24 702 LYS B CA 1
ATOM 11756 C C . LYS B 1 702 ? 70.463 23.221 -0.760 1.00 111.79 702 LYS B C 1
ATOM 11757 O O . LYS B 1 702 ? 69.566 23.234 0.090 1.00 108.88 702 LYS B O 1
ATOM 11763 N N . ARG B 1 703 ? 70.219 23.214 -2.072 1.00 111.81 703 ARG B N 1
ATOM 11764 C CA . ARG B 1 703 ? 68.926 22.801 -2.605 1.00 116.93 703 ARG B CA 1
ATOM 11765 C C . ARG B 1 703 ? 68.787 21.281 -2.491 1.00 122.88 703 ARG B C 1
ATOM 11766 O O . ARG B 1 703 ? 69.593 20.533 -3.049 1.00 126.01 703 ARG B O 1
ATOM 11774 N N . ARG B 1 704 ? 67.790 20.841 -1.709 1.00 124.71 704 ARG B N 1
ATOM 11775 C CA . ARG B 1 704 ? 67.453 19.443 -1.415 1.00 124.17 704 ARG B CA 1
ATOM 11776 C C . ARG B 1 704 ? 68.506 18.734 -0.562 1.00 119.71 704 ARG B C 1
ATOM 11777 O O . ARG B 1 704 ? 68.157 17.908 0.285 1.00 116.77 704 ARG B O 1
ATOM 11785 N N . GLY B 1 705 ? 69.790 19.030 -0.776 1.00 125.68 705 GLY B N 1
ATOM 11786 C CA . GLY B 1 705 ? 70.838 18.325 -0.065 1.00 122.39 705 GLY B CA 1
ATOM 11787 C C . GLY B 1 705 ? 70.850 18.594 1.430 1.00 117.16 705 GLY B C 1
ATOM 11788 O O . GLY B 1 705 ? 70.304 19.578 1.928 1.00 114.05 705 GLY B O 1
ATOM 11789 N N . TYR B 1 706 ? 71.510 17.675 2.147 1.00 114.16 706 TYR B N 1
ATOM 11790 C CA . TYR B 1 706 ? 71.461 17.568 3.603 1.00 119.66 706 TYR B CA 1
ATOM 11791 C C . TYR B 1 706 ? 72.829 17.729 4.267 1.00 116.22 706 TYR B C 1
ATOM 11792 O O . TYR B 1 706 ? 72.930 17.590 5.491 1.00 127.50 706 TYR B O 1
ATOM 11801 N N . LYS B 1 707 ? 73.871 18.073 3.516 1.00 111.62 707 LYS B N 1
ATOM 11802 C CA . LYS B 1 707 ? 75.253 17.845 3.918 1.00 110.38 707 LYS B CA 1
ATOM 11803 C C . LYS B 1 707 ? 75.933 19.153 4.313 1.00 103.39 707 LYS B C 1
ATOM 11804 O O . LYS B 1 707 ? 75.618 20.221 3.779 1.00 96.68 707 LYS B O 1
ATOM 11810 N N . VAL B 1 708 ? 76.872 19.059 5.266 1.00 107.24 708 VAL B N 1
ATOM 11811 C CA . VAL B 1 708 ? 77.588 20.214 5.802 1.00 112.17 708 VAL B CA 1
ATOM 11812 C C . VAL B 1 708 ? 79.049 19.849 6.060 1.00 112.80 708 VAL B C 1
ATOM 11813 O O . VAL B 1 708 ? 79.440 18.681 6.043 1.00 105.53 708 VAL B O 1
ATOM 11817 N N . GLY B 1 709 ? 79.855 20.887 6.306 1.00 112.28 709 GLY B N 1
ATOM 11818 C CA . GLY B 1 709 ? 81.308 20.839 6.325 1.00 111.91 709 GLY B CA 1
ATOM 11819 C C . GLY B 1 709 ? 81.998 19.955 7.349 1.00 109.84 709 GLY B C 1
ATOM 11820 O O . GLY B 1 709 ? 81.352 19.308 8.179 1.00 113.03 709 GLY B O 1
ATOM 11821 N N . LYS B 1 710 ? 83.336 19.969 7.296 1.00 108.03 710 LYS B N 1
ATOM 11822 C CA . LYS B 1 710 ? 84.238 19.059 8.002 1.00 107.40 710 LYS B CA 1
ATOM 11823 C C . LYS B 1 710 ? 83.904 17.608 7.682 1.00 104.55 710 LYS B C 1
ATOM 11824 O O . LYS B 1 710 ? 82.791 17.137 7.937 1.00 103.16 710 LYS B O 1
ATOM 11830 N N . GLY B 1 711 ? 84.885 16.884 7.153 1.00 109.00 711 GLY B N 1
ATOM 11831 C CA . GLY B 1 711 ? 84.629 15.552 6.650 1.00 105.50 711 GLY B CA 1
ATOM 11832 C C . GLY B 1 711 ? 83.775 15.611 5.389 1.00 101.56 711 GLY B C 1
ATOM 11833 O O . GLY B 1 711 ? 83.572 16.664 4.788 1.00 103.89 711 GLY B O 1
ATOM 11834 N N . THR B 1 712 ? 83.283 14.430 4.999 1.00 99.32 712 THR B N 1
ATOM 11835 C CA . THR B 1 712 ? 82.407 14.178 3.849 1.00 101.88 712 THR B CA 1
ATOM 11836 C C . THR B 1 712 ? 82.977 14.651 2.507 1.00 100.60 712 THR B C 1
ATOM 11837 O O . THR B 1 712 ? 83.322 15.823 2.320 1.00 95.49 712 THR B O 1
ATOM 11841 N N . THR B 1 713 ? 83.138 13.705 1.582 1.00 98.08 713 THR B N 1
ATOM 11842 C CA . THR B 1 713 ? 83.656 13.976 0.246 1.00 96.46 713 THR B CA 1
ATOM 11843 C C . THR B 1 713 ? 82.523 14.339 -0.708 1.00 92.19 713 THR B C 1
ATOM 11844 O O . THR B 1 713 ? 81.459 13.713 -0.690 1.00 84.30 713 THR B O 1
ATOM 11848 N N . VAL B 1 714 ? 82.757 15.355 -1.542 1.00 89.12 714 VAL B N 1
ATOM 11849 C CA . VAL B 1 714 ? 81.698 15.934 -2.366 1.00 89.72 714 VAL B CA 1
ATOM 11850 C C . VAL B 1 714 ? 81.652 15.320 -3.767 1.00 92.87 714 VAL B C 1
ATOM 11851 O O . VAL B 1 714 ? 80.618 14.775 -4.171 1.00 99.06 714 VAL B O 1
ATOM 11855 N N . GLY B 1 715 ? 82.754 15.393 -4.516 1.00 90.64 715 GLY B N 1
ATOM 11856 C CA . GLY B 1 715 ? 82.774 14.889 -5.876 1.00 88.78 715 GLY B CA 1
ATOM 11857 C C . GLY B 1 715 ? 82.066 15.788 -6.869 1.00 83.89 715 GLY B C 1
ATOM 11858 O O . GLY B 1 715 ? 80.835 15.767 -6.956 1.00 77.54 715 GLY B O 1
ATOM 11859 N N . TYR B 1 716 ? 82.825 16.584 -7.623 1.00 84.94 716 TYR B N 1
ATOM 11860 C CA . TYR B 1 716 ? 82.252 17.577 -8.520 1.00 84.25 716 TYR B CA 1
ATOM 11861 C C . TYR B 1 716 ? 82.797 17.419 -9.934 1.00 83.51 716 TYR B C 1
ATOM 11862 O O . TYR B 1 716 ? 83.875 16.859 -10.157 1.00 78.70 716 TYR B O 1
ATOM 11871 N N . VAL B 1 717 ? 82.022 17.928 -10.890 1.00 86.82 717 VAL B N 1
ATOM 11872 C CA . VAL B 1 717 ? 82.384 17.950 -12.302 1.00 84.56 717 VAL B CA 1
ATOM 11873 C C . VAL B 1 717 ? 82.209 19.374 -12.811 1.00 84.38 717 VAL B C 1
ATOM 11874 O O . VAL B 1 717 ? 81.222 20.043 -12.486 1.00 83.22 717 VAL B O 1
ATOM 11878 N N . ILE B 1 718 ? 83.166 19.838 -13.611 1.00 85.18 718 ILE B N 1
ATOM 11879 C CA . ILE B 1 718 ? 83.102 21.179 -14.182 1.00 87.29 718 ILE B CA 1
ATOM 11880 C C . ILE B 1 718 ? 82.132 21.175 -15.358 1.00 88.76 718 ILE B C 1
ATOM 11881 O O . ILE B 1 718 ? 82.184 20.291 -16.220 1.00 84.26 718 ILE B O 1
ATOM 11886 N N . VAL B 1 719 ? 81.245 22.169 -15.396 1.00 89.35 719 VAL B N 1
ATOM 11887 C CA . VAL B 1 719 ? 80.183 22.253 -16.390 1.00 92.70 719 VAL B CA 1
ATOM 11888 C C . VAL B 1 719 ? 80.266 23.599 -17.094 1.00 94.42 719 VAL B C 1
ATOM 11889 O O . VAL B 1 719 ? 80.664 24.609 -16.505 1.00 89.13 719 VAL B O 1
ATOM 11893 N N . ARG B 1 720 ? 79.889 23.603 -18.371 1.00 90.65 720 ARG B N 1
ATOM 11894 C CA . ARG B 1 720 ? 79.937 24.814 -19.178 1.00 92.12 720 ARG B CA 1
ATOM 11895 C C . ARG B 1 720 ? 78.908 25.828 -18.685 1.00 86.76 720 ARG B C 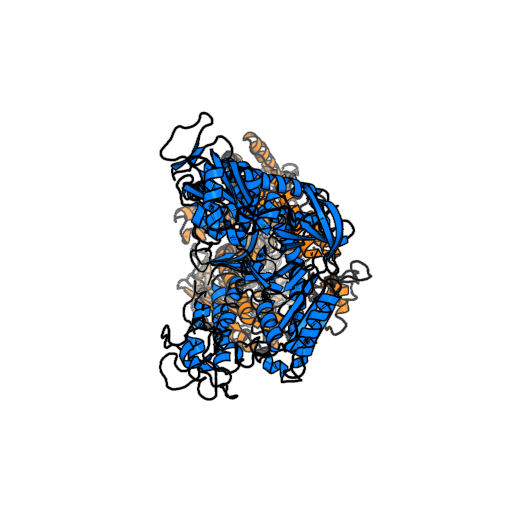1
ATOM 11896 O O . ARG B 1 720 ? 77.853 25.469 -18.154 1.00 87.94 720 ARG B O 1
ATOM 11904 N N . GLY B 1 721 ? 79.229 27.109 -18.866 1.00 87.04 721 GLY B N 1
ATOM 11905 C CA . GLY B 1 721 ? 78.369 28.183 -18.430 1.00 88.92 721 GLY B CA 1
ATOM 11906 C C . GLY B 1 721 ? 79.166 29.440 -18.126 1.00 91.73 721 GLY B C 1
ATOM 11907 O O . GLY B 1 721 ? 80.398 29.409 -18.061 1.00 89.39 721 GLY B O 1
ATOM 11908 N N . PRO B 1 722 ? 78.479 30.579 -17.942 1.00 94.14 722 PRO B N 1
ATOM 11909 C CA . PRO B 1 722 ? 79.183 31.843 -17.675 1.00 92.59 722 PRO B CA 1
ATOM 11910 C C . PRO B 1 722 ? 79.658 31.937 -16.238 1.00 94.59 722 PRO B C 1
ATOM 11911 O O . PRO B 1 722 ? 78.856 31.971 -15.294 1.00 100.33 722 PRO B O 1
ATOM 11915 N N . GLY B 1 723 ? 80.973 31.961 -16.057 1.00 96.79 723 GLY B N 1
ATOM 11916 C CA . GLY B 1 723 ? 81.545 32.113 -14.736 1.00 101.89 723 GLY B CA 1
ATOM 11917 C C . GLY B 1 723 ? 83.040 31.917 -14.786 1.00 107.13 723 GLY B C 1
ATOM 11918 O O . GLY B 1 723 ? 83.619 31.578 -15.825 1.00 111.77 723 GLY B O 1
ATOM 11919 N N . LYS B 1 724 ? 83.668 32.149 -13.636 1.00 110.51 724 LYS B N 1
ATOM 11920 C CA . LYS B 1 724 ? 85.088 31.882 -13.511 1.00 111.31 724 LYS B CA 1
ATOM 11921 C C . LYS B 1 724 ? 85.300 30.364 -13.473 1.00 109.31 724 LYS B C 1
ATOM 11922 O O . LYS B 1 724 ? 84.351 29.577 -13.417 1.00 102.22 724 LYS B O 1
ATOM 11928 N N . VAL B 1 725 ? 86.563 29.948 -13.541 1.00 112.45 725 VAL B N 1
ATOM 11929 C CA . VAL B 1 725 ? 86.882 28.523 -13.578 1.00 109.45 725 VAL B CA 1
ATOM 11930 C C . VAL B 1 725 ? 86.301 27.764 -12.388 1.00 110.04 725 VAL B C 1
ATOM 11931 O O . VAL B 1 725 ? 85.945 26.587 -12.521 1.00 105.85 725 VAL B O 1
ATOM 11935 N N . SER B 1 726 ? 86.151 28.415 -11.229 1.00 111.43 726 SER B N 1
ATOM 11936 C CA . SER B 1 726 ? 85.732 27.696 -10.031 1.00 111.41 726 SER B CA 1
ATOM 11937 C C . SER B 1 726 ? 84.242 27.777 -9.726 1.00 108.28 726 SER B C 1
ATOM 11938 O O . SER B 1 726 ? 83.781 27.047 -8.844 1.00 104.70 726 SER B O 1
ATOM 11941 N N . GLU B 1 727 ? 83.471 28.618 -10.416 1.00 113.50 727 GLU B N 1
ATOM 11942 C CA . GLU B 1 727 ? 82.064 28.798 -10.080 1.00 109.73 727 GLU B CA 1
ATOM 11943 C C . GLU B 1 727 ? 81.142 27.945 -10.948 1.00 106.58 727 GLU B C 1
ATOM 11944 O O . GLU B 1 727 ? 79.983 28.315 -11.167 1.00 106.63 727 GLU B O 1
ATOM 11950 N N . ARG B 1 728 ? 81.626 26.809 -11.451 1.00 107.91 728 ARG B N 1
ATOM 11951 C CA . ARG B 1 728 ? 80.767 25.940 -12.244 1.00 105.66 728 ARG B CA 1
ATOM 11952 C C . ARG B 1 728 ? 80.936 24.475 -11.861 1.00 106.11 728 ARG B C 1
ATOM 11953 O O . ARG B 1 728 ? 80.769 23.587 -12.705 1.00 98.95 728 ARG B O 1
ATOM 11961 N N . ALA B 1 729 ? 81.261 24.200 -10.602 1.00 103.79 729 ALA B N 1
ATOM 11962 C CA . ALA B 1 729 ? 81.506 22.833 -10.145 1.00 97.69 729 ALA B CA 1
ATOM 11963 C C . ALA B 1 729 ? 80.175 22.205 -9.751 1.00 90.72 729 ALA B C 1
ATOM 11964 O O . ALA B 1 729 ? 79.685 22.404 -8.637 1.00 89.96 729 ALA B O 1
ATOM 11966 N N . MET B 1 730 ? 79.590 21.441 -10.667 1.00 88.17 730 MET B N 1
ATOM 11967 C CA . MET B 1 730 ? 78.350 20.728 -10.397 1.00 86.73 730 MET B CA 1
ATOM 11968 C C . MET B 1 730 ? 78.641 19.372 -9.761 1.00 81.64 730 MET B C 1
ATOM 11969 O O . MET B 1 730 ? 79.538 18.655 -10.214 1.00 78.41 730 MET B O 1
ATOM 11974 N N . PRO B 1 731 ? 77.905 19.002 -8.715 1.00 86.45 731 PRO B N 1
ATOM 11975 C CA . PRO B 1 731 ? 78.022 17.639 -8.184 1.00 87.32 731 PRO B CA 1
ATOM 11976 C C . PRO B 1 731 ? 77.602 16.621 -9.233 1.00 86.04 731 PRO B C 1
ATOM 11977 O O . PRO B 1 731 ? 76.768 16.896 -10.100 1.00 85.96 731 PRO B O 1
ATOM 11981 N N . TYR B 1 732 ? 78.196 15.430 -9.151 1.00 81.80 732 TYR B N 1
ATOM 11982 C CA . TYR B 1 732 ? 78.057 14.458 -10.229 1.00 84.82 732 TYR B CA 1
ATOM 11983 C C . TYR B 1 732 ? 76.671 13.828 -10.295 1.00 90.75 732 TYR B C 1
ATOM 11984 O O . TYR B 1 732 ? 76.395 13.093 -11.250 1.00 91.03 732 TYR B O 1
ATOM 11993 N N . ILE B 1 733 ? 75.802 14.072 -9.308 1.00 89.80 733 ILE B N 1
ATOM 11994 C CA . ILE B 1 733 ? 74.445 13.531 -9.360 1.00 91.36 733 ILE B CA 1
ATOM 11995 C C . ILE B 1 733 ? 73.459 14.463 -10.053 1.00 97.65 733 ILE B C 1
ATOM 11996 O O . ILE B 1 733 ? 72.330 14.041 -10.349 1.00 100.71 733 ILE B O 1
ATOM 12001 N N . PHE B 1 734 ? 73.839 15.711 -10.323 1.00 100.43 734 PHE B N 1
ATOM 12002 C CA . PHE B 1 734 ? 72.948 16.687 -10.940 1.00 99.88 734 PHE B CA 1
ATOM 12003 C C . PHE B 1 734 ? 73.236 16.919 -12.419 1.00 98.28 734 PHE B C 1
ATOM 12004 O O . PHE B 1 734 ? 72.570 17.755 -13.039 1.00 97.39 734 PHE B O 1
ATOM 12012 N N . VAL B 1 735 ? 74.204 16.209 -12.995 1.00 95.78 735 VAL B N 1
ATOM 12013 C CA . VAL B 1 735 ? 74.500 16.287 -14.426 1.00 97.03 735 VAL B CA 1
ATOM 12014 C C . VAL B 1 735 ? 73.568 15.331 -15.169 1.00 105.39 735 VAL B C 1
ATOM 12015 O O . VAL B 1 735 ? 73.796 14.120 -15.204 1.00 111.74 735 VAL B O 1
ATOM 12019 N N . ASP B 1 736 ? 72.500 15.870 -15.757 1.00 106.41 736 ASP B N 1
ATOM 12020 C CA . ASP B 1 736 ? 71.527 15.042 -16.468 1.00 110.72 736 ASP B CA 1
ATOM 12021 C C . ASP B 1 736 ? 72.176 14.550 -17.758 1.00 112.35 736 ASP B C 1
ATOM 12022 O O . ASP B 1 736 ? 71.974 15.090 -18.847 1.00 110.82 736 ASP B O 1
ATOM 12027 N N . ASP B 1 737 ? 72.964 13.483 -17.603 1.00 112.24 737 ASP B N 1
ATOM 12028 C CA . ASP B 1 737 ? 73.764 12.797 -18.628 1.00 114.90 737 ASP B CA 1
ATOM 12029 C C . ASP B 1 737 ? 73.575 13.283 -20.063 1.00 118.32 737 ASP B C 1
ATOM 12030 O O . ASP B 1 737 ? 72.746 12.741 -20.799 1.00 125.14 737 ASP B O 1
ATOM 12035 N N . ALA B 1 738 ? 74.344 14.294 -20.455 1.00 117.89 738 ALA B N 1
ATOM 12036 C CA . ALA B 1 738 ? 74.309 14.839 -21.801 1.00 115.99 738 ALA B CA 1
ATOM 12037 C C . ALA B 1 738 ? 75.500 15.765 -21.967 1.00 113.94 738 ALA B C 1
ATOM 12038 O O . ALA B 1 738 ? 76.335 15.919 -21.070 1.00 100.98 738 ALA B O 1
ATOM 12040 N N . SER B 1 739 ? 75.563 16.389 -23.140 1.00 111.66 739 SER B N 1
ATOM 12041 C CA . SER B 1 739 ? 76.657 17.282 -23.532 1.00 110.93 739 SER B CA 1
ATOM 12042 C C . SER B 1 739 ? 76.603 18.589 -22.746 1.00 104.10 739 SER B C 1
ATOM 12043 O O . SER B 1 739 ? 76.577 19.674 -23.331 1.00 97.36 739 SER B O 1
ATOM 12046 N N . LYS B 1 740 ? 76.599 18.493 -21.410 1.00 108.83 740 LYS B N 1
ATOM 12047 C CA . LYS B 1 740 ? 76.716 19.670 -20.568 1.00 102.56 740 LYS B CA 1
ATOM 12048 C C . LYS B 1 740 ? 78.120 19.909 -20.040 1.00 96.95 740 LYS B C 1
ATOM 12049 O O . LYS B 1 740 ? 78.372 20.992 -19.501 1.00 91.77 740 LYS B O 1
ATOM 12055 N N . VAL B 1 741 ? 79.052 18.980 -20.230 1.00 94.92 741 VAL B N 1
ATOM 12056 C CA . VAL B 1 741 ? 80.315 19.018 -19.505 1.00 90.92 741 VAL B CA 1
ATOM 12057 C C . VAL B 1 741 ? 81.324 19.843 -20.291 1.00 86.34 741 VAL B C 1
ATOM 12058 O O . VAL B 1 741 ? 81.474 19.677 -21.507 1.00 92.46 741 VAL B O 1
ATOM 12062 N N . ASP B 1 742 ? 82.013 20.742 -19.587 1.00 88.16 742 ASP B N 1
ATOM 12063 C CA . ASP B 1 742 ? 83.015 21.626 -20.179 1.00 85.71 742 ASP B CA 1
ATOM 12064 C C . ASP B 1 742 ? 84.254 20.802 -20.516 1.00 83.43 742 ASP B C 1
ATOM 12065 O O . ASP B 1 742 ? 85.214 20.717 -19.747 1.00 79.83 742 ASP B O 1
ATOM 12070 N N . VAL B 1 743 ? 84.223 20.176 -21.693 1.00 80.41 743 VAL B N 1
ATOM 12071 C CA . VAL B 1 743 ? 85.354 19.364 -22.133 1.00 83.81 743 VAL B CA 1
ATOM 12072 C C . VAL B 1 743 ? 86.599 20.220 -22.335 1.00 84.89 743 VAL B C 1
ATOM 12073 O O . VAL B 1 743 ? 87.724 19.749 -22.129 1.00 83.69 743 VAL B O 1
ATOM 12077 N N . ASP B 1 744 ? 86.426 21.476 -22.762 1.00 81.24 744 ASP B N 1
ATOM 12078 C CA . ASP B 1 744 ? 87.572 22.356 -22.974 1.00 84.97 744 ASP B CA 1
ATOM 12079 C C . ASP B 1 744 ? 88.383 22.548 -21.697 1.00 84.71 744 ASP B C 1
ATOM 12080 O O . ASP B 1 744 ? 89.596 22.776 -21.760 1.00 84.14 744 ASP B O 1
ATOM 12085 N N . TYR B 1 745 ? 87.734 22.465 -20.533 1.00 87.71 745 TYR B N 1
ATOM 12086 C CA . TYR B 1 745 ? 88.470 22.461 -19.273 1.00 85.78 745 TYR B CA 1
ATOM 12087 C C . TYR B 1 745 ? 89.296 21.190 -19.129 1.00 81.63 745 TYR B C 1
ATOM 12088 O O . TYR B 1 745 ? 90.491 21.244 -18.818 1.00 81.32 745 TYR B O 1
ATOM 12097 N N . TYR B 1 746 ? 88.668 20.034 -19.345 1.00 78.82 746 TYR B N 1
ATOM 12098 C CA . TYR B 1 746 ? 89.328 18.761 -19.094 1.00 77.28 746 TYR B CA 1
ATOM 12099 C C . TYR B 1 746 ? 90.441 18.478 -20.093 1.00 79.85 746 TYR B C 1
ATOM 12100 O O . TYR B 1 746 ? 91.310 17.647 -19.811 1.00 81.09 746 TYR B O 1
ATOM 12109 N N . ILE B 1 747 ? 90.437 19.140 -21.251 1.00 81.15 747 ILE B N 1
ATOM 12110 C CA . ILE B 1 747 ? 91.554 19.008 -22.181 1.00 81.95 747 ILE B CA 1
ATOM 12111 C C . ILE B 1 747 ? 92.714 19.900 -21.759 1.00 79.41 747 ILE B C 1
ATOM 12112 O O . ILE B 1 747 ? 93.874 19.472 -21.749 1.00 79.61 747 ILE B O 1
ATOM 12117 N N . GLU B 1 748 ? 92.419 21.147 -21.387 1.00 80.24 748 GLU B N 1
ATOM 12118 C CA . GLU B 1 748 ? 93.464 22.140 -21.167 1.00 83.65 748 GLU B CA 1
ATOM 12119 C C . GLU B 1 748 ? 94.041 22.048 -19.758 1.00 85.98 748 GLU B C 1
ATOM 12120 O O . GLU B 1 748 ? 95.251 22.206 -19.565 1.00 88.95 748 GLU B O 1
ATOM 12126 N N . LYS B 1 749 ? 93.184 21.826 -18.762 1.00 87.54 749 LYS B N 1
ATOM 12127 C CA . LYS B 1 749 ? 93.558 21.907 -17.357 1.00 87.05 749 LYS B CA 1
ATOM 12128 C C . LYS B 1 749 ? 93.614 20.544 -16.679 1.00 81.99 749 LYS B C 1
ATOM 12129 O O . LYS B 1 749 ? 93.748 20.484 -15.453 1.00 76.67 749 LYS B O 1
ATOM 12135 N N . GLN B 1 750 ? 93.523 19.447 -17.433 1.00 86.89 750 GLN B N 1
ATOM 12136 C CA . GLN B 1 750 ? 93.592 18.135 -16.799 1.00 80.94 750 GLN B CA 1
ATOM 12137 C C . GLN B 1 750 ? 94.414 17.127 -17.594 1.00 78.54 750 GLN B C 1
ATOM 12138 O O . GLN B 1 750 ? 95.413 16.601 -17.094 1.00 83.21 750 GLN B O 1
ATOM 12144 N N . VAL B 1 751 ? 94.000 16.857 -18.835 1.00 76.92 751 VAL B N 1
ATOM 12145 C CA . VAL B 1 751 ? 94.630 15.797 -19.619 1.00 75.56 751 VAL B CA 1
ATOM 12146 C C . VAL B 1 751 ? 96.007 16.215 -20.129 1.00 76.83 751 VAL B C 1
ATOM 12147 O O . VAL B 1 751 ? 96.965 15.434 -20.079 1.00 81.94 751 VAL B O 1
ATOM 12151 N N . ILE B 1 752 ? 96.137 17.447 -20.613 1.00 79.92 752 ILE B N 1
ATOM 12152 C CA . ILE B 1 752 ? 97.421 17.940 -21.113 1.00 77.85 752 ILE B CA 1
ATOM 12153 C C . ILE B 1 752 ? 98.397 18.165 -19.959 1.00 72.65 752 ILE B C 1
ATOM 12154 O O . ILE B 1 752 ? 99.533 17.676 -20.038 1.00 65.09 752 ILE B O 1
ATOM 12159 N N . PRO B 1 753 ? 98.039 18.889 -18.885 1.00 73.23 753 PRO B N 1
ATOM 12160 C CA . PRO B 1 753 ? 99.019 19.083 -17.800 1.00 73.04 753 PRO B CA 1
ATOM 12161 C C . PRO B 1 753 ? 99.493 17.783 -17.175 1.00 73.73 753 PRO B C 1
ATOM 12162 O O . PRO B 1 753 ? 100.648 17.703 -16.737 1.00 77.04 753 PRO B O 1
ATOM 12166 N N . ALA B 1 754 ? 98.638 16.758 -17.122 1.00 68.59 754 ALA B N 1
ATOM 12167 C CA . ALA B 1 754 ? 99.068 15.469 -16.590 1.00 71.28 754 ALA B CA 1
ATOM 12168 C C . ALA B 1 754 ? 100.117 14.825 -17.486 1.00 73.41 754 ALA B C 1
ATOM 12169 O O . ALA B 1 754 ? 101.122 14.297 -16.995 1.00 82.01 754 ALA B O 1
ATOM 12171 N N . ALA B 1 755 ? 99.901 14.856 -18.803 1.00 71.75 755 ALA B N 1
ATOM 12172 C CA . ALA B 1 755 ? 100.928 14.391 -19.728 1.00 70.62 755 ALA B CA 1
ATOM 12173 C C . ALA B 1 755 ? 102.140 15.311 -19.725 1.00 71.84 755 ALA B C 1
ATOM 12174 O O . ALA B 1 755 ? 103.271 14.843 -19.898 1.00 71.65 755 ALA B O 1
ATOM 12176 N N . LEU B 1 756 ? 101.927 16.614 -19.531 1.00 72.66 756 LEU B N 1
ATOM 12177 C CA . LEU B 1 756 ? 103.042 17.549 -19.460 1.00 76.72 756 LEU B CA 1
ATOM 12178 C C . LEU B 1 756 ? 103.813 17.449 -18.152 1.00 79.33 756 LEU B C 1
ATOM 12179 O O . LEU B 1 756 ? 104.877 18.064 -18.035 1.00 81.50 756 LEU B O 1
ATOM 12184 N N . ARG B 1 757 ? 103.312 16.705 -17.164 1.00 78.24 757 ARG B N 1
ATOM 12185 C CA . ARG B 1 757 ? 104.149 16.429 -16.005 1.00 78.85 757 ARG B CA 1
ATOM 12186 C C . ARG B 1 757 ? 105.291 15.487 -16.351 1.00 75.10 757 ARG B C 1
ATOM 12187 O O . ARG B 1 757 ? 106.245 15.370 -15.574 1.00 79.34 757 ARG B O 1
ATOM 12195 N N . ILE B 1 758 ? 105.213 14.820 -17.497 1.00 75.61 758 ILE B N 1
ATOM 12196 C CA . ILE B 1 758 ? 106.361 14.141 -18.076 1.00 78.74 758 ILE B CA 1
ATOM 12197 C C . ILE B 1 758 ? 106.612 14.770 -19.440 1.00 82.36 758 ILE B C 1
ATOM 12198 O O . ILE B 1 758 ? 106.370 14.151 -20.483 1.00 77.75 758 ILE B O 1
ATOM 12203 N N . ALA B 1 759 ? 107.094 16.011 -19.439 1.00 87.04 759 ALA B N 1
ATOM 12204 C CA . ALA B 1 759 ? 107.309 16.734 -20.686 1.00 80.78 759 ALA B CA 1
ATOM 12205 C C . ALA B 1 759 ? 108.767 17.145 -20.846 1.00 83.78 759 ALA B C 1
ATOM 12206 O O . ALA B 1 759 ? 109.065 18.321 -21.079 1.00 86.78 759 ALA B O 1
ATOM 12208 N N . GLU B 1 760 ? 109.686 16.186 -20.711 1.00 85.51 760 GLU B N 1
ATOM 12209 C CA . GLU B 1 760 ? 111.104 16.466 -20.865 1.00 86.49 760 GLU B CA 1
ATOM 12210 C C . GLU B 1 760 ? 111.565 16.526 -22.326 1.00 90.89 760 GLU B C 1
ATOM 12211 O O . GLU B 1 760 ? 112.777 16.537 -22.555 1.00 100.09 760 GLU B O 1
ATOM 12217 N N . VAL B 1 761 ? 110.649 16.625 -23.293 1.00 88.82 761 VAL B N 1
ATOM 12218 C CA . VAL B 1 761 ? 111.029 16.677 -24.702 1.00 88.29 761 VAL B CA 1
ATOM 12219 C C . VAL B 1 761 ? 109.948 17.330 -25.555 1.00 86.57 761 VAL B C 1
ATOM 12220 O O . VAL B 1 761 ? 110.194 17.679 -26.717 1.00 85.39 761 VAL B O 1
ATOM 12224 N N . LEU B 1 762 ? 108.746 17.495 -25.011 1.00 88.34 762 LEU B N 1
ATOM 12225 C CA . LEU B 1 762 ? 107.603 17.908 -25.817 1.00 86.20 762 LEU B CA 1
ATOM 12226 C C . LEU B 1 762 ? 106.850 19.035 -25.127 1.00 87.80 762 LEU B C 1
ATOM 12227 O O . LEU B 1 762 ? 106.768 19.083 -23.895 1.00 85.91 762 LEU B O 1
ATOM 12232 N N . GLY B 1 763 ? 106.310 19.948 -25.939 1.00 90.35 763 GLY B N 1
ATOM 12233 C CA . GLY B 1 763 ? 105.643 21.133 -25.446 1.00 86.29 763 GLY B CA 1
ATOM 12234 C C . GLY B 1 763 ? 104.126 21.061 -25.520 1.00 88.52 763 GLY B C 1
ATOM 12235 O O . GLY B 1 763 ? 103.524 20.018 -25.787 1.00 83.29 763 GLY B O 1
ATOM 12236 N N . VAL B 1 764 ? 103.503 22.221 -25.281 1.00 88.11 764 VAL B N 1
ATOM 12237 C CA . VAL B 1 764 ? 102.046 22.320 -25.225 1.00 92.37 764 VAL B CA 1
ATOM 12238 C C . VAL B 1 764 ? 101.408 22.033 -26.583 1.00 94.95 764 VAL B C 1
ATOM 12239 O O . VAL B 1 764 ? 100.239 21.627 -26.651 1.00 98.26 764 VAL B O 1
ATOM 12243 N N . LYS B 1 765 ? 102.144 22.215 -27.679 1.00 91.64 765 LYS B N 1
ATOM 12244 C CA . LYS B 1 765 ? 101.571 21.995 -29.002 1.00 89.11 765 LYS B CA 1
ATOM 12245 C C . LYS B 1 765 ? 101.705 20.513 -29.340 1.00 87.94 765 LYS B C 1
ATOM 12246 O O . LYS B 1 765 ? 102.807 20.008 -29.573 1.00 90.02 765 LYS B O 1
ATOM 12252 N N . GLU B 1 766 ? 100.580 19.808 -29.336 1.00 88.99 766 GLU B N 1
ATOM 12253 C CA . GLU B 1 766 ? 100.587 18.357 -29.470 1.00 88.33 766 GLU B CA 1
ATOM 12254 C C . GLU B 1 766 ? 100.895 17.930 -30.899 1.00 87.45 766 GLU B C 1
ATOM 12255 O O . GLU B 1 766 ? 102.054 17.708 -31.252 1.00 89.31 766 GLU B O 1
#

Radius of gyration: 44.54 Å; Cα contacts (8 Å, |Δi|>4): 2940; chains: 2; bounding box: 104×70×150 Å

B-factor: mean 74.43, std 22.17, range [30.0, 181.65]

Organism: Pyrobaculum calidifontis (strain DSM 21063 / JCM 11548 / VA1) (NCBI:txid410359)

Foldseek 3Di:
DWWAFFDKDWDQDPQFIKIKTWTADPVGDIAIEMERPDFDKWKFFFPADDFVVLQVQLCVQAHWPGWDWDWFAALRRIGIIIITTHSHLVCLVSSQVSSCPDHRGPHIFPSPDDDNLVVCLQQVPFHLFIWDFDWDFDQADAPHTYTYTDGTDYTDDDDGDDFKEKEKDWAWQCLFFDDDLLQTETAKMWMAIPVGDIDMFGADPRHHPRPLVVVQVVLVVSVGQEYEYACCLPPVLVNSCSNCVNVVHANQRAPNSHHWDQDPLSFIDRPNHAYAHVLLQVVPPQWQFPRDLLSVLVVVPQDHNVVAQDDPSSCPNVLRVDVVSVVSSVRNRVVRRSSRVSVCVVCVLLLSLLRSQLRPRSNCSSSDDLLRSLQSNLSSLCVVNRYTFFDFDDDDADPDDWAFQDWFDFFKDFWKWKKFQLQVLLLLCQVQQFFLSFWDDVDDDAPPQGWDAFPVVGTIGHPPDHGSLNVVLVVLVVVLVVLVVVLVVDDCPDPVNVSSVSSSVSSVSSSSSVLSNLCGRRHRRHDPVRNVSSQRVQSVVVVVLVVVCVVPPKDWRTDISGITMIHDDPCVVVSQVCCCVPVVGHMDGPATFRMKGGQDRDPFIWTAGPVGDITTGDHQAFQLLVVLLPVLNSLQSPDDDPVSSCVSSVVVLVVVLVVLVVLPDDVNRQWGKDFAADAPPPVPDPALQVLLVVVCPVVHDDRDHGGIFIWAAADDDDDPRNRTHTPVPCPPPSHGPSVVVSPPRSQVSSVSRPSPDDDDD/DWWAFFDKDWDQDPLFIKIKTWTADPVGDIAIEIEGPDFDKWKFAFPADDQVVLQVQLCVQAHWPGWDWDWFAALRRIGIIIITTHSHLVCLVSSQVSNCPPHRGVHIFPSPDDDNLVVCLQQVPFHLFIWDFDWDQPQGDAVHGYTYTDHTDYTDDDDGDDFKEKEKDWAWAPPPFPDDLLFIETAKMWMAIPVGDIDMFGDDPRGHPRPLVVVQVVLVVSVGQEYEYACCLPPVLVSSVSNCVSVVNANQRAPNRHHWDQDPLSFIDRPNHAYAHVLLQVVPDQWQFPRDLLSVLCVVPQDVNVNAQDDPSSCPNVLRVDVVSVVSVVSNRVVSRSSRVVVCVVCVLLLSLLCSQLRPRSNCCSSDDLLRSLLSNLSSLCVVNRYTFFAFDDDPADQDDWAFQFWFDFDKDFWKWKKFQLQVLLLLCQVQQFFLSFWDDVDDDQPPQGWDFQPPVGTIGHPPPRGSLNVVLVVLVVVLVVLVVVLVVDDCPDPVNVSSVSNSVSSSSSSSSVLSNLCRRRHRRHDPVRNVSSQSVQSVVVVVLVVVCVVLPWDWRTDTSGITMIHDDPCVVVSQVCCCVPVVGHMDGPATFRMKGGQDRDPFIWTAGPVGDITTGDHLAFQLLVVLLPVLNSLCSPDDDNVSSVVSNVVVLVVVLVCLVVPVDDLNRQWGKDFAAFWPVPVPDPAQQVLQVVVCVVVHDDTGHGGIFIWAAFDDDDDRGNRTHGSVPPPPDPGGPSVCCSQVGNQVSSCSRVPPDDSPD

Secondary structure (DSSP, 8-state):
-B--EEEEEEEESSSSEEEEEEEE-TTS-EEEEEESS---EEEEEESS--HHHHHHHHTTTS-EEEEEEEEEEETTEEEEEEEEEESSGGGHHHHHHHHHSSSSEEEEES-S--HHHHHHHHHT--TTS-EEEEEEEEEEETTEEEEEEEEEEEE---PPPP--EEEEEEEE--SSSS--TTTS-EEEEEEEESSS-EEEEE-BTTB-HHHHHHHHHHHHHH--SEEEESSIIIIIHHHHHHHHHHHT-----STTS---EE-GGG-EEBTTBEEEEHHHHHTT-TT-SS--HHHHHHHTTSS-GGGS----GGGHHHHHS-TTTHHHHHHHHHHHHHHHHHHHHHHHHHHHHHHHTT---HHHHTTS-HHHHHHHHHHHHHHHTTB----------------EEEPPPSEEEEEEEEEE-TTHHHHHHHHTT--GGGB--S-----TT-EEEPTTT--EEE-SSPPHHHHHHHHHHHHHHHHHHHGGGS-TTSHHHHHHHHHHHHHHHHHHTHHHHHH-TT-TT--HHHHHHHHHHHHHHHHHHHHHHHHTT--EEEEESSEEEEE--TTHHHHHHHHHHHH----EEEEEEEEEEE-SSSS-EEEEETTS-EEEE----BHHHHHHHHHHHHHHHHSSSHHHHHHHHHHHHHHHHHHHHTT---GGGG-B-----S-TTSS---SHHHHHTTTTSSS-----SS----EEE--SS-STTTTEEETTSS-S-----HHHHIIIIIHHHHHTT-SS--S--/-B--EEEEEEEESSSSEEEEEEEE-TTS-EEEEEE-S---EEEEEESS--HHHHHHHHTTTS-EEEEEEEEEEETTEEEEEEEEEESSGGGHHHHHHHHT-SSSEEEEES-S--HHHHHHHHHT--TTS-EEEEEE---EETTEEEEEEEEEEEE---PPPP--EEEEEEEE--SSSS--TTTS-EEEEEEEESSS-EEEEE-BTTB-HHHHHHHHHHHHHH--SEEEESSIIIIIHHHHHHHHHHHT-----STTS---EE-GGG-EEBTTBEEEEHHHHHTT-TT-SS--HHHHHHHTTS--STTS----GGGHHHHHS-TTTHHHHHHHHHHHHHHHHHHHHHHHHHHHHHHHTT---HHHHTTS-HHHHHHHHHHHHHHHTTB----------------EEEPPPSEEEEEEEEEE-TTHHHHHHHHTT--GGGB--S-----TT-EEEPTTT--EEE-SSPPHHHHHHHHHHHHHHHHHHHGGGS-TTSHHHHHHHHHHHHHHHHHHTHHHHHH-TTSTT--HHHHHHHHHHHHHHHHHHHHHHHHHT--EEEEESSEEEEE--TTHHHHHHHHHHHH----EEEEEEEEEEE-SSSS-EEEEETTS-EEEE-----HHHHHHHHHHHHHHHHSSSHHHHHHHHHHHHHHHHHHHHTT---GGGG-B-----S-TTSS---SHHHHHTTGGGSS----SSS----EEEB-SSS-TTTTEEETTS--SSTTB-HHHHIIIIIHHHHHTT-SS--S--

Sequence (1522 aa):
MRFWPLDATYSVVGGVPEVRVFGVDGEGRRVVLVDRRFRPYFYAKCDKCDASLAKSYLSRVAPVEAVEVVERRFFGRPTIFLKVVAKVPEDVRKLREAALGAPGVVDVYEADIRYYMRYMIDKGVVPCAWNVVEAREAGKLGPLPLYEVVEWAGVEEGFPPPLRVLAFDIEVYNERGSPDPLRDPVVMLAVKTSDGREEVFEAEGRDDRRVIRGFVDFVKEFDPDVIVGYNSNGFDWPYLSERAKALGVPLRVDRLGGVPQQSVYGHWSVVGRANVDLYNIVDEFPEIKVKTLDRVAEYFGVMKRSERVLIPGHKVYEYWNDPAKRPTLMRYVLDDVRSTLGLAEKLLPFLIQLSSVSGLPLDQVAAASVGNRVEWMLLRYAYRMGEVAPNREEREYEPYKGAIVLEPKPGLYSDVLVLDFSSMYPNIMMKYNLSPDTYLEPHEPDPPEGVVVAPEVGHRFRKAPTGFIPAVLKHLVELRRAVREEAKKYPPDSPEYRLLDERQRALKVMANAMYGYLGWVGARWYKKEVAESVTAFARAILLDVVEYAKRLGIEVIYGDTDSLFVKKSGAVDRLVKYVEERHGIEIKVDKDYERVLFTEAKKRYAGLLRDGRIDIVGFDWCELAKEVQLNVVELILKSKSVGEARERVVKYVREVVERLKAYKFDLDDLIIWKTLDKELDEYKAYGPHVHAALELKRRGYKVGKGTTVGYVIVRGPGKVSERAMPYIFVDDASKVDVDYYIEKQVIPAALRIAEVLGVKEMRFWPLDATYSVVGGVPEVRVFGVDGEGRRVVLVDRRFRPYFYAKCDKCDASLAKSYLSRVAPVEAVEVVERRFFGRPTIFLKVVAKVPEDVRKLREAALGAPGVVDVYEADIRYYMRYMIDKGVVPCAWNVVEAREAGKLGPLPLYEVVEWAGVEEGFPPPLRVLAFDIEVYNERGSPDPLRDPVVMLAVKTSDGREEVFEAEGRDDRRVIRGFVDFVKEFDPDVIVGYNSNGFDWPYLSERAKALGVPLRVDRLGGVPQQSVYGHWSVVGRANVDLYNIVDEFPEIKVKTLDRVAEYFGVMKRSERVLIPGHKVYEYWNDPAKRPTLMRYVLDDVRSTLGLAEKLLPFLIQLSSVSGLPLDQVAAASVGNRVEWMLLRYAYRMGEVAPNREEREYEPYKGAIVLEPKPGLYSDVLVLDFSSMYPNIMMKYNLSPDTYLEPHEPDPPEGVVVAPEVGHRFRKAPTGFIPAVLKHLVELRRAVREEAKKYPPDSPEYRLLDERQRALKVMANAMYGYLGWVGARWYKKEVAESVTAFARAILLDVVEYAKRLGIEVIYGDTDSLFVKKSGAVDRLVKYVEERHGIEIKVDKDYERVLFTEAKKRYAGLLRDGRIDIVGFDWCELAKEVQLNVVELILKSKSVGEARERVVKYVREVVERLKAYKFDLDDLIIWKTLDKELDEYKAYGPHVHAALELKRRGYKVGKGTTVGYVIVRGPGKVSERAMPYIFVDDASKVDVDYYIEKQVIPAALRIAEVLGVKE